Protein AF-0000000084847626 (afdb_homodimer)

Secondary structure (DSSP, 8-state):
----PPTTEEEEEEPGGG-PPPEEEEHHHHH----PPPPPPS-TTTTSSSHHHHHHHHHHHHHT--HHHHHHHHHHHHHHHTT-----GGG------HHHHHHHHHHHHTTSPPPEEEEEEE--TT-SS-EEEEEEE--HHHHHHHHHT-GGGTTT---S-EEEEEE-SS-EEEEE-SGGGSHHHHHHHHTS-TTS-TTEEEEEEEEEE--EE-STTSSSEE-EEEEEETTS-HHHHTSBSSSSSBEEEEEPPP----TTTTT-HHHHHHHHHHHHHHHHHHTHHHHHHHHH-EEEE-TTS-EEEEEEEEEEEE--HHHHHHHHTB-GGGSSS--SSB---GGGTT-TT---PBP-HHHHHHHHHHHHH-S-HHHHHHHHHHTTB-SS--GGGGSTT--HHHHB---HIIIIIIIIIIIIIHHHHHHHHHHH-HHHHHHHHHHHHHSPPBTTB---S--TT-----HHHHHHHHHHHHHHHTTTS-TTT-HHHHHHHHHHHHHHHHHHHHT-S-EEHHHHHHHHHIIIIIIHHHHH-TTS-TTS----HHHHGGGGHHHHHHHH-SGGGT-SHHHHTTHHHHHHHHHHH--SSSHHHHHHHHHHHHHHHHHHHHHHHHHHHHHHHHH--S--------SEEEEEEPPPEEHHHHHHHTTT-GGGTTHHHHHHHHHHHHHHHTT-----TT----TT-EEEEEEEEEEEEE-TTT--EEEEEEEEEEEETTEEEE-EEEE--SSS-EEEEEEEEEEEEETTEEEEEEEEEEEEE-TTSTT--HHHHHTT--EEEEPPGGG-EEEEGGGEEEEE-EEEPPP--SSSS---EEEE-TTSSHHHHHHHHHHHHHTT--/---PPPTTEEEEEEPGGG-PPPEEEEHHHHH----PPPPPPS-TTTTSSSHHHHHHHHHHHHHT--HHHHHHHHHHHHHHHTT-----GGG------HHHHHHHHHHHHTTSPPPEEEEEEE--TT-SS-EEEEEEE--HHHHHHHHHT-GGGTTT---S-EEEEEE-SS-EEEEE-SGGGSHHHHHHHHTS-TTS-TTEEEEEEEEEE--EE-STTSSSEE-EEEEEETTS-HHHHTSBSSSSSBEEEEEPPP----TTTTT-HHHHHHHHHHHHHHHHHHTHHHHHHHHH-EEEE-TTS-EEEEEEEEEEEE--HHHHHHHHTB-GGGSSS--SSB---GGGTT-TT---PBP-HHHHHHHHHHHHH-S-HHHHHHHHHHTTB-SS--GGGGSTT--HHHHB---HIIIIIIIIIIIIIHHHHHHHHHHH-HHHHHHHHHHHHHSPPBTTB---S--TT-----HHHHHHHHHHHHHHHTTTS-TTT-HHHHHHHHHHHHHHHHHHHHT-S-EEHHHHHHHHHIIIIIIHHHHHSTTS-TTS----HHHHGGGGHHHHHHHH-SGGGT-SHHHHTTHHHHHHHHHHH--SSSHHHHHHHHHHHHHHHHHHHHHHHHHHHHHHHHH--S--------SEEEEEEPPPEEHHHHHHHTTT-GGGTTHHHHHHHHHHHHHHHTT----STT----TT-EEEEEEEEEEEEE-TTT--EEEEEEEEEEEETTEEEE-EEEE--SSS-EEEEEEEEEEEEETTEEEEEEEEEEEEE-TTSTT--HHHHHTT--EEEEPPGGG-EEEEGGGEEEEE-EEEPPP--SSS----EEEE-TTSSHHHHHHHHHHHHHTT--

Structure (mmCIF, N/CA/C/O backbone):
data_AF-0000000084847626-model_v1
#
loop_
_entity.id
_entity.type
_entity.pdbx_description
1 polymer 'Uncharacterized protein'
#
loop_
_atom_site.group_PDB
_atom_site.id
_atom_site.type_symbol
_atom_site.label_atom_id
_atom_site.label_alt_id
_atom_site.label_comp_id
_atom_site.label_asym_id
_atom_site.label_entity_id
_atom_site.label_seq_id
_atom_site.pdbx_PDB_ins_code
_atom_site.Cartn_x
_atom_site.Cartn_y
_atom_site.Cartn_z
_atom_site.occupancy
_atom_site.B_iso_or_equiv
_atom_site.auth_seq_id
_atom_site.auth_comp_id
_atom_site.auth_asym_id
_atom_site.auth_atom_id
_atom_site.pdbx_PDB_model_num
ATOM 1 N N . MET A 1 1 ? 18.328 -61.219 -29.859 1 37.62 1 MET A N 1
ATOM 2 C CA . MET A 1 1 ? 17.062 -60.688 -29.359 1 37.62 1 MET A CA 1
ATOM 3 C C . MET A 1 1 ? 17.266 -59.344 -28.672 1 37.62 1 MET A C 1
ATOM 5 O O . MET A 1 1 ? 17.938 -59.281 -27.641 1 37.62 1 MET A O 1
ATOM 9 N N . GLU A 1 2 ? 17.484 -58.25 -29.297 1 49.47 2 GLU A N 1
ATOM 10 C CA . GLU A 1 2 ? 17.766 -56.938 -28.781 1 49.47 2 GLU A CA 1
ATOM 11 C C . GLU A 1 2 ? 16.781 -56.531 -27.688 1 49.47 2 GLU A C 1
ATOM 13 O O . GLU A 1 2 ? 15.57 -56.625 -27.875 1 49.47 2 GLU A O 1
ATOM 18 N N . ASP A 1 3 ? 17.094 -56.688 -26.375 1 61.62 3 ASP A N 1
ATOM 19 C CA . ASP A 1 3 ? 16.312 -56.625 -25.141 1 61.62 3 ASP A CA 1
ATOM 20 C C . ASP A 1 3 ? 15.43 -55.375 -25.141 1 61.62 3 ASP A C 1
ATOM 22 O O . ASP A 1 3 ? 15.93 -54.25 -25.25 1 61.62 3 ASP A O 1
ATOM 26 N N . ILE A 1 4 ? 14.203 -55.531 -25.562 1 79.75 4 ILE A N 1
ATOM 27 C CA . ILE A 1 4 ? 13.188 -54.5 -25.516 1 79.75 4 ILE A CA 1
ATOM 28 C C . ILE A 1 4 ? 13.125 -53.875 -24.125 1 79.75 4 ILE A C 1
ATOM 30 O O . ILE A 1 4 ? 12.945 -54.594 -23.125 1 79.75 4 ILE A O 1
ATOM 34 N N . PRO A 1 5 ? 13.461 -52.594 -24.094 1 88.94 5 PRO A N 1
ATOM 35 C CA . PRO A 1 5 ? 13.453 -51.938 -22.781 1 88.94 5 PRO A CA 1
ATOM 36 C C . PRO A 1 5 ? 12.078 -51.969 -22.109 1 88.94 5 PRO A C 1
ATOM 38 O O . PRO A 1 5 ? 11.062 -52.156 -22.797 1 88.94 5 PRO A O 1
ATOM 41 N N . GLU A 1 6 ? 12.07 -51.906 -20.891 1 91.69 6 GLU A N 1
ATOM 42 C CA . GLU A 1 6 ? 10.828 -51.812 -20.125 1 91.69 6 GLU A CA 1
ATOM 43 C C . GLU A 1 6 ? 10.133 -50.469 -20.375 1 91.69 6 GLU A C 1
ATOM 45 O O . GLU A 1 6 ? 10.789 -49.438 -20.562 1 91.69 6 GLU A O 1
ATOM 50 N N . VAL A 1 7 ? 8.812 -50.594 -20.422 1 92.44 7 VAL A N 1
ATOM 51 C CA . VAL A 1 7 ? 8.031 -49.375 -20.578 1 92.44 7 VAL A CA 1
ATOM 52 C C . VAL A 1 7 ? 8.406 -48.375 -19.484 1 92.44 7 VAL A C 1
ATOM 54 O O . VAL A 1 7 ? 8.648 -48.781 -18.344 1 92.44 7 VAL A O 1
ATOM 57 N N . ASP A 1 8 ? 8.602 -47.188 -19.859 1 92.5 8 ASP A N 1
ATOM 58 C CA . ASP A 1 8 ? 8.93 -46.062 -18.969 1 92.5 8 ASP A CA 1
ATOM 59 C C . ASP A 1 8 ? 10.422 -46.031 -18.656 1 92.5 8 ASP A C 1
ATOM 61 O O . ASP A 1 8 ? 10.836 -45.438 -17.641 1 92.5 8 ASP A O 1
ATOM 65 N N . THR A 1 9 ? 11.086 -46.656 -19.438 1 95.75 9 THR A N 1
ATOM 66 C CA . THR A 1 9 ? 12.539 -46.5 -19.375 1 95.75 9 THR A CA 1
ATOM 67 C C . THR A 1 9 ? 12.977 -45.188 -20 1 95.75 9 THR A C 1
ATOM 69 O O . THR A 1 9 ? 12.484 -44.812 -21.062 1 95.75 9 THR A O 1
ATOM 72 N N . ILE A 1 10 ? 13.883 -44.469 -19.328 1 95.88 10 ILE A N 1
ATOM 73 C CA . ILE A 1 10 ? 14.391 -43.188 -19.797 1 95.88 10 ILE A CA 1
ATOM 74 C C . ILE A 1 10 ? 15.789 -43.406 -20.391 1 95.88 10 ILE A C 1
ATOM 76 O O . ILE A 1 10 ? 16.656 -44 -19.766 1 95.88 10 ILE A O 1
ATOM 80 N N . TYR A 1 11 ? 15.945 -42.938 -21.609 1 96.81 11 TYR A N 1
ATOM 81 C CA . TYR A 1 11 ? 17.234 -42.906 -22.297 1 96.81 11 TYR A CA 1
ATOM 82 C C . TYR A 1 11 ? 17.766 -41.469 -22.422 1 96.81 11 TYR A C 1
ATOM 84 O O . TYR A 1 11 ? 17.094 -40.625 -23 1 96.81 11 TYR A O 1
ATOM 92 N N . THR A 1 12 ? 18.984 -41.219 -21.859 1 96.94 12 THR A N 1
ATOM 93 C CA . THR A 1 12 ? 19.594 -39.906 -21.891 1 96.94 12 THR A CA 1
ATOM 94 C C . THR A 1 12 ? 20.844 -39.906 -22.766 1 96.94 12 THR A C 1
ATOM 96 O O . THR A 1 12 ? 21.781 -40.656 -22.516 1 96.94 12 THR A O 1
ATOM 99 N N . GLN A 1 13 ? 20.766 -39.062 -23.797 1 97.62 13 GLN A N 1
ATOM 100 C CA . GLN A 1 13 ? 21.922 -38.812 -24.641 1 97.62 13 GLN A CA 1
ATOM 101 C C . GLN A 1 13 ? 22.609 -37.531 -24.25 1 97.62 13 GLN A C 1
ATOM 103 O O . GLN A 1 13 ? 21.969 -36.469 -24.125 1 97.62 13 GLN A O 1
ATOM 108 N N . PHE A 1 14 ? 23.922 -37.656 -24 1 96.62 14 PHE A N 1
ATOM 109 C CA . PHE A 1 14 ? 24.688 -36.469 -23.672 1 96.62 14 PHE A CA 1
ATOM 110 C C . PHE A 1 14 ? 25.359 -35.875 -24.922 1 96.62 14 PHE A C 1
ATOM 112 O O . PHE A 1 14 ? 25.594 -36.625 -25.891 1 96.62 14 PHE A O 1
ATOM 119 N N . HIS A 1 15 ? 25.531 -34.625 -24.922 1 96.06 15 HIS A N 1
ATOM 120 C CA . HIS A 1 15 ? 26.266 -34 -26.016 1 96.06 15 HIS A CA 1
ATOM 121 C C . HIS A 1 15 ? 27.609 -34.688 -26.25 1 96.06 15 HIS A C 1
ATOM 123 O O . HIS A 1 15 ? 28.297 -35.031 -25.281 1 96.06 15 HIS A O 1
ATOM 129 N N . PRO A 1 16 ? 28.031 -34.875 -27.391 1 91.94 16 PRO A N 1
ATOM 130 C CA . PRO A 1 16 ? 29.25 -35.625 -27.688 1 91.94 16 PRO A CA 1
ATOM 131 C C . PRO A 1 16 ? 30.484 -35 -27.047 1 91.94 16 PRO A C 1
ATOM 133 O O . PRO A 1 16 ? 31.422 -35.719 -26.688 1 91.94 16 PRO A O 1
ATOM 136 N N . SER A 1 17 ? 30.484 -33.75 -26.859 1 91.31 17 SER A N 1
ATOM 137 C CA . SER A 1 17 ? 31.641 -33.094 -26.266 1 91.31 17 SER A CA 1
ATOM 138 C C . SER A 1 17 ? 31.812 -33.469 -24.797 1 91.31 17 SER A C 1
ATOM 140 O O . SER A 1 17 ? 32.875 -33.25 -24.219 1 91.31 17 SER A O 1
ATOM 142 N N . SER A 1 18 ? 30.812 -34.031 -24.203 1 91.25 18 SER A N 1
ATOM 143 C CA . SER A 1 18 ? 30.875 -34.406 -22.797 1 91.25 18 SER A CA 1
ATOM 144 C C . SER A 1 18 ? 31.766 -35.625 -22.578 1 91.25 18 SER A C 1
ATOM 146 O O . SER A 1 18 ? 32.312 -35.812 -21.484 1 91.25 18 SER A O 1
ATOM 148 N N . GLY A 1 19 ? 31.828 -36.438 -23.562 1 88.94 19 GLY A N 1
ATOM 149 C CA . GLY A 1 19 ? 32.562 -37.688 -23.438 1 88.94 19 GLY A CA 1
ATOM 150 C C . GLY A 1 19 ? 31.828 -38.719 -22.594 1 88.94 19 GLY A C 1
ATOM 151 O O . GLY A 1 19 ? 32.375 -39.812 -22.312 1 88.94 19 GLY A O 1
ATOM 152 N N . LEU A 1 20 ? 30.641 -38.406 -22.219 1 93.06 20 LEU A N 1
ATOM 153 C CA . LEU A 1 20 ? 29.859 -39.312 -21.391 1 93.06 20 LEU A CA 1
ATOM 154 C C . LEU A 1 20 ? 29.062 -40.312 -22.25 1 93.06 20 LEU A C 1
ATOM 156 O O . LEU A 1 20 ? 28.562 -39.938 -23.312 1 93.06 20 LEU A O 1
ATOM 160 N N . ALA A 1 21 ? 28.969 -41.469 -21.766 1 94.88 21 ALA A N 1
ATOM 161 C CA . ALA A 1 21 ? 28.125 -42.438 -22.438 1 94.88 21 ALA A CA 1
ATOM 162 C C . ALA A 1 21 ? 26.656 -42.219 -22.109 1 94.88 21 ALA A C 1
ATOM 164 O O . ALA A 1 21 ? 26.312 -41.719 -21.047 1 94.88 21 ALA A O 1
ATOM 165 N N . PRO A 1 22 ? 25.828 -42.531 -23.109 1 95.62 22 PRO A N 1
ATOM 166 C CA . PRO A 1 22 ? 24.406 -42.469 -22.812 1 95.62 22 PRO A CA 1
ATOM 167 C C . PRO A 1 22 ? 24 -43.281 -21.594 1 95.62 22 PRO A C 1
ATOM 169 O O . PRO A 1 22 ? 24.672 -44.281 -21.266 1 95.62 22 PRO A O 1
ATOM 172 N N . LYS A 1 23 ? 22.953 -42.906 -21 1 94.56 23 LYS A N 1
ATOM 173 C CA . LYS A 1 23 ? 22.5 -43.562 -19.781 1 94.56 23 LYS A CA 1
ATOM 174 C C . LYS A 1 23 ? 21.031 -44 -19.906 1 94.56 23 LYS A C 1
ATOM 176 O O . LYS A 1 23 ? 20.219 -43.281 -20.5 1 94.56 23 LYS A O 1
ATOM 181 N N . THR A 1 24 ? 20.719 -45.125 -19.359 1 94.81 24 THR A N 1
ATOM 182 C CA . THR A 1 24 ? 19.344 -45.625 -19.297 1 94.81 24 THR A CA 1
ATOM 183 C C . THR A 1 24 ? 18.938 -45.875 -17.859 1 94.81 24 THR A C 1
ATOM 185 O O . THR A 1 24 ? 19.703 -46.469 -17.078 1 94.81 24 THR A O 1
ATOM 188 N N . MET A 1 25 ? 17.812 -45.469 -17.5 1 93.31 25 MET A N 1
ATOM 189 C CA . MET A 1 25 ? 17.297 -45.719 -16.172 1 93.31 25 MET A CA 1
ATOM 190 C C . MET A 1 25 ? 15.766 -45.75 -16.172 1 93.31 25 MET A C 1
ATOM 192 O O . MET A 1 25 ? 15.133 -45.281 -17.125 1 93.31 25 MET A O 1
ATOM 196 N N . LEU A 1 26 ? 15.227 -46.312 -15.125 1 92.94 26 LEU A N 1
ATOM 197 C CA . LEU A 1 26 ? 13.773 -46.344 -14.992 1 92.94 26 LEU A CA 1
ATOM 198 C C . LEU A 1 26 ? 13.242 -44.969 -14.578 1 92.94 26 LEU A C 1
ATOM 200 O O . LEU A 1 26 ? 13.93 -44.219 -13.906 1 92.94 26 LEU A O 1
ATOM 204 N N . LEU A 1 27 ? 12.031 -44.75 -14.977 1 91.56 27 LEU A N 1
ATOM 205 C CA . LEU A 1 27 ? 11.398 -43.469 -14.711 1 91.56 27 LEU A CA 1
ATOM 206 C C . LEU A 1 27 ? 11.383 -43.156 -13.219 1 91.56 27 LEU A C 1
ATOM 208 O O . LEU A 1 27 ? 11.578 -42 -12.812 1 91.56 27 LEU A O 1
ATOM 212 N N . GLU A 1 28 ? 11.133 -44.094 -12.344 1 86.19 28 GLU A N 1
ATOM 213 C CA . GLU A 1 28 ? 11.094 -43.906 -10.891 1 86.19 28 GLU A CA 1
ATOM 214 C C . GLU A 1 28 ? 12.438 -43.406 -10.367 1 86.19 28 GLU A C 1
ATOM 216 O O . GLU A 1 28 ? 12.484 -42.531 -9.5 1 86.19 28 GLU A O 1
ATOM 221 N N . ASP A 1 29 ? 13.398 -43.938 -10.945 1 86.06 29 ASP A N 1
ATOM 222 C CA . ASP A 1 29 ? 14.742 -43.531 -10.531 1 86.06 29 ASP A CA 1
ATOM 223 C C . ASP A 1 29 ? 15.117 -42.156 -11.086 1 86.06 29 ASP A C 1
ATOM 225 O O . ASP A 1 29 ? 15.844 -41.406 -10.438 1 86.06 29 ASP A O 1
ATOM 229 N N . TYR A 1 30 ? 14.594 -41.969 -12.242 1 87.62 30 TYR A N 1
ATOM 230 C CA . TYR A 1 30 ? 14.859 -40.688 -12.883 1 87.62 30 TYR A CA 1
ATOM 231 C C . TYR A 1 30 ? 14.258 -39.562 -12.07 1 87.62 30 TYR A C 1
ATOM 233 O O . TYR A 1 30 ? 14.875 -38.5 -11.922 1 87.62 30 TYR A O 1
ATOM 241 N N . ASN A 1 31 ? 13.164 -39.781 -11.477 1 83.31 31 ASN A N 1
ATOM 242 C CA . ASN A 1 31 ? 12.445 -38.719 -10.742 1 83.31 31 ASN A CA 1
ATOM 243 C C . ASN A 1 31 ? 12.984 -38.594 -9.32 1 83.31 31 ASN A C 1
ATOM 245 O O . ASN A 1 31 ? 12.789 -37.531 -8.688 1 83.31 31 ASN A O 1
ATOM 249 N N . HIS A 1 32 ? 13.594 -39.594 -8.773 1 77.69 32 HIS A N 1
ATOM 250 C CA . HIS A 1 32 ? 14.078 -39.562 -7.398 1 77.69 32 HIS A CA 1
ATOM 251 C C . HIS A 1 32 ? 15.594 -39.719 -7.34 1 77.69 32 HIS A C 1
ATOM 253 O O . HIS A 1 32 ? 16.094 -40.75 -6.93 1 77.69 32 HIS A O 1
ATOM 259 N N . LYS A 1 33 ? 16.234 -38.656 -7.625 1 72.31 33 LYS A N 1
ATOM 260 C CA . LYS A 1 33 ? 17.688 -38.719 -7.539 1 72.31 33 LYS A CA 1
ATOM 261 C C . LYS A 1 33 ? 18.172 -38.5 -6.102 1 72.31 33 LYS A C 1
ATOM 263 O O . LYS A 1 33 ? 17.719 -37.562 -5.426 1 72.31 33 LYS A O 1
ATOM 268 N N . SER A 1 34 ? 18.703 -39.438 -5.473 1 69.38 34 SER A N 1
ATOM 269 C CA . SER A 1 34 ? 19.266 -39.344 -4.133 1 69.38 34 SER A CA 1
ATOM 270 C C . SER A 1 34 ? 20.75 -39.031 -4.18 1 69.38 34 SER A C 1
ATOM 272 O O . SER A 1 34 ? 21.484 -39.531 -5.027 1 69.38 34 SER A O 1
ATOM 274 N N . PHE A 1 35 ? 21.203 -37.906 -3.504 1 74.88 35 PHE A N 1
ATOM 275 C CA . PHE A 1 35 ? 22.609 -37.531 -3.467 1 74.88 35 PHE A CA 1
ATOM 276 C C . PHE A 1 35 ? 23.219 -37.844 -2.105 1 74.88 35 PHE A C 1
ATOM 278 O O . PHE A 1 35 ? 22.531 -37.812 -1.086 1 74.88 35 PHE A O 1
ATOM 285 N N . PRO A 1 36 ? 24.469 -38.188 -2.117 1 69.19 36 PRO A N 1
ATOM 286 C CA . PRO A 1 36 ? 25.141 -38.438 -0.833 1 69.19 36 PRO A CA 1
ATOM 287 C C . PRO A 1 36 ? 25.203 -37.188 0.032 1 69.19 36 PRO A C 1
ATOM 289 O O . PRO A 1 36 ? 25.297 -36.062 -0.494 1 69.19 36 PRO A O 1
ATOM 292 N N . ASN A 1 37 ? 25.141 -37.406 1.403 1 68.81 37 ASN A N 1
ATOM 293 C CA . ASN A 1 37 ? 25.188 -36.312 2.361 1 68.81 37 ASN A CA 1
ATOM 294 C C . ASN A 1 37 ? 26.562 -35.656 2.426 1 68.81 37 ASN A C 1
ATOM 296 O O . ASN A 1 37 ? 27.578 -36.375 2.484 1 68.81 37 ASN A O 1
ATOM 300 N N . ILE A 1 38 ? 26.703 -34.438 2.221 1 77.94 38 ILE A N 1
ATOM 301 C CA . ILE A 1 38 ? 27.938 -33.656 2.408 1 77.94 38 ILE A CA 1
ATOM 302 C C . ILE A 1 38 ? 28.109 -33.312 3.885 1 77.94 38 ILE A C 1
ATOM 304 O O . ILE A 1 38 ? 27.141 -33 4.574 1 77.94 38 ILE A O 1
ATOM 308 N N . VAL A 1 39 ? 29.328 -33.438 4.441 1 79.88 39 VAL A N 1
ATOM 309 C CA . VAL A 1 39 ? 29.609 -33.062 5.824 1 79.88 39 VAL A CA 1
ATOM 310 C C . VAL A 1 39 ? 29.484 -31.547 5.984 1 79.88 39 VAL A C 1
ATOM 312 O O . VAL A 1 39 ? 30.156 -30.781 5.297 1 79.88 39 VAL A O 1
ATOM 315 N N . PRO A 1 40 ? 28.656 -31.188 6.895 1 87.19 40 PRO A N 1
ATOM 316 C CA . PRO A 1 40 ? 28.438 -29.75 7.039 1 87.19 40 PRO A CA 1
ATOM 317 C C . PRO A 1 40 ? 29.562 -29.047 7.801 1 87.19 40 PRO A C 1
ATOM 319 O O . PRO A 1 40 ? 30.344 -29.703 8.492 1 87.19 40 PRO A O 1
ATOM 322 N N . GLU A 1 41 ? 29.641 -27.75 7.629 1 86.94 41 GLU A N 1
ATOM 323 C CA . GLU A 1 41 ? 30.562 -26.906 8.414 1 86.94 41 GLU A CA 1
ATOM 324 C C . GLU A 1 41 ? 30.188 -26.922 9.891 1 86.94 41 GLU A C 1
ATOM 326 O O . GLU A 1 41 ? 29 -26.938 10.234 1 86.94 41 GLU A O 1
ATOM 331 N N . SER A 1 42 ? 31.203 -26.797 10.766 1 87.94 42 SER A N 1
ATOM 332 C CA . SER A 1 42 ? 30.969 -26.906 12.203 1 87.94 42 SER A CA 1
ATOM 333 C C . SER A 1 42 ? 30.375 -25.609 12.758 1 87.94 42 SER A C 1
ATOM 335 O O . SER A 1 42 ? 29.562 -25.641 13.688 1 87.94 42 SER A O 1
ATOM 337 N N . CYS A 1 43 ? 30.875 -24.469 12.234 1 92.5 43 CYS A N 1
ATOM 338 C CA . CYS A 1 43 ? 30.391 -23.172 12.719 1 92.5 43 CYS A CA 1
ATOM 339 C C . CYS A 1 43 ? 29.891 -22.312 11.562 1 92.5 43 CYS A C 1
ATOM 341 O O . CYS A 1 43 ? 30.422 -21.234 11.32 1 92.5 43 CYS A O 1
ATOM 343 N N . PRO A 1 44 ? 28.844 -22.75 11.023 1 93 44 PRO A N 1
ATOM 344 C CA . PRO A 1 44 ? 28.344 -22.047 9.836 1 93 44 PRO A CA 1
ATOM 345 C C . PRO A 1 44 ? 27.875 -20.625 10.125 1 93 44 PRO A C 1
ATOM 347 O O . PRO A 1 44 ? 27.672 -19.844 9.203 1 93 44 PRO A O 1
ATOM 350 N N . TRP A 1 45 ? 27.766 -20.188 11.438 1 94.75 45 TRP A N 1
ATOM 351 C CA . TRP A 1 45 ? 27.266 -18.859 11.781 1 94.75 45 TRP A CA 1
ATOM 352 C C . TRP A 1 45 ? 28.391 -17.828 11.734 1 94.75 45 TRP A C 1
ATOM 354 O O . TRP A 1 45 ? 28.141 -16.625 11.875 1 94.75 45 TRP A O 1
ATOM 364 N N . GLU A 1 46 ? 29.641 -18.219 11.617 1 92.5 46 GLU A N 1
ATOM 365 C CA . GLU A 1 46 ? 30.719 -17.25 11.492 1 92.5 46 GLU A CA 1
ATOM 366 C C . GLU A 1 46 ? 30.422 -16.234 10.398 1 92.5 46 GLU A C 1
ATOM 368 O O . GLU A 1 46 ? 29.891 -16.578 9.344 1 92.5 46 GLU A O 1
ATOM 373 N N . PRO A 1 47 ? 30.641 -14.969 10.742 1 94.44 47 PRO A N 1
ATOM 374 C CA . PRO A 1 47 ? 31.562 -14.344 11.688 1 94.44 47 PRO A CA 1
ATOM 375 C C . PRO A 1 47 ? 30.906 -14 13.023 1 94.44 47 PRO A C 1
ATOM 377 O O . PRO A 1 47 ? 31.531 -13.367 13.875 1 94.44 47 PRO A O 1
ATOM 380 N N . PHE A 1 48 ? 29.719 -14.336 13.188 1 95.62 48 PHE A N 1
ATOM 381 C CA . PHE A 1 48 ? 29.094 -14.141 14.492 1 95.62 48 PHE A CA 1
ATOM 382 C C . PHE A 1 48 ? 29.797 -14.992 15.547 1 95.62 48 PHE A C 1
ATOM 384 O O . PHE A 1 48 ? 30.172 -16.141 15.281 1 95.62 48 PHE A O 1
ATOM 391 N N . ARG A 1 49 ? 30 -14.516 16.719 1 92.56 49 ARG A N 1
ATOM 392 C CA . ARG A 1 49 ? 30.797 -15.172 17.75 1 92.56 49 ARG A CA 1
ATOM 393 C C . ARG A 1 49 ? 30.109 -16.438 18.25 1 92.56 49 ARG A C 1
ATOM 395 O O . ARG A 1 49 ? 30.766 -17.391 18.672 1 92.56 49 ARG A O 1
ATOM 402 N N . THR A 1 50 ? 28.766 -16.312 18.391 1 93.19 50 THR A N 1
ATOM 403 C CA . THR A 1 50 ? 28 -17.453 18.844 1 93.19 50 THR A CA 1
ATOM 404 C C . THR A 1 50 ? 26.781 -17.688 17.938 1 93.19 50 THR A C 1
ATOM 406 O O . THR A 1 50 ? 26.391 -16.781 17.188 1 93.19 50 THR A O 1
ATOM 409 N N . ARG A 1 51 ? 26.203 -18.922 18.047 1 93.06 51 ARG A N 1
ATOM 410 C CA . ARG A 1 51 ? 24.984 -19.234 17.312 1 93.06 51 ARG A CA 1
ATOM 411 C C . ARG A 1 51 ? 23.844 -18.312 17.734 1 93.06 51 ARG A C 1
ATOM 413 O O . ARG A 1 51 ? 23.062 -17.875 16.891 1 93.06 51 ARG A O 1
ATOM 420 N N . ILE A 1 52 ? 23.812 -17.938 19.031 1 93.31 52 ILE A N 1
ATOM 421 C CA . ILE A 1 52 ? 22.75 -17.094 19.562 1 93.31 52 ILE A CA 1
ATOM 422 C C . ILE A 1 52 ? 22.891 -15.68 19 1 93.31 52 ILE A C 1
ATOM 424 O O . ILE A 1 52 ? 21.891 -15.023 18.719 1 93.31 52 ILE A O 1
ATOM 428 N N . ASP A 1 53 ? 24.156 -15.273 18.875 1 95 53 ASP A N 1
ATOM 429 C CA . ASP A 1 53 ? 24.359 -13.961 18.266 1 95 53 ASP A CA 1
ATOM 430 C C . ASP A 1 53 ? 23.719 -13.867 16.891 1 95 53 ASP A C 1
ATOM 432 O O . ASP A 1 53 ? 23.062 -12.883 16.562 1 95 53 ASP A O 1
ATOM 436 N N . PHE A 1 54 ? 23.922 -14.906 16.094 1 95.88 54 PHE A N 1
ATOM 437 C CA . PHE A 1 54 ? 23.375 -14.938 14.742 1 95.88 54 PHE A CA 1
ATOM 438 C C . PHE A 1 54 ? 21.859 -14.992 14.773 1 95.88 54 PHE A C 1
ATOM 440 O O . PHE A 1 54 ? 21.188 -14.227 14.07 1 95.88 54 PHE A O 1
ATOM 447 N N . GLU A 1 55 ? 21.312 -15.875 15.625 1 96.31 55 GLU A N 1
ATOM 448 C CA . GLU A 1 55 ? 19.875 -16.109 15.617 1 96.31 55 GLU A CA 1
ATOM 449 C C . GLU A 1 55 ? 19.109 -14.883 16.125 1 96.31 55 GLU A C 1
ATOM 451 O O . GLU A 1 55 ? 18.016 -14.594 15.641 1 96.31 55 GLU A O 1
ATOM 456 N N . VAL A 1 56 ? 19.688 -14.148 17.109 1 95.88 56 VAL A N 1
ATOM 457 C CA . VAL A 1 56 ? 19.094 -12.906 17.609 1 95.88 56 VAL A CA 1
ATOM 458 C C . VAL A 1 56 ? 19.062 -11.867 16.484 1 95.88 56 VAL A C 1
ATOM 460 O O . VAL A 1 56 ? 18.031 -11.234 16.25 1 95.88 56 VAL A O 1
ATOM 463 N N . LEU A 1 57 ? 20.141 -11.758 15.82 1 96.75 57 LEU A N 1
ATOM 464 C CA . LEU A 1 57 ? 20.219 -10.75 14.766 1 96.75 57 LEU A CA 1
ATOM 465 C C . LEU A 1 57 ? 19.406 -11.188 13.539 1 96.75 57 LEU A C 1
ATOM 467 O O . LEU A 1 57 ? 18.891 -10.344 12.805 1 96.75 57 LEU A O 1
ATOM 471 N N . GLU A 1 58 ? 19.312 -12.508 13.281 1 95.94 58 GLU A N 1
ATOM 472 C CA . GLU A 1 58 ? 18.484 -13.039 12.203 1 95.94 58 GLU A CA 1
ATOM 473 C C . GLU A 1 58 ? 17.031 -12.648 12.383 1 95.94 58 GLU A C 1
ATOM 475 O O . GLU A 1 58 ? 16.359 -12.227 11.438 1 95.94 58 GLU A O 1
ATOM 480 N N . LEU A 1 59 ? 16.547 -12.789 13.609 1 95.56 59 LEU A N 1
ATOM 481 C CA . LEU A 1 59 ? 15.164 -12.414 13.898 1 95.56 59 LEU A CA 1
ATOM 482 C C . LEU A 1 59 ? 14.945 -10.93 13.656 1 95.56 59 LEU A C 1
ATOM 484 O O . LEU A 1 59 ? 13.938 -10.531 13.07 1 95.56 59 LEU A O 1
ATOM 488 N N . ALA A 1 60 ? 15.898 -10.078 14.188 1 95.31 60 ALA A N 1
ATOM 489 C CA . ALA A 1 60 ? 15.805 -8.633 14 1 95.31 60 ALA A CA 1
ATOM 490 C C . ALA A 1 60 ? 15.766 -8.273 12.516 1 95.31 60 ALA A C 1
ATOM 492 O O . ALA A 1 60 ? 15.016 -7.379 12.117 1 95.31 60 ALA A O 1
ATOM 493 N N . MET A 1 61 ? 16.562 -8.984 11.766 1 92.06 61 MET A N 1
ATOM 494 C CA . MET A 1 61 ? 16.625 -8.75 10.328 1 92.06 61 MET A CA 1
ATOM 495 C C . MET A 1 61 ? 15.328 -9.18 9.648 1 92.06 61 MET A C 1
ATOM 497 O O . MET A 1 61 ? 14.812 -8.477 8.781 1 92.06 61 MET A O 1
ATOM 501 N N . GLU A 1 62 ? 14.836 -10.312 9.992 1 90.44 62 GLU A N 1
ATOM 502 C CA . GLU A 1 62 ? 13.609 -10.844 9.414 1 90.44 62 GLU A CA 1
ATOM 503 C C . GLU A 1 62 ? 12.438 -9.891 9.625 1 90.44 62 GLU A C 1
ATOM 505 O O . GLU A 1 62 ? 11.641 -9.664 8.711 1 90.44 62 GLU A O 1
ATOM 510 N N . ILE A 1 63 ? 12.375 -9.352 10.805 1 90.31 63 ILE A N 1
ATOM 511 C CA . ILE A 1 63 ? 11.258 -8.492 11.164 1 90.31 63 ILE A CA 1
ATOM 512 C C . ILE A 1 63 ? 11.469 -7.102 10.57 1 90.31 63 ILE A C 1
ATOM 514 O O . ILE A 1 63 ? 10.5 -6.406 10.234 1 90.31 63 ILE A O 1
ATOM 518 N N . GLY A 1 64 ? 12.711 -6.617 10.469 1 88.94 64 GLY A N 1
ATOM 519 C CA . GLY A 1 64 ? 13.016 -5.297 9.93 1 88.94 64 GLY A CA 1
ATOM 520 C C . GLY A 1 64 ? 13.117 -4.227 11 1 88.94 64 GLY A C 1
ATOM 521 O O . GLY A 1 64 ? 12.5 -3.162 10.883 1 88.94 64 GLY A O 1
ATOM 522 N N . PHE A 1 65 ? 13.906 -4.461 12.078 1 92.75 65 PHE A N 1
ATOM 523 C CA . PHE A 1 65 ? 14.109 -3.486 13.141 1 92.75 65 PHE A CA 1
ATOM 524 C C . PHE A 1 65 ? 14.805 -2.242 12.609 1 92.75 65 PHE A C 1
ATOM 526 O O . PHE A 1 65 ? 15.734 -2.34 11.805 1 92.75 65 PHE A O 1
ATOM 533 N N . ASN A 1 66 ? 14.297 -1.098 13.016 1 88.38 66 ASN A N 1
ATOM 534 C CA . ASN A 1 66 ? 15.094 0.101 12.789 1 88.38 66 ASN A CA 1
ATOM 535 C C . ASN A 1 66 ? 16.203 0.242 13.828 1 88.38 66 ASN A C 1
ATOM 537 O O . ASN A 1 66 ? 16.328 -0.591 14.727 1 88.38 66 ASN A O 1
ATOM 541 N N . GLN A 1 67 ? 17.016 1.212 13.672 1 89.25 67 GLN A N 1
ATOM 542 C CA . GLN A 1 67 ? 18.188 1.365 14.523 1 89.25 67 GLN A CA 1
ATOM 543 C C . GLN A 1 67 ? 17.781 1.524 15.992 1 89.25 67 GLN A C 1
ATOM 545 O O . GLN A 1 67 ? 18.406 0.932 16.875 1 89.25 67 GLN A O 1
ATOM 550 N N . LYS A 1 68 ? 16.75 2.283 16.25 1 91.5 68 LYS A N 1
ATOM 551 C CA . LYS A 1 68 ? 16.297 2.514 17.609 1 91.5 68 LYS A CA 1
ATOM 552 C C . LYS A 1 68 ? 15.703 1.243 18.219 1 91.5 68 LYS A C 1
ATOM 554 O O . LYS A 1 68 ? 15.961 0.921 19.375 1 91.5 68 LYS A O 1
ATOM 559 N N . GLN A 1 69 ? 14.945 0.536 17.469 1 93.38 69 GLN A N 1
ATOM 560 C CA . GLN A 1 69 ? 14.328 -0.711 17.906 1 93.38 69 GLN A CA 1
ATOM 561 C C . GLN A 1 69 ? 15.383 -1.783 18.172 1 93.38 69 GLN A C 1
ATOM 563 O O . GLN A 1 69 ? 15.281 -2.535 19.141 1 93.38 69 GLN A O 1
ATOM 568 N N . LEU A 1 70 ? 16.375 -1.83 17.25 1 95.19 70 LEU A N 1
ATOM 569 C CA . LEU A 1 70 ? 17.453 -2.791 17.422 1 95.19 70 LEU A CA 1
ATOM 570 C C . LEU A 1 70 ? 18.234 -2.506 18.703 1 95.19 70 LEU A C 1
ATOM 572 O O . LEU A 1 70 ? 18.578 -3.43 19.438 1 95.19 70 LEU A O 1
ATOM 576 N N . ALA A 1 71 ? 18.516 -1.217 18.953 1 95.81 71 ALA A N 1
ATOM 577 C CA . ALA A 1 71 ? 19.219 -0.825 20.172 1 95.81 71 ALA A CA 1
ATOM 578 C C . ALA A 1 71 ? 18.422 -1.223 21.422 1 95.81 71 ALA A C 1
ATOM 580 O O . ALA A 1 71 ? 18.984 -1.732 22.391 1 95.81 71 ALA A O 1
ATOM 581 N N . ARG A 1 72 ? 17.125 -0.983 21.391 1 95.31 72 ARG A N 1
ATOM 582 C CA . ARG A 1 72 ? 16.266 -1.364 22.516 1 95.31 72 ARG A CA 1
ATOM 583 C C . ARG A 1 72 ? 16.234 -2.879 22.688 1 95.31 72 ARG A C 1
ATOM 585 O O . ARG A 1 72 ? 16.281 -3.383 23.812 1 95.31 72 ARG A O 1
ATOM 592 N N . TYR A 1 73 ? 16.125 -3.682 21.625 1 95.19 73 TYR A N 1
ATOM 593 C CA . TYR A 1 73 ? 16.141 -5.141 21.594 1 95.19 73 TYR A CA 1
ATOM 594 C C . TYR A 1 73 ? 17.406 -5.688 22.234 1 95.19 73 TYR A C 1
ATOM 596 O O . TYR A 1 73 ? 17.344 -6.578 23.078 1 95.19 73 TYR A O 1
ATOM 604 N N . ILE A 1 74 ? 18.547 -5.078 21.844 1 95.62 74 ILE A N 1
ATOM 605 C CA . ILE A 1 74 ? 19.844 -5.496 22.359 1 95.62 74 ILE A CA 1
ATOM 606 C C . ILE A 1 74 ? 19.922 -5.152 23.844 1 95.62 74 ILE A C 1
ATOM 608 O O . ILE A 1 74 ? 20.391 -5.965 24.656 1 95.62 74 ILE A O 1
ATOM 612 N N . ASP A 1 75 ? 19.484 -3.928 24.188 1 94.19 75 ASP A N 1
ATOM 613 C CA . ASP A 1 75 ? 19.484 -3.498 25.594 1 94.19 75 ASP A CA 1
ATOM 614 C C . ASP A 1 75 ? 18.656 -4.445 26.453 1 94.19 75 ASP A C 1
ATOM 616 O O . ASP A 1 75 ? 19.078 -4.82 27.547 1 94.19 75 ASP A O 1
ATOM 620 N N . LEU A 1 76 ? 17.5 -4.871 26.016 1 93.69 76 LEU A N 1
ATOM 621 C CA . LEU A 1 76 ? 16.625 -5.777 26.75 1 93.69 76 LEU A CA 1
ATOM 622 C C . LEU A 1 76 ? 17.281 -7.141 26.938 1 93.69 76 LEU A C 1
ATOM 624 O O . LEU A 1 76 ? 17.172 -7.742 28.016 1 93.69 76 LEU A O 1
ATOM 628 N N . LEU A 1 77 ? 17.969 -7.629 25.875 1 92.62 77 LEU A N 1
ATOM 629 C CA . LEU A 1 77 ? 18.672 -8.906 25.953 1 92.62 77 LEU A CA 1
ATOM 630 C C . LEU A 1 77 ? 19.781 -8.852 27.016 1 92.62 77 LEU A C 1
ATOM 632 O O . LEU A 1 77 ? 19.969 -9.805 27.766 1 92.62 77 LEU A O 1
ATOM 636 N N . HIS A 1 78 ? 20.484 -7.715 27.094 1 90.94 78 HIS A N 1
ATOM 637 C CA . HIS A 1 78 ? 21.547 -7.559 28.078 1 90.94 78 HIS A CA 1
ATOM 638 C C . HIS A 1 78 ? 20.969 -7.484 29.484 1 90.94 78 HIS A C 1
ATOM 640 O O . HIS A 1 78 ? 21.547 -8.039 30.422 1 90.94 78 HIS A O 1
ATOM 646 N N . ARG A 1 79 ? 19.906 -6.738 29.594 1 88.88 79 ARG A N 1
ATOM 647 C CA . ARG A 1 79 ? 19.281 -6.625 30.906 1 88.88 79 ARG A CA 1
ATOM 648 C C . ARG A 1 79 ? 18.797 -7.988 31.391 1 88.88 79 ARG A C 1
ATOM 650 O O . ARG A 1 79 ? 18.922 -8.305 32.594 1 88.88 79 ARG A O 1
ATOM 657 N N . VAL A 1 80 ? 18.344 -8.75 30.453 1 87.94 80 VAL A N 1
ATOM 658 C CA . VAL A 1 80 ? 17.875 -10.086 30.781 1 87.94 80 VAL A CA 1
ATOM 659 C C . VAL A 1 80 ? 19.062 -10.984 31.109 1 87.94 80 VAL A C 1
ATOM 661 O O . VAL A 1 80 ? 18.984 -11.844 32 1 87.94 80 VAL A O 1
ATOM 664 N N . GLN A 1 81 ? 20.25 -10.719 30.203 1 84.06 81 GLN A N 1
ATOM 665 C CA . GLN A 1 81 ? 21.453 -11.516 30.391 1 84.06 81 GLN A CA 1
ATOM 666 C C . GLN A 1 81 ? 22.125 -11.188 31.719 1 84.06 81 GLN A C 1
ATOM 668 O O . GLN A 1 81 ? 22.656 -12.078 32.406 1 84.06 81 GLN A O 1
ATOM 673 N N . ASN A 1 82 ? 22.875 -9.664 31.688 1 66.12 82 ASN A N 1
ATOM 674 C CA . ASN A 1 82 ? 23.672 -9.195 32.844 1 66.12 82 ASN A CA 1
ATOM 675 C C . ASN A 1 82 ? 23.109 -9.727 34.156 1 66.12 82 ASN A C 1
ATOM 677 O O . ASN A 1 82 ? 23.766 -9.617 35.188 1 66.12 82 ASN A O 1
ATOM 681 N N . GLN A 1 83 ? 22.094 -10.047 33.812 1 50.75 83 GLN A N 1
ATOM 682 C CA . GLN A 1 83 ? 21.672 -10.508 35.125 1 50.75 83 GLN A CA 1
ATOM 683 C C . GLN A 1 83 ? 22.359 -11.828 35.5 1 50.75 83 GLN A C 1
ATOM 685 O O . GLN A 1 83 ? 22.312 -12.25 36.656 1 50.75 83 GLN A O 1
ATOM 690 N N . TRP A 1 84 ? 23.062 -12.484 34.125 1 43.09 84 TRP A N 1
ATOM 691 C CA . TRP A 1 84 ? 23.5 -13.828 34.469 1 43.09 84 TRP A CA 1
ATOM 692 C C . TRP A 1 84 ? 24.891 -14.117 33.906 1 43.09 84 TRP A C 1
ATOM 694 O O . TRP A 1 84 ? 25.188 -13.719 32.781 1 43.09 84 TRP A O 1
ATOM 704 N N . THR A 1 85 ? 26.047 -14.078 34.625 1 41 85 THR A N 1
ATOM 705 C CA . THR A 1 85 ? 27.438 -14.352 34.25 1 41 85 THR A CA 1
ATOM 706 C C . THR A 1 85 ? 27.562 -15.758 33.688 1 41 85 THR A C 1
ATOM 708 O O . THR A 1 85 ? 28.656 -16.359 33.719 1 41 85 THR A O 1
ATOM 711 N N . ASN A 1 86 ? 26.703 -16.344 33.062 1 40.91 86 ASN A N 1
ATOM 712 C CA . ASN A 1 86 ? 27.016 -17.766 32.906 1 40.91 86 ASN A CA 1
ATOM 713 C C . ASN A 1 86 ? 28.125 -17.969 31.875 1 40.91 86 ASN A C 1
ATOM 715 O O . ASN A 1 86 ? 28.312 -17.141 30.984 1 40.91 86 ASN A O 1
ATOM 719 N N . ASP A 1 87 ? 28.906 -18.953 32.094 1 47.09 87 ASP A N 1
ATOM 720 C CA . ASP A 1 87 ? 30.172 -19.516 31.641 1 47.09 87 ASP A CA 1
ATOM 721 C C . ASP A 1 87 ? 30.062 -20 30.203 1 47.09 87 ASP A C 1
ATOM 723 O O . ASP A 1 87 ? 31.062 -20.391 29.594 1 47.09 87 ASP A O 1
ATOM 727 N N . ILE A 1 88 ? 28.953 -20.656 29.859 1 51.34 88 ILE A N 1
ATOM 728 C CA . ILE A 1 88 ? 29.219 -21.297 28.578 1 51.34 88 ILE A CA 1
ATOM 729 C C . ILE A 1 88 ? 29.297 -20.25 27.484 1 51.34 88 ILE A C 1
ATOM 731 O O . ILE A 1 88 ? 28.297 -19.609 27.156 1 51.34 88 ILE A O 1
ATOM 735 N N . GLU A 1 89 ? 30.406 -20.016 27.078 1 56 89 GLU A N 1
ATOM 736 C CA . GLU A 1 89 ? 30.859 -18.984 26.156 1 56 89 GLU A CA 1
ATOM 737 C C . GLU A 1 89 ? 30.109 -19.078 24.812 1 56 89 GLU A C 1
ATOM 739 O O . GLU A 1 89 ? 29.797 -18.047 24.203 1 56 89 GLU A O 1
ATOM 744 N N . GLU A 1 90 ? 29.719 -20.375 24.391 1 57.72 90 GLU A N 1
ATOM 745 C CA . GLU A 1 90 ? 29.219 -20.531 23.016 1 57.72 90 GLU A CA 1
ATOM 746 C C . GLU A 1 90 ? 27.781 -20.062 22.906 1 57.72 90 GLU A C 1
ATOM 748 O O . GLU A 1 90 ? 27.328 -19.688 21.812 1 57.72 90 GLU A O 1
ATOM 753 N N . ASP A 1 91 ? 27.078 -19.984 24.016 1 67.38 91 ASP A N 1
ATOM 754 C CA . ASP A 1 91 ? 25.656 -19.641 23.938 1 67.38 91 ASP A CA 1
ATOM 755 C C . ASP A 1 91 ? 25.391 -18.281 24.578 1 67.38 91 ASP A C 1
ATOM 757 O O . ASP A 1 91 ? 24.25 -17.969 24.938 1 67.38 91 ASP A O 1
ATOM 761 N N . LYS A 1 92 ? 26.422 -17.516 24.703 1 82.19 92 LYS A N 1
ATOM 762 C CA . LYS A 1 92 ? 26.281 -16.203 25.328 1 82.19 92 LYS A CA 1
ATOM 763 C C . LYS A 1 92 ? 25.984 -15.125 24.281 1 82.19 92 LYS A C 1
ATOM 765 O O . LYS A 1 92 ? 26.578 -15.125 23.203 1 82.19 92 LYS A O 1
ATOM 770 N N . PHE A 1 93 ? 25.031 -14.289 24.609 1 91.12 93 PHE A N 1
ATOM 771 C CA . PHE A 1 93 ? 24.781 -13.125 23.766 1 91.12 93 PHE A CA 1
ATOM 772 C C . PHE A 1 93 ? 25.844 -12.062 24 1 91.12 93 PHE A C 1
ATOM 774 O O . PHE A 1 93 ? 26.062 -11.609 25.125 1 91.12 93 PHE A O 1
ATOM 781 N N . THR A 1 94 ? 26.562 -11.672 22.938 1 92.31 94 THR A N 1
ATOM 782 C CA . THR A 1 94 ? 27.781 -10.891 23.156 1 92.31 94 THR A CA 1
ATOM 783 C C . THR A 1 94 ? 27.672 -9.531 22.469 1 92.31 94 THR A C 1
ATOM 785 O O . THR A 1 94 ? 28.562 -8.688 22.625 1 92.31 94 THR A O 1
ATOM 788 N N . ILE A 1 95 ? 26.609 -9.203 21.75 1 94.5 95 ILE A N 1
ATOM 789 C CA . ILE A 1 95 ? 26.531 -7.984 20.938 1 94.5 95 ILE A CA 1
ATOM 790 C C . ILE A 1 95 ? 26.141 -6.805 21.828 1 94.5 95 ILE A C 1
ATOM 792 O O . ILE A 1 95 ? 25.141 -6.867 22.562 1 94.5 95 ILE A O 1
ATOM 796 N N . HIS A 1 96 ? 26.797 -5.66 21.75 1 91.62 96 HIS A N 1
ATOM 797 C CA . HIS A 1 96 ? 26.609 -4.586 22.719 1 91.62 96 HIS A CA 1
ATOM 798 C C . HIS A 1 96 ? 25.797 -3.443 22.125 1 91.62 96 HIS A C 1
ATOM 800 O O . HIS A 1 96 ? 25.281 -2.594 22.859 1 91.62 96 HIS A O 1
ATOM 806 N N . GLY A 1 97 ? 25.734 -3.412 20.828 1 92.5 97 GLY A N 1
ATOM 807 C CA . GLY A 1 97 ? 24.984 -2.295 20.266 1 92.5 97 GLY A CA 1
ATOM 808 C C . GLY A 1 97 ? 24.641 -2.486 18.812 1 92.5 97 GLY A C 1
ATOM 809 O O . GLY A 1 97 ? 25.062 -3.457 18.188 1 92.5 97 GLY A O 1
ATOM 810 N N . SER A 1 98 ? 23.781 -1.509 18.359 1 92.94 98 SER A N 1
ATOM 811 C CA . SER A 1 98 ? 23.297 -1.572 16.984 1 92.94 98 SER A CA 1
ATOM 812 C C . SER A 1 98 ? 24.438 -1.4 16 1 92.94 98 SER A C 1
ATOM 814 O O . SER A 1 98 ? 24.438 -2.008 14.922 1 92.94 98 SER A O 1
ATOM 816 N N . LYS A 1 99 ? 25.453 -0.61 16.375 1 93.19 99 LYS A N 1
ATOM 817 C CA . LYS A 1 99 ? 26.594 -0.396 15.5 1 93.19 99 LYS A CA 1
ATOM 818 C C . LYS A 1 99 ? 27.406 -1.682 15.312 1 93.19 99 LYS A C 1
ATOM 820 O O . LYS A 1 99 ? 27.828 -2 14.203 1 93.19 99 LYS A O 1
ATOM 825 N N . GLU A 1 100 ? 27.594 -2.352 16.375 1 94.75 100 GLU A N 1
ATOM 826 C CA . GLU A 1 100 ? 28.312 -3.625 16.297 1 94.75 100 GLU A CA 1
ATOM 827 C C . GLU A 1 100 ? 27.531 -4.645 15.477 1 94.75 100 GLU A C 1
ATOM 829 O O . GLU A 1 100 ? 28.109 -5.406 14.703 1 94.75 100 GLU A O 1
ATOM 834 N N . ALA A 1 101 ? 26.266 -4.715 15.727 1 95.5 101 ALA A N 1
ATOM 835 C CA . ALA A 1 101 ? 25.406 -5.617 14.961 1 95.5 101 ALA A CA 1
ATOM 836 C C . ALA A 1 101 ? 25.578 -5.387 13.461 1 95.5 101 ALA A C 1
ATOM 838 O O . ALA A 1 101 ? 25.719 -6.34 12.688 1 95.5 101 ALA A O 1
ATOM 839 N N . MET A 1 102 ? 25.594 -4.168 13.039 1 93.5 102 MET A N 1
ATOM 840 C CA . MET A 1 102 ? 25.734 -3.83 11.625 1 93.5 102 MET A CA 1
ATOM 841 C C . MET A 1 102 ? 27.125 -4.207 11.102 1 93.5 102 MET A C 1
ATOM 843 O O . MET A 1 102 ? 27.25 -4.656 9.969 1 93.5 102 MET A O 1
ATOM 847 N N . SER A 1 103 ? 28.109 -4.055 11.953 1 94.5 103 SER A N 1
ATOM 848 C CA . SER A 1 103 ? 29.469 -4.43 11.57 1 94.5 103 SER A CA 1
ATOM 849 C C . SER A 1 103 ? 29.578 -5.934 11.344 1 94.5 103 SER A C 1
ATOM 851 O O . SER A 1 103 ? 30.344 -6.379 10.484 1 94.5 103 SER A O 1
ATOM 853 N N . LEU A 1 104 ? 28.922 -6.664 12.125 1 95.5 104 LEU A N 1
ATOM 854 C CA . LEU A 1 104 ? 28.922 -8.117 11.977 1 95.5 104 LEU A CA 1
ATOM 855 C C . LEU A 1 104 ? 28.266 -8.531 10.672 1 95.5 104 LEU A C 1
ATOM 857 O O . LEU A 1 104 ? 28.734 -9.445 9.992 1 95.5 104 LEU A O 1
ATOM 861 N N . TRP A 1 105 ? 27.188 -7.887 10.32 1 94.81 105 TRP A N 1
ATOM 862 C CA . TRP A 1 105 ? 26.547 -8.164 9.039 1 94.81 105 TRP A CA 1
ATOM 863 C C . TRP A 1 105 ? 27.453 -7.801 7.875 1 94.81 105 TRP A C 1
ATOM 865 O O . TRP A 1 105 ? 27.5 -8.508 6.867 1 94.81 105 TRP A O 1
ATOM 875 N N . GLU A 1 106 ? 28.172 -6.707 8.016 1 94 106 GLU A N 1
ATOM 876 C CA . GLU A 1 106 ? 29.125 -6.305 6.984 1 94 106 GLU A CA 1
ATOM 877 C C . GLU A 1 106 ? 30.234 -7.34 6.816 1 94 106 GLU A C 1
ATOM 879 O O . GLU A 1 106 ? 30.641 -7.645 5.695 1 94 106 GLU A O 1
ATOM 884 N N . LEU A 1 107 ? 30.656 -7.836 7.918 1 94.25 107 LEU A N 1
ATOM 885 C CA . LEU A 1 107 ? 31.688 -8.867 7.891 1 94.25 107 LEU A CA 1
ATOM 886 C C . LEU A 1 107 ? 31.172 -10.133 7.227 1 94.25 107 LEU A C 1
ATOM 888 O O . LEU A 1 107 ? 31.891 -10.773 6.449 1 94.25 107 LEU A O 1
ATOM 892 N N . ALA A 1 108 ? 30.016 -10.516 7.543 1 94.5 108 ALA A N 1
ATOM 893 C CA . ALA A 1 108 ? 29.406 -11.703 6.945 1 94.5 108 ALA A CA 1
ATOM 894 C C . ALA A 1 108 ? 29.219 -11.523 5.441 1 94.5 108 ALA A C 1
ATOM 896 O O . ALA A 1 108 ? 29.375 -12.469 4.668 1 94.5 108 ALA A O 1
ATOM 897 N N . ALA A 1 109 ? 28.875 -10.32 5.043 1 92 109 ALA A N 1
ATOM 898 C CA . ALA A 1 109 ? 28.609 -10 3.646 1 92 109 ALA A CA 1
ATOM 899 C C . ALA A 1 109 ? 29.891 -9.953 2.832 1 92 109 ALA A C 1
ATOM 901 O O . ALA A 1 109 ? 29.875 -10.125 1.61 1 92 109 ALA A O 1
ATOM 902 N N . HIS A 1 110 ? 30.969 -9.734 3.518 1 88.44 110 HIS A N 1
ATOM 903 C CA . HIS A 1 110 ? 32.25 -9.578 2.85 1 88.44 110 HIS A CA 1
ATOM 904 C C . HIS A 1 110 ? 32.656 -10.852 2.119 1 88.44 110 HIS A C 1
ATOM 906 O O . HIS A 1 110 ? 33.438 -10.805 1.153 1 88.44 110 HIS A O 1
ATOM 912 N N . HIS A 1 111 ? 32.094 -11.953 2.471 1 84.56 111 HIS A N 1
ATOM 913 C CA . HIS A 1 111 ? 32.406 -13.242 1.865 1 84.56 111 HIS A CA 1
ATOM 914 C C . HIS A 1 111 ? 31.594 -13.477 0.6 1 84.56 111 HIS A C 1
ATOM 916 O O . HIS A 1 111 ? 31.812 -14.477 -0.1 1 84.56 111 HIS A O 1
ATOM 922 N N . HIS A 1 112 ? 30.812 -12.562 0.287 1 89.31 112 HIS A N 1
ATOM 923 C CA . HIS A 1 112 ? 29.953 -12.664 -0.886 1 89.31 112 HIS A CA 1
ATOM 924 C C . HIS A 1 112 ? 30.156 -11.484 -1.829 1 89.31 112 HIS A C 1
ATOM 926 O O . HIS A 1 112 ? 30.656 -10.438 -1.416 1 89.31 112 HIS A O 1
ATOM 932 N N . VAL A 1 113 ? 29.844 -11.719 -3.08 1 92.12 113 VAL A N 1
ATOM 933 C CA . VAL A 1 113 ? 30.062 -10.688 -4.086 1 92.12 113 VAL A CA 1
ATOM 934 C C . VAL A 1 113 ? 29.297 -9.43 -3.719 1 92.12 113 VAL A C 1
ATOM 936 O O . VAL A 1 113 ? 28.078 -9.469 -3.549 1 92.12 113 VAL A O 1
ATOM 939 N N . LYS A 1 114 ? 29.969 -8.344 -3.588 1 91 114 LYS A N 1
ATOM 940 C CA . LYS A 1 114 ? 29.375 -7.086 -3.148 1 91 114 LYS A CA 1
ATOM 941 C C . LYS A 1 114 ? 29 -6.207 -4.34 1 91 114 LYS A C 1
ATOM 943 O O . LYS A 1 114 ? 29.469 -6.426 -5.453 1 91 114 LYS A O 1
ATOM 948 N N . PHE A 1 115 ? 28.203 -5.297 -4.055 1 94.62 115 PHE A N 1
ATOM 949 C CA . PHE A 1 115 ? 27.844 -4.297 -5.055 1 94.62 115 PHE A CA 1
ATOM 950 C C . PHE A 1 115 ? 28.938 -3.26 -5.207 1 94.62 115 PHE A C 1
ATOM 952 O O . PHE A 1 115 ? 29.578 -2.879 -4.223 1 94.62 115 PHE A O 1
ATOM 959 N N . LYS A 1 116 ? 29.188 -2.902 -6.355 1 94.25 116 LYS A N 1
ATOM 960 C CA . LYS A 1 116 ? 30.062 -1.782 -6.684 1 94.25 116 LYS A CA 1
ATOM 961 C C . LYS A 1 116 ? 29.312 -0.697 -7.445 1 94.25 116 LYS A C 1
ATOM 963 O O . LYS A 1 116 ? 28.25 -0.958 -8.023 1 94.25 116 LYS A O 1
ATOM 968 N N . THR A 1 117 ? 29.766 0.522 -7.309 1 95.62 117 THR A N 1
ATOM 969 C CA . THR A 1 117 ? 29.109 1.644 -7.977 1 95.62 117 THR A CA 1
ATOM 970 C C . THR A 1 117 ? 29.984 2.191 -9.094 1 95.62 117 THR A C 1
ATOM 972 O O . THR A 1 117 ? 31.188 2.395 -8.906 1 95.62 117 THR A O 1
ATOM 975 N N . LYS A 1 118 ? 29.453 2.248 -10.234 1 96.5 118 LYS A N 1
ATOM 976 C CA . LYS A 1 118 ? 30.125 2.869 -11.375 1 96.5 118 LYS A CA 1
ATOM 977 C C . LYS A 1 118 ? 29.297 4.031 -11.93 1 96.5 118 LYS A C 1
ATOM 979 O O . LYS A 1 118 ? 28.062 3.949 -11.992 1 96.5 118 LYS A O 1
ATOM 984 N N . VAL A 1 119 ? 29.953 5.137 -12.297 1 96.5 119 VAL A N 1
ATOM 985 C CA . VAL A 1 119 ? 29.266 6.281 -12.891 1 96.5 119 VAL A CA 1
ATOM 986 C C . VAL A 1 119 ? 29.266 6.152 -14.414 1 96.5 119 VAL A C 1
ATOM 988 O O . VAL A 1 119 ? 30.328 5.965 -15.023 1 96.5 119 VAL A O 1
ATOM 991 N N . ILE A 1 120 ? 28.078 6.133 -14.938 1 96.12 120 ILE A N 1
ATOM 992 C CA . ILE A 1 120 ? 27.891 6.066 -16.391 1 96.12 120 ILE A CA 1
ATOM 993 C C . ILE A 1 120 ? 27.562 7.457 -16.922 1 96.12 120 ILE A C 1
ATOM 995 O O . ILE A 1 120 ? 26.703 8.156 -16.391 1 96.12 120 ILE A O 1
ATOM 999 N N . SER A 1 121 ? 28.281 7.922 -17.922 1 94.81 121 SER A N 1
ATOM 1000 C CA . SER A 1 121 ? 28.062 9.242 -18.5 1 94.81 121 SER A CA 1
ATOM 1001 C C . SER A 1 121 ? 27.656 9.133 -19.969 1 94.81 121 SER A C 1
ATOM 1003 O O . SER A 1 121 ? 28.172 8.289 -20.703 1 94.81 121 SER A O 1
ATOM 1005 N N . HIS A 1 122 ? 26.688 9.875 -20.328 1 95.25 122 HIS A N 1
ATOM 1006 C CA . HIS A 1 122 ? 26.266 9.945 -21.719 1 95.25 122 HIS A CA 1
ATOM 1007 C C . HIS A 1 122 ? 25.797 11.352 -22.078 1 95.25 122 HIS A C 1
ATOM 1009 O O . HIS A 1 122 ? 25.125 12.008 -21.266 1 95.25 122 HIS A O 1
ATOM 1015 N N . GLN A 1 123 ? 26.141 11.789 -23.266 1 94.19 123 GLN A N 1
ATOM 1016 C CA . GLN A 1 123 ? 25.797 13.125 -23.734 1 94.19 123 GLN A CA 1
ATOM 1017 C C . GLN A 1 123 ? 24.359 13.18 -24.234 1 94.19 123 GLN A C 1
ATOM 1019 O O . GLN A 1 123 ? 23.938 12.32 -25 1 94.19 123 GLN A O 1
ATOM 1024 N N . TYR A 1 124 ? 23.594 14.117 -23.75 1 92.38 124 TYR A N 1
ATOM 1025 C CA . TYR A 1 124 ? 22.25 14.344 -24.281 1 92.38 124 TYR A CA 1
ATOM 1026 C C . TYR A 1 124 ? 22.203 15.617 -25.109 1 92.38 124 TYR A C 1
ATOM 1028 O O . TYR A 1 124 ? 22.328 16.719 -24.562 1 92.38 124 TYR A O 1
ATOM 1036 N N . GLY A 1 125 ? 21.922 15.484 -26.234 1 87.62 125 GLY A N 1
ATOM 1037 C CA . GLY A 1 125 ? 21.812 16.625 -27.125 1 87.62 125 GLY A CA 1
ATOM 1038 C C . GLY A 1 125 ? 23.031 17.547 -27.094 1 87.62 125 GLY A C 1
ATOM 1039 O O . GLY A 1 125 ? 24.156 17.078 -27.25 1 87.62 125 GLY A O 1
ATOM 1040 N N . LYS A 1 126 ? 22.656 18.875 -26.938 1 86.62 126 LYS A N 1
ATOM 1041 C CA . LYS A 1 126 ? 23.719 19.875 -26.969 1 86.62 126 LYS A CA 1
ATOM 1042 C C . LYS A 1 126 ? 23.984 20.422 -25.562 1 86.62 126 LYS A C 1
ATOM 1044 O O . LYS A 1 126 ? 24.516 21.516 -25.422 1 86.62 126 LYS A O 1
ATOM 1049 N N . GLU A 1 127 ? 23.609 19.625 -24.625 1 88.56 127 GLU A N 1
ATOM 1050 C CA . GLU A 1 127 ? 23.891 20.047 -23.266 1 88.56 127 GLU A CA 1
ATOM 1051 C C . GLU A 1 127 ? 25.391 20.203 -23.031 1 88.56 127 GLU A C 1
ATOM 1053 O O . GLU A 1 127 ? 26.203 19.516 -23.656 1 88.56 127 GLU A O 1
ATOM 1058 N N . PRO A 1 128 ? 25.75 21.203 -22.219 1 88.44 128 PRO A N 1
ATOM 1059 C CA . PRO A 1 128 ? 27.172 21.484 -22.047 1 88.44 128 PRO A CA 1
ATOM 1060 C C . PRO A 1 128 ? 27.938 20.328 -21.406 1 88.44 128 PRO A C 1
ATOM 1062 O O . PRO A 1 128 ? 29.109 20.125 -21.688 1 88.44 128 PRO A O 1
ATOM 1065 N N . ALA A 1 129 ? 27.344 19.578 -20.562 1 92.31 129 ALA A N 1
ATOM 1066 C CA . ALA A 1 129 ? 27.969 18.453 -19.875 1 92.31 129 ALA A CA 1
ATOM 1067 C C . ALA A 1 129 ? 27.125 17.188 -19.984 1 92.31 129 ALA A C 1
ATOM 1069 O O . ALA A 1 129 ? 25.891 17.266 -20.047 1 92.31 129 ALA A O 1
ATOM 1070 N N . PRO A 1 130 ? 27.922 15.984 -20.172 1 94.56 130 PRO A N 1
ATOM 1071 C CA . PRO A 1 130 ? 27.156 14.734 -20.188 1 94.56 130 PRO A CA 1
ATOM 1072 C C . PRO A 1 130 ? 26.406 14.477 -18.891 1 94.56 130 PRO A C 1
ATOM 1074 O O . PRO A 1 130 ? 26.844 14.898 -17.812 1 94.56 130 PRO A O 1
ATOM 1077 N N . ARG A 1 131 ? 25.312 13.938 -19.016 1 94.25 131 ARG A N 1
ATOM 1078 C CA . ARG A 1 131 ? 24.578 13.531 -17.828 1 94.25 131 ARG A CA 1
ATOM 1079 C C . ARG A 1 131 ? 25.188 12.297 -17.188 1 94.25 131 ARG A C 1
ATOM 1081 O O . ARG A 1 131 ? 25.672 11.406 -17.891 1 94.25 131 ARG A O 1
ATOM 1088 N N . GLU A 1 132 ? 25.234 12.305 -15.914 1 95.19 132 GLU A N 1
ATOM 1089 C CA . GLU A 1 132 ? 25.844 11.211 -15.172 1 95.19 132 GLU A CA 1
ATOM 1090 C C . GLU A 1 132 ? 24.812 10.438 -14.359 1 95.19 132 GLU A C 1
ATOM 1092 O O . GLU A 1 132 ? 23.875 11.031 -13.805 1 95.19 132 GLU A O 1
ATOM 1097 N N . PHE A 1 133 ? 24.969 9.117 -14.406 1 95.81 133 PHE A N 1
ATOM 1098 C CA . PHE A 1 133 ? 24.078 8.227 -13.664 1 95.81 133 PHE A CA 1
ATOM 1099 C C . PHE A 1 133 ? 24.875 7.195 -12.875 1 95.81 133 PHE A C 1
ATOM 1101 O O . PHE A 1 133 ? 25.891 6.684 -13.367 1 95.81 133 PHE A O 1
ATOM 1108 N N . GLU A 1 134 ? 24.438 6.988 -11.664 1 95.44 134 GLU A N 1
ATOM 1109 C CA . GLU A 1 134 ? 25.078 5.949 -10.859 1 95.44 134 GLU A CA 1
ATOM 1110 C C . GLU A 1 134 ? 24.484 4.574 -11.164 1 95.44 134 GLU A C 1
ATOM 1112 O O . GLU A 1 134 ? 23.25 4.418 -11.211 1 95.44 134 GLU A O 1
ATOM 1117 N N . PHE A 1 135 ? 25.391 3.627 -11.469 1 97.06 135 PHE A N 1
ATOM 1118 C CA . PHE A 1 135 ? 25 2.234 -11.664 1 97.06 135 PHE A CA 1
ATOM 1119 C C . PHE A 1 135 ? 25.625 1.344 -10.594 1 97.06 135 PHE A C 1
ATOM 1121 O O . PHE A 1 135 ? 26.844 1.302 -10.438 1 97.06 135 PHE A O 1
ATOM 1128 N N . LYS A 1 136 ? 24.734 0.726 -9.812 1 97.44 136 LYS A N 1
ATOM 1129 C CA . LYS A 1 136 ? 25.172 -0.207 -8.773 1 97.44 136 LYS A CA 1
ATOM 1130 C C . LYS A 1 136 ? 24.984 -1.653 -9.227 1 97.44 136 LYS A C 1
ATOM 1132 O O . LYS A 1 136 ? 23.891 -2.035 -9.672 1 97.44 136 LYS A O 1
ATOM 1137 N N . TYR A 1 137 ? 26.047 -2.449 -9.188 1 97.31 137 TYR A N 1
ATOM 1138 C CA . TYR A 1 137 ? 25.938 -3.82 -9.664 1 97.31 137 TYR A CA 1
ATOM 1139 C C . TYR A 1 137 ? 26.969 -4.723 -9 1 97.31 137 TYR A C 1
ATOM 1141 O O . TYR A 1 137 ? 27.906 -4.234 -8.375 1 97.31 137 TYR A O 1
ATOM 1149 N N . ARG A 1 138 ? 26.641 -6.008 -8.984 1 95.44 138 ARG A N 1
ATOM 1150 C CA . ARG A 1 138 ? 27.625 -7.066 -8.742 1 95.44 138 ARG A CA 1
ATOM 1151 C C . ARG A 1 138 ? 28.031 -7.746 -10.047 1 95.44 138 ARG A C 1
ATOM 1153 O O . ARG A 1 138 ? 27.188 -8.008 -10.906 1 95.44 138 ARG A O 1
ATOM 1160 N N . ASP A 1 139 ? 29.297 -7.918 -10.148 1 96.25 139 ASP A N 1
ATOM 1161 C CA . ASP A 1 139 ? 29.734 -8.609 -11.359 1 96.25 139 ASP A CA 1
ATOM 1162 C C . ASP A 1 139 ? 29.016 -9.938 -11.523 1 96.25 139 ASP A C 1
ATOM 1164 O O . ASP A 1 139 ? 29.141 -10.836 -10.688 1 96.25 139 ASP A O 1
ATOM 1168 N N . PRO A 1 140 ? 28.219 -10.023 -12.602 1 97.12 140 PRO A N 1
ATOM 1169 C CA . PRO A 1 140 ? 27.422 -11.242 -12.742 1 97.12 140 PRO A CA 1
ATOM 1170 C C . PRO A 1 140 ? 28.266 -12.5 -12.891 1 97.12 140 PRO A C 1
ATOM 1172 O O . PRO A 1 140 ? 27.844 -13.586 -12.484 1 97.12 140 PRO A O 1
ATOM 1175 N N . TRP A 1 141 ? 29.391 -12.383 -13.445 1 97.94 141 TRP A N 1
ATOM 1176 C CA . TRP A 1 141 ? 30.281 -13.539 -13.578 1 97.94 141 TRP A CA 1
ATOM 1177 C C . TRP A 1 141 ? 30.828 -13.977 -12.227 1 97.94 141 TRP A C 1
ATOM 1179 O O . TRP A 1 141 ? 30.844 -15.172 -11.914 1 97.94 141 TRP A O 1
ATOM 1189 N N . GLU A 1 142 ? 31.25 -13.016 -11.445 1 96.5 142 GLU A N 1
ATOM 1190 C CA . GLU A 1 142 ? 31.719 -13.344 -10.102 1 96.5 142 GLU A CA 1
ATOM 1191 C C . GLU A 1 142 ? 30.609 -13.992 -9.281 1 96.5 142 GLU A C 1
ATOM 1193 O O . GLU A 1 142 ? 30.859 -14.898 -8.484 1 96.5 142 GLU A O 1
ATOM 1198 N N . TRP A 1 143 ? 29.469 -13.438 -9.422 1 96.06 143 TRP A N 1
ATOM 1199 C CA . TRP A 1 143 ? 28.312 -14.023 -8.75 1 96.06 143 TRP A CA 1
ATOM 1200 C C . TRP A 1 143 ? 28.094 -15.469 -9.188 1 96.06 143 TRP A C 1
ATOM 1202 O O . TRP A 1 143 ? 27.859 -16.359 -8.359 1 96.06 143 TRP A O 1
ATOM 1212 N N . ALA A 1 144 ? 28.141 -15.773 -10.5 1 97.5 144 ALA A N 1
ATOM 1213 C CA . ALA A 1 144 ? 28 -17.125 -11.031 1 97.5 144 ALA A CA 1
ATOM 1214 C C . ALA A 1 144 ? 29.078 -18.062 -10.484 1 97.5 144 ALA A C 1
ATOM 1216 O O . ALA A 1 144 ? 28.797 -19.219 -10.164 1 97.5 144 ALA A O 1
ATOM 1217 N N . LEU A 1 145 ? 30.297 -17.547 -10.406 1 96.88 145 LEU A N 1
ATOM 1218 C CA . LEU A 1 145 ? 31.406 -18.344 -9.898 1 96.88 145 LEU A CA 1
ATOM 1219 C C . LEU A 1 145 ? 31.172 -18.75 -8.445 1 96.88 145 LEU A C 1
ATOM 1221 O O . LEU A 1 145 ? 31.547 -19.844 -8.031 1 96.88 145 LEU A O 1
ATOM 1225 N N . GLN A 1 146 ? 30.562 -17.828 -7.715 1 94.25 146 GLN A N 1
ATOM 1226 C CA . GLN A 1 146 ? 30.234 -18.156 -6.332 1 94.25 146 GLN A CA 1
ATOM 1227 C C . GLN A 1 146 ? 29.312 -19.375 -6.258 1 94.25 146 GLN A C 1
ATOM 1229 O O . GLN A 1 146 ? 29.469 -20.234 -5.387 1 94.25 146 GLN A O 1
ATOM 1234 N N . ILE A 1 147 ? 28.375 -19.484 -7.129 1 95.12 147 ILE A N 1
ATOM 1235 C CA . ILE A 1 147 ? 27.438 -20.594 -7.172 1 95.12 147 ILE A CA 1
ATOM 1236 C C . ILE A 1 147 ? 28.156 -21.875 -7.621 1 95.12 147 ILE A C 1
ATOM 1238 O O . ILE A 1 147 ? 28.016 -22.922 -6.996 1 95.12 147 ILE A O 1
ATOM 1242 N N . VAL A 1 148 ? 28.953 -21.75 -8.641 1 96.88 148 VAL A N 1
ATOM 1243 C CA . VAL A 1 148 ? 29.641 -22.875 -9.258 1 96.88 148 VAL A CA 1
ATOM 1244 C C . VAL A 1 148 ? 30.641 -23.484 -8.281 1 96.88 148 VAL A C 1
ATOM 1246 O O . VAL A 1 148 ? 30.859 -24.688 -8.273 1 96.88 148 VAL A O 1
ATOM 1249 N N . LYS A 1 149 ? 31.172 -22.672 -7.445 1 95.31 149 LYS A N 1
ATOM 1250 C CA . LYS A 1 149 ? 32.219 -23.094 -6.523 1 95.31 149 LYS A CA 1
ATOM 1251 C C . LYS A 1 149 ? 31.625 -23.578 -5.203 1 95.31 149 LYS A C 1
ATOM 1253 O O . LYS A 1 149 ? 32.344 -24.078 -4.34 1 95.31 149 LYS A O 1
ATOM 1258 N N . GLU A 1 150 ? 30.359 -23.469 -5.016 1 92.19 150 GLU A N 1
ATOM 1259 C CA . GLU A 1 150 ? 29.688 -23.875 -3.777 1 92.19 150 GLU A CA 1
ATOM 1260 C C . GLU A 1 150 ? 29.578 -25.391 -3.666 1 92.19 150 GLU A C 1
ATOM 1262 O O . GLU A 1 150 ? 28.812 -26.016 -4.402 1 92.19 150 GLU A O 1
ATOM 1267 N N . PRO A 1 151 ? 30.203 -25.938 -2.689 1 90.12 151 PRO A N 1
ATOM 1268 C CA . PRO A 1 151 ? 30.219 -27.391 -2.588 1 90.12 151 PRO A CA 1
ATOM 1269 C C . PRO A 1 151 ? 28.844 -28 -2.352 1 90.12 151 PRO A C 1
ATOM 1271 O O . PRO A 1 151 ? 28.547 -29.094 -2.818 1 90.12 151 PRO A O 1
ATOM 1274 N N . SER A 1 152 ? 27.984 -27.312 -1.663 1 87.06 152 SER A N 1
ATOM 1275 C CA . SER A 1 152 ? 26.672 -27.828 -1.334 1 87.06 152 SER A CA 1
ATOM 1276 C C . SER A 1 152 ? 25.812 -27.984 -2.584 1 87.06 152 SER A C 1
ATOM 1278 O O . SER A 1 152 ? 24.797 -28.703 -2.566 1 87.06 152 SER A O 1
ATOM 1280 N N . LEU A 1 153 ? 26.219 -27.438 -3.764 1 92.06 153 LEU A N 1
ATOM 1281 C CA . LEU A 1 153 ? 25.422 -27.469 -4.988 1 92.06 153 LEU A CA 1
ATOM 1282 C C . LEU A 1 153 ? 26.047 -28.406 -6.012 1 92.06 153 LEU A C 1
ATOM 1284 O O . LEU A 1 153 ? 25.547 -28.531 -7.129 1 92.06 153 LEU A O 1
ATOM 1288 N N . GLN A 1 154 ? 27.062 -29.094 -5.648 1 91.31 154 GLN A N 1
ATOM 1289 C CA . GLN A 1 154 ? 27.875 -29.875 -6.578 1 91.31 154 GLN A CA 1
ATOM 1290 C C . GLN A 1 154 ? 27.016 -30.938 -7.285 1 91.31 154 GLN A C 1
ATOM 1292 O O . GLN A 1 154 ? 27.219 -31.203 -8.469 1 91.31 154 GLN A O 1
ATOM 1297 N N . ASN A 1 155 ? 26.047 -31.438 -6.551 1 90.62 155 ASN A N 1
ATOM 1298 C CA . ASN A 1 155 ? 25.25 -32.5 -7.117 1 90.62 155 ASN A CA 1
ATOM 1299 C C . ASN A 1 155 ? 24.062 -31.969 -7.914 1 90.62 155 ASN A C 1
ATOM 1301 O O . ASN A 1 155 ? 23.359 -32.719 -8.586 1 90.62 155 ASN A O 1
ATOM 1305 N N . HIS A 1 156 ? 23.891 -30.719 -7.875 1 93.12 156 HIS A N 1
ATOM 1306 C CA . HIS A 1 156 ? 22.703 -30.141 -8.492 1 93.12 156 HIS A CA 1
ATOM 1307 C C . HIS A 1 156 ? 23.047 -29.406 -9.781 1 93.12 156 HIS A C 1
ATOM 1309 O O . HIS A 1 156 ? 22.172 -29.141 -10.609 1 93.12 156 HIS A O 1
ATOM 1315 N N . ILE A 1 157 ? 24.266 -29.062 -10.016 1 96.5 157 ILE A N 1
ATOM 1316 C CA . ILE A 1 157 ? 24.672 -28.312 -11.203 1 96.5 157 ILE A CA 1
ATOM 1317 C C . ILE A 1 157 ? 24.781 -29.25 -12.398 1 96.5 157 ILE A C 1
ATOM 1319 O O . ILE A 1 157 ? 25.484 -30.281 -12.32 1 96.5 157 ILE A O 1
ATOM 1323 N N . VAL A 1 158 ? 24.094 -28.969 -13.461 1 96.81 158 VAL A N 1
ATOM 1324 C CA . VAL A 1 158 ? 24.172 -29.734 -14.703 1 96.81 158 VAL A CA 1
ATOM 1325 C C . VAL A 1 158 ? 25.141 -29.062 -15.672 1 96.81 158 VAL A C 1
ATOM 1327 O O . VAL A 1 158 ? 25 -27.891 -16 1 96.81 158 VAL A O 1
ATOM 1330 N N . TRP A 1 159 ? 26.094 -29.812 -16.125 1 96.69 159 TRP A N 1
ATOM 1331 C CA . TRP A 1 159 ? 27.156 -29.234 -16.938 1 96.69 159 TRP A CA 1
ATOM 1332 C C . TRP A 1 159 ? 26.922 -29.531 -18.422 1 96.69 159 TRP A C 1
ATOM 1334 O O . TRP A 1 159 ? 27.328 -28.734 -19.281 1 96.69 159 TRP A O 1
ATOM 1344 N N . ASP A 1 160 ? 26.266 -30.672 -18.703 1 95.94 160 ASP A N 1
ATOM 1345 C CA . ASP A 1 160 ? 26.172 -31.109 -20.094 1 95.94 160 ASP A CA 1
ATOM 1346 C C . ASP A 1 160 ? 24.719 -31.109 -20.562 1 95.94 160 ASP A C 1
ATOM 1348 O O . ASP A 1 160 ? 23.828 -31.625 -19.875 1 95.94 160 ASP A O 1
ATOM 1352 N N . PRO A 1 161 ? 24.5 -30.469 -21.797 1 97.19 161 PRO A N 1
ATOM 1353 C CA . PRO A 1 161 ? 23.156 -30.609 -22.344 1 97.19 161 PRO A CA 1
ATOM 1354 C C . PRO A 1 161 ? 22.766 -32.062 -22.625 1 97.19 161 PRO A C 1
ATOM 1356 O O . PRO A 1 161 ? 23.641 -32.875 -22.938 1 97.19 161 PRO A O 1
ATOM 1359 N N . GLU A 1 162 ? 21.438 -32.281 -22.562 1 97.25 162 GLU A N 1
ATOM 1360 C CA . GLU A 1 162 ? 20.906 -33.625 -22.656 1 97.25 162 GLU A CA 1
ATOM 1361 C C . GLU A 1 162 ? 19.734 -33.688 -23.609 1 97.25 162 GLU A C 1
ATOM 1363 O O . GLU A 1 162 ? 18.953 -32.75 -23.734 1 97.25 162 GLU A O 1
ATOM 1368 N N . ARG A 1 163 ? 19.656 -34.812 -24.312 1 97.81 163 ARG A N 1
ATOM 1369 C CA . ARG A 1 163 ? 18.422 -35.219 -25 1 97.81 163 ARG A CA 1
ATOM 1370 C C . ARG A 1 163 ? 17.812 -36.438 -24.328 1 97.81 163 ARG A C 1
ATOM 1372 O O . ARG A 1 163 ? 18.422 -37.5 -24.281 1 97.81 163 ARG A O 1
ATOM 1379 N N . ASN A 1 164 ? 16.641 -36.281 -23.859 1 97.25 164 ASN A N 1
ATOM 1380 C CA . ASN A 1 164 ? 15.984 -37.312 -23.078 1 97.25 164 ASN A CA 1
ATOM 1381 C C . ASN A 1 164 ? 14.82 -37.938 -23.844 1 97.25 164 ASN A C 1
ATOM 1383 O O . ASN A 1 164 ? 14.062 -37.25 -24.516 1 97.25 164 ASN A O 1
ATOM 1387 N N . TYR A 1 165 ? 14.75 -39.25 -23.734 1 97.44 165 TYR A N 1
ATOM 1388 C CA . TYR A 1 165 ? 13.703 -40 -24.406 1 97.44 165 TYR A CA 1
ATOM 1389 C C . TYR A 1 165 ? 13.039 -40.969 -23.438 1 97.44 165 TYR A C 1
ATOM 1391 O O . TYR A 1 165 ? 13.695 -41.531 -22.547 1 97.44 165 TYR A O 1
ATOM 1399 N N . ARG A 1 166 ? 11.789 -41.188 -23.578 1 96.5 166 ARG A N 1
ATOM 1400 C CA . ARG A 1 166 ? 11.039 -42.188 -22.812 1 96.5 166 ARG A CA 1
ATOM 1401 C C . ARG A 1 166 ? 10.531 -43.281 -23.719 1 96.5 166 ARG A C 1
ATOM 1403 O O . ARG A 1 166 ? 9.953 -43.031 -24.781 1 96.5 166 ARG A O 1
ATOM 1410 N N . TRP A 1 167 ? 10.703 -44.5 -23.266 1 96.31 167 TRP A N 1
ATOM 1411 C CA . TRP A 1 167 ? 10.195 -45.625 -24.031 1 96.31 167 TRP A CA 1
ATOM 1412 C C . TRP A 1 167 ? 8.711 -45.875 -23.734 1 96.31 167 TRP A C 1
ATOM 1414 O O . TRP A 1 167 ? 8.344 -46.219 -22.625 1 96.31 167 TRP A O 1
ATOM 1424 N N . THR A 1 168 ? 7.855 -45.719 -24.734 1 92.56 168 THR A N 1
ATOM 1425 C CA . THR A 1 168 ? 6.41 -45.812 -24.547 1 92.56 168 THR A CA 1
ATOM 1426 C C . THR A 1 168 ? 5.93 -47.25 -24.719 1 92.56 168 THR A C 1
ATOM 1428 O O . THR A 1 168 ? 4.754 -47.531 -24.484 1 92.56 168 THR A O 1
ATOM 1431 N N . GLY A 1 169 ? 6.785 -48.125 -25.031 1 91.5 169 GLY A N 1
ATOM 1432 C CA . GLY A 1 169 ? 6.422 -49.5 -25.391 1 91.5 169 GLY A CA 1
ATOM 1433 C C . GLY A 1 169 ? 6.465 -49.75 -26.891 1 91.5 169 GLY A C 1
ATOM 1434 O O . GLY A 1 169 ? 6.57 -50.875 -27.328 1 91.5 169 GLY A O 1
ATOM 1435 N N . GLU A 1 170 ? 6.445 -48.656 -27.625 1 93 170 GLU A N 1
ATOM 1436 C CA . GLU A 1 170 ? 6.457 -48.75 -29.078 1 93 170 GLU A CA 1
ATOM 1437 C C . GLU A 1 170 ? 7.602 -47.969 -29.688 1 93 170 GLU A C 1
ATOM 1439 O O . GLU A 1 170 ? 8.266 -48.406 -30.625 1 93 170 GLU A O 1
ATOM 1444 N N . VAL A 1 171 ? 7.746 -46.781 -29.094 1 94.5 171 VAL A N 1
ATOM 1445 C CA . VAL A 1 171 ? 8.75 -45.875 -29.656 1 94.5 171 VAL A CA 1
ATOM 1446 C C . VAL A 1 171 ? 9.453 -45.094 -28.547 1 94.5 171 VAL A C 1
ATOM 1448 O O . VAL A 1 171 ? 8.906 -44.938 -27.453 1 94.5 171 VAL A O 1
ATOM 1451 N N . TRP A 1 172 ? 10.641 -44.656 -28.859 1 95.56 172 TRP A N 1
ATOM 1452 C CA . TRP A 1 172 ? 11.328 -43.688 -28.016 1 95.56 172 TRP A CA 1
ATOM 1453 C C . TRP A 1 172 ? 10.82 -42.281 -28.281 1 95.56 172 TRP A C 1
ATOM 1455 O O . TRP A 1 172 ? 10.992 -41.75 -29.391 1 95.56 172 TRP A O 1
ATOM 1465 N N . GLU A 1 173 ? 10.242 -41.75 -27.297 1 96.12 173 GLU A N 1
ATOM 1466 C CA . GLU A 1 173 ? 9.68 -40.406 -27.438 1 96.12 173 GLU A CA 1
ATOM 1467 C C . GLU A 1 173 ? 10.531 -39.375 -26.703 1 96.12 173 GLU A C 1
ATOM 1469 O O . GLU A 1 173 ? 10.734 -39.469 -25.484 1 96.12 173 GLU A O 1
ATOM 1474 N N . ARG A 1 174 ? 10.93 -38.312 -27.438 1 97.44 174 ARG A N 1
ATOM 1475 C CA . ARG A 1 174 ? 11.719 -37.219 -26.859 1 97.44 174 ARG A CA 1
ATOM 1476 C C . ARG A 1 174 ? 10.859 -36.344 -25.969 1 97.44 174 ARG A C 1
ATOM 1478 O O . ARG A 1 174 ? 9.68 -36.125 -26.25 1 97.44 174 ARG A O 1
ATOM 1485 N N . PHE A 1 175 ? 11.461 -35.875 -24.797 1 97.38 175 PHE A N 1
ATOM 1486 C CA . PHE A 1 175 ? 10.703 -34.938 -23.969 1 97.38 175 PHE A CA 1
ATOM 1487 C C . PHE A 1 175 ? 11.57 -33.781 -23.531 1 97.38 175 PHE A C 1
ATOM 1489 O O . PHE A 1 175 ? 12.805 -33.875 -23.547 1 97.38 175 PHE A O 1
ATOM 1496 N N . TYR A 1 176 ? 11.023 -32.562 -23.25 1 97.88 176 TYR A N 1
ATOM 1497 C CA . TYR A 1 176 ? 11.641 -31.281 -22.922 1 97.88 176 TYR A CA 1
ATOM 1498 C C . TYR A 1 176 ? 11.125 -30.766 -21.578 1 97.88 176 TYR A C 1
ATOM 1500 O O . TYR A 1 176 ? 9.914 -30.781 -21.328 1 97.88 176 TYR A O 1
ATOM 1508 N N . ASP A 1 177 ? 12.016 -30.312 -20.688 1 96.81 177 ASP A N 1
ATOM 1509 C CA . ASP A 1 177 ? 11.547 -29.766 -19.422 1 96.81 177 ASP A CA 1
ATOM 1510 C C . ASP A 1 177 ? 12.469 -28.641 -18.922 1 96.81 177 ASP A C 1
ATOM 1512 O O . ASP A 1 177 ? 12.008 -27.547 -18.625 1 96.81 177 ASP A O 1
ATOM 1516 N N . GLU A 1 178 ? 13.766 -28.828 -18.922 1 97.94 178 GLU A N 1
ATOM 1517 C CA . GLU A 1 178 ? 14.758 -27.891 -18.406 1 97.94 178 GLU A CA 1
ATOM 1518 C C . GLU A 1 178 ? 15.531 -27.234 -19.547 1 97.94 178 GLU A C 1
ATOM 1520 O O . GLU A 1 178 ? 15.477 -27.703 -20.688 1 97.94 178 GLU A O 1
ATOM 1525 N N . PRO A 1 179 ? 16.25 -26.141 -19.266 1 97.88 179 PRO A N 1
ATOM 1526 C CA . PRO A 1 179 ? 17 -25.484 -20.344 1 97.88 179 PRO A CA 1
ATOM 1527 C C . PRO A 1 179 ? 18.016 -26.406 -21 1 97.88 179 PRO A C 1
ATOM 1529 O O . PRO A 1 179 ? 18.219 -26.344 -22.219 1 97.88 179 PRO A O 1
ATOM 1532 N N . TRP A 1 180 ? 18.625 -27.312 -20.25 1 98.06 180 TRP A N 1
ATOM 1533 C CA . TRP A 1 180 ? 19.656 -28.188 -20.797 1 98.06 180 TRP A CA 1
ATOM 1534 C C . TRP A 1 180 ? 19.047 -29.297 -21.641 1 98.06 180 TRP A C 1
ATOM 1536 O O . TRP A 1 180 ? 19.75 -30.016 -22.359 1 98.06 180 TRP A O 1
ATOM 1546 N N . SER A 1 181 ? 17.75 -29.5 -21.5 1 97.31 181 SER A N 1
ATOM 1547 C CA . SER A 1 181 ? 17.078 -30.516 -22.312 1 97.31 181 SER A CA 1
ATOM 1548 C C . SER A 1 181 ? 16.609 -29.922 -23.641 1 97.31 181 SER A C 1
ATOM 1550 O O . SER A 1 181 ? 16.141 -30.641 -24.516 1 97.31 181 SER A O 1
ATOM 1552 N N . GLY A 1 182 ? 16.703 -28.578 -23.828 1 97.19 182 GLY A N 1
ATOM 1553 C CA . GLY A 1 182 ? 16.359 -27.906 -25.062 1 97.19 182 GLY A CA 1
ATOM 1554 C C . GLY A 1 182 ? 17.469 -27.938 -26.094 1 97.19 182 GLY A C 1
ATOM 1555 O O . GLY A 1 182 ? 18.609 -28.266 -25.766 1 97.19 182 GLY A O 1
ATOM 1556 N N . GLU A 1 183 ? 17.156 -27.484 -27.281 1 97.62 183 GLU A N 1
ATOM 1557 C CA . GLU A 1 183 ? 18.109 -27.562 -28.391 1 97.62 183 GLU A CA 1
ATOM 1558 C C . GLU A 1 183 ? 19.094 -26.406 -28.359 1 97.62 183 GLU A C 1
ATOM 1560 O O . GLU A 1 183 ? 20.203 -26.516 -28.891 1 97.62 183 GLU A O 1
ATOM 1565 N N . ALA A 1 184 ? 18.719 -25.312 -27.781 1 97.69 184 ALA A N 1
ATOM 1566 C CA . ALA A 1 184 ? 19.547 -24.125 -27.766 1 97.69 184 ALA A CA 1
ATOM 1567 C C . ALA A 1 184 ? 20.891 -24.406 -27.078 1 97.69 184 ALA A C 1
ATOM 1569 O O . ALA A 1 184 ? 21.953 -24.031 -27.594 1 97.69 184 ALA A O 1
ATOM 1570 N N . TRP A 1 185 ? 20.797 -25.047 -25.922 1 97.88 185 TRP A N 1
ATOM 1571 C CA . TRP A 1 185 ? 22.016 -25.375 -25.172 1 97.88 185 TRP A CA 1
ATOM 1572 C C . TRP A 1 185 ? 22.859 -26.375 -25.953 1 97.88 185 TRP A C 1
ATOM 1574 O O . TRP A 1 185 ? 24.094 -26.234 -26.016 1 97.88 185 TRP A O 1
ATOM 1584 N N . TRP A 1 186 ? 22.234 -27.422 -26.5 1 97.38 186 TRP A N 1
ATOM 1585 C CA . TRP A 1 186 ? 22.922 -28.422 -27.312 1 97.38 186 TRP A CA 1
ATOM 1586 C C . TRP A 1 186 ? 23.688 -27.75 -28.453 1 97.38 186 TRP A C 1
ATOM 1588 O O . TRP A 1 186 ? 24.859 -28.047 -28.672 1 97.38 186 TRP A O 1
ATOM 1598 N N . ARG A 1 187 ? 23.031 -26.828 -29.156 1 96.88 187 ARG A N 1
ATOM 1599 C CA . ARG A 1 187 ? 23.641 -26.141 -30.297 1 96.88 187 ARG A CA 1
ATOM 1600 C C . ARG A 1 187 ? 24.781 -25.25 -29.828 1 96.88 187 ARG A C 1
ATOM 1602 O O . ARG A 1 187 ? 25.844 -25.203 -30.469 1 96.88 187 ARG A O 1
ATOM 1609 N N . ALA A 1 188 ? 24.656 -24.531 -28.797 1 96.81 188 ALA A N 1
ATOM 1610 C CA . ALA A 1 188 ? 25.688 -23.641 -28.281 1 96.81 188 ALA A CA 1
ATOM 1611 C C . ALA A 1 188 ? 26.938 -24.422 -27.906 1 96.81 188 ALA A C 1
ATOM 1613 O O . ALA A 1 188 ? 28.062 -23.984 -28.172 1 96.81 188 ALA A O 1
ATOM 1614 N N . GLN A 1 189 ? 26.734 -25.547 -27.234 1 96 189 GLN A N 1
ATOM 1615 C CA . GLN A 1 189 ? 27.859 -26.391 -26.844 1 96 189 GLN A CA 1
ATOM 1616 C C . GLN A 1 189 ? 28.641 -26.859 -28.062 1 96 189 GLN A C 1
ATOM 1618 O O . GLN A 1 189 ? 29.875 -26.938 -28.016 1 96 189 GLN A O 1
ATOM 1623 N N . GLY A 1 190 ? 27.922 -27.141 -29.109 1 94.19 190 GLY A N 1
ATOM 1624 C CA . GLY A 1 190 ? 28.562 -27.562 -30.359 1 94.19 190 GLY A CA 1
ATOM 1625 C C . GLY A 1 190 ? 29.281 -26.453 -31.078 1 94.19 190 GLY A C 1
ATOM 1626 O O . GLY A 1 190 ? 30.156 -26.703 -31.922 1 94.19 190 GLY A O 1
ATOM 1627 N N . MET A 1 191 ? 28.969 -25.266 -30.766 1 94.12 191 MET A N 1
ATOM 1628 C CA . MET A 1 191 ? 29.516 -24.109 -31.469 1 94.12 191 MET A CA 1
ATOM 1629 C C . MET A 1 191 ? 30.766 -23.594 -30.766 1 94.12 191 MET A C 1
ATOM 1631 O O . MET A 1 191 ? 31.391 -22.625 -31.203 1 94.12 191 MET A O 1
ATOM 1635 N N . LEU A 1 192 ? 31.109 -24.234 -29.609 1 93.31 192 LEU A N 1
ATOM 1636 C CA . LEU A 1 192 ? 32.375 -23.844 -28.969 1 93.31 192 LEU A CA 1
ATOM 1637 C C . LEU A 1 192 ? 33.531 -24.016 -29.922 1 93.31 192 LEU A C 1
ATOM 1639 O O . LEU A 1 192 ? 33.562 -24.922 -30.75 1 93.31 192 LEU A O 1
ATOM 1643 N N . PRO A 1 193 ? 34.469 -23.078 -29.844 1 83 193 PRO A N 1
ATOM 1644 C CA . PRO A 1 193 ? 35.594 -23.156 -30.781 1 83 193 PRO A CA 1
ATOM 1645 C C . PRO A 1 193 ? 36.344 -24.469 -30.688 1 83 193 PRO A C 1
ATOM 1647 O O . PRO A 1 193 ? 36.375 -25.109 -29.625 1 83 193 PRO A O 1
ATOM 1650 N N . SER A 1 194 ? 36.938 -24.828 -31.734 1 75.69 194 SER A N 1
ATOM 1651 C CA . SER A 1 194 ? 37.688 -26.078 -31.828 1 75.69 194 SER A CA 1
ATOM 1652 C C . SER A 1 194 ? 38.844 -26.109 -30.844 1 75.69 194 SER A C 1
ATOM 1654 O O . SER A 1 194 ? 39.25 -27.188 -30.391 1 75.69 194 SER A O 1
ATOM 1656 N N . HIS A 1 195 ? 39.281 -24.859 -30.516 1 79.88 195 HIS A N 1
ATOM 1657 C CA . HIS A 1 195 ? 40.438 -24.781 -29.625 1 79.88 195 HIS A CA 1
ATOM 1658 C C . HIS A 1 195 ? 40 -24.875 -28.172 1 79.88 195 HIS A C 1
ATOM 1660 O O . HIS A 1 195 ? 40.844 -24.875 -27.266 1 79.88 195 HIS A O 1
ATOM 1666 N N . ALA A 1 196 ? 38.656 -24.938 -27.969 1 83.81 196 ALA A N 1
ATOM 1667 C CA . ALA A 1 196 ? 38.188 -25.078 -26.594 1 83.81 196 ALA A CA 1
ATOM 1668 C C . ALA A 1 196 ? 38.688 -26.391 -25.984 1 83.81 196 ALA A C 1
ATOM 1670 O O . ALA A 1 196 ? 38.594 -27.438 -26.625 1 83.81 196 ALA A O 1
ATOM 1671 N N . PRO A 1 197 ? 39.219 -26.312 -24.828 1 85.94 197 PRO A N 1
ATOM 1672 C CA . PRO A 1 197 ? 39.719 -27.531 -24.172 1 85.94 197 PRO A CA 1
ATOM 1673 C C . PRO A 1 197 ? 38.594 -28.562 -23.953 1 85.94 197 PRO A C 1
ATOM 1675 O O . PRO A 1 197 ? 37.406 -28.219 -23.953 1 85.94 197 PRO A O 1
ATOM 1678 N N . GLU A 1 198 ? 38.969 -29.828 -23.906 1 79.69 198 GLU A N 1
ATOM 1679 C CA . GLU A 1 198 ? 38.031 -30.938 -23.766 1 79.69 198 GLU A CA 1
ATOM 1680 C C . GLU A 1 198 ? 37.125 -30.75 -22.562 1 79.69 198 GLU A C 1
ATOM 1682 O O . GLU A 1 198 ? 35.969 -31.172 -22.578 1 79.69 198 GLU A O 1
ATOM 1687 N N . HIS A 1 199 ? 37.5 -30.016 -21.5 1 87.88 199 HIS A N 1
ATOM 1688 C CA . HIS A 1 199 ? 36.719 -29.859 -20.297 1 87.88 199 HIS A CA 1
ATOM 1689 C C . HIS A 1 199 ? 36 -28.516 -20.281 1 87.88 199 HIS A C 1
ATOM 1691 O O . HIS A 1 199 ? 35.781 -27.938 -19.203 1 87.88 199 HIS A O 1
ATOM 1697 N N . SER A 1 200 ? 35.5 -28.094 -21.531 1 95.06 200 SER A N 1
ATOM 1698 C CA . SER A 1 200 ? 34.781 -26.828 -21.656 1 95.06 200 SER A CA 1
ATOM 1699 C C . SER A 1 200 ? 33.312 -27.016 -21.422 1 95.06 200 SER A C 1
ATOM 1701 O O . SER A 1 200 ? 32.688 -27.922 -21.984 1 95.06 200 SER A O 1
ATOM 1703 N N . LYS A 1 201 ? 32.75 -26.281 -20.516 1 96.81 201 LYS A N 1
ATOM 1704 C CA . LYS A 1 201 ? 31.344 -26.328 -20.172 1 96.81 201 LYS A CA 1
ATOM 1705 C C . LYS A 1 201 ? 30.703 -24.938 -20.281 1 96.81 201 LYS A C 1
ATOM 1707 O O . LYS A 1 201 ? 31.391 -23.922 -20.109 1 96.81 201 LYS A O 1
ATOM 1712 N N . LEU A 1 202 ? 29.438 -24.906 -20.609 1 97.31 202 LEU A N 1
ATOM 1713 C CA . LEU A 1 202 ? 28.719 -23.641 -20.734 1 97.31 202 LEU A CA 1
ATOM 1714 C C . LEU A 1 202 ? 28.062 -23.266 -19.406 1 97.31 202 LEU A C 1
ATOM 1716 O O . LEU A 1 202 ? 27.656 -24.125 -18.641 1 97.31 202 LEU A O 1
ATOM 1720 N N . VAL A 1 203 ? 28.016 -22 -19.094 1 98.06 203 VAL A N 1
ATOM 1721 C CA . VAL A 1 203 ? 27.219 -21.422 -18.016 1 98.06 203 VAL A CA 1
ATOM 1722 C C . VAL A 1 203 ? 26.125 -20.516 -18.594 1 98.06 203 VAL A C 1
ATOM 1724 O O . VAL A 1 203 ? 26.406 -19.438 -19.125 1 98.06 203 VAL A O 1
ATOM 1727 N N . GLY A 1 204 ? 24.859 -21.047 -18.484 1 98 204 GLY A N 1
ATOM 1728 C CA . GLY A 1 204 ? 23.75 -20.344 -19.109 1 98 204 GLY A CA 1
ATOM 1729 C C . GLY A 1 204 ? 23.078 -19.344 -18.172 1 98 204 GLY A C 1
ATOM 1730 O O . GLY A 1 204 ? 22.453 -19.719 -17.188 1 98 204 GLY A O 1
ATOM 1731 N N . PHE A 1 205 ? 23.141 -18.031 -18.531 1 98.12 205 PHE A N 1
ATOM 1732 C CA . PHE A 1 205 ? 22.547 -16.969 -17.734 1 98.12 205 PHE A CA 1
ATOM 1733 C C . PHE A 1 205 ? 21.094 -16.75 -18.125 1 98.12 205 PHE A C 1
ATOM 1735 O O . PHE A 1 205 ? 20.75 -16.781 -19.312 1 98.12 205 PHE A O 1
ATOM 1742 N N . ILE A 1 206 ? 20.281 -16.609 -17.172 1 97.94 206 ILE A N 1
ATOM 1743 C CA . ILE A 1 206 ? 18.938 -16.062 -17.328 1 97.94 206 ILE A CA 1
ATOM 1744 C C . ILE A 1 206 ? 18.859 -14.68 -16.688 1 97.94 206 ILE A C 1
ATOM 1746 O O . ILE A 1 206 ? 19.078 -14.523 -15.484 1 97.94 206 ILE A O 1
ATOM 1750 N N . LEU A 1 207 ? 18.562 -13.672 -17.469 1 97.69 207 LEU A N 1
ATOM 1751 C CA . LEU A 1 207 ? 18.562 -12.297 -16.984 1 97.69 207 LEU A CA 1
ATOM 1752 C C . LEU A 1 207 ? 17.172 -11.68 -17.062 1 97.69 207 LEU A C 1
ATOM 1754 O O . LEU A 1 207 ? 16.422 -11.945 -18.016 1 97.69 207 LEU A O 1
ATOM 1758 N N . TYR A 1 208 ? 16.844 -10.969 -16.062 1 96.81 208 TYR A N 1
ATOM 1759 C CA . TYR A 1 208 ? 15.578 -10.242 -15.953 1 96.81 208 TYR A CA 1
ATOM 1760 C C . TYR A 1 208 ? 15.82 -8.805 -15.5 1 96.81 208 TYR A C 1
ATOM 1762 O O . TYR A 1 208 ? 16.672 -8.547 -14.656 1 96.81 208 TYR A O 1
ATOM 1770 N N . ALA A 1 209 ? 15.109 -7.84 -16.141 1 95.75 209 ALA A N 1
ATOM 1771 C CA . ALA A 1 209 ? 15.125 -6.449 -15.688 1 95.75 209 ALA A CA 1
ATOM 1772 C C . ALA A 1 209 ? 13.742 -5.812 -15.836 1 95.75 209 ALA A C 1
ATOM 1774 O O . ALA A 1 209 ? 13.117 -5.91 -16.891 1 95.75 209 ALA A O 1
ATOM 1775 N N . ASP A 1 210 ? 13.289 -5.25 -14.758 1 94.19 210 ASP A N 1
ATOM 1776 C CA . ASP A 1 210 ? 12.008 -4.551 -14.797 1 94.19 210 ASP A CA 1
ATOM 1777 C C . ASP A 1 210 ? 11.898 -3.533 -13.664 1 94.19 210 ASP A C 1
ATOM 1779 O O . ASP A 1 210 ? 12.461 -3.732 -12.586 1 94.19 210 ASP A O 1
ATOM 1783 N N . LYS A 1 211 ? 11.172 -2.453 -14.055 1 91.56 211 LYS A N 1
ATOM 1784 C CA . LYS A 1 211 ? 10.961 -1.417 -13.047 1 91.56 211 LYS A CA 1
ATOM 1785 C C . LYS A 1 211 ? 10.008 -1.899 -11.953 1 91.56 211 LYS A C 1
ATOM 1787 O O . LYS A 1 211 ? 9.031 -2.602 -12.234 1 91.56 211 LYS A O 1
ATOM 1792 N N . SER A 1 212 ? 10.344 -1.591 -10.758 1 90.31 212 SER A N 1
ATOM 1793 C CA . SER A 1 212 ? 9.531 -1.944 -9.602 1 90.31 212 SER A CA 1
ATOM 1794 C C . SER A 1 212 ? 9.031 -0.7 -8.867 1 90.31 212 SER A C 1
ATOM 1796 O O . SER A 1 212 ? 9.82 0.199 -8.562 1 90.31 212 SER A O 1
ATOM 1798 N N . LYS A 1 213 ? 7.738 -0.604 -8.625 1 89.38 213 LYS A N 1
ATOM 1799 C CA . LYS A 1 213 ? 7.203 0.472 -7.797 1 89.38 213 LYS A CA 1
ATOM 1800 C C . LYS A 1 213 ? 7.512 0.235 -6.32 1 89.38 213 LYS A C 1
ATOM 1802 O O . LYS A 1 213 ? 7.105 -0.781 -5.754 1 89.38 213 LYS A O 1
ATOM 1807 N N . LEU A 1 214 ? 8.195 1.095 -5.781 1 92.25 214 LEU A N 1
ATOM 1808 C CA . LEU A 1 214 ? 8.586 0.94 -4.387 1 92.25 214 LEU A CA 1
ATOM 1809 C C . LEU A 1 214 ? 7.562 1.578 -3.457 1 92.25 214 LEU A C 1
ATOM 1811 O O . LEU A 1 214 ? 7.289 1.057 -2.373 1 92.25 214 LEU A O 1
ATOM 1815 N N . SER A 1 215 ? 7.016 2.73 -3.832 1 84.75 215 SER A N 1
ATOM 1816 C CA . SER A 1 215 ? 5.965 3.398 -3.072 1 84.75 215 SER A CA 1
ATOM 1817 C C . SER A 1 215 ? 4.586 3.09 -3.645 1 84.75 215 SER A C 1
ATOM 1819 O O . SER A 1 215 ? 4.469 2.654 -4.793 1 84.75 215 SER A O 1
ATOM 1821 N N . SER A 1 216 ? 3.564 3.322 -2.818 1 69.19 216 SER A N 1
ATOM 1822 C CA . SER A 1 216 ? 2.203 2.963 -3.197 1 69.19 216 SER A CA 1
ATOM 1823 C C . SER A 1 216 ? 1.761 3.713 -4.449 1 69.19 216 SER A C 1
ATOM 1825 O O . SER A 1 216 ? 1.092 3.146 -5.316 1 69.19 216 SER A O 1
ATOM 1827 N N . PHE A 1 217 ? 2.191 4.984 -4.539 1 62.91 217 PHE A N 1
ATOM 1828 C CA . PHE A 1 217 ? 1.718 5.773 -5.668 1 62.91 217 PHE A CA 1
ATOM 1829 C C . PHE A 1 217 ? 2.771 5.828 -6.77 1 62.91 217 PHE A C 1
ATOM 1831 O O . PHE A 1 217 ? 2.574 6.488 -7.793 1 62.91 217 PHE A O 1
ATOM 1838 N N . GLY A 1 218 ? 3.859 5.109 -6.582 1 66.94 218 GLY A N 1
ATOM 1839 C CA . GLY A 1 218 ? 4.855 4.953 -7.633 1 66.94 218 GLY A CA 1
ATOM 1840 C C . GLY A 1 218 ? 5.805 6.133 -7.734 1 66.94 218 GLY A C 1
ATOM 1841 O O . GLY A 1 218 ? 6.477 6.309 -8.75 1 66.94 218 GLY A O 1
ATOM 1842 N N . SER A 1 219 ? 5.789 6.945 -6.73 1 74.44 219 SER A N 1
ATOM 1843 C CA . SER A 1 219 ? 6.723 8.07 -6.758 1 74.44 219 SER A CA 1
ATOM 1844 C C . SER A 1 219 ? 8.164 7.594 -6.609 1 74.44 219 SER A C 1
ATOM 1846 O O . SER A 1 219 ? 9.078 8.188 -7.18 1 74.44 219 SER A O 1
ATOM 1848 N N . ALA A 1 220 ? 8.359 6.555 -5.824 1 88.06 220 ALA A N 1
ATOM 1849 C CA . ALA A 1 220 ? 9.664 5.906 -5.707 1 88.06 220 ALA A CA 1
ATOM 1850 C C . ALA A 1 220 ? 9.703 4.609 -6.508 1 88.06 220 ALA A C 1
ATOM 1852 O O . ALA A 1 220 ? 8.789 3.789 -6.426 1 88.06 220 ALA A O 1
ATOM 1853 N N . MET A 1 221 ? 10.727 4.445 -7.391 1 92.25 221 MET A N 1
ATOM 1854 C CA . MET A 1 221 ? 10.859 3.27 -8.242 1 92.25 221 MET A CA 1
ATOM 1855 C C . MET A 1 221 ? 12.25 2.666 -8.125 1 92.25 221 MET A C 1
ATOM 1857 O O . MET A 1 221 ? 13.211 3.365 -7.801 1 92.25 221 MET A O 1
ATOM 1861 N N . GLY A 1 222 ? 12.367 1.426 -8.219 1 94.25 222 GLY A N 1
ATOM 1862 C CA . GLY A 1 222 ? 13.602 0.681 -8.406 1 94.25 222 GLY A CA 1
ATOM 1863 C C . GLY A 1 222 ? 13.625 -0.122 -9.695 1 94.25 222 GLY A C 1
ATOM 1864 O O . GLY A 1 222 ? 12.578 -0.427 -10.258 1 94.25 222 GLY A O 1
ATOM 1865 N N . HIS A 1 223 ? 14.75 -0.335 -10.234 1 95.56 223 HIS A N 1
ATOM 1866 C CA . HIS A 1 223 ? 14.906 -1.063 -11.484 1 95.56 223 HIS A CA 1
ATOM 1867 C C . HIS A 1 223 ? 15.953 -2.162 -11.359 1 95.56 223 HIS A C 1
ATOM 1869 O O . HIS A 1 223 ? 17.031 -2.066 -11.953 1 95.56 223 HIS A O 1
ATOM 1875 N N . PRO A 1 224 ? 15.594 -3.242 -10.727 1 96.81 224 PRO A N 1
ATOM 1876 C CA . PRO A 1 224 ? 16.562 -4.312 -10.461 1 96.81 224 PRO A CA 1
ATOM 1877 C C . PRO A 1 224 ? 16.859 -5.16 -11.695 1 96.81 224 PRO A C 1
ATOM 1879 O O . PRO A 1 224 ? 16 -5.309 -12.57 1 96.81 224 PRO A O 1
ATOM 1882 N N . ILE A 1 225 ? 18.062 -5.652 -11.773 1 97.44 225 ILE A N 1
ATOM 1883 C CA . ILE A 1 225 ? 18.453 -6.746 -12.656 1 97.44 225 ILE A CA 1
ATOM 1884 C C . ILE A 1 225 ? 18.609 -8.031 -11.852 1 97.44 225 ILE A C 1
ATOM 1886 O O . ILE A 1 225 ? 19.359 -8.078 -10.883 1 97.44 225 ILE A O 1
ATOM 1890 N N . ILE A 1 226 ? 17.906 -9.031 -12.227 1 97.19 226 ILE A N 1
ATOM 1891 C CA . ILE A 1 226 ? 17.969 -10.312 -11.539 1 97.19 226 ILE A CA 1
ATOM 1892 C C . ILE A 1 226 ? 18.609 -11.359 -12.453 1 97.19 226 ILE A C 1
ATOM 1894 O O . ILE A 1 226 ? 18.328 -11.406 -13.648 1 97.19 226 ILE A O 1
ATOM 1898 N N . ALA A 1 227 ? 19.5 -12.125 -11.891 1 97.25 227 ALA A N 1
ATOM 1899 C CA . ALA A 1 227 ? 20.156 -13.188 -12.641 1 97.25 227 ALA A CA 1
ATOM 1900 C C . ALA A 1 227 ? 19.891 -14.547 -12.008 1 97.25 227 ALA A C 1
ATOM 1902 O O . ALA A 1 227 ? 19.766 -14.664 -10.789 1 97.25 227 ALA A O 1
ATOM 1903 N N . ARG A 1 228 ? 19.781 -15.531 -12.812 1 97.44 228 ARG A N 1
ATOM 1904 C CA . ARG A 1 228 ? 19.688 -16.938 -12.453 1 97.44 228 ARG A CA 1
ATOM 1905 C C . ARG A 1 228 ? 20.547 -17.797 -13.359 1 97.44 228 ARG A C 1
ATOM 1907 O O . ARG A 1 228 ? 20.922 -17.375 -14.461 1 97.44 228 ARG A O 1
ATOM 1914 N N . LEU A 1 229 ? 20.891 -18.969 -12.898 1 97.56 229 LEU A N 1
ATOM 1915 C CA . LEU A 1 229 ? 21.703 -19.859 -13.719 1 97.56 229 LEU A CA 1
ATOM 1916 C C . LEU A 1 229 ? 20.859 -21.016 -14.273 1 97.56 229 LEU A C 1
ATOM 1918 O O . LEU A 1 229 ? 20.234 -21.75 -13.508 1 97.56 229 LEU A O 1
ATOM 1922 N N . GLY A 1 230 ? 20.891 -21.141 -15.57 1 97.62 230 GLY A N 1
ATOM 1923 C CA . GLY A 1 230 ? 20.156 -22.203 -16.234 1 97.62 230 GLY A CA 1
ATOM 1924 C C . GLY A 1 230 ? 20.688 -23.578 -15.93 1 97.62 230 GLY A C 1
ATOM 1925 O O . GLY A 1 230 ? 20.016 -24.578 -16.188 1 97.62 230 GLY A O 1
ATOM 1926 N N . ASN A 1 231 ? 21.891 -23.688 -15.25 1 97.81 231 ASN A N 1
ATOM 1927 C CA . ASN A 1 231 ? 22.562 -24.953 -14.945 1 97.81 231 ASN A CA 1
ATOM 1928 C C . ASN A 1 231 ? 21.938 -25.641 -13.742 1 97.81 231 ASN A C 1
ATOM 1930 O O . ASN A 1 231 ? 22.297 -26.781 -13.422 1 97.81 231 ASN A O 1
ATOM 1934 N N . LEU A 1 232 ? 21.031 -24.984 -13.062 1 97.12 232 LEU A N 1
ATOM 1935 C CA . LEU A 1 232 ? 20.422 -25.531 -11.859 1 97.12 232 LEU A CA 1
ATOM 1936 C C . LEU A 1 232 ? 18.953 -25.891 -12.117 1 97.12 232 LEU A C 1
ATOM 1938 O O . LEU A 1 232 ? 18.297 -25.25 -12.93 1 97.12 232 LEU A O 1
ATOM 1942 N N . PRO A 1 233 ? 18.469 -26.938 -11.398 1 95.06 233 PRO A N 1
ATOM 1943 C CA . PRO A 1 233 ? 17.047 -27.266 -11.531 1 95.06 233 PRO A CA 1
ATOM 1944 C C . PRO A 1 233 ? 16.141 -26.125 -11.109 1 95.06 233 PRO A C 1
ATOM 1946 O O . PRO A 1 233 ? 16.5 -25.328 -10.234 1 95.06 233 PRO A O 1
ATOM 1949 N N . VAL A 1 234 ? 14.977 -26.125 -11.719 1 95.38 234 VAL A N 1
ATOM 1950 C CA . VAL A 1 234 ? 14.039 -25.016 -11.562 1 95.38 234 VAL A CA 1
ATOM 1951 C C . VAL A 1 234 ? 13.656 -24.859 -10.094 1 95.38 234 VAL A C 1
ATOM 1953 O O . VAL A 1 234 ? 13.43 -23.734 -9.617 1 95.38 234 VAL A O 1
ATOM 1956 N N . GLU A 1 235 ? 13.641 -25.922 -9.234 1 91.44 235 GLU A N 1
ATOM 1957 C CA . GLU A 1 235 ? 13.258 -25.891 -7.828 1 91.44 235 GLU A CA 1
ATOM 1958 C C . GLU A 1 235 ? 14.273 -25.109 -6.996 1 91.44 235 GLU A C 1
ATOM 1960 O O . GLU A 1 235 ? 13.922 -24.516 -5.969 1 91.44 235 GLU A O 1
ATOM 1965 N N . ILE A 1 236 ? 15.523 -25.062 -7.484 1 93.19 236 ILE A N 1
ATOM 1966 C CA . ILE A 1 236 ? 16.594 -24.344 -6.789 1 93.19 236 ILE A CA 1
ATOM 1967 C C . ILE A 1 236 ? 16.75 -22.953 -7.387 1 93.19 236 ILE A C 1
ATOM 1969 O O . ILE A 1 236 ? 16.75 -21.953 -6.656 1 93.19 236 ILE A O 1
ATOM 1973 N N . ARG A 1 237 ? 16.719 -22.906 -8.688 1 94.62 237 ARG A N 1
ATOM 1974 C CA . ARG A 1 237 ? 17.016 -21.688 -9.43 1 94.62 237 ARG A CA 1
ATOM 1975 C C . ARG A 1 237 ? 15.961 -20.609 -9.141 1 94.62 237 ARG A C 1
ATOM 1977 O O . ARG A 1 237 ? 16.281 -19.422 -9.086 1 94.62 237 ARG A O 1
ATOM 1984 N N . ASN A 1 238 ? 14.734 -21.016 -8.898 1 92.62 238 ASN A N 1
ATOM 1985 C CA . ASN A 1 238 ? 13.641 -20.047 -8.781 1 92.62 238 ASN A CA 1
ATOM 1986 C C . ASN A 1 238 ? 13.422 -19.625 -7.332 1 92.62 238 ASN A C 1
ATOM 1988 O O . ASN A 1 238 ? 12.531 -18.828 -7.043 1 92.62 238 ASN A O 1
ATOM 1992 N N . THR A 1 239 ? 14.336 -20.031 -6.41 1 87.69 239 THR A N 1
ATOM 1993 C CA . THR A 1 239 ? 14.289 -19.516 -5.047 1 87.69 239 THR A CA 1
ATOM 1994 C C . THR A 1 239 ? 14.922 -18.125 -4.969 1 87.69 239 THR A C 1
ATOM 1996 O O . THR A 1 239 ? 15.539 -17.672 -5.934 1 87.69 239 THR A O 1
ATOM 1999 N N . ASP A 1 240 ? 14.578 -17.484 -3.775 1 81.38 240 ASP A N 1
ATOM 2000 C CA . ASP A 1 240 ? 15.016 -16.094 -3.67 1 81.38 240 ASP A CA 1
ATOM 2001 C C . ASP A 1 240 ? 16.359 -15.992 -2.936 1 81.38 240 ASP A C 1
ATOM 2003 O O . ASP A 1 240 ? 16.391 -15.766 -1.723 1 81.38 240 ASP A O 1
ATOM 2007 N N . GLY A 1 241 ? 17.422 -16.062 -3.723 1 68.5 241 GLY A N 1
ATOM 2008 C CA . GLY A 1 241 ? 18.75 -15.641 -3.312 1 68.5 241 GLY A CA 1
ATOM 2009 C C . GLY A 1 241 ? 19.422 -16.625 -2.379 1 68.5 241 GLY A C 1
ATOM 2010 O O . GLY A 1 241 ? 20.531 -16.375 -1.908 1 68.5 241 GLY A O 1
ATOM 2011 N N . ILE A 1 242 ? 18.812 -17.719 -2.092 1 79.19 242 ILE A N 1
ATOM 2012 C CA . ILE A 1 242 ? 19.422 -18.625 -1.13 1 79.19 242 ILE A CA 1
ATOM 2013 C C . ILE A 1 242 ? 20.078 -19.781 -1.868 1 79.19 242 ILE A C 1
ATOM 2015 O O . ILE A 1 242 ? 19.406 -20.547 -2.57 1 79.19 242 ILE A O 1
ATOM 2019 N N . LEU A 1 243 ? 21.25 -19.938 -1.72 1 84.56 243 LEU A N 1
ATOM 2020 C CA . LEU A 1 243 ? 22.125 -21 -2.199 1 84.56 243 LEU A CA 1
ATOM 2021 C C . LEU A 1 243 ? 21.734 -21.438 -3.611 1 84.56 243 LEU A C 1
ATOM 2023 O O . LEU A 1 243 ? 21.203 -22.531 -3.809 1 84.56 243 LEU A O 1
ATOM 2027 N N . GLY A 1 244 ? 22.109 -20.719 -4.66 1 90 244 GLY A N 1
ATOM 2028 C CA . GLY A 1 244 ? 21.844 -21.062 -6.047 1 90 244 GLY A CA 1
ATOM 2029 C C . GLY A 1 244 ? 20.609 -20.391 -6.602 1 90 244 GLY A C 1
ATOM 2030 O O . GLY A 1 244 ? 20.312 -20.484 -7.793 1 90 244 GLY A O 1
ATOM 2031 N N . GLY A 1 245 ? 19.844 -19.766 -5.758 1 93 245 GLY A N 1
ATOM 2032 C CA . GLY A 1 245 ? 18.641 -19.062 -6.188 1 93 245 GLY A CA 1
ATOM 2033 C C . GLY A 1 245 ? 18.938 -17.75 -6.879 1 93 245 GLY A C 1
ATOM 2034 O O . GLY A 1 245 ? 20.062 -17.281 -6.867 1 93 245 GLY A O 1
ATOM 2035 N N . GLY A 1 246 ? 17.938 -17.172 -7.562 1 93.94 246 GLY A N 1
ATOM 2036 C CA . GLY A 1 246 ? 18.078 -15.898 -8.242 1 93.94 246 GLY A CA 1
ATOM 2037 C C . GLY A 1 246 ? 18.469 -14.766 -7.309 1 93.94 246 GLY A C 1
ATOM 2038 O O . GLY A 1 246 ? 18.141 -14.797 -6.121 1 93.94 246 GLY A O 1
ATOM 2039 N N . CYS A 1 247 ? 19.172 -13.789 -7.832 1 94.88 247 CYS A N 1
ATOM 2040 C CA . CYS A 1 247 ? 19.703 -12.703 -7.023 1 94.88 247 CYS A CA 1
ATOM 2041 C C . CYS A 1 247 ? 19.688 -11.383 -7.797 1 94.88 247 CYS A C 1
ATOM 2043 O O . CYS A 1 247 ? 19.781 -11.383 -9.023 1 94.88 247 CYS A O 1
ATOM 2045 N N . ILE A 1 248 ? 19.516 -10.352 -7.023 1 96.19 248 ILE A N 1
ATOM 2046 C CA . ILE A 1 248 ? 19.672 -9.031 -7.629 1 96.19 248 ILE A CA 1
ATOM 2047 C C . ILE A 1 248 ? 21.156 -8.766 -7.895 1 96.19 248 ILE A C 1
ATOM 2049 O O . ILE A 1 248 ? 21.969 -8.742 -6.965 1 96.19 248 ILE A O 1
ATOM 2053 N N . VAL A 1 249 ? 21.469 -8.531 -9.156 1 97.19 249 VAL A N 1
ATOM 2054 C CA . VAL A 1 249 ? 22.875 -8.375 -9.508 1 97.19 249 VAL A CA 1
ATOM 2055 C C . VAL A 1 249 ? 23.109 -6.969 -10.07 1 97.19 249 VAL A C 1
ATOM 2057 O O . VAL A 1 249 ? 24.25 -6.574 -10.297 1 97.19 249 VAL A O 1
ATOM 2060 N N . GLY A 1 250 ? 22.062 -6.266 -10.266 1 97.44 250 GLY A N 1
ATOM 2061 C CA . GLY A 1 250 ? 22.203 -4.902 -10.758 1 97.44 250 GLY A CA 1
ATOM 2062 C C . GLY A 1 250 ? 21.016 -4.02 -10.391 1 97.44 250 GLY A C 1
ATOM 2063 O O . GLY A 1 250 ? 19.938 -4.516 -10.062 1 97.44 250 GLY A O 1
ATOM 2064 N N . TRP A 1 251 ? 21.25 -2.799 -10.438 1 97.5 251 TRP A N 1
ATOM 2065 C CA . TRP A 1 251 ? 20.266 -1.761 -10.133 1 97.5 251 TRP A CA 1
ATOM 2066 C C . TRP A 1 251 ? 20.344 -0.635 -11.164 1 97.5 251 TRP A C 1
ATOM 2068 O O . TRP A 1 251 ? 21.125 0.3 -11.016 1 97.5 251 TRP A O 1
ATOM 2078 N N . LEU A 1 252 ? 19.406 -0.735 -12.172 1 96.81 252 LEU A N 1
ATOM 2079 C CA . LEU A 1 252 ? 19.438 0.228 -13.273 1 96.81 252 LEU A CA 1
ATOM 2080 C C . LEU A 1 252 ? 19.047 1.617 -12.781 1 96.81 252 LEU A C 1
ATOM 2082 O O . LEU A 1 252 ? 18.141 1.752 -11.945 1 96.81 252 LEU A O 1
ATOM 2086 N N . PRO A 1 253 ? 19.75 2.613 -13.305 1 94.94 253 PRO A N 1
ATOM 2087 C CA . PRO A 1 253 ? 19.344 3.969 -12.922 1 94.94 253 PRO A CA 1
ATOM 2088 C C . PRO A 1 253 ? 17.969 4.352 -13.469 1 94.94 253 PRO A C 1
ATOM 2090 O O . PRO A 1 253 ? 17.609 3.953 -14.578 1 94.94 253 PRO A O 1
ATOM 2093 N N . ILE A 1 254 ? 17.234 5.078 -12.664 1 92.19 254 ILE A N 1
ATOM 2094 C CA . ILE A 1 254 ? 15.961 5.641 -13.117 1 92.19 254 ILE A CA 1
ATOM 2095 C C . ILE A 1 254 ? 16.203 6.988 -13.789 1 92.19 254 ILE A C 1
ATOM 2097 O O . ILE A 1 254 ? 16.688 7.93 -13.156 1 92.19 254 ILE A O 1
ATOM 2101 N N . ILE A 1 255 ? 15.891 7.016 -15.023 1 90.56 255 ILE A N 1
ATOM 2102 C CA . ILE A 1 255 ? 16.062 8.25 -15.781 1 90.56 255 ILE A CA 1
ATOM 2103 C C . ILE A 1 255 ? 14.773 9.07 -15.719 1 90.56 255 ILE A C 1
ATOM 2105 O O . ILE A 1 255 ? 13.781 8.734 -16.359 1 90.56 255 ILE A O 1
ATOM 2109 N N . LYS A 1 256 ? 14.766 10.148 -14.938 1 80 256 LYS A N 1
ATOM 2110 C CA . LYS A 1 256 ? 13.586 10.984 -14.742 1 80 256 LYS A CA 1
ATOM 2111 C C . LYS A 1 256 ? 13.227 11.734 -16.016 1 80 256 LYS A C 1
ATOM 2113 O O . LYS A 1 256 ? 14.109 12.25 -16.719 1 80 256 LYS A O 1
ATOM 2118 N N . GLU A 1 257 ? 11.992 11.609 -16.266 1 77.25 257 GLU A N 1
ATOM 2119 C CA . GLU A 1 257 ? 11.508 12.312 -17.453 1 77.25 257 GLU A CA 1
ATOM 2120 C C . GLU A 1 257 ? 10.992 13.703 -17.109 1 77.25 257 GLU A C 1
ATOM 2122 O O . GLU A 1 257 ? 10.055 13.836 -16.312 1 77.25 257 GLU A O 1
ATOM 2127 N N . GLU A 1 258 ? 11.758 14.688 -17.609 1 74.62 258 GLU A N 1
ATOM 2128 C CA . GLU A 1 258 ? 11.273 16.047 -17.469 1 74.62 258 GLU A CA 1
ATOM 2129 C C . GLU A 1 258 ? 10.039 16.297 -18.328 1 74.62 258 GLU A C 1
ATOM 2131 O O . GLU A 1 258 ? 9.922 15.719 -19.422 1 74.62 258 GLU A O 1
ATOM 2136 N N . THR A 1 259 ? 9.164 17.047 -17.859 1 74.25 259 THR A N 1
ATOM 2137 C CA . THR A 1 259 ? 7.922 17.328 -18.562 1 74.25 259 THR A CA 1
ATOM 2138 C C . THR A 1 259 ? 8.211 17.875 -19.953 1 74.25 259 THR A C 1
ATOM 2140 O O . THR A 1 259 ? 7.492 17.562 -20.906 1 74.25 259 THR A O 1
ATOM 2143 N N . SER A 1 260 ? 9.328 18.609 -20.125 1 75.94 260 SER A N 1
ATOM 2144 C CA . SER A 1 260 ? 9.664 19.219 -21.406 1 75.94 260 SER A CA 1
ATOM 2145 C C . SER A 1 260 ? 10.156 18.172 -22.406 1 75.94 260 SER A C 1
ATOM 2147 O O . SER A 1 260 ? 10.109 18.391 -23.609 1 75.94 260 SER A O 1
ATOM 2149 N N . GLU A 1 261 ? 10.555 16.984 -21.906 1 80.62 261 GLU A N 1
ATOM 2150 C CA . GLU A 1 261 ? 11.203 15.992 -22.766 1 80.62 261 GLU A CA 1
ATOM 2151 C C . GLU A 1 261 ? 10.297 14.789 -23.016 1 80.62 261 GLU A C 1
ATOM 2153 O O . GLU A 1 261 ? 10.609 13.93 -23.828 1 80.62 261 GLU A O 1
ATOM 2158 N N . THR A 1 262 ? 9.195 14.766 -22.453 1 77.12 262 THR A N 1
ATOM 2159 C CA . THR A 1 262 ? 8.336 13.594 -22.531 1 77.12 262 THR A CA 1
ATOM 2160 C C . THR A 1 262 ? 7.879 13.344 -23.953 1 77.12 262 THR A C 1
ATOM 2162 O O . THR A 1 262 ? 7.344 14.242 -24.609 1 77.12 262 THR A O 1
ATOM 2165 N N . GLY A 1 263 ? 8.164 12.141 -24.531 1 77.06 263 GLY A N 1
ATOM 2166 C CA . GLY A 1 263 ? 7.676 11.719 -25.828 1 77.06 263 GLY A CA 1
ATOM 2167 C C . GLY A 1 263 ? 8.633 12.055 -26.953 1 77.06 263 GLY A C 1
ATOM 2168 O O . GLY A 1 263 ? 8.43 11.625 -28.094 1 77.06 263 GLY A O 1
ATOM 2169 N N . LYS A 1 264 ? 9.664 12.797 -26.672 1 83.88 264 LYS A N 1
ATOM 2170 C CA . LYS A 1 264 ? 10.609 13.164 -27.734 1 83.88 264 LYS A CA 1
ATOM 2171 C C . LYS A 1 264 ? 11.539 12 -28.062 1 83.88 264 LYS A C 1
ATOM 2173 O O . LYS A 1 264 ? 12.07 11.344 -27.156 1 83.88 264 LYS A O 1
ATOM 2178 N N . THR A 1 265 ? 11.68 11.711 -29.344 1 87.38 265 THR A N 1
ATOM 2179 C CA . THR A 1 265 ? 12.492 10.609 -29.844 1 87.38 265 THR A CA 1
ATOM 2180 C C . THR A 1 265 ? 13.938 10.727 -29.359 1 87.38 265 THR A C 1
ATOM 2182 O O . THR A 1 265 ? 14.578 9.727 -29.031 1 87.38 265 THR A O 1
ATOM 2185 N N . GLY A 1 266 ? 14.383 11.93 -29.328 1 88.81 266 GLY A N 1
ATOM 2186 C CA . GLY A 1 266 ? 15.742 12.148 -28.859 1 88.81 266 GLY A CA 1
ATOM 2187 C C . GLY A 1 266 ? 15.961 11.688 -27.438 1 88.81 266 GLY A C 1
ATOM 2188 O O . GLY A 1 266 ? 17 11.094 -27.125 1 88.81 266 GLY A O 1
ATOM 2189 N N . PHE A 1 267 ? 15.062 11.898 -26.656 1 91.69 267 PHE A N 1
ATOM 2190 C CA . PHE A 1 267 ? 15.195 11.531 -25.25 1 91.69 267 PHE A CA 1
ATOM 2191 C C . PHE A 1 267 ? 15 10.031 -25.062 1 91.69 267 PHE A C 1
ATOM 2193 O O . PHE A 1 267 ? 15.648 9.414 -24.203 1 91.69 267 PHE A O 1
ATOM 2200 N N . VAL A 1 268 ? 14.125 9.438 -25.875 1 92.06 268 VAL A N 1
ATOM 2201 C CA . VAL A 1 268 ? 13.961 7.988 -25.844 1 92.06 268 VAL A CA 1
ATOM 2202 C C . VAL A 1 268 ? 15.273 7.312 -26.219 1 92.06 268 VAL A C 1
ATOM 2204 O O . VAL A 1 268 ? 15.695 6.352 -25.562 1 92.06 268 VAL A O 1
ATOM 2207 N N . ASN A 1 269 ? 15.898 7.766 -27.312 1 93.88 269 ASN A N 1
ATOM 2208 C CA . ASN A 1 269 ? 17.188 7.234 -27.719 1 93.88 269 ASN A CA 1
ATOM 2209 C C . ASN A 1 269 ? 18.25 7.445 -26.641 1 93.88 269 ASN A C 1
ATOM 2211 O O . ASN A 1 269 ? 19.094 6.574 -26.406 1 93.88 269 ASN A O 1
ATOM 2215 N N . PHE A 1 270 ? 18.156 8.617 -26 1 94.88 270 PHE A N 1
ATOM 2216 C CA . PHE A 1 270 ? 19.094 8.914 -24.922 1 94.88 270 PHE A CA 1
ATOM 2217 C C . PHE A 1 270 ? 18.953 7.918 -23.781 1 94.88 270 PHE A C 1
ATOM 2219 O O . PHE A 1 270 ? 19.938 7.359 -23.297 1 94.88 270 PHE A O 1
ATOM 2226 N N . LYS A 1 271 ? 17.781 7.664 -23.344 1 93.94 271 LYS A N 1
ATOM 2227 C CA . LYS A 1 271 ? 17.516 6.707 -22.266 1 93.94 271 LYS A CA 1
ATOM 2228 C C . LYS A 1 271 ? 18.047 5.324 -22.625 1 93.94 271 LYS A C 1
ATOM 2230 O O . LYS A 1 271 ? 18.688 4.672 -21.797 1 93.94 271 LYS A O 1
ATOM 2235 N N . ASN A 1 272 ? 17.781 4.875 -23.844 1 95.75 272 ASN A N 1
ATOM 2236 C CA . ASN A 1 272 ? 18.25 3.564 -24.297 1 95.75 272 ASN A CA 1
ATOM 2237 C C . ASN A 1 272 ? 19.766 3.508 -24.359 1 95.75 272 ASN A C 1
ATOM 2239 O O . ASN A 1 272 ? 20.375 2.471 -24.062 1 95.75 272 ASN A O 1
ATOM 2243 N N . ALA A 1 273 ? 20.312 4.609 -24.781 1 96.75 273 ALA A N 1
ATOM 2244 C CA . ALA A 1 273 ? 21.766 4.664 -24.844 1 96.75 273 ALA A CA 1
ATOM 2245 C C . ALA A 1 273 ? 22.375 4.508 -23.453 1 96.75 273 ALA A C 1
ATOM 2247 O O . ALA A 1 273 ? 23.359 3.787 -23.281 1 96.75 273 ALA A O 1
ATOM 2248 N N . VAL A 1 274 ? 21.812 5.18 -22.5 1 96.69 274 VAL A N 1
ATOM 2249 C CA . VAL A 1 274 ? 22.297 5.078 -21.125 1 96.69 274 VAL A CA 1
ATOM 2250 C C . VAL A 1 274 ? 22.172 3.639 -20.641 1 96.69 274 VAL A C 1
ATOM 2252 O O . VAL A 1 274 ? 23.094 3.096 -20.047 1 96.69 274 VAL A O 1
ATOM 2255 N N . TYR A 1 275 ? 21.094 3.008 -20.922 1 96.75 275 TYR A N 1
ATOM 2256 C CA . TYR A 1 275 ? 20.875 1.635 -20.484 1 96.75 275 TYR A CA 1
ATOM 2257 C C . TYR A 1 275 ? 21.891 0.691 -21.109 1 96.75 275 TYR A C 1
ATOM 2259 O O . TYR A 1 275 ? 22.406 -0.217 -20.438 1 96.75 275 TYR A O 1
ATOM 2267 N N . HIS A 1 276 ? 22.188 0.834 -22.328 1 97.56 276 HIS A N 1
ATOM 2268 C CA . HIS A 1 276 ? 23.125 -0.073 -22.984 1 97.56 276 HIS A CA 1
ATOM 2269 C C . HIS A 1 276 ? 24.562 0.23 -22.578 1 97.56 276 HIS A C 1
ATOM 2271 O O . HIS A 1 276 ? 25.422 -0.662 -22.594 1 97.56 276 HIS A O 1
ATOM 2277 N N . GLU A 1 277 ? 24.828 1.506 -22.219 1 97.5 277 GLU A N 1
ATOM 2278 C CA . GLU A 1 277 ? 26.109 1.77 -21.594 1 97.5 277 GLU A CA 1
ATOM 2279 C C . GLU A 1 277 ? 26.234 1.042 -20.25 1 97.5 277 GLU A C 1
ATOM 2281 O O . GLU A 1 277 ? 27.312 0.536 -19.922 1 97.5 277 GLU A O 1
ATOM 2286 N N . VAL A 1 278 ? 25.188 0.995 -19.562 1 97.69 278 VAL A N 1
ATOM 2287 C CA . VAL A 1 278 ? 25.125 0.266 -18.297 1 97.69 278 VAL A CA 1
ATOM 2288 C C . VAL A 1 278 ? 25.344 -1.225 -18.562 1 97.69 278 VAL A C 1
ATOM 2290 O O . VAL A 1 278 ? 26.125 -1.875 -17.859 1 97.69 278 VAL A O 1
ATOM 2293 N N . PHE A 1 279 ? 24.703 -1.769 -19.578 1 97.69 279 PHE A N 1
ATOM 2294 C CA . PHE A 1 279 ? 24.812 -3.188 -19.891 1 97.69 279 PHE A CA 1
ATOM 2295 C C . PHE A 1 279 ? 26.234 -3.533 -20.312 1 97.69 279 PHE A C 1
ATOM 2297 O O . PHE A 1 279 ? 26.734 -4.613 -19.984 1 97.69 279 PHE A O 1
ATOM 2304 N N . LYS A 1 280 ? 26.859 -2.627 -21.062 1 97.31 280 LYS A N 1
ATOM 2305 C CA . LYS A 1 280 ? 28.234 -2.857 -21.453 1 97.31 280 LYS A CA 1
ATOM 2306 C C . LYS A 1 280 ? 29.125 -3.047 -20.219 1 97.31 280 LYS A C 1
ATOM 2308 O O . LYS A 1 280 ? 29.953 -3.963 -20.172 1 97.31 280 LYS A O 1
ATOM 2313 N N . THR A 1 281 ? 28.859 -2.186 -19.25 1 96.62 281 THR A N 1
ATOM 2314 C CA . THR A 1 281 ? 29.609 -2.266 -17.984 1 96.62 281 THR A CA 1
ATOM 2315 C C . THR A 1 281 ? 29.25 -3.537 -17.234 1 96.62 281 THR A C 1
ATOM 2317 O O . THR A 1 281 ? 30.141 -4.25 -16.75 1 96.62 281 THR A O 1
ATOM 2320 N N . PHE A 1 282 ? 28.062 -3.828 -17.156 1 97.25 282 PHE A N 1
ATOM 2321 C CA . PHE A 1 282 ? 27.5 -4.953 -16.422 1 97.25 282 PHE A CA 1
ATOM 2322 C C . PHE A 1 282 ? 28 -6.277 -16.984 1 97.25 282 PHE A C 1
ATOM 2324 O O . PHE A 1 282 ? 28.312 -7.199 -16.219 1 97.25 282 PHE A O 1
ATOM 2331 N N . LEU A 1 283 ? 28.172 -6.402 -18.328 1 97.94 283 LEU A N 1
ATOM 2332 C CA . LEU A 1 283 ? 28.438 -7.66 -19 1 97.94 283 LEU A CA 1
ATOM 2333 C C . LEU A 1 283 ? 29.922 -7.781 -19.359 1 97.94 283 LEU A C 1
ATOM 2335 O O . LEU A 1 283 ? 30.328 -8.711 -20.047 1 97.94 283 LEU A O 1
ATOM 2339 N N . GLU A 1 284 ? 30.719 -6.949 -18.844 1 97.5 284 GLU A N 1
ATOM 2340 C CA . GLU A 1 284 ? 32.125 -6.852 -19.25 1 97.5 284 GLU A CA 1
ATOM 2341 C C . GLU A 1 284 ? 32.844 -8.188 -19.094 1 97.5 284 GLU A C 1
ATOM 2343 O O . GLU A 1 284 ? 33.406 -8.703 -20.062 1 97.5 284 GLU A O 1
ATOM 2348 N N . ASN A 1 285 ? 32.75 -8.797 -17.922 1 97.69 285 ASN A N 1
ATOM 2349 C CA . ASN A 1 285 ? 33.406 -10.062 -17.672 1 97.69 285 ASN A CA 1
ATOM 2350 C C . ASN A 1 285 ? 32.75 -11.219 -18.422 1 97.69 285 ASN A C 1
ATOM 2352 O O . ASN A 1 285 ? 33.406 -12.164 -18.844 1 97.69 285 ASN A O 1
ATOM 2356 N N . ILE A 1 286 ? 31.484 -11.133 -18.594 1 98.19 286 ILE A N 1
ATOM 2357 C CA . ILE A 1 286 ? 30.781 -12.148 -19.375 1 98.19 286 ILE A CA 1
ATOM 2358 C C . ILE A 1 286 ? 31.281 -12.125 -20.828 1 98.19 286 ILE A C 1
ATOM 2360 O O . ILE A 1 286 ? 31.531 -13.18 -21.422 1 98.19 286 ILE A O 1
ATOM 2364 N N . VAL A 1 287 ? 31.406 -10.898 -21.375 1 98.06 287 VAL A N 1
ATOM 2365 C CA . VAL A 1 287 ? 31.891 -10.742 -22.75 1 98.06 287 VAL A CA 1
ATOM 2366 C C . VAL A 1 287 ? 33.312 -11.32 -22.859 1 98.06 287 VAL A C 1
ATOM 2368 O O . VAL A 1 287 ? 33.594 -12.125 -23.75 1 98.06 287 VAL A O 1
ATOM 2371 N N . GLU A 1 288 ? 34.125 -11 -21.938 1 97.5 288 GLU A N 1
ATOM 2372 C CA . GLU A 1 288 ? 35.5 -11.453 -21.969 1 97.5 288 GLU A CA 1
ATOM 2373 C C . GLU A 1 288 ? 35.594 -12.977 -21.938 1 97.5 288 GLU A C 1
ATOM 2375 O O . GLU A 1 288 ? 36.188 -13.586 -22.812 1 97.5 288 GLU A O 1
ATOM 2380 N N . TYR A 1 289 ? 34.969 -13.578 -21.031 1 97.31 289 TYR A N 1
ATOM 2381 C CA . TYR A 1 289 ? 35.094 -15.008 -20.812 1 97.31 289 TYR A CA 1
ATOM 2382 C C . TYR A 1 289 ? 34.25 -15.797 -21.812 1 97.31 289 TYR A C 1
ATOM 2384 O O . TYR A 1 289 ? 34.5 -16.984 -22.031 1 97.31 289 TYR A O 1
ATOM 2392 N N . SER A 1 290 ? 33.344 -15.172 -22.469 1 96.88 290 SER A N 1
ATOM 2393 C CA . SER A 1 290 ? 32.594 -15.836 -23.531 1 96.88 290 SER A CA 1
ATOM 2394 C C . SER A 1 290 ? 33.5 -16.125 -24.734 1 96.88 290 SER A C 1
ATOM 2396 O O . SER A 1 290 ? 33.188 -17 -25.547 1 96.88 290 SER A O 1
ATOM 2398 N N . HIS A 1 291 ? 34.594 -15.367 -24.828 1 95.44 291 HIS A N 1
ATOM 2399 C CA . HIS A 1 291 ? 35.5 -15.516 -25.969 1 95.44 291 HIS A CA 1
ATOM 2400 C C . HIS A 1 291 ? 36.688 -16.406 -25.609 1 95.44 291 HIS A C 1
ATOM 2402 O O . HIS A 1 291 ? 37.219 -17.109 -26.453 1 95.44 291 HIS A O 1
ATOM 2408 N N . ILE A 1 292 ? 37.125 -16.438 -24.281 1 94.19 292 ILE A N 1
ATOM 2409 C CA . ILE A 1 292 ? 38.406 -17.078 -23.984 1 94.19 292 ILE A CA 1
ATOM 2410 C C . ILE A 1 292 ? 38.188 -18.219 -22.969 1 94.19 292 ILE A C 1
ATOM 2412 O O . ILE A 1 292 ? 39.062 -19.031 -22.75 1 94.19 292 ILE A O 1
ATOM 2416 N N . GLY A 1 293 ? 37.062 -18.312 -22.391 1 94.88 293 GLY A N 1
ATOM 2417 C CA . GLY A 1 293 ? 36.812 -19.297 -21.344 1 94.88 293 GLY A CA 1
ATOM 2418 C C . GLY A 1 293 ? 37.5 -18.969 -20.031 1 94.88 293 GLY A C 1
ATOM 2419 O O . GLY A 1 293 ? 38.406 -18.156 -20 1 94.88 293 GLY A O 1
ATOM 2420 N N . SER A 1 294 ? 36.906 -19.5 -18.969 1 96.12 294 SER A N 1
ATOM 2421 C CA . SER A 1 294 ? 37.469 -19.297 -17.625 1 96.12 294 SER A CA 1
ATOM 2422 C C . SER A 1 294 ? 37.781 -20.625 -16.953 1 96.12 294 SER A C 1
ATOM 2424 O O . SER A 1 294 ? 36.906 -21.422 -16.688 1 96.12 294 SER A O 1
ATOM 2426 N N . ASN A 1 295 ? 39.062 -20.859 -16.688 1 96.12 295 ASN A N 1
ATOM 2427 C CA . ASN A 1 295 ? 39.469 -22.047 -15.938 1 96.12 295 ASN A CA 1
ATOM 2428 C C . ASN A 1 295 ? 39.094 -21.938 -14.469 1 96.12 295 ASN A C 1
ATOM 2430 O O . ASN A 1 295 ? 39.562 -21.047 -13.758 1 96.12 295 ASN A O 1
ATOM 2434 N N . THR A 1 296 ? 38.219 -22.828 -14.023 1 97.06 296 THR A N 1
ATOM 2435 C CA . THR A 1 296 ? 37.656 -22.688 -12.688 1 97.06 296 THR A CA 1
ATOM 2436 C C . THR A 1 296 ? 37.625 -24.031 -11.969 1 97.06 296 THR A C 1
ATOM 2438 O O . THR A 1 296 ? 37.188 -25.047 -12.547 1 97.06 296 THR A O 1
ATOM 2441 N N . LYS A 1 297 ? 38.094 -24.047 -10.734 1 96.94 297 LYS A N 1
ATOM 2442 C CA . LYS A 1 297 ? 37.844 -25.188 -9.867 1 96.94 297 LYS A CA 1
ATOM 2443 C C . LYS A 1 297 ? 36.469 -25.156 -9.258 1 96.94 297 LYS A C 1
ATOM 2445 O O . LYS A 1 297 ? 36.156 -24.281 -8.438 1 96.94 297 LYS A O 1
ATOM 2450 N N . CYS A 1 298 ? 35.656 -26.125 -9.656 1 97 298 CYS A N 1
ATOM 2451 C CA . CYS A 1 298 ? 34.25 -26.094 -9.273 1 97 298 CYS A CA 1
ATOM 2452 C C . CYS A 1 298 ? 34.062 -26.719 -7.891 1 97 298 CYS A C 1
ATOM 2454 O O . CYS A 1 298 ? 35 -27.188 -7.273 1 97 298 CYS A O 1
ATOM 2456 N N . GLY A 1 299 ? 32.906 -26.656 -7.352 1 93.06 299 GLY A N 1
ATOM 2457 C CA . GLY A 1 299 ? 32.562 -27.109 -6.008 1 93.06 299 GLY A CA 1
ATOM 2458 C C . GLY A 1 299 ? 32.781 -28.594 -5.809 1 93.06 299 GLY A C 1
ATOM 2459 O O . GLY A 1 299 ? 32.969 -29.062 -4.68 1 93.06 299 GLY A O 1
ATOM 2460 N N . ASP A 1 300 ? 32.781 -29.359 -6.891 1 91.44 300 ASP A N 1
ATOM 2461 C CA . ASP A 1 300 ? 33 -30.797 -6.809 1 91.44 300 ASP A CA 1
ATOM 2462 C C . ASP A 1 300 ? 34.469 -31.141 -6.848 1 91.44 300 ASP A C 1
ATOM 2464 O O . ASP A 1 300 ? 34.844 -32.312 -6.914 1 91.44 300 ASP A O 1
ATOM 2468 N N . GLY A 1 301 ? 35.312 -30.172 -6.879 1 93.06 301 GLY A N 1
ATOM 2469 C CA . GLY A 1 301 ? 36.75 -30.359 -6.855 1 93.06 301 GLY A CA 1
ATOM 2470 C C . GLY A 1 301 ? 37.375 -30.516 -8.234 1 93.06 301 GLY A C 1
ATOM 2471 O O . GLY A 1 301 ? 38.594 -30.562 -8.383 1 93.06 301 GLY A O 1
ATOM 2472 N N . LYS A 1 302 ? 36.562 -30.484 -9.258 1 94.88 302 LYS A N 1
ATOM 2473 C CA . LYS A 1 302 ? 37.062 -30.672 -10.625 1 94.88 302 LYS A CA 1
ATOM 2474 C C . LYS A 1 302 ? 37.312 -29.344 -11.312 1 94.88 302 LYS A C 1
ATOM 2476 O O . LYS A 1 302 ? 36.562 -28.375 -11.102 1 94.88 302 LYS A O 1
ATOM 2481 N N . TYR A 1 303 ? 38.312 -29.359 -12.148 1 95.44 303 TYR A N 1
ATOM 2482 C CA . TYR A 1 303 ? 38.594 -28.172 -12.961 1 95.44 303 TYR A CA 1
ATOM 2483 C C . TYR A 1 303 ? 37.812 -28.234 -14.273 1 95.44 303 TYR A C 1
ATOM 2485 O O . TYR A 1 303 ? 37.75 -29.281 -14.914 1 95.44 303 TYR A O 1
ATOM 2493 N N . ARG A 1 304 ? 37.219 -27.141 -14.656 1 96.44 304 ARG A N 1
ATOM 2494 C CA . ARG A 1 304 ? 36.531 -26.984 -15.922 1 96.44 304 ARG A CA 1
ATOM 2495 C C . ARG A 1 304 ? 36.781 -25.594 -16.516 1 96.44 304 ARG A C 1
ATOM 2497 O O . ARG A 1 304 ? 37.094 -24.656 -15.797 1 96.44 304 ARG A O 1
ATOM 2504 N N . VAL A 1 305 ? 36.781 -25.562 -17.828 1 97.12 305 VAL A N 1
ATOM 2505 C CA . VAL A 1 305 ? 36.812 -24.281 -18.516 1 97.12 305 VAL A CA 1
ATOM 2506 C C . VAL A 1 305 ? 35.375 -23.828 -18.812 1 97.12 305 VAL A C 1
ATOM 2508 O O . VAL A 1 305 ? 34.688 -24.391 -19.656 1 97.12 305 VAL A O 1
ATOM 2511 N N . LEU A 1 306 ? 34.969 -22.797 -18.141 1 97.69 306 LEU A N 1
ATOM 2512 C CA . LEU A 1 306 ? 33.594 -22.359 -18.188 1 97.69 306 LEU A CA 1
ATOM 2513 C C . LEU A 1 306 ? 33.406 -21.219 -19.188 1 97.69 306 LEU A C 1
ATOM 2515 O O . LEU A 1 306 ? 34.219 -20.281 -19.219 1 97.69 306 LEU A O 1
ATOM 2519 N N . TRP A 1 307 ? 32.438 -21.297 -20.047 1 97.38 307 TRP A N 1
ATOM 2520 C CA . TRP A 1 307 ? 32.062 -20.312 -21.062 1 97.38 307 TRP A CA 1
ATOM 2521 C C . TRP A 1 307 ? 30.672 -19.734 -20.797 1 97.38 307 TRP A C 1
ATOM 2523 O O . TRP A 1 307 ? 29.672 -20.406 -21.047 1 97.38 307 TRP A O 1
ATOM 2533 N N . PRO A 1 308 ? 30.625 -18.5 -20.328 1 97.75 308 PRO A N 1
ATOM 2534 C CA . PRO A 1 308 ? 29.312 -17.922 -20.062 1 97.75 308 PRO A CA 1
ATOM 2535 C C . PRO A 1 308 ? 28.594 -17.484 -21.344 1 97.75 308 PRO A C 1
ATOM 2537 O O . PRO A 1 308 ? 29.234 -17.094 -22.312 1 97.75 308 PRO A O 1
ATOM 2540 N N . PHE A 1 309 ? 27.281 -17.562 -21.406 1 97.38 309 PHE A N 1
ATOM 2541 C CA . PHE A 1 309 ? 26.438 -17 -22.453 1 97.38 309 PHE A CA 1
ATOM 2542 C C . PHE A 1 309 ? 25.047 -16.672 -21.891 1 97.38 309 PHE A C 1
ATOM 2544 O O . PHE A 1 309 ? 24.688 -17.141 -20.812 1 97.38 309 PHE A O 1
ATOM 2551 N N . VAL A 1 310 ? 24.328 -15.812 -22.516 1 97.94 310 VAL A N 1
ATOM 2552 C CA . VAL A 1 310 ? 22.969 -15.484 -22.109 1 97.94 310 VAL A CA 1
ATOM 2553 C C . VAL A 1 310 ? 21.969 -16.375 -22.859 1 97.94 310 VAL A C 1
ATOM 2555 O O . VAL A 1 310 ? 21.734 -16.172 -24.047 1 97.94 310 VAL A O 1
ATOM 2558 N N . LEU A 1 311 ? 21.406 -17.281 -22.109 1 97.81 311 LEU A N 1
ATOM 2559 C CA . LEU A 1 311 ? 20.5 -18.25 -22.688 1 97.81 311 LEU A CA 1
ATOM 2560 C C . LEU A 1 311 ? 19.078 -17.703 -22.797 1 97.81 311 LEU A C 1
ATOM 2562 O O . LEU A 1 311 ? 18.375 -17.953 -23.781 1 97.81 311 LEU A O 1
ATOM 2566 N N . ILE A 1 312 ? 18.703 -17 -21.766 1 98 312 ILE A N 1
ATOM 2567 C CA . ILE A 1 312 ? 17.328 -16.547 -21.688 1 98 312 ILE A CA 1
ATOM 2568 C C . ILE A 1 312 ? 17.281 -15.086 -21.219 1 98 312 ILE A C 1
ATOM 2570 O O . ILE A 1 312 ? 18 -14.719 -20.266 1 98 312 ILE A O 1
ATOM 2574 N N . LEU A 1 313 ? 16.562 -14.242 -21.906 1 97.5 313 LEU A N 1
ATOM 2575 C CA . LEU A 1 313 ? 16.141 -12.93 -21.438 1 97.5 313 LEU A CA 1
ATOM 2576 C C . LEU A 1 313 ? 14.656 -12.93 -21.094 1 97.5 313 LEU A C 1
ATOM 2578 O O . LEU A 1 313 ? 13.812 -13.008 -21.984 1 97.5 313 LEU A O 1
ATOM 2582 N N . SER A 1 314 ? 14.352 -12.898 -19.812 1 95.56 314 SER A N 1
ATOM 2583 C CA . SER A 1 314 ? 12.984 -12.891 -19.312 1 95.56 314 SER A CA 1
ATOM 2584 C C . SER A 1 314 ? 12.484 -11.469 -19.078 1 95.56 314 SER A C 1
ATOM 2586 O O . SER A 1 314 ? 13.047 -10.734 -18.266 1 95.56 314 SER A O 1
ATOM 2588 N N . ALA A 1 315 ? 11.469 -11.039 -19.844 1 93.5 315 ALA A N 1
ATOM 2589 C CA . ALA A 1 315 ? 10.992 -9.664 -19.734 1 93.5 315 ALA A CA 1
ATOM 2590 C C . ALA A 1 315 ? 9.617 -9.508 -20.375 1 93.5 315 ALA A C 1
ATOM 2592 O O . ALA A 1 315 ? 9.102 -10.445 -20.984 1 93.5 315 ALA A O 1
ATOM 2593 N N . ASP A 1 316 ? 9.055 -8.383 -20.141 1 92.62 316 ASP A N 1
ATOM 2594 C CA . ASP A 1 316 ? 7.844 -8.031 -20.891 1 92.62 316 ASP A CA 1
ATOM 2595 C C . ASP A 1 316 ? 8.188 -7.32 -22.188 1 92.62 316 ASP A C 1
ATOM 2597 O O . ASP A 1 316 ? 9.359 -7.23 -22.562 1 92.62 316 ASP A O 1
ATOM 2601 N N . TYR A 1 317 ? 7.215 -6.902 -22.891 1 94.62 317 TYR A N 1
ATOM 2602 C CA . TYR A 1 317 ? 7.402 -6.387 -24.25 1 94.62 317 TYR A CA 1
ATOM 2603 C C . TYR A 1 317 ? 8.25 -5.121 -24.234 1 94.62 317 TYR A C 1
ATOM 2605 O O . TYR A 1 317 ? 9.195 -4.992 -25.016 1 94.62 317 TYR A O 1
ATOM 2613 N N . GLU A 1 318 ? 7.973 -4.199 -23.375 1 92.31 318 GLU A N 1
ATOM 2614 C CA . GLU A 1 318 ? 8.711 -2.939 -23.312 1 92.31 318 GLU A CA 1
ATOM 2615 C C . GLU A 1 318 ? 10.188 -3.182 -23.047 1 92.31 318 GLU A C 1
ATOM 2617 O O . GLU A 1 318 ? 11.055 -2.566 -23.672 1 92.31 318 GLU A O 1
ATOM 2622 N N . GLU A 1 319 ? 10.477 -4.055 -22.125 1 93.62 319 GLU A N 1
ATOM 2623 C CA . GLU A 1 319 ? 11.859 -4.363 -21.766 1 93.62 319 GLU A CA 1
ATOM 2624 C C . GLU A 1 319 ? 12.547 -5.152 -22.875 1 93.62 319 GLU A C 1
ATOM 2626 O O . GLU A 1 319 ? 13.75 -4.996 -23.109 1 93.62 319 GLU A O 1
ATOM 2631 N N . PHE A 1 320 ? 11.789 -6.008 -23.594 1 94.06 320 PHE A N 1
ATOM 2632 C CA . PHE A 1 320 ? 12.32 -6.691 -24.766 1 94.06 320 PHE A CA 1
ATOM 2633 C C . PHE A 1 320 ? 12.852 -5.688 -25.781 1 94.06 320 PHE A C 1
ATOM 2635 O O . PHE A 1 320 ? 13.953 -5.844 -26.312 1 94.06 320 PHE A O 1
ATOM 2642 N N . MET A 1 321 ? 12.031 -4.711 -25.969 1 95.19 321 MET A N 1
ATOM 2643 C CA . MET A 1 321 ? 12.367 -3.705 -26.969 1 95.19 321 MET A CA 1
ATOM 2644 C C . MET A 1 321 ? 13.609 -2.922 -26.562 1 95.19 321 MET A C 1
ATOM 2646 O O . MET A 1 321 ? 14.453 -2.6 -27.406 1 95.19 321 MET A O 1
ATOM 2650 N N . ALA A 1 322 ? 13.68 -2.688 -25.281 1 94.31 322 ALA A N 1
ATOM 2651 C CA . ALA A 1 322 ? 14.836 -1.963 -24.766 1 94.31 322 ALA A CA 1
ATOM 2652 C C . ALA A 1 322 ? 16.109 -2.801 -24.891 1 94.31 322 ALA A C 1
ATOM 2654 O O . ALA A 1 322 ? 17.156 -2.291 -25.266 1 94.31 322 ALA A O 1
ATOM 2655 N N . MET A 1 323 ? 16.047 -4.062 -24.625 1 95.81 323 MET A N 1
ATOM 2656 C CA . MET A 1 323 ? 17.203 -4.941 -24.656 1 95.81 323 MET A CA 1
ATOM 2657 C C . MET A 1 323 ? 17.641 -5.211 -26.094 1 95.81 323 MET A C 1
ATOM 2659 O O . MET A 1 323 ? 18.844 -5.293 -26.375 1 95.81 323 MET A O 1
ATOM 2663 N N . ALA A 1 324 ? 16.641 -5.285 -26.984 1 96.69 324 ALA A N 1
ATOM 2664 C CA . ALA A 1 324 ? 16.938 -5.578 -28.375 1 96.69 324 ALA A CA 1
ATOM 2665 C C . ALA A 1 324 ? 17.234 -4.297 -29.156 1 96.69 324 ALA A C 1
ATOM 2667 O O . ALA A 1 324 ? 17.734 -4.348 -30.281 1 96.69 324 ALA A O 1
ATOM 2668 N N . LEU A 1 325 ? 16.891 -3.113 -28.609 1 96.44 325 LEU A N 1
ATOM 2669 C CA . LEU A 1 325 ? 17.062 -1.794 -29.203 1 96.44 325 LEU A CA 1
ATOM 2670 C C . LEU A 1 325 ? 16.266 -1.673 -30.5 1 96.44 325 LEU A C 1
ATOM 2672 O O . LEU A 1 325 ? 16.812 -1.328 -31.547 1 96.44 325 LEU A O 1
ATOM 2676 N N . LEU A 1 326 ? 14.961 -1.909 -30.344 1 96.06 326 LEU A N 1
ATOM 2677 C CA . LEU A 1 326 ? 14.031 -1.803 -31.469 1 96.06 326 LEU A CA 1
ATOM 2678 C C . LEU A 1 326 ? 13.023 -0.684 -31.234 1 96.06 326 LEU A C 1
ATOM 2680 O O . LEU A 1 326 ? 12.836 -0.233 -30.094 1 96.06 326 LEU A O 1
ATOM 2684 N N . ARG A 1 327 ? 12.367 -0.065 -32.312 1 91.31 327 ARG A N 1
ATOM 2685 C CA . ARG A 1 327 ? 11.445 1.062 -32.25 1 91.31 327 ARG A CA 1
ATOM 2686 C C . ARG A 1 327 ? 10.062 0.609 -31.812 1 91.31 327 ARG A C 1
ATOM 2688 O O . ARG A 1 327 ? 9.148 1.428 -31.672 1 91.31 327 ARG A O 1
ATOM 2695 N N . GLY A 1 328 ? 9.812 -0.432 -31.203 1 86.62 328 GLY A N 1
ATOM 2696 C CA . GLY A 1 328 ? 8.633 -0.934 -30.531 1 86.62 328 GLY A CA 1
ATOM 2697 C C . GLY A 1 328 ? 7.398 -0.953 -31.406 1 86.62 328 GLY A C 1
ATOM 2698 O O . GLY A 1 328 ? 7.477 -1.337 -32.594 1 86.62 328 GLY A O 1
ATOM 2699 N N . LEU A 1 329 ? 6.223 -0.367 -30.938 1 87.12 329 LEU A N 1
ATOM 2700 C CA . LEU A 1 329 ? 4.883 -0.507 -31.5 1 87.12 329 LEU A CA 1
ATOM 2701 C C . LEU A 1 329 ? 4.754 0.28 -32.812 1 87.12 329 LEU A C 1
ATOM 2703 O O . LEU A 1 329 ? 4.023 -0.125 -33.719 1 87.12 329 LEU A O 1
ATOM 2707 N N . LYS A 1 330 ? 5.48 1.352 -32.938 1 86.06 330 LYS A N 1
ATOM 2708 C CA . LYS A 1 330 ? 5.324 2.223 -34.094 1 86.06 330 LYS A CA 1
ATOM 2709 C C . LYS A 1 330 ? 6.352 1.89 -35.188 1 86.06 330 LYS A C 1
ATOM 2711 O O . LYS A 1 330 ? 6.375 2.518 -36.25 1 86.06 330 LYS A O 1
ATOM 2716 N N . GLY A 1 331 ? 7.137 0.827 -34.906 1 93.12 331 GLY A N 1
ATOM 2717 C CA . GLY A 1 331 ? 8.109 0.397 -35.875 1 93.12 331 GLY A CA 1
ATOM 2718 C C . GLY A 1 331 ? 7.496 -0.408 -37 1 93.12 331 GLY A C 1
ATOM 2719 O O . GLY A 1 331 ? 6.359 -0.875 -36.906 1 93.12 331 GLY A O 1
ATOM 2720 N N . ASN A 1 332 ? 8.234 -0.534 -38.125 1 95.81 332 ASN A N 1
ATOM 2721 C CA . ASN A 1 332 ? 7.789 -1.321 -39.25 1 95.81 332 ASN A CA 1
ATOM 2722 C C . ASN A 1 332 ? 7.688 -2.805 -38.906 1 95.81 332 ASN A C 1
ATOM 2724 O O . ASN A 1 332 ? 6.871 -3.525 -39.5 1 95.81 332 ASN A O 1
ATOM 2728 N N . PHE A 1 333 ? 8.531 -3.242 -38.062 1 97.12 333 PHE A N 1
ATOM 2729 C CA . PHE A 1 333 ? 8.562 -4.617 -37.594 1 97.12 333 PHE A CA 1
ATOM 2730 C C . PHE A 1 333 ? 8.578 -4.66 -36.062 1 97.12 333 PHE A C 1
ATOM 2732 O O . PHE A 1 333 ? 9.641 -4.82 -35.469 1 97.12 333 PHE A O 1
ATOM 2739 N N . PRO A 1 334 ? 7.453 -4.707 -35.438 1 96.25 334 PRO A N 1
ATOM 2740 C CA . PRO A 1 334 ? 7.371 -4.523 -33.969 1 96.25 334 PRO A CA 1
ATOM 2741 C C . PRO A 1 334 ? 7.75 -5.777 -33.188 1 96.25 334 PRO A C 1
ATOM 2743 O O . PRO A 1 334 ? 7.977 -5.711 -31.984 1 96.25 334 PRO A O 1
ATOM 2746 N N . CYS A 1 335 ? 7.824 -6.973 -33.812 1 96.62 335 CYS A N 1
ATOM 2747 C CA . CYS A 1 335 ? 8.203 -8.195 -33.125 1 96.62 335 CYS A CA 1
ATOM 2748 C C . CYS A 1 335 ? 9.711 -8.258 -32.906 1 96.62 335 CYS A C 1
ATOM 2750 O O . CYS A 1 335 ? 10.484 -8.078 -33.844 1 96.62 335 CYS A O 1
ATOM 2752 N N . PRO A 1 336 ? 10.141 -8.477 -31.719 1 96.56 336 PRO A N 1
ATOM 2753 C CA . PRO A 1 336 ? 11.578 -8.547 -31.438 1 96.56 336 PRO A CA 1
ATOM 2754 C C . PRO A 1 336 ? 12.219 -9.836 -31.938 1 96.56 336 PRO A C 1
ATOM 2756 O O . PRO A 1 336 ? 13.445 -9.953 -31.969 1 96.56 336 PRO A O 1
ATOM 2759 N N . ILE A 1 337 ? 11.469 -10.852 -32.406 1 97 337 ILE A N 1
ATOM 2760 C CA . ILE A 1 337 ? 11.984 -12.18 -32.75 1 97 337 ILE A CA 1
ATOM 2761 C C . ILE A 1 337 ? 12.031 -12.352 -34.25 1 97 337 ILE A C 1
ATOM 2763 O O . ILE A 1 337 ? 12.938 -13.016 -34.781 1 97 337 ILE A O 1
ATOM 2767 N N . CYS A 1 338 ? 11.031 -11.75 -34.969 1 97.19 338 CYS A N 1
ATOM 2768 C CA . CYS A 1 338 ? 11.008 -11.93 -36.438 1 97.19 338 CYS A CA 1
ATOM 2769 C C . CYS A 1 338 ? 10.641 -10.633 -37.125 1 97.19 338 CYS A C 1
ATOM 2771 O O . CYS A 1 338 ? 10.328 -9.633 -36.5 1 97.19 338 CYS A O 1
ATOM 2773 N N . LEU A 1 339 ? 10.742 -10.648 -38.438 1 96.94 339 LEU A N 1
ATOM 2774 C CA . LEU A 1 339 ? 10.484 -9.469 -39.25 1 96.94 339 LEU A CA 1
ATOM 2775 C C . LEU A 1 339 ? 9.055 -9.477 -39.781 1 96.94 339 LEU A C 1
ATOM 2777 O O . LEU A 1 339 ? 8.828 -9.32 -41 1 96.94 339 LEU A O 1
ATOM 2781 N N . VAL A 1 340 ? 8.094 -9.656 -38.938 1 97.06 340 VAL A N 1
ATOM 2782 C CA . VAL A 1 340 ? 6.688 -9.555 -39.281 1 97.06 340 VAL A CA 1
ATOM 2783 C C . VAL A 1 340 ? 6.297 -8.086 -39.438 1 97.06 340 VAL A C 1
ATOM 2785 O O . VAL A 1 340 ? 6.555 -7.277 -38.531 1 97.06 340 VAL A O 1
ATOM 2788 N N . PRO A 1 341 ? 5.68 -7.746 -40.562 1 96.25 341 PRO A N 1
ATOM 2789 C CA . PRO A 1 341 ? 5.273 -6.352 -40.719 1 96.25 341 PRO A CA 1
ATOM 2790 C C . PRO A 1 341 ? 4.223 -5.91 -39.719 1 96.25 341 PRO A C 1
ATOM 2792 O O . PRO A 1 341 ? 3.408 -6.723 -39.281 1 96.25 341 PRO A O 1
ATOM 2795 N N . ARG A 1 342 ? 4.219 -4.625 -39.438 1 95 342 ARG A N 1
ATOM 2796 C CA . ARG A 1 342 ? 3.309 -4.035 -38.469 1 95 342 ARG A CA 1
ATOM 2797 C C . ARG A 1 342 ? 1.856 -4.348 -38.812 1 95 342 ARG A C 1
ATOM 2799 O O . ARG A 1 342 ? 1.033 -4.566 -37.906 1 95 342 ARG A O 1
ATOM 2806 N N . GLU A 1 343 ? 1.489 -4.465 -40.031 1 93 343 GLU A N 1
ATOM 2807 C CA . GLU A 1 343 ? 0.113 -4.633 -40.5 1 93 343 GLU A CA 1
ATOM 2808 C C . GLU A 1 343 ? -0.306 -6.102 -40.469 1 93 343 GLU A C 1
ATOM 2810 O O . GLU A 1 343 ? -1.492 -6.418 -40.562 1 93 343 GLU A O 1
ATOM 2815 N N . SER A 1 344 ? 0.685 -6.992 -40.156 1 93.25 344 SER A N 1
ATOM 2816 C CA . SER A 1 344 ? 0.389 -8.422 -40.25 1 93.25 344 SER A CA 1
ATOM 2817 C C . SER A 1 344 ? 0.55 -9.117 -38.906 1 93.25 344 SER A C 1
ATOM 2819 O O . SER A 1 344 ? 0.777 -10.328 -38.844 1 93.25 344 SER A O 1
ATOM 2821 N N . GLN A 1 345 ? 0.451 -8.398 -37.875 1 92.19 345 GLN A N 1
ATOM 2822 C CA . GLN A 1 345 ? 0.664 -8.961 -36.531 1 92.19 345 GLN A CA 1
ATOM 2823 C C . GLN A 1 345 ? -0.419 -9.977 -36.188 1 92.19 345 GLN A C 1
ATOM 2825 O O . GLN A 1 345 ? -0.182 -10.906 -35.406 1 92.19 345 GLN A O 1
ATOM 2830 N N . TRP A 1 346 ? -1.553 -9.898 -36.75 1 87.38 346 TRP A N 1
ATOM 2831 C CA . TRP A 1 346 ? -2.719 -10.711 -36.438 1 87.38 346 TRP A CA 1
ATOM 2832 C C . TRP A 1 346 ? -2.656 -12.062 -37.125 1 87.38 346 TRP A C 1
ATOM 2834 O O . TRP A 1 346 ? -3.318 -13.016 -36.719 1 87.38 346 TRP A O 1
ATOM 2844 N N . ASP A 1 347 ? -1.853 -12.188 -38.188 1 88.88 347 ASP A N 1
ATOM 2845 C CA . ASP A 1 347 ? -1.846 -13.383 -39.031 1 88.88 347 ASP A CA 1
ATOM 2846 C C . ASP A 1 347 ? -0.785 -14.375 -38.562 1 88.88 347 ASP A C 1
ATOM 2848 O O . ASP A 1 347 ? 0.372 -14.305 -38.969 1 88.88 347 ASP A O 1
ATOM 2852 N N . LEU A 1 348 ? -1.151 -15.398 -37.812 1 90.12 348 LEU A N 1
ATOM 2853 C CA . LEU A 1 348 ? -0.231 -16.375 -37.219 1 90.12 348 LEU A CA 1
ATOM 2854 C C . LEU A 1 348 ? 0.039 -17.5 -38.219 1 90.12 348 LEU A C 1
ATOM 2856 O O . LEU A 1 348 ? 0.882 -18.375 -37.938 1 90.12 348 LEU A O 1
ATOM 2860 N N . SER A 1 349 ? -0.627 -17.516 -39.312 1 86.44 349 SER A N 1
ATOM 2861 C CA . SER A 1 349 ? -0.471 -18.578 -40.281 1 86.44 349 SER A CA 1
ATOM 2862 C C . SER A 1 349 ? 0.778 -18.375 -41.125 1 86.44 349 SER A C 1
ATOM 2864 O O . SER A 1 349 ? 1.295 -19.328 -41.719 1 86.44 349 SER A O 1
ATOM 2866 N N . GLN A 1 350 ? 1.2 -17.172 -41.031 1 88.56 350 GLN A N 1
ATOM 2867 C CA . GLN A 1 350 ? 2.367 -16.844 -41.844 1 88.56 350 GLN A CA 1
ATOM 2868 C C . GLN A 1 350 ? 3.645 -16.875 -41 1 88.56 350 GLN A C 1
ATOM 2870 O O . GLN A 1 350 ? 3.615 -16.578 -39.812 1 88.56 350 GLN A O 1
ATOM 2875 N N . SER A 1 351 ? 4.645 -17.312 -41.656 1 92.5 351 SER A N 1
ATOM 2876 C CA . SER A 1 351 ? 5.961 -17.266 -41.031 1 92.5 351 SER A CA 1
ATOM 2877 C C . SER A 1 351 ? 6.848 -16.219 -41.688 1 92.5 351 SER A C 1
ATOM 2879 O O . SER A 1 351 ? 6.809 -16.031 -42.906 1 92.5 351 SER A O 1
ATOM 2881 N N . PHE A 1 352 ? 7.578 -15.586 -40.906 1 95.94 352 PHE A N 1
ATOM 2882 C CA . PHE A 1 352 ? 8.477 -14.539 -41.375 1 95.94 352 PHE A CA 1
ATOM 2883 C C . PHE A 1 352 ? 9.914 -14.828 -40.969 1 95.94 352 PHE A C 1
ATOM 2885 O O . PHE A 1 352 ? 10.148 -15.641 -40.062 1 95.94 352 PHE A O 1
ATOM 2892 N N . PRO A 1 353 ? 10.859 -14.219 -41.688 1 96.12 353 PRO A N 1
ATOM 2893 C CA . PRO A 1 353 ? 12.258 -14.453 -41.312 1 96.12 353 PRO A CA 1
ATOM 2894 C C . PRO A 1 353 ? 12.57 -14.016 -39.875 1 96.12 353 PRO A C 1
ATOM 2896 O O . PRO A 1 353 ? 12.086 -12.977 -39.438 1 96.12 353 PRO A O 1
ATOM 2899 N N . LEU A 1 354 ? 13.344 -14.859 -39.281 1 96.88 354 LEU A N 1
ATOM 2900 C CA . LEU A 1 354 ? 13.75 -14.547 -37.906 1 96.88 354 LEU A CA 1
ATOM 2901 C C . LEU A 1 354 ? 14.812 -13.453 -37.906 1 96.88 354 LEU A C 1
ATOM 2903 O O . LEU A 1 354 ? 15.625 -13.359 -38.812 1 96.88 354 LEU A O 1
ATOM 2907 N N . ARG A 1 355 ? 14.773 -12.602 -36.906 1 96.69 355 ARG A N 1
ATOM 2908 C CA . ARG A 1 355 ? 15.867 -11.664 -36.656 1 96.69 355 ARG A CA 1
ATOM 2909 C C . ARG A 1 355 ? 17.109 -12.391 -36.156 1 96.69 355 ARG A C 1
ATOM 2911 O O . ARG A 1 355 ? 17 -13.406 -35.469 1 96.69 355 ARG A O 1
ATOM 2918 N N . THR A 1 356 ? 18.25 -11.898 -36.562 1 96.69 356 THR A N 1
ATOM 2919 C CA . THR A 1 356 ? 19.5 -12.359 -35.969 1 96.69 356 THR A CA 1
ATOM 2920 C C . THR A 1 356 ? 20.375 -11.18 -35.531 1 96.69 356 THR A C 1
ATOM 2922 O O . THR A 1 356 ? 20.266 -10.094 -36.094 1 96.69 356 THR A O 1
ATOM 2925 N N . ALA A 1 357 ? 21.156 -11.445 -34.531 1 96.25 357 ALA A N 1
ATOM 2926 C CA . ALA A 1 357 ? 22.062 -10.398 -34.062 1 96.25 357 ALA A CA 1
ATOM 2927 C C . ALA A 1 357 ? 23 -9.945 -35.156 1 96.25 357 ALA A C 1
ATOM 2929 O O . ALA A 1 357 ? 23.281 -8.75 -35.312 1 96.25 357 ALA A O 1
ATOM 2930 N N . ASN A 1 358 ? 23.422 -10.836 -35.969 1 95.62 358 ASN A N 1
ATOM 2931 C CA . ASN A 1 358 ? 24.328 -10.531 -37.062 1 95.62 358 ASN A CA 1
ATOM 2932 C C . ASN A 1 358 ? 23.656 -9.609 -38.094 1 95.62 358 ASN A C 1
ATOM 2934 O O . ASN A 1 358 ? 24.266 -8.633 -38.531 1 95.62 358 ASN A O 1
ATOM 2938 N N . ASN A 1 359 ? 22.484 -9.945 -38.438 1 96.12 359 ASN A N 1
ATOM 2939 C CA . ASN A 1 359 ? 21.766 -9.117 -39.375 1 96.12 359 ASN A CA 1
ATOM 2940 C C . ASN A 1 359 ? 21.469 -7.73 -38.812 1 96.12 359 ASN A C 1
ATOM 2942 O O . ASN A 1 359 ? 21.609 -6.727 -39.531 1 96.12 359 ASN A O 1
ATOM 2946 N N . SER A 1 360 ? 21.016 -7.672 -37.625 1 96.5 360 SER A N 1
ATOM 2947 C CA . SER A 1 360 ? 20.734 -6.391 -37 1 96.5 360 SER A CA 1
ATOM 2948 C C . SER A 1 360 ? 22 -5.531 -36.906 1 96.5 360 SER A C 1
ATOM 2950 O O . SER A 1 360 ? 21.953 -4.328 -37.156 1 96.5 360 SER A O 1
ATOM 2952 N N . ARG A 1 361 ? 23.094 -6.125 -36.562 1 96.81 361 ARG A N 1
ATOM 2953 C CA . ARG A 1 361 ? 24.375 -5.422 -36.469 1 96.81 361 ARG A CA 1
ATOM 2954 C C . ARG A 1 361 ? 24.812 -4.914 -37.844 1 96.81 361 ARG A C 1
ATOM 2956 O O . ARG A 1 361 ? 25.297 -3.787 -37.969 1 96.81 361 ARG A O 1
ATOM 2963 N N . ALA A 1 362 ? 24.656 -5.699 -38.812 1 96.69 362 ALA A N 1
ATOM 2964 C CA . ALA A 1 362 ? 25.031 -5.316 -40.188 1 96.69 362 ALA A CA 1
ATOM 2965 C C . ALA A 1 362 ? 24.234 -4.094 -40.625 1 96.69 362 ALA A C 1
ATOM 2967 O O . ALA A 1 362 ? 24.797 -3.17 -41.25 1 96.69 362 ALA A O 1
ATOM 2968 N N . GLN A 1 363 ? 22.953 -4.121 -40.375 1 96.19 363 GLN A N 1
ATOM 2969 C CA . GLN A 1 363 ? 22.109 -2.992 -40.75 1 96.19 363 GLN A CA 1
ATOM 2970 C C . GLN A 1 363 ? 22.484 -1.741 -39.969 1 96.19 363 GLN A C 1
ATOM 2972 O O . GLN A 1 363 ? 22.453 -0.632 -40.5 1 96.19 363 GLN A O 1
ATOM 2977 N N . PHE A 1 364 ? 22.812 -1.929 -38.75 1 96.5 364 PHE A N 1
ATOM 2978 C CA . PHE A 1 364 ? 23.25 -0.825 -37.906 1 96.5 364 PHE A CA 1
ATOM 2979 C C . PHE A 1 364 ? 24.516 -0.196 -38.469 1 96.5 364 PHE A C 1
ATOM 2981 O O . PHE A 1 364 ? 24.609 1.025 -38.594 1 96.5 364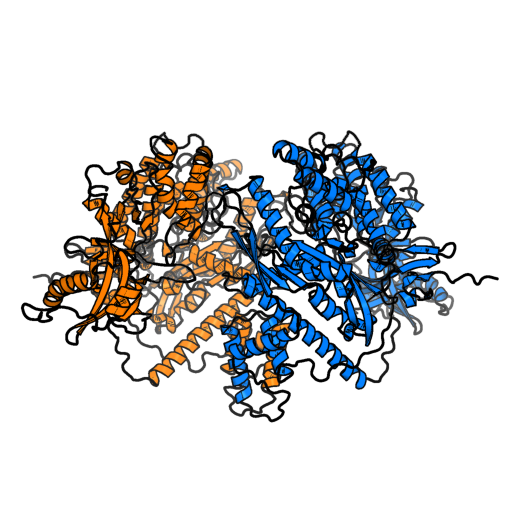 PHE A O 1
ATOM 2988 N N . LEU A 1 365 ? 25.469 -1.035 -38.781 1 96.62 365 LEU A N 1
ATOM 2989 C CA . LEU A 1 365 ? 26.734 -0.549 -39.312 1 96.62 365 LEU A CA 1
ATOM 2990 C C . LEU A 1 365 ? 26.547 0.148 -40.656 1 96.62 365 LEU A C 1
ATOM 2992 O O . LEU A 1 365 ? 27.172 1.175 -40.906 1 96.62 365 LEU A O 1
ATOM 2996 N N . LYS A 1 366 ? 25.688 -0.368 -41.438 1 96.31 366 LYS A N 1
ATOM 2997 C CA . LYS A 1 366 ? 25.344 0.265 -42.688 1 96.31 366 LYS A CA 1
ATOM 2998 C C . LYS A 1 366 ? 24.781 1.665 -42.469 1 96.31 366 LYS A C 1
ATOM 3000 O O . LYS A 1 366 ? 25.141 2.605 -43.188 1 96.31 366 LYS A O 1
ATOM 3005 N N . ALA A 1 367 ? 23.859 1.76 -41.562 1 96.5 367 ALA A N 1
ATOM 3006 C CA . ALA A 1 367 ? 23.25 3.051 -41.25 1 96.5 367 ALA A CA 1
ATOM 3007 C C . ALA A 1 367 ? 24.281 4.031 -40.719 1 96.5 367 ALA A C 1
ATOM 3009 O O . ALA A 1 367 ? 24.297 5.203 -41.094 1 96.5 367 ALA A O 1
ATOM 3010 N N . MET A 1 368 ? 25.156 3.564 -39.875 1 94.06 368 MET A N 1
ATOM 3011 C CA . MET A 1 368 ? 26.141 4.426 -39.219 1 94.06 368 MET A CA 1
ATOM 3012 C C . MET A 1 368 ? 27.188 4.914 -40.219 1 94.06 368 MET A C 1
ATOM 3014 O O . MET A 1 368 ? 27.812 5.949 -40.031 1 94.06 368 MET A O 1
ATOM 3018 N N . ASN A 1 369 ? 27.359 4.227 -41.281 1 93.94 369 ASN A N 1
ATOM 3019 C CA . ASN A 1 369 ? 28.312 4.602 -42.312 1 93.94 369 ASN A CA 1
ATOM 3020 C C . ASN A 1 369 ? 27.734 5.66 -43.25 1 93.94 369 ASN A C 1
ATOM 3022 O O . ASN A 1 369 ? 28.469 6.305 -44 1 93.94 369 ASN A O 1
ATOM 3026 N N . GLU A 1 370 ? 26.453 5.793 -43.125 1 94.12 370 GLU A N 1
ATOM 3027 C CA . GLU A 1 370 ? 25.812 6.84 -43.906 1 94.12 370 GLU A CA 1
ATOM 3028 C C . GLU A 1 370 ? 26.047 8.219 -43.312 1 94.12 370 GLU A C 1
ATOM 3030 O O . GLU A 1 370 ? 25.797 8.43 -42.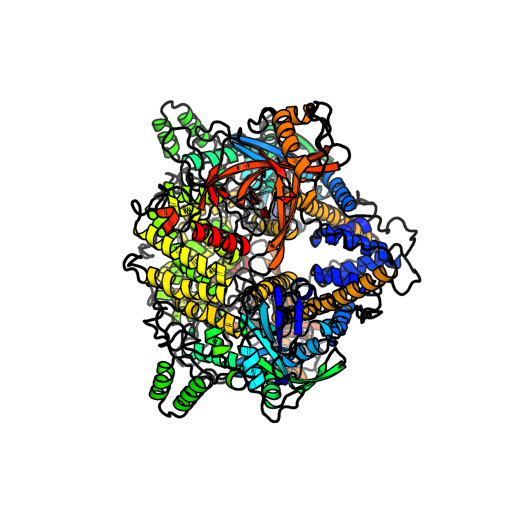125 1 94.12 370 GLU A O 1
ATOM 3035 N N . LYS A 1 371 ? 26.438 9.242 -44.094 1 87.94 371 LYS A N 1
ATOM 3036 C CA . LYS A 1 371 ? 26.766 10.586 -43.625 1 87.94 371 LYS A CA 1
ATOM 3037 C C . LYS A 1 371 ? 25.516 11.438 -43.469 1 87.94 371 LYS A C 1
ATOM 3039 O O . LYS A 1 371 ? 25.438 12.289 -42.594 1 87.94 371 LYS A O 1
ATOM 3044 N N . ASN A 1 372 ? 24.562 11.117 -44.344 1 92 372 ASN A N 1
ATOM 3045 C CA . ASN A 1 372 ? 23.297 11.852 -44.281 1 92 372 ASN A CA 1
ATOM 3046 C C . ASN A 1 372 ? 22.391 11.312 -43.188 1 92 372 ASN A C 1
ATOM 3048 O O . ASN A 1 372 ? 22.031 10.133 -43.188 1 92 372 ASN A O 1
ATOM 3052 N N . LEU A 1 373 ? 22 12.219 -42.25 1 89.75 373 LEU A N 1
ATOM 3053 C CA . LEU A 1 373 ? 21.188 11.836 -41.094 1 89.75 373 LEU A CA 1
ATOM 3054 C C . LEU A 1 373 ? 19.828 11.281 -41.562 1 89.75 373 LEU A C 1
ATOM 3056 O O . LEU A 1 373 ? 19.297 10.359 -40.938 1 89.75 373 LEU A O 1
ATOM 3060 N N . GLU A 1 374 ? 19.25 11.867 -42.531 1 92.12 374 GLU A N 1
ATOM 3061 C CA . GLU A 1 374 ? 17.953 11.422 -43.031 1 92.12 374 GLU A CA 1
ATOM 3062 C C . GLU A 1 374 ? 18.047 10.016 -43.625 1 92.12 374 GLU A C 1
ATOM 3064 O O . GLU A 1 374 ? 17.156 9.188 -43.406 1 92.12 374 GLU A O 1
ATOM 3069 N N . LYS A 1 375 ? 19.078 9.812 -44.438 1 93.38 375 LYS A N 1
ATOM 3070 C CA . LYS A 1 375 ? 19.297 8.484 -45 1 93.38 375 LYS A CA 1
ATOM 3071 C C . LYS A 1 375 ? 19.594 7.453 -43.938 1 93.38 375 LYS A C 1
ATOM 3073 O O . LYS A 1 375 ? 19.156 6.305 -44.031 1 93.38 375 LYS A O 1
ATOM 3078 N N . ARG A 1 376 ? 20.391 7.801 -43 1 94.06 376 ARG A N 1
ATOM 3079 C CA . ARG A 1 376 ? 20.672 6.945 -41.844 1 94.06 376 ARG A CA 1
ATOM 3080 C C . ARG A 1 376 ? 19.391 6.508 -41.156 1 94.06 376 ARG A C 1
ATOM 3082 O O . ARG A 1 376 ? 19.188 5.316 -40.906 1 94.06 376 ARG A O 1
ATOM 3089 N N . ASP A 1 377 ? 18.562 7.441 -40.906 1 93.62 377 ASP A N 1
ATOM 3090 C CA . ASP A 1 377 ? 17.312 7.156 -40.219 1 93.62 377 ASP A CA 1
ATOM 3091 C C . ASP A 1 377 ? 16.406 6.273 -41.062 1 93.62 377 ASP A C 1
ATOM 3093 O O . ASP A 1 377 ? 15.656 5.449 -40.531 1 93.62 377 ASP A O 1
ATOM 3097 N N . LYS A 1 378 ? 16.453 6.5 -42.312 1 94.31 378 LYS A N 1
ATOM 3098 C CA . LYS A 1 378 ? 15.648 5.684 -43.219 1 94.31 378 LYS A CA 1
ATOM 3099 C C . LYS A 1 378 ? 16.062 4.215 -43.156 1 94.31 378 LYS A C 1
ATOM 3101 O O . LYS A 1 378 ? 15.203 3.328 -43.062 1 94.31 378 LYS A O 1
ATOM 3106 N N . ILE A 1 379 ? 17.344 3.896 -43.125 1 94.94 379 ILE A N 1
ATOM 3107 C CA . ILE A 1 379 ? 17.859 2.533 -43.031 1 94.94 379 ILE A CA 1
ATOM 3108 C C . ILE A 1 379 ? 17.422 1.908 -41.719 1 94.94 379 ILE A C 1
ATOM 3110 O O . ILE A 1 379 ? 16.969 0.76 -41.688 1 94.94 379 ILE A O 1
ATOM 3114 N N . LEU A 1 380 ? 17.562 2.602 -40.719 1 95.75 380 LEU A N 1
ATOM 3115 C CA . LEU A 1 380 ? 17.203 2.125 -39.375 1 95.75 380 LEU A CA 1
ATOM 3116 C C . LEU A 1 380 ? 15.703 1.864 -39.281 1 95.75 380 LEU A C 1
ATOM 3118 O O . LEU A 1 380 ? 15.281 0.856 -38.719 1 95.75 380 LEU A O 1
ATOM 3122 N N . LYS A 1 381 ? 14.914 2.73 -39.844 1 94.12 381 LYS A N 1
ATOM 3123 C CA . LYS A 1 381 ? 13.461 2.6 -39.812 1 94.12 381 LYS A CA 1
ATOM 3124 C C . LYS A 1 381 ? 13.016 1.367 -40.594 1 94.12 381 LYS A C 1
ATOM 3126 O O . LYS A 1 381 ? 12.047 0.706 -40.219 1 94.12 381 LYS A O 1
ATOM 3131 N N . GLU A 1 382 ? 13.727 1.1 -41.594 1 94.12 382 GLU A N 1
ATOM 3132 C CA . GLU A 1 382 ? 13.375 -0.022 -42.469 1 94.12 382 GLU A CA 1
ATOM 3133 C C . GLU A 1 382 ? 13.484 -1.35 -41.719 1 94.12 382 GLU A C 1
ATOM 3135 O O . GLU A 1 382 ? 12.82 -2.324 -42.094 1 94.12 382 GLU A O 1
ATOM 3140 N N . HIS A 1 383 ? 14.266 -1.351 -40.719 1 93.62 383 HIS A N 1
ATOM 3141 C CA . HIS A 1 383 ? 14.438 -2.586 -39.969 1 93.62 383 HIS A CA 1
ATOM 3142 C C . HIS A 1 383 ? 14.031 -2.4 -38.5 1 93.62 383 HIS A C 1
ATOM 3144 O O . HIS A 1 383 ? 14.266 -3.279 -37.688 1 93.62 383 HIS A O 1
ATOM 3150 N N . SER A 1 384 ? 13.453 -1.239 -38.219 1 96.19 384 SER A N 1
ATOM 3151 C CA . SER A 1 384 ? 12.953 -0.881 -36.875 1 96.19 384 SER A CA 1
ATOM 3152 C C . SER A 1 384 ? 14.055 -0.968 -35.844 1 96.19 384 SER A C 1
ATOM 3154 O O . SER A 1 384 ? 13.828 -1.459 -34.719 1 96.19 384 SER A O 1
ATOM 3156 N N . ILE A 1 385 ? 15.219 -0.565 -36.219 1 96 385 ILE A N 1
ATOM 3157 C CA . ILE A 1 385 ? 16.375 -0.593 -35.312 1 96 385 ILE A CA 1
ATOM 3158 C C . ILE A 1 385 ? 16.672 0.816 -34.812 1 96 385 ILE A C 1
ATOM 3160 O O . ILE A 1 385 ? 16.422 1.8 -35.531 1 96 385 ILE A O 1
ATOM 3164 N N . ARG A 1 386 ? 17.141 0.96 -33.625 1 95.38 386 ARG A N 1
ATOM 3165 C CA . ARG A 1 386 ? 17.531 2.25 -33.062 1 95.38 386 ARG A CA 1
ATOM 3166 C C . ARG A 1 386 ? 18.984 2.58 -33.344 1 95.38 386 ARG A C 1
ATOM 3168 O O . ARG A 1 386 ? 19.781 1.681 -33.625 1 95.38 386 ARG A O 1
ATOM 3175 N N . PRO A 1 387 ? 19.344 3.848 -33.312 1 94.56 387 PRO A N 1
ATOM 3176 C CA . PRO A 1 387 ? 20.703 4.266 -33.656 1 94.56 387 PRO A CA 1
ATOM 317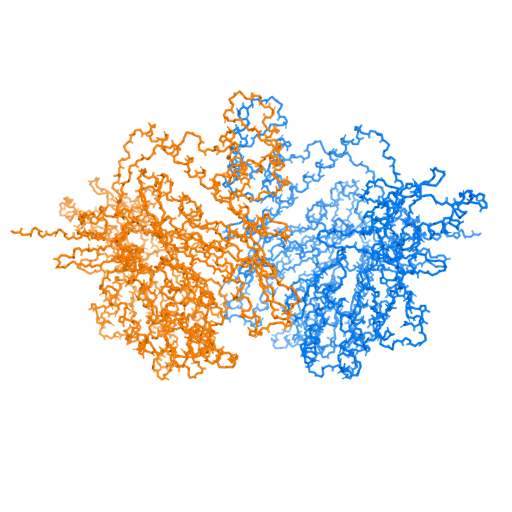7 C C . PRO A 1 387 ? 21.688 4.133 -32.5 1 94.56 387 PRO A C 1
ATOM 3179 O O . PRO A 1 387 ? 22.469 5.055 -32.25 1 94.56 387 PRO A O 1
ATOM 3182 N N . ILE A 1 388 ? 21.672 3.047 -31.781 1 96.06 388 ILE A N 1
ATOM 3183 C CA . ILE A 1 388 ? 22.547 2.75 -30.641 1 96.06 388 ILE A CA 1
ATOM 3184 C C . ILE A 1 388 ? 23.141 1.354 -30.797 1 96.06 388 ILE A C 1
ATOM 3186 O O . ILE A 1 388 ? 22.469 0.426 -31.234 1 96.06 388 ILE A O 1
ATOM 3190 N N . GLU A 1 389 ? 24.375 1.188 -30.531 1 96.12 389 GLU A N 1
ATOM 3191 C CA . GLU A 1 389 ? 25 -0.13 -30.562 1 96.12 389 GLU A CA 1
ATOM 3192 C C . GLU A 1 389 ? 24.484 -1.024 -29.438 1 96.12 389 GLU A C 1
ATOM 3194 O O . GLU A 1 389 ? 24.469 -0.614 -28.281 1 96.12 389 GLU A O 1
ATOM 3199 N N . ASN A 1 390 ? 24.109 -2.215 -29.781 1 97.69 390 ASN A N 1
ATOM 3200 C CA . ASN A 1 390 ? 23.547 -3.145 -28.812 1 97.69 390 ASN A CA 1
ATOM 3201 C C . ASN A 1 390 ? 24.641 -3.816 -27.984 1 97.69 390 ASN A C 1
ATOM 3203 O O . ASN A 1 390 ? 25.547 -4.457 -28.531 1 97.69 390 ASN A O 1
ATOM 3207 N N . ALA A 1 391 ? 24.531 -3.721 -26.703 1 97.44 391 ALA A N 1
ATOM 3208 C CA . ALA A 1 391 ? 25.562 -4.219 -25.781 1 97.44 391 ALA A CA 1
ATOM 3209 C C . ALA A 1 391 ? 25.656 -5.742 -25.844 1 97.44 391 ALA A C 1
ATOM 3211 O O . ALA A 1 391 ? 26.719 -6.312 -25.594 1 97.44 391 ALA A O 1
ATOM 3212 N N . PHE A 1 392 ? 24.625 -6.512 -26.25 1 97.69 392 PHE A N 1
ATOM 3213 C CA . PHE A 1 392 ? 24.594 -7.969 -26.203 1 97.69 392 PHE A CA 1
ATOM 3214 C C . PHE A 1 392 ? 25.297 -8.555 -27.422 1 97.69 392 PHE A C 1
ATOM 3216 O O . PHE A 1 392 ? 25.594 -9.75 -27.453 1 97.69 392 PHE A O 1
ATOM 3223 N N . TRP A 1 393 ? 25.547 -7.711 -28.469 1 97.25 393 TRP A N 1
ATOM 3224 C CA . TRP A 1 393 ? 26.188 -8.18 -29.703 1 97.25 393 TRP A CA 1
ATOM 3225 C C . TRP A 1 393 ? 27.609 -8.648 -29.422 1 97.25 393 TRP A C 1
ATOM 3227 O O . TRP A 1 393 ? 28.172 -9.43 -30.203 1 97.25 393 TRP A O 1
ATOM 3237 N N . SER A 1 394 ? 28.125 -8.234 -28.281 1 96.19 394 SER A N 1
ATOM 3238 C CA . SER A 1 394 ? 29.531 -8.516 -27.984 1 96.19 394 SER A CA 1
ATOM 3239 C C . SER A 1 394 ? 29.688 -9.859 -27.281 1 96.19 394 SER A C 1
ATOM 3241 O O . SER A 1 394 ? 30.812 -10.32 -27.062 1 96.19 394 SER A O 1
ATOM 3243 N N . ILE A 1 395 ? 28.688 -10.484 -26.922 1 97.25 395 ILE A N 1
ATOM 3244 C CA . ILE A 1 395 ? 28.766 -11.742 -26.188 1 97.25 395 ILE A CA 1
ATOM 3245 C C . ILE A 1 395 ? 28.797 -12.906 -27.172 1 97.25 395 ILE A C 1
ATOM 3247 O O . ILE A 1 395 ? 27.844 -13.086 -27.953 1 97.25 395 ILE A O 1
ATOM 3251 N N . ASN A 1 396 ? 29.766 -13.727 -27.016 1 94.38 396 ASN A N 1
ATOM 3252 C CA . ASN A 1 396 ? 29.844 -14.906 -27.875 1 94.38 396 ASN A CA 1
ATOM 3253 C C . ASN A 1 396 ? 28.719 -15.898 -27.562 1 94.38 396 ASN A C 1
ATOM 3255 O O . ASN A 1 396 ? 28.25 -15.984 -26.438 1 94.38 396 ASN A O 1
ATOM 3259 N N . LEU A 1 397 ? 28.219 -16.547 -28.594 1 93.94 397 LEU A N 1
ATOM 3260 C CA . LEU A 1 397 ? 27.219 -17.609 -28.5 1 93.94 397 LEU A CA 1
ATOM 3261 C C . LEU A 1 397 ? 25.875 -17.047 -28.031 1 93.94 397 LEU A C 1
ATOM 3263 O O . LEU A 1 397 ? 25.016 -17.797 -27.547 1 93.94 397 LEU A O 1
ATOM 3267 N N . THR A 1 398 ? 25.766 -15.695 -28.031 1 96 398 THR A N 1
ATOM 3268 C CA . THR A 1 398 ? 24.516 -15.062 -27.594 1 96 398 THR A CA 1
ATOM 3269 C C . THR A 1 398 ? 23.906 -14.25 -28.734 1 96 398 THR A C 1
ATOM 3271 O O . THR A 1 398 ? 24.578 -13.438 -29.359 1 96 398 THR A O 1
ATOM 3274 N N . ASP A 1 399 ? 22.656 -14.594 -29.062 1 97.44 399 ASP A N 1
ATOM 3275 C CA . ASP A 1 399 ? 21.797 -13.797 -29.938 1 97.44 399 ASP A CA 1
ATOM 3276 C C . ASP A 1 399 ? 20.609 -13.219 -29.172 1 97.44 399 ASP A C 1
ATOM 3278 O O . ASP A 1 399 ? 19.75 -13.961 -28.703 1 97.44 399 ASP A O 1
ATOM 3282 N N . VAL A 1 400 ? 20.625 -11.891 -29.094 1 97.44 400 VAL A N 1
ATOM 3283 C CA . VAL A 1 400 ? 19.656 -11.219 -28.234 1 97.44 400 VAL A CA 1
ATOM 3284 C C . VAL A 1 400 ? 18.234 -11.578 -28.688 1 97.44 400 VAL A C 1
ATOM 3286 O O . VAL A 1 400 ? 17.344 -11.758 -27.859 1 97.44 400 VAL A O 1
ATOM 3289 N N . HIS A 1 401 ? 17.969 -11.711 -29.984 1 97.56 401 HIS A N 1
ATOM 3290 C CA . HIS A 1 401 ? 16.641 -12.023 -30.516 1 97.56 401 HIS A CA 1
ATOM 3291 C C . HIS A 1 401 ? 16.234 -13.453 -30.172 1 97.56 401 HIS A C 1
ATOM 3293 O O . HIS A 1 401 ? 15.055 -13.734 -29.953 1 97.56 401 HIS A O 1
ATOM 3299 N N . PHE A 1 402 ? 17.219 -14.32 -30.109 1 97 402 PHE A N 1
ATOM 3300 C CA . PHE A 1 402 ? 16.984 -15.719 -29.766 1 97 402 PHE A CA 1
ATOM 3301 C C . PHE A 1 402 ? 16.797 -15.875 -28.266 1 97 402 PHE A C 1
ATOM 3303 O O . PHE A 1 402 ? 16.047 -16.75 -27.812 1 97 402 PHE A O 1
ATOM 3310 N N . ALA A 1 403 ? 17.516 -15.062 -27.453 1 97.81 403 ALA A N 1
ATOM 3311 C CA . ALA A 1 403 ? 17.484 -15.141 -26 1 97.81 403 ALA A CA 1
ATOM 3312 C C . ALA A 1 403 ? 16.125 -14.688 -25.469 1 97.81 403 ALA A C 1
ATOM 3314 O O . ALA A 1 403 ? 15.672 -15.148 -24.406 1 97.81 403 ALA A O 1
ATOM 3315 N N . ILE A 1 404 ? 15.484 -13.82 -26.172 1 96.62 404 ILE A N 1
ATOM 3316 C CA . ILE A 1 404 ? 14.164 -13.328 -25.797 1 96.62 404 ILE A CA 1
ATOM 3317 C C . ILE A 1 404 ? 13.156 -14.477 -25.828 1 96.62 404 ILE A C 1
ATOM 3319 O O . ILE A 1 404 ? 13.125 -15.25 -26.797 1 96.62 404 ILE A O 1
ATOM 3323 N N . SER A 1 405 ? 12.398 -14.609 -24.766 1 95.81 405 SER A N 1
ATOM 3324 C CA . SER A 1 405 ? 11.508 -15.758 -24.641 1 95.81 405 SER A CA 1
ATOM 3325 C C . SER A 1 405 ? 10.078 -15.312 -24.344 1 95.81 405 SER A C 1
ATOM 3327 O O . SER A 1 405 ? 9.852 -14.266 -23.734 1 95.81 405 SER A O 1
ATOM 3329 N N . TYR A 1 406 ? 9.148 -16.094 -24.75 1 95.75 406 TYR A N 1
ATOM 3330 C CA . TYR A 1 406 ? 7.723 -15.82 -24.594 1 95.75 406 TYR A CA 1
ATOM 3331 C C . TYR A 1 406 ? 7.328 -15.805 -23.125 1 95.75 406 TYR A C 1
ATOM 3333 O O . TYR A 1 406 ? 7.684 -16.719 -22.375 1 95.75 406 TYR A O 1
ATOM 3341 N N . ASP A 1 407 ? 6.613 -14.859 -22.719 1 94.94 407 ASP A N 1
ATOM 3342 C CA . ASP A 1 407 ? 6.168 -14.742 -21.328 1 94.94 407 ASP A CA 1
ATOM 3343 C C . ASP A 1 407 ? 4.648 -14.859 -21.234 1 94.94 407 ASP A C 1
ATOM 3345 O O . ASP A 1 407 ? 3.924 -13.938 -21.625 1 94.94 407 ASP A O 1
ATOM 3349 N N . CYS A 1 408 ? 4.203 -15.828 -20.516 1 95.62 408 CYS A N 1
ATOM 3350 C CA . CYS A 1 408 ? 2.773 -16.109 -20.438 1 95.62 408 CYS A CA 1
ATOM 3351 C C . CYS A 1 408 ? 2.068 -15.078 -19.562 1 95.62 408 CYS A C 1
ATOM 3353 O O . CYS A 1 408 ? 0.914 -14.727 -19.812 1 95.62 408 CYS A O 1
ATOM 3355 N N . LEU A 1 409 ? 2.746 -14.57 -18.594 1 94.75 409 LEU A N 1
ATOM 3356 C CA . LEU A 1 409 ? 2.115 -13.648 -17.656 1 94.75 409 LEU A CA 1
ATOM 3357 C C . LEU A 1 409 ? 1.714 -12.352 -18.359 1 94.75 409 LEU A C 1
ATOM 3359 O O . LEU A 1 409 ? 0.551 -11.945 -18.312 1 94.75 409 LEU A O 1
ATOM 3363 N N . HIS A 1 410 ? 2.594 -11.758 -19.109 1 94.44 410 HIS A N 1
ATOM 3364 C CA . HIS A 1 410 ? 2.377 -10.422 -19.656 1 94.44 410 HIS A CA 1
ATOM 3365 C C . HIS A 1 410 ? 1.757 -10.508 -21.047 1 94.44 410 HIS A C 1
ATOM 3367 O O . HIS A 1 410 ? 1.062 -9.586 -21.484 1 94.44 410 HIS A O 1
ATOM 3373 N N . SER A 1 411 ? 1.957 -11.578 -21.719 1 94.94 411 SER A N 1
ATOM 3374 C CA . SER A 1 411 ? 1.417 -11.711 -23.078 1 94.94 411 SER A CA 1
ATOM 3375 C C . SER A 1 411 ? 0.03 -12.344 -23.062 1 94.94 411 SER A C 1
ATOM 3377 O O . SER A 1 411 ? -0.852 -11.945 -23.812 1 94.94 411 SER A O 1
ATOM 3379 N N . ASP A 1 412 ? -0.154 -13.305 -22.141 1 95.94 412 ASP A N 1
ATOM 3380 C CA . ASP A 1 412 ? -1.433 -14.008 -22.078 1 95.94 412 ASP A CA 1
ATOM 3381 C C . ASP A 1 412 ? -2.328 -13.438 -20.984 1 95.94 412 ASP A C 1
ATOM 3383 O O . ASP A 1 412 ? -3.26 -12.68 -21.266 1 95.94 412 ASP A O 1
ATOM 3387 N N . ASP A 1 413 ? -1.996 -13.648 -19.75 1 95.88 413 ASP A N 1
ATOM 3388 C CA . ASP A 1 413 ? -2.865 -13.375 -18.609 1 95.88 413 ASP A CA 1
ATOM 3389 C C . ASP A 1 413 ? -3.145 -11.875 -18.484 1 95.88 413 ASP A C 1
ATOM 3391 O O . ASP A 1 413 ? -4.301 -11.461 -18.391 1 95.88 413 ASP A O 1
ATOM 3395 N N . ASN A 1 414 ? -2.109 -11.062 -18.5 1 93.88 414 ASN A N 1
ATOM 3396 C CA . ASN A 1 414 ? -2.27 -9.617 -18.406 1 93.88 414 ASN A CA 1
ATOM 3397 C C . ASN A 1 414 ? -2.248 -8.945 -19.766 1 93.88 414 ASN A C 1
ATOM 3399 O O . ASN A 1 414 ? -2.215 -7.719 -19.859 1 93.88 414 ASN A O 1
ATOM 3403 N N . GLY A 1 415 ? -2.191 -9.688 -20.828 1 94.44 415 GLY A N 1
ATOM 3404 C CA . GLY A 1 415 ? -2.17 -9.172 -22.188 1 94.44 415 GLY A CA 1
ATOM 3405 C C . GLY A 1 415 ? -3.43 -9.5 -22.969 1 94.44 415 GLY A C 1
ATOM 3406 O O . GLY A 1 415 ? -4.418 -8.766 -22.891 1 94.44 415 GLY A O 1
ATOM 3407 N N . LEU A 1 416 ? -3.41 -10.625 -23.594 1 95.06 416 LEU A N 1
ATOM 3408 C CA . LEU A 1 416 ? -4.52 -11.016 -24.453 1 95.06 416 LEU A CA 1
ATOM 3409 C C . LEU A 1 416 ? -5.824 -11.078 -23.672 1 95.06 416 LEU A C 1
ATOM 3411 O O . LEU A 1 416 ? -6.867 -10.625 -24.141 1 95.06 416 LEU A O 1
ATOM 3415 N N . TRP A 1 417 ? -5.762 -11.609 -22.484 1 96.06 417 TRP A N 1
ATOM 3416 C CA . TRP A 1 417 ? -6.98 -11.734 -21.688 1 96.06 417 TRP A CA 1
ATOM 3417 C C . TRP A 1 417 ? -7.387 -10.391 -21.094 1 96.06 417 TRP A C 1
ATOM 3419 O O . TRP A 1 417 ? -8.43 -9.836 -21.453 1 96.06 417 TRP A O 1
ATOM 3429 N N . GLU A 1 418 ? -6.582 -9.828 -20.25 1 95 418 GLU A N 1
ATOM 3430 C CA . GLU A 1 418 ? -6.953 -8.672 -19.438 1 95 418 GLU A CA 1
ATOM 3431 C C . GLU A 1 418 ? -7.203 -7.445 -20.328 1 95 418 GLU A C 1
ATOM 3433 O O . GLU A 1 418 ? -8.117 -6.668 -20.062 1 95 418 GLU A O 1
ATOM 3438 N N . ASP A 1 419 ? -6.422 -7.34 -21.391 1 92.81 419 ASP A N 1
ATOM 3439 C CA . ASP A 1 419 ? -6.457 -6.102 -22.156 1 92.81 419 ASP A CA 1
ATOM 3440 C C . ASP A 1 419 ? -7.41 -6.219 -23.344 1 92.81 419 ASP A C 1
ATOM 3442 O O . ASP A 1 419 ? -7.844 -5.211 -23.906 1 92.81 419 ASP A O 1
ATOM 3446 N N . HIS A 1 420 ? -7.715 -7.418 -23.719 1 92.19 420 HIS A N 1
ATOM 3447 C CA . HIS A 1 420 ? -8.422 -7.535 -24.984 1 92.19 420 HIS A CA 1
ATOM 3448 C C . HIS A 1 420 ? -9.68 -8.391 -24.844 1 92.19 420 HIS A C 1
ATOM 3450 O O . HIS A 1 420 ? -10.797 -7.887 -24.969 1 92.19 420 HIS A O 1
ATOM 3456 N N . PHE A 1 421 ? -9.578 -9.664 -24.422 1 94.19 421 PHE A N 1
ATOM 3457 C CA . PHE A 1 421 ? -10.734 -10.555 -24.328 1 94.19 421 PHE A CA 1
ATOM 3458 C C . PHE A 1 421 ? -11.719 -10.055 -23.281 1 94.19 421 PHE A C 1
ATOM 3460 O O . PHE A 1 421 ? -12.898 -9.859 -23.562 1 94.19 421 PHE A O 1
ATOM 3467 N N . PHE A 1 422 ? -11.227 -9.805 -22.141 1 95.06 422 PHE A N 1
ATOM 3468 C CA . PHE A 1 422 ? -12.102 -9.555 -21 1 95.06 422 PHE A CA 1
ATOM 3469 C C . PHE A 1 422 ? -12.852 -8.242 -21.172 1 95.06 422 PHE A C 1
ATOM 3471 O O . PHE A 1 422 ? -14.062 -8.18 -20.969 1 95.06 422 PHE A O 1
ATOM 3478 N N . PRO A 1 423 ? -12.164 -7.164 -21.562 1 92.38 423 PRO A N 1
ATOM 3479 C CA . PRO A 1 423 ? -12.914 -5.926 -21.797 1 92.38 423 PRO A CA 1
ATOM 3480 C C . PRO A 1 423 ? -14 -6.082 -22.859 1 92.38 423 PRO A C 1
ATOM 3482 O O . PRO A 1 423 ? -15.086 -5.508 -22.719 1 92.38 423 PRO A O 1
ATOM 3485 N N . LEU A 1 424 ? -13.711 -6.785 -23.906 1 91.94 424 LEU A N 1
ATOM 3486 C CA . LEU A 1 424 ? -14.695 -7.016 -24.953 1 91.94 424 LEU A CA 1
ATOM 3487 C C . LEU A 1 424 ? -15.875 -7.82 -24.422 1 91.94 424 LEU A C 1
ATOM 3489 O O . LEU A 1 424 ? -17.031 -7.504 -24.719 1 91.94 424 LEU A O 1
ATOM 3493 N N . PHE A 1 425 ? -15.609 -8.82 -23.641 1 94.94 425 PHE A N 1
ATOM 3494 C CA . PHE A 1 425 ? -16.656 -9.617 -23.031 1 94.94 425 PHE A CA 1
ATOM 3495 C C . PHE A 1 425 ? -17.5 -8.766 -22.078 1 94.94 425 PHE A C 1
ATOM 3497 O O . PHE A 1 425 ? -18.734 -8.898 -22.047 1 94.94 425 PHE A O 1
ATOM 3504 N N . LYS A 1 426 ? -16.859 -7.988 -21.297 1 93.06 426 LYS A N 1
ATOM 3505 C CA . LYS A 1 426 ? -17.578 -7.113 -20.375 1 93.06 426 LYS A CA 1
ATOM 3506 C C . LYS A 1 426 ? -18.562 -6.219 -21.125 1 93.06 426 LYS A C 1
ATOM 3508 O O . LYS A 1 426 ? -19.703 -6.031 -20.688 1 93.06 426 LYS A O 1
ATOM 3513 N N . LEU A 1 427 ? -18.109 -5.668 -22.25 1 91.56 427 LEU A N 1
ATOM 3514 C CA . LEU A 1 427 ? -18.953 -4.797 -23.062 1 91.56 427 LEU A CA 1
ATOM 3515 C C . LEU A 1 427 ? -20.156 -5.559 -23.594 1 91.56 427 LEU A C 1
ATOM 3517 O O . LEU A 1 427 ? -21.297 -5.074 -23.5 1 91.56 427 LEU A O 1
ATOM 3521 N N . LEU A 1 428 ? -19.938 -6.734 -24.094 1 92.19 428 LEU A N 1
ATOM 3522 C CA . LEU A 1 428 ? -20.984 -7.543 -24.688 1 92.19 428 LEU A CA 1
ATOM 3523 C C . LEU A 1 428 ? -22 -7.957 -23.625 1 92.19 428 LEU A C 1
ATOM 3525 O O . LEU A 1 428 ? -23.219 -7.898 -23.859 1 92.19 428 LEU A O 1
ATOM 3529 N N . ILE A 1 429 ? -21.5 -8.344 -22.453 1 94.56 429 ILE A N 1
ATOM 3530 C CA . ILE A 1 429 ? -22.375 -8.805 -21.391 1 94.56 429 ILE A CA 1
ATOM 3531 C C . ILE A 1 429 ? -23.188 -7.637 -20.828 1 94.56 429 ILE A C 1
ATOM 3533 O O . ILE A 1 429 ? -24.375 -7.781 -20.516 1 94.56 429 ILE A O 1
ATOM 3537 N N . LYS A 1 430 ? -22.547 -6.547 -20.672 1 90.12 430 LYS A N 1
ATOM 3538 C CA . LYS A 1 430 ? -23.25 -5.359 -20.203 1 90.12 430 LYS A CA 1
ATOM 3539 C C . LYS A 1 430 ? -24.359 -4.957 -21.172 1 90.12 430 LYS A C 1
ATOM 3541 O O . LYS A 1 430 ? -25.422 -4.504 -20.75 1 90.12 430 LYS A O 1
ATOM 3546 N N . ASP A 1 431 ? -24.109 -5.121 -22.469 1 91.31 431 ASP A N 1
ATOM 3547 C CA . ASP A 1 431 ? -25.094 -4.805 -23.484 1 91.31 431 ASP A CA 1
ATOM 3548 C C . ASP A 1 431 ? -26.312 -5.727 -23.391 1 91.31 431 ASP A C 1
ATOM 3550 O O . ASP A 1 431 ? -27.422 -5.336 -23.734 1 91.31 431 ASP A O 1
ATOM 3554 N N . LEU A 1 432 ? -26.047 -6.934 -22.891 1 92.69 432 LEU A N 1
ATOM 3555 C CA . LEU A 1 432 ? -27.141 -7.887 -22.719 1 92.69 432 LEU A CA 1
ATOM 3556 C C . LEU A 1 432 ? -28.016 -7.516 -21.516 1 92.69 432 LEU A C 1
ATOM 3558 O O . LEU A 1 432 ? -29.156 -7.961 -21.422 1 92.69 432 LEU A O 1
ATOM 3562 N N . GLY A 1 433 ? -27.391 -6.711 -20.578 1 88.69 433 GLY A N 1
ATOM 3563 C CA . GLY A 1 433 ? -28.203 -6.199 -19.484 1 88.69 433 GLY A CA 1
ATOM 3564 C C . GLY A 1 433 ? -27.719 -6.633 -18.125 1 88.69 433 GLY A C 1
ATOM 3565 O O . GLY A 1 433 ? -26.812 -7.465 -18.016 1 88.69 433 GLY A O 1
ATOM 3566 N N . ARG A 1 434 ? -28.375 -6.215 -17.094 1 86.44 434 ARG A N 1
ATOM 3567 C CA . ARG A 1 434 ? -28 -6.434 -15.711 1 86.44 434 ARG A CA 1
ATOM 3568 C C . ARG A 1 434 ? -28.219 -7.883 -15.297 1 86.44 434 ARG A C 1
ATOM 3570 O O . ARG A 1 434 ? -27.484 -8.422 -14.477 1 86.44 434 ARG A O 1
ATOM 3577 N N . LYS A 1 435 ? -29.188 -8.445 -15.742 1 87.94 435 LYS A N 1
ATOM 3578 C CA . LYS A 1 435 ? -29.484 -9.836 -15.406 1 87.94 435 LYS A CA 1
ATOM 3579 C C . LYS A 1 435 ? -28.344 -10.758 -15.836 1 87.94 435 LYS A C 1
ATOM 3581 O O . LYS A 1 435 ? -27.938 -11.648 -15.086 1 87.94 435 LYS A O 1
ATOM 3586 N N . SER A 1 436 ? -27.859 -10.547 -17.062 1 92.5 436 SER A N 1
ATOM 3587 C CA . SER A 1 436 ? -26.75 -11.352 -17.562 1 92.5 436 SER A CA 1
ATOM 3588 C C . SER A 1 436 ? -25.484 -11.109 -16.75 1 92.5 436 SER A C 1
ATOM 3590 O O . SER A 1 436 ? -24.719 -12.039 -16.484 1 92.5 436 SER A O 1
ATOM 3592 N N . THR A 1 437 ? -25.297 -9.844 -16.422 1 92.31 437 THR A N 1
ATOM 3593 C CA . THR A 1 437 ? -24.141 -9.5 -15.594 1 92.31 437 THR A CA 1
ATOM 3594 C C . THR A 1 437 ? -24.203 -10.219 -14.242 1 92.31 437 THR A C 1
ATOM 3596 O O . THR A 1 437 ? -23.203 -10.773 -13.781 1 92.31 437 THR A O 1
ATOM 3599 N N . SER A 1 438 ? -25.328 -10.273 -13.688 1 89.5 438 SER A N 1
ATOM 3600 C CA . SER A 1 438 ? -25.531 -10.93 -12.398 1 89.5 438 SER A CA 1
ATOM 3601 C C . SER A 1 438 ? -25.391 -12.445 -12.523 1 89.5 438 SER A C 1
ATOM 3603 O O . SER A 1 438 ? -24.938 -13.109 -11.586 1 89.5 438 SER A O 1
ATOM 3605 N N . ALA A 1 439 ? -25.844 -12.977 -13.617 1 92.81 439 ALA A N 1
ATOM 3606 C CA . ALA A 1 439 ? -25.734 -14.422 -13.844 1 92.81 439 ALA A CA 1
ATOM 3607 C C . ALA A 1 439 ? -24.281 -14.867 -13.883 1 92.81 439 ALA A C 1
ATOM 3609 O O . ALA A 1 439 ? -23.938 -15.922 -13.344 1 92.81 439 ALA A O 1
ATOM 3610 N N . ILE A 1 440 ? -23.469 -14.086 -14.508 1 94.56 440 ILE A N 1
ATOM 3611 C CA . ILE A 1 440 ? -22.047 -14.398 -14.602 1 94.56 440 ILE A CA 1
ATOM 3612 C C . ILE A 1 440 ? -21.438 -14.375 -13.203 1 94.56 440 ILE A C 1
ATOM 3614 O O . ILE A 1 440 ? -20.734 -15.312 -12.812 1 94.56 440 ILE A O 1
ATOM 3618 N N . ASP A 1 441 ? -21.672 -13.367 -12.508 1 92.31 441 ASP A N 1
ATOM 3619 C CA . ASP A 1 441 ? -21.109 -13.242 -11.164 1 92.31 441 ASP A CA 1
ATOM 3620 C C . ASP A 1 441 ? -21.625 -14.359 -10.258 1 92.31 441 ASP A C 1
ATOM 3622 O O . ASP A 1 441 ? -20.891 -14.875 -9.422 1 92.31 441 ASP A O 1
ATOM 3626 N N . SER A 1 442 ? -22.859 -14.695 -10.414 1 91.44 442 SER A N 1
ATOM 3627 C CA . SER A 1 442 ? -23.438 -15.789 -9.625 1 91.44 442 SER A CA 1
ATOM 3628 C C . SER A 1 442 ? -22.719 -17.109 -9.906 1 91.44 442 SER A C 1
ATOM 3630 O O . SER A 1 442 ? -22.531 -17.922 -9 1 91.44 442 SER A O 1
ATOM 3632 N N . CYS A 1 443 ? -22.391 -17.344 -11.133 1 94.19 443 CYS A N 1
ATOM 3633 C CA . CYS A 1 443 ? -21.656 -18.547 -11.484 1 94.19 443 CYS A CA 1
ATOM 3634 C C . CYS A 1 443 ? -20.281 -18.562 -10.836 1 94.19 443 CYS A C 1
ATOM 3636 O O . CYS A 1 443 ? -19.859 -19.562 -10.273 1 94.19 443 CYS A O 1
ATOM 3638 N N . PHE A 1 444 ? -19.578 -17.453 -10.938 1 94.69 444 PHE A N 1
ATOM 3639 C CA . PHE A 1 444 ? -18.266 -17.344 -10.312 1 94.69 444 PHE A CA 1
ATOM 3640 C C . PHE A 1 444 ? -18.344 -17.641 -8.82 1 94.69 444 PHE A C 1
ATOM 3642 O O . PHE A 1 444 ? -17.516 -18.375 -8.273 1 94.69 444 PHE A O 1
ATOM 3649 N N . SER A 1 445 ? -19.359 -17.125 -8.211 1 91.88 445 SER A N 1
ATOM 3650 C CA . SER A 1 445 ? -19.531 -17.297 -6.77 1 91.88 445 SER A CA 1
ATOM 3651 C C . SER A 1 445 ? -19.859 -18.75 -6.422 1 91.88 445 SER A C 1
ATOM 3653 O O . SER A 1 445 ? -19.578 -19.203 -5.309 1 91.88 445 SER A O 1
ATOM 3655 N N . SER A 1 446 ? -20.391 -19.469 -7.344 1 93.38 446 SER A N 1
ATOM 3656 C CA . SER A 1 446 ? -20.828 -20.844 -7.094 1 93.38 446 SER A CA 1
ATOM 3657 C C . SER A 1 446 ? -19.703 -21.844 -7.32 1 93.38 446 SER A C 1
ATOM 3659 O O . SER A 1 446 ? -19.844 -23.016 -6.984 1 93.38 446 SER A O 1
ATOM 3661 N N . VAL A 1 447 ? -18.562 -21.453 -7.887 1 95.69 447 VAL A N 1
ATOM 3662 C CA . VAL A 1 447 ? -17.438 -22.344 -8.109 1 95.69 447 VAL A CA 1
ATOM 3663 C C . VAL A 1 447 ? -16.906 -22.844 -6.773 1 95.69 447 VAL A C 1
ATOM 3665 O O . VAL A 1 447 ? -16.641 -22.047 -5.867 1 95.69 447 VAL A O 1
ATOM 3668 N N . PRO A 1 448 ? -16.766 -24.141 -6.664 1 94.94 448 PRO A N 1
ATOM 3669 C CA . PRO A 1 448 ? -16.25 -24.672 -5.398 1 94.94 448 PRO A CA 1
ATOM 3670 C C . PRO A 1 448 ? -14.844 -24.172 -5.074 1 94.94 448 PRO A C 1
ATOM 3672 O O . PRO A 1 448 ? -14.031 -23.953 -5.98 1 94.94 448 PRO A O 1
ATOM 3675 N N . ARG A 1 449 ? -14.531 -24.062 -3.834 1 93.12 449 ARG A N 1
ATOM 3676 C CA . ARG A 1 449 ? -13.188 -23.688 -3.396 1 93.12 449 ARG A CA 1
ATOM 3677 C C . ARG A 1 449 ? -12.195 -24.812 -3.646 1 93.12 449 ARG A C 1
ATOM 3679 O O . ARG A 1 449 ? -12.531 -26 -3.492 1 93.12 449 ARG A O 1
ATOM 3686 N N . TRP A 1 450 ? -11.094 -24.453 -4.078 1 94.75 450 TRP A N 1
ATOM 3687 C CA . TRP A 1 450 ? -10.039 -25.422 -4.395 1 94.75 450 TRP A CA 1
ATOM 3688 C C . TRP A 1 450 ? -8.664 -24.812 -4.141 1 94.75 450 TRP A C 1
ATOM 3690 O O . TRP A 1 450 ? -8.445 -23.625 -4.367 1 94.75 450 TRP A O 1
ATOM 3700 N N . SER A 1 451 ? -7.758 -25.734 -3.68 1 90.81 451 SER A N 1
ATOM 3701 C CA . SER A 1 451 ? -6.391 -25.281 -3.439 1 90.81 451 SER A CA 1
ATOM 3702 C C . SER A 1 451 ? -5.762 -24.734 -4.715 1 90.81 451 SER A C 1
ATOM 3704 O O . SER A 1 451 ? -5.863 -25.344 -5.777 1 90.81 451 SER A O 1
ATOM 3706 N N . ASP A 1 452 ? -5.215 -23.609 -4.711 1 89.06 452 ASP A N 1
ATOM 3707 C CA . ASP A 1 452 ? -4.48 -22.953 -5.793 1 89.06 452 ASP A CA 1
ATOM 3708 C C . ASP A 1 452 ? -5.43 -22.391 -6.84 1 89.06 452 ASP A C 1
ATOM 3710 O O . ASP A 1 452 ? -5.043 -22.172 -7.988 1 89.06 452 ASP A O 1
ATOM 3714 N N . LEU A 1 453 ? -6.73 -22.406 -6.555 1 94.75 453 LEU A N 1
ATOM 3715 C CA . LEU A 1 453 ? -7.727 -21.734 -7.383 1 94.75 453 LEU A CA 1
ATOM 3716 C C . LEU A 1 453 ? -8.375 -20.578 -6.633 1 94.75 453 LEU A C 1
ATOM 3718 O O . LEU A 1 453 ? -8.977 -20.781 -5.57 1 94.75 453 LEU A O 1
ATOM 3722 N N . ASN A 1 454 ? -8.234 -19.391 -7.203 1 93.44 454 ASN A N 1
ATOM 3723 C CA . ASN A 1 454 ? -8.852 -18.234 -6.559 1 93.44 454 ASN A CA 1
ATOM 3724 C C . ASN A 1 454 ? -10.375 -18.312 -6.625 1 93.44 454 ASN A C 1
ATOM 3726 O O . ASN A 1 454 ? -10.938 -18.703 -7.648 1 93.44 454 ASN A O 1
ATOM 3730 N N . HIS A 1 455 ? -10.992 -18.062 -5.523 1 93 455 HIS A N 1
ATOM 3731 C CA . HIS A 1 455 ? -12.453 -17.984 -5.473 1 93 455 HIS A CA 1
ATOM 3732 C C . HIS A 1 455 ? -12.938 -16.547 -5.602 1 93 455 HIS A C 1
ATOM 3734 O O . HIS A 1 455 ? -12.461 -15.664 -4.895 1 93 455 HIS A O 1
ATOM 3740 N N . PHE A 1 456 ? -13.867 -16.266 -6.535 1 91.25 456 PHE A N 1
ATOM 3741 C CA . PHE A 1 456 ? -14.359 -14.922 -6.809 1 91.25 456 PHE A CA 1
ATOM 3742 C C . PHE A 1 456 ? -15.836 -14.797 -6.457 1 91.25 456 PHE A C 1
ATOM 3744 O O . PHE A 1 456 ? -16.625 -15.688 -6.777 1 91.25 456 PHE A O 1
ATOM 3751 N N . GLU A 1 457 ? -16.156 -13.719 -5.805 1 86.31 457 GLU A N 1
ATOM 3752 C CA . GLU A 1 457 ? -17.562 -13.43 -5.555 1 86.31 457 GLU A CA 1
ATOM 3753 C C . GLU A 1 457 ? -18.188 -12.688 -6.727 1 86.31 457 GLU A C 1
ATOM 3755 O O . GLU A 1 457 ? -19.359 -12.898 -7.047 1 86.31 457 GLU A O 1
ATOM 3760 N N . SER A 1 458 ? -17.484 -11.781 -7.238 1 88.81 458 SER A N 1
ATOM 3761 C CA . SER A 1 458 ? -17.891 -11.008 -8.414 1 88.81 458 SER A CA 1
ATOM 3762 C C . SER A 1 458 ? -16.672 -10.609 -9.242 1 88.81 458 SER A C 1
ATOM 3764 O O . SER A 1 458 ? -15.594 -10.359 -8.695 1 88.81 458 SER A O 1
ATOM 3766 N N . VAL A 1 459 ? -16.844 -10.617 -10.578 1 91.75 459 VAL A N 1
ATOM 3767 C CA . VAL A 1 459 ? -15.695 -10.297 -11.422 1 91.75 459 VAL A CA 1
ATOM 3768 C C . VAL A 1 459 ? -16.078 -9.203 -12.414 1 91.75 459 VAL A C 1
ATOM 3770 O O . VAL A 1 459 ? -15.203 -8.523 -12.961 1 91.75 459 VAL A O 1
ATOM 3773 N N . MET A 1 460 ? -17.328 -8.945 -12.633 1 89.25 460 MET A N 1
ATOM 3774 C CA . MET A 1 460 ? -17.781 -8.086 -13.727 1 89.25 460 MET A CA 1
ATOM 3775 C C . MET A 1 460 ? -17.578 -6.613 -13.367 1 89.25 460 MET A C 1
ATOM 3777 O O . MET A 1 460 ? -17.391 -5.777 -14.25 1 89.25 460 MET A O 1
ATOM 3781 N N . ASN A 1 461 ? -17.578 -6.289 -12.125 1 80.25 461 ASN A N 1
ATOM 3782 C CA . ASN A 1 461 ? -17.484 -4.887 -11.742 1 80.25 461 ASN A CA 1
ATOM 3783 C C . ASN A 1 461 ? -16.156 -4.59 -11.031 1 80.25 461 ASN A C 1
ATOM 3785 O O . ASN A 1 461 ? -15.992 -3.514 -10.453 1 80.25 461 ASN A O 1
ATOM 3789 N N . ILE A 1 462 ? -15.352 -5.504 -10.977 1 74.62 462 ILE A N 1
ATOM 3790 C CA . ILE A 1 462 ? -14.102 -5.305 -10.25 1 74.62 462 ILE A CA 1
ATOM 3791 C C . ILE A 1 462 ? -12.922 -5.43 -11.203 1 74.62 462 ILE A C 1
ATOM 3793 O O . ILE A 1 462 ? -13.008 -6.113 -12.227 1 74.62 462 ILE A O 1
ATOM 3797 N N . THR A 1 463 ? -11.953 -4.547 -10.969 1 73.69 463 THR A N 1
ATOM 3798 C CA . THR A 1 463 ? -10.703 -4.66 -11.711 1 73.69 463 THR A CA 1
ATOM 3799 C C . THR A 1 463 ? -9.617 -5.297 -10.844 1 73.69 463 THR A C 1
ATOM 3801 O O . THR A 1 463 ? -9.5 -4.988 -9.656 1 73.69 463 THR A O 1
ATOM 3804 N N . PHE A 1 464 ? -8.93 -6.32 -11.477 1 71.31 464 PHE A N 1
ATOM 3805 C CA . PHE A 1 464 ? -7.855 -7.012 -10.773 1 71.31 464 PHE A CA 1
ATOM 3806 C C . PHE A 1 464 ? -6.504 -6.672 -11.391 1 71.31 464 PHE A C 1
ATOM 3808 O O . PHE A 1 464 ? -6.391 -6.504 -12.609 1 71.31 464 PHE A O 1
ATOM 3815 N N . ASN A 1 465 ? -5.465 -6.441 -10.57 1 68.38 465 ASN A N 1
ATOM 3816 C CA . ASN A 1 465 ? -4.121 -6.176 -11.078 1 68.38 465 ASN A CA 1
ATOM 3817 C C . ASN A 1 465 ? -3.195 -7.371 -10.867 1 68.38 465 ASN A C 1
ATOM 3819 O O . ASN A 1 465 ? -1.978 -7.25 -11 1 68.38 465 ASN A O 1
ATOM 3823 N N . ASP A 1 466 ? -3.707 -8.539 -10.664 1 83.81 466 ASP A N 1
ATOM 3824 C CA . ASP A 1 466 ? -2.922 -9.742 -10.383 1 83.81 466 ASP A CA 1
ATOM 3825 C C . ASP A 1 466 ? -3.037 -10.742 -11.531 1 83.81 466 ASP A C 1
ATOM 3827 O O . ASP A 1 466 ? -4.141 -11.164 -11.883 1 83.81 466 ASP A O 1
ATOM 3831 N N . GLY A 1 467 ? -1.89 -11.195 -12.062 1 89.31 467 GLY A N 1
ATOM 3832 C CA . GLY A 1 467 ? -1.854 -12.102 -13.195 1 89.31 467 GLY A CA 1
ATOM 3833 C C . GLY A 1 467 ? -2.459 -13.461 -12.891 1 89.31 467 GLY A C 1
ATOM 3834 O O . GLY A 1 467 ? -3.105 -14.062 -13.75 1 89.31 467 GLY A O 1
ATOM 3835 N N . SER A 1 468 ? -2.287 -13.922 -11.656 1 91.62 468 SER A N 1
ATOM 3836 C CA . SER A 1 468 ? -2.834 -15.219 -11.281 1 91.62 468 SER A CA 1
ATOM 3837 C C . SER A 1 468 ? -4.355 -15.18 -11.203 1 91.62 468 SER A C 1
ATOM 3839 O O . SER A 1 468 ? -5.027 -16.156 -11.562 1 91.62 468 SER A O 1
ATOM 3841 N N . LYS A 1 469 ? -4.914 -14.078 -10.766 1 93.31 469 LYS A N 1
ATOM 3842 C CA . LYS A 1 469 ? -6.367 -13.93 -10.734 1 93.31 469 LYS A CA 1
ATOM 3843 C C . LYS A 1 469 ? -6.938 -13.836 -12.148 1 93.31 469 LYS A C 1
ATOM 3845 O O . LYS A 1 469 ? -7.969 -14.445 -12.445 1 93.31 469 LYS A O 1
ATOM 3850 N N . ASN A 1 470 ? -6.184 -13.078 -12.977 1 95.12 470 ASN A N 1
ATOM 3851 C CA . ASN A 1 470 ? -6.625 -12.984 -14.359 1 95.12 470 ASN A CA 1
ATOM 3852 C C . ASN A 1 470 ? -6.641 -14.352 -15.039 1 95.12 470 ASN A C 1
ATOM 3854 O O . ASN A 1 470 ? -7.551 -14.656 -15.812 1 95.12 470 ASN A O 1
ATOM 3858 N N . ARG A 1 471 ? -5.652 -15.117 -14.734 1 96.12 471 ARG A N 1
ATOM 3859 C CA . ARG A 1 471 ? -5.594 -16.469 -15.281 1 96.12 471 ARG A CA 1
ATOM 3860 C C . ARG A 1 471 ? -6.797 -17.297 -14.836 1 96.12 471 ARG A C 1
ATOM 3862 O O . ARG A 1 471 ? -7.449 -17.938 -15.656 1 96.12 471 ARG A O 1
ATOM 3869 N N . ASP A 1 472 ? -7.113 -17.219 -13.594 1 96.94 472 ASP A N 1
ATOM 3870 C CA . ASP A 1 472 ? -8.219 -18.016 -13.062 1 96.94 472 ASP A CA 1
ATOM 3871 C C . ASP A 1 472 ? -9.562 -17.5 -13.578 1 96.94 472 ASP A C 1
ATOM 3873 O O . ASP A 1 472 ? -10.461 -18.281 -13.867 1 96.94 472 ASP A O 1
ATOM 3877 N N . ILE A 1 473 ? -9.68 -16.219 -13.711 1 96.94 473 ILE A N 1
ATOM 3878 C CA . ILE A 1 473 ? -10.914 -15.641 -14.25 1 96.94 473 ILE A CA 1
ATOM 3879 C C . ILE A 1 473 ? -11.117 -16.109 -15.688 1 96.94 473 ILE A C 1
ATOM 3881 O O . ILE A 1 473 ? -12.227 -16.484 -16.078 1 96.94 473 ILE A O 1
ATOM 3885 N N . SER A 1 474 ? -10.062 -16.062 -16.438 1 97.38 474 SER A N 1
ATOM 3886 C CA . SER A 1 474 ? -10.18 -16.469 -17.828 1 97.38 474 SER A CA 1
ATOM 3887 C C . SER A 1 474 ? -10.633 -17.922 -17.938 1 97.38 474 SER A C 1
ATOM 3889 O O . SER A 1 474 ? -11.453 -18.266 -18.797 1 97.38 474 SER A O 1
ATOM 3891 N N . LYS A 1 475 ? -10.133 -18.75 -17.094 1 97.62 475 LYS A N 1
ATOM 3892 C CA . LYS A 1 475 ? -10.484 -20.156 -17.125 1 97.62 475 LYS A CA 1
ATOM 3893 C C . LYS A 1 475 ? -11.953 -20.375 -16.766 1 97.62 475 LYS A C 1
ATOM 3895 O O . LYS A 1 475 ? -12.656 -21.125 -17.453 1 97.62 475 LYS A O 1
ATOM 3900 N N . ILE A 1 476 ? -12.398 -19.703 -15.758 1 97.62 476 ILE A N 1
ATOM 3901 C CA . ILE A 1 476 ? -13.742 -19.906 -15.234 1 97.62 476 ILE A CA 1
ATOM 3902 C C . ILE A 1 476 ? -14.766 -19.219 -16.141 1 97.62 476 ILE A C 1
ATOM 3904 O O . ILE A 1 476 ? -15.906 -19.688 -16.266 1 97.62 476 ILE A O 1
ATOM 3908 N N . PHE A 1 477 ? -14.328 -18.188 -16.781 1 97.75 477 PHE A N 1
ATOM 3909 C CA . PHE A 1 477 ? -15.234 -17.328 -17.531 1 97.75 477 PHE A CA 1
ATOM 3910 C C . PHE A 1 477 ? -15.961 -18.109 -18.609 1 97.75 477 PHE A C 1
ATOM 3912 O O . PHE A 1 477 ? -17.141 -17.875 -18.875 1 97.75 477 PHE A O 1
ATOM 3919 N N . LEU A 1 478 ? -15.258 -19.031 -19.219 1 97.12 478 LEU A N 1
ATOM 3920 C CA . LEU A 1 478 ? -15.844 -19.859 -20.266 1 97.12 478 LEU A CA 1
ATOM 3921 C C . LEU A 1 478 ? -17.094 -20.562 -19.75 1 97.12 478 LEU A C 1
ATOM 3923 O O . LEU A 1 478 ? -18.125 -20.578 -20.438 1 97.12 478 LEU A O 1
ATOM 3927 N N . TYR A 1 479 ? -17.062 -21.078 -18.594 1 96.69 479 TYR A N 1
ATOM 3928 C CA . TYR A 1 479 ? -18.172 -21.844 -18.016 1 96.69 479 TYR A CA 1
ATOM 3929 C C . TYR A 1 479 ? -19.281 -20.922 -17.531 1 96.69 479 TYR A C 1
ATOM 3931 O O . TYR A 1 479 ? -20.453 -21.297 -17.531 1 96.69 479 TYR A O 1
ATOM 3939 N N . ALA A 1 480 ? -18.891 -19.766 -17.141 1 96.25 480 ALA A N 1
ATOM 3940 C CA . ALA A 1 480 ? -19.875 -18.797 -16.625 1 96.25 480 ALA A CA 1
ATOM 3941 C C . ALA A 1 480 ? -20.641 -18.141 -17.766 1 96.25 480 ALA A C 1
ATOM 3943 O O . ALA A 1 480 ? -21.828 -17.828 -17.625 1 96.25 480 ALA A O 1
ATOM 3944 N N . ALA A 1 481 ? -20.016 -17.953 -18.906 1 96.31 481 ALA A N 1
ATOM 3945 C CA . ALA A 1 481 ? -20.562 -17.109 -19.969 1 96.31 481 ALA A CA 1
ATOM 3946 C C . ALA A 1 481 ? -21.297 -17.953 -21.016 1 96.31 481 ALA A C 1
ATOM 3948 O O . ALA A 1 481 ? -22.078 -17.422 -21.812 1 96.31 481 ALA A O 1
ATOM 3949 N N . GLN A 1 482 ? -21.062 -19.219 -21.062 1 94.12 482 GLN A N 1
ATOM 3950 C CA . GLN A 1 482 ? -21.578 -20.047 -22.156 1 94.12 482 GLN A CA 1
ATOM 3951 C C . GLN A 1 482 ? -23.094 -20.047 -22.188 1 94.12 482 GLN A C 1
ATOM 3953 O O . GLN A 1 482 ? -23.703 -20.219 -23.25 1 94.12 482 GLN A O 1
ATOM 3958 N N . SER A 1 483 ? -23.766 -19.812 -21.062 1 90.94 483 SER A N 1
ATOM 3959 C CA . SER A 1 483 ? -25.234 -19.797 -21 1 90.94 483 SER A CA 1
ATOM 3960 C C . SER A 1 483 ? -25.781 -18.438 -21.438 1 90.94 483 SER A C 1
ATOM 3962 O O . SER A 1 483 ? -26.938 -18.344 -21.875 1 90.94 483 SER A O 1
ATOM 3964 N N . GLU A 1 484 ? -25.031 -17.438 -21.297 1 93.56 484 GLU A N 1
ATOM 3965 C CA . GLU A 1 484 ? -25.469 -16.078 -21.609 1 93.56 484 GLU A CA 1
ATOM 3966 C C . GLU A 1 484 ? -25.125 -15.719 -23.062 1 93.56 484 GLU A C 1
ATOM 3968 O O . GLU A 1 484 ? -25.859 -14.984 -23.719 1 93.56 484 GLU A O 1
ATOM 3973 N N . LEU A 1 485 ? -23.969 -16.219 -23.516 1 94.38 485 LEU A N 1
ATOM 3974 C CA . LEU A 1 485 ? -23.5 -15.945 -24.875 1 94.38 485 LEU A CA 1
ATOM 3975 C C . LEU A 1 485 ? -23.734 -17.156 -25.781 1 94.38 485 LEU A C 1
ATOM 3977 O O . LEU A 1 485 ? -22.781 -17.875 -26.109 1 94.38 485 LEU A O 1
ATOM 3981 N N . THR A 1 486 ? -24.891 -17.297 -26.219 1 93.56 486 THR A N 1
ATOM 3982 C CA . THR A 1 486 ? -25.266 -18.391 -27.109 1 93.56 486 THR A CA 1
ATOM 3983 C C . THR A 1 486 ? -25.344 -17.922 -28.547 1 93.56 486 THR A C 1
ATOM 3985 O O . THR A 1 486 ? -25.375 -16.719 -28.812 1 93.56 486 THR A O 1
ATOM 3988 N N . ARG A 1 487 ? -25.453 -18.875 -29.422 1 90.25 487 ARG A N 1
ATOM 3989 C CA . ARG A 1 487 ? -25.516 -18.547 -30.844 1 90.25 487 ARG A CA 1
ATOM 3990 C C . ARG A 1 487 ? -26.734 -17.688 -31.156 1 90.25 487 ARG A C 1
ATOM 3992 O O . ARG A 1 487 ? -26.672 -16.781 -31.969 1 90.25 487 ARG A O 1
ATOM 3999 N N . ASP A 1 488 ? -27.812 -17.984 -30.484 1 90.5 488 ASP A N 1
ATOM 4000 C CA . ASP A 1 488 ? -29.094 -17.328 -30.766 1 90.5 488 ASP A CA 1
ATOM 4001 C C . ASP A 1 488 ? -29.172 -15.961 -30.078 1 90.5 488 ASP A C 1
ATOM 4003 O O . ASP A 1 488 ? -29.703 -15.008 -30.656 1 90.5 488 ASP A O 1
ATOM 4007 N N . ARG A 1 489 ? -28.609 -15.789 -28.969 1 87.56 489 ARG A N 1
ATOM 4008 C CA . ARG A 1 489 ? -28.766 -14.562 -28.188 1 87.56 489 ARG A CA 1
ATOM 4009 C C . ARG A 1 489 ? -27.734 -13.523 -28.594 1 87.56 489 ARG A C 1
ATOM 4011 O O . ARG A 1 489 ? -28.016 -12.328 -28.609 1 87.56 489 ARG A O 1
ATOM 4018 N N . ASP A 1 490 ? -26.531 -14.086 -28.766 1 91.06 490 ASP A N 1
ATOM 4019 C CA . ASP A 1 490 ? -25.406 -13.203 -29.125 1 91.06 490 ASP A CA 1
ATOM 4020 C C . ASP A 1 490 ? -24.375 -13.945 -29.953 1 91.06 490 ASP A C 1
ATOM 4022 O O . ASP A 1 490 ? -23.375 -14.453 -29.422 1 91.06 490 ASP A O 1
ATOM 4026 N N . SER A 1 491 ? -24.547 -13.875 -31.219 1 89.12 491 SER A N 1
ATOM 4027 C CA . SER A 1 491 ? -23.688 -14.617 -32.125 1 89.12 491 SER A CA 1
ATOM 4028 C C . SER A 1 491 ? -22.234 -14.148 -32.031 1 89.12 491 SER A C 1
ATOM 4030 O O . SER A 1 491 ? -21.312 -14.961 -32.125 1 89.12 491 SER A O 1
ATOM 4032 N N . GLU A 1 492 ? -22.047 -12.867 -31.922 1 87.31 492 GLU A N 1
ATOM 4033 C CA . GLU A 1 492 ? -20.703 -12.32 -31.781 1 87.31 492 GLU A CA 1
ATOM 4034 C C . GLU A 1 492 ? -20.047 -12.828 -30.5 1 87.31 492 GLU A C 1
ATOM 4036 O O . GLU A 1 492 ? -18.891 -13.258 -30.531 1 87.31 492 GLU A O 1
ATOM 4041 N N . GLY A 1 493 ? -20.812 -12.75 -29.469 1 91.81 493 GLY A N 1
ATOM 4042 C CA . GLY A 1 493 ? -20.297 -13.234 -28.203 1 91.81 493 GLY A CA 1
ATOM 4043 C C . GLY A 1 493 ? -19.984 -14.719 -28.203 1 91.81 493 GLY A C 1
ATOM 4044 O O . GLY A 1 493 ? -19 -15.156 -27.609 1 91.81 493 GLY A O 1
ATOM 4045 N N . TYR A 1 494 ? -20.781 -15.445 -28.875 1 93.38 494 TYR A N 1
ATOM 4046 C CA . TYR A 1 494 ? -20.562 -16.891 -28.969 1 93.38 494 TYR A CA 1
ATOM 4047 C C . TYR A 1 494 ? -19.297 -17.203 -29.75 1 93.38 494 TYR A C 1
ATOM 4049 O O . TYR A 1 494 ? -18.531 -18.094 -29.359 1 93.38 494 TYR A O 1
ATOM 4057 N N . TYR A 1 495 ? -19.078 -16.547 -30.797 1 90.81 495 TYR A N 1
ATOM 4058 C CA . TYR A 1 495 ? -17.859 -16.734 -31.578 1 90.81 495 TYR A CA 1
ATOM 4059 C C . TYR A 1 495 ? -16.625 -16.406 -30.75 1 90.81 495 TYR A C 1
ATOM 4061 O O . TYR A 1 495 ? -15.617 -17.109 -30.812 1 90.81 495 TYR A O 1
ATOM 4069 N N . LEU A 1 496 ? -16.719 -15.32 -30.031 1 92.44 496 LEU A N 1
ATOM 4070 C CA . LEU A 1 496 ? -15.617 -14.93 -29.172 1 92.44 496 LEU A CA 1
ATOM 4071 C C . LEU A 1 496 ? -15.359 -16 -28.109 1 92.44 496 LEU A C 1
ATOM 4073 O O . LEU A 1 496 ? -14.211 -16.219 -27.703 1 92.44 496 LEU A O 1
ATOM 4077 N N . LEU A 1 497 ? -16.359 -16.672 -27.672 1 95 497 LEU A N 1
ATOM 4078 C CA . LEU A 1 497 ? -16.219 -17.75 -26.703 1 95 497 LEU A CA 1
ATOM 4079 C C . LEU A 1 497 ? -15.461 -18.922 -27.312 1 95 497 LEU A C 1
ATOM 4081 O O . LEU A 1 497 ? -14.664 -19.578 -26.641 1 95 497 LEU A O 1
ATOM 4085 N N . ARG A 1 498 ? -15.773 -19.188 -28.5 1 94.12 498 ARG A N 1
ATOM 4086 C CA . ARG A 1 498 ? -15.039 -20.25 -29.203 1 94.12 498 ARG A CA 1
ATOM 4087 C C . ARG A 1 498 ? -13.555 -19.906 -29.297 1 94.12 498 ARG A C 1
ATOM 4089 O O . ARG A 1 498 ? -12.695 -20.766 -29.094 1 94.12 498 ARG A O 1
ATOM 4096 N N . CYS A 1 499 ? -13.273 -18.656 -29.609 1 93.19 499 CYS A N 1
ATOM 4097 C CA . CYS A 1 499 ? -11.891 -18.203 -29.641 1 93.19 499 CYS A CA 1
ATOM 4098 C C . CYS A 1 499 ? -11.242 -18.328 -28.266 1 93.19 499 CYS A C 1
ATOM 4100 O O . CYS A 1 499 ? -10.078 -18.734 -28.156 1 93.19 499 CYS A O 1
ATOM 4102 N N . LEU A 1 500 ? -12.039 -17.969 -27.281 1 95.69 500 LEU A N 1
ATOM 4103 C CA . LEU A 1 500 ? -11.523 -18.062 -25.922 1 95.69 500 LEU A CA 1
ATOM 4104 C C . LEU A 1 500 ? -11.148 -19.484 -25.562 1 95.69 500 LEU A C 1
ATOM 4106 O O . LEU A 1 500 ? -10.133 -19.734 -24.906 1 95.69 500 LEU A O 1
ATOM 4110 N N . ARG A 1 501 ? -11.938 -20.438 -25.922 1 96.94 501 ARG A N 1
ATOM 4111 C CA . ARG A 1 501 ? -11.641 -21.844 -25.625 1 96.94 501 ARG A CA 1
ATOM 4112 C C . ARG A 1 501 ? -10.297 -22.25 -26.219 1 96.94 501 ARG A C 1
ATOM 4114 O O . ARG A 1 501 ? -9.477 -22.875 -25.547 1 96.94 501 ARG A O 1
ATOM 4121 N N . HIS A 1 502 ? -10.094 -21.938 -27.453 1 96.06 502 HIS A N 1
ATOM 4122 C CA . HIS A 1 502 ? -8.82 -22.281 -28.078 1 96.06 502 HIS A CA 1
ATOM 4123 C C . HIS A 1 502 ? -7.664 -21.516 -27.453 1 96.06 502 HIS A C 1
ATOM 4125 O O . HIS A 1 502 ? -6.555 -22.031 -27.344 1 96.06 502 HIS A O 1
ATOM 4131 N N . TYR A 1 503 ? -7.918 -20.234 -27.141 1 96.12 503 TYR A N 1
ATOM 4132 C CA . TYR A 1 503 ? -6.934 -19.484 -26.375 1 96.12 503 TYR A CA 1
ATOM 4133 C C . TYR A 1 503 ? -6.559 -20.219 -25.094 1 96.12 503 TYR A C 1
ATOM 4135 O O . TYR A 1 503 ? -5.375 -20.359 -24.766 1 96.12 503 TYR A O 1
ATOM 4143 N N . LEU A 1 504 ? -7.547 -20.719 -24.375 1 97.88 504 LEU A N 1
ATOM 4144 C CA . LEU A 1 504 ? -7.332 -21.406 -23.109 1 97.88 504 LEU A CA 1
ATOM 4145 C C . LEU A 1 504 ? -6.621 -22.734 -23.328 1 97.88 504 LEU A C 1
ATOM 4147 O O . LEU A 1 504 ? -5.793 -23.141 -22.5 1 97.88 504 LEU A O 1
ATOM 4151 N N . ASN A 1 505 ? -6.965 -23.453 -24.391 1 97.88 505 ASN A N 1
ATOM 4152 C CA . ASN A 1 505 ? -6.258 -24.688 -24.688 1 97.88 505 ASN A CA 1
ATOM 4153 C C . ASN A 1 505 ? -4.758 -24.453 -24.859 1 97.88 505 ASN A C 1
ATOM 4155 O O . ASN A 1 505 ? -3.945 -25.156 -24.25 1 97.88 505 ASN A O 1
ATOM 4159 N N . VAL A 1 506 ? -4.449 -23.438 -25.625 1 97.12 506 VAL A N 1
ATOM 4160 C CA . VAL A 1 506 ? -3.049 -23.109 -25.859 1 97.12 506 VAL A CA 1
ATOM 4161 C C . VAL A 1 506 ? -2.385 -22.703 -24.547 1 97.12 506 VAL A C 1
ATOM 4163 O O . VAL A 1 506 ? -1.252 -23.094 -24.266 1 97.12 506 VAL A O 1
ATOM 4166 N N . ARG A 1 507 ? -3.084 -21.906 -23.766 1 97.38 507 ARG A N 1
ATOM 4167 C CA . ARG A 1 507 ? -2.551 -21.438 -22.5 1 97.38 507 ARG A CA 1
ATOM 4168 C C . ARG A 1 507 ? -2.303 -22.594 -21.547 1 97.38 507 ARG A C 1
ATOM 4170 O O . ARG A 1 507 ? -1.346 -22.578 -20.766 1 97.38 507 ARG A O 1
ATOM 4177 N N . MET A 1 508 ? -3.129 -23.625 -21.578 1 97.69 508 MET A N 1
ATOM 4178 C CA . MET A 1 508 ? -2.943 -24.812 -20.766 1 97.69 508 MET A CA 1
ATOM 4179 C C . MET A 1 508 ? -1.704 -25.594 -21.203 1 97.69 508 MET A C 1
ATOM 4181 O O . MET A 1 508 ? -0.909 -26.016 -20.375 1 97.69 508 MET A O 1
ATOM 4185 N N . TYR A 1 509 ? -1.555 -25.75 -22.484 1 97.75 509 TYR A N 1
ATOM 4186 C CA . TYR A 1 509 ? -0.358 -26.422 -22.969 1 97.75 509 TYR A CA 1
ATOM 4187 C C . TYR A 1 509 ? 0.9 -25.672 -22.562 1 97.75 509 TYR A C 1
ATOM 4189 O O . TYR A 1 509 ? 1.925 -26.281 -22.25 1 97.75 509 TYR A O 1
ATOM 4197 N N . ALA A 1 510 ? 0.823 -24.344 -22.625 1 97.5 510 ALA A N 1
ATOM 4198 C CA . ALA A 1 510 ? 1.967 -23.531 -22.203 1 97.5 510 ALA A CA 1
ATOM 4199 C C . ALA A 1 510 ? 2.334 -23.797 -20.75 1 97.5 510 ALA A C 1
ATOM 4201 O O . ALA A 1 510 ? 3.488 -23.625 -20.344 1 97.5 510 ALA A O 1
ATOM 4202 N N . ASP A 1 511 ? 1.398 -24.344 -19.969 1 96.12 511 ASP A N 1
ATOM 4203 C CA . ASP A 1 511 ? 1.588 -24.531 -18.531 1 96.12 511 ASP A CA 1
ATOM 4204 C C . ASP A 1 511 ? 2.197 -25.906 -18.25 1 96.12 511 ASP A C 1
ATOM 4206 O O . ASP A 1 511 ? 2.568 -26.188 -17.109 1 96.12 511 ASP A O 1
ATOM 4210 N N . PHE A 1 512 ? 2.34 -26.734 -19.234 1 97.69 512 PHE A N 1
ATOM 4211 C CA . PHE A 1 512 ? 2.92 -28.062 -19 1 97.69 512 PHE A CA 1
ATOM 4212 C C . PHE A 1 512 ? 4.355 -27.938 -18.5 1 97.69 512 PHE A C 1
ATOM 4214 O O . PHE A 1 512 ? 5.141 -27.141 -19.047 1 97.69 512 PHE A O 1
ATOM 4221 N N . ASN A 1 513 ? 4.676 -28.719 -17.516 1 96.56 513 ASN A N 1
ATOM 4222 C CA . ASN A 1 513 ? 6.031 -28.719 -16.969 1 96.56 513 ASN A CA 1
ATOM 4223 C C . ASN A 1 513 ? 6.93 -29.703 -17.703 1 96.56 513 ASN A C 1
ATOM 4225 O O . ASN A 1 513 ? 8.125 -29.797 -17.422 1 96.56 513 ASN A O 1
ATOM 4229 N N . LEU A 1 514 ? 6.387 -30.391 -18.547 1 97.56 514 LEU A N 1
ATOM 4230 C CA . LEU A 1 514 ? 7.07 -31.344 -19.406 1 97.56 514 LEU A CA 1
ATOM 4231 C C . LEU A 1 514 ? 6.316 -31.531 -20.719 1 97.56 514 LEU A C 1
ATOM 4233 O O . LEU A 1 514 ? 5.086 -31.641 -20.719 1 97.56 514 LEU A O 1
ATOM 4237 N N . HIS A 1 515 ? 7.031 -31.484 -21.797 1 97.88 515 HIS A N 1
ATOM 4238 C CA . HIS A 1 515 ? 6.426 -31.734 -23.094 1 97.88 515 HIS A CA 1
ATOM 4239 C C . HIS A 1 515 ? 7.105 -32.906 -23.797 1 97.88 515 HIS A C 1
ATOM 4241 O O . HIS A 1 515 ? 8.336 -33.031 -23.797 1 97.88 515 HIS A O 1
ATOM 4247 N N . THR A 1 516 ? 6.332 -33.781 -24.312 1 96.62 516 THR A N 1
ATOM 4248 C CA . THR A 1 516 ? 6.82 -34.781 -25.266 1 96.62 516 THR A CA 1
ATOM 4249 C C . THR A 1 516 ? 6.672 -34.25 -26.703 1 96.62 516 THR A C 1
ATOM 4251 O O . THR A 1 516 ? 6.023 -33.219 -26.938 1 96.62 516 THR A O 1
ATOM 4254 N N . GLU A 1 517 ? 7.219 -34.938 -27.594 1 95.75 517 GLU A N 1
ATOM 4255 C CA . GLU A 1 517 ? 7.062 -34.562 -29 1 95.75 517 GLU A CA 1
ATOM 4256 C C . GLU A 1 517 ? 5.594 -34.562 -29.406 1 95.75 517 GLU A C 1
ATOM 4258 O O . GLU A 1 517 ? 5.148 -33.719 -30.188 1 95.75 517 GLU A O 1
ATOM 4263 N N . VAL A 1 518 ? 4.906 -35.438 -28.859 1 94.44 518 VAL A N 1
ATOM 4264 C CA . VAL A 1 518 ? 3.498 -35.562 -29.203 1 94.44 518 VAL A CA 1
ATOM 4265 C C . VAL A 1 518 ? 2.701 -34.406 -28.641 1 94.44 518 VAL A C 1
ATOM 4267 O O . VAL A 1 518 ? 1.896 -33.781 -29.344 1 94.44 518 VAL A O 1
ATOM 4270 N N . THR A 1 519 ? 2.916 -34.125 -27.359 1 95.75 519 THR A N 1
ATOM 4271 C CA . THR A 1 519 ? 2.17 -33.031 -26.75 1 95.75 519 THR A CA 1
ATOM 4272 C C . THR A 1 519 ? 2.535 -31.719 -27.406 1 95.75 519 THR A C 1
ATOM 4274 O O . THR A 1 519 ? 1.685 -30.828 -27.547 1 95.75 519 THR A O 1
ATOM 4277 N N . LEU A 1 520 ? 3.754 -31.516 -27.797 1 96.5 520 LEU A N 1
ATOM 4278 C CA . LEU A 1 520 ? 4.203 -30.297 -28.453 1 96.5 520 LEU A CA 1
ATOM 4279 C C . LEU A 1 520 ? 3.568 -30.141 -29.828 1 96.5 520 LEU A C 1
ATOM 4281 O O . LEU A 1 520 ? 3.141 -29.047 -30.203 1 96.5 520 LEU A O 1
ATOM 4285 N N . SER A 1 521 ? 3.535 -31.25 -30.531 1 95.69 521 SER A N 1
ATOM 4286 C CA . SER A 1 521 ? 2.91 -31.219 -31.859 1 95.69 521 SER A CA 1
ATOM 4287 C C . SER A 1 521 ? 1.422 -30.891 -31.75 1 95.69 521 SER A C 1
ATOM 4289 O O . SER A 1 521 ? 0.896 -30.109 -32.531 1 95.69 521 SER A O 1
ATOM 4291 N N . THR A 1 522 ? 0.769 -31.516 -30.828 1 95.44 522 THR A N 1
ATOM 4292 C CA . THR A 1 522 ? -0.649 -31.25 -30.594 1 95.44 522 THR A CA 1
ATOM 4293 C C . THR A 1 522 ? -0.881 -29.797 -30.234 1 95.44 522 THR A C 1
ATOM 4295 O O . THR A 1 522 ? -1.837 -29.172 -30.703 1 95.44 522 THR A O 1
ATOM 4298 N N . ALA A 1 523 ? -0.016 -29.297 -29.391 1 96.19 523 ALA A N 1
ATOM 4299 C CA . ALA A 1 523 ? -0.125 -27.906 -28.938 1 96.19 523 ALA A CA 1
ATOM 4300 C C . ALA A 1 523 ? 0.086 -26.938 -30.094 1 96.19 523 ALA A C 1
ATOM 4302 O O . ALA A 1 523 ? -0.626 -25.938 -30.219 1 96.19 523 ALA A O 1
ATOM 4303 N N . GLU A 1 524 ? 1.005 -27.188 -30.938 1 95.19 524 GLU A N 1
ATOM 4304 C CA . GLU A 1 524 ? 1.273 -26.359 -32.125 1 95.19 524 GLU A CA 1
ATOM 4305 C C . GLU A 1 524 ? 0.083 -26.344 -33.062 1 95.19 524 GLU A C 1
ATOM 4307 O O . GLU A 1 524 ? -0.256 -25.312 -33.625 1 95.19 524 GLU A O 1
ATOM 4312 N N . ALA A 1 525 ? -0.467 -27.516 -33.188 1 93.94 525 ALA A N 1
ATOM 4313 C CA . ALA A 1 525 ? -1.645 -27.609 -34.062 1 93.94 525 ALA A CA 1
ATOM 4314 C C . ALA A 1 525 ? -2.807 -26.797 -33.5 1 93.94 525 ALA A C 1
ATOM 4316 O O . ALA A 1 525 ? -3.549 -26.156 -34.25 1 93.94 525 ALA A O 1
ATOM 4317 N N . GLU A 1 526 ? -2.971 -26.906 -32.219 1 94.19 526 GLU A N 1
ATOM 4318 C CA . GLU A 1 526 ? -4.008 -26.125 -31.562 1 94.19 526 GLU A CA 1
ATOM 4319 C C . GLU A 1 526 ? -3.832 -24.625 -31.828 1 94.19 526 GLU A C 1
ATOM 4321 O O . GLU A 1 526 ? -4.809 -23.922 -32.062 1 94.19 526 GLU A O 1
ATOM 4326 N N . LEU A 1 527 ? -2.609 -24.141 -31.859 1 93.69 527 LEU A N 1
ATOM 4327 C CA . LEU A 1 527 ? -2.314 -22.719 -32.062 1 93.69 527 LEU A CA 1
ATOM 4328 C C . LEU A 1 527 ? -2.463 -22.359 -33.531 1 93.69 527 LEU A C 1
ATOM 4330 O O . LEU A 1 527 ? -3.184 -21.406 -33.875 1 93.69 527 LEU A O 1
ATOM 4334 N N . ASN A 1 528 ? -1.883 -23.094 -34.375 1 87.56 528 ASN A N 1
ATOM 4335 C CA . ASN A 1 528 ? -1.719 -22.719 -35.781 1 87.56 528 ASN A CA 1
ATOM 4336 C C . ASN A 1 528 ? -2.982 -23 -36.594 1 87.56 528 ASN A C 1
ATOM 4338 O O . ASN A 1 528 ? -3.26 -22.312 -37.594 1 87.56 528 ASN A O 1
ATOM 4342 N N . GLU A 1 529 ? -3.719 -23.922 -36.156 1 82.56 529 GLU A N 1
ATOM 4343 C CA . GLU A 1 529 ? -4.875 -24.312 -36.938 1 82.56 529 GLU A CA 1
ATOM 4344 C C . GLU A 1 529 ? -6.176 -23.859 -36.281 1 82.56 529 GLU A C 1
ATOM 4346 O O . GLU A 1 529 ? -6.926 -23.078 -36.875 1 82.56 529 GLU A O 1
ATOM 4351 N N . LYS A 1 530 ? -6.355 -24.078 -35.156 1 82.75 530 LYS A N 1
ATOM 4352 C CA . LYS A 1 530 ? -7.66 -23.875 -34.531 1 82.75 530 LYS A CA 1
ATOM 4353 C C . LYS A 1 530 ? -7.812 -22.422 -34.062 1 82.75 530 LYS A C 1
ATOM 4355 O O . LYS A 1 530 ? -8.727 -21.719 -34.469 1 82.75 530 LYS A O 1
ATOM 4360 N N . PHE A 1 531 ? -6.883 -22 -33.312 1 82.56 531 PHE A N 1
ATOM 4361 C CA . PHE A 1 531 ? -6.969 -20.656 -32.781 1 82.56 531 PHE A CA 1
ATOM 4362 C C . PHE A 1 531 ? -6.895 -19.609 -33.906 1 82.56 531 PHE A C 1
ATOM 4364 O O . PHE A 1 531 ? -7.715 -18.688 -33.969 1 82.56 531 PHE A O 1
ATOM 4371 N N . CYS A 1 532 ? -5.957 -19.781 -34.781 1 75.69 532 CYS A N 1
ATOM 4372 C CA . CYS A 1 532 ? -5.75 -18.844 -35.875 1 75.69 532 CYS A CA 1
ATOM 4373 C C . CYS A 1 532 ? -6.973 -18.797 -36.781 1 75.69 532 CYS A C 1
ATOM 4375 O O . CYS A 1 532 ? -7.387 -17.719 -37.219 1 75.69 532 CYS A O 1
ATOM 4377 N N . GLN A 1 533 ? -7.535 -19.891 -37.062 1 74 533 GLN A N 1
ATOM 4378 C CA . GLN A 1 533 ? -8.711 -19.969 -37.906 1 74 533 GLN A CA 1
ATOM 4379 C C . GLN A 1 533 ? -9.883 -19.203 -37.281 1 74 533 GLN A C 1
ATOM 4381 O O . GLN A 1 533 ? -10.625 -18.516 -38 1 74 533 GLN A O 1
ATOM 4386 N N . GLN A 1 534 ? -9.977 -19.312 -36.094 1 75.12 534 GLN A N 1
ATOM 4387 C CA . GLN A 1 534 ? -11.086 -18.656 -35.406 1 75.12 534 GLN A CA 1
ATOM 4388 C C . GLN A 1 534 ? -10.922 -17.141 -35.438 1 75.12 534 GLN A C 1
ATOM 4390 O O . GLN A 1 534 ? -11.906 -16.406 -35.562 1 75.12 534 GLN A O 1
ATOM 4395 N N . LEU A 1 535 ? -9.766 -16.688 -35.312 1 71.31 535 LEU A N 1
ATOM 4396 C CA . LEU A 1 535 ? -9.492 -15.25 -35.281 1 71.31 535 LEU A CA 1
ATOM 4397 C C . LEU A 1 535 ? -9.789 -14.625 -36.656 1 71.31 535 LEU A C 1
ATOM 4399 O O . LEU A 1 535 ? -10.156 -13.453 -36.719 1 71.31 535 LEU A O 1
ATOM 4403 N N . HIS A 1 536 ? -9.555 -15.344 -37.688 1 67.12 536 HIS A N 1
ATOM 4404 C CA . HIS A 1 536 ? -9.734 -14.852 -39.031 1 67.12 536 HIS A CA 1
ATOM 4405 C C . HIS A 1 536 ? -11.211 -14.82 -39.438 1 67.12 536 HIS A C 1
ATOM 4407 O O . HIS A 1 536 ? -11.586 -14.195 -40.406 1 67.12 536 HIS A O 1
ATOM 4413 N N . SER A 1 537 ? -11.922 -15.336 -38.5 1 61.28 537 SER A N 1
ATOM 4414 C CA . SER A 1 537 ? -13.336 -15.383 -38.844 1 61.28 537 SER A CA 1
ATOM 4415 C C . SER A 1 537 ? -13.984 -14.008 -38.719 1 61.28 537 SER A C 1
ATOM 4417 O O . SER A 1 537 ? -13.664 -13.25 -37.812 1 61.28 537 SER A O 1
ATOM 4419 N N . GLU A 1 538 ? -14.602 -13.391 -39.844 1 55.28 538 GLU A N 1
ATOM 4420 C CA . GLU A 1 538 ? -15.188 -12.078 -40.125 1 55.28 538 GLU A CA 1
ATOM 4421 C C . GLU A 1 538 ? -16.094 -11.641 -38.969 1 55.28 538 GLU A C 1
ATOM 4423 O O . GLU A 1 538 ? -16.438 -10.461 -38.875 1 55.28 538 GLU A O 1
ATOM 4428 N N . SER A 1 539 ? -16.484 -12.438 -38.062 1 53.53 539 SER A N 1
ATOM 4429 C CA . SER A 1 539 ? -17.625 -12.172 -37.188 1 53.53 539 SER A CA 1
ATOM 4430 C C . SER A 1 539 ? -17.188 -11.508 -35.906 1 53.53 539 SER A C 1
ATOM 4432 O O . SER A 1 539 ? -18.016 -11.164 -35.062 1 53.53 539 SER A O 1
ATOM 4434 N N . ILE A 1 540 ? -15.938 -11.438 -35.719 1 57.38 540 ILE A N 1
ATOM 4435 C CA . ILE A 1 540 ? -15.68 -10.922 -34.375 1 57.38 540 ILE A CA 1
ATOM 4436 C C . ILE A 1 540 ? -15.969 -9.422 -34.344 1 57.38 540 ILE A C 1
ATOM 4438 O O . ILE A 1 540 ? -16.141 -8.789 -35.375 1 57.38 540 ILE A O 1
ATOM 4442 N N . ASN A 1 541 ? -15.781 -8.562 -33.406 1 56.25 541 ASN A N 1
ATOM 4443 C CA . ASN A 1 541 ? -16.141 -7.16 -33.219 1 56.25 541 ASN A CA 1
ATOM 4444 C C . ASN A 1 541 ? -15.406 -6.258 -34.219 1 56.25 541 ASN A C 1
ATOM 4446 O O . ASN A 1 541 ? -14.195 -6.055 -34.094 1 56.25 541 ASN A O 1
ATOM 4450 N N . PRO A 1 542 ? -16.188 -5.996 -35.25 1 59.25 542 PRO A N 1
ATOM 4451 C CA . PRO A 1 542 ? -15.672 -5.055 -36.25 1 59.25 542 PRO A CA 1
ATOM 4452 C C . PRO A 1 542 ? -15 -3.84 -35.625 1 59.25 542 PRO A C 1
ATOM 4454 O O . PRO A 1 542 ? -14.25 -3.125 -36.281 1 59.25 542 PRO A O 1
ATOM 4457 N N . GLN A 1 543 ? -15.242 -3.611 -34.281 1 63.84 543 GLN A N 1
ATOM 4458 C CA . GLN A 1 543 ? -14.773 -2.326 -33.781 1 63.84 543 GLN A CA 1
ATOM 4459 C C . GLN A 1 543 ? -13.375 -2.451 -33.188 1 63.84 543 GLN A C 1
ATOM 4461 O O . GLN A 1 543 ? -12.703 -1.445 -32.938 1 63.84 543 GLN A O 1
ATOM 4466 N N . LYS A 1 544 ? -12.922 -3.73 -32.938 1 77.69 544 LYS A N 1
ATOM 4467 C CA . LYS A 1 544 ? -11.602 -3.867 -32.344 1 77.69 544 LYS A CA 1
ATOM 4468 C C . LYS A 1 544 ? -10.609 -4.469 -33.344 1 77.69 544 LYS A C 1
ATOM 4470 O O . LYS A 1 544 ? -10.914 -5.449 -34 1 77.69 544 LYS A O 1
ATOM 4475 N N . SER A 1 545 ? -9.469 -3.771 -33.406 1 83.19 545 SER A N 1
ATOM 4476 C CA . SER A 1 545 ? -8.383 -4.305 -34.219 1 83.19 545 SER A CA 1
ATOM 4477 C C . SER A 1 545 ? -7.562 -5.332 -33.469 1 83.19 545 SER A C 1
ATOM 4479 O O . SER A 1 545 ? -7.199 -5.105 -32.312 1 83.19 545 SER A O 1
ATOM 4481 N N . TRP A 1 546 ? -7.383 -6.57 -33.969 1 87.81 546 TRP A N 1
ATOM 4482 C CA . TRP A 1 546 ? -6.574 -7.613 -33.344 1 87.81 546 TRP A CA 1
ATOM 4483 C C . TRP A 1 546 ? -5.141 -7.578 -33.875 1 87.81 546 TRP A C 1
ATOM 4485 O O . TRP A 1 546 ? -4.395 -8.547 -33.719 1 87.81 546 TRP A O 1
ATOM 4495 N N . ASN A 1 547 ? -4.781 -6.445 -34.5 1 89.38 547 ASN A N 1
ATOM 4496 C CA . ASN A 1 547 ? -3.445 -6.277 -35.031 1 89.38 547 ASN A CA 1
ATOM 4497 C C . ASN A 1 547 ? -2.492 -5.637 -34.031 1 89.38 547 ASN A C 1
ATOM 4499 O O . ASN A 1 547 ? -2.232 -4.434 -34.094 1 89.38 547 ASN A O 1
ATOM 4503 N N . PHE A 1 548 ? -1.92 -6.473 -33.125 1 91.31 548 PHE A N 1
ATOM 4504 C CA . PHE A 1 548 ? -0.986 -5.938 -32.156 1 91.31 548 PHE A CA 1
ATOM 4505 C C . PHE A 1 548 ? 0.091 -6.961 -31.812 1 91.31 548 PHE A C 1
ATOM 4507 O O . PHE A 1 548 ? -0.141 -8.172 -31.922 1 91.31 548 PHE A O 1
ATOM 4514 N N . PRO A 1 549 ? 1.239 -6.605 -31.344 1 92.44 549 PRO A N 1
ATOM 4515 C CA . PRO A 1 549 ? 2.434 -7.445 -31.188 1 92.44 549 PRO A CA 1
ATOM 4516 C C . PRO A 1 549 ? 2.24 -8.578 -30.188 1 92.44 549 PRO A C 1
ATOM 4518 O O . PRO A 1 549 ? 2.734 -9.688 -30.391 1 92.44 549 PRO A O 1
ATOM 4521 N N . LYS A 1 550 ? 1.586 -8.461 -29.125 1 92.06 550 LYS A N 1
ATOM 4522 C CA . LYS A 1 550 ? 1.404 -9.484 -28.109 1 92.06 550 LYS A CA 1
ATOM 4523 C C . LYS A 1 550 ? 0.679 -10.703 -28.672 1 92.06 550 LYS A C 1
ATOM 4525 O O . LYS A 1 550 ? 0.907 -11.828 -28.234 1 92.06 550 LYS A O 1
ATOM 4530 N N . LEU A 1 551 ? -0.171 -10.438 -29.625 1 93.56 551 LEU A N 1
ATOM 4531 C CA . LEU A 1 551 ? -0.839 -11.555 -30.281 1 93.56 551 LEU A CA 1
ATOM 4532 C C . LEU A 1 551 ? 0.143 -12.344 -31.141 1 93.56 551 LEU A C 1
ATOM 4534 O O . LEU A 1 551 ? 0.196 -13.578 -31.047 1 93.56 551 LEU A O 1
ATOM 4538 N N . HIS A 1 552 ? 0.931 -11.625 -31.906 1 93.94 552 HIS A N 1
ATOM 4539 C CA . HIS A 1 552 ? 1.872 -12.281 -32.812 1 93.94 552 HIS A CA 1
ATOM 4540 C C . HIS A 1 552 ? 2.914 -13.078 -32.031 1 93.94 552 HIS A C 1
ATOM 4542 O O . HIS A 1 552 ? 3.357 -14.141 -32.469 1 93.94 552 HIS A O 1
ATOM 4548 N N . LEU A 1 553 ? 3.328 -12.578 -30.938 1 95.25 553 LEU A N 1
ATOM 4549 C CA . LEU A 1 553 ? 4.383 -13.203 -30.156 1 95.25 553 LEU A CA 1
ATOM 4550 C C . LEU A 1 553 ? 4.027 -14.648 -29.828 1 95.25 553 LEU A C 1
ATOM 4552 O O . LEU A 1 553 ? 4.918 -15.477 -29.609 1 95.25 553 LEU A O 1
ATOM 4556 N N . ARG A 1 554 ? 2.803 -15 -29.797 1 93.88 554 ARG A N 1
ATOM 4557 C CA . ARG A 1 554 ? 2.348 -16.359 -29.5 1 93.88 554 ARG A CA 1
ATOM 4558 C C . ARG A 1 554 ? 2.885 -17.359 -30.516 1 93.88 554 ARG A C 1
ATOM 4560 O O . ARG A 1 554 ? 3.029 -18.547 -30.219 1 93.88 554 ARG A O 1
ATOM 4567 N N . LYS A 1 555 ? 3.158 -16.812 -31.656 1 94.62 555 LYS A N 1
ATOM 4568 C CA . LYS A 1 555 ? 3.693 -17.641 -32.719 1 94.62 555 LYS A CA 1
ATOM 4569 C C . LYS A 1 555 ? 5.004 -18.312 -32.312 1 94.62 555 LYS A C 1
ATOM 4571 O O . LYS A 1 555 ? 5.359 -19.375 -32.812 1 94.62 555 LYS A O 1
ATOM 4576 N N . HIS A 1 556 ? 5.648 -17.734 -31.422 1 96.12 556 HIS A N 1
ATOM 4577 C CA . HIS A 1 556 ? 6.988 -18.172 -31.047 1 96.12 556 HIS A CA 1
ATOM 4578 C C . HIS A 1 556 ? 6.973 -18.984 -29.766 1 96.12 556 HIS A C 1
ATOM 4580 O O . HIS A 1 556 ? 8.023 -19.422 -29.281 1 96.12 556 HIS A O 1
ATOM 4586 N N . LEU A 1 557 ? 5.824 -19.25 -29.172 1 96.88 557 LEU A N 1
ATOM 4587 C CA . LEU A 1 557 ? 5.672 -19.906 -27.875 1 96.88 557 LEU A CA 1
ATOM 4588 C C . LEU A 1 557 ? 6.262 -21.312 -27.906 1 96.88 557 LEU A C 1
ATOM 4590 O O . LEU A 1 557 ? 7.141 -21.625 -27.094 1 96.88 557 LEU A O 1
ATOM 4594 N N . PHE A 1 558 ? 5.883 -22.156 -28.766 1 96.5 558 PHE A N 1
ATOM 4595 C CA . PHE A 1 558 ? 6.266 -23.562 -28.734 1 96.5 558 PHE A CA 1
ATOM 4596 C C . PHE A 1 558 ? 7.664 -23.766 -29.312 1 96.5 558 PHE A C 1
ATOM 4598 O O . PHE A 1 558 ? 8.367 -24.703 -28.938 1 96.5 558 PHE A O 1
ATOM 4605 N N . HIS A 1 559 ? 8.078 -22.781 -30.172 1 95.81 559 HIS A N 1
ATOM 4606 C CA . HIS A 1 559 ? 9.477 -22.797 -30.578 1 95.81 559 HIS A CA 1
ATOM 4607 C C . HIS A 1 559 ? 10.398 -22.578 -29.375 1 95.81 559 HIS A C 1
ATOM 4609 O O . HIS A 1 559 ? 11.445 -23.219 -29.266 1 95.81 559 HIS A O 1
ATOM 4615 N N . ASP A 1 560 ? 10.039 -21.719 -28.547 1 97.44 560 ASP A N 1
ATOM 4616 C CA . ASP A 1 560 ? 10.812 -21.469 -27.344 1 97.44 560 ASP A CA 1
ATOM 4617 C C . ASP A 1 560 ? 10.898 -22.734 -26.484 1 97.44 560 ASP A C 1
ATOM 4619 O O . ASP A 1 560 ? 11.922 -22.984 -25.844 1 97.44 560 ASP A O 1
ATOM 4623 N N . ILE A 1 561 ? 9.836 -23.469 -26.375 1 98 561 ILE A N 1
ATOM 4624 C CA . ILE A 1 561 ? 9.828 -24.688 -25.578 1 98 561 ILE A CA 1
ATOM 4625 C C . ILE A 1 561 ? 10.805 -25.703 -26.156 1 98 561 ILE A C 1
ATOM 4627 O O . ILE A 1 561 ? 11.586 -26.328 -25.438 1 98 561 ILE A O 1
ATOM 4631 N N . TYR A 1 562 ? 10.852 -25.797 -27.484 1 97.44 562 TYR A N 1
ATOM 4632 C CA . TYR A 1 562 ? 11.797 -26.672 -28.172 1 97.44 562 TYR A CA 1
ATOM 4633 C C . TYR A 1 562 ? 13.234 -26.266 -27.875 1 97.44 562 TYR A C 1
ATOM 4635 O O . TYR A 1 562 ? 14.094 -27.125 -27.641 1 97.44 562 TYR A O 1
ATOM 4643 N N . GLU A 1 563 ? 13.461 -25.031 -27.828 1 97.81 563 GLU A N 1
ATOM 4644 C CA . GLU A 1 563 ? 14.812 -24.5 -27.781 1 97.81 563 GLU A CA 1
ATOM 4645 C C . GLU A 1 563 ? 15.297 -24.375 -26.328 1 97.81 563 GLU A C 1
ATOM 4647 O O . GLU A 1 563 ? 16.469 -24.594 -26.047 1 97.81 563 GLU A O 1
ATOM 4652 N N . LYS A 1 564 ? 14.469 -24.094 -25.375 1 98.12 564 LYS A N 1
ATOM 4653 C CA . LYS A 1 564 ? 14.922 -23.656 -24.047 1 98.12 564 LYS A CA 1
ATOM 4654 C C . LYS A 1 564 ? 14.203 -24.422 -22.938 1 98.12 564 LYS A C 1
ATOM 4656 O O . LYS A 1 564 ? 14.336 -24.078 -21.766 1 98.12 564 LYS A O 1
ATOM 4661 N N . GLY A 1 565 ? 13.438 -25.406 -23.266 1 97.62 565 GLY A N 1
ATOM 4662 C CA . GLY A 1 565 ? 12.625 -26.109 -22.281 1 97.62 565 GLY A CA 1
ATOM 4663 C C . GLY A 1 565 ? 11.281 -25.438 -22.047 1 97.62 565 GLY A C 1
ATOM 4664 O O . GLY A 1 565 ? 10.898 -24.516 -22.766 1 97.62 565 GLY A O 1
ATOM 4665 N N . VAL A 1 566 ? 10.562 -25.828 -21 1 97.69 566 VAL A N 1
ATOM 4666 C CA . VAL A 1 566 ? 9.18 -25.438 -20.781 1 97.69 566 VAL A CA 1
ATOM 4667 C C . VAL A 1 566 ? 9.125 -24 -20.25 1 97.69 566 VAL A C 1
ATOM 4669 O O . VAL A 1 566 ? 10.156 -23.422 -19.906 1 97.69 566 VAL A O 1
ATOM 4672 N N . THR A 1 567 ? 7.941 -23.391 -20.156 1 96.56 567 THR A N 1
ATOM 4673 C CA . THR A 1 567 ? 7.734 -21.969 -19.969 1 96.56 567 THR A CA 1
ATOM 4674 C C . THR A 1 567 ? 8.164 -21.547 -18.562 1 96.56 567 THR A C 1
ATOM 4676 O O . THR A 1 567 ? 8.562 -20.391 -18.344 1 96.56 567 THR A O 1
ATOM 4679 N N . ARG A 1 568 ? 8.125 -22.391 -17.594 1 95.56 568 ARG A N 1
ATOM 4680 C CA . ARG A 1 568 ? 8.492 -22.031 -16.219 1 95.56 568 ARG A CA 1
ATOM 4681 C C . ARG A 1 568 ? 9.953 -21.609 -16.141 1 95.56 568 ARG A C 1
ATOM 4683 O O . ARG A 1 568 ? 10.375 -20.984 -15.172 1 95.56 568 ARG A O 1
ATOM 4690 N N . ASN A 1 569 ? 10.75 -21.969 -17.188 1 96.75 569 ASN A N 1
ATOM 4691 C CA . ASN A 1 569 ? 12.164 -21.609 -17.219 1 96.75 569 ASN A CA 1
ATOM 4692 C C . ASN A 1 569 ? 12.367 -20.141 -17.547 1 96.75 569 ASN A C 1
ATOM 4694 O O . ASN A 1 569 ? 13.43 -19.578 -17.281 1 96.75 569 ASN A O 1
ATOM 4698 N N . TYR A 1 570 ? 11.422 -19.547 -18.219 1 94.69 570 TYR A N 1
ATOM 4699 C CA . TYR A 1 570 ? 11.68 -18.172 -18.656 1 94.69 570 TYR A CA 1
ATOM 4700 C C . TYR A 1 570 ? 10.5 -17.266 -18.312 1 94.69 570 TYR A C 1
ATOM 4702 O O . TYR A 1 570 ? 10.461 -16.109 -18.734 1 94.69 570 TYR A O 1
ATOM 4710 N N . SER A 1 571 ? 9.562 -17.812 -17.5 1 93.06 571 SER A N 1
ATOM 4711 C CA . SER A 1 571 ? 8.469 -16.984 -16.984 1 93.06 571 SER A CA 1
ATOM 4712 C C . SER A 1 571 ? 8.992 -15.836 -16.141 1 93.06 571 SER A C 1
ATOM 4714 O O . SER A 1 571 ? 9.945 -16.016 -15.375 1 93.06 571 SER A O 1
ATOM 4716 N N . THR A 1 572 ? 8.305 -14.68 -16.203 1 95.19 572 THR A N 1
ATOM 4717 C CA . THR A 1 572 ? 8.719 -13.523 -15.406 1 95.19 572 THR A CA 1
ATOM 4718 C C . THR A 1 572 ? 8.219 -13.648 -13.969 1 95.19 572 THR A C 1
ATOM 4720 O O . THR A 1 572 ? 8.664 -12.914 -13.086 1 95.19 572 THR A O 1
ATOM 4723 N N . LYS A 1 573 ? 7.391 -14.555 -13.609 1 92.75 573 LYS A N 1
ATOM 4724 C CA . LYS A 1 573 ? 6.691 -14.664 -12.336 1 92.75 573 LYS A CA 1
ATOM 4725 C C . LYS A 1 573 ? 7.676 -14.781 -11.172 1 92.75 573 LYS A C 1
ATOM 4727 O O . LYS A 1 573 ? 7.574 -14.039 -10.188 1 92.75 573 LYS A O 1
ATOM 4732 N N . PRO A 1 574 ? 8.656 -15.75 -11.312 1 92.62 574 PRO A N 1
ATOM 4733 C CA . PRO A 1 574 ? 9.594 -15.852 -10.188 1 92.62 574 PRO A CA 1
ATOM 4734 C C . PRO A 1 574 ? 10.367 -14.562 -9.938 1 92.62 574 PRO A C 1
ATOM 4736 O O . PRO A 1 574 ? 10.688 -14.242 -8.789 1 92.62 574 PRO A O 1
ATOM 4739 N N . ASN A 1 575 ? 10.672 -13.836 -10.992 1 94.06 575 ASN A N 1
ATOM 4740 C CA . ASN A 1 575 ? 11.422 -12.594 -10.875 1 94.06 575 ASN A CA 1
ATOM 4741 C C . ASN A 1 575 ? 10.547 -11.461 -10.336 1 94.06 575 ASN A C 1
ATOM 4743 O O . ASN A 1 575 ? 11 -10.664 -9.508 1 94.06 575 ASN A O 1
ATOM 4747 N N . GLU A 1 576 ? 9.312 -11.383 -10.758 1 92.94 576 GLU A N 1
ATOM 4748 C CA . GLU A 1 576 ? 8.383 -10.367 -10.273 1 92.94 576 GLU A CA 1
ATOM 4749 C C . GLU A 1 576 ? 8.078 -10.547 -8.789 1 92.94 576 GLU A C 1
ATOM 4751 O O . GLU A 1 576 ? 7.816 -9.578 -8.078 1 92.94 576 GLU A O 1
ATOM 4756 N N . LYS A 1 577 ? 8.086 -11.812 -8.383 1 91.06 577 LYS A N 1
ATOM 4757 C CA . LYS A 1 577 ? 7.875 -12.109 -6.973 1 91.06 577 LYS A CA 1
ATOM 4758 C C . LYS A 1 577 ? 8.93 -11.422 -6.105 1 91.06 577 LYS A C 1
ATOM 4760 O O . LYS A 1 577 ? 8.672 -11.109 -4.941 1 91.06 577 LYS A O 1
ATOM 4765 N N . MET A 1 578 ? 10.07 -11.164 -6.637 1 93.69 578 MET A N 1
ATOM 4766 C CA . MET A 1 578 ? 11.164 -10.555 -5.891 1 93.69 578 MET A CA 1
ATOM 4767 C C . MET A 1 578 ? 10.93 -9.062 -5.703 1 93.69 578 MET A C 1
ATOM 4769 O O . MET A 1 578 ? 11.578 -8.422 -4.875 1 93.69 578 MET A O 1
ATOM 4773 N N . HIS A 1 579 ? 10 -8.438 -6.457 1 92.94 579 HIS A N 1
ATOM 4774 C CA . HIS A 1 579 ? 9.672 -7.023 -6.301 1 92.94 579 HIS A CA 1
ATOM 4775 C C . HIS A 1 579 ? 9.023 -6.754 -4.945 1 92.94 579 HIS A C 1
ATOM 4777 O O . HIS A 1 579 ? 9.242 -5.699 -4.348 1 92.94 579 HIS A O 1
ATOM 4783 N N . GLY A 1 580 ? 8.227 -7.719 -4.484 1 91.12 580 GLY A N 1
ATOM 4784 C CA . GLY A 1 580 ? 7.574 -7.582 -3.189 1 91.12 580 GLY A CA 1
ATOM 4785 C C . GLY A 1 580 ? 8.555 -7.34 -2.055 1 91.12 580 GLY A C 1
ATOM 4786 O O . GLY A 1 580 ? 8.469 -6.324 -1.362 1 91.12 580 GLY A O 1
ATOM 4787 N N . PRO A 1 581 ? 9.5 -8.172 -1.901 1 91.62 581 PRO A N 1
ATOM 4788 C CA . PRO A 1 581 ? 10.508 -7.992 -0.856 1 91.62 581 PRO A CA 1
ATOM 4789 C C . PRO A 1 581 ? 11.266 -6.672 -0.987 1 91.62 581 PRO A C 1
ATOM 4791 O O . PRO A 1 581 ? 11.586 -6.039 0.022 1 91.62 581 PRO A O 1
ATOM 4794 N N . ILE A 1 582 ? 11.555 -6.301 -2.213 1 94.44 582 ILE A N 1
ATOM 4795 C CA . ILE A 1 582 ? 12.25 -5.035 -2.438 1 94.44 582 ILE A CA 1
ATOM 4796 C C . ILE A 1 582 ? 11.383 -3.879 -1.933 1 94.44 582 ILE A C 1
ATOM 4798 O O . ILE A 1 582 ? 11.883 -2.973 -1.261 1 94.44 582 ILE A O 1
ATOM 4802 N N . ARG A 1 583 ? 10.172 -3.955 -2.262 1 93.06 583 ARG A N 1
ATOM 4803 C CA . ARG A 1 583 ? 9.234 -2.943 -1.795 1 93.06 583 ARG A CA 1
ATOM 4804 C C . ARG A 1 583 ? 9.148 -2.934 -0.272 1 93.06 583 ARG A C 1
ATOM 4806 O O . ARG A 1 583 ? 9.109 -1.866 0.345 1 93.06 583 ARG A O 1
ATOM 4813 N N . LYS A 1 584 ? 9.055 -4.074 0.354 1 90.12 584 LYS A N 1
ATOM 4814 C CA . LYS A 1 584 ? 9 -4.18 1.81 1 90.12 584 LYS A CA 1
ATOM 4815 C C . LYS A 1 584 ? 10.242 -3.564 2.453 1 90.12 584 LYS A C 1
ATOM 4817 O O . LYS A 1 584 ? 10.148 -2.912 3.494 1 90.12 584 LYS A O 1
ATOM 4822 N N . ILE A 1 585 ? 11.391 -3.777 1.819 1 93.56 585 ILE A N 1
ATOM 4823 C CA . ILE A 1 585 ? 12.633 -3.189 2.324 1 93.56 585 ILE A CA 1
ATOM 4824 C C . ILE A 1 585 ? 12.539 -1.666 2.26 1 93.56 585 ILE A C 1
ATOM 4826 O O . ILE A 1 585 ? 12.883 -0.977 3.223 1 93.56 585 ILE A O 1
ATOM 4830 N N . TYR A 1 586 ? 12.016 -1.147 1.153 1 94.25 586 TYR A N 1
ATOM 4831 C CA . TYR A 1 586 ? 11.859 0.293 0.989 1 94.25 586 TYR A CA 1
ATOM 4832 C C . TYR A 1 586 ? 10.977 0.872 2.09 1 94.25 586 TYR A C 1
ATOM 4834 O O . TYR A 1 586 ? 11.328 1.874 2.715 1 94.25 586 TYR A O 1
ATOM 4842 N N . LEU A 1 587 ? 9.938 0.203 2.344 1 86.94 587 LEU A N 1
ATOM 4843 C CA . LEU A 1 587 ? 8.922 0.729 3.248 1 86.94 587 LEU A CA 1
ATOM 4844 C C . LEU A 1 587 ? 9.359 0.588 4.703 1 86.94 587 LEU A C 1
ATOM 4846 O O . LEU A 1 587 ? 8.977 1.396 5.551 1 86.94 587 LEU A O 1
ATOM 4850 N N . ARG A 1 588 ? 10.211 -0.387 4.945 1 86.81 588 ARG A N 1
ATOM 4851 C CA . ARG A 1 588 ? 10.414 -0.726 6.352 1 86.81 588 ARG A CA 1
ATOM 4852 C C . ARG A 1 588 ? 11.844 -0.422 6.785 1 86.81 588 ARG A C 1
ATOM 4854 O O . ARG A 1 588 ? 12.133 -0.323 7.98 1 86.81 588 ARG A O 1
ATOM 4861 N N . ARG A 1 589 ? 12.695 -0.23 5.801 1 90.25 589 ARG A N 1
ATOM 4862 C CA . ARG A 1 589 ? 14.094 -0.237 6.227 1 90.25 589 ARG A CA 1
ATOM 4863 C C . ARG A 1 589 ? 14.844 0.964 5.66 1 90.25 589 ARG A C 1
ATOM 4865 O O . ARG A 1 589 ? 16.078 1.011 5.703 1 90.25 589 ARG A O 1
ATOM 4872 N N . THR A 1 590 ? 14.141 1.821 5.031 1 91.44 590 THR A N 1
ATOM 4873 C CA . THR A 1 590 ? 14.836 2.969 4.449 1 91.44 590 THR A CA 1
ATOM 4874 C C . THR A 1 590 ? 14.289 4.273 5.027 1 91.44 590 THR A C 1
ATOM 4876 O O . THR A 1 590 ? 13.273 4.277 5.723 1 91.44 590 THR A O 1
ATOM 4879 N N . ASN A 1 591 ? 15.016 5.32 4.852 1 85.19 591 ASN A N 1
ATOM 4880 C CA . ASN A 1 591 ? 14.578 6.652 5.246 1 85.19 591 ASN A CA 1
ATOM 4881 C C . ASN A 1 591 ? 13.867 7.371 4.102 1 85.19 591 ASN A C 1
ATOM 4883 O O . ASN A 1 591 ? 13.609 8.57 4.184 1 85.19 591 ASN A O 1
ATOM 4887 N N . PHE A 1 592 ? 13.633 6.629 2.963 1 86.56 592 PHE A N 1
ATOM 4888 C CA . PHE A 1 592 ? 12.898 7.105 1.797 1 86.56 592 PHE A CA 1
ATOM 4889 C C . PHE A 1 592 ? 13.695 8.164 1.048 1 86.56 592 PHE A C 1
ATOM 4891 O O . PHE A 1 592 ? 13.156 8.859 0.186 1 86.56 592 PHE A O 1
ATOM 4898 N N . LYS A 1 593 ? 14.977 8.453 1.591 1 81.25 593 LYS A N 1
ATOM 4899 C CA . LYS A 1 593 ? 15.945 9.305 0.901 1 81.25 593 LYS A CA 1
ATOM 4900 C C . LYS A 1 593 ? 17.172 8.516 0.488 1 81.25 593 LYS A C 1
ATOM 4902 O O . LYS A 1 593 ? 17.719 7.734 1.277 1 81.25 593 LYS A O 1
ATOM 4907 N N . ASP A 1 594 ? 17.641 8.625 -0.669 1 84.62 594 ASP A N 1
ATOM 4908 C CA . ASP A 1 594 ? 18.797 7.867 -1.139 1 84.62 594 ASP A CA 1
ATOM 4909 C C . ASP A 1 594 ? 18.641 6.383 -0.818 1 84.62 594 ASP A C 1
ATOM 4911 O O . ASP A 1 594 ? 19.531 5.781 -0.208 1 84.62 594 ASP A O 1
ATOM 4915 N N . PHE A 1 595 ? 17.5 5.883 -1.15 1 93 595 PHE A N 1
ATOM 4916 C CA . PHE A 1 595 ? 17.094 4.578 -0.649 1 93 595 PHE A CA 1
ATOM 4917 C C . PHE A 1 595 ? 17.719 3.459 -1.464 1 93 595 PHE A C 1
ATOM 4919 O O . PHE A 1 595 ? 17.703 2.297 -1.048 1 93 595 PHE A O 1
ATOM 4926 N N . ASP A 1 596 ? 18.359 3.705 -2.613 1 94.5 596 ASP A N 1
ATOM 4927 C CA . ASP A 1 596 ? 18.906 2.641 -3.457 1 94.5 596 ASP A CA 1
ATOM 4928 C C . ASP A 1 596 ? 19.953 1.819 -2.707 1 94.5 596 ASP A C 1
ATOM 4930 O O . ASP A 1 596 ? 19.859 0.591 -2.652 1 94.5 596 ASP A O 1
ATOM 4934 N N . ASP A 1 597 ? 20.875 2.586 -2.078 1 94.25 597 ASP A N 1
ATOM 4935 C CA . ASP A 1 597 ? 21.938 1.911 -1.34 1 94.25 597 ASP A CA 1
ATOM 4936 C C . ASP A 1 597 ? 21.375 1.144 -0.146 1 94.25 597 ASP A C 1
ATOM 4938 O O . ASP A 1 597 ? 21.828 0.032 0.149 1 94.25 597 ASP A O 1
ATOM 4942 N N . GLN A 1 598 ? 20.469 1.758 0.472 1 93.38 598 GLN A N 1
ATOM 4943 C CA . GLN A 1 598 ? 19.875 1.132 1.645 1 93.38 598 GLN A CA 1
ATOM 4944 C C . GLN A 1 598 ? 19.156 -0.165 1.271 1 93.38 598 GLN A C 1
ATOM 4946 O O . GLN A 1 598 ? 19.266 -1.168 1.979 1 93.38 598 GLN A O 1
ATOM 4951 N N . ILE A 1 599 ? 18.453 -0.185 0.132 1 95.75 599 ILE A N 1
ATOM 4952 C CA . ILE A 1 599 ? 17.703 -1.348 -0.335 1 95.75 599 ILE A CA 1
ATOM 4953 C C . ILE A 1 599 ? 18.672 -2.473 -0.695 1 95.75 599 ILE A C 1
ATOM 4955 O O . ILE A 1 599 ? 18.484 -3.617 -0.273 1 95.75 599 ILE A O 1
ATOM 4959 N N . LEU A 1 600 ? 19.672 -2.15 -1.446 1 96 600 LEU A N 1
ATOM 4960 C CA . LEU A 1 600 ? 20.625 -3.154 -1.931 1 96 600 LEU A CA 1
ATOM 4961 C C . LEU A 1 600 ? 21.422 -3.752 -0.777 1 96 600 LEU A C 1
ATOM 4963 O O . LEU A 1 600 ? 21.688 -4.953 -0.76 1 96 600 LEU A O 1
ATOM 4967 N N . GLU A 1 601 ? 21.75 -2.902 0.17 1 93.38 601 GLU A N 1
ATOM 4968 C CA . GLU A 1 601 ? 22.469 -3.387 1.349 1 93.38 601 GLU A CA 1
ATOM 4969 C C . GLU A 1 601 ? 21.594 -4.336 2.166 1 93.38 601 GLU A C 1
ATOM 4971 O O . GLU A 1 601 ? 22.047 -5.41 2.568 1 93.38 601 GLU A O 1
ATOM 4976 N N . ALA A 1 602 ? 20.438 -3.904 2.418 1 93.56 602 ALA A N 1
ATOM 4977 C CA . ALA A 1 602 ? 19.516 -4.746 3.176 1 93.56 602 ALA A CA 1
ATOM 4978 C C . ALA A 1 602 ? 19.25 -6.062 2.451 1 93.56 602 ALA A C 1
ATOM 4980 O O . ALA A 1 602 ? 19.219 -7.125 3.076 1 93.56 602 ALA A O 1
ATOM 4981 N N . ASN A 1 603 ? 19 -6.008 1.165 1 93.5 603 ASN A N 1
ATOM 4982 C CA . ASN A 1 603 ? 18.766 -7.215 0.373 1 93.5 603 ASN A CA 1
ATOM 4983 C C . ASN A 1 603 ? 19.953 -8.172 0.45 1 93.5 603 ASN A C 1
ATOM 4985 O O . ASN A 1 603 ? 19.781 -9.383 0.536 1 93.5 603 ASN A O 1
ATOM 4989 N N . HIS A 1 604 ? 21.125 -7.594 0.361 1 93.38 604 HIS A N 1
ATOM 4990 C CA . HIS A 1 604 ? 22.344 -8.391 0.454 1 93.38 604 HIS A CA 1
ATOM 4991 C C . HIS A 1 604 ? 22.453 -9.078 1.811 1 93.38 604 HIS A C 1
ATOM 4993 O O . HIS A 1 604 ? 22.75 -10.273 1.884 1 93.38 604 HIS A O 1
ATOM 4999 N N . HIS A 1 605 ? 22.188 -8.383 2.842 1 93.5 605 HIS A N 1
ATOM 5000 C CA . HIS A 1 605 ? 22.25 -8.945 4.188 1 93.5 605 HIS A CA 1
ATOM 5001 C C . HIS A 1 605 ? 21.203 -10.047 4.375 1 93.5 605 HIS A C 1
ATOM 5003 O O . HIS A 1 605 ? 21.484 -11.062 5.012 1 93.5 605 HIS A O 1
ATOM 5009 N N . ILE A 1 606 ? 20.062 -9.883 3.857 1 93.19 606 ILE A N 1
ATOM 5010 C CA . ILE A 1 606 ? 18.984 -10.867 3.967 1 93.19 606 ILE A CA 1
ATOM 5011 C C . ILE A 1 606 ? 19.391 -12.148 3.238 1 93.19 606 ILE A C 1
ATOM 5013 O O . ILE A 1 606 ? 19.172 -13.25 3.738 1 93.19 606 ILE A O 1
ATOM 5017 N N . ALA A 1 607 ? 19.938 -11.969 2.07 1 91.94 607 ALA A N 1
ATOM 5018 C CA . ALA A 1 607 ? 20.406 -13.125 1.313 1 91.94 607 ALA A CA 1
ATOM 5019 C C . ALA A 1 607 ? 21.484 -13.883 2.082 1 91.94 607 ALA A C 1
ATOM 5021 O O . ALA A 1 607 ? 21.469 -15.109 2.141 1 91.94 607 ALA A O 1
ATOM 5022 N N . VAL A 1 608 ? 22.422 -13.133 2.658 1 93.38 608 VAL A N 1
ATOM 5023 C CA . VAL A 1 608 ? 23.516 -13.734 3.418 1 93.38 608 VAL A CA 1
ATOM 5024 C C . VAL A 1 608 ? 22.953 -14.461 4.641 1 93.38 608 VAL A C 1
ATOM 5026 O O . VAL A 1 608 ? 23.391 -15.57 4.965 1 93.38 608 VAL A O 1
ATOM 5029 N N . ALA A 1 609 ? 22 -13.828 5.297 1 94.44 609 ALA A N 1
ATOM 5030 C CA . ALA A 1 609 ? 21.344 -14.477 6.43 1 94.44 609 ALA A CA 1
ATOM 5031 C C . ALA A 1 609 ? 20.703 -15.797 6.012 1 94.44 609 ALA A C 1
ATOM 5033 O O . ALA A 1 609 ? 20.797 -16.797 6.738 1 94.44 609 ALA A O 1
ATOM 5034 N N . GLY A 1 610 ? 20.047 -15.82 4.875 1 92.69 610 GLY A N 1
ATOM 5035 C CA . GLY A 1 610 ? 19.438 -17.031 4.363 1 92.69 610 GLY A CA 1
ATOM 5036 C C . GLY A 1 610 ? 20.438 -18.141 4.074 1 92.69 610 GLY A C 1
ATOM 5037 O O . GLY A 1 610 ? 20.156 -19.312 4.312 1 92.69 610 GLY A O 1
ATOM 5038 N N . ILE A 1 611 ? 21.562 -17.766 3.578 1 92 611 ILE A N 1
ATOM 5039 C CA . ILE A 1 611 ? 22.625 -18.734 3.273 1 92 611 ILE A CA 1
ATOM 5040 C C . ILE A 1 611 ? 23.141 -19.344 4.566 1 92 611 ILE A C 1
ATOM 5042 O O . ILE A 1 611 ? 23.266 -20.562 4.672 1 92 611 ILE A O 1
ATOM 5046 N N . ILE A 1 612 ? 23.406 -18.484 5.531 1 93.5 612 ILE A N 1
ATOM 5047 C CA . ILE A 1 612 ? 23.906 -18.969 6.816 1 93.5 612 ILE A CA 1
ATOM 5048 C C . ILE A 1 612 ? 22.859 -19.875 7.465 1 93.5 612 ILE A C 1
ATOM 5050 O O . ILE A 1 612 ? 23.188 -20.953 7.969 1 93.5 612 ILE A O 1
ATOM 5054 N N . ARG A 1 613 ? 21.625 -19.484 7.434 1 94.25 613 ARG A N 1
ATOM 5055 C CA . ARG A 1 613 ? 20.547 -20.297 7.988 1 94.25 613 ARG A CA 1
ATOM 5056 C C . ARG A 1 613 ? 20.469 -21.656 7.305 1 94.25 613 ARG A C 1
ATOM 5058 O O . ARG A 1 613 ? 20.297 -22.688 7.973 1 94.25 613 ARG A O 1
ATOM 5065 N N . SER A 1 614 ? 20.547 -21.656 5.992 1 91.12 614 SER A N 1
ATOM 5066 C CA . SER A 1 614 ? 20.516 -22.922 5.246 1 91.12 614 SER A CA 1
ATOM 5067 C C . SER A 1 614 ? 21.625 -23.844 5.691 1 91.12 614 SER A C 1
ATOM 5069 O O . SER A 1 614 ? 21.422 -25.062 5.832 1 91.12 614 SER A O 1
ATOM 5071 N N . LYS A 1 615 ? 22.797 -23.344 5.961 1 91.06 615 LYS A N 1
ATOM 5072 C CA . LYS A 1 615 ? 23.938 -24.141 6.406 1 91.06 615 LYS A CA 1
ATOM 5073 C C . LYS A 1 615 ? 23.719 -24.656 7.824 1 91.06 615 LYS A C 1
ATOM 5075 O O . LYS A 1 615 ? 24.109 -25.781 8.148 1 91.06 615 LYS A O 1
ATOM 5080 N N . ILE A 1 616 ? 23.125 -23.812 8.609 1 93.25 616 ILE A N 1
ATOM 5081 C CA . ILE A 1 616 ? 22.812 -24.219 9.977 1 93.25 616 ILE A CA 1
ATOM 5082 C C . ILE A 1 616 ? 21.797 -25.359 9.945 1 93.25 616 ILE A C 1
ATOM 5084 O O . ILE A 1 616 ? 21.906 -26.328 10.703 1 93.25 616 ILE A O 1
ATOM 5088 N N . ASP A 1 617 ? 20.812 -25.25 9.094 1 90.62 617 ASP A N 1
ATOM 5089 C CA . ASP A 1 617 ? 19.797 -26.281 8.977 1 90.62 617 ASP A CA 1
ATOM 5090 C C . ASP A 1 617 ? 20.406 -27.609 8.539 1 90.62 617 ASP A C 1
ATOM 5092 O O . ASP A 1 617 ? 20 -28.672 9.008 1 90.62 617 ASP A O 1
ATOM 5096 N N . VAL A 1 618 ? 21.328 -27.516 7.637 1 87.88 618 VAL A N 1
ATOM 5097 C CA . VAL A 1 618 ? 22.031 -28.719 7.203 1 87.88 618 VAL A CA 1
ATOM 5098 C C . VAL A 1 618 ? 22.797 -29.328 8.383 1 87.88 618 VAL A C 1
ATOM 5100 O O . VAL A 1 618 ? 22.781 -30.547 8.578 1 87.88 618 VAL A O 1
ATOM 5103 N N . LEU A 1 619 ? 23.438 -28.484 9.148 1 90.44 619 LEU A N 1
ATOM 5104 C CA . LEU A 1 619 ? 24.156 -28.953 10.328 1 90.44 619 LEU A CA 1
ATOM 5105 C C . LEU A 1 619 ? 23.203 -29.609 11.32 1 90.44 619 LEU A C 1
ATOM 5107 O O . LEU A 1 619 ? 23.516 -30.672 11.859 1 90.44 619 LEU A O 1
ATOM 5111 N N . ASP A 1 620 ? 22.141 -28.984 11.547 1 91.06 620 ASP A N 1
ATOM 5112 C CA . ASP A 1 620 ? 21.156 -29.516 12.484 1 91.06 620 ASP A CA 1
ATOM 5113 C C . ASP A 1 620 ? 20.625 -30.859 12.023 1 91.06 620 ASP A C 1
ATOM 5115 O O . ASP A 1 620 ? 20.438 -31.766 12.836 1 91.06 620 ASP A O 1
ATOM 5119 N N . SER A 1 621 ? 20.328 -30.969 10.766 1 86.19 621 SER A N 1
ATOM 5120 C CA . SER A 1 621 ? 19.859 -32.219 10.211 1 86.19 621 SER A CA 1
ATOM 5121 C C . SER A 1 621 ? 20.922 -33.312 10.32 1 86.19 621 SER A C 1
ATOM 5123 O O . SER A 1 621 ? 20.609 -34.469 10.602 1 86.19 621 SER A O 1
ATOM 5125 N N . TYR A 1 622 ? 22.078 -32.906 10.016 1 84.19 622 TYR A N 1
ATOM 5126 C CA . TYR A 1 622 ? 23.203 -33.812 10.133 1 84.19 622 TYR A CA 1
ATOM 5127 C C . TYR A 1 622 ? 23.359 -34.312 11.562 1 84.19 622 TYR A C 1
ATOM 5129 O O . TYR A 1 622 ? 23.516 -35.531 11.797 1 84.19 622 TYR A O 1
ATOM 5137 N N . ASN A 1 623 ? 23.25 -33.5 12.562 1 86.94 623 ASN A N 1
ATOM 5138 C CA . ASN A 1 623 ? 23.359 -33.844 13.969 1 86.94 623 ASN A CA 1
ATOM 5139 C C . ASN A 1 623 ? 22.203 -34.75 14.422 1 86.94 623 ASN A C 1
ATOM 5141 O O . ASN A 1 623 ? 22.375 -35.656 15.219 1 86.94 623 ASN A O 1
ATOM 5145 N N . ALA A 1 624 ? 21.062 -34.469 13.945 1 85.56 624 ALA A N 1
ATOM 5146 C CA . ALA A 1 624 ? 19.891 -35.25 14.273 1 85.56 624 ALA A CA 1
ATOM 5147 C C . ALA A 1 624 ? 20 -36.656 13.695 1 85.56 624 ALA A C 1
ATOM 5149 O O . ALA A 1 624 ? 19.547 -37.625 14.32 1 85.56 624 ALA A O 1
ATOM 5150 N N . SER A 1 625 ? 20.406 -36.75 12.492 1 79 625 SER A N 1
ATOM 5151 C CA . SER A 1 625 ? 20.562 -38.062 11.836 1 79 625 SER A CA 1
ATOM 5152 C C . SER A 1 625 ? 21.609 -38.906 12.562 1 79 625 SER A C 1
ATOM 5154 O O . SER A 1 625 ? 21.5 -40.156 12.562 1 79 625 SER A O 1
ATOM 5156 N N . GLN A 1 626 ? 22.562 -38.281 13.039 1 74.06 626 GLN A N 1
ATOM 5157 C CA . GLN A 1 626 ? 23.562 -39.031 13.789 1 74.06 626 GLN A CA 1
ATOM 5158 C C . GLN A 1 626 ? 22.984 -39.625 15.07 1 74.06 626 GLN A C 1
ATOM 5160 O O . GLN A 1 626 ? 23.422 -40.656 15.547 1 74.06 626 GLN A O 1
ATOM 5165 N N . THR A 1 627 ? 22.094 -38.812 15.633 1 63.09 627 THR A N 1
ATOM 5166 C CA . THR A 1 627 ? 21.484 -39.312 16.844 1 63.09 627 THR A CA 1
ATOM 5167 C C . THR A 1 627 ? 20.406 -40.344 16.516 1 63.09 627 THR A C 1
ATOM 5169 O O . THR A 1 627 ? 20.188 -41.281 17.281 1 63.09 627 THR A O 1
ATOM 5172 N N . LYS A 1 628 ? 19.531 -40.25 15.57 1 57.47 628 LYS A N 1
ATOM 5173 C CA . LYS A 1 628 ? 18.438 -41.156 15.273 1 57.47 628 LYS A CA 1
ATOM 5174 C C . LYS A 1 628 ? 18.875 -42.25 14.281 1 57.47 628 LYS A C 1
ATOM 5176 O O . LYS A 1 628 ? 18.953 -42 13.078 1 57.47 628 LYS A O 1
ATOM 5181 N N . MET A 1 629 ? 19.859 -43 14.672 1 45.34 629 MET A N 1
ATOM 5182 C CA . MET A 1 629 ? 20.109 -44.125 13.766 1 45.34 629 MET A CA 1
ATOM 5183 C C . MET A 1 629 ? 18.812 -44.625 13.156 1 45.34 629 MET A C 1
ATOM 5185 O O . MET A 1 629 ? 18.844 -45.469 12.266 1 45.34 629 MET A O 1
ATOM 5189 N N . GLU A 1 630 ? 17.797 -44.781 14.102 1 40.84 630 GLU A N 1
ATOM 5190 C CA . GLU A 1 630 ? 16.828 -45.812 13.727 1 40.84 630 GLU A CA 1
ATOM 5191 C C . GLU A 1 630 ? 16.219 -45.531 12.359 1 40.84 630 GLU A C 1
ATOM 5193 O O . GLU A 1 630 ? 16.359 -44.438 11.82 1 40.84 630 GLU A O 1
ATOM 5198 N N . GLU A 1 631 ? 14.93 -46.219 12.18 1 38.94 631 GLU A N 1
ATOM 5199 C CA . GLU A 1 631 ? 14.062 -46.875 11.203 1 38.94 631 GLU A CA 1
ATOM 5200 C C . GLU A 1 631 ? 13.344 -45.844 10.344 1 38.94 631 GLU A C 1
ATOM 5202 O O . GLU A 1 631 ? 12.289 -45.344 10.727 1 38.94 631 GLU A O 1
ATOM 5207 N N . VAL A 1 632 ? 13.898 -44.875 9.945 1 41.75 632 VAL A N 1
ATOM 5208 C CA . VAL A 1 632 ? 13.031 -44.156 9.008 1 41.75 632 VAL A CA 1
ATOM 5209 C C . VAL A 1 632 ? 12.445 -45.156 7.996 1 41.75 632 VAL A C 1
ATOM 5211 O O . VAL A 1 632 ? 13.164 -45.656 7.133 1 41.75 632 VAL A O 1
ATOM 5214 N N . ILE A 1 633 ? 11.781 -46.125 8.484 1 37.34 633 ILE A N 1
ATOM 5215 C CA . ILE A 1 633 ? 10.992 -46.906 7.527 1 37.34 633 ILE A CA 1
ATOM 5216 C C . ILE A 1 633 ? 10.422 -45.969 6.465 1 37.34 633 ILE A C 1
ATOM 5218 O O . ILE A 1 633 ? 9.742 -45 6.789 1 37.34 633 ILE A O 1
ATOM 5222 N N . GLU A 1 634 ? 11.094 -45.812 5.438 1 40.56 634 GLU A N 1
ATOM 5223 C CA . GLU A 1 634 ? 10.477 -45.312 4.227 1 40.56 634 GLU A CA 1
ATOM 5224 C C . GLU A 1 634 ? 8.992 -45.656 4.172 1 40.56 634 GLU A C 1
ATOM 5226 O O . GLU A 1 634 ? 8.625 -46.781 3.871 1 40.56 634 GLU A O 1
ATOM 5231 N N . GLY A 1 635 ? 8.266 -45.531 5.188 1 37.88 635 GLY A N 1
ATOM 5232 C CA . GLY A 1 635 ? 6.848 -45.844 5.082 1 37.88 635 GLY A CA 1
ATOM 5233 C C . GLY A 1 635 ? 6.277 -45.594 3.699 1 37.88 635 GLY A C 1
ATOM 5234 O O . GLY A 1 635 ? 6.707 -44.688 3.004 1 37.88 635 GLY A O 1
ATOM 5235 N N . TYR A 1 636 ? 5.855 -46.688 3.033 1 41.53 636 TYR A N 1
ATOM 5236 C CA . TYR A 1 636 ? 5.016 -46.719 1.841 1 41.53 636 TYR A CA 1
ATOM 5237 C C . TYR A 1 636 ? 4.113 -45.469 1.801 1 41.53 636 TYR A C 1
ATOM 5239 O O . TYR A 1 636 ? 3.439 -45.156 2.785 1 41.53 636 TYR A O 1
ATOM 5247 N N . THR A 1 637 ? 4.551 -44.531 1.203 1 51.44 637 THR A N 1
ATOM 5248 C CA . THR A 1 637 ? 3.656 -43.406 0.957 1 51.44 637 THR A CA 1
ATOM 5249 C C . THR A 1 637 ? 2.225 -43.875 0.737 1 51.44 637 THR A C 1
ATOM 5251 O O . THR A 1 637 ? 1.948 -44.594 -0.226 1 51.44 637 THR A O 1
ATOM 5254 N N . ASP A 1 638 ? 1.489 -44.062 1.734 1 68.75 638 ASP A N 1
ATOM 5255 C CA . ASP A 1 638 ? 0.061 -44.344 1.567 1 68.75 638 ASP A CA 1
ATOM 5256 C C . ASP A 1 638 ? -0.562 -43.344 0.591 1 68.75 638 ASP A C 1
ATOM 5258 O O . ASP A 1 638 ? -0.592 -42.125 0.858 1 68.75 638 ASP A O 1
ATOM 5262 N N . TYR A 1 639 ? -0.739 -43.844 -0.689 1 86.94 639 TYR A N 1
ATOM 5263 C CA . TYR A 1 639 ? -1.294 -43.062 -1.788 1 86.94 639 TYR A CA 1
ATOM 5264 C C . TYR A 1 639 ? -2.674 -42.531 -1.432 1 86.94 639 TYR A C 1
ATOM 5266 O O . TYR A 1 639 ? -3.166 -41.594 -2.068 1 86.94 639 TYR A O 1
ATOM 5274 N N . ARG A 1 640 ? -3.242 -43.188 -0.436 1 93.06 640 ARG A N 1
ATOM 5275 C CA . ARG A 1 640 ? -4.523 -42.719 0.084 1 93.06 640 ARG A CA 1
ATOM 5276 C C . ARG A 1 640 ? -4.527 -42.719 1.609 1 93.06 640 ARG A C 1
ATOM 5278 O O . ARG A 1 640 ? -4.34 -43.75 2.236 1 93.06 640 ARG A O 1
ATOM 5285 N N . LYS A 1 641 ? -4.676 -41.562 2.17 1 93.56 641 LYS A N 1
ATOM 5286 C CA . LYS A 1 641 ? -4.625 -41.469 3.627 1 93.56 641 LYS A CA 1
ATOM 5287 C C . LYS A 1 641 ? -5.82 -40.719 4.176 1 93.56 641 LYS A C 1
ATOM 5289 O O . LYS A 1 641 ? -6.055 -39.562 3.789 1 93.56 641 LYS A O 1
ATOM 5294 N N . LEU A 1 642 ? -6.609 -41.406 4.973 1 95.56 642 LEU A N 1
ATOM 5295 C CA . LEU A 1 642 ? -7.695 -40.75 5.695 1 95.56 642 LEU A CA 1
ATOM 5296 C C . LEU A 1 642 ? -7.168 -40.031 6.93 1 95.56 642 LEU A C 1
ATOM 5298 O O . LEU A 1 642 ? -6.238 -40.5 7.586 1 95.56 642 LEU A O 1
ATOM 5302 N N . ALA A 1 643 ? -7.723 -38.812 7.176 1 93.56 643 ALA A N 1
ATOM 5303 C CA . ALA A 1 643 ? -7.297 -38.062 8.352 1 93.56 643 ALA A CA 1
ATOM 5304 C C . ALA A 1 643 ? -8.461 -37.281 8.945 1 93.56 643 ALA A C 1
ATOM 5306 O O . ALA A 1 643 ? -9.547 -37.219 8.367 1 93.56 643 ALA A O 1
ATOM 5307 N N . SER A 1 644 ? -8.297 -36.75 10.227 1 92.88 644 SER A N 1
ATOM 5308 C CA . SER A 1 644 ? -9.289 -36 11 1 92.88 644 SER A CA 1
ATOM 5309 C C . SER A 1 644 ? -10.461 -36.906 11.383 1 92.88 644 SER A C 1
ATOM 5311 O O . SER A 1 644 ? -11.609 -36.625 11.031 1 92.88 644 SER A O 1
ATOM 5313 N N . PRO A 1 645 ? -10.164 -37.938 12.172 1 93.38 645 PRO A N 1
ATOM 5314 C CA . PRO A 1 645 ? -11.195 -38.906 12.562 1 93.38 645 PRO A CA 1
ATOM 5315 C C . PRO A 1 645 ? -12.156 -38.344 13.617 1 93.38 645 PRO A C 1
ATOM 5317 O O . PRO A 1 645 ? -11.742 -37.562 14.484 1 93.38 645 PRO A O 1
ATOM 5320 N N . ASN A 1 646 ? -13.406 -38.75 13.398 1 92.75 646 ASN A N 1
ATOM 5321 C CA . ASN A 1 646 ? -14.375 -38.625 14.477 1 92.75 646 ASN A CA 1
ATOM 5322 C C . ASN A 1 646 ? -14.305 -39.781 15.453 1 92.75 646 ASN A C 1
ATOM 5324 O O . ASN A 1 646 ? -13.688 -40.812 15.156 1 92.75 646 ASN A O 1
ATOM 5328 N N . PRO A 1 647 ? -14.875 -39.594 16.703 1 90.12 647 PRO A N 1
ATOM 5329 C CA . PRO A 1 647 ? -14.969 -40.781 17.594 1 90.12 647 PRO A CA 1
ATOM 5330 C C . PRO A 1 647 ? -15.727 -41.938 16.953 1 90.12 647 PRO A C 1
ATOM 5332 O O . PRO A 1 647 ? -16.672 -41.719 16.188 1 90.12 647 PRO A O 1
ATOM 5335 N N . THR A 1 648 ? -15.195 -43.188 17.266 1 93.62 648 THR A N 1
ATOM 5336 C CA . THR A 1 648 ? -15.859 -44.375 16.75 1 93.62 648 THR A CA 1
ATOM 5337 C C . THR A 1 648 ? -17.25 -44.531 17.359 1 93.62 648 THR A C 1
ATOM 5339 O O . THR A 1 648 ? -17.438 -44.344 18.562 1 93.62 648 THR A O 1
ATOM 5342 N N . TYR A 1 649 ? -18.188 -44.781 16.453 1 92.06 649 TYR A N 1
ATOM 5343 C CA . TYR A 1 649 ? -19.531 -44.969 16.984 1 92.06 649 TYR A CA 1
ATOM 5344 C C . TYR A 1 649 ? -20.219 -46.156 16.281 1 92.06 649 TYR A C 1
ATOM 5346 O O . TYR A 1 649 ? -19.625 -46.781 15.383 1 92.06 649 TYR A O 1
ATOM 5354 N N . THR A 1 650 ? -21.391 -46.531 16.812 1 93.75 650 THR A N 1
ATOM 5355 C CA . THR A 1 650 ? -22.125 -47.656 16.25 1 93.75 650 THR A CA 1
ATOM 5356 C C . THR A 1 650 ? -22.812 -47.25 14.945 1 93.75 650 THR A C 1
ATOM 5358 O O . THR A 1 650 ? -23.047 -46.062 14.695 1 93.75 650 THR A O 1
ATOM 5361 N N . LEU A 1 651 ? -23.125 -48.188 14.117 1 94.88 651 LEU A N 1
ATOM 5362 C CA . LEU A 1 651 ? -23.828 -47.938 12.867 1 94.88 651 LEU A CA 1
ATOM 5363 C C . LEU A 1 651 ? -25.188 -47.281 13.133 1 94.88 651 LEU A C 1
ATOM 5365 O O . LEU A 1 651 ? -25.656 -46.469 12.336 1 94.88 651 LEU A O 1
ATOM 5369 N N . GLU A 1 652 ? -25.766 -47.656 14.219 1 93.56 652 GLU A N 1
ATOM 5370 C CA . GLU A 1 652 ? -27.047 -47.062 14.594 1 93.56 652 GLU A CA 1
ATOM 5371 C C . GLU A 1 652 ? -26.922 -45.562 14.844 1 93.56 652 GLU A C 1
ATOM 5373 O O . GLU A 1 652 ? -27.719 -44.781 14.344 1 93.56 652 GLU A O 1
ATOM 5378 N N . SER A 1 653 ? -25.906 -45.25 15.516 1 94.12 653 SER A N 1
ATOM 5379 C CA . SER A 1 653 ? -25.672 -43.844 15.805 1 94.12 653 SER A CA 1
ATOM 5380 C C . SER A 1 653 ? -25.312 -43.062 14.539 1 94.12 653 SER A C 1
ATOM 5382 O O . SER A 1 653 ? -25.703 -41.906 14.383 1 94.12 653 SER A O 1
ATOM 5384 N N . PHE A 1 654 ? -24.562 -43.656 13.703 1 94.31 654 PHE A N 1
ATOM 5385 C CA . PHE A 1 654 ? -24.203 -43.062 12.43 1 94.31 654 PHE A CA 1
ATOM 5386 C C . PHE A 1 654 ? -25.438 -42.781 11.586 1 94.31 654 PHE A C 1
ATOM 5388 O O . PHE A 1 654 ? -25.594 -41.688 11.062 1 94.31 654 PHE A O 1
ATOM 5395 N N . GLU A 1 655 ? -26.297 -43.75 11.445 1 94.25 655 GLU A N 1
ATOM 5396 C CA . GLU A 1 655 ? -27.531 -43.625 10.664 1 94.25 655 GLU A CA 1
ATOM 5397 C C . GLU A 1 655 ? -28.438 -42.531 11.258 1 94.25 655 GLU A C 1
ATOM 5399 O O . GLU A 1 655 ? -29.078 -41.781 10.516 1 94.25 655 GLU A O 1
ATOM 5404 N N . ALA A 1 656 ? -28.406 -42.375 12.523 1 93.25 656 ALA A N 1
ATOM 5405 C CA . ALA A 1 656 ? -29.203 -41.344 13.195 1 93.25 656 ALA A CA 1
ATOM 5406 C C . ALA A 1 656 ? -28.688 -39.938 12.883 1 93.25 656 ALA A C 1
ATOM 5408 O O . ALA A 1 656 ? -29.469 -39 12.719 1 93.25 656 ALA A O 1
ATOM 5409 N N . ALA A 1 657 ? -27.422 -39.875 12.828 1 91.56 657 ALA A N 1
ATOM 5410 C CA . ALA A 1 657 ? -26.797 -38.562 12.57 1 91.56 657 ALA A CA 1
ATOM 5411 C C . ALA A 1 657 ? -27.125 -38.062 11.164 1 91.56 657 ALA A C 1
ATOM 5413 O O . ALA A 1 657 ? -27.188 -36.875 10.93 1 91.56 657 ALA A O 1
ATOM 5414 N N . TYR A 1 658 ? -27.328 -39 10.188 1 93.44 658 TYR A N 1
ATOM 5415 C CA . TYR A 1 658 ? -27.562 -38.625 8.797 1 93.44 658 TYR A CA 1
ATOM 5416 C C . TYR A 1 658 ? -29.016 -38.875 8.398 1 93.44 658 TYR A C 1
ATOM 5418 O O . TYR A 1 658 ? -29.328 -38.938 7.211 1 93.44 658 TYR A O 1
ATOM 5426 N N . GLN A 1 659 ? -29.875 -38.969 9.305 1 90.69 659 GLN A N 1
ATOM 5427 C CA . GLN A 1 659 ? -31.266 -39.375 9.062 1 90.69 659 GLN A CA 1
ATOM 5428 C C . GLN A 1 659 ? -31.969 -38.344 8.164 1 90.69 659 GLN A C 1
ATOM 5430 O O . GLN A 1 659 ? -32.844 -38.719 7.371 1 90.69 659 GLN A O 1
ATOM 5435 N N . SER A 1 660 ? -31.547 -37.125 8.211 1 90 660 SER A N 1
ATOM 5436 C CA . SER A 1 660 ? -32.188 -36.062 7.453 1 90 660 SER A CA 1
ATOM 5437 C C . SER A 1 660 ? -31.703 -36.031 6.012 1 90 660 SER A C 1
ATOM 5439 O O . SER A 1 660 ? -32.312 -35.406 5.156 1 90 660 SER A O 1
ATOM 5441 N N . ASN A 1 661 ? -30.734 -36.781 5.68 1 92.75 661 ASN A N 1
ATOM 5442 C CA . ASN A 1 661 ? -30.156 -36.812 4.336 1 92.75 661 ASN A CA 1
ATOM 5443 C C . ASN A 1 661 ? -30.656 -38.031 3.541 1 92.75 661 ASN A C 1
ATOM 5445 O O . ASN A 1 661 ? -30.312 -39.156 3.852 1 92.75 661 ASN A O 1
ATOM 5449 N N . PRO A 1 662 ? -31.344 -37.75 2.504 1 93.69 662 PRO A N 1
ATOM 5450 C CA . PRO A 1 662 ? -31.922 -38.844 1.729 1 93.69 662 PRO A CA 1
ATOM 5451 C C . PRO A 1 662 ? -30.875 -39.781 1.148 1 93.69 662 PRO A C 1
ATOM 5453 O O . PRO A 1 662 ? -31.172 -40.938 0.871 1 93.69 662 PRO A O 1
ATOM 5456 N N . ALA A 1 663 ? -29.703 -39.375 0.966 1 95.38 663 ALA A N 1
ATOM 5457 C CA . ALA A 1 663 ? -28.656 -40.219 0.396 1 95.38 663 ALA A CA 1
ATOM 5458 C C . ALA A 1 663 ? -28.297 -41.375 1.342 1 95.38 663 ALA A C 1
ATOM 5460 O O . ALA A 1 663 ? -27.797 -42.406 0.907 1 95.38 663 ALA A O 1
ATOM 5461 N N . PHE A 1 664 ? -28.578 -41.281 2.592 1 95.69 664 PHE A N 1
ATOM 5462 C CA . PHE A 1 664 ? -28.141 -42.25 3.594 1 95.69 664 PHE A CA 1
ATOM 5463 C C . PHE A 1 664 ? -29.297 -43.156 4 1 95.69 664 PHE A C 1
ATOM 5465 O O . PHE A 1 664 ? -29.188 -43.906 4.977 1 95.69 664 PHE A O 1
ATOM 5472 N N . GLN A 1 665 ? -30.359 -43.094 3.15 1 93.12 665 GLN A N 1
ATOM 5473 C CA . GLN A 1 665 ? -31.453 -44 3.393 1 93.12 665 GLN A CA 1
ATOM 5474 C C . GLN A 1 665 ? -31.016 -45.438 3.143 1 93.12 665 GLN A C 1
ATOM 5476 O O . GLN A 1 665 ? -30.391 -45.75 2.121 1 93.12 665 GLN A O 1
ATOM 5481 N N . SER A 1 666 ? -31.344 -46.438 4.023 1 91.88 666 SER A N 1
ATOM 5482 C CA . SER A 1 666 ? -30.984 -47.844 3.941 1 91.88 666 SER A CA 1
ATOM 5483 C C . SER A 1 666 ? -29.484 -48.031 3.842 1 91.88 666 SER A C 1
ATOM 5485 O O . SER A 1 666 ? -29 -48.875 3.057 1 91.88 666 SER A O 1
ATOM 5487 N N . PHE A 1 667 ? -28.766 -47.219 4.578 1 95.38 667 PHE A N 1
ATOM 5488 C CA . PHE A 1 667 ? -27.297 -47.188 4.535 1 95.38 667 PHE A CA 1
ATOM 5489 C C . PHE A 1 667 ? -26.719 -48.562 4.855 1 95.38 667 PHE A C 1
ATOM 5491 O O . PHE A 1 667 ? -25.875 -49.094 4.113 1 95.38 667 PHE A O 1
ATOM 5498 N N . ARG A 1 668 ? -27.188 -49.25 5.938 1 93.75 668 ARG A N 1
ATOM 5499 C CA . ARG A 1 668 ? -26.656 -50.531 6.383 1 93.75 668 ARG A CA 1
ATOM 5500 C C . ARG A 1 668 ? -26.922 -51.625 5.348 1 93.75 668 ARG A C 1
ATOM 5502 O O . ARG A 1 668 ? -26.078 -52.469 5.105 1 93.75 668 ARG A O 1
ATOM 5509 N N . GLU A 1 669 ? -28.062 -51.5 4.781 1 92 669 GLU A N 1
ATOM 5510 C CA . GLU A 1 669 ? -28.406 -52.469 3.75 1 92 669 GLU A CA 1
ATOM 5511 C C . GLU A 1 669 ? -27.531 -52.312 2.518 1 92 669 GLU A C 1
ATOM 5513 O O . GLU A 1 669 ? -27.062 -53.312 1.957 1 92 669 GLU A O 1
ATOM 5518 N N . LYS A 1 670 ? -27.359 -51.125 2.158 1 94.31 670 LYS A N 1
ATOM 5519 C CA . LYS A 1 670 ? -26.5 -50.844 1.011 1 94.31 670 LYS A CA 1
ATOM 5520 C C . LYS A 1 670 ? -25.047 -51.281 1.285 1 94.31 670 LYS A C 1
ATOM 5522 O O . LYS A 1 670 ? -24.391 -51.812 0.404 1 94.31 670 LYS A O 1
ATOM 5527 N N . LEU A 1 671 ? -24.594 -51.031 2.475 1 94.62 671 LEU A N 1
ATOM 5528 C CA . LEU A 1 671 ? -23.234 -51.406 2.848 1 94.62 671 LEU A CA 1
ATOM 5529 C C . LEU A 1 671 ? -23.062 -52.906 2.867 1 94.62 671 LEU A C 1
ATOM 5531 O O . LEU A 1 671 ? -22.031 -53.438 2.42 1 94.62 671 LEU A O 1
ATOM 5535 N N . THR A 1 672 ? -24.125 -53.562 3.367 1 92.06 672 THR A N 1
ATOM 5536 C CA . THR A 1 672 ? -24.094 -55.031 3.408 1 92.06 672 THR A CA 1
ATOM 5537 C C . THR A 1 672 ? -23.984 -55.594 2 1 92.06 672 THR A C 1
ATOM 5539 O O . THR A 1 672 ? -23.172 -56.5 1.751 1 92.06 672 THR A O 1
ATOM 5542 N N . LYS A 1 673 ? -24.781 -55.031 1.18 1 91 673 LYS A N 1
ATOM 5543 C CA . LYS A 1 673 ? -24.766 -55.469 -0.207 1 91 673 LYS A CA 1
ATOM 5544 C C . LYS A 1 673 ? -23.406 -55.219 -0.854 1 91 673 LYS A C 1
ATOM 5546 O O . LYS A 1 673 ? -22.891 -56.062 -1.574 1 91 673 LYS A O 1
ATOM 5551 N N . PHE A 1 674 ? -22.766 -54.062 -0.641 1 93.31 674 PHE A N 1
ATOM 5552 C CA . PHE A 1 674 ? -21.484 -53.719 -1.199 1 93.31 674 PHE A CA 1
ATOM 5553 C C . PHE A 1 674 ? -20.375 -54.625 -0.677 1 93.31 674 PHE A C 1
ATOM 5555 O O . PHE A 1 674 ? -19.531 -55.094 -1.446 1 93.31 674 PHE A O 1
ATOM 5562 N N . LEU A 1 675 ? -20.406 -54.906 0.609 1 91.25 675 LEU A N 1
ATOM 5563 C CA . LEU A 1 675 ? -19.344 -55.719 1.224 1 91.25 675 LEU A CA 1
ATOM 5564 C C . LEU A 1 675 ? -19.406 -57.156 0.726 1 91.25 675 LEU A C 1
ATOM 5566 O O . LEU A 1 675 ? -18.375 -57.812 0.555 1 91.25 675 LEU A O 1
ATOM 5570 N N . LYS A 1 676 ? -20.688 -57.594 0.491 1 88.38 676 LYS A N 1
ATOM 5571 C CA . LYS A 1 676 ? -20.844 -58.938 -0.043 1 88.38 676 LYS A CA 1
ATOM 5572 C C . LYS A 1 676 ? -20.156 -59.094 -1.399 1 88.38 676 LYS A C 1
ATOM 5574 O O . LYS A 1 676 ? -19.578 -60.125 -1.709 1 88.38 676 LYS A O 1
ATOM 5579 N N . TRP A 1 677 ? -20.25 -58.031 -2.053 1 87.56 677 TRP A N 1
ATOM 5580 C CA . TRP A 1 677 ? -19.641 -58 -3.383 1 87.56 677 TRP A CA 1
ATOM 5581 C C . TRP A 1 677 ? -18.156 -57.688 -3.305 1 87.56 677 TRP A C 1
ATOM 5583 O O . TRP A 1 677 ? -17.344 -58.281 -4.012 1 87.56 677 TRP A O 1
ATOM 5593 N N . PHE A 1 678 ? -17.656 -56.844 -2.488 1 89.25 678 PHE A N 1
ATOM 5594 C CA . PHE A 1 678 ? -16.344 -56.25 -2.445 1 89.25 678 PHE A CA 1
ATOM 5595 C C . PHE A 1 678 ? -15.344 -57.156 -1.743 1 89.25 678 PHE A C 1
ATOM 5597 O O . PHE A 1 678 ? -14.18 -57.25 -2.143 1 89.25 678 PHE A O 1
ATOM 5604 N N . LEU A 1 679 ? -15.672 -57.844 -0.729 1 87.31 679 LEU A N 1
ATOM 5605 C CA . LEU A 1 679 ? -14.758 -58.594 0.13 1 87.31 679 LEU A CA 1
ATOM 5606 C C . LEU A 1 679 ? -14.094 -59.719 -0.642 1 87.31 679 LEU A C 1
ATOM 5608 O O . LEU A 1 679 ? -12.891 -59.969 -0.495 1 87.31 679 LEU A O 1
ATOM 5612 N N . PRO A 1 680 ? -14.914 -60.406 -1.48 1 83.12 680 PRO A N 1
ATOM 5613 C CA . PRO A 1 680 ? -14.242 -61.438 -2.262 1 83.12 680 PRO A CA 1
ATOM 5614 C C . PRO A 1 680 ? -13.148 -60.875 -3.172 1 83.12 680 PRO A C 1
ATOM 5616 O O . PRO A 1 680 ? -12.148 -61.562 -3.418 1 83.12 680 PRO A O 1
ATOM 5619 N N . HIS A 1 681 ? -13.328 -59.719 -3.607 1 80.31 681 HIS A N 1
ATOM 5620 C CA . HIS A 1 681 ? -12.352 -59.094 -4.488 1 80.31 681 HIS A CA 1
ATOM 5621 C C . HIS A 1 681 ? -11.102 -58.688 -3.721 1 80.31 681 HIS A C 1
ATOM 5623 O O . HIS A 1 681 ? -10.039 -58.5 -4.316 1 80.31 681 HIS A O 1
ATOM 5629 N N . CYS A 1 682 ? -11.172 -58.562 -2.447 1 76 682 CYS A N 1
ATOM 5630 C CA . CYS A 1 682 ? -10.023 -58.281 -1.596 1 76 682 CYS A CA 1
ATOM 5631 C C . CYS A 1 682 ? -9.445 -59.531 -0.988 1 76 682 CYS A C 1
ATOM 5633 O O . CYS A 1 682 ? -8.617 -59.469 -0.08 1 76 682 CYS A O 1
ATOM 5635 N N . ASN A 1 683 ? -9.797 -60.656 -1.422 1 76.19 683 ASN A N 1
ATOM 5636 C CA . ASN A 1 683 ? -9.359 -61.969 -0.938 1 76.19 683 ASN A CA 1
ATOM 5637 C C . ASN A 1 683 ? -9.734 -62.188 0.526 1 76.19 683 ASN A C 1
ATOM 5639 O O . ASN A 1 683 ? -8.945 -62.719 1.302 1 76.19 683 ASN A O 1
ATOM 5643 N N . ILE A 1 684 ? -10.672 -61.406 0.85 1 75 684 ILE A N 1
ATOM 5644 C CA . ILE A 1 684 ? -11.195 -61.625 2.195 1 75 684 ILE A CA 1
ATOM 5645 C C . ILE A 1 684 ? -12.367 -62.625 2.139 1 75 684 ILE A C 1
ATOM 5647 O O . ILE A 1 684 ? -13.312 -62.406 1.38 1 75 684 ILE A O 1
ATOM 5651 N N . LEU A 1 685 ? -12.164 -63.812 2.652 1 66.56 685 LEU A N 1
ATOM 5652 C CA . LEU A 1 685 ? -13.117 -64.938 2.588 1 66.56 685 LEU A CA 1
ATOM 5653 C C . LEU A 1 685 ? -14.523 -64.438 2.963 1 66.56 685 LEU A C 1
ATOM 5655 O O . LEU A 1 685 ? -14.695 -63.75 3.967 1 66.56 685 LEU A O 1
ATOM 5659 N N . THR A 1 686 ? -15.391 -64.312 2.049 1 60.19 686 THR A N 1
ATOM 5660 C CA . THR A 1 686 ? -16.781 -63.906 2.152 1 60.19 686 THR A CA 1
ATOM 5661 C C . THR A 1 686 ? -17.547 -64.75 3.148 1 60.19 686 THR A C 1
ATOM 5663 O O . THR A 1 686 ? -17.344 -66 3.207 1 60.19 686 THR A O 1
ATOM 5666 N N . PRO A 1 687 ? -18.062 -64.125 4.062 1 57.19 687 PRO A N 1
ATOM 5667 C CA . PRO A 1 687 ? -18.875 -64.812 5.035 1 57.19 687 PRO A CA 1
ATOM 5668 C C . PRO A 1 687 ? -19.828 -65.812 4.375 1 57.19 687 PRO A C 1
ATOM 5670 O O . PRO A 1 687 ? -20.219 -65.625 3.221 1 57.19 687 PRO A O 1
ATOM 5673 N N . PRO A 1 688 ? -20.125 -66.938 4.969 1 53.56 688 PRO A N 1
ATOM 5674 C CA . PRO A 1 688 ? -21.156 -67.875 4.555 1 53.56 688 PRO A CA 1
ATOM 5675 C C . PRO A 1 688 ? -22.438 -67.188 4.074 1 53.56 688 PRO A C 1
ATOM 5677 O O . PRO A 1 688 ? -22.625 -66 4.328 1 53.56 688 PRO A O 1
ATOM 5680 N N . ARG A 1 689 ? -23.422 -67.688 3.387 1 57.72 689 ARG A N 1
ATOM 5681 C CA . ARG A 1 689 ? -24.734 -67.375 2.854 1 57.72 689 ARG A CA 1
ATOM 5682 C C . ARG A 1 689 ? -25.422 -66.312 3.725 1 57.72 689 ARG A C 1
ATOM 5684 O O . ARG A 1 689 ? -26.188 -65.5 3.221 1 57.72 689 ARG A O 1
ATOM 5691 N N . ASN A 1 690 ? -25.141 -66 5.145 1 65.69 690 ASN A N 1
ATOM 5692 C CA . ASN A 1 690 ? -25.953 -65.188 6.047 1 65.69 690 ASN A CA 1
ATOM 5693 C C . ASN A 1 690 ? -25.172 -63.969 6.566 1 65.69 690 ASN A C 1
ATOM 5695 O O . ASN A 1 690 ? -25.328 -63.562 7.723 1 65.69 690 ASN A O 1
ATOM 5699 N N . PHE A 1 691 ? -24.297 -63.125 5.754 1 81.62 691 PHE A N 1
ATOM 5700 C CA . PHE A 1 691 ? -23.562 -61.938 6.223 1 81.62 691 PHE A CA 1
ATOM 5701 C C . PHE A 1 691 ? -24.5 -60.75 6.363 1 81.62 691 PHE A C 1
ATOM 5703 O O . PHE A 1 691 ? -25.141 -60.344 5.395 1 81.62 691 PHE A O 1
ATOM 5710 N N . ARG A 1 692 ? -24.812 -60.312 7.508 1 83.69 692 ARG A N 1
ATOM 5711 C CA . ARG A 1 692 ? -25.609 -59.094 7.781 1 83.69 692 ARG A CA 1
ATOM 5712 C C . ARG A 1 692 ? -24.938 -58.219 8.836 1 83.69 692 ARG A C 1
ATOM 5714 O O . ARG A 1 692 ? -24.469 -58.75 9.859 1 83.69 692 ARG A O 1
ATOM 5721 N N . LEU A 1 693 ? -24.797 -56.906 8.523 1 90.31 693 LEU A N 1
ATOM 5722 C CA . LEU A 1 693 ? -24.297 -55.938 9.492 1 90.31 693 LEU A CA 1
ATOM 5723 C C . LEU A 1 693 ? -25.328 -55.688 10.586 1 90.31 693 LEU A C 1
ATOM 5725 O O . LEU A 1 693 ? -26.531 -55.656 10.312 1 90.31 693 LEU A O 1
ATOM 5729 N N . THR A 1 694 ? -24.891 -55.562 11.797 1 90.25 694 THR A N 1
ATOM 5730 C CA . THR A 1 694 ? -25.766 -55.281 12.93 1 90.25 694 THR A CA 1
ATOM 5731 C C . THR A 1 694 ? -25.672 -53.812 13.328 1 90.25 694 THR A C 1
ATOM 5733 O O . THR A 1 694 ? -24.672 -53.125 13.023 1 90.25 694 THR A O 1
ATOM 5736 N N . PRO A 1 695 ? -26.641 -53.312 13.922 1 92.5 695 PRO A N 1
ATOM 5737 C CA . PRO A 1 695 ? -26.625 -51.938 14.391 1 92.5 695 PRO A CA 1
ATOM 5738 C C . PRO A 1 695 ? -25.469 -51.656 15.344 1 92.5 695 PRO A C 1
ATOM 5740 O O . PRO A 1 695 ? -25.078 -50.5 15.508 1 92.5 695 PRO A O 1
ATOM 5743 N N . LEU A 1 696 ? -24.828 -52.688 15.898 1 92.62 696 LEU A N 1
ATOM 5744 C CA . LEU A 1 696 ? -23.797 -52.5 16.922 1 92.62 696 LEU A CA 1
ATOM 5745 C C . LEU A 1 696 ? -22.406 -52.5 16.312 1 92.62 696 LEU A C 1
ATOM 5747 O O . LEU A 1 696 ? -21.422 -52.188 16.984 1 92.62 696 LEU A O 1
ATOM 5751 N N . ASP A 1 697 ? -22.375 -52.75 15.055 1 93.12 697 ASP A N 1
ATOM 5752 C CA . ASP A 1 697 ? -21.078 -52.719 14.398 1 93.12 697 ASP A CA 1
ATOM 5753 C C . ASP A 1 697 ? -20.484 -51.312 14.461 1 93.12 697 ASP A C 1
ATOM 5755 O O . ASP A 1 697 ? -21.219 -50.312 14.492 1 93.12 697 ASP A O 1
ATOM 5759 N N . GLU A 1 698 ? -19.141 -51.25 14.477 1 94 698 GLU A N 1
ATOM 5760 C CA . GLU A 1 698 ? -18.469 -49.969 14.695 1 94 698 GLU A CA 1
ATOM 5761 C C . GLU A 1 698 ? -17.984 -49.375 13.375 1 94 698 GLU A C 1
ATOM 5763 O O . GLU A 1 698 ? -17.547 -50.094 12.484 1 94 698 GLU A O 1
ATOM 5768 N N . ILE A 1 699 ? -18.156 -48.062 13.25 1 94.81 699 ILE A N 1
ATOM 5769 C CA . ILE A 1 699 ? -17.75 -47.312 12.078 1 94.81 699 ILE A CA 1
ATOM 5770 C C . ILE A 1 699 ? -17 -46.062 12.531 1 94.81 699 ILE A C 1
ATOM 5772 O O . ILE A 1 699 ? -17.375 -45.438 13.531 1 94.81 699 ILE A O 1
ATOM 5776 N N . THR A 1 700 ? -15.867 -45.719 11.953 1 96.38 700 THR A N 1
ATOM 5777 C CA . THR A 1 700 ? -15.141 -44.5 12.219 1 96.38 700 THR A CA 1
ATOM 5778 C C . THR A 1 700 ? -15.18 -43.562 11.008 1 96.38 700 THR A C 1
ATOM 5780 O O . THR A 1 700 ? -14.641 -43.906 9.953 1 96.38 700 THR A O 1
ATOM 5783 N N . GLU A 1 701 ? -15.758 -42.438 11.148 1 96.5 701 GLU A N 1
ATOM 5784 C CA . GLU A 1 701 ? -15.906 -41.438 10.086 1 96.5 701 GLU A CA 1
ATOM 5785 C C . GLU A 1 701 ? -14.719 -40.5 10.047 1 96.5 701 GLU A C 1
ATOM 5787 O O . GLU A 1 701 ? -14.148 -40.156 11.094 1 96.5 701 GLU A O 1
ATOM 5792 N N . TYR A 1 702 ? -14.305 -40.094 8.82 1 97.12 702 TYR A N 1
ATOM 5793 C CA . TYR A 1 702 ? -13.211 -39.156 8.602 1 97.12 702 TYR A CA 1
ATOM 5794 C C . TYR A 1 702 ? -13.688 -37.938 7.82 1 97.12 702 TYR A C 1
ATOM 5796 O O . TYR A 1 702 ? -14.664 -38 7.07 1 97.12 702 TYR A O 1
ATOM 5804 N N . ARG A 1 703 ? -13.023 -36.719 8 1 96.62 703 ARG A N 1
ATOM 5805 C CA . ARG A 1 703 ? -13.406 -35.5 7.324 1 96.62 703 ARG A CA 1
ATOM 5806 C C . ARG A 1 703 ? -12.398 -35.125 6.238 1 96.62 703 ARG A C 1
ATOM 5808 O O . ARG A 1 703 ? -12.586 -34.156 5.512 1 96.62 703 ARG A O 1
ATOM 5815 N N . TYR A 1 704 ? -11.367 -35.875 6.07 1 96.06 704 TYR A N 1
ATOM 5816 C CA . TYR A 1 704 ? -10.242 -35.531 5.207 1 96.06 704 TYR A CA 1
ATOM 5817 C C . TYR A 1 704 ? -9.672 -36.781 4.52 1 96.06 704 TYR A C 1
ATOM 5819 O O . TYR A 1 704 ? -9.562 -37.844 5.133 1 96.06 704 TYR A O 1
ATOM 5827 N N . LEU A 1 705 ? -9.406 -36.625 3.213 1 97.06 705 LEU A N 1
ATOM 5828 C CA . LEU A 1 705 ? -8.75 -37.688 2.43 1 97.06 705 LEU A CA 1
ATOM 5829 C C . LEU A 1 705 ? -7.605 -37.094 1.602 1 97.06 705 LEU A C 1
ATOM 5831 O O . LEU A 1 705 ? -7.816 -36.188 0.808 1 97.06 705 LEU A O 1
ATOM 5835 N N . ARG A 1 706 ? -6.406 -37.531 1.837 1 96.5 706 ARG A N 1
ATOM 5836 C CA . ARG A 1 706 ? -5.258 -37.188 1.011 1 96.5 706 ARG A CA 1
ATOM 5837 C C . ARG A 1 706 ? -5.066 -38.219 -0.117 1 96.5 706 ARG A C 1
ATOM 5839 O O . ARG A 1 706 ? -4.965 -39.406 0.131 1 96.5 706 ARG A O 1
ATOM 5846 N N . VAL A 1 707 ? -5.094 -37.75 -1.297 1 96.62 707 VAL A N 1
ATOM 5847 C CA . VAL A 1 707 ? -4.926 -38.625 -2.447 1 96.62 707 VAL A CA 1
ATOM 5848 C C . VAL A 1 707 ? -3.658 -38.25 -3.209 1 96.62 707 VAL A C 1
ATOM 5850 O O . VAL A 1 707 ? -3.543 -37.125 -3.717 1 96.62 707 VAL A O 1
ATOM 5853 N N . THR A 1 708 ? -2.688 -39.156 -3.264 1 95.69 708 THR A N 1
ATOM 5854 C CA . THR A 1 708 ? -1.474 -38.969 -4.051 1 95.69 708 THR A CA 1
ATOM 5855 C C . THR A 1 708 ? -1.524 -39.781 -5.332 1 95.69 708 THR A C 1
ATOM 5857 O O . THR A 1 708 ? -1.827 -40.969 -5.293 1 95.69 708 THR A O 1
ATOM 5860 N N . TYR A 1 709 ? -1.355 -39.156 -6.414 1 94.5 709 TYR A N 1
ATOM 5861 C CA . TYR A 1 709 ? -1.457 -39.812 -7.707 1 94.5 709 TYR A CA 1
ATOM 5862 C C . TYR A 1 709 ? -0.326 -39.375 -8.633 1 94.5 709 TYR A C 1
ATOM 5864 O O . TYR A 1 709 ? 0.337 -38.375 -8.383 1 94.5 709 TYR A O 1
ATOM 5872 N N . THR A 1 710 ? -0.079 -40.156 -9.656 1 92.56 710 THR A N 1
ATOM 5873 C CA . THR A 1 710 ? 0.899 -39.812 -10.68 1 92.56 710 THR A CA 1
ATOM 5874 C C . THR A 1 710 ? 0.276 -38.906 -11.734 1 92.56 710 THR A C 1
ATOM 5876 O O . THR A 1 710 ? -0.709 -39.25 -12.383 1 92.56 710 THR A O 1
ATOM 5879 N N . CYS A 1 711 ? 0.836 -37.75 -11.914 1 94.5 711 CYS A N 1
ATOM 5880 C CA . CYS A 1 711 ? 0.356 -36.781 -12.906 1 94.5 711 CYS A CA 1
ATOM 5881 C C . CYS A 1 711 ? 0.6 -37.281 -14.32 1 94.5 711 CYS A C 1
ATOM 5883 O O . CYS A 1 711 ? 1.723 -37.656 -14.664 1 94.5 711 CYS A O 1
ATOM 5885 N N . SER A 1 712 ? -0.428 -37.281 -15.07 1 91.94 712 SER A N 1
ATOM 5886 C CA . SER A 1 712 ? -0.332 -37.781 -16.438 1 91.94 712 SER A CA 1
ATOM 5887 C C . SER A 1 712 ? 0.44 -36.844 -17.328 1 91.94 712 SER A C 1
ATOM 5889 O O . SER A 1 712 ? 0.981 -37.25 -18.359 1 91.94 712 SER A O 1
ATOM 5891 N N . ALA A 1 713 ? 0.573 -35.594 -16.922 1 92.62 713 ALA A N 1
ATOM 5892 C CA . ALA A 1 713 ? 1.176 -34.562 -17.766 1 92.62 713 ALA A CA 1
ATOM 5893 C C . ALA A 1 713 ? 2.693 -34.531 -17.609 1 92.62 713 ALA A C 1
ATOM 5895 O O . ALA A 1 713 ? 3.416 -34.156 -18.531 1 92.62 713 ALA A O 1
ATOM 5896 N N . ASN A 1 714 ? 3.201 -34.875 -16.469 1 92.06 714 ASN A N 1
ATOM 5897 C CA . ASN A 1 714 ? 4.641 -34.75 -16.25 1 92.06 714 ASN A CA 1
ATOM 5898 C C . ASN A 1 714 ? 5.184 -35.938 -15.453 1 92.06 714 ASN A C 1
ATOM 5900 O O . ASN A 1 714 ? 6.344 -35.938 -15.039 1 92.06 714 ASN A O 1
ATOM 5904 N N . TRP A 1 715 ? 4.414 -36.875 -15.062 1 92.81 715 TRP A N 1
ATOM 5905 C CA . TRP A 1 715 ? 4.773 -38.156 -14.469 1 92.81 715 TRP A CA 1
ATOM 5906 C C . TRP A 1 715 ? 5.246 -37.969 -13.023 1 92.81 715 TRP A C 1
ATOM 5908 O O . TRP A 1 715 ? 5.805 -38.906 -12.43 1 92.81 715 TRP A O 1
ATOM 5918 N N . ASP A 1 716 ? 5.012 -36.781 -12.453 1 91.38 716 ASP A N 1
ATOM 5919 C CA . ASP A 1 716 ? 5.359 -36.531 -11.062 1 91.38 716 ASP A CA 1
ATOM 5920 C C . ASP A 1 716 ? 4.207 -36.906 -10.133 1 91.38 716 ASP A C 1
ATOM 5922 O O . ASP A 1 716 ? 3.062 -37.031 -10.57 1 91.38 716 ASP A O 1
ATOM 5926 N N . LEU A 1 717 ? 4.57 -37.094 -8.867 1 91.38 717 LEU A N 1
ATOM 5927 C CA . LEU A 1 717 ? 3.545 -37.344 -7.863 1 91.38 717 LEU A CA 1
ATOM 5928 C C . LEU A 1 717 ? 2.916 -36.031 -7.406 1 91.38 717 LEU A C 1
ATOM 5930 O O . LEU A 1 717 ? 3.623 -35.031 -7.152 1 91.38 717 LEU A O 1
ATOM 5934 N N . LYS A 1 718 ? 1.659 -36 -7.477 1 94.31 718 LYS A N 1
ATOM 5935 C CA . LYS A 1 718 ? 0.897 -34.875 -6.984 1 94.31 718 LYS A CA 1
ATOM 5936 C C . LYS A 1 718 ? -0.098 -35.281 -5.906 1 94.31 718 LYS A C 1
ATOM 5938 O O . LYS A 1 718 ? -0.474 -36.469 -5.832 1 94.31 718 LYS A O 1
ATOM 5943 N N . THR A 1 719 ? -0.452 -34.375 -5.023 1 95.56 719 THR A N 1
ATOM 5944 C CA . THR A 1 719 ? -1.341 -34.719 -3.912 1 95.56 719 THR A CA 1
ATOM 5945 C C . THR A 1 719 ? -2.535 -33.75 -3.883 1 95.56 719 THR A C 1
ATOM 5947 O O . THR A 1 719 ? -2.369 -32.531 -3.994 1 95.56 719 THR A O 1
ATOM 5950 N N . ASP A 1 720 ? -3.703 -34.312 -3.83 1 96.38 720 ASP A N 1
ATOM 5951 C CA . ASP A 1 720 ? -4.922 -33.531 -3.59 1 96.38 720 ASP A CA 1
ATOM 5952 C C . ASP A 1 720 ? -5.391 -33.688 -2.145 1 96.38 720 ASP A C 1
ATOM 5954 O O . ASP A 1 720 ? -5.281 -34.781 -1.563 1 96.38 720 ASP A O 1
ATOM 5958 N N . HIS A 1 721 ? -5.844 -32.625 -1.573 1 96.44 721 HIS A N 1
ATOM 5959 C CA . HIS A 1 721 ? -6.453 -32.625 -0.247 1 96.44 721 HIS A CA 1
ATOM 5960 C C . HIS A 1 721 ? -7.969 -32.5 -0.335 1 96.44 721 HIS A C 1
ATOM 5962 O O . HIS A 1 721 ? -8.492 -31.406 -0.568 1 96.44 721 HIS A O 1
ATOM 5968 N N . LEU A 1 722 ? -8.594 -33.562 -0.101 1 97.19 722 LEU A N 1
ATOM 5969 C CA . LEU A 1 722 ? -10.039 -33.625 -0.3 1 97.19 722 LEU A CA 1
ATOM 5970 C C . LEU A 1 722 ? -10.773 -33.562 1.035 1 97.19 722 LEU A C 1
ATOM 5972 O O . LEU A 1 722 ? -10.312 -34.125 2.031 1 97.19 722 LEU A O 1
ATOM 5976 N N . ARG A 1 723 ? -11.906 -32.875 0.989 1 96.31 723 ARG A N 1
ATOM 5977 C CA . ARG A 1 723 ? -12.648 -32.656 2.227 1 96.31 723 ARG A CA 1
ATOM 5978 C C . ARG A 1 723 ? -14.055 -33.25 2.133 1 96.31 723 ARG A C 1
ATOM 5980 O O . ARG A 1 723 ? -14.664 -33.25 1.06 1 96.31 723 ARG A O 1
ATOM 5987 N N . CYS A 1 724 ? -14.5 -33.781 3.166 1 94.88 724 CYS A N 1
ATOM 5988 C CA . CYS A 1 724 ? -15.875 -34.156 3.479 1 94.88 724 CYS A CA 1
ATOM 5989 C C . CYS A 1 724 ? -16.281 -33.656 4.859 1 94.88 724 CYS A C 1
ATOM 5991 O O . CYS A 1 724 ? -16.375 -34.438 5.809 1 94.88 724 CYS A O 1
ATOM 5993 N N . ASN A 1 725 ? -16.516 -32.375 4.922 1 93.75 725 ASN A N 1
ATOM 5994 C CA . ASN A 1 725 ? -16.641 -31.672 6.195 1 93.75 725 ASN A CA 1
ATOM 5995 C C . ASN A 1 725 ? -17.906 -30.812 6.227 1 93.75 725 ASN A C 1
ATOM 5997 O O . ASN A 1 725 ? -18.047 -29.875 5.426 1 93.75 725 ASN A O 1
ATOM 6001 N N . PRO A 1 726 ? -18.812 -31.016 7.148 1 91.62 726 PRO A N 1
ATOM 6002 C CA . PRO A 1 726 ? -20.031 -30.219 7.242 1 91.62 726 PRO A CA 1
ATOM 6003 C C . PRO A 1 726 ? -19.766 -28.781 7.664 1 91.62 726 PRO A C 1
ATOM 6005 O O . PRO A 1 726 ? -20.609 -27.906 7.465 1 91.62 726 PRO A O 1
ATOM 6008 N N . CYS A 1 727 ? -18.562 -28.531 8.25 1 90.75 727 CYS A N 1
ATOM 6009 C CA . CYS A 1 727 ? -18.25 -27.188 8.703 1 90.75 727 CYS A CA 1
ATOM 6010 C C . CYS A 1 727 ? -16.766 -26.891 8.578 1 90.75 727 CYS A C 1
ATOM 6012 O O . CYS A 1 727 ? -16.047 -26.875 9.578 1 90.75 727 CYS A O 1
ATOM 6014 N N . PHE A 1 728 ? -16.344 -26.625 7.41 1 90.19 728 PHE A N 1
ATOM 6015 C CA . PHE A 1 728 ? -14.961 -26.266 7.133 1 90.19 728 PHE A CA 1
ATOM 6016 C C . PHE A 1 728 ? -14.805 -24.766 6.988 1 90.19 728 PHE A C 1
ATOM 6018 O O . PHE A 1 728 ? -15.133 -24.203 5.941 1 90.19 728 PHE A O 1
ATOM 6025 N N . PHE A 1 729 ? -14.227 -24.062 7.965 1 80.31 729 PHE A N 1
ATOM 6026 C CA . PHE A 1 729 ? -14.086 -22.625 8.047 1 80.31 729 PHE A CA 1
ATOM 6027 C C . PHE A 1 729 ? -15.445 -21.938 7.926 1 80.31 729 PHE A C 1
ATOM 6029 O O . PHE A 1 729 ? -15.609 -21 7.137 1 80.31 729 PHE A O 1
ATOM 6036 N N . GLY A 1 730 ? -16.453 -22.562 8.539 1 78.94 730 GLY A N 1
ATOM 6037 C CA . GLY A 1 730 ? -17.766 -21.953 8.695 1 78.94 730 GLY A CA 1
ATOM 6038 C C . GLY A 1 730 ? -18.75 -22.375 7.625 1 78.94 730 GLY A C 1
ATOM 6039 O O . GLY A 1 730 ? -19.922 -22 7.664 1 78.94 730 GLY A O 1
ATOM 6040 N N . HIS A 1 731 ? -18.312 -23.203 6.625 1 85.31 731 HIS A N 1
ATOM 6041 C CA . HIS A 1 731 ? -19.188 -23.641 5.543 1 85.31 731 HIS A CA 1
ATOM 6042 C C . HIS A 1 731 ? -19.016 -25.125 5.262 1 85.31 731 HIS A C 1
ATOM 6044 O O . HIS A 1 731 ? -17.938 -25.688 5.465 1 85.31 731 HIS A O 1
ATOM 6050 N N . PRO A 1 732 ? -20.078 -25.75 4.812 1 91.25 732 PRO A N 1
ATOM 6051 C CA . PRO A 1 732 ? -19.938 -27.156 4.398 1 91.25 732 PRO A CA 1
ATOM 6052 C C . PRO A 1 732 ? -19.062 -27.297 3.15 1 91.25 732 PRO A C 1
ATOM 6054 O O . PRO A 1 732 ? -19.141 -26.484 2.234 1 91.25 732 PRO A O 1
ATOM 6057 N N . ARG A 1 733 ? -18.203 -28.297 3.139 1 95.06 733 ARG A N 1
ATOM 6058 C CA . ARG A 1 733 ? -17.359 -28.578 1.979 1 95.06 733 ARG A CA 1
ATOM 6059 C C . ARG A 1 733 ? -17.344 -30.078 1.679 1 95.06 733 ARG A C 1
ATOM 6061 O O . ARG A 1 733 ? -16.859 -30.859 2.488 1 95.06 733 ARG A O 1
ATOM 6068 N N . TYR A 1 734 ? -17.906 -30.453 0.599 1 96.69 734 TYR A N 1
ATOM 6069 C CA . TYR A 1 734 ? -17.891 -31.797 0.063 1 96.69 734 TYR A CA 1
ATOM 6070 C C . TYR A 1 734 ? -17.297 -31.828 -1.34 1 96.69 734 TYR A C 1
ATOM 6072 O O . TYR A 1 734 ? -17.969 -31.469 -2.312 1 96.69 734 TYR A O 1
ATOM 6080 N N . ASP A 1 735 ? -16.094 -32.344 -1.449 1 97.81 735 ASP A N 1
ATOM 6081 C CA . ASP A 1 735 ? -15.359 -32.25 -2.707 1 97.81 735 ASP A CA 1
ATOM 6082 C C . ASP A 1 735 ? -15.773 -33.375 -3.66 1 97.81 735 ASP A C 1
ATOM 6084 O O . ASP A 1 735 ? -16.281 -34.406 -3.227 1 97.81 735 ASP A O 1
ATOM 6088 N N . SER A 1 736 ? -15.594 -33.094 -4.926 1 98.25 736 SER A N 1
ATOM 6089 C CA . SER A 1 736 ? -15.836 -34.094 -5.945 1 98.25 736 SER A CA 1
ATOM 6090 C C . SER A 1 736 ? -14.539 -34.812 -6.328 1 98.25 736 SER A C 1
ATOM 6092 O O . SER A 1 736 ? -13.445 -34.312 -6.09 1 98.25 736 SER A O 1
ATOM 6094 N N . VAL A 1 737 ? -14.727 -36.062 -6.902 1 98.25 737 VAL A N 1
ATOM 6095 C CA . VAL A 1 737 ? -13.555 -36.875 -7.195 1 98.25 737 VAL A CA 1
ATOM 6096 C C . VAL A 1 737 ? -13.742 -37.562 -8.539 1 98.25 737 VAL A C 1
ATOM 6098 O O . VAL A 1 737 ? -14.852 -37.656 -9.062 1 98.25 737 VAL A O 1
ATOM 6101 N N . VAL A 1 738 ? -12.625 -37.969 -9.141 1 97.94 738 VAL A N 1
ATOM 6102 C CA . VAL A 1 738 ? -12.578 -38.875 -10.266 1 97.94 738 VAL A CA 1
ATOM 6103 C C . VAL A 1 738 ? -12.367 -40.312 -9.75 1 97.94 738 VAL A C 1
ATOM 6105 O O . VAL A 1 738 ? -11.406 -40.562 -9.023 1 97.94 738 VAL A O 1
ATOM 6108 N N . VAL A 1 739 ? -13.203 -41.188 -10.094 1 97.25 739 VAL A N 1
ATOM 6109 C CA . VAL A 1 739 ? -13.164 -42.562 -9.594 1 97.25 739 VAL A CA 1
ATOM 6110 C C . VAL A 1 739 ? -12.875 -43.531 -10.742 1 97.25 739 VAL A C 1
ATOM 6112 O O . VAL A 1 739 ? -13.422 -43.375 -11.844 1 97.25 739 VAL A O 1
ATOM 6115 N N . ASN A 1 740 ? -11.961 -44.406 -10.508 1 94.25 740 ASN A N 1
ATOM 6116 C CA . ASN A 1 740 ? -11.695 -45.438 -11.484 1 94.25 740 ASN A CA 1
ATOM 6117 C C . ASN A 1 740 ? -12.805 -46.5 -11.492 1 94.25 740 ASN A C 1
ATOM 6119 O O . ASN A 1 740 ? -12.883 -47.344 -10.594 1 94.25 740 ASN A O 1
ATOM 6123 N N . GLY A 1 741 ? -13.617 -46.281 -12.43 1 84.75 741 GLY A N 1
ATOM 6124 C CA . GLY A 1 741 ? -14.695 -47.219 -12.57 1 84.75 741 GLY A CA 1
ATOM 6125 C C . GLY A 1 741 ? -14.352 -48.375 -13.484 1 84.75 741 GLY A C 1
ATOM 6126 O O . GLY A 1 741 ? -13.281 -48.406 -14.102 1 84.75 741 GLY A O 1
ATOM 6127 N N . ASN A 1 742 ? -15.047 -49.531 -13.312 1 77.31 742 ASN A N 1
ATOM 6128 C CA . ASN A 1 742 ? -14.992 -50.656 -14.234 1 77.31 742 ASN A CA 1
ATOM 6129 C C . ASN A 1 742 ? -16.172 -50.656 -15.188 1 77.31 742 ASN A C 1
ATOM 6131 O O . ASN A 1 742 ? -17.297 -51 -14.797 1 77.31 742 ASN A O 1
ATOM 6135 N N . PRO A 1 743 ? -15.922 -50.031 -16.438 1 75.25 743 PRO A N 1
ATOM 6136 C CA . PRO A 1 743 ? -14.664 -49.906 -17.188 1 75.25 743 PRO A CA 1
ATOM 6137 C C . PRO A 1 743 ? -14.172 -48.469 -17.266 1 75.25 743 PRO A C 1
ATOM 6139 O O . PRO A 1 743 ? -13 -48.219 -17.562 1 75.25 743 PRO A O 1
ATOM 6142 N N . GLU A 1 744 ? -15.047 -47.531 -17.078 1 87.06 744 GLU A N 1
ATOM 6143 C CA . GLU A 1 744 ? -14.648 -46.156 -17.328 1 87.06 744 GLU A CA 1
ATOM 6144 C C . GLU A 1 744 ? -14.633 -45.344 -16.047 1 87.06 744 GLU A C 1
ATOM 6146 O O . GLU A 1 744 ? -15.289 -45.688 -15.062 1 87.06 744 GLU A O 1
ATOM 6151 N N . VAL A 1 745 ? -13.828 -44.281 -16.141 1 93.31 745 VAL A N 1
ATOM 6152 C CA . VAL A 1 745 ? -13.773 -43.375 -15.016 1 93.31 745 VAL A CA 1
ATOM 6153 C C . VAL A 1 745 ? -15.086 -42.625 -14.898 1 93.31 745 VAL A C 1
ATOM 6155 O O . VAL A 1 745 ? -15.758 -42.375 -15.906 1 93.31 745 VAL A O 1
ATOM 6158 N N . PHE A 1 746 ? -15.5 -42.312 -13.742 1 95.62 746 PHE A N 1
ATOM 6159 C CA . PHE A 1 746 ? -16.672 -41.5 -13.539 1 95.62 746 PHE A CA 1
ATOM 6160 C C . PHE A 1 746 ? -16.438 -40.5 -12.414 1 95.62 746 PHE A C 1
ATOM 6162 O O . PHE A 1 746 ? -15.469 -40.594 -11.664 1 95.62 746 PHE A O 1
ATOM 6169 N N . PHE A 1 747 ? -17.297 -39.469 -12.367 1 97.88 747 PHE A N 1
ATOM 6170 C CA . PHE A 1 747 ? -17.188 -38.406 -11.375 1 97.88 747 PHE A CA 1
ATOM 6171 C C . PHE A 1 747 ? -18.219 -38.625 -10.258 1 97.88 747 PHE A C 1
ATOM 6173 O O . PHE A 1 747 ? -19.297 -39.125 -10.5 1 97.88 747 PHE A O 1
ATOM 6180 N N . ALA A 1 748 ? -17.844 -38.25 -9.047 1 98.19 748 ALA A N 1
ATOM 6181 C CA . ALA A 1 748 ? -18.75 -38.406 -7.902 1 98.19 748 ALA A CA 1
ATOM 6182 C C . ALA A 1 748 ? -18.453 -37.344 -6.84 1 98.19 748 ALA A C 1
ATOM 6184 O O . ALA A 1 748 ? -17.375 -36.75 -6.812 1 98.19 748 ALA A O 1
ATOM 6185 N N . GLN A 1 749 ? -19.406 -37.031 -6.059 1 97.88 749 GLN A N 1
ATOM 6186 C CA . GLN A 1 749 ? -19.219 -36.156 -4.902 1 97.88 749 GLN A CA 1
ATOM 6187 C C . GLN A 1 749 ? -19.047 -36.969 -3.623 1 97.88 749 GLN A C 1
ATOM 6189 O O . GLN A 1 749 ? -19.812 -37.906 -3.377 1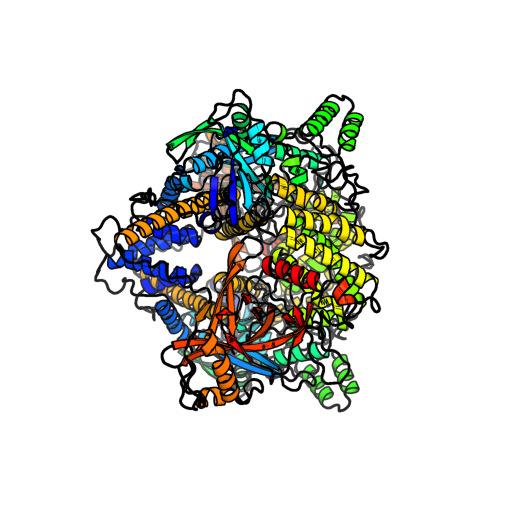 97.88 749 GLN A O 1
ATOM 6194 N N . LEU A 1 750 ? -18.078 -36.656 -2.832 1 98.12 750 LEU A N 1
ATOM 6195 C CA . LEU A 1 750 ? -17.891 -37.312 -1.539 1 98.12 750 LEU A CA 1
ATOM 6196 C C . LEU A 1 750 ? -18.984 -36.906 -0.562 1 98.12 750 LEU A C 1
ATOM 6198 O O . LEU A 1 750 ? -19.297 -35.75 -0.409 1 98.12 750 LEU A O 1
ATOM 6202 N N . LEU A 1 751 ? -19.547 -37.906 0.083 1 97.31 751 LEU A N 1
ATOM 6203 C CA . LEU A 1 751 ? -20.562 -37.656 1.096 1 97.31 751 LEU A CA 1
ATOM 6204 C C . LEU A 1 751 ? -20.047 -38 2.486 1 97.31 751 LEU A C 1
ATOM 6206 O O . LEU A 1 751 ? -20.344 -37.312 3.463 1 97.31 751 LEU A O 1
ATOM 6210 N N . ALA A 1 752 ? -19.328 -39.156 2.529 1 97 752 ALA A N 1
ATOM 6211 C CA . ALA A 1 752 ? -18.734 -39.594 3.791 1 97 752 ALA A CA 1
ATOM 6212 C C . ALA A 1 752 ? -17.5 -40.469 3.547 1 97 752 ALA A C 1
ATOM 6214 O O . ALA A 1 752 ? -17.406 -41.156 2.535 1 97 752 ALA A O 1
ATOM 6215 N N . LEU A 1 753 ? -16.578 -40.375 4.414 1 97.69 753 LEU A N 1
ATOM 6216 C CA . LEU A 1 753 ? -15.367 -41.188 4.473 1 97.69 753 LEU A CA 1
ATOM 6217 C C . LEU A 1 753 ? -15.297 -41.969 5.789 1 97.69 753 LEU A C 1
ATOM 6219 O O . LEU A 1 753 ? -15.555 -41.406 6.855 1 97.69 753 LEU A O 1
ATOM 6223 N N . PHE A 1 754 ? -15.008 -43.25 5.746 1 96.12 754 PHE A N 1
ATOM 6224 C CA . PHE A 1 754 ? -14.984 -44 7.008 1 96.12 754 PHE A CA 1
ATOM 6225 C C . PHE A 1 754 ? -14.172 -45.281 6.879 1 96.12 754 PHE A C 1
ATOM 6227 O O . PHE A 1 754 ? -13.867 -45.719 5.766 1 96.12 754 PHE A O 1
ATOM 6234 N N . THR A 1 755 ? -13.758 -45.781 7.934 1 95.31 755 THR A N 1
ATOM 6235 C CA . THR A 1 755 ? -13.172 -47.094 8.023 1 95.31 755 THR A CA 1
ATOM 6236 C C . THR A 1 755 ? -14.133 -48.062 8.711 1 95.31 755 THR A C 1
ATOM 6238 O O . THR A 1 755 ? -14.922 -47.656 9.57 1 95.31 755 THR A O 1
ATOM 6241 N N . PHE A 1 756 ? -14.125 -49.25 8.211 1 92.06 756 PHE A N 1
ATOM 6242 C CA . PHE A 1 756 ? -14.984 -50.312 8.727 1 92.06 756 PHE A CA 1
ATOM 6243 C C . PHE A 1 756 ? -14.203 -51.594 8.898 1 92.06 756 PHE A C 1
ATOM 6245 O O . PHE A 1 756 ? -13.477 -52 7.988 1 92.06 756 PHE A O 1
ATOM 6252 N N . LYS A 1 757 ? -14.344 -52.156 10.102 1 88.62 757 LYS A N 1
ATOM 6253 C CA . LYS A 1 757 ? -13.602 -53.375 10.391 1 88.62 757 LYS A CA 1
ATOM 6254 C C . LYS A 1 757 ? -14.461 -54.625 10.141 1 88.62 757 LYS A C 1
ATOM 6256 O O . LYS A 1 757 ? -15.57 -54.719 10.672 1 88.62 757 LYS A O 1
ATOM 6261 N N . VAL A 1 758 ? -14.023 -55.406 9.25 1 84.19 758 VAL A N 1
ATOM 6262 C CA . VAL A 1 758 ? -14.68 -56.688 8.961 1 84.19 758 VAL A CA 1
ATOM 6263 C C . VAL A 1 758 ? -13.68 -57.844 9.141 1 84.19 758 VAL A C 1
ATOM 6265 O O . VAL A 1 758 ? -12.656 -57.875 8.453 1 84.19 758 VAL A O 1
ATOM 6268 N N . ARG A 1 759 ? -13.984 -58.719 10.086 1 79.19 759 ARG A N 1
ATOM 6269 C CA . ARG A 1 759 ? -13.172 -59.906 10.359 1 79.19 759 ARG A CA 1
ATOM 6270 C C . ARG A 1 759 ? -11.711 -59.531 10.602 1 79.19 759 ARG A C 1
ATOM 6272 O O . ARG A 1 759 ? -10.805 -60.094 9.992 1 79.19 759 ARG A O 1
ATOM 6279 N N . GLY A 1 760 ? -11.469 -58.469 11.266 1 78.75 760 GLY A N 1
ATOM 6280 C CA . GLY A 1 760 ? -10.133 -58.062 11.672 1 78.75 760 GLY A CA 1
ATOM 6281 C C . GLY A 1 760 ? -9.453 -57.156 10.664 1 78.75 760 GLY A C 1
ATOM 6282 O O . GLY A 1 760 ? -8.414 -56.562 10.961 1 78.75 760 GLY A O 1
ATOM 6283 N N . THR A 1 761 ? -10.023 -57.094 9.453 1 84.75 761 THR A N 1
ATOM 6284 C CA . THR A 1 761 ? -9.438 -56.219 8.43 1 84.75 761 THR A CA 1
ATOM 6285 C C . THR A 1 761 ? -10.141 -54.875 8.398 1 84.75 761 THR A C 1
ATOM 6287 O O . THR A 1 761 ? -11.367 -54.812 8.344 1 84.75 761 THR A O 1
ATOM 6290 N N . THR A 1 762 ? -9.328 -53.844 8.43 1 90.06 762 THR A N 1
ATOM 6291 C CA . THR A 1 762 ? -9.883 -52.5 8.367 1 90.06 762 THR A CA 1
ATOM 6292 C C . THR A 1 762 ? -10.008 -52.062 6.914 1 90.06 762 THR A C 1
ATOM 6294 O O . THR A 1 762 ? -9.016 -52 6.184 1 90.06 762 THR A O 1
ATOM 6297 N N . LEU A 1 763 ? -11.188 -51.75 6.465 1 92.06 763 LEU A N 1
ATOM 6298 C CA . LEU A 1 763 ? -11.461 -51.281 5.117 1 92.06 763 LEU A CA 1
ATOM 6299 C C . LEU A 1 763 ? -11.656 -49.75 5.113 1 92.06 763 LEU A C 1
ATOM 6301 O O . LEU A 1 763 ? -12.344 -49.219 5.984 1 92.06 763 LEU A O 1
ATOM 6305 N N . SER A 1 764 ? -10.945 -49.094 4.215 1 94.94 764 SER A N 1
ATOM 6306 C CA . SER A 1 764 ? -11.164 -47.656 3.982 1 94.94 764 SER A CA 1
ATOM 6307 C C . SER A 1 764 ? -12.156 -47.438 2.844 1 94.94 764 SER A C 1
ATOM 6309 O O . SER A 1 764 ? -11.852 -47.75 1.686 1 94.94 764 SER A O 1
ATOM 6311 N N . LEU A 1 765 ? -13.297 -46.844 3.16 1 96.19 765 LEU A N 1
ATOM 6312 C CA . LEU A 1 765 ? -14.383 -46.719 2.189 1 96.19 765 LEU A CA 1
ATOM 6313 C C . LEU A 1 765 ? -14.859 -45.281 2.082 1 96.19 765 LEU A C 1
ATOM 6315 O O . LEU A 1 765 ? -14.594 -44.469 2.969 1 96.19 765 LEU A O 1
ATOM 6319 N N . ALA A 1 766 ? -15.453 -44.969 0.967 1 97.88 766 ALA A N 1
ATOM 6320 C CA . ALA A 1 766 ? -16.141 -43.719 0.722 1 97.88 766 ALA A CA 1
ATOM 6321 C C . ALA A 1 766 ? -17.578 -43.938 0.267 1 97.88 766 ALA A C 1
ATOM 6323 O O . ALA A 1 766 ? -17.859 -44.906 -0.447 1 97.88 766 ALA A O 1
ATOM 6324 N N . TYR A 1 767 ? -18.406 -43.188 0.841 1 97.75 767 TYR A N 1
ATOM 6325 C CA . TYR A 1 767 ? -19.781 -43.094 0.348 1 97.75 767 TYR A CA 1
ATOM 6326 C C . TYR A 1 767 ? -19.938 -41.875 -0.579 1 97.75 767 TYR A C 1
ATOM 6328 O O . TYR A 1 767 ? -19.641 -40.75 -0.193 1 97.75 767 TYR A O 1
ATOM 6336 N N . VAL A 1 768 ? -20.344 -42.156 -1.85 1 98.12 768 VAL A N 1
ATOM 6337 C CA . VAL A 1 768 ? -20.297 -41.094 -2.834 1 98.12 768 VAL A CA 1
ATOM 6338 C C . VAL A 1 768 ? -21.625 -41 -3.582 1 98.12 768 VAL A C 1
ATOM 6340 O O . VAL A 1 768 ? -22.391 -41.969 -3.607 1 98.12 768 VAL A O 1
ATOM 6343 N N . GLN A 1 769 ? -21.938 -39.812 -4.098 1 97.31 769 GLN A N 1
ATOM 6344 C CA . GLN A 1 769 ? -23.031 -39.594 -5.039 1 97.31 769 GLN A CA 1
ATOM 6345 C C . GLN A 1 769 ? -22.5 -39.406 -6.457 1 97.31 769 GLN A C 1
ATOM 6347 O O . GLN A 1 769 ? -21.875 -38.375 -6.754 1 97.31 769 GLN A O 1
ATOM 6352 N N . PRO A 1 770 ? -22.75 -40.344 -7.352 1 96.81 770 PRO A N 1
ATOM 6353 C CA . PRO A 1 770 ? -22.172 -40.281 -8.703 1 96.81 770 PRO A CA 1
ATOM 6354 C C . PRO A 1 770 ? -22.875 -39.25 -9.586 1 96.81 770 PRO A C 1
ATOM 6356 O O . PRO A 1 770 ? -24.016 -38.875 -9.305 1 96.81 770 PRO A O 1
ATOM 6359 N N . TYR A 1 771 ? -22.188 -38.781 -10.578 1 96.69 771 TYR A N 1
ATOM 6360 C CA . TYR A 1 771 ? -22.734 -37.969 -11.641 1 96.69 771 TYR A CA 1
ATOM 6361 C C . TYR A 1 771 ? -22.922 -38.781 -12.922 1 96.69 771 TYR A C 1
ATOM 6363 O O . TYR A 1 771 ? -22.125 -39.656 -13.227 1 96.69 771 TYR A O 1
ATOM 6371 N N . GLU A 1 772 ? -23.984 -38.5 -13.586 1 93.75 772 GLU A N 1
ATOM 6372 C CA . GLU A 1 772 ? -24.234 -39.094 -14.891 1 93.75 772 GLU A CA 1
ATOM 6373 C C . GLU A 1 772 ? -23.703 -38.219 -16.016 1 93.75 772 GLU A C 1
ATOM 6375 O O . GLU A 1 772 ? -24.062 -37.062 -16.141 1 93.75 772 GLU A O 1
ATOM 6380 N N . PRO A 1 773 ? -22.812 -38.844 -16.828 1 93.38 773 PRO A N 1
ATOM 6381 C CA . PRO A 1 773 ? -22.297 -38.062 -17.953 1 93.38 773 PRO A CA 1
ATOM 6382 C C . PRO A 1 773 ? -23.344 -37.844 -19.047 1 93.38 773 PRO A C 1
ATOM 6384 O O . PRO A 1 773 ? -24.062 -38.781 -19.422 1 93.38 773 PRO A O 1
ATOM 6387 N N . LEU A 1 774 ? -23.359 -36.625 -19.578 1 90.19 774 LEU A N 1
ATOM 6388 C CA . LEU A 1 774 ? -24.297 -36.312 -20.641 1 90.19 774 LEU A CA 1
ATOM 6389 C C . LEU A 1 774 ? -23.594 -36.25 -21.984 1 90.19 774 LEU A C 1
ATOM 6391 O O . LEU A 1 774 ? -24.25 -36.281 -23.031 1 90.19 774 LEU A O 1
ATOM 6395 N N . TYR A 1 775 ? -22.344 -36.281 -21.984 1 86.19 775 TYR A N 1
ATOM 6396 C CA . TYR A 1 775 ? -21.594 -36.031 -23.219 1 86.19 775 TYR A CA 1
ATOM 6397 C C . TYR A 1 775 ? -21.547 -37.281 -24.078 1 86.19 775 TYR A C 1
ATOM 6399 O O . TYR A 1 775 ? -21.219 -37.219 -25.266 1 86.19 775 TYR A O 1
ATOM 6407 N N . PRO A 1 776 ? -21.938 -38.5 -23.578 1 84.5 776 PRO A N 1
ATOM 6408 C CA . PRO A 1 776 ? -22.016 -39.625 -24.469 1 84.5 776 PRO A CA 1
ATOM 6409 C C . PRO A 1 776 ? -23.344 -39.688 -25.219 1 84.5 776 PRO A C 1
ATOM 6411 O O . PRO A 1 776 ? -23.5 -40.5 -26.156 1 84.5 776 PRO A O 1
ATOM 6414 N N . LEU A 1 777 ? -24.203 -38.781 -24.859 1 85 777 LEU A N 1
ATOM 6415 C CA . LEU A 1 777 ? -25.547 -38.875 -25.406 1 85 777 LEU A CA 1
ATOM 6416 C C . LEU A 1 777 ? -25.594 -38.344 -26.844 1 85 777 LEU A C 1
ATOM 6418 O O . LEU A 1 777 ? -24.859 -37.438 -27.188 1 85 777 LEU A O 1
ATOM 6422 N N . ALA A 1 778 ? -26.516 -38.906 -27.547 1 78.12 778 ALA A N 1
ATOM 6423 C CA . ALA A 1 778 ? -26.672 -38.531 -28.953 1 78.12 778 ALA A CA 1
ATOM 6424 C C . ALA A 1 778 ? -27.234 -37.125 -29.078 1 78.12 778 ALA A C 1
ATOM 6426 O O . ALA A 1 778 ? -26.859 -36.375 -30 1 78.12 778 ALA A O 1
ATOM 6427 N N . ASN A 1 779 ? -28.078 -36.719 -28.172 1 80.38 779 ASN A N 1
ATOM 6428 C CA . ASN A 1 779 ? -28.734 -35.438 -28.25 1 80.38 779 ASN A CA 1
ATOM 6429 C C . ASN A 1 779 ? -28.016 -34.375 -27.406 1 80.38 779 ASN A C 1
ATOM 6431 O O . ASN A 1 779 ? -28.641 -33.438 -26.906 1 80.38 779 ASN A O 1
ATOM 6435 N N . ARG A 1 780 ? -26.75 -34.562 -27.328 1 83.69 780 ARG A N 1
ATOM 6436 C CA . ARG A 1 780 ? -25.984 -33.594 -26.562 1 83.69 780 ARG A CA 1
ATOM 6437 C C . ARG A 1 780 ? -26.031 -32.219 -27.219 1 83.69 780 ARG A C 1
ATOM 6439 O O . ARG A 1 780 ? -26.25 -32.094 -28.422 1 83.69 780 ARG A O 1
ATOM 6446 N N . ALA A 1 781 ? -25.922 -31.188 -26.406 1 85.75 781 ALA A N 1
ATOM 6447 C CA . ALA A 1 781 ? -25.969 -29.812 -26.906 1 85.75 781 ALA A CA 1
ATOM 6448 C C . ALA A 1 781 ? -24.797 -29.547 -27.859 1 85.75 781 ALA A C 1
ATOM 6450 O O . ALA A 1 781 ? -23.656 -29.906 -27.578 1 85.75 781 ALA A O 1
ATOM 6451 N N . VAL A 1 782 ? -25.062 -28.922 -28.953 1 89 782 VAL A N 1
ATOM 6452 C CA . VAL A 1 782 ? -24.062 -28.594 -29.953 1 89 782 VAL A CA 1
ATOM 6453 C C . VAL A 1 782 ? -23 -27.672 -29.359 1 89 782 VAL A C 1
ATOM 6455 O O . VAL A 1 782 ? -21.812 -27.766 -29.672 1 89 782 VAL A O 1
ATOM 6458 N N . SER A 1 783 ? -23.453 -26.828 -28.516 1 91.06 783 SER A N 1
ATOM 6459 C CA . SER A 1 783 ? -22.547 -25.875 -27.859 1 91.06 783 SER A CA 1
ATOM 6460 C C . SER A 1 783 ? -21.484 -26.594 -27.031 1 91.06 783 SER A C 1
ATOM 6462 O O . SER A 1 783 ? -20.359 -26.141 -26.922 1 91.06 783 SER A O 1
ATOM 6464 N N . ASP A 1 784 ? -21.828 -27.75 -26.453 1 93.44 784 ASP A N 1
ATOM 6465 C CA . ASP A 1 784 ? -20.891 -28.516 -25.656 1 93.44 784 ASP A CA 1
ATOM 6466 C C . ASP A 1 784 ? -19.75 -29.062 -26.516 1 93.44 784 ASP A C 1
ATOM 6468 O O . ASP A 1 784 ? -18.594 -29.094 -26.094 1 93.44 784 ASP A O 1
ATOM 6472 N N . ALA A 1 785 ? -20.125 -29.469 -27.625 1 93.31 785 ALA A N 1
ATOM 6473 C CA . ALA A 1 785 ? -19.109 -29.984 -28.547 1 93.31 785 ALA A CA 1
ATOM 6474 C C . ALA A 1 785 ? -18.203 -28.859 -29.062 1 93.31 785 ALA A C 1
ATOM 6476 O O . ALA A 1 785 ? -16.984 -29 -29.094 1 93.31 785 ALA A O 1
ATOM 6477 N N . GLU A 1 786 ? -18.781 -27.766 -29.438 1 92.5 786 GLU A N 1
ATOM 6478 C CA . GLU A 1 786 ? -18.031 -26.656 -30.031 1 92.5 786 GLU A CA 1
ATOM 6479 C C . GLU A 1 786 ? -17.141 -25.984 -28.984 1 92.5 786 GLU A C 1
ATOM 6481 O O . GLU A 1 786 ? -16.062 -25.484 -29.312 1 92.5 786 GLU A O 1
ATOM 6486 N N . LEU A 1 787 ? -17.609 -25.984 -27.766 1 95.5 787 LEU A N 1
ATOM 6487 C CA . LEU A 1 787 ? -16.844 -25.344 -26.703 1 95.5 787 LEU A CA 1
ATOM 6488 C C . LEU A 1 787 ? -16.078 -26.375 -25.875 1 95.5 787 LEU A C 1
ATOM 6490 O O . LEU A 1 787 ? -15.414 -26.016 -24.891 1 95.5 787 LEU A O 1
ATOM 6494 N N . GLU A 1 788 ? -16.172 -27.641 -26.281 1 96.25 788 GLU A N 1
ATOM 6495 C CA . GLU A 1 788 ? -15.461 -28.734 -25.656 1 96.25 788 GLU A CA 1
ATOM 6496 C C . GLU A 1 788 ? -15.797 -28.828 -24.172 1 96.25 788 GLU A C 1
ATOM 6498 O O . GLU A 1 788 ? -14.891 -28.906 -23.328 1 96.25 788 GLU A O 1
ATOM 6503 N N . LEU A 1 789 ? -17.109 -28.812 -23.859 1 95.94 789 LEU A N 1
ATOM 6504 C CA . LEU A 1 789 ? -17.562 -28.891 -22.484 1 95.94 789 LEU A CA 1
ATOM 6505 C C . LEU A 1 789 ? -18.047 -30.281 -22.125 1 95.94 789 LEU A C 1
ATOM 6507 O O . LEU A 1 789 ? -18.734 -30.922 -22.922 1 95.94 789 LEU A O 1
ATOM 6511 N N . LEU A 1 790 ? -17.609 -30.797 -20.969 1 96.69 790 LEU A N 1
ATOM 6512 C CA . LEU A 1 790 ? -18.109 -32.031 -20.422 1 96.69 790 LEU A CA 1
ATOM 6513 C C . LEU A 1 790 ? -19.219 -31.781 -19.406 1 96.69 790 LEU A C 1
ATOM 6515 O O . LEU A 1 790 ? -18.938 -31.375 -18.266 1 96.69 790 LEU A O 1
ATOM 6519 N N . ARG A 1 791 ? -20.391 -32.062 -19.797 1 94.75 791 ARG A N 1
ATOM 6520 C CA . ARG A 1 791 ? -21.562 -31.781 -18.969 1 94.75 791 ARG A CA 1
ATOM 6521 C C . ARG A 1 791 ? -22.016 -33.031 -18.25 1 94.75 791 ARG A C 1
ATOM 6523 O O . ARG A 1 791 ? -22.016 -34.125 -18.812 1 94.75 791 ARG A O 1
ATOM 6530 N N . LEU A 1 792 ? -22.328 -32.844 -16.969 1 95.62 792 LEU A N 1
ATOM 6531 C CA . LEU A 1 792 ? -22.781 -33.906 -16.109 1 95.62 792 LEU A CA 1
ATOM 6532 C C . LEU A 1 792 ? -24.109 -33.562 -15.445 1 95.62 792 LEU A C 1
ATOM 6534 O O . LEU A 1 792 ? -24.5 -32.375 -15.414 1 95.62 792 LEU A O 1
ATOM 6538 N N . ARG A 1 793 ? -24.766 -34.531 -15.031 1 94.12 793 ARG A N 1
ATOM 6539 C CA . ARG A 1 793 ? -25.953 -34.375 -14.195 1 94.12 793 ARG A CA 1
ATOM 6540 C C . ARG A 1 793 ? -25.844 -35.188 -12.914 1 94.12 793 ARG A C 1
ATOM 6542 O O . ARG A 1 793 ? -25.531 -36.375 -12.953 1 94.12 793 ARG A O 1
ATOM 6549 N N . LYS A 1 794 ? -26.031 -34.562 -11.789 1 90.31 794 LYS A N 1
ATOM 6550 C CA . LYS A 1 794 ? -25.938 -35.25 -10.5 1 90.31 794 LYS A CA 1
ATOM 6551 C C . LYS A 1 794 ? -27.062 -36.281 -10.352 1 90.31 794 LYS A C 1
ATOM 6553 O O . LYS A 1 794 ? -28.234 -35.969 -10.539 1 90.31 794 LYS A O 1
ATOM 6558 N N . LYS A 1 795 ? -26.703 -37.469 -10.055 1 94.31 795 LYS A N 1
ATOM 6559 C CA . LYS A 1 795 ? -27.719 -38.5 -9.836 1 94.31 795 LYS A CA 1
ATOM 6560 C C . LYS A 1 795 ? -28.5 -38.25 -8.555 1 94.31 795 LYS A C 1
ATOM 6562 O O . LYS A 1 795 ? -28.109 -37.406 -7.746 1 94.31 795 LYS A O 1
ATOM 6567 N N . LEU A 1 796 ? -29.578 -38.969 -8.414 1 93.19 796 LEU A N 1
ATOM 6568 C CA . LEU A 1 796 ? -30.422 -38.781 -7.242 1 93.19 796 LEU A CA 1
ATOM 6569 C C . LEU A 1 796 ? -29.703 -39.25 -5.984 1 93.19 796 LEU A C 1
ATOM 6571 O O . LEU A 1 796 ? -28.844 -40.125 -6.051 1 93.19 796 LEU A O 1
ATOM 6575 N N . PRO A 1 797 ? -30.031 -38.719 -4.883 1 93.75 797 PRO A N 1
ATOM 6576 C CA . PRO A 1 797 ? -29.406 -39.125 -3.623 1 93.75 797 PRO A CA 1
ATOM 6577 C C . PRO A 1 797 ? -29.578 -40.625 -3.355 1 93.75 797 PRO A C 1
ATOM 6579 O O . PRO A 1 797 ? -28.688 -41.25 -2.773 1 93.75 797 PRO A O 1
ATOM 6582 N N . LYS A 1 798 ? -30.641 -41.188 -3.816 1 91.94 798 LYS A N 1
ATOM 6583 C CA . LYS A 1 798 ? -30.906 -42.594 -3.59 1 91.94 798 LYS A CA 1
ATOM 6584 C C . LYS A 1 798 ? -29.891 -43.469 -4.324 1 91.94 798 LYS A C 1
ATOM 6586 O O . LYS A 1 798 ? -29.688 -44.625 -3.977 1 91.94 798 LYS A O 1
ATOM 6591 N N . ASP A 1 799 ? -29.266 -42.875 -5.293 1 93.56 799 ASP A N 1
ATOM 6592 C CA . ASP A 1 799 ? -28.328 -43.625 -6.121 1 93.56 799 ASP A CA 1
ATOM 6593 C C . ASP A 1 799 ? -26.906 -43.531 -5.547 1 93.56 799 ASP A C 1
ATOM 6595 O O . ASP A 1 799 ? -25.953 -43.969 -6.191 1 93.56 799 ASP A O 1
ATOM 6599 N N . ALA A 1 800 ? -26.781 -43 -4.375 1 97 800 ALA A N 1
ATOM 6600 C CA . ALA A 1 800 ? -25.484 -42.969 -3.709 1 97 800 ALA A CA 1
ATOM 6601 C C . ALA A 1 800 ? -24.922 -44.375 -3.539 1 97 800 ALA A C 1
ATOM 6603 O O . ALA A 1 800 ? -25.688 -45.344 -3.41 1 97 800 ALA A O 1
ATOM 6604 N N . MET A 1 801 ? -23.578 -44.5 -3.57 1 95.94 801 MET A N 1
ATOM 6605 C CA . MET A 1 801 ? -22.984 -45.844 -3.549 1 95.94 801 MET A CA 1
ATOM 6606 C C . MET A 1 801 ? -21.672 -45.844 -2.783 1 95.94 801 MET A C 1
ATOM 6608 O O . MET A 1 801 ? -21.094 -44.781 -2.549 1 95.94 801 MET A O 1
ATOM 6612 N N . PHE A 1 802 ? -21.25 -47.031 -2.402 1 96.69 802 PHE A N 1
ATOM 6613 C CA . PHE A 1 802 ? -19.984 -47.188 -1.704 1 96.69 802 PHE A CA 1
ATOM 6614 C C . PHE A 1 802 ? -18.859 -47.5 -2.689 1 96.69 802 PHE A C 1
ATOM 6616 O O . PHE A 1 802 ? -19.078 -48.188 -3.695 1 96.69 802 PHE A O 1
ATOM 6623 N N . ILE A 1 803 ? -17.688 -46.938 -2.436 1 95.81 803 ILE A N 1
ATOM 6624 C CA . ILE A 1 803 ? -16.484 -47.281 -3.184 1 95.81 803 ILE A CA 1
ATOM 6625 C C . ILE A 1 803 ? -15.297 -47.406 -2.225 1 95.81 803 ILE A C 1
ATOM 6627 O O . ILE A 1 803 ? -15.359 -46.938 -1.087 1 95.81 803 ILE A O 1
ATOM 6631 N N . SER A 1 804 ? -14.305 -48.094 -2.721 1 94.69 804 SER A N 1
ATOM 6632 C CA . SER A 1 804 ? -13.039 -48.062 -1.998 1 94.69 804 SER A CA 1
ATOM 6633 C C . SER A 1 804 ? -12.328 -46.75 -2.188 1 94.69 804 SER A C 1
ATOM 6635 O O . SER A 1 804 ? -12.328 -46.188 -3.285 1 94.69 804 SER A O 1
ATOM 6637 N N . VAL A 1 805 ? -11.664 -46.312 -1.13 1 95.69 805 VAL A N 1
ATOM 6638 C CA . VAL A 1 805 ? -10.906 -45.062 -1.26 1 95.69 805 VAL A CA 1
ATOM 6639 C C . VAL A 1 805 ? -9.789 -45.25 -2.285 1 95.69 805 VAL A C 1
ATOM 6641 O O . VAL A 1 805 ? -9.359 -44.281 -2.914 1 95.69 805 VAL A O 1
ATOM 6644 N N . TYR A 1 806 ? -9.391 -46.406 -2.514 1 93.25 806 TYR A N 1
ATOM 6645 C CA . TYR A 1 806 ? -8.281 -46.688 -3.412 1 93.25 806 TYR A CA 1
ATOM 6646 C C . TYR A 1 806 ? -8.711 -46.594 -4.867 1 93.25 806 TYR A C 1
ATOM 6648 O O . TYR A 1 806 ? -7.879 -46.562 -5.773 1 93.25 806 TYR A O 1
ATOM 6656 N N . SER A 1 807 ? -10 -46.562 -5.102 1 95 807 SER A N 1
ATOM 6657 C CA . SER A 1 807 ? -10.5 -46.375 -6.461 1 95 807 SER A CA 1
ATOM 6658 C C . SER A 1 807 ? -10.523 -44.906 -6.863 1 95 807 SER A C 1
ATOM 6660 O O . SER A 1 807 ? -10.719 -44.594 -8.039 1 95 807 SER A O 1
ATOM 6662 N N . ILE A 1 808 ? -10.305 -44.062 -5.895 1 96.94 808 ILE A N 1
ATOM 6663 C CA . ILE A 1 808 ? -10.297 -42.625 -6.188 1 96.94 808 ILE A CA 1
ATOM 6664 C C . ILE A 1 808 ? -8.969 -42.25 -6.852 1 96.94 808 ILE A C 1
ATOM 6666 O O . ILE A 1 808 ? -7.898 -42.469 -6.273 1 96.94 808 ILE A O 1
ATOM 6670 N N . VAL A 1 809 ? -9.055 -41.688 -7.961 1 96.5 809 VAL A N 1
ATOM 6671 C CA . VAL A 1 809 ? -7.875 -41.312 -8.742 1 96.5 809 VAL A CA 1
ATOM 6672 C C . VAL A 1 809 ? -7.344 -39.969 -8.266 1 96.5 809 VAL A C 1
ATOM 6674 O O . VAL A 1 809 ? -6.156 -39.844 -7.973 1 96.5 809 VAL A O 1
ATOM 6677 N N . ARG A 1 810 ? -8.156 -38.938 -8.211 1 97.31 810 ARG A N 1
ATOM 6678 C CA . ARG A 1 810 ? -7.848 -37.562 -7.766 1 97.31 810 ARG A CA 1
ATOM 6679 C C . ARG A 1 810 ? -9.117 -36.781 -7.5 1 97.31 810 ARG A C 1
ATOM 6681 O O . ARG A 1 810 ? -10.227 -37.281 -7.656 1 97.31 810 ARG A O 1
ATOM 6688 N N . GLY A 1 811 ? -8.914 -35.594 -7.012 1 97.62 811 GLY A N 1
ATOM 6689 C CA . GLY A 1 811 ? -10.039 -34.688 -6.848 1 97.62 811 GLY A CA 1
ATOM 6690 C C . GLY A 1 811 ? -10.461 -34 -8.141 1 97.62 811 GLY A C 1
ATOM 6691 O O . GLY A 1 811 ? -9.703 -34 -9.117 1 97.62 811 GLY A O 1
ATOM 6692 N N . ALA A 1 812 ? -11.672 -33.469 -8.188 1 98.19 812 ALA A N 1
ATOM 6693 C CA . ALA A 1 812 ? -12.211 -32.75 -9.344 1 98.19 812 ALA A CA 1
ATOM 6694 C C . ALA A 1 812 ? -13.047 -31.547 -8.914 1 98.19 812 ALA A C 1
ATOM 6696 O O . ALA A 1 812 ? -13.586 -31.531 -7.801 1 98.19 812 ALA A O 1
ATOM 6697 N N . VAL A 1 813 ? -13.039 -30.547 -9.727 1 98.06 813 VAL A N 1
ATOM 6698 C CA . VAL A 1 813 ? -13.914 -29.391 -9.523 1 98.06 813 VAL A CA 1
ATOM 6699 C C . VAL A 1 813 ? -15.039 -29.422 -10.555 1 98.06 813 VAL A C 1
ATOM 6701 O O . VAL A 1 813 ? -14.789 -29.438 -11.758 1 98.06 813 VAL A O 1
ATOM 6704 N N . LEU A 1 814 ? -16.25 -29.469 -10.086 1 97.94 814 LEU A N 1
ATOM 6705 C CA . LEU A 1 814 ? -17.438 -29.438 -10.938 1 97.94 814 LEU A CA 1
ATOM 6706 C C . LEU A 1 814 ? -18.188 -28.125 -10.781 1 97.94 814 LEU A C 1
ATOM 6708 O O . LEU A 1 814 ? -18.641 -27.797 -9.68 1 97.94 814 LEU A O 1
ATOM 6712 N N . ILE A 1 815 ? -18.328 -27.359 -11.852 1 96.75 815 ILE A N 1
ATOM 6713 C CA . ILE A 1 815 ? -18.953 -26.031 -11.82 1 96.75 815 ILE A CA 1
ATOM 6714 C C . ILE A 1 815 ? -20.438 -26.172 -12.125 1 96.75 815 ILE A C 1
ATOM 6716 O O . ILE A 1 815 ? -20.828 -26.688 -13.172 1 96.75 815 ILE A O 1
ATOM 6720 N N . PRO A 1 816 ? -21.297 -25.688 -11.242 1 93.75 816 PRO A N 1
ATOM 6721 C CA . PRO A 1 816 ? -22.734 -25.766 -11.5 1 93.75 816 PRO A CA 1
ATOM 6722 C C . PRO A 1 816 ? -23.172 -24.875 -12.656 1 93.75 816 PRO A C 1
ATOM 6724 O O . PRO A 1 816 ? -22.688 -23.75 -12.797 1 93.75 816 PRO A O 1
ATOM 6727 N N . GLY A 1 817 ? -24.031 -25.391 -13.484 1 86.38 817 GLY A N 1
ATOM 6728 C CA . GLY A 1 817 ? -24.625 -24.609 -14.555 1 86.38 817 GLY A CA 1
ATOM 6729 C C . GLY A 1 817 ? -25.797 -23.766 -14.102 1 86.38 817 GLY A C 1
ATOM 6730 O O . GLY A 1 817 ? -26.172 -23.812 -12.93 1 86.38 817 GLY A O 1
ATOM 6731 N N . PRO A 1 818 ? -26.328 -22.859 -15.016 1 75.25 818 PRO A N 1
ATOM 6732 C CA . PRO A 1 818 ? -27.484 -22.047 -14.648 1 75.25 818 PRO A CA 1
ATOM 6733 C C . PRO A 1 818 ? -28.734 -22.891 -14.375 1 75.25 818 PRO A C 1
ATOM 6735 O O . PRO A 1 818 ? -28.922 -23.938 -15 1 75.25 818 PRO A O 1
ATOM 6738 N N . PRO A 1 819 ? -29.438 -22.438 -13.305 1 62.84 819 PRO A N 1
ATOM 6739 C CA . PRO A 1 819 ? -30.688 -23.188 -13.094 1 62.84 819 PRO A CA 1
ATOM 6740 C C . PRO A 1 819 ? -31.641 -23.094 -14.281 1 62.84 819 PRO A C 1
ATOM 6742 O O . PRO A 1 819 ? -31.703 -22.047 -14.945 1 62.84 819 PRO A O 1
ATOM 6745 N N . ARG A 1 820 ? -32.031 -24.156 -14.945 1 52.66 820 ARG A N 1
ATOM 6746 C CA . ARG A 1 820 ? -32.969 -24.094 -16.031 1 52.66 820 ARG A CA 1
ATOM 6747 C C . ARG A 1 820 ? -34.312 -23.516 -15.555 1 52.66 820 ARG A C 1
ATOM 6749 O O . ARG A 1 820 ? -34.781 -23.891 -14.477 1 52.66 820 ARG A O 1
ATOM 6756 N N . GLU A 1 821 ? -34.75 -22.344 -15.992 1 46.97 821 GLU A N 1
ATOM 6757 C CA . GLU A 1 821 ? -36.031 -21.688 -15.688 1 46.97 821 GLU A CA 1
ATOM 6758 C C . GLU A 1 821 ? -37.188 -22.625 -15.898 1 46.97 821 GLU A C 1
ATOM 6760 O O . GLU A 1 821 ? -38.344 -22.234 -15.719 1 46.97 821 GLU A O 1
ATOM 6765 N N . ASP A 1 822 ? -37.219 -23.719 -16.734 1 38.94 822 ASP A N 1
ATOM 6766 C CA . ASP A 1 822 ? -38.5 -24.234 -17.156 1 38.94 822 ASP A CA 1
ATOM 6767 C C . ASP A 1 822 ? -39.219 -24.891 -15.977 1 38.94 822 ASP A C 1
ATOM 6769 O O . ASP A 1 822 ? -40.25 -25.531 -16.156 1 38.94 822 ASP A O 1
ATOM 6773 N N . GLY A 1 823 ? -39.625 -24.422 -14.922 1 40.34 823 GLY A N 1
ATOM 6774 C CA . GLY A 1 823 ? -40.594 -24.828 -13.898 1 40.34 823 GLY A CA 1
ATOM 6775 C C . GLY A 1 823 ? -40.281 -26.188 -13.312 1 40.34 823 GLY A C 1
ATOM 6776 O O . GLY A 1 823 ? -40.969 -26.641 -12.383 1 40.34 823 GLY A O 1
ATOM 6777 N N . THR A 1 824 ? -40.25 -27.312 -14.156 1 40.94 824 THR A N 1
ATOM 6778 C CA . THR A 1 824 ? -40.281 -28.672 -13.617 1 40.94 824 THR A CA 1
ATOM 6779 C C . THR A 1 824 ? -39.062 -28.906 -12.727 1 40.94 824 THR A C 1
ATOM 6781 O O . THR A 1 824 ? -38.125 -28.109 -12.727 1 40.94 824 THR A O 1
ATOM 6784 N N . ASN A 1 825 ? -38.938 -30.312 -12.023 1 43.28 825 ASN A N 1
ATOM 6785 C CA . ASN A 1 825 ? -37.906 -30.75 -11.094 1 43.28 825 ASN A CA 1
ATOM 6786 C C . ASN A 1 825 ? -36.5 -30.406 -11.625 1 43.28 825 ASN A C 1
ATOM 6788 O O . ASN A 1 825 ? -35.938 -31.172 -12.422 1 43.28 825 ASN A O 1
ATOM 6792 N N . ARG A 1 826 ? -36.094 -29.25 -11.883 1 50.41 826 ARG A N 1
ATOM 6793 C CA . ARG A 1 826 ? -34.969 -28.641 -12.609 1 50.41 826 ARG A CA 1
ATOM 6794 C C . ARG A 1 826 ? -33.625 -29.156 -12.086 1 50.41 826 ARG A C 1
ATOM 6796 O O . ARG A 1 826 ? -33.188 -28.75 -11.016 1 50.41 826 ARG A O 1
ATOM 6803 N N . ALA A 1 827 ? -33.188 -30.344 -12.391 1 61.19 827 ALA A N 1
ATOM 6804 C CA . ALA A 1 827 ? -31.906 -30.922 -12.039 1 61.19 827 ALA A CA 1
ATOM 6805 C C . ALA A 1 827 ? -30.766 -30.016 -12.484 1 61.19 827 ALA A C 1
ATOM 6807 O O . ALA A 1 827 ? -30.75 -29.516 -13.617 1 61.19 827 ALA A O 1
ATOM 6808 N N . ILE A 1 828 ? -29.891 -29.547 -11.664 1 77.56 828 ILE A N 1
ATOM 6809 C CA . ILE A 1 828 ? -28.719 -28.703 -11.867 1 77.56 828 ILE A CA 1
ATOM 6810 C C . ILE A 1 828 ? -27.641 -29.484 -12.633 1 77.56 828 ILE A C 1
ATOM 6812 O O . ILE A 1 828 ? -27.328 -30.625 -12.281 1 77.56 828 ILE A O 1
ATOM 6816 N N . ASN A 1 829 ? -27.344 -28.969 -13.898 1 90.56 829 ASN A N 1
ATOM 6817 C CA . ASN A 1 829 ? -26.203 -29.516 -14.641 1 90.56 829 ASN A CA 1
ATOM 6818 C C . ASN A 1 829 ? -24.891 -28.969 -14.117 1 90.56 829 ASN A C 1
ATOM 6820 O O . ASN A 1 829 ? -24.844 -27.938 -13.461 1 90.56 829 ASN A O 1
ATOM 6824 N N . TYR A 1 830 ? -23.906 -29.859 -14.273 1 95.94 830 TYR A N 1
ATOM 6825 C CA . TYR A 1 830 ? -22.562 -29.484 -13.859 1 95.94 830 TYR A CA 1
ATOM 6826 C C . TYR A 1 830 ? -21.578 -29.609 -15.016 1 95.94 830 TYR A C 1
ATOM 6828 O O . TYR A 1 830 ? -21.781 -30.406 -15.93 1 95.94 830 TYR A O 1
ATOM 6836 N N . PHE A 1 831 ? -20.547 -28.797 -15 1 97 831 PHE A N 1
ATOM 6837 C CA . PHE A 1 831 ? -19.453 -28.891 -15.961 1 97 831 PHE A CA 1
ATOM 6838 C C . PHE A 1 831 ? -18.172 -29.359 -15.281 1 97 831 PHE A C 1
ATOM 6840 O O . PHE A 1 831 ? -17.844 -28.906 -14.18 1 97 831 PHE A O 1
ATOM 6847 N N . VAL A 1 832 ? -17.516 -30.328 -15.945 1 98 832 VAL A N 1
ATOM 6848 C CA . VAL A 1 832 ? -16.188 -30.688 -15.477 1 98 832 VAL A CA 1
ATOM 6849 C C . VAL A 1 832 ? -15.219 -29.531 -15.758 1 98 832 VAL A C 1
ATOM 6851 O O . VAL A 1 832 ? -15.078 -29.109 -16.906 1 98 832 VAL A O 1
ATOM 6854 N N . PHE A 1 833 ? -14.586 -28.969 -14.758 1 98.31 833 PHE A N 1
ATOM 6855 C CA . PHE A 1 833 ? -13.602 -27.906 -14.93 1 98.31 833 PHE A CA 1
ATOM 6856 C C . PHE A 1 833 ? -12.281 -28.484 -15.43 1 98.31 833 PHE A C 1
ATOM 6858 O O . PHE A 1 833 ? -11.328 -28.625 -14.656 1 98.31 833 PHE A O 1
ATOM 6865 N N . ASP A 1 834 ? -12.203 -28.719 -16.672 1 98.19 834 ASP A N 1
ATOM 6866 C CA . ASP A 1 834 ? -11.062 -29.406 -17.266 1 98.19 834 ASP A CA 1
ATOM 6867 C C . ASP A 1 834 ? -9.82 -28.5 -17.266 1 98.19 834 ASP A C 1
ATOM 6869 O O . ASP A 1 834 ? -8.703 -28.984 -17.469 1 98.19 834 ASP A O 1
ATOM 6873 N N . LEU A 1 835 ? -9.953 -27.219 -16.969 1 98.06 835 LEU A N 1
ATOM 6874 C CA . LEU A 1 835 ? -8.859 -26.25 -17 1 98.06 835 LEU A CA 1
ATOM 6875 C C . LEU A 1 835 ? -8.266 -26.047 -15.617 1 98.06 835 LEU A C 1
ATOM 6877 O O . LEU A 1 835 ? -7.586 -25.047 -15.359 1 98.06 835 LEU A O 1
ATOM 6881 N N . LEU A 1 836 ? -8.531 -26.953 -14.688 1 97.56 836 LEU A N 1
ATOM 6882 C CA . LEU A 1 836 ? -8.07 -26.875 -13.305 1 97.56 836 LEU A CA 1
ATOM 6883 C C . LEU A 1 836 ? -6.543 -26.922 -13.242 1 97.56 836 LEU A C 1
ATOM 6885 O O . LEU A 1 836 ? -5.918 -26.078 -12.586 1 97.56 836 LEU A O 1
ATOM 6889 N N . ASP A 1 837 ? -5.949 -27.922 -13.852 1 96.94 837 ASP A N 1
ATOM 6890 C CA . ASP A 1 837 ? -4.504 -28.125 -13.93 1 96.94 837 ASP A CA 1
ATOM 6891 C C . ASP A 1 837 ? -4.133 -29 -15.117 1 96.94 837 ASP A C 1
ATOM 6893 O O . ASP A 1 837 ? -5.004 -29.438 -15.875 1 96.94 837 ASP A O 1
ATOM 6897 N N . CYS A 1 838 ? -2.875 -29.203 -15.297 1 96.81 838 CYS A N 1
ATOM 6898 C CA . CYS A 1 838 ? -2.385 -29.891 -16.484 1 96.81 838 CYS A CA 1
ATOM 6899 C C . CYS A 1 838 ? -2.844 -31.344 -16.516 1 96.81 838 CYS A C 1
ATOM 6901 O O . CYS A 1 838 ? -3.09 -31.891 -17.594 1 96.81 838 CYS A O 1
ATOM 6903 N N . ASP A 1 839 ? -2.959 -31.953 -15.367 1 97.5 839 ASP A N 1
ATOM 6904 C CA . ASP A 1 839 ? -3.402 -33.344 -15.328 1 97.5 839 ASP A CA 1
ATOM 6905 C C . ASP A 1 839 ? -4.871 -33.469 -15.727 1 97.5 839 ASP A C 1
ATOM 6907 O O . ASP A 1 839 ? -5.223 -34.281 -16.578 1 97.5 839 ASP A O 1
ATOM 6911 N N . MET A 1 840 ? -5.742 -32.656 -15.039 1 97.81 840 MET A N 1
ATOM 6912 C CA . MET A 1 840 ? -7.164 -32.688 -15.367 1 97.81 840 MET A CA 1
ATOM 6913 C C . MET A 1 840 ? -7.387 -32.375 -16.844 1 97.81 840 MET A C 1
ATOM 6915 O O . MET A 1 840 ? -8.234 -33 -17.5 1 97.81 840 MET A O 1
ATOM 6919 N N . PHE A 1 841 ? -6.664 -31.469 -17.359 1 98 841 PHE A N 1
ATOM 6920 C CA . PHE A 1 841 ? -6.766 -31.078 -18.766 1 98 841 PHE A CA 1
ATOM 6921 C C . PHE A 1 841 ? -6.477 -32.25 -19.688 1 98 841 PHE A C 1
ATOM 6923 O O . PHE A 1 841 ? -7.254 -32.562 -20.594 1 98 841 PHE A O 1
ATOM 6930 N N . GLN A 1 842 ? -5.391 -32.906 -19.406 1 96.56 842 GLN A N 1
ATOM 6931 C CA . GLN A 1 842 ? -4.996 -34.031 -20.234 1 96.56 842 GLN A CA 1
ATOM 6932 C C . GLN A 1 842 ? -6.008 -35.188 -20.125 1 96.56 842 GLN A C 1
ATOM 6934 O O . GLN A 1 842 ? -6.375 -35.781 -21.141 1 96.56 842 GLN A O 1
ATOM 6939 N N . ARG A 1 843 ? -6.469 -35.5 -18.969 1 95.5 843 ARG A N 1
ATOM 6940 C CA . ARG A 1 843 ? -7.461 -36.531 -18.781 1 95.5 843 ARG A CA 1
ATOM 6941 C C . ARG A 1 843 ? -8.75 -36.219 -19.531 1 95.5 843 ARG A C 1
ATOM 6943 O O . ARG A 1 843 ? -9.359 -37.094 -20.141 1 95.5 843 ARG A O 1
ATOM 6950 N N . CYS A 1 844 ? -9.156 -35.031 -19.469 1 97.19 844 CYS A N 1
ATOM 6951 C CA . CYS A 1 844 ? -10.406 -34.625 -20.109 1 97.19 844 CYS A CA 1
ATOM 6952 C C . CYS A 1 844 ? -10.25 -34.625 -21.625 1 97.19 844 CYS A C 1
ATOM 6954 O O . CYS A 1 844 ? -11.211 -34.875 -22.359 1 97.19 844 CYS A O 1
ATOM 6956 N N . ARG A 1 845 ? -9.039 -34.25 -22.109 1 96 845 ARG A N 1
ATOM 6957 C CA . ARG A 1 845 ? -8.797 -34.344 -23.547 1 96 845 ARG A CA 1
ATOM 6958 C C . ARG A 1 845 ? -9.008 -35.75 -24.062 1 96 845 ARG A C 1
ATOM 6960 O O . ARG A 1 845 ? -9.555 -35.938 -25.141 1 96 845 ARG A O 1
ATOM 6967 N N . GLU A 1 846 ? -8.625 -36.719 -23.266 1 93.81 846 GLU A N 1
ATOM 6968 C CA . GLU A 1 846 ? -8.805 -38.125 -23.641 1 93.81 846 GLU A CA 1
ATOM 6969 C C . GLU A 1 846 ? -10.281 -38.5 -23.688 1 93.81 846 GLU A C 1
ATOM 6971 O O . GLU A 1 846 ? -10.727 -39.219 -24.578 1 93.81 846 GLU A O 1
ATOM 6976 N N . ILE A 1 847 ? -11.016 -37.969 -22.734 1 94.69 847 ILE A N 1
ATOM 6977 C CA . ILE A 1 847 ? -12.453 -38.219 -22.703 1 94.69 847 ILE A CA 1
ATOM 6978 C C . ILE A 1 847 ? -13.109 -37.562 -23.922 1 94.69 847 ILE A C 1
ATOM 6980 O O . ILE A 1 847 ? -13.938 -38.188 -24.594 1 94.69 847 ILE A O 1
ATOM 6984 N N . LEU A 1 848 ? -12.727 -36.375 -24.188 1 95.12 848 LEU A N 1
ATOM 6985 C CA . LEU A 1 848 ? -13.289 -35.625 -25.312 1 95.12 848 LEU A CA 1
ATOM 6986 C C . LEU A 1 848 ? -12.992 -36.344 -26.641 1 95.12 848 LEU A C 1
ATOM 6988 O O . LEU A 1 848 ? -13.844 -36.406 -27.516 1 95.12 848 LEU A O 1
ATOM 6992 N N . LYS A 1 849 ? -11.805 -36.844 -26.75 1 93.19 849 LYS A N 1
ATOM 6993 C CA . LYS A 1 849 ? -11.422 -37.594 -27.953 1 93.19 849 LYS A CA 1
ATOM 6994 C C . LYS A 1 849 ? -12.242 -38.875 -28.094 1 93.19 849 LYS A C 1
ATOM 6996 O O . LYS A 1 849 ? -12.703 -39.188 -29.188 1 93.19 849 LYS A O 1
ATOM 7001 N N . ARG A 1 850 ? -12.43 -39.5 -27.062 1 92.19 850 ARG A N 1
ATOM 7002 C CA . ARG A 1 850 ? -13.172 -40.75 -27.047 1 92.19 850 ARG A CA 1
ATOM 7003 C C . ARG A 1 850 ? -14.609 -40.531 -27.531 1 92.19 850 ARG A C 1
ATOM 7005 O O . ARG A 1 850 ? -15.172 -41.406 -28.219 1 92.19 850 ARG A O 1
ATOM 7012 N N . TYR A 1 851 ? -15.125 -39.438 -27.234 1 91.31 851 TYR A N 1
ATOM 7013 C CA . TYR A 1 851 ? -16.516 -39.219 -27.562 1 91.31 851 TYR A CA 1
ATOM 7014 C C . TYR A 1 851 ? -16.641 -38.25 -28.75 1 91.31 851 TYR A C 1
ATOM 7016 O O . TYR A 1 851 ? -17.672 -37.594 -28.938 1 91.31 851 TYR A O 1
ATOM 7024 N N . GLU A 1 852 ? -15.602 -38 -29.469 1 87.94 852 GLU A N 1
ATOM 7025 C CA . GLU A 1 852 ? -15.523 -37.344 -30.781 1 87.94 852 GLU A CA 1
ATOM 7026 C C . GLU A 1 852 ? -15.859 -35.844 -30.672 1 87.94 852 GLU A C 1
ATOM 7028 O O . GLU A 1 852 ? -16.578 -35.312 -31.516 1 87.94 852 GLU A O 1
ATOM 7033 N N . TYR A 1 853 ? -15.414 -35.281 -29.5 1 88.88 853 TYR A N 1
ATOM 7034 C CA . TYR A 1 853 ? -15.508 -33.812 -29.375 1 88.88 853 TYR A CA 1
ATOM 7035 C C . TYR A 1 853 ? -14.289 -33.156 -30 1 88.88 853 TYR A C 1
ATOM 7037 O O . TYR A 1 853 ? -14.312 -31.938 -30.266 1 88.88 853 TYR A O 1
ATOM 7045 N N . LEU A 1 854 ? -13.203 -33.938 -30.125 1 86.5 854 LEU A N 1
ATOM 7046 C CA . LEU A 1 854 ? -11.953 -33.406 -30.656 1 86.5 854 LEU A CA 1
ATOM 7047 C C . LEU A 1 854 ? -11.594 -34.094 -31.969 1 86.5 854 LEU A C 1
ATOM 7049 O O . LEU A 1 854 ? -11.953 -35.281 -32.188 1 86.5 854 LEU A O 1
ATOM 7053 N N . MET B 1 1 ? -11.07 55.844 40.875 1 38.03 1 MET B N 1
ATOM 7054 C CA . MET B 1 1 ? -10.242 55.656 39.688 1 38.03 1 MET B CA 1
ATOM 7055 C C . MET B 1 1 ? -10.219 54.219 39.25 1 38.03 1 MET B C 1
ATOM 7057 O O . MET B 1 1 ? -9.727 53.344 40 1 38.03 1 MET B O 1
ATOM 7061 N N . GLU B 1 2 ? -11.211 53.625 38.688 1 49.22 2 GLU B N 1
ATOM 7062 C CA . GLU B 1 2 ? -11.367 52.219 38.281 1 49.22 2 GLU B CA 1
ATOM 7063 C C . GLU B 1 2 ? -10.141 51.719 37.531 1 49.22 2 GLU B C 1
ATOM 7065 O O . GLU B 1 2 ? -9.695 52.344 36.562 1 49.22 2 GLU B O 1
ATOM 7070 N N . ASP B 1 3 ? -9.148 51.031 38.156 1 61.53 3 ASP B N 1
ATOM 7071 C CA . ASP B 1 3 ? -7.805 50.625 37.75 1 61.53 3 ASP B CA 1
ATOM 7072 C C . ASP B 1 3 ? -7.801 50 36.375 1 61.53 3 ASP B C 1
ATOM 7074 O O . ASP B 1 3 ? -8.516 49.031 36.125 1 61.53 3 ASP B O 1
ATOM 7078 N N . ILE B 1 4 ? -7.469 50.812 35.375 1 79.44 4 ILE B N 1
ATOM 7079 C CA . ILE B 1 4 ? -7.305 50.344 34 1 79.44 4 ILE B CA 1
ATOM 7080 C C . ILE B 1 4 ? -6.375 49.156 33.969 1 79.44 4 ILE B C 1
ATOM 7082 O O . ILE B 1 4 ? -5.238 49.219 34.438 1 79.44 4 ILE B O 1
ATOM 7086 N N . PRO B 1 5 ? -6.965 48.031 33.5 1 88.75 5 PRO B N 1
ATOM 7087 C CA . PRO B 1 5 ? -6.133 46.812 33.469 1 88.75 5 PRO B CA 1
ATOM 7088 C C . PRO B 1 5 ? -4.926 46.969 32.531 1 88.75 5 PRO B C 1
ATOM 7090 O O . PRO B 1 5 ? -4.914 47.844 31.672 1 88.75 5 PRO B O 1
ATOM 7093 N N . GLU B 1 6 ? -3.961 46.281 32.812 1 91.69 6 GLU B N 1
ATOM 7094 C CA . GLU B 1 6 ? -2.781 46.219 31.938 1 91.69 6 GLU B CA 1
ATOM 7095 C C . GLU B 1 6 ? -3.105 45.594 30.594 1 91.69 6 GLU B C 1
ATOM 7097 O O . GLU B 1 6 ? -3.932 44.688 30.5 1 91.69 6 GLU B O 1
ATOM 7102 N N . VAL B 1 7 ? -2.469 46.188 29.594 1 92.38 7 VAL B N 1
ATOM 7103 C CA . VAL B 1 7 ? -2.643 45.625 28.25 1 92.38 7 VAL B CA 1
ATOM 7104 C C . VAL B 1 7 ? -2.305 44.125 28.266 1 92.38 7 VAL B C 1
ATOM 7106 O O . VAL B 1 7 ? -1.374 43.719 28.969 1 92.38 7 VAL B O 1
ATOM 7109 N N . ASP B 1 8 ? -3.131 43.344 27.672 1 92.25 8 ASP B N 1
ATOM 7110 C CA . ASP B 1 8 ? -2.965 41.906 27.531 1 92.25 8 ASP B CA 1
ATOM 7111 C C . ASP B 1 8 ? -3.463 41.188 28.781 1 92.25 8 ASP B C 1
ATOM 7113 O O . ASP B 1 8 ? -3.092 40.031 29.016 1 92.25 8 ASP B O 1
ATOM 7117 N N . THR B 1 9 ? -4.191 41.844 29.469 1 95.69 9 THR B N 1
ATOM 7118 C CA . THR B 1 9 ? -4.902 41.188 30.562 1 95.69 9 THR B CA 1
ATOM 7119 C C . THR B 1 9 ? -6.078 40.375 30.031 1 95.69 9 THR B C 1
ATOM 7121 O O . THR B 1 9 ? -6.82 40.844 29.156 1 95.69 9 THR B O 1
ATOM 7124 N N . ILE B 1 10 ? -6.234 39.156 30.531 1 95.81 10 ILE B N 1
ATOM 7125 C CA . ILE B 1 10 ? -7.316 38.25 30.109 1 95.81 10 ILE B CA 1
ATOM 7126 C C . ILE B 1 10 ? -8.398 38.219 31.188 1 95.81 10 ILE B C 1
ATOM 7128 O O . ILE B 1 10 ? -8.109 38.031 32.375 1 95.81 10 ILE B O 1
ATOM 7132 N N . TYR B 1 11 ? -9.609 38.531 30.75 1 96.81 11 TYR B N 1
ATOM 7133 C CA . TYR B 1 11 ? -10.797 38.406 31.609 1 96.81 11 TYR B CA 1
ATOM 7134 C C . TYR B 1 11 ? -11.648 37.219 31.203 1 96.81 11 TYR B C 1
ATOM 7136 O O . TYR B 1 11 ? -12.086 37.125 30.062 1 96.81 11 TYR B O 1
ATOM 7144 N N . THR B 1 12 ? -11.875 36.281 32.156 1 96.88 12 THR B N 1
ATOM 7145 C CA . THR B 1 12 ? -12.664 35.062 31.922 1 96.88 12 THR B CA 1
ATOM 7146 C C . THR B 1 12 ? -13.977 35.125 32.719 1 96.88 12 THR B C 1
ATOM 7148 O O . THR B 1 12 ? -13.969 35.219 33.938 1 96.88 12 THR B O 1
ATOM 7151 N N . GLN B 1 13 ? -15.039 35.094 31.938 1 97.56 13 GLN B N 1
ATOM 7152 C CA . GLN B 1 13 ? -16.359 34.938 32.5 1 97.56 13 GLN B CA 1
ATOM 7153 C C . GLN B 1 13 ? -16.844 33.5 32.438 1 97.56 13 GLN B C 1
ATOM 7155 O O . GLN B 1 13 ? -16.781 32.875 31.391 1 97.56 13 GLN B O 1
ATOM 7160 N N . PHE B 1 14 ? -17.234 33 33.625 1 96.62 14 PHE B N 1
ATOM 7161 C CA . PHE B 1 14 ? -17.781 31.641 33.656 1 96.62 14 PHE B CA 1
ATOM 7162 C C . PHE B 1 14 ? -19.297 31.656 33.562 1 96.62 14 PHE B C 1
ATOM 7164 O O . PHE B 1 14 ? -19.938 32.656 33.906 1 96.62 14 PHE B O 1
ATOM 7171 N N . HIS B 1 15 ? -19.828 30.625 33.031 1 95.94 15 HIS B N 1
ATOM 7172 C CA . HIS B 1 15 ? -21.281 30.5 33 1 95.94 15 HIS B CA 1
ATOM 7173 C C . HIS B 1 15 ? -21.875 30.672 34.375 1 95.94 15 HIS B C 1
ATOM 7175 O O . HIS B 1 15 ? -21.328 30.172 35.375 1 95.94 15 HIS B O 1
ATOM 7181 N N . PRO B 1 16 ? -22.938 31.297 34.531 1 91.81 16 PRO B N 1
ATOM 7182 C CA . PRO B 1 16 ? -23.516 31.609 35.844 1 91.81 16 PRO B CA 1
ATOM 7183 C C . PRO B 1 16 ? -23.812 30.344 36.656 1 91.81 16 PRO B C 1
ATOM 7185 O O . PRO B 1 16 ? -23.719 30.375 37.906 1 91.81 16 PRO B O 1
ATOM 7188 N N . SER B 1 17 ? -24.094 29.297 36.031 1 91.19 17 SER B N 1
ATOM 7189 C CA . SER B 1 17 ? -24.422 28.062 36.719 1 91.19 17 SER B CA 1
ATOM 7190 C C . SER B 1 17 ? -23.203 27.484 37.438 1 91.19 17 SER B C 1
ATOM 7192 O O . SER B 1 17 ? -23.328 26.609 38.281 1 91.19 17 SER B O 1
ATOM 7194 N N . SER B 1 18 ? -22.047 27.922 37.062 1 91.06 18 SER B N 1
ATOM 7195 C CA . SER B 1 18 ? -20.812 27.406 37.656 1 91.06 18 SER B CA 1
ATOM 7196 C C . SER B 1 18 ? -20.656 27.906 39.094 1 91.06 18 SER B C 1
ATOM 7198 O O . SER B 1 18 ? -19.969 27.266 39.906 1 91.06 18 SER B O 1
ATOM 7200 N N . GLY B 1 19 ? -21.156 29.047 39.375 1 88.75 19 GLY B N 1
ATOM 7201 C CA . GLY B 1 19 ? -20.969 29.672 40.688 1 88.75 19 GLY B CA 1
ATOM 7202 C C . GLY B 1 19 ? -19.578 30.25 40.844 1 88.75 19 GLY B C 1
ATOM 7203 O O . GLY B 1 19 ? -19.234 30.719 41.938 1 88.75 19 GLY B O 1
ATOM 7204 N N . LEU B 1 20 ? -18.812 30.203 39.844 1 92.94 20 LEU B N 1
ATOM 7205 C CA . LEU B 1 20 ? -17.453 30.719 39.906 1 92.94 20 LEU B CA 1
ATOM 7206 C C . LEU B 1 20 ? -17.422 32.219 39.594 1 92.94 20 LEU B C 1
ATOM 7208 O O . LEU B 1 20 ? -18.156 32.688 38.75 1 92.94 20 LEU B O 1
ATOM 7212 N N . ALA B 1 21 ? -16.578 32.844 40.312 1 94.75 21 ALA B N 1
ATOM 7213 C CA . ALA B 1 21 ? -16.359 34.281 40 1 94.75 21 ALA B CA 1
ATOM 7214 C C . ALA B 1 21 ? -15.469 34.438 38.781 1 94.75 21 ALA B C 1
ATOM 7216 O O . ALA B 1 21 ? -14.633 33.594 38.5 1 94.75 21 ALA B O 1
ATOM 7217 N N . PRO B 1 22 ? -15.734 35.531 38.062 1 95.56 22 PRO B N 1
ATOM 7218 C CA . PRO B 1 22 ? -14.828 35.812 36.938 1 95.56 22 PRO B CA 1
ATOM 7219 C C . PRO B 1 22 ? -13.367 35.906 37.375 1 95.56 22 PRO B C 1
ATOM 7221 O O . PRO B 1 22 ? -13.078 36.25 38.531 1 95.56 22 PRO B O 1
ATOM 7224 N N . LYS B 1 23 ? -12.531 35.656 36.469 1 94.5 23 LYS B N 1
ATOM 7225 C CA . LYS B 1 23 ? -11.102 35.625 36.75 1 94.5 23 LYS B CA 1
ATOM 7226 C C . LYS B 1 23 ? -10.344 36.562 35.812 1 94.5 23 LYS B C 1
ATOM 7228 O O . LYS B 1 23 ? -10.68 36.625 34.625 1 94.5 23 LYS B O 1
ATOM 7233 N N . THR B 1 24 ? -9.336 37.219 36.312 1 94.75 24 THR B N 1
ATOM 7234 C CA . THR B 1 24 ? -8.445 38.062 35.5 1 94.75 24 THR B CA 1
ATOM 7235 C C . THR B 1 24 ? -6.996 37.625 35.688 1 94.75 24 THR B C 1
ATOM 7237 O O . THR B 1 24 ? -6.547 37.344 36.781 1 94.75 24 THR B O 1
ATOM 7240 N N . MET B 1 25 ? -6.336 37.5 34.625 1 93.25 25 MET B N 1
ATOM 7241 C CA . MET B 1 25 ? -4.922 37.125 34.688 1 93.25 25 MET B CA 1
ATOM 7242 C C . MET B 1 25 ? -4.172 37.719 33.5 1 93.25 25 MET B C 1
ATOM 7244 O O . MET B 1 25 ? -4.785 38.125 32.5 1 93.25 25 MET B O 1
ATOM 7248 N N . LEU B 1 26 ? -2.863 37.75 33.625 1 93 26 LEU B N 1
ATOM 7249 C CA . LEU B 1 26 ? -2.039 38.219 32.5 1 93 26 LEU B CA 1
ATOM 7250 C C . LEU B 1 26 ? -1.934 37.156 31.438 1 93 26 LEU B C 1
ATOM 7252 O O . LEU B 1 26 ? -2.002 35.969 31.719 1 93 26 LEU B O 1
ATOM 7256 N N . LEU B 1 27 ? -1.744 37.625 30.25 1 91.56 27 LEU B N 1
ATOM 7257 C CA . LEU B 1 27 ? -1.668 36.75 29.094 1 91.56 27 LEU B CA 1
ATOM 7258 C C . LEU B 1 27 ? -0.572 35.688 29.281 1 91.56 27 LEU B C 1
ATOM 7260 O O . LEU B 1 27 ? -0.744 34.531 28.906 1 91.56 27 LEU B O 1
ATOM 7264 N N . GLU B 1 28 ? 0.573 36 29.812 1 86.19 28 GLU B N 1
ATOM 7265 C CA . GLU B 1 28 ? 1.686 35.094 30.031 1 86.19 28 GLU B CA 1
ATOM 7266 C C . GLU B 1 28 ? 1.282 33.938 30.953 1 86.19 28 GLU B C 1
ATOM 7268 O O . GLU B 1 28 ? 1.649 32.781 30.719 1 86.19 28 GLU B O 1
ATOM 7273 N N . ASP B 1 29 ? 0.526 34.312 31.859 1 85.94 29 ASP B N 1
ATOM 7274 C CA . ASP B 1 29 ? 0.072 33.312 32.812 1 85.94 29 ASP B CA 1
ATOM 7275 C C . ASP B 1 29 ? -1.029 32.438 32.219 1 85.94 29 ASP B C 1
ATOM 7277 O O . ASP B 1 29 ? -1.129 31.25 32.562 1 85.94 29 ASP B O 1
ATOM 7281 N N . TYR B 1 30 ? -1.763 33.125 31.422 1 87.62 30 TYR B N 1
ATOM 7282 C CA . TYR B 1 30 ? -2.848 32.406 30.781 1 87.62 30 TYR B CA 1
ATOM 7283 C C . TYR B 1 30 ? -2.303 31.312 29.859 1 87.62 30 TYR B C 1
ATOM 7285 O O . TYR B 1 30 ? -2.846 30.203 29.812 1 87.62 30 TYR B O 1
ATOM 7293 N N . ASN B 1 31 ? -1.227 31.547 29.25 1 83.19 31 ASN B N 1
ATOM 7294 C CA . ASN B 1 31 ? -0.644 30.609 28.281 1 83.19 31 ASN B CA 1
ATOM 7295 C C . ASN B 1 31 ? 0.176 29.531 28.969 1 83.19 31 ASN B C 1
ATOM 7297 O O . ASN B 1 31 ? 0.402 28.453 28.406 1 83.19 31 ASN B O 1
ATOM 7301 N N . HIS B 1 32 ? 0.675 29.781 30.141 1 77.94 32 HIS B N 1
ATOM 7302 C CA . HIS B 1 32 ? 1.529 28.828 30.844 1 77.94 32 HIS B CA 1
ATOM 7303 C C . HIS B 1 32 ? 0.891 28.391 32.156 1 77.94 32 HIS B C 1
ATOM 7305 O O . HIS B 1 32 ? 1.369 28.734 33.25 1 77.94 32 HIS B O 1
ATOM 7311 N N . LYS B 1 33 ? -0.033 27.516 32.031 1 72.88 33 LYS B N 1
ATOM 7312 C CA . LYS B 1 33 ? -0.659 27 33.25 1 72.88 33 LYS B CA 1
ATOM 7313 C C . LYS B 1 33 ? 0.175 25.891 33.875 1 72.88 33 LYS B C 1
ATOM 7315 O O . LYS B 1 33 ? 0.621 24.984 33.156 1 72.88 33 LYS B O 1
ATOM 7320 N N . SER B 1 34 ? 0.729 26.062 34.969 1 69.62 34 SER B N 1
ATOM 7321 C CA . SER B 1 34 ? 1.487 25.062 35.719 1 69.62 34 SER B CA 1
ATOM 7322 C C . SER B 1 34 ? 0.595 24.312 36.688 1 69.62 34 SER B C 1
ATOM 7324 O O . SER B 1 34 ? -0.272 24.906 37.344 1 69.62 34 SER B O 1
ATOM 7326 N N . PHE B 1 35 ? 0.557 22.938 36.625 1 75 35 PHE B N 1
ATOM 7327 C CA . PHE B 1 35 ? -0.242 22.109 37.531 1 75 35 PHE B CA 1
ATOM 7328 C C . PHE B 1 35 ? 0.649 21.391 38.531 1 75 35 PHE B C 1
ATOM 7330 O O . PHE B 1 35 ? 1.794 21.047 38.219 1 75 35 PHE B O 1
ATOM 7337 N N . PRO B 1 36 ? 0.147 21.203 39.719 1 69.25 36 PRO B N 1
ATOM 7338 C CA . PRO B 1 36 ? 0.923 20.438 40.688 1 69.25 36 PRO B CA 1
ATOM 7339 C C . PRO B 1 36 ? 1.157 19 40.281 1 69.25 36 PRO B C 1
ATOM 7341 O O . PRO B 1 36 ? 0.314 18.406 39.594 1 69.25 36 PRO B O 1
ATOM 7344 N N . ASN B 1 37 ? 2.361 18.438 40.688 1 69 37 ASN B N 1
ATOM 7345 C CA . ASN B 1 37 ? 2.73 17.078 40.375 1 69 37 ASN B CA 1
ATOM 7346 C C . ASN B 1 37 ? 1.878 16.062 41.125 1 69 37 ASN B C 1
ATOM 7348 O O . ASN B 1 37 ? 1.66 16.203 42.344 1 69 37 ASN B O 1
ATOM 7352 N N . ILE B 1 38 ? 1.237 15.18 40.469 1 78.31 38 ILE B N 1
ATOM 7353 C CA . ILE B 1 38 ? 0.513 14.07 41.062 1 78.31 38 ILE B CA 1
ATOM 7354 C C . ILE B 1 38 ? 1.483 12.93 41.406 1 78.31 38 ILE B C 1
ATOM 7356 O O . ILE B 1 38 ? 2.404 12.656 40.625 1 78.31 38 ILE B O 1
ATOM 7360 N N . VAL B 1 39 ? 1.355 12.266 42.562 1 80.25 39 VAL B N 1
ATOM 7361 C CA . VAL B 1 39 ? 2.191 11.125 42.938 1 80.25 39 VAL B CA 1
ATOM 7362 C C . VAL B 1 39 ? 1.872 9.938 42.031 1 80.25 39 VAL B C 1
ATOM 7364 O O . VAL B 1 39 ? 0.723 9.5 41.969 1 80.25 39 VAL B O 1
ATOM 7367 N N . PRO B 1 40 ? 2.885 9.461 41.406 1 87.44 40 PRO B N 1
ATOM 7368 C CA . PRO B 1 40 ? 2.629 8.367 40.469 1 87.44 40 PRO B CA 1
ATOM 7369 C C . PRO B 1 40 ? 2.432 7.023 41.188 1 87.44 40 PRO B C 1
ATOM 7371 O O . PRO B 1 40 ? 2.82 6.863 42.344 1 87.44 40 PRO B O 1
ATOM 7374 N N . GLU B 1 41 ? 1.816 6.094 40.469 1 87.06 41 GLU B N 1
ATOM 7375 C CA . GLU B 1 41 ? 1.697 4.711 40.938 1 87.06 41 GLU B CA 1
ATOM 7376 C C . GLU B 1 41 ? 3.064 4.039 41.031 1 87.06 41 GLU B C 1
ATOM 7378 O O . GLU B 1 41 ? 3.93 4.277 40.188 1 87.06 41 GLU B O 1
ATOM 7383 N N . SER B 1 42 ? 3.225 3.098 42 1 88 42 SER B N 1
ATOM 7384 C CA . SER B 1 42 ? 4.52 2.469 42.219 1 88 42 SER B CA 1
ATOM 7385 C C . SER B 1 42 ? 4.805 1.392 41.188 1 88 42 SER B C 1
ATOM 7387 O O . SER B 1 42 ? 5.953 1.192 40.781 1 88 42 SER B O 1
ATOM 7389 N N . CYS B 1 43 ? 3.73 0.637 40.812 1 92.56 43 CYS B N 1
ATOM 7390 C CA . CYS B 1 43 ? 3.904 -0.426 39.812 1 92.56 43 CYS B CA 1
ATOM 7391 C C . CYS B 1 43 ? 2.932 -0.261 38.656 1 92.56 43 CYS B C 1
ATOM 7393 O O . CYS B 1 43 ? 2.094 -1.132 38.406 1 92.56 43 CYS B O 1
ATOM 7395 N N . PRO B 1 44 ? 3.17 0.722 37.938 1 93.19 44 PRO B N 1
ATOM 7396 C CA . PRO B 1 44 ? 2.221 1.036 36.875 1 93.19 44 PRO B CA 1
ATOM 7397 C C . PRO B 1 44 ? 2.178 -0.037 35.781 1 93.19 44 PRO B C 1
ATOM 7399 O O . PRO B 1 44 ? 1.266 -0.046 34.969 1 93.19 44 PRO B O 1
ATOM 7402 N N . TRP B 1 45 ? 3.115 -1.057 35.781 1 94.88 45 TRP B N 1
ATOM 7403 C CA . TRP B 1 45 ? 3.164 -2.072 34.719 1 94.88 45 TRP B CA 1
ATOM 7404 C C . TRP B 1 45 ? 2.215 -3.225 35.031 1 94.88 45 TRP B C 1
ATOM 7406 O O . TRP B 1 45 ? 2.027 -4.125 34.219 1 94.88 45 TRP B O 1
ATOM 7416 N N . GLU B 1 46 ? 1.646 -3.283 36.25 1 92.56 46 GLU B N 1
ATOM 7417 C CA . GLU B 1 46 ? 0.675 -4.336 36.531 1 92.56 46 GLU B CA 1
ATOM 7418 C C . GLU B 1 46 ? -0.409 -4.398 35.469 1 92.56 46 GLU B C 1
ATOM 7420 O O . GLU B 1 46 ? -0.87 -3.361 34.969 1 92.56 46 GLU B O 1
ATOM 7425 N N . PRO B 1 47 ? -0.679 -5.629 35.031 1 94.56 47 PRO B N 1
ATOM 7426 C CA . PRO B 1 47 ? -0.605 -6.949 35.656 1 94.56 47 PRO B CA 1
ATOM 7427 C C . PRO B 1 47 ? 0.659 -7.715 35.281 1 94.56 47 PRO B C 1
ATOM 7429 O O . PRO B 1 47 ? 0.809 -8.883 35.625 1 94.56 47 PRO B O 1
ATOM 7432 N N . PHE B 1 48 ? 1.492 -7.129 34.531 1 95.81 48 PHE B N 1
ATOM 7433 C CA . PHE B 1 48 ? 2.768 -7.781 34.281 1 95.81 48 PHE B CA 1
ATOM 7434 C C . PHE B 1 48 ? 3.568 -7.961 35.562 1 95.81 48 PHE B C 1
ATOM 7436 O O . PHE B 1 48 ? 3.568 -7.086 36.406 1 95.81 48 PHE B O 1
ATOM 7443 N N . ARG B 1 49 ? 4.234 -9.023 35.75 1 92.81 49 ARG B N 1
ATOM 7444 C CA . ARG B 1 49 ? 4.898 -9.367 37 1 92.81 49 ARG B CA 1
ATOM 7445 C C . ARG B 1 49 ? 6.082 -8.445 37.25 1 92.81 49 ARG B C 1
ATOM 7447 O O . ARG B 1 49 ? 6.434 -8.195 38.406 1 92.81 49 ARG B O 1
ATOM 7454 N N . THR B 1 50 ? 6.801 -8.164 36.156 1 93.38 50 THR B N 1
ATOM 7455 C CA . THR B 1 50 ? 7.945 -7.273 36.281 1 93.38 50 THR B CA 1
ATOM 7456 C C . THR B 1 50 ? 7.902 -6.18 35.219 1 93.38 50 THR B C 1
ATOM 7458 O O . THR B 1 50 ? 7.18 -6.301 34.219 1 93.38 50 THR B O 1
ATOM 7461 N N . ARG B 1 51 ? 8.688 -5.102 35.438 1 93.38 51 ARG B N 1
ATOM 7462 C CA . ARG B 1 51 ? 8.812 -4.027 34.469 1 93.38 51 ARG B CA 1
ATOM 7463 C C . ARG B 1 51 ? 9.375 -4.547 33.156 1 93.38 51 ARG B C 1
ATOM 7465 O O . ARG B 1 51 ? 8.93 -4.141 32.062 1 93.38 51 ARG B O 1
ATOM 7472 N N . ILE B 1 52 ? 10.305 -5.531 33.25 1 93.5 52 ILE B N 1
ATOM 7473 C CA . ILE B 1 52 ? 10.945 -6.082 32.062 1 93.5 52 ILE B CA 1
ATOM 7474 C C . ILE B 1 52 ? 9.93 -6.898 31.25 1 93.5 52 ILE B C 1
ATOM 7476 O O . ILE B 1 52 ? 9.961 -6.895 30.016 1 93.5 52 ILE B O 1
ATOM 7480 N N . ASP B 1 53 ? 9.055 -7.574 32 1 95.25 53 ASP B N 1
ATOM 7481 C CA . ASP B 1 53 ? 8.008 -8.312 31.312 1 95.25 53 ASP B CA 1
ATOM 7482 C C . ASP B 1 53 ? 7.188 -7.395 30.422 1 95.25 53 ASP B C 1
ATOM 7484 O O . ASP B 1 53 ? 6.902 -7.734 29.266 1 95.25 53 ASP B O 1
ATOM 7488 N N . PHE B 1 54 ? 6.832 -6.238 30.938 1 96 54 PHE B N 1
ATOM 7489 C CA . PHE B 1 54 ? 6.027 -5.281 30.188 1 96 54 PHE B CA 1
ATOM 7490 C C . PHE B 1 54 ? 6.809 -4.723 29 1 96 54 PHE B C 1
ATOM 7492 O O . PHE B 1 54 ? 6.301 -4.68 27.875 1 96 54 PHE B O 1
ATOM 7499 N N . GLU B 1 55 ? 8.062 -4.355 29.281 1 96.56 55 GLU B N 1
ATOM 7500 C CA . GLU B 1 55 ? 8.844 -3.658 28.266 1 96.56 55 GLU B CA 1
ATOM 7501 C C . GLU B 1 55 ? 9.188 -4.586 27.109 1 96.56 55 GLU B C 1
ATOM 7503 O O . GLU B 1 55 ? 9.234 -4.156 25.953 1 96.56 55 GLU B O 1
ATOM 7508 N N . VAL B 1 56 ? 9.438 -5.879 27.391 1 96 56 VAL B N 1
ATOM 7509 C CA . VAL B 1 56 ? 9.688 -6.879 26.359 1 96 56 VAL B CA 1
ATOM 7510 C C . VAL B 1 56 ? 8.445 -7.043 25.484 1 96 56 VAL B C 1
ATOM 7512 O O . VAL B 1 56 ? 8.539 -7.023 24.25 1 96 56 VAL B O 1
ATOM 7515 N N . LEU B 1 57 ? 7.348 -7.133 26.109 1 96.88 57 LEU B N 1
ATOM 7516 C CA . LEU B 1 57 ? 6.109 -7.34 25.359 1 96.88 57 LEU B CA 1
ATOM 7517 C C . LEU B 1 57 ? 5.676 -6.055 24.672 1 96.88 57 LEU B C 1
ATOM 7519 O O . LEU B 1 57 ? 5.043 -6.102 23.609 1 96.88 57 LEU B O 1
ATOM 7523 N N . GLU B 1 58 ? 5.984 -4.891 25.266 1 96.06 58 GLU B N 1
ATOM 7524 C CA . GLU B 1 58 ? 5.707 -3.602 24.625 1 96.06 58 GLU B CA 1
ATOM 7525 C C . GLU B 1 58 ? 6.422 -3.479 23.281 1 96.06 58 GLU B C 1
ATOM 7527 O O . GLU B 1 58 ? 5.828 -3.041 22.297 1 96.06 58 GLU B O 1
ATOM 7532 N N . LEU B 1 59 ? 7.684 -3.871 23.266 1 95.69 59 LEU B N 1
ATOM 7533 C CA . LEU B 1 59 ? 8.453 -3.824 22.031 1 95.69 59 LEU B CA 1
ATOM 7534 C C . LEU B 1 59 ? 7.832 -4.734 20.969 1 95.69 59 LEU B C 1
ATOM 7536 O O . LEU B 1 59 ? 7.707 -4.348 19.812 1 95.69 59 LEU B O 1
ATOM 7540 N N . ALA B 1 60 ? 7.484 -6.008 21.406 1 95.44 60 ALA B N 1
ATOM 7541 C CA . ALA B 1 60 ? 6.871 -6.965 20.484 1 95.44 60 ALA B CA 1
ATOM 7542 C C . ALA B 1 60 ? 5.574 -6.41 19.906 1 95.44 60 ALA B C 1
ATOM 7544 O O . ALA B 1 60 ? 5.293 -6.594 18.719 1 95.44 60 ALA B O 1
ATOM 7545 N N . MET B 1 61 ? 4.844 -5.738 20.766 1 92.31 61 MET B N 1
ATOM 7546 C CA . MET B 1 61 ? 3.572 -5.156 20.344 1 92.31 61 MET B CA 1
ATOM 7547 C C . MET B 1 61 ? 3.799 -3.994 19.375 1 92.31 61 MET B C 1
ATOM 7549 O O . MET B 1 61 ? 3.096 -3.867 18.375 1 92.31 61 MET B O 1
ATOM 7553 N N . GLU B 1 62 ? 4.703 -3.146 19.688 1 90.5 62 GLU B N 1
ATOM 7554 C CA . GLU B 1 62 ? 5.023 -1.986 18.859 1 90.5 62 GLU B CA 1
ATOM 7555 C C . GLU B 1 62 ? 5.414 -2.404 17.453 1 90.5 62 GLU B C 1
ATOM 7557 O O . GLU B 1 62 ? 4.977 -1.792 16.469 1 90.5 62 GLU B O 1
ATOM 7562 N N . ILE B 1 63 ? 6.207 -3.428 17.375 1 90.44 63 ILE B N 1
ATOM 7563 C CA . ILE B 1 63 ? 6.73 -3.871 16.094 1 90.44 63 ILE B CA 1
ATOM 7564 C C . ILE B 1 63 ? 5.664 -4.676 15.359 1 90.44 63 ILE B C 1
ATOM 7566 O O . ILE B 1 63 ? 5.613 -4.668 14.125 1 90.44 63 ILE B O 1
ATOM 7570 N N . GLY B 1 64 ? 4.809 -5.445 16.062 1 89.25 64 GLY B N 1
ATOM 7571 C CA . GLY B 1 64 ? 3.77 -6.262 15.453 1 89.25 64 GLY B CA 1
ATOM 7572 C C . GLY B 1 64 ? 4.207 -7.695 15.203 1 89.25 64 GLY B C 1
ATOM 7573 O O . GLY B 1 64 ? 4.031 -8.219 14.102 1 89.25 64 GLY B O 1
ATOM 7574 N N . PHE B 1 65 ? 4.785 -8.383 16.234 1 92.88 65 PHE B N 1
ATOM 7575 C CA . PHE B 1 65 ? 5.199 -9.781 16.125 1 92.88 65 PHE B CA 1
ATOM 7576 C C . PHE B 1 65 ? 3.996 -10.68 15.867 1 92.88 65 PHE B C 1
ATOM 7578 O O . PHE B 1 65 ? 2.939 -10.5 16.469 1 92.88 65 PHE B O 1
ATOM 7585 N N . ASN B 1 66 ? 4.172 -11.578 14.914 1 88.25 66 ASN B N 1
ATOM 7586 C CA . ASN B 1 66 ? 3.18 -12.641 14.836 1 88.25 66 ASN B CA 1
ATOM 7587 C C . ASN B 1 66 ? 3.42 -13.711 15.891 1 88.25 66 ASN B C 1
ATOM 7589 O O . ASN B 1 66 ? 4.371 -13.617 16.672 1 88.25 66 ASN B O 1
ATOM 7593 N N . GLN B 1 67 ? 2.562 -14.641 15.969 1 89.25 67 GLN B N 1
ATOM 7594 C CA . GLN B 1 67 ? 2.625 -15.641 17.031 1 89.25 67 GLN B CA 1
ATOM 7595 C C . GLN B 1 67 ? 3.934 -16.422 16.969 1 89.25 67 GLN B C 1
ATOM 7597 O O . GLN B 1 67 ? 4.551 -16.688 18 1 89.25 67 GLN B O 1
ATOM 7602 N N . LYS B 1 68 ? 4.367 -16.766 15.781 1 91.44 68 LYS B N 1
ATOM 7603 C CA . LYS B 1 68 ? 5.602 -17.531 15.625 1 91.44 68 LYS B CA 1
ATOM 7604 C C . LYS B 1 68 ? 6.82 -16.688 16 1 91.44 68 LYS B C 1
ATOM 7606 O O . LYS B 1 68 ? 7.738 -17.188 16.656 1 91.44 68 LYS B O 1
ATOM 7611 N N . GLN B 1 69 ? 6.844 -15.477 15.602 1 93.44 69 GLN B N 1
ATOM 7612 C CA . GLN B 1 69 ? 7.934 -14.562 15.906 1 93.44 69 GLN B CA 1
ATOM 7613 C C . GLN B 1 69 ? 8.008 -14.273 17.406 1 93.44 69 GLN B C 1
ATOM 7615 O O . GLN B 1 69 ? 9.102 -14.211 17.984 1 93.44 69 GLN B O 1
ATOM 7620 N N . LEU B 1 70 ? 6.809 -14.086 18 1 95.19 70 LEU B N 1
ATOM 7621 C CA . LEU B 1 70 ? 6.758 -13.844 19.438 1 95.19 70 LEU B CA 1
ATOM 7622 C C . LEU B 1 70 ? 7.297 -15.047 20.219 1 95.19 70 LEU B C 1
ATOM 7624 O O . LEU B 1 70 ? 8.047 -14.883 21.188 1 95.19 70 LEU B O 1
ATOM 7628 N N . ALA B 1 71 ? 6.918 -16.25 19.781 1 95.88 71 ALA B N 1
ATOM 7629 C CA . ALA B 1 71 ? 7.414 -17.469 20.422 1 95.88 71 ALA B CA 1
ATOM 7630 C C . ALA B 1 71 ? 8.93 -17.562 20.297 1 95.88 71 ALA B C 1
ATOM 7632 O O . ALA B 1 71 ? 9.609 -17.922 21.266 1 95.88 71 ALA B O 1
ATOM 7633 N N . ARG B 1 72 ? 9.461 -17.281 19.141 1 95.31 72 ARG B N 1
ATOM 7634 C CA . ARG B 1 72 ? 10.906 -17.312 18.938 1 95.31 72 ARG B CA 1
ATOM 7635 C C . ARG B 1 72 ? 11.594 -16.25 19.781 1 95.31 72 ARG B C 1
ATOM 7637 O O . ARG B 1 72 ? 12.648 -16.5 20.359 1 95.31 72 ARG B O 1
ATOM 7644 N N . TYR B 1 73 ? 11.062 -15.008 19.891 1 95 73 TYR B N 1
ATOM 7645 C CA . TYR B 1 73 ? 11.555 -13.898 20.688 1 95 73 TYR B CA 1
ATOM 7646 C C . TYR B 1 73 ? 11.641 -14.289 22.172 1 95 73 TYR B C 1
ATOM 7648 O O . TYR B 1 73 ? 12.664 -14.07 22.812 1 95 73 TYR B O 1
ATOM 7656 N N . ILE B 1 74 ? 10.578 -14.93 22.641 1 95.62 74 ILE B N 1
ATOM 7657 C CA . ILE B 1 74 ? 10.516 -15.367 24.031 1 95.62 74 ILE B CA 1
ATOM 7658 C C . ILE B 1 74 ? 11.531 -16.484 24.266 1 95.62 74 ILE B C 1
ATOM 7660 O O . ILE B 1 74 ? 12.242 -16.469 25.281 1 95.62 74 ILE B O 1
ATOM 7664 N N . ASP B 1 75 ? 11.578 -17.438 23.312 1 94.25 75 ASP B N 1
ATOM 7665 C CA . ASP B 1 75 ? 12.547 -18.531 23.422 1 94.25 75 ASP B CA 1
ATOM 7666 C C . ASP B 1 75 ? 13.977 -17.984 23.484 1 94.25 75 ASP B C 1
ATOM 7668 O O . ASP B 1 75 ? 14.781 -18.453 24.297 1 94.25 75 ASP B O 1
ATOM 7672 N N . LEU B 1 76 ? 14.344 -17.016 22.703 1 93.5 76 LEU B N 1
ATOM 7673 C CA . LEU B 1 76 ? 15.68 -16.422 22.688 1 93.5 76 LEU B CA 1
ATOM 7674 C C . LEU B 1 76 ? 15.984 -15.734 24.016 1 93.5 76 LEU B C 1
ATOM 7676 O O . LEU B 1 76 ? 17.109 -15.828 24.516 1 93.5 76 LEU B O 1
ATOM 7680 N N . LEU B 1 77 ? 14.969 -15.016 24.562 1 92.69 77 LEU B N 1
ATOM 7681 C CA . LEU B 1 77 ? 15.141 -14.344 25.844 1 92.69 77 LEU B CA 1
ATOM 7682 C C . LEU B 1 77 ? 15.43 -15.352 26.953 1 92.69 77 LEU B C 1
ATOM 7684 O O . LEU B 1 77 ? 16.281 -15.109 27.812 1 92.69 77 LEU B O 1
ATOM 7688 N N . HIS B 1 78 ? 14.742 -16.5 26.906 1 91 78 HIS B N 1
ATOM 7689 C CA . HIS B 1 78 ? 14.969 -17.547 27.906 1 91 78 HIS B CA 1
ATOM 7690 C C . HIS B 1 78 ? 16.344 -18.172 27.766 1 91 78 HIS B C 1
ATOM 7692 O O . HIS B 1 78 ? 17.016 -18.453 28.75 1 91 78 HIS B O 1
ATOM 7698 N N . ARG B 1 79 ? 16.672 -18.438 26.516 1 88.94 79 ARG B N 1
ATOM 7699 C CA . ARG B 1 79 ? 18 -19.016 26.266 1 88.94 79 ARG B CA 1
ATOM 7700 C C . ARG B 1 79 ? 19.109 -18.078 26.75 1 88.94 79 ARG B C 1
ATOM 7702 O O . ARG B 1 79 ? 20.109 -18.531 27.312 1 88.94 79 ARG B O 1
ATOM 7709 N N . VAL B 1 80 ? 18.859 -16.828 26.594 1 87.88 80 VAL B N 1
ATOM 7710 C CA . VAL B 1 80 ? 19.828 -15.82 27.031 1 87.88 80 VAL B CA 1
ATOM 7711 C C . VAL B 1 80 ? 19.828 -15.734 28.547 1 87.88 80 VAL B C 1
ATOM 7713 O O . VAL B 1 80 ? 20.875 -15.539 29.172 1 87.88 80 VAL B O 1
ATOM 7716 N N . GLN B 1 81 ? 18.422 -15.867 29.141 1 84.44 81 GLN B N 1
ATOM 7717 C CA . GLN B 1 81 ? 18.281 -15.773 30.594 1 84.44 81 GLN B CA 1
ATOM 7718 C C . GLN B 1 81 ? 18.891 -16.984 31.297 1 84.44 81 GLN B C 1
ATOM 7720 O O . GLN B 1 81 ? 19.469 -16.859 32.375 1 84.44 81 GLN B O 1
ATOM 7725 N N . ASN B 1 82 ? 18 -18.375 31.062 1 68.38 82 ASN B N 1
ATOM 7726 C CA . ASN B 1 82 ? 18.359 -19.625 31.719 1 68.38 82 ASN B CA 1
ATOM 7727 C C . ASN B 1 82 ? 19.875 -19.766 31.875 1 68.38 82 ASN B C 1
ATOM 7729 O O . ASN B 1 82 ? 20.344 -20.578 32.656 1 68.38 82 ASN B O 1
ATOM 7733 N N . GLN B 1 83 ? 20.141 -19.109 31.125 1 50.69 83 GLN B N 1
ATOM 7734 C CA . GLN B 1 83 ? 21.562 -19.344 31.328 1 50.69 83 GLN B CA 1
ATOM 7735 C C . GLN B 1 83 ? 22.031 -18.812 32.688 1 50.69 83 GLN B C 1
ATOM 7737 O O . GLN B 1 83 ? 23.125 -19.141 33.156 1 50.69 83 GLN B O 1
ATOM 7742 N N . TRP B 1 84 ? 20.938 -17.75 33.344 1 44.28 84 TRP B N 1
ATOM 7743 C CA . TRP B 1 84 ? 21.484 -17.203 34.594 1 44.28 84 TRP B CA 1
ATOM 7744 C C . TRP B 1 84 ? 20.406 -17.094 35.656 1 44.28 84 TRP B C 1
ATOM 7746 O O . TRP B 1 84 ? 19.234 -16.859 35.344 1 44.28 84 TRP B O 1
ATOM 7756 N N . THR B 1 85 ? 20.375 -17.922 36.812 1 42.5 85 THR B N 1
ATOM 7757 C CA . THR B 1 85 ? 19.438 -17.969 37.938 1 42.5 85 THR B CA 1
ATOM 7758 C C . THR B 1 85 ? 19.359 -16.609 38.625 1 42.5 85 THR B C 1
ATOM 7760 O O . THR B 1 85 ? 20.328 -16.156 39.219 1 42.5 85 THR B O 1
ATOM 7763 N N . ASN B 1 86 ? 18.922 -15.617 38.125 1 43.09 86 ASN B N 1
ATOM 7764 C CA . ASN B 1 86 ? 19.047 -14.312 38.75 1 43.09 86 ASN B CA 1
ATOM 7765 C C . ASN B 1 86 ? 18.062 -14.148 39.906 1 43.09 86 ASN B C 1
ATOM 7767 O O . ASN B 1 86 ? 16.938 -14.656 39.844 1 43.09 86 ASN B O 1
ATOM 7771 N N . ASP B 1 87 ? 18.578 -13.82 40.906 1 48.84 87 ASP B N 1
ATOM 7772 C CA . ASP B 1 87 ? 17.938 -13.562 42.188 1 48.84 87 ASP B CA 1
ATOM 7773 C C . ASP B 1 87 ? 16.953 -12.398 42.094 1 48.84 87 ASP B C 1
ATOM 7775 O O . ASP B 1 87 ? 16.141 -12.195 43 1 48.84 87 ASP B O 1
ATOM 7779 N N . ILE B 1 88 ? 17.391 -11.289 41.5 1 52.81 88 ILE B N 1
ATOM 7780 C CA . ILE B 1 88 ? 16.453 -10.195 41.719 1 52.81 88 ILE B CA 1
ATOM 7781 C C . ILE B 1 88 ? 15.164 -10.43 40.938 1 52.81 88 ILE B C 1
ATOM 7783 O O . ILE B 1 88 ? 15.172 -10.398 39.688 1 52.81 88 ILE B O 1
ATOM 7787 N N . GLU B 1 89 ? 14.195 -10.734 41.594 1 57 89 GLU B N 1
ATOM 7788 C CA . GLU B 1 89 ? 12.883 -11.172 41.125 1 57 89 GLU B CA 1
ATOM 7789 C C . GLU B 1 89 ? 12.234 -10.125 40.219 1 57 89 GLU B C 1
ATOM 7791 O O . GLU B 1 89 ? 11.586 -10.469 39.25 1 57 89 GLU B O 1
ATOM 7796 N N . GLU B 1 90 ? 12.5 -8.75 40.531 1 58.59 90 GLU B N 1
ATOM 7797 C CA . GLU B 1 90 ? 11.734 -7.719 39.844 1 58.59 90 GLU B CA 1
ATOM 7798 C C . GLU B 1 90 ? 12.234 -7.516 38.438 1 58.59 90 GLU B C 1
ATOM 7800 O O . GLU B 1 90 ? 11.5 -7.031 37.562 1 58.59 90 GLU B O 1
ATOM 7805 N N . ASP B 1 91 ? 13.414 -7.891 38.125 1 67.81 91 ASP B N 1
ATOM 7806 C CA . ASP B 1 91 ? 14 -7.648 36.812 1 67.81 91 ASP B CA 1
ATOM 7807 C C . ASP B 1 91 ? 14.141 -8.953 36.031 1 67.81 91 ASP B C 1
ATOM 7809 O O . ASP B 1 91 ? 14.891 -9.016 35.031 1 67.81 91 ASP B O 1
ATOM 7813 N N . LYS B 1 92 ? 13.414 -9.906 36.469 1 82.62 92 LYS B N 1
ATOM 7814 C CA . LYS B 1 92 ? 13.5 -11.203 35.812 1 82.62 92 LYS B CA 1
ATOM 7815 C C . LYS B 1 92 ? 12.43 -11.367 34.75 1 82.62 92 LYS B C 1
ATOM 7817 O O . LYS B 1 92 ? 11.273 -10.992 34.938 1 82.62 92 LYS B O 1
ATOM 7822 N N . PHE B 1 93 ? 12.875 -11.812 33.594 1 91.69 93 PHE B N 1
ATOM 7823 C CA . PHE B 1 93 ? 11.906 -12.141 32.562 1 91.69 93 PHE B CA 1
ATOM 7824 C C . PHE B 1 93 ? 11.195 -13.445 32.875 1 91.69 93 PHE B C 1
ATOM 7826 O O . PHE B 1 93 ? 11.836 -14.484 33.062 1 91.69 93 PHE B O 1
ATOM 7833 N N . THR B 1 94 ? 9.859 -13.398 32.969 1 92.75 94 THR B N 1
ATOM 7834 C CA . THR B 1 94 ? 9.172 -14.531 33.562 1 92.75 94 THR B CA 1
ATOM 7835 C C . THR B 1 94 ? 8.188 -15.141 32.562 1 92.75 94 THR B C 1
ATOM 7837 O O . THR B 1 94 ? 7.582 -16.188 32.844 1 92.75 94 THR B O 1
ATOM 7840 N N . ILE B 1 95 ? 8.016 -14.609 31.344 1 94.69 95 ILE B N 1
ATOM 7841 C CA . ILE B 1 95 ? 6.988 -15.062 30.406 1 94.69 95 ILE B CA 1
ATOM 7842 C C . ILE B 1 95 ? 7.473 -16.312 29.672 1 94.69 95 ILE B C 1
ATOM 7844 O O . ILE B 1 95 ? 8.555 -16.297 29.078 1 94.69 95 ILE B O 1
ATOM 7848 N N . HIS B 1 96 ? 6.68 -17.328 29.562 1 92 96 HIS B N 1
ATOM 7849 C CA . HIS B 1 96 ? 7.156 -18.609 29.062 1 92 96 HIS B CA 1
ATOM 7850 C C . HIS B 1 96 ? 6.711 -18.859 27.625 1 92 96 HIS B C 1
ATOM 7852 O O . HIS B 1 96 ? 7.273 -19.703 26.938 1 92 96 HIS B O 1
ATOM 7858 N N . GLY B 1 97 ? 5.676 -18.188 27.266 1 92.88 97 GLY B N 1
ATOM 7859 C CA . GLY B 1 97 ? 5.215 -18.453 25.906 1 92.88 97 GLY B CA 1
ATOM 7860 C C . GLY B 1 97 ? 4.285 -17.391 25.375 1 92.88 97 GLY B C 1
ATOM 7861 O O . GLY B 1 97 ? 3.926 -16.453 26.094 1 92.88 97 GLY B O 1
ATOM 7862 N N . SER B 1 98 ? 3.99 -17.578 24.047 1 93 98 SER B N 1
ATOM 7863 C CA . SER B 1 98 ? 3.146 -16.594 23.359 1 93 98 SER B CA 1
ATOM 7864 C C . SER B 1 98 ? 1.734 -16.578 23.922 1 93 98 SER B C 1
ATOM 7866 O O . SER B 1 98 ? 1.095 -15.531 24 1 93 98 SER B O 1
ATOM 7868 N N . LYS B 1 99 ? 1.256 -17.75 24.391 1 93.38 99 LYS B N 1
ATOM 7869 C CA . LYS B 1 99 ? -0.081 -17.828 24.969 1 93.38 99 LYS B CA 1
ATOM 7870 C C . LYS B 1 99 ? -0.165 -17.031 26.281 1 93.38 99 LYS B C 1
ATOM 7872 O O . LYS B 1 99 ? -1.149 -16.344 26.531 1 93.38 99 LYS B O 1
ATOM 7877 N N . GLU B 1 100 ? 0.832 -17.188 27.062 1 94.81 100 GLU B N 1
ATOM 7878 C CA . GLU B 1 100 ? 0.879 -16.438 28.312 1 94.81 100 GLU B CA 1
ATOM 7879 C C . GLU B 1 100 ? 0.962 -14.938 28.047 1 94.81 100 GLU B C 1
ATOM 7881 O O . GLU B 1 100 ? 0.322 -14.141 28.75 1 94.81 100 GLU B O 1
ATOM 7886 N N . ALA B 1 101 ? 1.797 -14.57 27.141 1 95.56 101 ALA B N 1
ATOM 7887 C CA . ALA B 1 101 ? 1.919 -13.164 26.766 1 95.56 101 ALA B CA 1
ATOM 7888 C C . ALA B 1 101 ? 0.56 -12.57 26.391 1 95.56 101 ALA B C 1
ATOM 7890 O O . ALA B 1 101 ? 0.212 -11.477 26.844 1 95.56 101 ALA B O 1
ATOM 7891 N N . MET B 1 102 ? -0.222 -13.281 25.641 1 93.56 102 MET B N 1
ATOM 7892 C CA . MET B 1 102 ? -1.535 -12.805 25.219 1 93.56 102 MET B CA 1
ATOM 7893 C C . MET B 1 102 ? -2.494 -12.719 26.391 1 93.56 102 MET B C 1
ATOM 7895 O O . MET B 1 102 ? -3.316 -11.805 26.469 1 93.56 102 MET B O 1
ATOM 7899 N N . SER B 1 103 ? -2.352 -13.648 27.312 1 94.56 103 SER B N 1
ATOM 7900 C CA . SER B 1 103 ? -3.184 -13.641 28.5 1 94.56 103 SER B CA 1
ATOM 7901 C C . SER B 1 103 ? -2.893 -12.414 29.375 1 94.56 103 SER B C 1
ATOM 7903 O O . SER B 1 103 ? -3.795 -11.875 30 1 94.56 103 SER B O 1
ATOM 7905 N N . LEU B 1 104 ? -1.689 -12.062 29.438 1 95.56 104 LEU B N 1
ATOM 7906 C CA . LEU B 1 104 ? -1.3 -10.891 30.203 1 95.56 104 LEU B CA 1
ATOM 7907 C C . LEU B 1 104 ? -1.871 -9.617 29.578 1 95.56 104 LEU B C 1
ATOM 7909 O O . LEU B 1 104 ? -2.328 -8.727 30.281 1 95.56 104 LEU B O 1
ATOM 7913 N N . TRP B 1 105 ? -1.852 -9.539 28.281 1 94.88 105 TRP B N 1
ATOM 7914 C CA . TRP B 1 105 ? -2.457 -8.391 27.594 1 94.88 105 TRP B CA 1
ATOM 7915 C C . TRP B 1 105 ? -3.961 -8.352 27.844 1 94.88 105 TRP B C 1
ATOM 7917 O O . TRP B 1 105 ? -4.539 -7.277 28.016 1 94.88 105 TRP B O 1
ATOM 7927 N N . GLU B 1 106 ? -4.59 -9.516 27.844 1 94.06 106 GLU B N 1
ATOM 7928 C CA . GLU B 1 106 ? -6.02 -9.586 28.125 1 94.06 106 GLU B CA 1
ATOM 7929 C C . GLU B 1 106 ? -6.328 -9.102 29.547 1 94.06 106 GLU B C 1
ATOM 7931 O O . GLU B 1 106 ? -7.316 -8.398 29.766 1 94.06 106 GLU B O 1
ATOM 7936 N N . LEU B 1 107 ? -5.48 -9.477 30.422 1 94.31 107 LEU B N 1
ATOM 7937 C CA . LEU B 1 107 ? -5.645 -9.047 31.812 1 94.31 107 LEU B CA 1
ATOM 7938 C C . LEU B 1 107 ? -5.473 -7.535 31.938 1 94.31 107 LEU B C 1
ATOM 7940 O O . LEU B 1 107 ? -6.223 -6.879 32.656 1 94.31 107 LEU B O 1
ATOM 7944 N N . ALA B 1 108 ? -4.512 -7.012 31.297 1 94.62 108 ALA B N 1
ATOM 7945 C CA . ALA B 1 108 ? -4.273 -5.57 31.312 1 94.62 108 ALA B CA 1
ATOM 7946 C C . ALA B 1 108 ? -5.445 -4.816 30.688 1 94.62 108 ALA B C 1
ATOM 7948 O O . ALA B 1 108 ? -5.809 -3.73 31.141 1 94.62 108 ALA B O 1
ATOM 7949 N N . ALA B 1 109 ? -6.027 -5.387 29.656 1 92.31 109 ALA B N 1
ATOM 7950 C CA . ALA B 1 109 ? -7.121 -4.762 28.922 1 92.31 109 ALA B CA 1
ATOM 7951 C C . ALA B 1 109 ? -8.422 -4.809 29.719 1 92.31 109 ALA B C 1
ATOM 7953 O O . ALA B 1 109 ? -9.32 -3.994 29.5 1 92.31 109 ALA B O 1
ATOM 7954 N N . HIS B 1 110 ? -8.469 -5.734 30.625 1 89.12 110 HIS B N 1
ATOM 7955 C CA . HIS B 1 110 ? -9.688 -5.945 31.391 1 89.12 110 HIS B CA 1
ATOM 7956 C C . HIS B 1 110 ? -10.016 -4.723 32.25 1 89.12 110 HIS B C 1
ATOM 7958 O O . HIS B 1 110 ? -11.18 -4.504 32.594 1 89.12 110 HIS B O 1
ATOM 7964 N N . HIS B 1 111 ? -9.047 -3.887 32.5 1 85.19 111 HIS B N 1
ATOM 7965 C CA . HIS B 1 111 ? -9.234 -2.699 33.312 1 85.19 111 HIS B CA 1
ATOM 7966 C C . HIS B 1 111 ? -9.773 -1.535 32.5 1 85.19 111 HIS B C 1
ATOM 7968 O O . HIS B 1 111 ? -10.086 -0.473 33.031 1 85.19 111 HIS B O 1
ATOM 7974 N N . HIS B 1 112 ? -9.977 -1.755 31.281 1 89.75 112 HIS B N 1
ATOM 7975 C CA . HIS B 1 112 ? -10.461 -0.727 30.375 1 89.75 112 HIS B CA 1
ATOM 7976 C C . HIS B 1 112 ? -11.734 -1.177 29.672 1 89.75 112 HIS B C 1
ATOM 7978 O O . HIS B 1 112 ? -12.023 -2.375 29.594 1 89.75 112 HIS B O 1
ATOM 7984 N N . VAL B 1 113 ? -12.508 -0.201 29.234 1 92.81 113 VAL B N 1
ATOM 7985 C CA . VAL B 1 113 ? -13.789 -0.512 28.594 1 92.81 113 VAL B CA 1
ATOM 7986 C C . VAL B 1 113 ? -13.562 -1.394 27.375 1 92.81 113 VAL B C 1
ATOM 7988 O O . VAL B 1 113 ? -12.82 -1.02 26.469 1 92.81 113 VAL B O 1
ATOM 7991 N N . LYS B 1 114 ? -14.156 -2.529 27.344 1 91.56 114 LYS B N 1
ATOM 7992 C CA . LYS B 1 114 ? -13.953 -3.512 26.281 1 91.56 114 LYS B CA 1
ATOM 7993 C C . LYS B 1 114 ? -15.023 -3.383 25.203 1 91.56 114 LYS B C 1
ATOM 7995 O O . LYS B 1 114 ? -16.062 -2.771 25.438 1 91.56 114 LYS B O 1
ATOM 8000 N N . PHE B 1 115 ? -14.719 -3.951 24.125 1 94.81 115 PHE B N 1
ATOM 8001 C CA . PHE B 1 115 ? -15.688 -4.035 23.047 1 94.81 115 PHE B CA 1
ATOM 8002 C C . PHE B 1 115 ? -16.719 -5.129 23.328 1 94.81 115 PHE B C 1
ATOM 8004 O O . PHE B 1 115 ? -16.375 -6.18 23.875 1 94.81 115 PHE B O 1
ATOM 8011 N N . LYS B 1 116 ? -17.875 -4.852 23.031 1 94.44 116 LYS B N 1
ATOM 8012 C CA . LYS B 1 116 ? -18.953 -5.836 23.031 1 94.44 116 LYS B CA 1
ATOM 8013 C C . LYS B 1 116 ? -19.578 -5.969 21.656 1 94.44 116 LYS B C 1
ATOM 8015 O O . LYS B 1 116 ? -19.438 -5.078 20.812 1 94.44 116 LYS B O 1
ATOM 8020 N N . THR B 1 117 ? -20.109 -7.129 21.375 1 95.69 117 THR B N 1
ATOM 8021 C CA . THR B 1 117 ? -20.734 -7.383 20.078 1 95.69 117 THR B CA 1
ATOM 8022 C C . THR B 1 117 ? -22.25 -7.492 20.203 1 95.69 117 THR B C 1
ATOM 8024 O O . THR B 1 117 ? -22.75 -8.172 21.109 1 95.69 117 THR B O 1
ATOM 8027 N N . LYS B 1 118 ? -22.906 -6.711 19.484 1 96.5 118 LYS B N 1
ATOM 8028 C CA . LYS B 1 118 ? -24.359 -6.793 19.406 1 96.5 118 LYS B CA 1
ATOM 8029 C C . LYS B 1 118 ? -24.812 -7.074 17.969 1 96.5 118 LYS B C 1
ATOM 8031 O O . LYS B 1 118 ? -24.234 -6.543 17.016 1 96.5 118 LYS B O 1
ATOM 8036 N N . VAL B 1 119 ? -25.828 -7.941 17.812 1 96.5 119 VAL B N 1
ATOM 8037 C CA . VAL B 1 119 ? -26.375 -8.242 16.484 1 96.5 119 VAL B CA 1
ATOM 8038 C C . VAL B 1 119 ? -27.531 -7.301 16.188 1 96.5 119 VAL B C 1
ATOM 8040 O O . VAL B 1 119 ? -28.469 -7.184 16.984 1 96.5 119 VAL B O 1
ATOM 8043 N N . ILE B 1 120 ? -27.375 -6.578 15.109 1 96.06 120 ILE B N 1
ATOM 8044 C CA . ILE B 1 120 ? -28.406 -5.66 14.633 1 96.06 120 ILE B CA 1
ATOM 8045 C C . ILE B 1 120 ? -29.172 -6.301 13.477 1 96.06 120 ILE B C 1
ATOM 8047 O O . ILE B 1 120 ? -28.562 -6.844 12.547 1 96.06 120 ILE B O 1
ATOM 8051 N N . SER B 1 121 ? -30.469 -6.355 13.547 1 94.69 121 SER B N 1
ATOM 8052 C CA . SER B 1 121 ? -31.281 -6.953 12.5 1 94.69 121 SER B CA 1
ATOM 8053 C C . SER B 1 121 ? -32.219 -5.922 11.875 1 94.69 121 SER B C 1
ATOM 8055 O O . SER B 1 121 ? -32.75 -5.062 12.578 1 94.69 121 SER B O 1
ATOM 8057 N N . HIS B 1 122 ? -32.312 -5.934 10.625 1 95.12 122 HIS B N 1
ATOM 8058 C CA . HIS B 1 122 ? -33.25 -5.086 9.906 1 95.12 122 HIS B CA 1
ATOM 8059 C C . HIS B 1 122 ? -33.812 -5.789 8.672 1 95.12 122 HIS B C 1
ATOM 8061 O O . HIS B 1 122 ? -33.062 -6.492 7.973 1 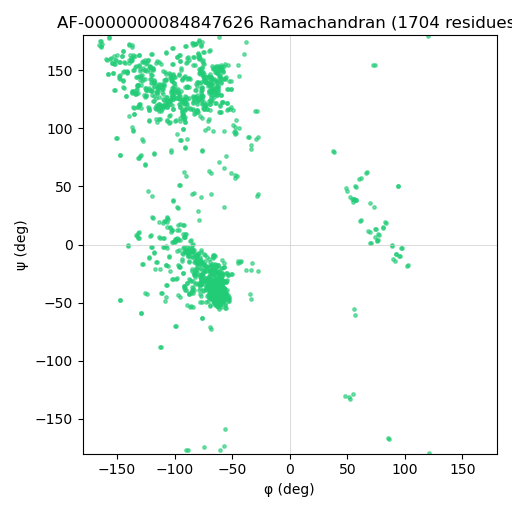95.12 122 HIS B O 1
ATOM 8067 N N . GLN B 1 123 ? -35.062 -5.59 8.398 1 94 123 GLN B N 1
ATOM 8068 C CA . GLN B 1 123 ? -35.75 -6.227 7.281 1 94 123 GLN B CA 1
ATOM 8069 C C . GLN B 1 123 ? -35.469 -5.492 5.973 1 94 123 GLN B C 1
ATOM 8071 O O . GLN B 1 123 ? -35.562 -4.266 5.914 1 94 123 GLN B O 1
ATOM 8076 N N . TYR B 1 124 ? -35.031 -6.191 4.984 1 92 124 TYR B N 1
ATOM 8077 C CA . TYR B 1 124 ? -34.875 -5.609 3.658 1 92 124 TYR B CA 1
ATOM 8078 C C . TYR B 1 124 ? -35.969 -6.105 2.711 1 92 124 TYR B C 1
ATOM 8080 O O . TYR B 1 124 ? -36 -7.285 2.361 1 92 124 TYR B O 1
ATOM 8088 N N . GLY B 1 125 ? -36.688 -5.262 2.262 1 87 125 GLY B N 1
ATOM 8089 C CA . GLY B 1 125 ? -37.719 -5.602 1.321 1 87 125 GLY B CA 1
ATOM 8090 C C . GLY B 1 125 ? -38.625 -6.727 1.807 1 87 125 GLY B C 1
ATOM 8091 O O . GLY B 1 125 ? -39.156 -6.672 2.92 1 87 125 GLY B O 1
ATOM 8092 N N . LYS B 1 126 ? -38.812 -7.684 0.825 1 85.69 126 LYS B N 1
ATOM 8093 C CA . LYS B 1 126 ? -39.719 -8.797 1.121 1 85.69 126 LYS B CA 1
ATOM 8094 C C . LYS B 1 126 ? -38.938 -10.078 1.389 1 85.69 126 LYS B C 1
ATOM 8096 O O . LYS B 1 126 ? -39.469 -11.18 1.253 1 85.69 126 LYS B O 1
ATOM 8101 N N . GLU B 1 127 ? -37.688 -9.891 1.751 1 87.94 127 GLU B N 1
ATOM 8102 C CA . GLU B 1 127 ? -36.875 -11.055 2.094 1 87.94 127 GLU B CA 1
ATOM 8103 C C . GLU B 1 127 ? -37.5 -11.82 3.268 1 87.94 127 GLU B C 1
ATOM 8105 O O . GLU B 1 127 ? -38.125 -11.227 4.145 1 87.94 127 GLU B O 1
ATOM 8110 N N . PRO B 1 128 ? -37.406 -13.141 3.207 1 87.81 128 PRO B N 1
ATOM 8111 C CA . PRO B 1 128 ? -38.062 -13.945 4.242 1 87.81 128 PRO B CA 1
ATOM 8112 C C . PRO B 1 128 ? -37.5 -13.688 5.637 1 87.81 128 PRO B C 1
ATOM 8114 O O . PRO B 1 128 ? -38.219 -13.758 6.625 1 87.81 128 PRO B O 1
ATOM 8117 N N . ALA B 1 129 ? -36.25 -13.406 5.773 1 92.12 129 ALA B N 1
ATOM 8118 C CA . ALA B 1 129 ? -35.625 -13.164 7.059 1 92.12 129 ALA B CA 1
ATOM 8119 C C . ALA B 1 129 ? -34.844 -11.844 7.047 1 92.12 129 ALA B C 1
ATOM 8121 O O . ALA B 1 129 ? -34.312 -11.43 6.004 1 92.12 129 ALA B O 1
ATOM 8122 N N . PRO B 1 130 ? -34.969 -11.102 8.297 1 94.31 130 PRO B N 1
ATOM 8123 C CA . PRO B 1 130 ? -34.156 -9.875 8.367 1 94.31 130 PRO B CA 1
ATOM 8124 C C . PRO B 1 130 ? -32.656 -10.133 8.219 1 94.31 130 PRO B C 1
ATOM 8126 O O . PRO B 1 130 ? -32.188 -11.195 8.609 1 94.31 130 PRO B O 1
ATOM 8129 N N . ARG B 1 131 ? -32.031 -9.289 7.609 1 94.06 131 ARG B N 1
ATOM 8130 C CA . ARG B 1 131 ? -30.578 -9.375 7.527 1 94.06 131 ARG B CA 1
ATOM 8131 C C . ARG B 1 131 ? -29.938 -9.008 8.859 1 94.06 131 ARG B C 1
ATOM 8133 O O . ARG B 1 131 ? -30.406 -8.109 9.555 1 94.06 131 ARG B O 1
ATOM 8140 N N . GLU B 1 132 ? -28.938 -9.711 9.211 1 95.06 132 GLU B N 1
ATOM 8141 C CA . GLU B 1 132 ? -28.266 -9.508 10.484 1 95.06 132 GLU B CA 1
ATOM 8142 C C . GLU B 1 132 ? -26.844 -9 10.266 1 95.06 132 GLU B C 1
ATOM 8144 O O . GLU B 1 132 ? -26.156 -9.422 9.336 1 95.06 132 GLU B O 1
ATOM 8149 N N . PHE B 1 133 ? -26.484 -8.031 11.102 1 95.75 133 PHE B N 1
ATOM 8150 C CA . PHE B 1 133 ? -25.156 -7.453 11.062 1 95.75 133 PHE B CA 1
ATOM 8151 C C . PHE B 1 133 ? -24.547 -7.387 12.461 1 95.75 133 PHE B C 1
ATOM 8153 O O . PHE B 1 133 ? -25.234 -7.082 13.43 1 95.75 133 PHE B O 1
ATOM 8160 N N . GLU B 1 134 ? -23.297 -7.738 12.516 1 95.5 134 GLU B N 1
ATOM 8161 C CA . GLU B 1 134 ? -22.594 -7.621 13.789 1 95.5 134 GLU B CA 1
ATOM 8162 C C . GLU B 1 134 ? -22.062 -6.211 14 1 95.5 134 GLU B C 1
ATOM 8164 O O . GLU B 1 134 ? -21.453 -5.629 13.094 1 95.5 134 GLU B O 1
ATOM 8169 N N . PHE B 1 135 ? -22.406 -5.645 15.148 1 97.25 135 PHE B N 1
ATOM 8170 C CA . PHE B 1 135 ? -21.891 -4.344 15.555 1 97.25 135 PHE B CA 1
ATOM 8171 C C . PHE B 1 135 ? -21.016 -4.477 16.797 1 97.25 135 PHE B C 1
ATOM 8173 O O . PHE B 1 135 ? -21.469 -4.961 17.828 1 97.25 135 PHE B O 1
ATOM 8180 N N . LYS B 1 136 ? -19.75 -4.137 16.641 1 97.44 136 LYS B N 1
ATOM 8181 C CA . LYS B 1 136 ? -18.797 -4.152 17.75 1 97.44 136 LYS B CA 1
ATOM 8182 C C . LYS B 1 136 ? -18.547 -2.746 18.281 1 97.44 136 LYS B C 1
ATOM 8184 O O . LYS B 1 136 ? -18.234 -1.83 17.516 1 97.44 136 LYS B O 1
ATOM 8189 N N . TYR B 1 137 ? -18.75 -2.539 19.578 1 97.38 137 TYR B N 1
ATOM 8190 C CA . TYR B 1 137 ? -18.609 -1.194 20.125 1 97.38 137 TYR B CA 1
ATOM 8191 C C . TYR B 1 137 ? -18.25 -1.242 21.609 1 97.38 137 TYR B C 1
ATOM 8193 O O . TYR B 1 137 ? -18.391 -2.285 22.25 1 97.38 137 TYR B O 1
ATOM 8201 N N . ARG B 1 138 ? -17.625 -0.163 22.078 1 95.56 138 ARG B N 1
ATOM 8202 C CA . ARG B 1 138 ? -17.547 0.17 23.5 1 95.56 138 ARG B CA 1
ATOM 8203 C C . ARG B 1 138 ? -18.562 1.243 23.875 1 95.56 138 ARG B C 1
ATOM 8205 O O . ARG B 1 138 ? -18.75 2.215 23.141 1 95.56 138 ARG B O 1
ATOM 8212 N N . ASP B 1 139 ? -19.203 0.965 24.953 1 96.38 139 ASP B N 1
ATOM 8213 C CA . ASP B 1 139 ? -20.141 1.994 25.375 1 96.38 139 ASP B CA 1
ATOM 8214 C C . ASP B 1 139 ? -19.469 3.355 25.484 1 96.38 139 ASP B C 1
ATOM 8216 O O . ASP B 1 139 ? -18.547 3.529 26.297 1 96.38 139 ASP B O 1
ATOM 8220 N N . PRO B 1 140 ? -19.922 4.285 24.641 1 97.25 140 PRO B N 1
ATOM 8221 C CA . PRO B 1 140 ? -19.219 5.57 24.641 1 97.25 140 PRO B CA 1
ATOM 8222 C C . PRO B 1 140 ? -19.312 6.305 25.984 1 97.25 140 PRO B C 1
ATOM 8224 O O . PRO B 1 140 ? -18.406 7.059 26.344 1 97.25 140 PRO B O 1
ATOM 8227 N N . TRP B 1 141 ? -20.344 6.121 26.672 1 98 141 TRP B N 1
ATOM 8228 C CA . TRP B 1 141 ? -20.469 6.762 27.984 1 98 141 TRP B CA 1
ATOM 8229 C C . TRP B 1 141 ? -19.5 6.156 28.984 1 98 141 TRP B C 1
ATOM 8231 O O . TRP B 1 141 ? -18.844 6.879 29.75 1 98 141 TRP B O 1
ATOM 8241 N N . GLU B 1 142 ? -19.438 4.852 29 1 96.62 142 GLU B N 1
ATOM 8242 C CA . GLU B 1 142 ? -18.469 4.195 29.875 1 96.62 142 GLU B CA 1
ATOM 8243 C C . GLU B 1 142 ? -17.047 4.629 29.547 1 96.62 142 GLU B C 1
ATOM 8245 O O . GLU B 1 142 ? -16.219 4.797 30.453 1 96.62 142 GLU B O 1
ATOM 8250 N N . TRP B 1 143 ? -16.781 4.691 28.312 1 96.19 143 TRP B N 1
ATOM 8251 C CA . TRP B 1 143 ? -15.477 5.168 27.875 1 96.19 143 TRP B CA 1
ATOM 8252 C C . TRP B 1 143 ? -15.219 6.582 28.391 1 96.19 143 TRP B C 1
ATOM 8254 O O . TRP B 1 143 ? -14.133 6.879 28.891 1 96.19 143 TRP B O 1
ATOM 8264 N N . ALA B 1 144 ? -16.203 7.52 28.281 1 97.56 144 ALA B N 1
ATOM 8265 C CA . ALA B 1 144 ? -16.078 8.891 28.766 1 97.56 144 ALA B CA 1
ATOM 8266 C C . ALA B 1 144 ? -15.844 8.914 30.281 1 97.56 144 ALA B C 1
ATOM 8268 O O . ALA B 1 144 ? -15.039 9.711 30.766 1 97.56 144 ALA B O 1
ATOM 8269 N N . LEU B 1 145 ? -16.547 8.047 30.984 1 97 145 LEU B N 1
ATOM 8270 C CA . LEU B 1 145 ? -16.391 7.984 32.438 1 97 145 LEU B CA 1
ATOM 8271 C C . LEU B 1 145 ? -14.984 7.57 32.812 1 97 145 LEU B C 1
ATOM 8273 O O . LEU B 1 145 ? -14.445 8.047 33.844 1 97 145 LEU B O 1
ATOM 8277 N N . GLN B 1 146 ? -14.43 6.68 32 1 94.5 146 GLN B N 1
ATOM 8278 C CA . GLN B 1 146 ? -13.047 6.285 32.281 1 94.5 146 GLN B CA 1
ATOM 8279 C C . GLN B 1 146 ? -12.117 7.488 32.219 1 94.5 146 GLN B C 1
ATOM 8281 O O . GLN B 1 146 ? -11.195 7.602 33.031 1 94.5 146 GLN B O 1
ATOM 8286 N N . ILE B 1 147 ? -12.32 8.383 31.328 1 95.19 147 ILE B N 1
ATOM 8287 C CA . ILE B 1 147 ? -11.5 9.586 31.172 1 95.19 147 ILE B CA 1
ATOM 8288 C C . ILE B 1 147 ? -11.766 10.539 32.312 1 95.19 147 ILE B C 1
ATOM 8290 O O . ILE B 1 147 ? -10.828 11.047 32.938 1 95.19 147 ILE B O 1
ATOM 8294 N N . VAL B 1 148 ? -13.016 10.719 32.656 1 96.94 148 VAL B N 1
ATOM 8295 C CA . VAL B 1 148 ? -13.445 11.68 33.656 1 96.94 148 VAL B CA 1
ATOM 8296 C C . VAL B 1 148 ? -12.938 11.242 35.031 1 96.94 148 VAL B C 1
ATOM 8298 O O . VAL B 1 148 ? -12.617 12.078 35.875 1 96.94 148 VAL B O 1
ATOM 8301 N N . LYS B 1 149 ? -12.812 9.984 35.219 1 95.44 149 LYS B N 1
ATOM 8302 C CA . LYS B 1 149 ? -12.438 9.43 36.531 1 95.44 149 LYS B CA 1
ATOM 8303 C C . LYS B 1 149 ? -10.922 9.289 36.625 1 95.44 149 LYS B C 1
ATOM 8305 O O . LYS B 1 149 ? -10.398 8.945 37.688 1 95.44 149 LYS B O 1
ATOM 8310 N N . GLU B 1 150 ? -10.188 9.547 35.625 1 92.25 150 GLU B N 1
ATOM 8311 C CA . GLU B 1 150 ? -8.734 9.398 35.594 1 92.25 150 GLU B CA 1
ATOM 8312 C C . GLU B 1 150 ? -8.055 10.523 36.375 1 92.25 150 GLU B C 1
ATOM 8314 O O . GLU B 1 150 ? -8.055 11.672 35.938 1 92.25 150 GLU B O 1
ATOM 8319 N N . PRO B 1 151 ? -7.383 10.18 37.406 1 90.12 151 PRO B N 1
ATOM 8320 C CA . PRO B 1 151 ? -6.789 11.219 38.25 1 90.12 151 PRO B CA 1
ATOM 8321 C C . PRO B 1 151 ? -5.719 12.023 37.531 1 90.12 151 PRO B C 1
ATOM 8323 O O . PRO B 1 151 ? -5.559 13.219 37.812 1 90.12 151 PRO B O 1
ATOM 8326 N N . SER B 1 152 ? -5.004 11.43 36.656 1 87.06 152 SER B N 1
ATOM 8327 C CA . SER B 1 152 ? -3.912 12.109 35.969 1 87.06 152 SER B CA 1
ATOM 8328 C C . SER B 1 152 ? -4.434 13.219 35.062 1 87.06 152 SER B C 1
ATOM 8330 O O . SER B 1 152 ? -3.678 14.094 34.656 1 87.06 152 SER B O 1
ATOM 8332 N N . LEU B 1 153 ? -5.781 13.305 34.812 1 92.12 153 LEU B N 1
ATOM 8333 C CA . LEU B 1 153 ? -6.359 14.281 33.906 1 92.12 153 LEU B CA 1
ATOM 8334 C C . LEU B 1 153 ? -7.145 15.344 34.656 1 92.12 153 LEU B C 1
ATOM 8336 O O . LEU B 1 153 ? -7.746 16.234 34.062 1 92.12 153 LEU B O 1
ATOM 8340 N N . GLN B 1 154 ? -7.098 15.312 35.938 1 91.25 154 GLN B N 1
ATOM 8341 C CA . GLN B 1 154 ? -7.953 16.141 36.781 1 91.25 154 GLN B CA 1
ATOM 8342 C C . GLN B 1 154 ? -7.727 17.625 36.5 1 91.25 154 GLN B C 1
ATOM 8344 O O . GLN B 1 154 ? -8.672 18.406 36.531 1 91.25 154 GLN B O 1
ATOM 8349 N N . ASN B 1 155 ? -6.504 17.938 36.188 1 90.56 155 ASN B N 1
ATOM 8350 C CA . ASN B 1 155 ? -6.172 19.344 36 1 90.56 155 ASN B CA 1
ATOM 8351 C C . ASN B 1 155 ? -6.426 19.781 34.562 1 90.56 155 ASN B C 1
ATOM 8353 O O . ASN B 1 155 ? -6.359 20.984 34.25 1 90.56 155 ASN B O 1
ATOM 8357 N N . HIS B 1 156 ? -6.758 18.875 33.719 1 93.12 156 HIS B N 1
ATOM 8358 C CA . HIS B 1 156 ? -6.875 19.203 32.312 1 93.12 156 HIS B CA 1
ATOM 8359 C C . HIS B 1 156 ? -8.336 19.234 31.875 1 93.12 156 HIS B C 1
ATOM 8361 O O . HIS B 1 156 ? -8.664 19.812 30.828 1 93.12 156 HIS B O 1
ATOM 8367 N N . ILE B 1 157 ? -9.242 18.672 32.594 1 96.5 157 ILE B N 1
ATOM 8368 C CA . ILE B 1 157 ? -10.648 18.609 32.219 1 96.5 157 ILE B CA 1
ATOM 8369 C C . ILE B 1 157 ? -11.328 19.953 32.531 1 96.5 157 ILE B C 1
ATOM 8371 O O . ILE B 1 157 ? -11.258 20.422 33.688 1 96.5 157 ILE B O 1
ATOM 8375 N N . VAL B 1 158 ? -11.938 20.562 31.562 1 96.81 158 VAL B N 1
ATOM 8376 C CA . VAL B 1 158 ? -12.695 21.797 31.75 1 96.81 158 VAL B CA 1
ATOM 8377 C C . VAL B 1 158 ? -14.172 21.484 31.922 1 96.81 158 VAL B C 1
ATOM 8379 O O . VAL B 1 158 ? -14.781 20.812 31.078 1 96.81 158 VAL B O 1
ATOM 8382 N N . TRP B 1 159 ? -14.742 21.969 32.969 1 96.69 159 TRP B N 1
ATOM 8383 C CA . TRP B 1 159 ? -16.109 21.609 33.312 1 96.69 159 TRP B CA 1
ATOM 8384 C C . TRP B 1 159 ? -17.094 22.719 32.938 1 96.69 159 TRP B C 1
ATOM 8386 O O . TRP B 1 159 ? -18.25 22.438 32.625 1 96.69 159 TRP B O 1
ATOM 8396 N N . ASP B 1 160 ? -16.578 23.984 32.969 1 95.88 160 ASP B N 1
ATOM 8397 C CA . ASP B 1 160 ? -17.484 25.109 32.781 1 95.88 160 ASP B CA 1
ATOM 8398 C C . ASP B 1 160 ? -17.172 25.875 31.516 1 95.88 160 ASP B C 1
ATOM 8400 O O . ASP B 1 160 ? -16 26.188 31.25 1 95.88 160 ASP B O 1
ATOM 8404 N N . PRO B 1 161 ? -18.266 26.141 30.672 1 97.19 161 PRO B N 1
ATOM 8405 C CA . PRO B 1 161 ? -18 27.016 29.531 1 97.19 161 PRO B CA 1
ATOM 8406 C C . PRO B 1 161 ? -17.531 28.406 29.953 1 97.19 161 PRO B C 1
ATOM 8408 O O . PRO B 1 161 ? -17.922 28.891 31.031 1 97.19 161 PRO B O 1
ATOM 8411 N N . GLU B 1 162 ? -16.734 29 29.047 1 97.19 162 GLU B N 1
ATOM 8412 C CA . GLU B 1 162 ? -16.078 30.266 29.344 1 97.19 162 GLU B CA 1
ATOM 8413 C C . GLU B 1 162 ? -16.25 31.266 28.203 1 97.19 162 GLU B C 1
ATOM 8415 O O . GLU B 1 162 ? -16.297 30.875 27.031 1 97.19 162 GLU B O 1
ATOM 8420 N N . ARG B 1 163 ? -16.391 32.5 28.578 1 97.75 163 ARG B N 1
ATOM 8421 C CA . ARG B 1 163 ? -16.203 33.625 27.641 1 97.75 163 ARG B CA 1
ATOM 8422 C C . ARG B 1 163 ? -14.945 34.406 27.984 1 97.75 163 ARG B C 1
ATOM 8424 O O . ARG B 1 163 ? -14.828 34.969 29.078 1 97.75 163 ARG B O 1
ATOM 8431 N N . ASN B 1 164 ? -14.055 34.438 27.078 1 97.19 164 ASN B N 1
ATOM 8432 C CA . ASN B 1 164 ? -12.742 35.031 27.312 1 97.19 164 ASN B CA 1
ATOM 8433 C C . ASN B 1 164 ? -12.57 36.344 26.547 1 97.19 164 ASN B C 1
ATOM 8435 O O . ASN B 1 164 ? -12.992 36.469 25.391 1 97.19 164 ASN B O 1
ATOM 8439 N N . TYR B 1 165 ? -12.008 37.312 27.234 1 97.31 165 TYR B N 1
ATOM 8440 C CA . TYR B 1 165 ? -11.766 38.625 26.672 1 97.31 165 TYR B CA 1
ATOM 8441 C C . TYR B 1 165 ? -10.328 39.062 26.906 1 97.31 165 TYR B C 1
ATOM 8443 O O . TYR B 1 165 ? -9.75 38.781 27.953 1 97.31 165 TYR B O 1
ATOM 8451 N N . ARG B 1 166 ? -9.766 39.75 25.984 1 96.44 166 ARG B N 1
ATOM 8452 C CA . ARG B 1 166 ? -8.445 40.344 26.125 1 96.44 166 ARG B CA 1
ATOM 8453 C C . ARG B 1 166 ? -8.531 41.875 26.109 1 96.44 166 ARG B C 1
ATOM 8455 O O . ARG B 1 166 ? -9.18 42.438 25.234 1 96.44 166 ARG B O 1
ATOM 8462 N N . TRP B 1 167 ? -7.82 42.469 27.016 1 96.25 167 TRP B N 1
ATOM 8463 C CA . TRP B 1 167 ? -7.777 43.938 27.047 1 96.25 167 TRP B CA 1
ATOM 8464 C C . TRP B 1 167 ? -6.738 44.469 26.078 1 96.25 167 TRP B C 1
ATOM 8466 O O . TRP B 1 167 ? -5.539 44.25 26.25 1 96.25 167 TRP B O 1
ATOM 8476 N N . THR B 1 168 ? -7.164 45.188 25.062 1 92.38 168 THR B N 1
ATOM 8477 C CA . THR B 1 168 ? -6.27 45.688 24 1 92.38 168 THR B CA 1
ATOM 8478 C C . THR B 1 168 ? -5.664 47.031 24.375 1 92.38 168 THR B C 1
ATOM 8480 O O . THR B 1 168 ? -4.797 47.531 23.672 1 92.38 168 THR B O 1
ATOM 8483 N N . GLY B 1 169 ? -6.027 47.562 25.453 1 91.38 169 GLY B N 1
ATOM 8484 C CA . GLY B 1 169 ? -5.672 48.938 25.828 1 91.38 169 GLY B CA 1
ATOM 8485 C C . GLY B 1 169 ? -6.801 49.906 25.625 1 91.38 169 GLY B C 1
ATOM 8486 O O . GLY B 1 169 ? -6.809 51 26.234 1 91.38 169 GLY B O 1
ATOM 8487 N N . GLU B 1 170 ? -7.766 49.5 24.828 1 92.88 170 GLU B N 1
ATOM 8488 C CA . GLU B 1 170 ? -8.898 50.375 24.531 1 92.88 170 GLU B CA 1
ATOM 8489 C C . GLU B 1 170 ? -10.227 49.688 24.844 1 92.88 170 GLU B C 1
ATOM 8491 O O . GLU B 1 170 ? -11.133 50.312 25.391 1 92.88 170 GLU B O 1
ATOM 8496 N N . VAL B 1 171 ? -10.219 48.406 24.453 1 94.5 171 VAL B N 1
ATOM 8497 C CA . VAL B 1 171 ? -11.484 47.719 24.625 1 94.5 171 VAL B CA 1
ATOM 8498 C C . VAL B 1 171 ? -11.211 46.25 25.031 1 94.5 171 VAL B C 1
ATOM 8500 O O . VAL B 1 171 ? -10.125 45.719 24.781 1 94.5 171 VAL B O 1
ATOM 8503 N N . TRP B 1 172 ? -12.188 45.688 25.656 1 95.56 172 TRP B N 1
ATOM 8504 C CA . TRP B 1 172 ? -12.188 44.25 25.891 1 95.56 172 TRP B CA 1
ATOM 8505 C C . TRP B 1 172 ? -12.656 43.5 24.641 1 95.56 172 TRP B C 1
ATOM 8507 O O . TRP B 1 172 ? -13.812 43.625 24.219 1 95.56 172 TRP B O 1
ATOM 8517 N N . GLU B 1 173 ? -11.773 42.75 24.125 1 96.12 173 GLU B N 1
ATOM 8518 C CA . GLU B 1 173 ? -12.094 42 22.922 1 96.12 173 GLU B CA 1
ATOM 8519 C C . GLU B 1 173 ? -12.273 40.5 23.203 1 96.12 173 GLU B C 1
ATOM 8521 O O . GLU B 1 173 ? -11.367 39.875 23.734 1 96.12 173 GLU B O 1
ATOM 8526 N N . ARG B 1 174 ? -13.43 39.969 22.766 1 97.38 174 ARG B N 1
ATOM 8527 C CA . ARG B 1 174 ? -13.711 38.531 22.953 1 97.38 174 ARG B CA 1
ATOM 8528 C C . ARG B 1 174 ? -12.906 37.688 21.984 1 97.38 174 ARG B C 1
ATOM 8530 O O . ARG B 1 174 ? -12.641 38.094 20.859 1 97.38 174 ARG B O 1
ATOM 8537 N N . PHE B 1 175 ? -12.43 36.5 22.5 1 97.31 175 PHE B N 1
ATOM 8538 C CA . PHE B 1 175 ? -11.734 35.594 21.578 1 97.31 175 PHE B CA 1
ATOM 8539 C C . PHE B 1 175 ? -12.219 34.156 21.734 1 97.31 175 PHE B C 1
ATOM 8541 O O . PHE B 1 175 ? -12.797 33.812 22.766 1 97.31 175 PHE B O 1
ATOM 8548 N N . TYR B 1 176 ? -12.141 33.281 20.703 1 97.88 176 TYR B N 1
ATOM 8549 C CA . TYR B 1 176 ? -12.617 31.906 20.578 1 97.88 176 TYR B CA 1
ATOM 8550 C C . TYR B 1 176 ? -11.477 30.969 20.188 1 97.88 176 TYR B C 1
ATOM 8552 O O . TYR B 1 176 ? -10.688 31.266 19.297 1 97.88 176 TYR B O 1
ATOM 8560 N N . ASP B 1 177 ? -11.352 29.828 20.875 1 96.81 177 ASP B N 1
ATOM 8561 C CA . ASP B 1 177 ? -10.297 28.875 20.516 1 96.81 177 ASP B CA 1
ATOM 8562 C C . ASP B 1 177 ? -10.742 27.438 20.766 1 96.81 177 ASP B C 1
ATOM 8564 O O . ASP B 1 177 ? -10.641 26.594 19.859 1 96.81 177 ASP B O 1
ATOM 8568 N N . GLU B 1 178 ? -11.305 27.125 21.906 1 97.88 178 GLU B N 1
ATOM 8569 C CA . GLU B 1 178 ? -11.719 25.781 22.297 1 97.88 178 GLU B CA 1
ATOM 8570 C C . GLU B 1 178 ? -13.234 25.641 22.281 1 97.88 178 GLU B C 1
ATOM 8572 O O . GLU B 1 178 ? -13.953 26.641 22.219 1 97.88 178 GLU B O 1
ATOM 8577 N N . PRO B 1 179 ? -13.742 24.406 22.328 1 97.88 179 PRO B N 1
ATOM 8578 C CA . PRO B 1 179 ? -15.195 24.219 22.312 1 97.88 179 PRO B CA 1
ATOM 8579 C C . PRO B 1 179 ? -15.891 24.922 23.469 1 97.88 179 PRO B C 1
ATOM 8581 O O . PRO B 1 179 ? -16.984 25.469 23.297 1 97.88 179 PRO B O 1
ATOM 8584 N N . TRP B 1 180 ? -15.258 24.984 24.641 1 98.06 180 TRP B N 1
ATOM 8585 C CA . TRP B 1 180 ? -15.898 25.578 25.812 1 98.06 180 TRP B CA 1
ATOM 8586 C C . TRP B 1 180 ? -15.875 27.094 25.719 1 98.06 180 TRP B C 1
ATOM 8588 O O . TRP B 1 180 ? -16.547 27.781 26.5 1 98.06 180 TRP B O 1
ATOM 8598 N N . SER B 1 181 ? -15.07 27.641 24.828 1 97.25 181 SER B N 1
ATOM 8599 C CA . SER B 1 181 ? -15.047 29.094 24.641 1 97.25 181 SER B CA 1
ATOM 8600 C C . SER B 1 181 ? -16.094 29.531 23.609 1 97.25 181 SER B C 1
ATOM 8602 O O . SER B 1 181 ? -16.297 30.734 23.406 1 97.25 181 SER B O 1
ATOM 8604 N N . GLY B 1 182 ? -16.766 28.578 22.922 1 97.12 182 GLY B N 1
ATOM 8605 C CA . GLY B 1 182 ? -17.828 28.875 21.969 1 97.12 182 GLY B CA 1
ATOM 8606 C C . GLY B 1 182 ? -19.172 29.062 22.609 1 97.12 182 GLY B C 1
ATOM 8607 O O . GLY B 1 182 ? -19.359 28.734 23.797 1 97.12 182 GLY B O 1
ATOM 8608 N N . GLU B 1 183 ? -20.141 29.5 21.828 1 97.62 183 GLU B N 1
ATOM 8609 C CA . GLU B 1 183 ? -21.453 29.828 22.359 1 97.62 183 GLU B CA 1
ATOM 8610 C C . GLU B 1 183 ? -22.312 28.578 22.516 1 97.62 183 GLU B C 1
ATOM 8612 O O . GLU B 1 183 ? -23.234 28.562 23.344 1 97.62 183 GLU B O 1
ATOM 8617 N N . ALA B 1 184 ? -22.047 27.562 21.75 1 97.62 184 ALA B N 1
ATOM 8618 C CA . ALA B 1 184 ? -22.859 26.359 21.766 1 97.62 184 ALA B CA 1
ATOM 8619 C C . ALA B 1 184 ? -22.859 25.719 23.156 1 97.62 184 ALA B C 1
ATOM 8621 O O . ALA B 1 184 ? -23.922 25.328 23.672 1 97.62 184 ALA B O 1
ATOM 8622 N N . TRP B 1 185 ? -21.656 25.609 23.719 1 97.81 185 TRP B N 1
ATOM 8623 C CA . TRP B 1 185 ? -21.547 25.016 25.047 1 97.81 185 TRP B CA 1
ATOM 8624 C C . TRP B 1 185 ? -22.234 25.891 26.094 1 97.81 185 TRP B C 1
ATOM 8626 O O . TRP B 1 185 ? -22.922 25.391 26.969 1 97.81 185 TRP B O 1
ATOM 8636 N N . TRP B 1 186 ? -22 27.219 26.016 1 97.31 186 TRP B N 1
ATOM 8637 C CA . TRP B 1 186 ? -22.625 28.172 26.922 1 97.31 186 TRP B CA 1
ATOM 8638 C C . TRP B 1 186 ? -24.156 28.031 26.891 1 97.31 186 TRP B C 1
ATOM 8640 O O . TRP B 1 186 ? -24.797 27.953 27.938 1 97.31 186 TRP B O 1
ATOM 8650 N N . ARG B 1 187 ? -24.719 27.938 25.688 1 96.75 187 ARG B N 1
ATOM 8651 C CA . ARG B 1 187 ? -26.156 27.812 25.516 1 96.75 187 ARG B CA 1
ATOM 8652 C C . ARG B 1 187 ? -26.656 26.484 26.062 1 96.75 187 ARG B C 1
ATOM 8654 O O . ARG B 1 187 ? -27.703 26.422 26.719 1 96.75 187 ARG B O 1
ATOM 8661 N N . ALA B 1 188 ? -26.016 25.422 25.812 1 96.75 188 ALA B N 1
ATOM 8662 C CA . ALA B 1 188 ? -26.422 24.094 26.281 1 96.75 188 ALA B CA 1
ATOM 8663 C C . ALA B 1 188 ? -26.453 24.031 27.797 1 96.75 188 ALA B C 1
ATOM 8665 O O . ALA B 1 188 ? -27.375 23.453 28.391 1 96.75 188 ALA B O 1
ATOM 8666 N N . GLN B 1 189 ? -25.422 24.594 28.422 1 95.88 189 GLN B N 1
ATOM 8667 C CA . GLN B 1 189 ? -25.359 24.625 29.875 1 95.88 189 GLN B CA 1
ATOM 8668 C C . GLN B 1 189 ? -26.562 25.375 30.453 1 95.88 189 GLN B C 1
ATOM 8670 O O . GLN B 1 189 ? -27.109 24.984 31.484 1 95.88 189 GLN B O 1
ATOM 8675 N N . GLY B 1 190 ? -26.953 26.422 29.781 1 93.94 190 GLY B N 1
ATOM 8676 C CA . GLY B 1 190 ? -28.094 27.219 30.219 1 93.94 190 GLY B CA 1
ATOM 8677 C C . GLY B 1 190 ? -29.422 26.5 30 1 93.94 190 GLY B C 1
ATOM 8678 O O . GLY B 1 190 ? -30.422 26.859 30.625 1 93.94 190 GLY B O 1
ATOM 8679 N N . MET B 1 191 ? -29.438 25.547 29.172 1 94 191 MET B N 1
ATOM 8680 C CA . MET B 1 191 ? -30.672 24.859 28.812 1 94 191 MET B CA 1
ATOM 8681 C C . MET B 1 191 ? -30.906 23.656 29.703 1 94 191 MET B C 1
ATOM 8683 O O . MET B 1 191 ? -31.906 22.953 29.562 1 94 191 MET B O 1
ATOM 8687 N N . LEU B 1 192 ? -29.938 23.391 30.625 1 93.25 192 LEU B N 1
ATOM 8688 C CA . LEU B 1 192 ? -30.156 22.312 31.562 1 93.25 192 LEU B CA 1
ATOM 8689 C C . LEU B 1 192 ? -31.453 22.531 32.344 1 93.25 192 LEU B C 1
ATOM 8691 O O . LEU B 1 192 ? -31.797 23.688 32.656 1 93.25 192 LEU B O 1
ATOM 8695 N N . PRO B 1 193 ? -32.156 21.469 32.625 1 82.88 193 PRO B N 1
ATOM 8696 C CA . PRO B 1 193 ? -33.438 21.641 33.312 1 82.88 193 PRO B CA 1
ATOM 8697 C C . PRO B 1 193 ? -33.25 22.312 34.688 1 82.88 193 PRO B C 1
ATOM 8699 O O . PRO B 1 193 ? -32.188 22.219 35.281 1 82.88 193 PRO B O 1
ATOM 8702 N N . SER B 1 194 ? -34.25 22.969 35.094 1 75.94 194 SER B N 1
ATOM 8703 C CA . SER B 1 194 ? -34.25 23.703 36.344 1 75.94 194 SER B CA 1
ATOM 8704 C C . SER B 1 194 ? -34.031 22.781 37.531 1 75.94 194 SER B C 1
ATOM 8706 O O . SER B 1 194 ? -33.469 23.203 38.531 1 75.94 194 SER B O 1
ATOM 8708 N N . HIS B 1 195 ? -34.406 21.5 37.25 1 80.19 195 HIS B N 1
ATOM 8709 C CA . HIS B 1 195 ? -34.281 20.547 38.344 1 80.19 195 HIS B CA 1
ATOM 8710 C C . HIS B 1 195 ? -32.875 19.969 38.406 1 80.19 195 HIS B C 1
ATOM 8712 O O . HIS B 1 195 ? -32.562 19.172 39.312 1 80.19 195 HIS B O 1
ATOM 8718 N N . ALA B 1 196 ? -32.062 20.391 37.406 1 84.44 196 ALA B N 1
ATOM 8719 C CA . ALA B 1 196 ? -30.688 19.891 37.438 1 84.44 196 ALA B CA 1
ATOM 8720 C C . ALA B 1 196 ? -29.953 20.359 38.719 1 84.44 196 ALA B C 1
ATOM 8722 O O . ALA B 1 196 ? -30.047 21.547 39.062 1 84.44 196 ALA B O 1
ATOM 8723 N N . PRO B 1 197 ? -29.328 19.484 39.406 1 86 197 PRO B N 1
ATOM 8724 C CA . PRO B 1 197 ? -28.609 19.875 40.625 1 86 197 PRO B CA 1
ATOM 8725 C C . PRO B 1 197 ? -27.531 20.922 40.344 1 86 197 PRO B C 1
ATOM 8727 O O . PRO B 1 197 ? -27.078 21.062 39.219 1 86 197 PRO B O 1
ATOM 8730 N N . GLU B 1 198 ? -27.219 21.719 41.312 1 79.62 198 GLU B N 1
ATOM 8731 C CA . GLU B 1 198 ? -26.266 22.812 41.219 1 79.62 198 GLU B CA 1
ATOM 8732 C C . GLU B 1 198 ? -24.922 22.328 40.719 1 79.62 198 GLU B C 1
ATOM 8734 O O . GLU B 1 198 ? -24.219 23.062 40 1 79.62 198 GLU B O 1
ATOM 8739 N N . HIS B 1 199 ? -24.547 21.047 40.875 1 87.62 199 HIS B N 1
ATOM 8740 C CA . HIS B 1 199 ? -23.25 20.547 40.438 1 87.62 199 HIS B CA 1
ATOM 8741 C C . HIS B 1 199 ? -23.359 19.781 39.125 1 87.62 199 HIS B C 1
ATOM 8743 O O . HIS B 1 199 ? -22.594 18.828 38.906 1 87.62 199 HIS B O 1
ATOM 8749 N N . SER B 1 200 ? -24.266 20.312 38.219 1 95 200 SER B N 1
ATOM 8750 C CA . SER B 1 200 ? -24.453 19.672 36.906 1 95 200 SER B CA 1
ATOM 8751 C C . SER B 1 200 ? -23.469 20.219 35.906 1 95 200 SER B C 1
ATOM 8753 O O . SER B 1 200 ? -23.297 21.438 35.781 1 95 200 SER B O 1
ATOM 8755 N N . LYS B 1 201 ? -22.734 19.344 35.281 1 96.75 201 LYS B N 1
ATOM 8756 C CA . LYS B 1 201 ? -21.766 19.688 34.25 1 96.75 201 LYS B CA 1
ATOM 8757 C C . LYS B 1 201 ? -22.016 18.922 32.969 1 96.75 201 LYS B C 1
ATOM 8759 O O . LYS B 1 201 ? -22.578 17.828 33 1 96.75 201 LYS B O 1
ATOM 8764 N N . LEU B 1 202 ? -21.656 19.531 31.859 1 97.31 202 LEU B N 1
ATOM 8765 C CA . LEU B 1 202 ? -21.859 18.891 30.562 1 97.31 202 LEU B CA 1
ATOM 8766 C C . LEU B 1 202 ? -20.609 18.109 30.141 1 97.31 202 LEU B C 1
ATOM 8768 O O . LEU B 1 202 ? -19.5 18.484 30.5 1 97.31 202 LEU B O 1
ATOM 8772 N N . VAL B 1 203 ? -20.781 16.984 29.5 1 98.06 203 VAL B N 1
ATOM 8773 C CA . VAL B 1 203 ? -19.734 16.234 28.812 1 98.06 203 VAL B CA 1
ATOM 8774 C C . VAL B 1 203 ? -19.984 16.266 27.297 1 98.06 203 VAL B C 1
ATOM 8776 O O . VAL B 1 203 ? -20.922 15.625 26.812 1 98.06 203 VAL B O 1
ATOM 8779 N N . GLY B 1 204 ? -19.094 17.062 26.594 1 98.06 204 GLY B N 1
ATOM 8780 C CA . GLY B 1 204 ? -19.297 17.25 25.172 1 98.06 204 GLY B CA 1
ATOM 8781 C C . GLY B 1 204 ? -18.578 16.219 24.312 1 98.06 204 GLY B C 1
ATOM 8782 O O . GLY B 1 204 ? -17.359 16.188 24.281 1 98.06 204 GLY B O 1
ATOM 8783 N N . PHE B 1 205 ? -19.359 15.398 23.547 1 98.12 205 PHE B N 1
ATOM 8784 C CA . PHE B 1 205 ? -18.797 14.367 22.688 1 98.12 205 PHE B CA 1
ATOM 8785 C C . PHE B 1 205 ? -18.5 14.93 21.297 1 98.12 205 PHE B C 1
ATOM 8787 O O . PHE B 1 205 ? -19.266 15.727 20.766 1 98.12 205 PHE B O 1
ATOM 8794 N N . ILE B 1 206 ? -17.391 14.586 20.797 1 97.94 206 ILE B N 1
ATOM 8795 C CA . ILE B 1 206 ? -17.047 14.742 19.391 1 97.94 206 ILE B CA 1
ATOM 8796 C C . ILE B 1 206 ? -16.984 13.367 18.734 1 97.94 206 ILE B C 1
ATOM 8798 O O . ILE B 1 206 ? -16.188 12.516 19.109 1 97.94 206 ILE B O 1
ATOM 8802 N N . LEU B 1 207 ? -17.812 13.148 17.734 1 97.75 207 LEU B N 1
ATOM 8803 C CA . LEU B 1 207 ? -17.922 11.836 17.094 1 97.75 207 LEU B CA 1
ATOM 8804 C C . LEU B 1 207 ? -17.516 11.914 15.633 1 97.75 207 LEU B C 1
ATOM 8806 O O . LEU B 1 207 ? -17.812 12.906 14.953 1 97.75 207 LEU B O 1
ATOM 8810 N N . TYR B 1 208 ? -16.812 10.938 15.219 1 96.81 208 TYR B N 1
ATOM 8811 C CA . TYR B 1 208 ? -16.359 10.773 13.844 1 96.81 208 TYR B CA 1
ATOM 8812 C C . TYR B 1 208 ? -16.609 9.352 13.352 1 96.81 208 TYR B C 1
ATOM 8814 O O . TYR B 1 208 ? -16.438 8.391 14.109 1 96.81 208 TYR B O 1
ATOM 8822 N N . ALA B 1 209 ? -17.125 9.227 12.102 1 95.81 209 ALA B N 1
ATOM 8823 C CA . ALA B 1 209 ? -17.25 7.918 11.461 1 95.81 209 ALA B CA 1
ATOM 8824 C C . ALA B 1 209 ? -16.938 8.008 9.977 1 95.81 209 ALA B C 1
ATOM 8826 O O . ALA B 1 209 ? -17.453 8.875 9.273 1 95.81 209 ALA B O 1
ATOM 8827 N N . ASP B 1 210 ? -16.047 7.152 9.562 1 94.19 210 ASP B N 1
ATOM 8828 C CA . ASP B 1 210 ? -15.711 7.105 8.141 1 94.19 210 ASP B CA 1
ATOM 8829 C C . ASP B 1 210 ? -15.109 5.75 7.766 1 94.19 210 ASP B C 1
ATOM 8831 O O . ASP B 1 210 ? -14.438 5.113 8.586 1 94.19 210 ASP B O 1
ATOM 8835 N N . LYS B 1 211 ? -15.453 5.406 6.508 1 91.81 211 LYS B N 1
ATOM 8836 C CA . LYS B 1 211 ? -14.914 4.148 6.004 1 91.81 211 LYS B CA 1
ATOM 8837 C C . LYS B 1 211 ? -13.406 4.254 5.766 1 91.81 211 LYS B C 1
ATOM 8839 O O . LYS B 1 211 ? -12.922 5.289 5.312 1 91.81 211 LYS B O 1
ATOM 8844 N N . SER B 1 212 ? -12.727 3.242 6.141 1 90.62 212 SER B N 1
ATOM 8845 C CA . SER B 1 212 ? -11.281 3.178 5.965 1 90.62 212 SER B CA 1
ATOM 8846 C C . SER B 1 212 ? -10.883 1.997 5.086 1 90.62 212 SER B C 1
ATOM 8848 O O . SER B 1 212 ? -11.336 0.871 5.309 1 90.62 212 SER B O 1
ATOM 8850 N N . LYS B 1 213 ? -10.086 2.229 4.047 1 89.5 213 LYS B N 1
ATOM 8851 C CA . LYS B 1 213 ? -9.531 1.139 3.248 1 89.5 213 LYS B CA 1
ATOM 8852 C C . LYS B 1 213 ? -8.43 0.407 4.004 1 89.5 213 LYS B C 1
ATOM 8854 O O . LYS B 1 213 ? -7.426 1.013 4.391 1 89.5 213 LYS B O 1
ATOM 8859 N N . LEU B 1 214 ? -8.633 -0.781 4.223 1 92.5 214 LEU B N 1
ATOM 8860 C CA . LEU B 1 214 ? -7.66 -1.566 4.973 1 92.5 214 LEU B CA 1
ATOM 8861 C C . LEU B 1 214 ? -6.637 -2.197 4.035 1 92.5 214 LEU B C 1
ATOM 8863 O O . LEU B 1 214 ? -5.453 -2.293 4.379 1 92.5 214 LEU B O 1
ATOM 8867 N N . SER B 1 215 ? -7.062 -2.674 2.871 1 85.31 215 SER B N 1
ATOM 8868 C CA . SER B 1 215 ? -6.176 -3.232 1.856 1 85.31 215 SER B CA 1
ATOM 8869 C C . SER B 1 215 ? -5.844 -2.201 0.782 1 85.31 215 SER B C 1
ATOM 8871 O O . SER B 1 215 ? -6.547 -1.2 0.638 1 85.31 215 SER B O 1
ATOM 8873 N N . SER B 1 216 ? -4.766 -2.488 0.052 1 69.25 216 SER B N 1
ATOM 8874 C CA . SER B 1 216 ? -4.273 -1.533 -0.934 1 69.25 216 SER B CA 1
ATOM 8875 C C . SER B 1 216 ? -5.316 -1.264 -2.012 1 69.25 216 SER B C 1
ATOM 8877 O O . SER B 1 216 ? -5.488 -0.122 -2.443 1 69.25 216 SER B O 1
ATOM 8879 N N . PHE B 1 217 ? -6.035 -2.336 -2.404 1 62.97 217 PHE B N 1
ATOM 8880 C CA . 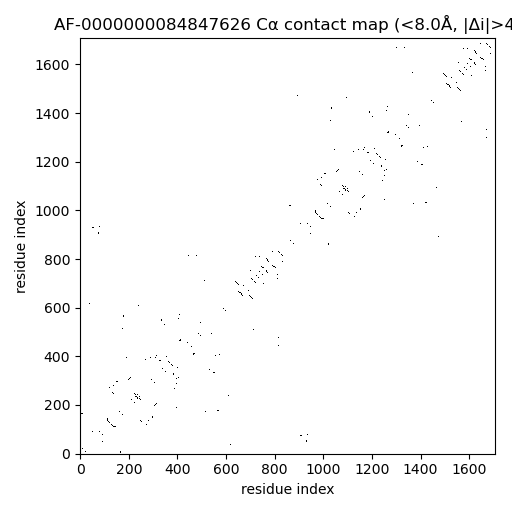PHE B 1 217 ? -6.984 -2.148 -3.498 1 62.97 217 PHE B CA 1
ATOM 8881 C C . PHE B 1 217 ? -8.398 -1.95 -2.961 1 62.97 217 PHE B C 1
ATOM 8883 O O . PHE B 1 217 ? -9.344 -1.811 -3.734 1 62.97 217 PHE B O 1
ATOM 8890 N N . GLY B 1 218 ? -8.531 -1.888 -1.662 1 67.06 218 GLY B N 1
ATOM 8891 C CA . GLY B 1 218 ? -9.797 -1.541 -1.041 1 67.06 218 GLY B CA 1
ATOM 8892 C C . GLY B 1 218 ? -10.766 -2.711 -0.957 1 67.06 218 GLY B C 1
ATOM 8893 O O . GLY B 1 218 ? -11.969 -2.518 -0.78 1 67.06 218 GLY B O 1
ATOM 8894 N N . SER B 1 219 ? -10.242 -3.883 -1.146 1 74.75 219 SER B N 1
ATOM 8895 C CA . SER B 1 219 ? -11.109 -5.047 -1.02 1 74.75 219 SER B CA 1
ATOM 8896 C C . SER B 1 219 ? -11.539 -5.266 0.428 1 74.75 219 SER B C 1
ATOM 8898 O O . SER B 1 219 ? -12.648 -5.734 0.691 1 74.75 219 SER B O 1
ATOM 8900 N N . ALA B 1 220 ? -10.648 -4.973 1.348 1 88.25 220 ALA B N 1
ATOM 8901 C CA . ALA B 1 220 ? -10.969 -4.996 2.773 1 88.25 220 ALA B CA 1
ATOM 8902 C C . ALA B 1 220 ? -11.18 -3.584 3.311 1 88.25 220 ALA B C 1
ATOM 8904 O O . ALA B 1 220 ? -10.375 -2.684 3.045 1 88.25 220 ALA B O 1
ATOM 8905 N N . MET B 1 221 ? -12.32 -3.344 3.992 1 92.38 221 MET B N 1
ATOM 8906 C CA . MET B 1 221 ? -12.664 -2.027 4.523 1 92.38 221 MET B CA 1
ATOM 8907 C C . MET B 1 221 ? -13.039 -2.115 6 1 92.38 221 MET B C 1
ATOM 8909 O O . MET B 1 221 ? -13.477 -3.164 6.469 1 92.38 221 MET B O 1
ATOM 8913 N N . GLY B 1 222 ? -12.719 -1.157 6.746 1 94.25 222 GLY B N 1
ATOM 8914 C CA . GLY B 1 222 ? -13.203 -0.922 8.094 1 94.25 222 GLY B CA 1
ATOM 8915 C C . GLY B 1 222 ? -13.953 0.387 8.242 1 94.25 222 GLY B C 1
ATOM 8916 O O . GLY B 1 222 ? -13.789 1.3 7.43 1 94.25 222 GLY B O 1
ATOM 8917 N N . HIS B 1 223 ? -14.859 0.443 9.117 1 95.62 223 HIS B N 1
ATOM 8918 C CA . HIS B 1 223 ? -15.672 1.631 9.336 1 95.62 223 HIS B CA 1
ATOM 8919 C C . HIS B 1 223 ? -15.695 2.02 10.812 1 95.62 223 HIS B C 1
ATOM 8921 O O . HIS B 1 223 ? -16.734 1.887 11.477 1 95.62 223 HIS B O 1
ATOM 8927 N N . PRO B 1 224 ? -14.641 2.617 11.273 1 96.81 224 PRO B N 1
ATOM 8928 C CA . PRO B 1 224 ? -14.516 2.939 12.695 1 96.81 224 PRO B CA 1
ATOM 8929 C C . PRO B 1 224 ? -15.352 4.148 13.102 1 96.81 224 PRO B C 1
ATOM 8931 O O . PRO B 1 224 ? -15.578 5.047 12.289 1 96.81 224 PRO B O 1
ATOM 8934 N N . ILE B 1 225 ? -15.836 4.125 14.32 1 97.5 225 ILE B N 1
ATOM 8935 C CA . ILE B 1 225 ? -16.359 5.297 15.016 1 97.5 225 ILE B CA 1
ATOM 8936 C C . ILE B 1 225 ? -15.336 5.777 16.047 1 97.5 225 ILE B C 1
ATOM 8938 O O . ILE B 1 225 ? -14.914 5.008 16.922 1 97.5 225 ILE B O 1
ATOM 8942 N N . ILE B 1 226 ? -14.938 6.992 15.945 1 97.31 226 ILE B N 1
ATOM 8943 C CA . ILE B 1 226 ? -13.969 7.566 16.875 1 97.31 226 ILE B CA 1
ATOM 8944 C C . ILE B 1 226 ? -14.648 8.625 17.734 1 97.31 226 ILE B C 1
ATOM 8946 O O . ILE B 1 226 ? -15.453 9.422 17.25 1 97.31 226 ILE B O 1
ATOM 8950 N N . ALA B 1 227 ? -14.359 8.586 19.016 1 97.38 227 ALA B N 1
ATOM 8951 C CA . ALA B 1 227 ? -14.914 9.562 19.938 1 97.38 227 ALA B CA 1
ATOM 8952 C C . ALA B 1 227 ? -13.805 10.344 20.641 1 97.38 227 ALA B C 1
ATOM 8954 O O . ALA B 1 227 ? -12.727 9.805 20.891 1 97.38 227 ALA B O 1
ATOM 8955 N N . ARG B 1 228 ? -14.047 11.57 20.906 1 97.5 228 ARG B N 1
ATOM 8956 C CA . ARG B 1 228 ? -13.211 12.469 21.688 1 97.5 228 ARG B CA 1
ATOM 8957 C C . ARG B 1 228 ? -14.062 13.312 22.625 1 97.5 228 ARG B C 1
ATOM 8959 O O . ARG B 1 228 ? -15.266 13.469 22.422 1 97.5 228 ARG B O 1
ATOM 8966 N N . LEU B 1 229 ? -13.453 13.828 23.656 1 97.62 229 LEU B N 1
ATOM 8967 C CA . LEU B 1 229 ? -14.188 14.672 24.594 1 97.62 229 LEU B CA 1
ATOM 8968 C C . LEU B 1 229 ? -13.812 16.141 24.422 1 97.62 229 LEU B C 1
ATOM 8970 O O . LEU B 1 229 ? -12.641 16.5 24.5 1 97.62 229 LEU B O 1
ATOM 8974 N N . GLY B 1 230 ? -14.82 16.938 24.172 1 97.69 230 GLY B N 1
ATOM 8975 C CA . GLY B 1 230 ? -14.617 18.375 24.016 1 97.69 230 GLY B CA 1
ATOM 8976 C C . GLY B 1 230 ? -14.141 19.062 25.281 1 97.69 230 GLY B C 1
ATOM 8977 O O . GLY B 1 230 ? -13.656 20.188 25.234 1 97.69 230 GLY B O 1
ATOM 8978 N N . ASN B 1 231 ? -14.148 18.328 26.469 1 97.88 231 ASN B N 1
ATOM 8979 C CA . ASN B 1 231 ? -13.789 18.875 27.766 1 97.88 231 ASN B CA 1
ATOM 8980 C C . ASN B 1 231 ? -12.273 18.953 27.953 1 97.88 231 ASN B C 1
ATOM 8982 O O . ASN B 1 231 ? -11.797 19.516 28.938 1 97.88 231 ASN B O 1
ATOM 8986 N N . LEU B 1 232 ? -11.523 18.391 27.031 1 97.12 232 LEU B N 1
ATOM 8987 C CA . LEU B 1 232 ? -10.07 18.359 27.125 1 97.12 232 LEU B CA 1
ATOM 8988 C C . LEU B 1 232 ? -9.438 19.297 26.109 1 97.12 232 LEU B C 1
ATOM 8990 O O . LEU B 1 232 ? -9.984 19.5 25.016 1 97.12 232 LEU B O 1
ATOM 8994 N N . PRO B 1 233 ? -8.266 19.859 26.469 1 95 233 PRO B N 1
ATOM 8995 C CA . PRO B 1 233 ? -7.555 20.688 25.484 1 95 233 PRO B CA 1
ATOM 8996 C C . PRO B 1 233 ? -7.164 19.922 24.234 1 95 233 PRO B C 1
ATOM 8998 O O . PRO B 1 233 ? -6.93 18.719 24.281 1 95 233 PRO B O 1
ATOM 9001 N N . VAL B 1 234 ? -7.074 20.672 23.156 1 95.25 234 VAL B N 1
ATOM 9002 C CA . VAL B 1 234 ? -6.879 20.078 21.828 1 95.25 234 VAL B CA 1
ATOM 9003 C C . VAL B 1 234 ? -5.578 19.281 21.812 1 95.25 234 VAL B C 1
ATOM 9005 O O . VAL B 1 234 ? -5.488 18.266 21.125 1 95.25 234 VAL B O 1
ATOM 9008 N N . GLU B 1 235 ? -4.523 19.609 22.609 1 91.31 235 GLU B N 1
ATOM 9009 C CA . GLU B 1 235 ? -3.227 18.938 22.625 1 91.31 235 GLU B CA 1
ATOM 9010 C C . GLU B 1 235 ? -3.344 17.531 23.203 1 91.31 235 GLU B C 1
ATOM 9012 O O . GLU B 1 235 ? -2.57 16.641 22.844 1 91.31 235 GLU B O 1
ATOM 9017 N N . ILE B 1 236 ? -4.355 17.344 24.047 1 93.19 236 ILE B N 1
ATOM 9018 C CA . ILE B 1 236 ? -4.586 16.031 24.672 1 93.19 236 ILE B CA 1
ATOM 9019 C C . ILE B 1 236 ? -5.629 15.258 23.859 1 93.19 236 ILE B C 1
ATOM 9021 O O . ILE B 1 236 ? -5.406 14.102 23.5 1 93.19 236 ILE B O 1
ATOM 9025 N N . ARG B 1 237 ? -6.664 15.969 23.516 1 94.62 237 ARG B N 1
ATOM 9026 C CA . ARG B 1 237 ? -7.828 15.352 22.875 1 94.62 237 ARG B CA 1
ATOM 9027 C C . ARG B 1 237 ? -7.461 14.758 21.531 1 94.62 237 ARG B C 1
ATOM 9029 O O . ARG B 1 237 ? -7.992 13.711 21.141 1 94.62 237 ARG B O 1
ATOM 9036 N N . ASN B 1 238 ? -6.52 15.352 20.828 1 92.81 238 ASN B N 1
ATOM 9037 C CA . ASN B 1 238 ? -6.223 14.945 19.453 1 92.81 238 ASN B CA 1
ATOM 9038 C C . ASN B 1 238 ? -5.125 13.891 19.406 1 92.81 238 ASN B C 1
ATOM 9040 O O . ASN B 1 238 ? -4.746 13.43 18.328 1 92.81 238 ASN B O 1
ATOM 9044 N N . THR B 1 239 ? -4.676 13.375 20.578 1 88.12 239 THR B N 1
ATOM 9045 C CA . THR B 1 239 ? -3.752 12.25 20.594 1 88.12 239 THR B CA 1
ATOM 9046 C C . THR B 1 239 ? -4.492 10.938 20.359 1 88.12 239 THR B C 1
ATOM 9048 O O . THR B 1 239 ? -5.727 10.906 20.375 1 88.12 239 THR B O 1
ATOM 9051 N N . ASP B 1 240 ? -3.609 9.906 20.016 1 81.94 240 ASP B N 1
ATOM 9052 C CA . ASP B 1 240 ? -4.23 8.648 19.625 1 81.94 240 ASP B CA 1
ATOM 9053 C C . ASP B 1 240 ? -4.332 7.688 20.812 1 81.94 240 ASP B C 1
ATOM 9055 O O . ASP B 1 240 ? -3.461 6.84 21 1 81.94 240 ASP B O 1
ATOM 9059 N N . GLY B 1 241 ? -5.434 7.797 21.5 1 68.88 241 GLY B N 1
ATOM 9060 C CA . GLY B 1 241 ? -5.898 6.77 22.422 1 68.88 241 GLY B CA 1
ATOM 9061 C C . GLY B 1 241 ? -5.141 6.762 23.734 1 68.88 241 GLY B C 1
ATOM 9062 O O . GLY B 1 241 ? -5.367 5.898 24.578 1 68.88 241 GLY B O 1
ATOM 9063 N N . ILE B 1 242 ? -4.254 7.68 23.938 1 79.75 242 ILE B N 1
ATOM 9064 C CA . ILE B 1 242 ? -3.465 7.621 25.156 1 79.75 242 ILE B CA 1
ATOM 9065 C C . ILE B 1 242 ? -3.965 8.672 26.141 1 79.75 242 ILE B C 1
ATOM 9067 O O . ILE B 1 242 ? -3.924 9.867 25.859 1 79.75 242 ILE B O 1
ATOM 9071 N N . LEU B 1 243 ? -4.352 8.281 27.203 1 85 243 LEU B N 1
ATOM 9072 C CA . LEU B 1 243 ? -4.785 9.039 28.375 1 85 243 LEU B CA 1
ATOM 9073 C C . LEU B 1 243 ? -5.562 10.289 27.953 1 85 243 LEU B C 1
ATOM 9075 O O . LEU B 1 243 ? -5.066 11.406 28.094 1 85 243 LEU B O 1
ATOM 9079 N N . GLY B 1 244 ? -6.832 10.195 27.609 1 90.25 244 GLY B N 1
ATOM 9080 C CA . GLY B 1 244 ? -7.691 11.312 27.25 1 90.25 244 GLY B CA 1
ATOM 9081 C C . GLY B 1 244 ? -7.77 11.547 25.75 1 90.25 244 GLY B C 1
ATOM 9082 O O . GLY B 1 244 ? -8.547 12.383 25.281 1 90.25 244 GLY B O 1
ATOM 9083 N N . GLY B 1 245 ? -6.938 10.891 25 1 93.06 245 GLY B N 1
ATOM 9084 C CA . GLY B 1 245 ? -6.949 11.023 23.547 1 93.06 245 GLY B CA 1
ATOM 9085 C C . GLY B 1 245 ? -8.109 10.297 22.891 1 93.06 245 GLY B C 1
ATOM 9086 O O . GLY B 1 245 ? -8.82 9.539 23.547 1 93.06 245 GLY B O 1
ATOM 9087 N N . GLY B 1 246 ? -8.375 10.594 21.609 1 94 246 GLY B N 1
ATOM 9088 C CA . GLY B 1 246 ? -9.438 9.945 20.859 1 94 246 GLY B CA 1
ATOM 9089 C C . GLY B 1 246 ? -9.281 8.438 20.766 1 94 246 GLY B C 1
ATOM 9090 O O . GLY B 1 246 ? -8.156 7.926 20.812 1 94 246 GLY B O 1
ATOM 9091 N N . CYS B 1 247 ? -10.383 7.738 20.672 1 95 247 CYS B N 1
ATOM 9092 C CA . CYS B 1 247 ? -10.375 6.281 20.688 1 95 247 CYS B CA 1
ATOM 9093 C C . CYS B 1 247 ? -11.445 5.715 19.766 1 95 247 CYS B C 1
ATOM 9095 O O . CYS B 1 247 ? -12.477 6.352 19.531 1 95 247 CYS B O 1
ATOM 9097 N N . ILE B 1 248 ? -11.094 4.559 19.25 1 96.31 248 ILE B N 1
ATOM 9098 C CA . ILE B 1 248 ? -12.117 3.834 18.5 1 96.31 248 ILE B CA 1
ATOM 9099 C C . ILE B 1 248 ? -13.148 3.252 19.453 1 96.31 248 ILE B C 1
ATOM 9101 O O . ILE B 1 248 ? -12.812 2.439 20.328 1 96.31 248 ILE B O 1
ATOM 9105 N N . VAL B 1 249 ? -14.391 3.666 19.266 1 97.31 249 VAL B N 1
ATOM 9106 C CA . VAL B 1 249 ? -15.414 3.24 20.219 1 97.31 249 VAL B CA 1
ATOM 9107 C C . VAL B 1 249 ? -16.469 2.402 19.5 1 97.31 249 VAL B C 1
ATOM 9109 O O . VAL B 1 249 ? -17.359 1.827 20.125 1 97.31 249 VAL B O 1
ATOM 9112 N N . GLY B 1 250 ? -16.359 2.338 18.234 1 97.5 250 GLY B N 1
ATOM 9113 C CA . GLY B 1 250 ? -17.297 1.528 17.469 1 97.5 250 GLY B CA 1
ATOM 9114 C C . GLY B 1 250 ? -16.75 1.089 16.125 1 97.5 250 GLY B C 1
ATOM 9115 O O . GLY B 1 250 ? -15.789 1.675 15.617 1 97.5 250 GLY B O 1
ATOM 9116 N N . TRP B 1 251 ? -17.328 0.109 15.625 1 97.56 251 TRP B N 1
ATOM 9117 C CA . TRP B 1 251 ? -16.969 -0.487 14.336 1 97.56 251 TRP B CA 1
ATOM 9118 C C . TRP B 1 251 ? -18.234 -0.792 13.523 1 97.56 251 TRP B C 1
ATOM 9120 O O . TRP B 1 251 ? -18.828 -1.854 13.68 1 97.56 251 TRP B O 1
ATOM 9130 N N . LEU B 1 252 ? -18.531 0.172 12.578 1 96.81 252 LEU B N 1
ATOM 9131 C CA . LEU B 1 252 ? -19.75 0.035 11.805 1 96.81 252 LEU B CA 1
ATOM 9132 C C . LEU B 1 252 ? -19.656 -1.145 10.844 1 96.81 252 LEU B C 1
ATOM 9134 O O . LEU B 1 252 ? -18.609 -1.391 10.258 1 96.81 252 LEU B O 1
ATOM 9138 N N . PRO B 1 253 ? -20.766 -1.875 10.758 1 95.06 253 PRO B N 1
ATOM 9139 C CA . PRO B 1 253 ? -20.75 -2.975 9.789 1 95.06 253 PRO B CA 1
ATOM 9140 C C . PRO B 1 253 ? -20.656 -2.49 8.344 1 95.06 253 PRO B C 1
ATOM 9142 O O . PRO B 1 253 ? -21.234 -1.453 8 1 95.06 253 PRO B O 1
ATOM 9145 N N . ILE B 1 254 ? -19.922 -3.217 7.551 1 92.12 254 ILE B N 1
ATOM 9146 C CA . ILE B 1 254 ? -19.875 -2.953 6.117 1 92.12 254 ILE B CA 1
ATOM 9147 C C . ILE B 1 254 ? -21.016 -3.691 5.414 1 92.12 254 ILE B C 1
ATOM 9149 O O . ILE B 1 254 ? -21.078 -4.922 5.445 1 92.12 254 ILE B O 1
ATOM 9153 N N . ILE B 1 255 ? -21.859 -2.916 4.836 1 90.5 255 ILE B N 1
ATOM 9154 C CA . ILE B 1 255 ? -22.984 -3.494 4.113 1 90.5 255 ILE B CA 1
ATOM 9155 C C . ILE B 1 255 ? -22.609 -3.717 2.652 1 90.5 255 ILE B C 1
ATOM 9157 O O . ILE B 1 255 ? -22.5 -2.762 1.88 1 90.5 255 ILE B O 1
ATOM 9161 N N . LYS B 1 256 ? -22.359 -4.965 2.24 1 80.62 256 LYS B N 1
ATOM 9162 C CA . LYS B 1 256 ? -21.922 -5.305 0.887 1 80.62 256 LYS B CA 1
ATOM 9163 C C . LYS B 1 256 ? -23.047 -5.059 -0.122 1 80.62 256 LYS B C 1
ATOM 9165 O O . LYS B 1 256 ? -24.203 -5.367 0.146 1 80.62 256 LYS B O 1
ATOM 9170 N N . GLU B 1 257 ? -22.625 -4.391 -1.104 1 77 257 GLU B N 1
ATOM 9171 C CA . GLU B 1 257 ? -23.578 -4.105 -2.164 1 77 257 GLU B CA 1
ATOM 9172 C C . GLU B 1 257 ? -23.516 -5.156 -3.268 1 77 257 GLU B C 1
ATOM 9174 O O . GLU B 1 257 ? -22.469 -5.344 -3.895 1 77 257 GLU B O 1
ATOM 9179 N N . GLU B 1 258 ? -24.625 -5.91 -3.318 1 74.44 258 GLU B N 1
ATOM 9180 C CA . GLU B 1 258 ? -24.734 -6.84 -4.438 1 74.44 258 GLU B CA 1
ATOM 9181 C C . GLU B 1 258 ? -24.906 -6.098 -5.758 1 74.44 258 GLU B C 1
ATOM 9183 O O . GLU B 1 258 ? -25.516 -5.023 -5.797 1 74.44 258 GLU B O 1
ATOM 9188 N N . THR B 1 259 ? -24.359 -6.602 -6.766 1 73.62 259 THR B N 1
ATOM 9189 C CA . THR B 1 259 ? -24.422 -5.98 -8.086 1 73.62 259 THR B CA 1
ATOM 9190 C C . THR B 1 259 ? -25.859 -5.723 -8.5 1 73.62 259 THR B C 1
ATOM 9192 O O . THR B 1 259 ? -26.172 -4.711 -9.133 1 73.62 259 THR B O 1
ATOM 9195 N N . SER B 1 260 ? -26.812 -6.586 -8.039 1 75.69 260 SER B N 1
ATOM 9196 C CA . SER B 1 260 ? -28.203 -6.453 -8.422 1 75.69 260 SER B CA 1
ATOM 9197 C C . SER B 1 260 ? -28.875 -5.285 -7.699 1 75.69 260 SER B C 1
ATOM 9199 O O . SER B 1 260 ? -29.891 -4.77 -8.156 1 75.69 260 SER B O 1
ATOM 9201 N N . GLU B 1 261 ? -28.25 -4.812 -6.605 1 80.12 261 GLU B N 1
ATOM 9202 C CA . GLU B 1 261 ? -28.906 -3.822 -5.75 1 80.12 261 GLU B CA 1
ATOM 9203 C C . GLU B 1 261 ? -28.234 -2.455 -5.887 1 80.12 261 GLU B C 1
ATOM 9205 O O . GLU B 1 261 ? -28.734 -1.459 -5.359 1 80.12 261 GLU B O 1
ATOM 9210 N N . THR B 1 262 ? -27.25 -2.35 -6.617 1 76.81 262 THR B N 1
ATOM 9211 C CA . THR B 1 262 ? -26.484 -1.118 -6.688 1 76.81 262 THR B CA 1
ATOM 9212 C C . THR B 1 262 ? -27.312 0.021 -7.254 1 76.81 262 THR B C 1
ATOM 9214 O O . THR B 1 262 ? -27.906 -0.11 -8.328 1 76.81 262 THR B O 1
ATOM 9217 N N . GLY B 1 263 ? -27.484 1.144 -6.492 1 76.75 263 GLY B N 1
ATOM 9218 C CA . GLY B 1 263 ? -28.141 2.354 -6.965 1 76.75 263 GLY B CA 1
ATOM 9219 C C . GLY B 1 263 ? -29.625 2.385 -6.656 1 76.75 263 GLY B C 1
ATOM 9220 O O . GLY B 1 263 ? -30.281 3.41 -6.848 1 76.75 263 GLY B O 1
ATOM 9221 N N . LYS B 1 264 ? -30.156 1.299 -6.172 1 83.62 264 LYS B N 1
ATOM 9222 C CA . LYS B 1 264 ? -31.594 1.266 -5.875 1 83.62 264 LYS B CA 1
ATOM 9223 C C . LYS B 1 264 ? -31.906 1.999 -4.574 1 83.62 264 LYS B C 1
ATOM 9225 O O . LYS B 1 264 ? -31.219 1.81 -3.57 1 83.62 264 LYS B O 1
ATOM 9230 N N . THR B 1 265 ? -32.875 2.871 -4.625 1 87.12 265 THR B N 1
ATOM 9231 C CA . THR B 1 265 ? -33.312 3.693 -3.49 1 87.12 265 THR B CA 1
ATOM 9232 C C . THR B 1 265 ? -33.656 2.822 -2.287 1 87.12 265 THR B C 1
ATOM 9234 O O . THR B 1 265 ? -33.344 3.178 -1.146 1 87.12 265 THR B O 1
ATOM 9237 N N . GLY B 1 266 ? -34.25 1.738 -2.584 1 88.69 266 GLY B N 1
ATOM 9238 C CA . GLY B 1 266 ? -34.625 0.837 -1.503 1 88.69 266 GLY B CA 1
ATOM 9239 C C . GLY B 1 266 ? -33.438 0.333 -0.72 1 88.69 266 GLY B C 1
ATOM 9240 O O . GLY B 1 266 ? -33.469 0.243 0.509 1 88.69 266 GLY B O 1
ATOM 9241 N N . PHE B 1 267 ? -32.438 0.063 -1.372 1 91.56 267 PHE B N 1
ATOM 9242 C CA . PHE B 1 267 ? -31.25 -0.469 -0.712 1 91.56 267 PHE B CA 1
ATOM 9243 C C . PHE B 1 267 ? -30.484 0.639 0.003 1 91.56 267 PHE B C 1
ATOM 9245 O O . PHE B 1 267 ? -29.891 0.411 1.063 1 91.56 267 PHE B O 1
ATOM 9252 N N . VAL B 1 268 ? -30.5 1.848 -0.579 1 92 268 VAL B N 1
ATOM 9253 C CA . VAL B 1 268 ? -29.875 2.984 0.097 1 92 268 VAL B CA 1
ATOM 9254 C C . VAL B 1 268 ? -30.578 3.242 1.426 1 92 268 VAL B C 1
ATOM 9256 O O . VAL B 1 268 ? -29.938 3.467 2.449 1 92 268 VAL B O 1
ATOM 9259 N N . ASN B 1 269 ? -31.906 3.27 1.408 1 93.81 269 ASN B N 1
ATOM 9260 C CA . ASN B 1 269 ? -32.688 3.439 2.633 1 93.81 269 ASN B CA 1
ATOM 9261 C C . ASN B 1 269 ? -32.406 2.318 3.631 1 93.81 269 ASN B C 1
ATOM 9263 O O . ASN B 1 269 ? -32.344 2.559 4.836 1 93.81 269 ASN B O 1
ATOM 9267 N N . PHE B 1 270 ? -32.25 1.104 3.072 1 94.81 270 PHE B N 1
ATOM 9268 C CA . PHE B 1 270 ? -31.938 -0.04 3.922 1 94.81 270 PHE B CA 1
ATOM 9269 C C . PHE B 1 270 ? -30.609 0.151 4.629 1 94.81 270 PHE B C 1
ATOM 9271 O O . PHE B 1 270 ? -30.516 -0.038 5.844 1 94.81 270 PHE B O 1
ATOM 9278 N N . LYS B 1 271 ? -29.609 0.513 3.947 1 93.88 271 LYS B N 1
ATOM 9279 C CA . LYS B 1 271 ? -28.281 0.754 4.516 1 93.88 271 LYS B CA 1
ATOM 9280 C C . LYS B 1 271 ? -28.344 1.804 5.621 1 93.88 271 LYS B C 1
ATOM 9282 O O . LYS B 1 271 ? -27.766 1.618 6.691 1 93.88 271 LYS B O 1
ATOM 9287 N N . ASN B 1 272 ? -29.047 2.904 5.363 1 95.62 272 ASN B N 1
ATOM 9288 C CA . ASN B 1 272 ? -29.172 3.975 6.348 1 95.62 272 ASN B CA 1
ATOM 9289 C C . ASN B 1 272 ? -29.953 3.518 7.578 1 95.62 272 ASN B C 1
ATOM 9291 O O . ASN B 1 272 ? -29.641 3.928 8.703 1 95.62 272 ASN B O 1
ATOM 9295 N N . ALA B 1 273 ? -30.938 2.729 7.297 1 96.69 273 ALA B N 1
ATOM 9296 C CA . ALA B 1 273 ? -31.703 2.201 8.414 1 96.69 273 ALA B CA 1
ATOM 9297 C C . ALA B 1 273 ? -30.844 1.343 9.328 1 96.69 273 ALA B C 1
ATOM 9299 O O . ALA B 1 273 ? -30.938 1.439 10.555 1 96.69 273 ALA B O 1
ATOM 9300 N N . VAL B 1 274 ? -30.047 0.515 8.742 1 96.62 274 VAL B N 1
ATOM 9301 C CA . VAL B 1 274 ? -29.141 -0.332 9.516 1 96.62 274 VAL B CA 1
ATOM 9302 C C . VAL B 1 274 ? -28.188 0.538 10.328 1 96.62 274 VAL B C 1
ATOM 9304 O O . VAL B 1 274 ? -27.969 0.289 11.516 1 96.62 274 VAL B O 1
ATOM 9307 N N . TYR B 1 275 ? -27.656 1.543 9.75 1 96.69 275 TYR B N 1
ATOM 9308 C CA . TYR B 1 275 ? -26.719 2.424 10.438 1 96.69 275 TYR B CA 1
ATOM 9309 C C . TYR B 1 275 ? -27.375 3.115 11.617 1 96.69 275 TYR B C 1
ATOM 9311 O O . TYR B 1 275 ? -26.781 3.26 12.688 1 96.69 275 TYR B O 1
ATOM 9319 N N . HIS B 1 276 ? -28.562 3.566 11.477 1 97.62 276 HIS B N 1
ATOM 9320 C CA . HIS B 1 276 ? -29.234 4.281 12.562 1 97.62 276 HIS B CA 1
ATOM 9321 C C . HIS B 1 276 ? -29.719 3.322 13.641 1 97.62 276 HIS B C 1
ATOM 9323 O O . HIS B 1 276 ? -29.828 3.699 14.812 1 97.62 276 HIS B O 1
ATOM 9329 N N . GLU B 1 277 ? -29.984 2.059 13.234 1 97.5 277 GLU B N 1
ATOM 9330 C CA . GLU B 1 277 ? -30.203 1.054 14.273 1 97.5 277 GLU B CA 1
ATOM 9331 C C . GLU B 1 277 ? -28.938 0.833 15.094 1 97.5 277 GLU B C 1
ATOM 9333 O O . GLU B 1 277 ? -29.016 0.649 16.312 1 97.5 277 GLU B O 1
ATOM 9338 N N . VAL B 1 278 ? -27.859 0.853 14.445 1 97.75 278 VAL B N 1
ATOM 9339 C CA . VAL B 1 278 ? -26.562 0.736 15.117 1 97.75 278 VAL B CA 1
ATOM 9340 C C . VAL B 1 278 ? -26.359 1.928 16.047 1 97.75 278 VAL B C 1
ATOM 9342 O O . VAL B 1 278 ? -25.953 1.758 17.203 1 97.75 278 VAL B O 1
ATOM 9345 N N . PHE B 1 279 ? -26.672 3.129 15.586 1 97.75 279 PHE B N 1
ATOM 9346 C CA . PHE B 1 279 ? -26.484 4.332 16.391 1 97.75 279 PHE B CA 1
ATOM 9347 C C . PHE B 1 279 ? -27.391 4.312 17.609 1 97.75 279 PHE B C 1
ATOM 9349 O O . PHE B 1 279 ? -27 4.777 18.688 1 97.75 279 PHE B O 1
ATOM 9356 N N . LYS B 1 280 ? -28.609 3.824 17.406 1 97.38 280 LYS B N 1
ATOM 9357 C CA . LYS B 1 280 ? -29.516 3.713 18.547 1 97.38 280 LYS B CA 1
ATOM 9358 C C . LYS B 1 280 ? -28.891 2.871 19.656 1 97.38 280 LYS B C 1
ATOM 9360 O O . LYS B 1 280 ? -28.938 3.248 20.844 1 97.38 280 LYS B O 1
ATOM 9365 N N . THR B 1 281 ? -28.281 1.781 19.219 1 96.62 281 THR B N 1
ATOM 9366 C CA . THR B 1 281 ? -27.625 0.893 20.172 1 96.62 281 THR B CA 1
ATOM 9367 C C . THR B 1 281 ? -26.391 1.566 20.766 1 96.62 281 THR B C 1
ATOM 9369 O O . THR B 1 281 ? -26.188 1.532 21.984 1 96.62 281 THR B O 1
ATOM 9372 N N . PHE B 1 282 ? -25.641 2.172 20 1 97.25 282 PHE B N 1
ATOM 9373 C CA . PHE B 1 282 ? -24.391 2.82 20.344 1 97.25 282 PHE B CA 1
ATOM 9374 C C . PHE B 1 282 ? -24.609 3.949 21.344 1 97.25 282 PHE B C 1
ATOM 9376 O O . PHE B 1 282 ? -23.828 4.125 22.281 1 97.25 282 PHE B O 1
ATOM 9383 N N . LEU B 1 283 ? -25.734 4.711 21.219 1 98 283 LEU B N 1
ATOM 9384 C CA . LEU B 1 283 ? -25.969 5.941 21.969 1 98 283 LEU B CA 1
ATOM 9385 C C . LEU B 1 283 ? -26.938 5.691 23.125 1 98 283 LEU B C 1
ATOM 9387 O O . LEU B 1 283 ? -27.375 6.637 23.797 1 98 283 LEU B O 1
ATOM 9391 N N . GLU B 1 284 ? -27.203 4.5 23.422 1 97.56 284 GLU B N 1
ATOM 9392 C CA . GLU B 1 284 ? -28.25 4.152 24.375 1 97.56 284 GLU B CA 1
ATOM 9393 C C . GLU B 1 284 ? -28.016 4.832 25.734 1 97.56 284 GLU B C 1
ATOM 9395 O O . GLU B 1 284 ? -28.891 5.539 26.234 1 97.56 284 GLU B O 1
ATOM 9400 N N . ASN B 1 285 ? -26.812 4.68 26.281 1 97.69 285 ASN B N 1
ATOM 9401 C CA . ASN B 1 285 ? -26.5 5.266 27.578 1 97.69 285 ASN B CA 1
ATOM 9402 C C . ASN B 1 285 ? -26.359 6.781 27.484 1 97.69 285 ASN B C 1
ATOM 9404 O O . ASN B 1 285 ? -26.703 7.492 28.438 1 97.69 285 ASN B O 1
ATOM 9408 N N . ILE B 1 286 ? -25.922 7.27 26.406 1 98.19 286 ILE B N 1
ATOM 9409 C CA . ILE B 1 286 ? -25.828 8.711 26.219 1 98.19 286 ILE B CA 1
ATOM 9410 C C . ILE B 1 286 ? -27.234 9.32 26.234 1 98.19 286 ILE B C 1
ATOM 9412 O O . ILE B 1 286 ? -27.469 10.359 26.859 1 98.19 286 ILE B O 1
ATOM 9416 N N . VAL B 1 287 ? -28.172 8.648 25.531 1 98.12 287 VAL B N 1
ATOM 9417 C CA . VAL B 1 287 ? -29.562 9.109 25.5 1 98.12 287 VAL B CA 1
ATOM 9418 C C . VAL B 1 287 ? -30.141 9.109 26.906 1 98.12 287 VAL B C 1
ATOM 9420 O O . VAL B 1 287 ? -30.703 10.109 27.359 1 98.12 287 VAL B O 1
ATOM 9423 N N . GLU B 1 288 ? -29.922 8.086 27.594 1 97.56 288 GLU B N 1
ATOM 9424 C CA . GLU B 1 288 ? -30.453 7.957 28.953 1 97.56 288 GLU B CA 1
ATOM 9425 C C . GLU B 1 288 ? -29.938 9.062 29.859 1 97.56 288 GLU B C 1
ATOM 9427 O O . GLU B 1 288 ? -30.719 9.805 30.453 1 97.56 288 GLU B O 1
ATOM 9432 N N . TYR B 1 289 ? -28.688 9.227 29.922 1 97.31 289 TYR B N 1
ATOM 9433 C CA . TYR B 1 289 ? -28.078 10.148 30.875 1 97.31 289 TYR B CA 1
ATOM 9434 C C . TYR B 1 289 ? -28.203 11.586 30.391 1 97.31 289 TYR B C 1
ATOM 9436 O O . TYR B 1 289 ? -28.062 12.523 31.188 1 97.31 289 TYR B O 1
ATOM 9444 N N . SER B 1 290 ? -28.484 11.797 29.141 1 96.88 290 SER B N 1
ATOM 9445 C CA . SER B 1 290 ? -28.75 13.148 28.656 1 96.88 290 SER B CA 1
ATOM 9446 C C . SER B 1 290 ? -30.047 13.703 29.234 1 96.88 290 SER B C 1
ATOM 9448 O O . SER B 1 290 ? -30.25 14.922 29.281 1 96.88 290 SER B O 1
ATOM 9450 N N . HIS B 1 291 ? -30.922 12.82 29.688 1 95.5 291 HIS B N 1
ATOM 9451 C CA . HIS B 1 291 ? -32.219 13.234 30.219 1 95.5 291 HIS B CA 1
ATOM 9452 C C . HIS B 1 291 ? -32.188 13.281 31.734 1 95.5 291 HIS B C 1
ATOM 9454 O O . HIS B 1 291 ? -32.906 14.102 32.344 1 95.5 291 HIS B O 1
ATOM 9460 N N . ILE B 1 292 ? -31.344 12.438 32.438 1 94.31 292 ILE B N 1
ATOM 9461 C CA . ILE B 1 292 ? -31.5 12.305 33.875 1 94.31 292 ILE B CA 1
ATOM 9462 C C . ILE B 1 292 ? -30.203 12.688 34.562 1 94.31 292 ILE B C 1
ATOM 9464 O O . ILE B 1 292 ? -30.172 12.875 35.781 1 94.31 292 ILE B O 1
ATOM 9468 N N . GLY B 1 293 ? -29.141 12.836 33.875 1 94.88 293 GLY B N 1
ATOM 9469 C CA . GLY B 1 293 ? -27.859 13.102 34.469 1 94.88 293 GLY B CA 1
ATOM 9470 C C . GLY B 1 293 ? -27.25 11.883 35.156 1 94.88 293 GLY B C 1
ATOM 9471 O O . GLY B 1 293 ? -27.953 10.922 35.469 1 94.88 293 GLY B O 1
ATOM 9472 N N . SER B 1 294 ? -25.922 11.898 35.25 1 96.06 294 SER B N 1
ATOM 9473 C CA . SER B 1 294 ? -25.203 10.812 35.906 1 96.06 294 SER B CA 1
ATOM 9474 C C . SER B 1 294 ? -24.359 11.328 37.062 1 96.06 294 SER B C 1
ATOM 9476 O O . SER B 1 294 ? -23.422 12.109 36.875 1 96.06 294 SER B O 1
ATOM 9478 N N . ASN B 1 295 ? -24.688 10.898 38.281 1 96.06 295 ASN B N 1
ATOM 9479 C CA . ASN B 1 295 ? -23.859 11.242 39.438 1 96.06 295 ASN B CA 1
ATOM 9480 C C . ASN B 1 295 ? -22.531 10.484 39.438 1 96.06 295 ASN B C 1
ATOM 9482 O O . ASN B 1 295 ? -22.516 9.258 39.5 1 96.06 295 ASN B O 1
ATOM 9486 N N . THR B 1 296 ? -21.453 11.227 39.344 1 97 296 THR B N 1
ATOM 9487 C CA . THR B 1 296 ? -20.156 10.586 39.156 1 97 296 THR B CA 1
ATOM 9488 C C . THR B 1 296 ? -19.078 11.227 40.031 1 97 296 THR B C 1
ATOM 9490 O O . THR B 1 296 ? -19 12.453 40.094 1 97 296 THR B O 1
ATOM 9493 N N . LYS B 1 297 ? -18.312 10.391 40.719 1 97 297 LYS B N 1
ATOM 9494 C CA . LYS B 1 297 ? -17.109 10.867 41.375 1 97 297 LYS B CA 1
ATOM 9495 C C . LYS B 1 297 ? -15.953 10.992 40.375 1 97 297 LYS B C 1
ATOM 9497 O O . LYS B 1 297 ? -15.453 9.992 39.875 1 97 297 LYS B O 1
ATOM 9502 N N . CYS B 1 298 ? -15.539 12.227 40.156 1 97.06 298 CYS B N 1
ATOM 9503 C CA . CYS B 1 298 ? -14.555 12.492 39.125 1 97.06 298 CYS B CA 1
ATOM 9504 C C . CYS B 1 298 ? -13.141 12.273 39.656 1 97.06 298 CYS B C 1
ATOM 9506 O O . CYS B 1 298 ? -12.945 11.961 40.812 1 97.06 298 CYS B O 1
ATOM 9508 N N . GLY B 1 299 ? -12.164 12.336 38.844 1 93.12 299 GLY B N 1
ATOM 9509 C CA . GLY B 1 299 ? -10.773 12.055 39.156 1 93.12 299 GLY B CA 1
ATOM 9510 C C . GLY B 1 299 ? -10.195 13.008 40.188 1 93.12 299 GLY B C 1
ATOM 9511 O O . GLY B 1 299 ? -9.219 12.68 40.844 1 93.12 299 GLY B O 1
ATOM 9512 N N . ASP B 1 300 ? -10.789 14.195 40.312 1 91.5 300 ASP B N 1
ATOM 9513 C CA . ASP B 1 300 ? -10.32 15.172 41.312 1 91.5 300 ASP B CA 1
ATOM 9514 C C . ASP B 1 300 ? -10.961 14.922 42.656 1 91.5 300 ASP B C 1
ATOM 9516 O O . ASP B 1 300 ? -10.781 15.719 43.594 1 91.5 300 ASP B O 1
ATOM 9520 N N . GLY B 1 301 ? -11.734 13.906 42.781 1 93 301 GLY B N 1
ATOM 9521 C CA . GLY B 1 301 ? -12.352 13.531 44.062 1 93 301 GLY B CA 1
ATOM 9522 C C . GLY B 1 301 ? -13.695 14.203 44.281 1 93 301 GLY B C 1
ATOM 9523 O O . GLY B 1 301 ? -14.383 13.898 45.281 1 93 301 GLY B O 1
ATOM 9524 N N . LYS B 1 302 ? -14.141 15.008 43.375 1 94.94 302 LYS B N 1
ATOM 9525 C CA . LYS B 1 302 ? -15.398 15.734 43.531 1 94.94 302 LYS B CA 1
ATOM 9526 C C . LYS B 1 302 ? -16.531 15.008 42.844 1 94.94 302 LYS B C 1
ATOM 9528 O O . LYS B 1 302 ? -16.344 14.422 41.781 1 94.94 302 LYS B O 1
ATOM 9533 N N . TYR B 1 303 ? -17.688 15.125 43.469 1 95.44 303 TYR B N 1
ATOM 9534 C CA . TYR B 1 303 ? -18.891 14.57 42.844 1 95.44 303 TYR B CA 1
ATOM 9535 C C . TYR B 1 303 ? -19.547 15.594 41.938 1 95.44 303 TYR B C 1
ATOM 9537 O O . TYR B 1 303 ? -19.656 16.766 42.281 1 95.44 303 TYR B O 1
ATOM 9545 N N . ARG B 1 304 ? -19.953 15.195 40.781 1 96.44 304 ARG B N 1
ATOM 9546 C CA . ARG B 1 304 ? -20.672 16.016 39.812 1 96.44 304 ARG B CA 1
ATOM 9547 C C . ARG B 1 304 ? -21.766 15.211 39.094 1 96.44 304 ARG B C 1
ATOM 9549 O O . ARG B 1 304 ? -21.688 13.984 39.031 1 96.44 304 ARG B O 1
ATOM 9556 N N . VAL B 1 305 ? -22.812 15.906 38.75 1 97.12 305 VAL B N 1
ATOM 9557 C CA . VAL B 1 305 ? -23.828 15.305 37.906 1 97.12 305 VAL B CA 1
ATOM 9558 C C . VAL B 1 305 ? -23.516 15.625 36.438 1 97.12 305 VAL B C 1
ATOM 9560 O O . VAL B 1 305 ? -23.656 16.766 36 1 97.12 305 VAL B O 1
ATOM 9563 N N . LEU B 1 306 ? -23.156 14.609 35.719 1 97.69 306 LEU B N 1
ATOM 9564 C CA . LEU B 1 306 ? -22.656 14.797 34.375 1 97.69 306 LEU B CA 1
ATOM 9565 C C . LEU B 1 306 ? -23.781 14.547 33.344 1 97.69 306 LEU B C 1
ATOM 9567 O O . LEU B 1 306 ? -24.516 13.57 33.469 1 97.69 306 LEU B O 1
ATOM 9571 N N . TRP B 1 307 ? -23.953 15.438 32.406 1 97.38 307 TRP B N 1
ATOM 9572 C CA . TRP B 1 307 ? -24.938 15.367 31.312 1 97.38 307 TRP B CA 1
ATOM 9573 C C . TRP B 1 307 ? -24.234 15.289 29.969 1 97.38 307 TRP B C 1
ATOM 9575 O O . TRP B 1 307 ? -23.703 16.281 29.469 1 97.38 307 TRP B O 1
ATOM 9585 N N . PRO B 1 308 ? -24.297 14.102 29.359 1 97.75 308 PRO B N 1
ATOM 9586 C CA . PRO B 1 308 ? -23.641 13.984 28.047 1 97.75 308 PRO B CA 1
ATOM 9587 C C . PRO B 1 308 ? -24.469 14.609 26.922 1 97.75 308 PRO B C 1
ATOM 9589 O O . PRO B 1 308 ? -25.688 14.625 26.984 1 97.75 308 PRO B O 1
ATOM 9592 N N . PHE B 1 309 ? -23.844 15.18 25.906 1 97.31 309 PHE B N 1
ATOM 9593 C CA . PHE B 1 309 ? -24.453 15.609 24.656 1 97.31 309 PHE B CA 1
ATOM 9594 C C . PHE B 1 309 ? -23.453 15.555 23.5 1 97.31 309 PHE B C 1
ATOM 9596 O O . PHE B 1 309 ? -22.25 15.445 23.734 1 97.31 309 PHE B O 1
ATOM 9603 N N . VAL B 1 310 ? -23.906 15.492 22.297 1 97.94 310 VAL B N 1
ATOM 9604 C CA . VAL B 1 310 ? -23.031 15.492 21.141 1 97.94 310 VAL B CA 1
ATOM 9605 C C . VAL B 1 310 ? -22.828 16.922 20.641 1 97.94 310 VAL B C 1
ATOM 9607 O O . VAL B 1 310 ? -23.719 17.531 20.047 1 97.94 310 VAL B O 1
ATOM 9610 N N . LEU B 1 311 ? -21.641 17.422 20.875 1 97.81 311 LEU B N 1
ATOM 9611 C CA . LEU B 1 311 ? -21.312 18.797 20.547 1 97.81 311 LEU B CA 1
ATOM 9612 C C . LEU B 1 311 ? -20.906 18.938 19.094 1 97.81 311 LEU B C 1
ATOM 9614 O O . LEU B 1 311 ? -21.25 19.922 18.438 1 97.81 311 LEU B O 1
ATOM 9618 N N . ILE B 1 312 ? -20.141 17.984 18.656 1 98 312 ILE B N 1
ATOM 9619 C CA . ILE B 1 312 ? -19.578 18.078 17.312 1 98 312 ILE B CA 1
ATOM 9620 C C . ILE B 1 312 ? -19.688 16.734 16.609 1 98 312 ILE B C 1
ATOM 9622 O O . ILE B 1 312 ? -19.406 15.68 17.188 1 98 312 ILE B O 1
ATOM 9626 N N . LEU B 1 313 ? -20.188 16.734 15.391 1 97.56 313 LEU B N 1
ATOM 9627 C CA . LEU B 1 313 ? -20.062 15.625 14.438 1 97.56 313 LEU B CA 1
ATOM 9628 C C . LEU B 1 313 ? -19.078 15.969 13.336 1 97.56 313 LEU B C 1
ATOM 9630 O O . LEU B 1 313 ? -19.359 16.797 12.477 1 97.56 313 LEU B O 1
ATOM 9634 N N . SER B 1 314 ? -17.906 15.367 13.383 1 95.69 314 SER B N 1
ATOM 9635 C CA . SER B 1 314 ? -16.844 15.562 12.414 1 95.69 314 SER B CA 1
ATOM 9636 C C . SER B 1 314 ? -16.922 14.539 11.289 1 95.69 314 SER B C 1
ATOM 9638 O O . SER B 1 314 ? -16.797 13.336 11.531 1 95.69 314 SER B O 1
ATOM 9640 N N . ALA B 1 315 ? -17.188 14.977 10.055 1 93.75 315 ALA B N 1
ATOM 9641 C CA . ALA B 1 315 ? -17.359 14.047 8.945 1 93.75 315 ALA B CA 1
ATOM 9642 C C . ALA B 1 315 ? -17.25 14.766 7.602 1 93.75 315 ALA B C 1
ATOM 9644 O O . ALA B 1 315 ? -17.141 15.992 7.555 1 93.75 315 ALA B O 1
ATOM 9645 N N . ASP B 1 316 ? -17.203 13.984 6.59 1 92.69 316 ASP B N 1
ATOM 9646 C CA . ASP B 1 316 ? -17.328 14.547 5.25 1 92.69 316 ASP B CA 1
ATOM 9647 C C . ASP B 1 316 ? -18.781 14.594 4.812 1 92.69 316 ASP B C 1
ATOM 9649 O O . ASP B 1 316 ? -19.688 14.32 5.605 1 92.69 316 ASP B O 1
ATOM 9653 N N . TYR B 1 317 ? -19.031 15.016 3.629 1 94.69 317 TYR B N 1
ATOM 9654 C CA . TYR B 1 317 ? -20.375 15.297 3.162 1 94.69 317 TYR B CA 1
ATOM 9655 C C . TYR B 1 317 ? -21.234 14.031 3.154 1 94.69 317 TYR B C 1
ATOM 9657 O O . TYR B 1 317 ? -22.359 14.039 3.639 1 94.69 317 TYR B O 1
ATOM 9665 N N . GLU B 1 318 ? -20.734 12.953 2.639 1 92.44 318 GLU B N 1
ATOM 9666 C CA . GLU B 1 318 ? -21.484 11.711 2.553 1 92.44 318 GLU B CA 1
ATOM 9667 C C . GLU B 1 318 ? -21.906 11.227 3.938 1 92.44 318 GLU B C 1
ATOM 9669 O O . GLU B 1 318 ? -23.047 10.797 4.137 1 92.44 318 GLU B O 1
ATOM 9674 N N . GLU B 1 319 ? -21 11.273 4.867 1 93.75 319 GLU B N 1
ATOM 9675 C CA . GLU B 1 319 ? -21.281 10.836 6.23 1 93.75 319 GLU B CA 1
ATOM 9676 C C . GLU B 1 319 ? -22.234 11.797 6.941 1 93.75 319 GLU B C 1
ATOM 9678 O O . GLU B 1 319 ? -23.047 11.383 7.758 1 93.75 319 GLU B O 1
ATOM 9683 N N . PHE B 1 320 ? -22.141 13.109 6.621 1 94.19 320 PHE B N 1
ATOM 9684 C CA . PHE B 1 320 ? -23.094 14.086 7.133 1 94.19 320 PHE B CA 1
ATOM 9685 C C . PHE B 1 320 ? -24.516 13.703 6.754 1 94.19 320 PHE B C 1
ATOM 9687 O O . PHE B 1 320 ? -25.406 13.703 7.602 1 94.19 320 PHE B O 1
ATOM 9694 N N . MET B 1 321 ? -24.609 13.344 5.52 1 95.19 321 MET B N 1
ATOM 9695 C CA . MET B 1 321 ? -25.938 13.008 4.992 1 95.19 321 MET B CA 1
ATOM 9696 C C . MET B 1 321 ? -26.484 11.758 5.656 1 95.19 321 MET B C 1
ATOM 9698 O O . MET B 1 321 ? -27.672 11.68 5.949 1 95.19 321 MET B O 1
ATOM 9702 N N . ALA B 1 322 ? -25.578 10.852 5.887 1 94.38 322 ALA B N 1
ATOM 9703 C CA . ALA B 1 322 ? -25.984 9.609 6.539 1 94.38 322 ALA B CA 1
ATOM 9704 C C . ALA B 1 322 ? -26.406 9.867 7.984 1 94.38 322 ALA B C 1
ATOM 9706 O O . ALA B 1 322 ? -27.406 9.312 8.453 1 94.38 322 ALA B O 1
ATOM 9707 N N . MET B 1 323 ? -25.719 10.695 8.695 1 95.94 323 MET B N 1
ATOM 9708 C CA . MET B 1 323 ? -26 10.969 10.102 1 95.94 323 MET B CA 1
ATOM 9709 C C . MET B 1 323 ? -27.266 11.805 10.25 1 95.94 323 MET B C 1
ATOM 9711 O O . MET B 1 323 ? -28.031 11.609 11.188 1 95.94 323 MET B O 1
ATOM 9715 N N . ALA B 1 324 ? -27.453 12.711 9.273 1 96.75 324 ALA B N 1
ATOM 9716 C CA . ALA B 1 324 ? -28.609 13.594 9.328 1 96.75 324 ALA B CA 1
ATOM 9717 C C . ALA B 1 324 ? -29.828 12.953 8.672 1 96.75 324 ALA B C 1
ATOM 9719 O O . ALA B 1 324 ? -30.953 13.422 8.836 1 96.75 324 ALA B O 1
ATOM 9720 N N . LEU B 1 325 ? -29.656 11.867 7.898 1 96.56 325 LEU B N 1
ATOM 9721 C CA . LEU B 1 325 ? -30.688 11.133 7.164 1 96.56 325 LEU B CA 1
ATOM 9722 C C . LEU B 1 325 ? -31.375 12.039 6.145 1 96.56 325 LEU B C 1
ATOM 9724 O O . LEU B 1 325 ? -32.594 12.156 6.145 1 96.56 325 LEU B O 1
ATOM 9728 N N . LEU B 1 326 ? -30.531 12.609 5.27 1 96.12 326 LEU B N 1
ATOM 9729 C CA . LEU B 1 326 ? -31.031 13.469 4.195 1 96.12 326 LEU B CA 1
ATOM 9730 C C . LEU B 1 326 ? -30.75 12.844 2.832 1 96.12 326 LEU B C 1
ATOM 9732 O O . LEU B 1 326 ? -29.922 11.938 2.715 1 96.12 326 LEU B O 1
ATOM 9736 N N . ARG B 1 327 ? -31.531 13.234 1.71 1 91.31 327 ARG B N 1
ATOM 9737 C CA . ARG B 1 327 ? -31.438 12.68 0.362 1 91.31 327 ARG B CA 1
ATOM 9738 C C . ARG B 1 327 ? -30.25 13.281 -0.385 1 91.31 327 ARG B C 1
ATOM 9740 O O . ARG B 1 327 ? -30.031 12.984 -1.562 1 91.31 327 ARG B O 1
ATOM 9747 N N . GLY B 1 328 ? -29.203 13.703 0.103 1 86.88 328 GLY B N 1
ATOM 9748 C CA . GLY B 1 328 ? -27.906 14.117 -0.41 1 86.88 328 GLY B CA 1
ATOM 9749 C C . GLY B 1 328 ? -28.016 15.07 -1.59 1 86.88 328 GLY B C 1
ATOM 9750 O O . GLY B 1 328 ? -28.844 15.977 -1.591 1 86.88 328 GLY B O 1
ATOM 9751 N N . LEU B 1 329 ? -27.281 14.812 -2.73 1 87.25 329 LEU B N 1
ATOM 9752 C CA . LEU B 1 329 ? -27.031 15.711 -3.85 1 87.25 329 LEU B CA 1
ATOM 9753 C C . LEU B 1 329 ? -28.281 15.883 -4.703 1 87.25 329 LEU B C 1
ATOM 9755 O O . LEU B 1 329 ? -28.516 16.953 -5.281 1 87.25 329 LEU B O 1
ATOM 9759 N N . LYS B 1 330 ? -29.141 14.891 -4.746 1 86.25 330 LYS B N 1
ATOM 9760 C CA . LYS B 1 330 ? -30.297 14.922 -5.629 1 86.25 330 LYS B CA 1
ATOM 9761 C C . LYS B 1 330 ? -31.547 15.398 -4.891 1 86.25 330 LYS B C 1
ATOM 9763 O O . LYS B 1 330 ? -32.625 15.5 -5.477 1 86.25 330 LYS B O 1
ATOM 9768 N N . GLY B 1 331 ? -31.328 15.773 -3.605 1 93.25 331 GLY B N 1
ATOM 9769 C CA . GLY B 1 331 ? -32.438 16.297 -2.834 1 93.25 331 GLY B CA 1
ATOM 9770 C C . GLY B 1 331 ? -32.75 17.75 -3.152 1 93.25 331 GLY B C 1
ATOM 9771 O O . GLY B 1 331 ? -31.953 18.438 -3.775 1 93.25 331 GLY B O 1
ATOM 9772 N N . ASN B 1 332 ? -33.938 18.188 -2.752 1 95.94 332 ASN B N 1
ATOM 9773 C CA . ASN B 1 332 ? -34.375 19.578 -2.949 1 95.94 332 ASN B CA 1
ATOM 9774 C C . ASN B 1 332 ? -33.5 20.547 -2.139 1 95.94 332 ASN B C 1
ATOM 9776 O O . ASN B 1 332 ? -33.312 21.688 -2.543 1 95.94 332 ASN B O 1
ATOM 9780 N N . PHE B 1 333 ? -33.094 20.109 -1.016 1 97.12 333 PHE B N 1
ATOM 9781 C CA . PHE B 1 333 ? -32.25 20.875 -0.119 1 97.12 333 PHE B CA 1
ATOM 9782 C C . PHE B 1 333 ? -31.016 20.062 0.285 1 97.12 333 PHE B C 1
ATOM 9784 O O . PHE B 1 333 ? -30.984 19.469 1.367 1 97.12 333 PHE B O 1
ATOM 9791 N N . PRO B 1 334 ? -29.938 20.125 -0.439 1 96.25 334 PRO B N 1
ATOM 9792 C CA . PRO B 1 334 ? -28.797 19.219 -0.254 1 96.25 334 PRO B CA 1
ATOM 9793 C C . PRO B 1 334 ? -27.922 19.625 0.928 1 96.25 334 PRO B C 1
ATOM 9795 O O . PRO B 1 334 ? -27.078 18.828 1.37 1 96.25 334 PRO B O 1
ATOM 9798 N N . CYS B 1 335 ? -28.016 20.828 1.497 1 96.62 335 CYS B N 1
ATOM 9799 C CA . CYS B 1 335 ? -27.219 21.25 2.643 1 96.62 335 CYS B CA 1
ATOM 9800 C C . CYS B 1 335 ? -27.75 20.641 3.932 1 96.62 335 CYS B C 1
ATOM 9802 O O . CYS B 1 335 ? -28.938 20.75 4.227 1 96.62 335 CYS B O 1
ATOM 9804 N N . PRO B 1 336 ? -26.953 20.016 4.695 1 96.62 336 PRO B N 1
ATOM 9805 C CA . PRO B 1 336 ? -27.406 19.406 5.949 1 96.62 336 PRO B CA 1
ATOM 9806 C C . PRO B 1 336 ? -27.656 20.438 7.047 1 96.62 336 PRO B C 1
ATOM 9808 O O . PRO B 1 336 ? -28.25 20.109 8.086 1 96.62 336 PRO B O 1
ATOM 9811 N N . ILE B 1 337 ? -27.328 21.719 6.895 1 97.06 337 ILE B N 1
ATOM 9812 C CA . ILE B 1 337 ? -27.359 22.734 7.957 1 97.06 337 ILE B CA 1
ATOM 9813 C C . ILE B 1 337 ? -28.531 23.688 7.723 1 97.06 337 ILE B C 1
ATOM 9815 O O . ILE B 1 337 ? -29.156 24.156 8.672 1 97.06 337 ILE B O 1
ATOM 9819 N N . CYS B 1 338 ? -28.828 23.969 6.418 1 97.25 338 CYS B N 1
ATOM 9820 C CA . CYS B 1 338 ? -29.906 24.922 6.148 1 97.25 338 CYS B CA 1
ATOM 9821 C C . CYS B 1 338 ? -30.75 24.453 4.969 1 97.25 338 CYS B C 1
ATOM 9823 O O . CYS B 1 338 ? -30.438 23.453 4.324 1 97.25 338 CYS B O 1
ATOM 9825 N N . LEU B 1 339 ? -31.844 25.141 4.734 1 97 339 LEU B N 1
ATOM 9826 C CA . LEU B 1 339 ? -32.781 24.797 3.684 1 97 339 LEU B CA 1
ATOM 9827 C C . LEU B 1 339 ? -32.5 25.594 2.412 1 97 339 LEU B C 1
ATOM 9829 O O . LEU B 1 339 ? -33.438 26.203 1.854 1 97 339 LEU B O 1
ATOM 9833 N N . VAL B 1 340 ? -31.281 25.594 1.945 1 97.06 340 VAL B N 1
ATOM 9834 C CA . VAL B 1 340 ? -30.938 26.203 0.674 1 97.06 340 VAL B CA 1
ATOM 9835 C C . VAL B 1 340 ? -31.375 25.312 -0.481 1 97.06 340 VAL B C 1
ATOM 9837 O O . VAL B 1 340 ? -31.062 24.109 -0.498 1 97.06 340 VAL B O 1
ATOM 9840 N N . PRO B 1 341 ? -32.094 25.891 -1.433 1 96.31 341 PRO B N 1
ATOM 9841 C CA . PRO B 1 341 ? -32.531 25.078 -2.568 1 96.31 341 PRO B CA 1
ATOM 9842 C C . PRO B 1 341 ? -31.359 24.547 -3.402 1 96.31 341 PRO B C 1
ATOM 9844 O O . PRO B 1 341 ? -30.312 25.203 -3.486 1 96.31 341 PRO B O 1
ATOM 9847 N N . ARG B 1 342 ? -31.594 23.438 -4.051 1 95 342 ARG B N 1
ATOM 9848 C CA . ARG B 1 342 ? -30.578 22.766 -4.859 1 95 342 ARG B CA 1
ATOM 9849 C C . ARG B 1 342 ? -30.031 23.703 -5.93 1 95 342 ARG B C 1
ATOM 9851 O O . ARG B 1 342 ? -28.844 23.672 -6.254 1 95 342 ARG B O 1
ATOM 9858 N N . GLU B 1 343 ? -30.797 24.625 -6.457 1 93.06 343 GLU B N 1
ATOM 9859 C CA . GLU B 1 343 ? -30.422 25.484 -7.574 1 93.06 343 GLU B CA 1
ATOM 9860 C C . GLU B 1 343 ? -29.672 26.719 -7.09 1 93.06 343 GLU B C 1
ATOM 9862 O O . GLU B 1 343 ? -29.094 27.453 -7.895 1 93.06 343 GLU B O 1
ATOM 9867 N N . SER B 1 344 ? -29.594 26.875 -5.727 1 93.25 344 SER B N 1
ATOM 9868 C CA . SER B 1 344 ? -29.031 28.109 -5.203 1 93.25 344 SER B CA 1
ATOM 9869 C C . SER B 1 344 ? -27.781 27.844 -4.359 1 93.25 344 SER B C 1
ATOM 9871 O O . SER B 1 344 ? -27.422 28.656 -3.502 1 93.25 344 SER B O 1
ATOM 9873 N N . GLN B 1 345 ? -27.172 26.766 -4.582 1 92.31 345 GLN B N 1
ATOM 9874 C CA . GLN B 1 345 ? -26.016 26.375 -3.779 1 92.31 345 GLN B CA 1
ATOM 9875 C C . GLN B 1 345 ? -24.844 27.344 -3.998 1 92.31 345 GLN B C 1
ATOM 9877 O O . GLN B 1 345 ? -24.016 27.531 -3.107 1 92.31 345 GLN B O 1
ATOM 9882 N N . TRP B 1 346 ? -24.766 27.969 -5.09 1 87.31 346 TRP B N 1
ATOM 9883 C CA . TRP B 1 346 ? -23.656 28.812 -5.496 1 87.31 346 TRP B CA 1
ATOM 9884 C C . TRP B 1 346 ? -23.75 30.203 -4.871 1 87.31 346 TRP B C 1
ATOM 9886 O O . TRP B 1 346 ? -22.766 30.922 -4.766 1 87.31 346 TRP B O 1
ATOM 9896 N N . ASP B 1 347 ? -24.953 30.609 -4.426 1 88.81 347 ASP B N 1
ATOM 9897 C CA . ASP B 1 347 ? -25.188 31.984 -3.971 1 88.81 347 ASP B CA 1
ATOM 9898 C C . ASP B 1 347 ? -24.984 32.094 -2.463 1 88.81 347 ASP B C 1
ATOM 9900 O O . ASP B 1 347 ? -25.922 31.875 -1.685 1 88.81 347 ASP B O 1
ATOM 9904 N N . LEU B 1 348 ? -23.844 32.562 -2.008 1 90 348 LEU B N 1
ATOM 9905 C CA . LEU B 1 348 ? -23.484 32.656 -0.597 1 90 348 LEU B CA 1
ATOM 9906 C C . LEU B 1 348 ? -24 33.969 0.002 1 90 348 LEU B C 1
ATOM 9908 O O . LEU B 1 348 ? -23.906 34.188 1.214 1 90 348 LEU B O 1
ATOM 9912 N N . SER B 1 349 ? -24.547 34.812 -0.797 1 86.25 349 SER B N 1
ATOM 9913 C CA . SER B 1 349 ? -25.016 36.125 -0.324 1 86.25 349 SER B CA 1
ATOM 9914 C C . SER B 1 349 ? -26.375 35.969 0.351 1 86.25 349 SER B C 1
ATOM 9916 O O . SER B 1 349 ? -26.766 36.844 1.139 1 86.25 349 SER B O 1
ATOM 9918 N N . GLN B 1 350 ? -26.938 34.844 0.048 1 88.44 350 GLN B N 1
ATOM 9919 C CA . GLN B 1 350 ? -28.266 34.656 0.602 1 88.44 350 GLN B CA 1
ATOM 9920 C C . GLN B 1 350 ? -28.219 33.75 1.84 1 88.44 350 GLN B C 1
ATOM 9922 O O . GLN B 1 350 ? -27.359 32.875 1.945 1 88.44 350 GLN B O 1
ATOM 9927 N N . SER B 1 351 ? -29.062 34.094 2.73 1 92.38 351 SER B N 1
ATOM 9928 C CA . SER B 1 351 ? -29.219 33.25 3.914 1 92.38 351 SER B CA 1
ATOM 9929 C C . SER B 1 351 ? -30.547 32.5 3.891 1 92.38 351 SER B C 1
ATOM 9931 O O . SER B 1 351 ? -31.562 33.062 3.465 1 92.38 351 SER B O 1
ATOM 9933 N N . PHE B 1 352 ? -30.516 31.359 4.301 1 95.88 352 PHE B N 1
ATOM 9934 C CA . PHE B 1 352 ? -31.703 30.516 4.332 1 95.88 352 PHE B CA 1
ATOM 9935 C C . PHE B 1 352 ? -31.969 30 5.746 1 95.88 352 PHE B C 1
ATOM 9937 O O . PHE B 1 352 ? -31.078 30.031 6.598 1 95.88 352 PHE B O 1
ATOM 9944 N N . PRO B 1 353 ? -33.219 29.594 6 1 96.12 353 PRO B N 1
ATOM 9945 C CA . PRO B 1 353 ? -33.531 29.078 7.336 1 96.12 353 PRO B CA 1
ATOM 9946 C C . PRO B 1 353 ? -32.688 27.844 7.691 1 96.12 353 PRO B C 1
ATOM 9948 O O . PRO B 1 353 ? -32.469 26.984 6.844 1 96.12 353 PRO B O 1
ATOM 9951 N N . LEU B 1 354 ? -32.281 27.875 8.922 1 96.81 354 LEU B N 1
ATOM 9952 C CA . LEU B 1 354 ? -31.5 26.734 9.406 1 96.81 354 LEU B CA 1
ATOM 9953 C C . LEU B 1 354 ? -32.406 25.531 9.656 1 96.81 354 LEU B C 1
ATOM 9955 O O . LEU B 1 354 ? -33.562 25.688 10.031 1 96.81 354 LEU B O 1
ATOM 9959 N N . ARG B 1 355 ? -31.875 24.344 9.391 1 96.69 355 ARG B N 1
ATOM 9960 C CA . ARG B 1 355 ? -32.531 23.125 9.812 1 96.69 355 ARG B CA 1
ATOM 9961 C C . ARG B 1 355 ? -32.469 22.953 11.32 1 96.69 355 ARG B C 1
ATOM 9963 O O . ARG B 1 355 ? -31.516 23.359 11.961 1 96.69 355 ARG B O 1
ATOM 9970 N N . THR B 1 356 ? -33.531 22.406 11.867 1 96.69 356 THR B N 1
ATOM 9971 C CA . THR B 1 356 ? -33.531 22 13.266 1 96.69 356 THR B CA 1
ATOM 9972 C C . THR B 1 356 ? -34.031 20.562 13.414 1 96.69 356 THR B C 1
ATOM 9974 O O . THR B 1 356 ? -34.812 20.078 12.594 1 96.69 356 THR B O 1
ATOM 9977 N N . ALA B 1 357 ? -33.5 19.906 14.43 1 96.31 357 ALA B N 1
ATOM 9978 C CA . ALA B 1 357 ? -33.938 18.547 14.695 1 96.31 357 ALA B CA 1
ATOM 9979 C C . ALA B 1 357 ? -35.438 18.484 14.93 1 96.31 357 ALA B C 1
ATOM 9981 O O . ALA B 1 357 ? -36.094 17.562 14.469 1 96.31 357 ALA B O 1
ATOM 9982 N N . ASN B 1 358 ? -35.969 19.453 15.555 1 95.62 358 ASN B N 1
ATOM 9983 C CA . ASN B 1 358 ? -37.375 19.516 15.852 1 95.62 358 ASN B CA 1
ATOM 9984 C C . ASN B 1 358 ? -38.219 19.609 14.57 1 95.62 358 ASN B C 1
ATOM 9986 O O . ASN B 1 358 ? -39.219 18.906 14.414 1 95.62 358 ASN B O 1
ATOM 9990 N N . ASN B 1 359 ? -37.781 20.453 13.727 1 96.12 359 ASN B N 1
ATOM 9991 C CA . ASN B 1 359 ? -38.5 20.609 12.469 1 96.12 359 ASN B CA 1
ATOM 9992 C C . ASN B 1 359 ? -38.406 19.359 11.609 1 96.12 359 ASN B C 1
ATOM 9994 O O . ASN B 1 359 ? -39.375 18.938 10.992 1 96.12 359 ASN B O 1
ATOM 9998 N N . SER B 1 360 ? -37.25 18.812 11.492 1 96.5 360 SER B N 1
ATOM 9999 C CA . SER B 1 360 ? -37.062 17.594 10.719 1 96.5 360 SER B CA 1
ATOM 10000 C C . SER B 1 360 ? -37.906 16.453 11.281 1 96.5 360 SER B C 1
ATOM 10002 O O . SER B 1 360 ? -38.5 15.695 10.523 1 96.5 360 SER B O 1
ATOM 10004 N N . ARG B 1 361 ? -37.938 16.312 12.57 1 96.81 361 ARG B N 1
ATOM 10005 C CA . ARG B 1 361 ? -38.719 15.289 13.227 1 96.81 361 ARG B CA 1
ATOM 10006 C C . ARG B 1 361 ? -40.219 15.5 12.969 1 96.81 361 ARG B C 1
ATOM 10008 O O . ARG B 1 361 ? -40.938 14.547 12.703 1 96.81 361 ARG B O 1
ATOM 10015 N N . ALA B 1 362 ? -40.656 16.703 13.047 1 96.75 362 ALA B N 1
ATOM 10016 C CA . ALA B 1 362 ? -42.062 17.016 12.797 1 96.75 362 ALA B CA 1
ATOM 10017 C C . ALA B 1 362 ? -42.469 16.625 11.383 1 96.75 362 ALA B C 1
ATOM 10019 O O . ALA B 1 362 ? -43.562 16.062 11.172 1 96.75 362 ALA B O 1
ATOM 10020 N N . GLN B 1 363 ? -41.625 16.969 10.438 1 96.25 363 GLN B N 1
ATOM 10021 C CA . GLN B 1 363 ? -41.938 16.625 9.047 1 96.25 363 GLN B CA 1
ATOM 10022 C C . GLN B 1 363 ? -41.906 15.117 8.844 1 96.25 363 GLN B C 1
ATOM 10024 O O . GLN B 1 363 ? -42.719 14.586 8.078 1 96.25 363 GLN B O 1
ATOM 10029 N N . PHE B 1 364 ? -41.062 14.477 9.484 1 96.44 364 PHE B N 1
ATOM 10030 C CA . PHE B 1 364 ? -40.969 13.023 9.43 1 96.44 364 PHE B CA 1
ATOM 10031 C C . PHE B 1 364 ? -42.25 12.391 9.969 1 96.44 364 PHE B C 1
ATOM 10033 O O . PHE B 1 364 ? -42.844 11.516 9.328 1 96.44 364 PHE B O 1
ATOM 10040 N N . LEU B 1 365 ? -42.656 12.852 11.125 1 96.56 365 LEU B N 1
ATOM 10041 C CA . LEU B 1 365 ? -43.875 12.32 11.75 1 96.56 365 LEU B CA 1
ATOM 10042 C C . LEU B 1 365 ? -45.094 12.594 10.883 1 96.56 365 LEU B C 1
ATOM 10044 O O . LEU B 1 365 ? -45.969 11.742 10.75 1 96.56 365 LEU B O 1
ATOM 10048 N N . LYS B 1 366 ? -45.125 13.727 10.289 1 96.31 366 LYS B N 1
ATOM 10049 C CA . LYS B 1 366 ? -46.188 14.062 9.367 1 96.31 366 LYS B CA 1
ATOM 10050 C C . LYS B 1 366 ? -46.25 13.094 8.195 1 96.31 366 LYS B C 1
ATOM 10052 O O . LYS B 1 366 ? -47.312 12.633 7.801 1 96.31 366 LYS B O 1
ATOM 10057 N N . ALA B 1 367 ? -45.094 12.844 7.621 1 96.56 367 ALA B N 1
ATOM 10058 C CA . ALA B 1 367 ? -45 11.922 6.496 1 96.56 367 ALA B CA 1
ATOM 10059 C C . ALA B 1 367 ? -45.406 10.516 6.91 1 96.56 367 ALA B C 1
ATOM 10061 O O . ALA B 1 367 ? -46.156 9.836 6.184 1 96.56 367 ALA B O 1
ATOM 10062 N N . MET B 1 368 ? -44.969 10.086 8.062 1 94.19 368 MET B N 1
ATOM 10063 C CA . MET B 1 368 ? -45.25 8.719 8.516 1 94.19 368 MET B CA 1
ATOM 10064 C C . MET B 1 368 ? -46.719 8.523 8.852 1 94.19 368 MET B C 1
ATOM 10066 O O . MET B 1 368 ? -47.219 7.398 8.844 1 94.19 368 MET B O 1
ATOM 10070 N N . ASN B 1 369 ? -47.406 9.562 9.117 1 94 369 ASN B N 1
ATOM 10071 C CA . ASN B 1 369 ? -48.844 9.5 9.43 1 94 369 ASN B CA 1
ATOM 10072 C C . ASN B 1 369 ? -49.688 9.414 8.164 1 94 369 ASN B C 1
ATOM 10074 O O . ASN B 1 369 ? -50.844 9.07 8.227 1 94 369 ASN B O 1
ATOM 10078 N N . GLU B 1 370 ? -49 9.695 7.098 1 93.94 370 GLU B N 1
ATOM 10079 C CA . GLU B 1 370 ? -49.688 9.555 5.82 1 93.94 370 GLU B CA 1
ATOM 10080 C C . GLU B 1 370 ? -49.812 8.094 5.406 1 93.94 370 GLU B C 1
ATOM 10082 O O . GLU B 1 370 ? -48.812 7.371 5.379 1 93.94 370 GLU B O 1
ATOM 10087 N N . LYS B 1 371 ? -51 7.621 4.922 1 86.31 371 LYS B N 1
ATOM 10088 C CA . LYS B 1 371 ? -51.25 6.227 4.566 1 86.31 371 LYS B CA 1
ATOM 10089 C C . LYS B 1 371 ? -50.812 5.941 3.133 1 86.31 371 LYS B C 1
ATOM 10091 O O . LYS B 1 371 ? -50.375 4.828 2.82 1 86.31 371 LYS B O 1
ATOM 10096 N N . ASN B 1 372 ? -50.938 6.98 2.354 1 91.88 372 ASN B N 1
ATOM 10097 C CA . ASN B 1 372 ? -50.531 6.852 0.954 1 91.88 372 ASN B CA 1
ATOM 10098 C C . ASN B 1 372 ? -49.031 6.988 0.781 1 91.88 372 ASN B C 1
ATOM 10100 O O . ASN B 1 372 ? -48.438 8.016 1.146 1 91.88 372 ASN B O 1
ATOM 10104 N N . LEU B 1 373 ? -48.406 5.926 0.216 1 89.56 373 LEU B N 1
ATOM 10105 C CA . LEU B 1 373 ? -46.969 5.875 0.054 1 89.56 373 LEU B CA 1
ATOM 10106 C C . LEU B 1 373 ? -46.469 7.016 -0.829 1 89.56 373 LEU B C 1
ATOM 10108 O O . LEU B 1 373 ? -45.406 7.566 -0.597 1 89.56 373 LEU B O 1
ATOM 10112 N N . GLU B 1 374 ? -47.188 7.324 -1.853 1 91.94 374 GLU B N 1
ATOM 10113 C CA . GLU B 1 374 ? -46.812 8.398 -2.766 1 91.94 374 GLU B CA 1
ATOM 10114 C C . GLU B 1 374 ? -46.844 9.758 -2.066 1 91.94 374 GLU B C 1
ATOM 10116 O O . GLU B 1 374 ? -45.938 10.578 -2.268 1 91.94 374 GLU B O 1
ATOM 10121 N N . LYS B 1 375 ? -47.906 9.977 -1.312 1 93.25 375 LYS B N 1
ATOM 10122 C CA . LYS B 1 375 ? -48 11.227 -0.561 1 93.25 375 LYS B CA 1
ATOM 10123 C C . LYS B 1 375 ? -46.906 11.312 0.508 1 93.25 375 LYS B C 1
ATOM 10125 O O . LYS B 1 375 ? -46.375 12.391 0.761 1 93.25 375 LYS B O 1
ATOM 10130 N N . ARG B 1 376 ? -46.688 10.258 1.173 1 94.06 376 ARG B N 1
ATOM 10131 C CA . ARG B 1 376 ? -45.594 10.18 2.15 1 94.06 376 ARG B CA 1
ATOM 10132 C C . ARG B 1 376 ? -44.281 10.586 1.528 1 94.06 376 ARG B C 1
ATOM 10134 O O . ARG B 1 376 ? -43.531 11.414 2.086 1 94.06 376 ARG B O 1
ATOM 10141 N N . ASP B 1 377 ? -44 10.039 0.416 1 93.56 377 ASP B N 1
ATOM 10142 C CA . ASP B 1 377 ? -42.75 10.32 -0.262 1 93.56 377 ASP B CA 1
ATOM 10143 C C . ASP B 1 377 ? -42.688 11.773 -0.713 1 93.56 377 ASP B C 1
ATOM 10145 O O . ASP B 1 377 ? -41.594 12.375 -0.736 1 93.56 377 ASP B O 1
ATOM 10149 N N . LYS B 1 378 ? -43.781 12.273 -1.102 1 94.25 378 LYS B N 1
ATOM 10150 C CA . LYS B 1 378 ? -43.812 13.672 -1.516 1 94.25 378 LYS B CA 1
ATOM 10151 C C . LYS B 1 378 ? -43.438 14.602 -0.365 1 94.25 378 LYS B C 1
ATOM 10153 O O . LYS B 1 378 ? -42.656 15.539 -0.548 1 94.25 378 LYS B O 1
ATOM 10158 N N . ILE B 1 379 ? -43.969 14.391 0.854 1 94.94 379 ILE B N 1
ATOM 10159 C CA . ILE B 1 379 ? -43.656 15.188 2.033 1 94.94 379 ILE B CA 1
ATOM 10160 C C . ILE B 1 379 ? -42.156 15.094 2.35 1 94.94 379 ILE B C 1
ATOM 10162 O O . ILE B 1 379 ? -41.5 16.094 2.629 1 94.94 379 ILE B O 1
ATOM 10166 N N . LEU B 1 380 ? -41.656 13.945 2.338 1 95.81 380 LEU B N 1
ATOM 10167 C CA . LEU B 1 380 ? -40.25 13.703 2.633 1 95.81 380 LEU B CA 1
ATOM 10168 C C . LEU B 1 380 ? -39.375 14.383 1.6 1 95.81 380 LEU B C 1
ATOM 10170 O O . LEU B 1 380 ? -38.344 14.984 1.952 1 95.81 380 LEU B O 1
ATOM 10174 N N . LYS B 1 381 ? -39.719 14.289 0.368 1 94.31 381 LYS B N 1
ATOM 10175 C CA . LYS B 1 381 ? -38.938 14.898 -0.72 1 94.31 381 LYS B CA 1
ATOM 10176 C C . LYS B 1 381 ? -38.938 16.422 -0.591 1 94.31 381 LYS B C 1
ATOM 10178 O O . LYS B 1 381 ? -37.906 17.062 -0.91 1 94.31 381 LYS B O 1
ATOM 10183 N N . GLU B 1 382 ? -40 16.938 -0.124 1 94.25 382 GLU B N 1
ATOM 10184 C CA . GLU B 1 382 ? -40.125 18.391 0.005 1 94.25 382 GLU B CA 1
ATOM 10185 C C . GLU B 1 382 ? -39.125 18.938 1.006 1 94.25 382 GLU B C 1
ATOM 10187 O O . GLU B 1 382 ? -38.719 20.109 0.923 1 94.25 382 GLU B O 1
ATOM 10192 N N . HIS B 1 383 ? -38.688 18.109 1.865 1 93.69 383 HIS B N 1
ATOM 10193 C CA . HIS B 1 383 ? -37.75 18.562 2.873 1 93.69 383 HIS B CA 1
ATOM 10194 C C . HIS B 1 383 ? -36.438 17.781 2.803 1 93.69 383 HIS B C 1
ATOM 10196 O O . HIS B 1 383 ? -35.594 17.906 3.686 1 93.69 383 HIS B O 1
ATOM 10202 N N . SER B 1 384 ? -36.312 16.938 1.762 1 96.31 384 SER B N 1
ATOM 10203 C CA . SER B 1 384 ? -35.125 16.125 1.487 1 96.31 384 SER B CA 1
ATOM 10204 C C . SER B 1 384 ? -34.812 15.227 2.67 1 96.31 384 SER B C 1
ATOM 10206 O O . SER B 1 384 ? -33.625 15.062 3.023 1 96.31 384 SER B O 1
ATOM 10208 N N . ILE B 1 385 ? -35.812 14.703 3.301 1 96.06 385 ILE B N 1
ATOM 10209 C CA . ILE B 1 385 ? -35.656 13.828 4.457 1 96.06 385 ILE B CA 1
ATOM 10210 C C . ILE B 1 385 ? -35.875 12.375 4.043 1 96.06 385 ILE B C 1
ATOM 10212 O O . ILE B 1 385 ? -36.688 12.102 3.133 1 96.06 385 ILE B O 1
ATOM 10216 N N . ARG B 1 386 ? -35.188 11.445 4.617 1 95.38 386 ARG B N 1
ATOM 10217 C CA . ARG B 1 386 ? -35.375 10.023 4.348 1 95.38 386 ARG B CA 1
ATOM 10218 C C . ARG B 1 386 ? -36.469 9.43 5.262 1 95.38 386 ARG B C 1
ATOM 10220 O O . ARG B 1 386 ? -36.719 9.961 6.336 1 95.38 386 ARG B O 1
ATOM 10227 N N . PRO B 1 387 ? -37.031 8.312 4.859 1 94.56 387 PRO B N 1
ATOM 10228 C CA . PRO B 1 387 ? -38.125 7.719 5.625 1 94.56 387 PRO B CA 1
ATOM 10229 C C . PRO B 1 387 ? -37.656 6.832 6.77 1 94.56 387 PRO B C 1
ATOM 10231 O O . PRO B 1 387 ? -38.125 5.719 6.949 1 94.56 387 PRO B O 1
ATOM 10234 N N . ILE B 1 388 ? -36.656 7.25 7.535 1 96.06 388 ILE B N 1
ATOM 10235 C CA . ILE B 1 388 ? -36.062 6.547 8.664 1 96.06 388 ILE B CA 1
ATOM 10236 C C . ILE B 1 388 ? -36 7.477 9.875 1 96.06 388 ILE B C 1
ATOM 10238 O O . ILE B 1 388 ? -35.688 8.664 9.734 1 96.06 388 ILE B O 1
ATOM 10242 N N . GLU B 1 389 ? -36.312 7.023 11.016 1 96.12 389 GLU B N 1
ATOM 10243 C CA . GLU B 1 389 ? -36.219 7.824 12.234 1 96.12 389 GLU B CA 1
ATOM 10244 C C . GLU B 1 389 ? -34.75 8.062 12.594 1 96.12 389 GLU B C 1
ATOM 10246 O O . GLU B 1 389 ? -33.938 7.121 12.648 1 96.12 389 GLU B O 1
ATOM 10251 N N . ASN B 1 390 ? -34.406 9.289 12.852 1 97.75 390 ASN B N 1
ATOM 10252 C CA . ASN B 1 390 ? -33.031 9.648 13.156 1 97.75 390 ASN B CA 1
ATOM 10253 C C . ASN B 1 390 ? -32.656 9.312 14.602 1 97.75 390 ASN B C 1
ATOM 10255 O O . ASN B 1 390 ? -33.312 9.789 15.539 1 97.75 390 ASN B O 1
ATOM 10259 N N . ALA B 1 391 ? -31.625 8.586 14.781 1 97.44 391 ALA B N 1
ATOM 10260 C CA . ALA B 1 391 ? -31.219 8.094 16.094 1 97.44 391 ALA B CA 1
ATOM 10261 C C . ALA B 1 391 ? -30.781 9.242 17 1 97.44 391 ALA B C 1
ATOM 10263 O O . ALA B 1 391 ? -30.875 9.156 18.219 1 97.44 391 ALA B O 1
ATOM 10264 N N . PHE B 1 392 ? -30.312 10.398 16.516 1 97.75 392 PHE B N 1
ATOM 10265 C CA . PHE B 1 392 ? -29.75 11.492 17.281 1 97.75 392 PHE B CA 1
ATOM 10266 C C . PHE B 1 392 ? -30.859 12.367 17.875 1 97.75 392 PHE B C 1
ATOM 10268 O O . PHE B 1 392 ? -30.609 13.172 18.781 1 97.75 392 PHE B O 1
ATOM 10275 N N . TRP B 1 393 ? -32.125 12.219 17.359 1 97.31 393 TRP B N 1
ATOM 10276 C CA . TRP B 1 393 ? -33.25 13.023 17.828 1 97.31 393 TRP B CA 1
ATOM 10277 C C . TRP B 1 393 ? -33.562 12.719 19.297 1 97.31 393 TRP B C 1
ATOM 10279 O O . TRP B 1 393 ? -34.188 13.539 19.984 1 97.31 393 TRP B O 1
ATOM 10289 N N . SER B 1 394 ? -33.031 11.586 19.75 1 96.25 394 SER B N 1
ATOM 10290 C CA . SER B 1 394 ? -33.375 11.133 21.094 1 96.25 394 SER B CA 1
ATOM 10291 C C . SER B 1 394 ? -32.406 11.695 22.125 1 96.25 394 SER B C 1
ATOM 10293 O O . SER B 1 394 ? -32.625 11.523 23.328 1 96.25 394 SER B O 1
ATOM 10295 N N . ILE B 1 395 ? -31.438 12.328 21.766 1 97.25 395 ILE B N 1
ATOM 10296 C CA . ILE B 1 395 ? -30.438 12.852 22.703 1 97.25 395 ILE B CA 1
ATOM 10297 C C . ILE B 1 395 ? -30.844 14.266 23.125 1 97.25 395 ILE B C 1
ATOM 10299 O O . ILE B 1 395 ? -30.938 15.164 22.297 1 97.25 395 ILE B O 1
ATOM 10303 N N . ASN B 1 396 ? -30.891 14.453 24.406 1 94.38 396 ASN B N 1
ATOM 10304 C CA . ASN B 1 396 ? -31.188 15.781 24.922 1 94.38 396 ASN B CA 1
ATOM 10305 C C . ASN B 1 396 ? -30.062 16.766 24.641 1 94.38 396 ASN B C 1
ATOM 10307 O O . ASN B 1 396 ? -28.891 16.375 24.594 1 94.38 396 ASN B O 1
ATOM 10311 N N . LEU B 1 397 ? -30.391 18 24.344 1 93.81 397 LEU B N 1
ATOM 10312 C CA . LEU B 1 397 ? -29.453 19.109 24.156 1 93.81 397 LEU B CA 1
ATOM 10313 C C . LEU B 1 397 ? -28.641 18.922 22.891 1 93.81 397 LEU B C 1
ATOM 10315 O O . LEU B 1 397 ? -27.578 19.516 22.734 1 93.81 397 LEU B O 1
ATOM 10319 N N . THR B 1 398 ? -29.062 17.922 22.062 1 95.94 398 THR B N 1
ATOM 10320 C CA . THR B 1 398 ? -28.328 17.656 20.828 1 95.94 398 THR B CA 1
ATOM 10321 C C . THR B 1 398 ? -29.219 17.875 19.609 1 95.94 398 THR B C 1
ATOM 10323 O O . THR B 1 398 ? -30.328 17.359 19.547 1 95.94 398 THR B O 1
ATOM 10326 N N . ASP B 1 399 ? -28.75 18.781 18.703 1 97.38 399 ASP B N 1
ATOM 10327 C CA . ASP B 1 399 ? -29.312 18.953 17.375 1 97.38 399 ASP B CA 1
ATOM 10328 C C . ASP B 1 399 ? -28.328 18.5 16.297 1 97.38 399 ASP B C 1
ATOM 10330 O O . ASP B 1 399 ? -27.266 19.109 16.125 1 97.38 399 ASP B O 1
ATOM 10334 N N . VAL B 1 400 ? -28.734 17.453 15.594 1 97.5 400 VAL B N 1
ATOM 10335 C CA . VAL B 1 400 ? -27.828 16.812 14.648 1 97.5 400 VAL B CA 1
ATOM 10336 C C . VAL B 1 400 ? -27.375 17.828 13.602 1 97.5 400 VAL B C 1
ATOM 10338 O O . VAL B 1 400 ? -26.219 17.828 13.195 1 97.5 400 VAL B O 1
ATOM 10341 N N . HIS B 1 401 ? -28.234 18.75 13.148 1 97.56 401 HIS B N 1
ATOM 10342 C CA . HIS B 1 401 ? -27.906 19.734 12.133 1 97.56 401 HIS B CA 1
ATOM 10343 C C . HIS B 1 401 ? -26.922 20.766 12.672 1 97.56 401 HIS B C 1
ATOM 10345 O O . HIS B 1 401 ? -26.078 21.266 11.938 1 97.56 401 HIS B O 1
ATOM 10351 N N . PHE B 1 402 ? -27.047 21.047 13.945 1 96.94 402 PHE B N 1
ATOM 10352 C CA . PHE B 1 402 ? -26.156 22 14.602 1 96.94 402 PHE B CA 1
ATOM 10353 C C . PHE B 1 402 ? -24.812 21.359 14.914 1 96.94 402 PHE B C 1
ATOM 10355 O O . PHE B 1 402 ? -23.781 22.031 14.898 1 96.94 402 PHE B O 1
ATOM 10362 N N . ALA B 1 403 ? -24.797 20.047 15.234 1 97.81 403 ALA B N 1
ATOM 10363 C CA . ALA B 1 403 ? -23.578 19.312 15.594 1 97.81 403 ALA B CA 1
ATOM 10364 C C . ALA B 1 403 ? -22.656 19.156 14.391 1 97.81 403 ALA B C 1
ATOM 10366 O O . ALA B 1 403 ? -21.438 19.078 14.539 1 97.81 403 ALA B O 1
ATOM 10367 N N . ILE B 1 404 ? -23.234 19.109 13.219 1 96.62 404 ILE B N 1
ATOM 10368 C CA . ILE B 1 404 ? -22.453 18.984 11.984 1 96.62 404 ILE B CA 1
ATOM 10369 C C . ILE B 1 404 ? -21.594 20.234 11.797 1 96.62 404 ILE B C 1
ATOM 10371 O O . ILE B 1 404 ? -22.078 21.359 11.953 1 96.62 404 ILE B O 1
ATOM 10375 N N . SER B 1 405 ? -20.328 20.016 11.531 1 95.94 405 SER B N 1
ATOM 10376 C CA . SER B 1 405 ? -19.375 21.125 11.492 1 95.94 405 SER B CA 1
ATOM 10377 C C . SER B 1 405 ? -18.609 21.141 10.18 1 95.94 405 SER B C 1
ATOM 10379 O O . SER B 1 405 ? -18.359 20.094 9.586 1 95.94 405 SER B O 1
ATOM 10381 N N . TYR B 1 406 ? -18.219 22.281 9.766 1 95.75 406 TYR B N 1
ATOM 10382 C CA . TYR B 1 406 ? -17.484 22.5 8.516 1 95.75 406 TYR B CA 1
ATOM 10383 C C . TYR B 1 406 ? -16.125 21.812 8.555 1 95.75 406 TYR B C 1
ATOM 10385 O O . TYR B 1 406 ? -15.383 21.969 9.531 1 95.75 406 TYR B O 1
ATOM 10393 N N . ASP B 1 407 ? -15.773 21.141 7.566 1 95 407 ASP B N 1
ATOM 10394 C CA . ASP B 1 407 ? -14.492 20.453 7.488 1 95 407 ASP B CA 1
ATOM 10395 C C . ASP B 1 407 ? -13.625 21.016 6.367 1 95 407 ASP B C 1
ATOM 10397 O O . ASP B 1 407 ? -13.914 20.797 5.188 1 95 407 ASP B O 1
ATOM 10401 N N . CYS B 1 408 ? -12.5 21.531 6.719 1 95.56 408 CYS B N 1
ATOM 10402 C CA . CYS B 1 408 ? -11.633 22.188 5.754 1 95.56 408 CYS B CA 1
ATOM 10403 C C . CYS B 1 408 ? -10.961 21.172 4.836 1 95.56 408 CYS B C 1
ATOM 10405 O O . CYS B 1 408 ? -10.719 21.469 3.66 1 95.56 408 CYS B O 1
ATOM 10407 N N . LEU B 1 409 ? -10.703 20.031 5.324 1 94.75 409 LEU B N 1
ATOM 10408 C CA . LEU B 1 409 ? -9.977 19.031 4.535 1 94.75 409 LEU B CA 1
ATOM 10409 C C . LEU B 1 409 ? -10.797 18.578 3.334 1 94.75 409 LEU B C 1
ATOM 10411 O O . LEU B 1 409 ? -10.328 18.656 2.195 1 94.75 409 LEU B O 1
ATOM 10415 N N . HIS B 1 410 ? -12.023 18.234 3.531 1 94.5 410 HIS B N 1
ATOM 10416 C CA . HIS B 1 410 ? -12.836 17.609 2.49 1 94.5 410 HIS B CA 1
ATOM 10417 C C . HIS B 1 410 ? -13.617 18.656 1.702 1 94.5 410 HIS B C 1
ATOM 10419 O O . HIS B 1 410 ? -13.961 18.422 0.539 1 94.5 410 HIS B O 1
ATOM 10425 N N . SER B 1 411 ? -13.867 19.766 2.289 1 94.88 411 SER B N 1
ATOM 10426 C CA . SER B 1 411 ? -14.633 20.797 1.602 1 94.88 411 SER B CA 1
ATOM 10427 C C . SER B 1 411 ? -13.719 21.766 0.849 1 94.88 411 SER B C 1
ATOM 10429 O O . SER B 1 411 ? -14.039 22.203 -0.26 1 94.88 411 SER B O 1
ATOM 10431 N N . ASP B 1 412 ? -12.547 22.047 1.451 1 95.88 412 ASP B N 1
ATOM 10432 C CA . ASP B 1 412 ? -11.641 23 0.832 1 95.88 412 ASP B CA 1
ATOM 10433 C C . ASP B 1 412 ? -10.531 22.281 0.068 1 95.88 412 ASP B C 1
ATOM 10435 O O . ASP B 1 412 ? -10.57 22.203 -1.161 1 95.88 412 ASP B O 1
ATOM 10439 N N . ASP B 1 413 ? -9.633 21.641 0.74 1 95.88 413 ASP B N 1
ATOM 10440 C CA . ASP B 1 413 ? -8.398 21.125 0.168 1 95.88 413 ASP B CA 1
ATOM 10441 C C . ASP B 1 413 ? -8.688 20.016 -0.841 1 95.88 413 ASP B C 1
ATOM 10443 O O . ASP B 1 413 ? -8.195 20.047 -1.973 1 95.88 413 ASP B O 1
ATOM 10447 N N . ASN B 1 414 ? -9.492 19.047 -0.456 1 93.88 414 ASN B N 1
ATOM 10448 C CA . ASN B 1 414 ? -9.836 17.938 -1.348 1 93.88 414 ASN B CA 1
ATOM 10449 C C . ASN B 1 414 ? -11.188 18.172 -2.025 1 93.88 414 ASN B C 1
ATOM 10451 O O . ASN B 1 414 ? -11.719 17.281 -2.676 1 93.88 414 ASN B O 1
ATOM 10455 N N . GLY B 1 415 ? -11.797 19.297 -1.842 1 94.44 415 GLY B N 1
ATOM 10456 C CA . GLY B 1 415 ? -13.078 19.656 -2.436 1 94.44 415 GLY B CA 1
ATOM 10457 C C . GLY B 1 415 ? -12.977 20.766 -3.455 1 94.44 415 GLY B C 1
ATOM 10458 O O . GLY B 1 415 ? -12.703 20.516 -4.629 1 94.44 415 GLY B O 1
ATOM 10459 N N . LEU B 1 416 ? -13.078 21.953 -2.971 1 95.12 416 LEU B N 1
ATOM 10460 C CA . LEU B 1 416 ? -13.086 23.125 -3.855 1 95.12 416 LEU B CA 1
ATOM 10461 C C . LEU B 1 416 ? -11.797 23.188 -4.668 1 95.12 416 LEU B C 1
ATOM 10463 O O . LEU B 1 416 ? -11.828 23.484 -5.863 1 95.12 416 LEU B O 1
ATOM 10467 N N . TRP B 1 417 ? -10.703 22.922 -4.043 1 96.06 417 TRP B N 1
ATOM 10468 C CA . TRP B 1 417 ? -9.43 23.016 -4.75 1 96.06 417 TRP B CA 1
ATOM 10469 C C . TRP B 1 417 ? -9.227 21.812 -5.664 1 96.06 417 TRP B C 1
ATOM 10471 O O . TRP B 1 417 ? -9.188 21.953 -6.887 1 96.06 417 TRP B O 1
ATOM 10481 N N . GLU B 1 418 ? -9.133 20.625 -5.129 1 94.88 418 GLU B N 1
ATOM 10482 C CA . GLU B 1 418 ? -8.719 19.438 -5.863 1 94.88 418 GLU B CA 1
ATOM 10483 C C . GLU B 1 418 ? -9.727 19.078 -6.953 1 94.88 418 GLU B C 1
ATOM 10485 O O . GLU B 1 418 ? -9.352 18.672 -8.047 1 94.88 418 GLU B O 1
ATOM 10490 N N . ASP B 1 419 ? -10.992 19.312 -6.645 1 92.81 419 ASP B N 1
ATOM 10491 C CA . ASP B 1 419 ? -12.023 18.797 -7.543 1 92.81 419 ASP B CA 1
ATOM 10492 C C . ASP B 1 419 ? -12.469 19.875 -8.531 1 92.81 419 ASP B C 1
ATOM 10494 O O . ASP B 1 419 ? -13.055 19.578 -9.57 1 92.81 419 ASP B O 1
ATOM 10498 N N . HIS B 1 420 ? -12.203 21.109 -8.203 1 92.25 420 HIS B N 1
ATOM 10499 C CA . HIS B 1 420 ? -12.836 22.141 -9.023 1 92.25 420 HIS B CA 1
ATOM 10500 C C . HIS B 1 420 ? -11.805 23.156 -9.516 1 92.25 420 HIS B C 1
ATOM 10502 O O . HIS B 1 420 ? -11.539 23.234 -10.719 1 92.25 420 HIS B O 1
ATOM 10508 N N . PHE B 1 421 ? -11.07 23.859 -8.641 1 94.25 421 PHE B N 1
ATOM 10509 C CA . PHE B 1 421 ? -10.125 24.875 -9.055 1 94.25 421 PHE B CA 1
ATOM 10510 C C . PHE B 1 421 ? -8.977 24.266 -9.852 1 94.25 421 PHE B C 1
ATOM 10512 O O . PHE B 1 421 ? -8.695 24.703 -10.977 1 94.25 421 PHE B O 1
ATOM 10519 N N . PHE B 1 422 ? -8.398 23.297 -9.32 1 94.94 422 PHE B N 1
ATOM 10520 C CA . PHE B 1 422 ? -7.148 22.781 -9.875 1 94.94 422 PHE B CA 1
ATOM 10521 C C . PHE B 1 422 ? -7.379 22.141 -11.242 1 94.94 422 PHE B C 1
ATOM 10523 O O . PHE B 1 422 ? -6.645 22.406 -12.195 1 94.94 422 PHE B O 1
ATOM 10530 N N . PRO B 1 423 ? -8.398 21.297 -11.375 1 92.38 423 PRO B N 1
ATOM 10531 C CA . PRO B 1 423 ? -8.648 20.734 -12.703 1 92.38 423 PRO B CA 1
ATOM 10532 C C . PRO B 1 423 ? -8.922 21.828 -13.75 1 92.38 423 PRO B C 1
ATOM 10534 O O . PRO B 1 423 ? -8.492 21.688 -14.898 1 92.38 423 PRO B O 1
ATOM 10537 N N . LEU B 1 424 ? -9.656 22.828 -13.391 1 92.06 424 LEU B N 1
ATOM 10538 C CA . LEU B 1 424 ? -9.93 23.938 -14.312 1 92.06 424 LEU B CA 1
ATOM 10539 C C . LEU B 1 424 ? -8.648 24.672 -14.68 1 92.06 424 LEU B C 1
ATOM 10541 O O . LEU B 1 424 ? -8.438 25 -15.852 1 92.06 424 LEU B O 1
ATOM 10545 N N . PHE B 1 425 ? -7.812 24.906 -13.727 1 94.94 425 PHE B N 1
ATOM 10546 C CA . PHE B 1 425 ? -6.531 25.547 -13.977 1 94.94 425 PHE B CA 1
ATOM 10547 C C . PHE B 1 425 ? -5.664 24.688 -14.891 1 94.94 425 PHE B C 1
ATOM 10549 O O . PHE B 1 425 ? -4.992 25.203 -15.789 1 94.94 425 PHE B O 1
ATOM 10556 N N . LYS B 1 426 ? -5.605 23.438 -14.609 1 93.12 426 LYS B N 1
ATOM 10557 C CA . LYS B 1 426 ? -4.824 22.531 -15.445 1 93.12 426 LYS B CA 1
ATOM 10558 C C . LYS B 1 426 ? -5.266 22.609 -16.906 1 93.12 426 LYS B C 1
ATOM 10560 O O . LYS B 1 426 ? -4.43 22.625 -17.812 1 93.12 426 LYS B O 1
ATOM 10565 N N . LEU B 1 427 ? -6.59 22.641 -17.109 1 91.69 427 LEU B N 1
ATOM 10566 C CA . LEU B 1 427 ? -7.133 22.719 -18.469 1 91.69 427 LEU B CA 1
ATOM 10567 C C . LEU B 1 427 ? -6.699 24.016 -19.141 1 91.69 427 LEU B C 1
ATOM 10569 O O . LEU B 1 427 ? -6.25 24 -20.297 1 91.69 427 LEU B O 1
ATOM 10573 N N . LEU B 1 428 ? -6.812 25.094 -18.438 1 92.31 428 LEU B N 1
ATOM 10574 C CA . LEU B 1 428 ? -6.48 26.406 -19 1 92.31 428 LEU B CA 1
ATOM 10575 C C . LEU B 1 428 ? -4.992 26.5 -19.312 1 92.31 428 LEU B C 1
ATOM 10577 O O . LEU B 1 428 ? -4.613 27.016 -20.375 1 92.31 428 LEU B O 1
ATOM 10581 N N . ILE B 1 429 ? -4.176 26 -18.422 1 94.75 429 ILE B N 1
ATOM 10582 C CA . ILE B 1 429 ? -2.729 26.078 -18.594 1 94.75 429 ILE B CA 1
ATOM 10583 C C . ILE B 1 429 ? -2.299 25.172 -19.734 1 94.75 429 ILE B C 1
ATOM 10585 O O . ILE B 1 429 ? -1.424 25.531 -20.531 1 94.75 429 ILE B O 1
ATOM 10589 N N . LYS B 1 430 ? -2.852 24.016 -19.797 1 90.44 430 LYS B N 1
ATOM 10590 C CA . LYS B 1 430 ? -2.541 23.094 -20.891 1 90.44 430 LYS B CA 1
ATOM 10591 C C . LYS B 1 430 ? -2.932 23.703 -22.234 1 90.44 430 LYS B C 1
ATOM 10593 O O . LYS B 1 430 ? -2.24 23.5 -23.234 1 90.44 430 LYS B O 1
ATOM 10598 N N . ASP B 1 431 ? -4.031 24.438 -22.266 1 91.44 431 ASP B N 1
ATOM 10599 C CA . ASP B 1 431 ? -4.488 25.109 -23.469 1 91.44 431 ASP B CA 1
ATOM 10600 C C . ASP B 1 431 ? -3.498 26.188 -23.922 1 91.44 431 ASP B C 1
ATOM 10602 O O . ASP B 1 431 ? -3.373 26.453 -25.109 1 91.44 431 ASP B O 1
ATOM 10606 N N . LEU B 1 432 ? -2.803 26.75 -22.938 1 92.69 432 LEU B N 1
ATOM 10607 C CA . LEU B 1 432 ? -1.804 27.766 -23.25 1 92.69 432 LEU B CA 1
ATOM 10608 C C . LEU B 1 432 ? -0.556 27.141 -23.859 1 92.69 432 LEU B C 1
ATOM 10610 O O . LEU B 1 432 ? 0.236 27.812 -24.516 1 92.69 432 LEU B O 1
ATOM 10614 N N . GLY B 1 433 ? -0.384 25.812 -23.562 1 88.62 433 GLY B N 1
ATOM 10615 C CA . GLY B 1 433 ? 0.704 25.109 -24.234 1 88.62 433 GLY B CA 1
ATOM 10616 C C . GLY B 1 433 ? 1.707 24.516 -23.266 1 88.62 433 GLY B C 1
ATOM 10617 O O . GLY B 1 433 ? 1.643 24.766 -22.062 1 88.62 433 GLY B O 1
ATOM 10618 N N . ARG B 1 434 ? 2.693 23.891 -23.766 1 86.5 434 ARG B N 1
ATOM 10619 C CA . ARG B 1 434 ? 3.703 23.156 -23.016 1 86.5 434 ARG B CA 1
ATOM 10620 C C . ARG B 1 434 ? 4.648 24.109 -22.297 1 86.5 434 ARG B C 1
ATOM 10622 O O . ARG B 1 434 ? 5.137 23.812 -21.203 1 86.5 434 ARG B O 1
ATOM 10629 N N . LYS B 1 435 ? 4.965 25.125 -22.859 1 88 435 LYS B N 1
ATOM 10630 C CA . LYS B 1 435 ? 5.859 26.109 -22.25 1 88 435 LYS B CA 1
ATOM 10631 C C . LYS B 1 435 ? 5.285 26.625 -20.938 1 88 435 LYS B C 1
ATOM 10633 O O . LYS B 1 435 ? 6.008 26.75 -19.953 1 88 435 LYS B O 1
ATOM 10638 N N . SER B 1 436 ? 4.004 26.953 -20.984 1 92.62 436 SER B N 1
ATOM 10639 C CA . SER B 1 436 ? 3.344 27.453 -19.766 1 92.62 436 SER B CA 1
ATOM 10640 C C . SER B 1 436 ? 3.285 26.375 -18.703 1 92.62 436 SER B C 1
ATOM 10642 O O . SER B 1 436 ? 3.457 26.656 -17.516 1 92.62 436 SER B O 1
ATOM 10644 N N . THR B 1 437 ? 3.023 25.156 -19.156 1 92.44 437 THR B N 1
ATOM 10645 C CA . THR B 1 437 ? 3.004 24.047 -18.219 1 92.44 437 THR B CA 1
ATOM 10646 C C . THR B 1 437 ? 4.367 23.875 -17.547 1 92.44 437 THR B C 1
ATOM 10648 O O . THR B 1 437 ? 4.449 23.688 -16.328 1 92.44 437 THR B O 1
ATOM 10651 N N . SER B 1 438 ? 5.375 24 -18.281 1 89.62 438 SER B N 1
ATOM 10652 C CA . SER B 1 438 ? 6.734 23.875 -17.766 1 89.62 438 SER B CA 1
ATOM 10653 C C . SER B 1 438 ? 7.102 25.031 -16.859 1 89.62 438 SER B C 1
ATOM 10655 O O . SER B 1 438 ? 7.875 24.859 -15.906 1 89.62 438 SER B O 1
ATOM 10657 N N . ALA B 1 439 ? 6.625 26.203 -17.172 1 92.81 439 ALA B N 1
ATOM 10658 C CA . ALA B 1 439 ? 6.902 27.375 -16.359 1 92.81 439 ALA B CA 1
ATOM 10659 C C . ALA B 1 439 ? 6.316 27.219 -14.961 1 92.81 439 ALA B C 1
ATOM 10661 O O . ALA B 1 439 ? 6.953 27.609 -13.977 1 92.81 439 ALA B O 1
ATOM 10662 N N . ILE B 1 440 ? 5.141 26.688 -14.898 1 94.62 440 ILE B N 1
ATOM 10663 C CA . ILE B 1 440 ? 4.488 26.469 -13.609 1 94.62 440 ILE B CA 1
ATOM 10664 C C . ILE B 1 440 ? 5.297 25.469 -12.789 1 94.62 440 ILE B C 1
ATOM 10666 O O . ILE B 1 440 ? 5.602 25.719 -11.617 1 94.62 440 ILE B O 1
ATOM 10670 N N . ASP B 1 441 ? 5.617 24.422 -13.367 1 92.44 441 ASP B N 1
ATOM 10671 C CA . ASP B 1 441 ? 6.383 23.391 -12.664 1 92.44 441 ASP B CA 1
ATOM 10672 C C . ASP B 1 441 ? 7.754 23.922 -12.242 1 92.44 441 ASP B C 1
ATOM 10674 O O . ASP B 1 441 ? 8.25 23.578 -11.164 1 92.44 441 ASP B O 1
ATOM 10678 N N . SER B 1 442 ? 8.344 24.703 -13.078 1 91.5 442 SER B N 1
ATOM 10679 C CA . SER B 1 442 ? 9.633 25.297 -12.742 1 91.5 442 SER B CA 1
ATOM 10680 C C . SER B 1 442 ? 9.523 26.203 -11.516 1 91.5 442 SER B C 1
ATOM 10682 O O . SER B 1 442 ? 10.445 26.25 -10.695 1 91.5 442 SER B O 1
ATOM 10684 N N . CYS B 1 443 ? 8.461 26.938 -11.43 1 94.19 443 CYS B N 1
ATOM 10685 C CA . CYS B 1 443 ? 8.25 27.781 -10.266 1 94.19 443 CYS B CA 1
ATOM 10686 C C . CYS B 1 443 ? 8.094 26.938 -9 1 94.19 443 CYS B C 1
ATOM 10688 O O . CYS B 1 443 ? 8.703 27.25 -7.969 1 94.19 443 CYS B O 1
ATOM 10690 N N . PHE B 1 444 ? 7.289 25.906 -9.078 1 94.69 444 PHE B N 1
ATOM 10691 C CA . PHE B 1 444 ? 7.113 25.016 -7.93 1 94.69 444 PHE B CA 1
ATOM 10692 C C . PHE B 1 444 ? 8.453 24.453 -7.469 1 94.69 444 PHE B C 1
ATOM 10694 O O . PHE B 1 444 ? 8.734 24.406 -6.266 1 94.69 444 PHE B O 1
ATOM 10701 N N . SER B 1 445 ? 9.25 24.094 -8.414 1 91.94 445 SER B N 1
ATOM 10702 C CA . SER B 1 445 ? 10.539 23.5 -8.094 1 91.94 445 SER B CA 1
ATOM 10703 C C . SER B 1 445 ? 11.484 24.516 -7.48 1 91.94 445 SER B C 1
ATOM 10705 O O . SER B 1 445 ? 12.406 24.156 -6.742 1 91.94 445 SER B O 1
ATOM 10707 N N . SER B 1 446 ? 11.266 25.766 -7.727 1 93.44 446 SER B N 1
ATOM 10708 C CA . SER B 1 446 ? 12.156 26.828 -7.277 1 93.44 446 SER B CA 1
ATOM 10709 C C . SER B 1 446 ? 11.789 27.312 -5.879 1 93.44 446 SER B C 1
ATOM 10711 O O . SER B 1 446 ? 12.539 28.062 -5.254 1 93.44 446 SER B O 1
ATOM 10713 N N . VAL B 1 447 ? 10.641 26.906 -5.324 1 95.62 447 VAL B N 1
ATOM 10714 C CA . VAL B 1 447 ? 10.219 27.312 -3.986 1 95.62 447 VAL B CA 1
ATOM 10715 C C . VAL B 1 447 ? 11.211 26.781 -2.953 1 95.62 447 VAL B C 1
ATOM 10717 O O . VAL B 1 447 ? 11.531 25.578 -2.947 1 95.62 447 VAL B O 1
ATOM 10720 N N . PRO B 1 448 ? 11.695 27.656 -2.098 1 94.94 448 PRO B N 1
ATOM 10721 C CA . PRO B 1 448 ? 12.656 27.203 -1.087 1 94.94 448 PRO B CA 1
ATOM 10722 C C . PRO B 1 448 ? 12.055 26.156 -0.15 1 94.94 448 PRO B C 1
ATOM 10724 O O . PRO B 1 448 ? 10.867 26.203 0.167 1 94.94 448 PRO B O 1
ATOM 10727 N N . ARG B 1 449 ? 12.859 25.266 0.334 1 93.06 449 ARG B N 1
ATOM 10728 C CA . ARG B 1 449 ? 12.43 24.266 1.311 1 93.06 449 ARG B CA 1
ATOM 10729 C C . ARG B 1 449 ? 12.133 24.922 2.66 1 93.06 449 ARG B C 1
ATOM 10731 O O . ARG B 1 449 ? 12.828 25.844 3.07 1 93.06 449 ARG B O 1
ATOM 10738 N N . TRP B 1 450 ? 11.133 24.516 3.246 1 94.75 450 TRP B N 1
ATOM 10739 C CA . TRP B 1 450 ? 10.703 25.031 4.535 1 94.75 450 TRP B CA 1
ATOM 10740 C C . TRP B 1 450 ? 10.023 23.953 5.371 1 94.75 450 TRP B C 1
ATOM 10742 O O . TRP B 1 450 ? 9.32 23.094 4.832 1 94.75 450 TRP B O 1
ATOM 10752 N N . SER B 1 451 ? 10.266 24.078 6.715 1 90.69 451 SER B N 1
ATOM 10753 C CA . SER B 1 451 ? 9.641 23.125 7.617 1 90.69 451 SER B CA 1
ATOM 10754 C C . SER B 1 451 ? 8.117 23.172 7.508 1 90.69 451 SER B C 1
ATOM 10756 O O . SER B 1 451 ? 7.527 24.25 7.496 1 90.69 451 SER B O 1
ATOM 10758 N N . ASP B 1 452 ? 7.465 22.125 7.328 1 88.94 452 ASP B N 1
ATOM 10759 C CA . ASP B 1 452 ? 6.016 21.953 7.293 1 88.94 452 ASP B CA 1
ATOM 10760 C C . ASP B 1 452 ? 5.441 22.422 5.961 1 88.94 452 ASP B C 1
ATOM 10762 O O . ASP B 1 452 ? 4.262 22.781 5.875 1 88.94 452 ASP B O 1
ATOM 10766 N N . LEU B 1 453 ? 6.297 22.75 4.988 1 94.81 453 LEU B N 1
ATOM 10767 C CA . LEU B 1 453 ? 5.887 23.047 3.619 1 94.81 453 LEU B CA 1
ATOM 10768 C C . LEU B 1 453 ? 6.402 21.984 2.654 1 94.81 453 LEU B C 1
ATOM 10770 O O . LEU B 1 453 ? 7.613 21.766 2.547 1 94.81 453 LEU B O 1
ATOM 10774 N N . ASN B 1 454 ? 5.465 21.344 1.972 1 93.31 454 ASN B N 1
ATOM 10775 C CA . ASN B 1 454 ? 5.887 20.328 1.008 1 93.31 454 ASN B CA 1
ATOM 10776 C C . ASN B 1 454 ? 6.602 20.953 -0.186 1 93.31 454 ASN B C 1
ATOM 10778 O O . ASN B 1 454 ? 6.199 22.016 -0.669 1 93.31 454 ASN B O 1
ATOM 10782 N N . HIS B 1 455 ? 7.695 20.375 -0.547 1 92.88 455 HIS B N 1
ATOM 10783 C CA . HIS B 1 455 ? 8.414 20.812 -1.737 1 92.88 455 HIS B CA 1
ATOM 10784 C C . HIS B 1 455 ? 8.047 19.953 -2.947 1 92.88 455 HIS B C 1
ATOM 10786 O O . HIS B 1 455 ? 8.078 18.719 -2.879 1 92.88 455 HIS B O 1
ATOM 10792 N N . PHE B 1 456 ? 7.637 20.578 -4.074 1 91.12 456 PHE B N 1
ATOM 10793 C CA . PHE B 1 456 ? 7.18 19.875 -5.273 1 91.12 456 PHE B CA 1
ATOM 10794 C C . PHE B 1 456 ? 8.141 20.109 -6.434 1 91.12 456 PHE B C 1
ATOM 10796 O O . PHE B 1 456 ? 8.594 21.234 -6.656 1 91.12 456 PHE B O 1
ATOM 10803 N N . GLU B 1 457 ? 8.422 19.047 -7.137 1 86.31 457 GLU B N 1
ATOM 10804 C CA . GLU B 1 457 ? 9.203 19.188 -8.359 1 86.31 457 GLU B CA 1
ATOM 10805 C C . GLU B 1 457 ? 8.312 19.484 -9.555 1 86.31 457 GLU B C 1
ATOM 10807 O O . GLU B 1 457 ? 8.695 20.234 -10.453 1 86.31 457 GLU B O 1
ATOM 10812 N N . SER B 1 458 ? 7.246 18.844 -9.617 1 88.81 458 SER B N 1
ATOM 10813 C CA . SER B 1 458 ? 6.227 19.031 -10.641 1 88.81 458 SER B CA 1
ATOM 10814 C C . SER B 1 458 ? 4.832 18.766 -10.094 1 88.81 458 SER B C 1
ATOM 10816 O O . SER B 1 458 ? 4.652 17.875 -9.25 1 88.81 458 SER B O 1
ATOM 10818 N N . VAL B 1 459 ? 3.848 19.562 -10.547 1 91.75 459 VAL B N 1
ATOM 10819 C CA . VAL B 1 459 ? 2.5 19.375 -10.016 1 91.75 459 VAL B CA 1
ATOM 10820 C C . VAL B 1 459 ? 1.508 19.219 -11.164 1 91.75 459 VAL B C 1
ATOM 10822 O O . VAL B 1 459 ? 0.406 18.703 -10.977 1 91.75 459 VAL B O 1
ATOM 10825 N N . MET B 1 460 ? 1.862 19.594 -12.359 1 89.31 460 MET B N 1
ATOM 10826 C CA . MET B 1 460 ? 0.906 19.688 -13.461 1 89.31 460 MET B CA 1
ATOM 10827 C C . MET B 1 460 ? 0.589 18.297 -14.023 1 89.31 460 MET B C 1
ATOM 10829 O O . MET B 1 460 ? -0.496 18.078 -14.562 1 89.31 460 MET B O 1
ATOM 10833 N N . ASN B 1 461 ? 1.479 17.391 -13.875 1 80.06 461 ASN B N 1
ATOM 10834 C CA . ASN B 1 461 ? 1.251 16.062 -14.469 1 80.06 461 ASN B CA 1
ATOM 10835 C C . ASN B 1 461 ? 1.085 14.992 -13.398 1 80.06 461 ASN B C 1
ATOM 10837 O O . ASN B 1 461 ? 1.099 13.797 -13.711 1 80.06 461 ASN B O 1
ATOM 10841 N N . ILE B 1 462 ? 1.036 15.367 -12.234 1 74.75 462 ILE B N 1
ATOM 10842 C CA . ILE B 1 462 ? 0.942 14.375 -11.172 1 74.75 462 ILE B CA 1
ATOM 10843 C C . ILE B 1 462 ? -0.366 14.562 -10.406 1 74.75 462 ILE B C 1
ATOM 10845 O O . ILE B 1 462 ? -0.922 15.664 -10.375 1 74.75 462 ILE B O 1
ATOM 10849 N N . THR B 1 463 ? -0.944 13.422 -10.055 1 73.75 463 THR B N 1
ATOM 10850 C CA . THR B 1 463 ? -2.113 13.469 -9.188 1 73.75 463 THR B CA 1
ATOM 10851 C C . THR B 1 463 ? -1.736 13.086 -7.758 1 73.75 463 THR B C 1
ATOM 10853 O O . THR B 1 463 ? -0.955 12.156 -7.543 1 73.75 463 THR B O 1
ATOM 10856 N N . PHE B 1 464 ? -2.189 13.977 -6.793 1 70.81 464 PHE B N 1
ATOM 10857 C CA . PHE B 1 464 ? -1.917 13.727 -5.383 1 70.81 464 PHE B CA 1
ATOM 10858 C C . PHE B 1 464 ? -3.193 13.336 -4.648 1 70.81 464 PHE B C 1
ATOM 10860 O O . PHE B 1 464 ? -4.273 13.844 -4.961 1 70.81 464 PHE B O 1
ATOM 10867 N N . ASN B 1 465 ? -3.127 12.336 -3.76 1 68.56 465 ASN B N 1
ATOM 10868 C CA . ASN B 1 465 ? -4.285 11.961 -2.957 1 68.56 465 ASN B CA 1
ATOM 10869 C C . ASN B 1 465 ? -4.137 12.406 -1.507 1 68.56 465 ASN B C 1
ATOM 10871 O O . ASN B 1 465 ? -4.836 11.906 -0.623 1 68.56 465 ASN B O 1
ATOM 10875 N N . ASP B 1 466 ? -3.336 13.398 -1.219 1 83.88 466 ASP B N 1
ATOM 10876 C CA . ASP B 1 466 ? -3.07 13.867 0.135 1 83.88 466 ASP B CA 1
ATOM 10877 C C . ASP B 1 466 ? -3.566 15.305 0.323 1 83.88 466 ASP B C 1
ATOM 10879 O O . ASP B 1 466 ? -3.166 16.203 -0.413 1 83.88 466 ASP B O 1
ATOM 10883 N N . GLY B 1 467 ? -4.406 15.523 1.361 1 89.31 467 GLY B N 1
ATOM 10884 C CA . GLY B 1 467 ? -5.008 16.828 1.617 1 89.31 467 GLY B CA 1
ATOM 10885 C C . GLY B 1 467 ? -3.99 17.891 1.961 1 89.31 467 GLY B C 1
ATOM 10886 O O . GLY B 1 467 ? -4.148 19.047 1.575 1 89.31 467 GLY B O 1
ATOM 10887 N N . SER B 1 468 ? -2.926 17.5 2.664 1 91.5 468 SER B N 1
ATOM 10888 C CA . SER B 1 468 ? -1.9 18.469 3.041 1 91.5 468 SER B CA 1
ATOM 10889 C C . SER B 1 468 ? -1.109 18.938 1.823 1 91.5 468 SER B C 1
ATOM 10891 O O . SER B 1 468 ? -0.724 20.109 1.738 1 91.5 468 SER B O 1
ATOM 10893 N N . LYS B 1 469 ? -0.876 18.078 0.869 1 93.19 469 LYS B N 1
ATOM 10894 C CA . LYS B 1 469 ? -0.197 18.453 -0.365 1 93.19 469 LYS B CA 1
ATOM 10895 C C . LYS B 1 469 ? -1.076 19.359 -1.22 1 93.19 469 LYS B C 1
ATOM 10897 O O . LYS B 1 469 ? -0.599 20.359 -1.778 1 93.19 469 LYS B O 1
ATOM 10902 N N . ASN B 1 470 ? -2.365 18.969 -1.242 1 95.06 470 ASN B N 1
ATOM 10903 C CA . ASN B 1 470 ? -3.291 19.812 -1.987 1 95.06 470 ASN B CA 1
ATOM 10904 C C . ASN B 1 470 ? -3.346 21.234 -1.414 1 95.06 470 ASN B C 1
ATOM 10906 O O . ASN B 1 470 ? -3.422 22.203 -2.162 1 95.06 470 ASN B O 1
ATOM 10910 N N . ARG B 1 471 ? -3.309 21.297 -0.122 1 96.12 471 ARG B N 1
ATOM 10911 C CA . ARG B 1 471 ? -3.297 22.594 0.534 1 96.12 471 ARG B CA 1
ATOM 10912 C C . ARG B 1 471 ? -2.066 23.406 0.131 1 96.12 471 ARG B C 1
ATOM 10914 O O . ARG B 1 471 ? -2.178 24.578 -0.235 1 96.12 471 ARG B O 1
ATOM 10921 N N . ASP B 1 472 ? -0.946 22.781 0.14 1 96.88 472 ASP B N 1
ATOM 10922 C CA . ASP B 1 472 ? 0.293 23.484 -0.186 1 96.88 472 ASP B CA 1
ATOM 10923 C C . ASP B 1 472 ? 0.346 23.844 -1.669 1 96.88 472 ASP B C 1
ATOM 10925 O O . ASP B 1 472 ? 0.833 24.906 -2.035 1 96.88 472 ASP B O 1
ATOM 10929 N N . ILE B 1 473 ? -0.155 22.984 -2.502 1 96.88 473 ILE B N 1
ATOM 10930 C CA . ILE B 1 473 ? -0.189 23.281 -3.932 1 96.88 473 ILE B CA 1
ATOM 10931 C C . ILE B 1 473 ? -1.078 24.484 -4.191 1 96.88 473 ILE B C 1
ATOM 10933 O O . ILE B 1 473 ? -0.719 25.375 -4.973 1 96.88 473 ILE B O 1
ATOM 10937 N N . SER B 1 474 ? -2.201 24.5 -3.557 1 97.31 474 SER B N 1
ATOM 10938 C CA . SER B 1 474 ? -3.119 25.609 -3.764 1 97.31 474 SER B CA 1
ATOM 10939 C C . SER B 1 474 ? -2.477 26.938 -3.361 1 97.31 474 SER B C 1
ATOM 10941 O O . SER B 1 474 ? -2.646 27.953 -4.047 1 97.31 474 SER B O 1
ATOM 10943 N N . LYS B 1 475 ? -1.751 26.922 -2.303 1 97.56 475 LYS B N 1
ATOM 10944 C CA . LYS B 1 475 ? -1.103 28.125 -1.812 1 97.56 475 LYS B CA 1
ATOM 10945 C C . LYS B 1 475 ? -0.036 28.625 -2.789 1 97.56 475 LYS B C 1
ATOM 10947 O O . LYS B 1 475 ? 0.026 29.812 -3.105 1 97.56 475 LYS B O 1
ATOM 10952 N N . ILE B 1 476 ? 0.747 27.719 -3.27 1 97.56 476 ILE B N 1
ATOM 10953 C CA . ILE B 1 476 ? 1.896 28.062 -4.102 1 97.56 476 ILE B CA 1
ATOM 10954 C C . ILE B 1 476 ? 1.429 28.391 -5.516 1 97.56 476 ILE B C 1
ATOM 10956 O O . ILE B 1 476 ? 2.039 29.219 -6.199 1 97.56 476 ILE B O 1
ATOM 10960 N N . PHE B 1 477 ? 0.343 27.812 -5.895 1 97.75 477 PHE B N 1
ATOM 10961 C CA . PHE B 1 477 ? -0.12 27.891 -7.277 1 97.75 477 PHE B CA 1
ATOM 10962 C C . PHE B 1 477 ? -0.361 29.328 -7.688 1 97.75 477 PHE B C 1
ATOM 10964 O O . PHE B 1 477 ? -0.087 29.719 -8.828 1 97.75 477 PHE B O 1
ATOM 10971 N N . LEU B 1 478 ? -0.879 30.109 -6.766 1 97.19 478 LEU B N 1
ATOM 10972 C CA . LEU B 1 478 ? -1.146 31.516 -7.043 1 97.19 478 LEU B CA 1
ATOM 10973 C C . LEU B 1 478 ? 0.114 32.219 -7.531 1 97.19 478 LEU B C 1
ATOM 10975 O O . LEU B 1 478 ? 0.073 32.969 -8.516 1 97.19 478 LEU B O 1
ATOM 10979 N N . TYR B 1 479 ? 1.213 31.969 -6.945 1 96.62 479 TYR B N 1
ATOM 10980 C CA . TYR B 1 479 ? 2.479 32.625 -7.258 1 96.62 479 TYR B CA 1
ATOM 10981 C C . TYR B 1 479 ? 3.084 32.062 -8.539 1 96.62 479 TYR B C 1
ATOM 10983 O O . TYR B 1 479 ? 3.777 32.75 -9.273 1 96.62 479 TYR B O 1
ATOM 10991 N N . ALA B 1 480 ? 2.816 30.812 -8.766 1 96.25 480 ALA B N 1
ATOM 10992 C CA . ALA B 1 480 ? 3.357 30.156 -9.945 1 96.25 480 ALA B CA 1
ATOM 10993 C C . ALA B 1 480 ? 2.582 30.547 -11.203 1 96.25 480 ALA B C 1
ATOM 10995 O O . ALA B 1 480 ? 3.158 30.656 -12.289 1 96.25 480 ALA B O 1
ATOM 10996 N N . ALA B 1 481 ? 1.305 30.797 -11.094 1 96.31 481 ALA B N 1
ATOM 10997 C CA . ALA B 1 481 ? 0.429 30.938 -12.258 1 96.31 481 ALA B CA 1
ATOM 10998 C C . ALA B 1 481 ? 0.247 32.406 -12.633 1 96.31 481 ALA B C 1
ATOM 11000 O O . ALA B 1 481 ? -0.191 32.719 -13.75 1 96.31 481 ALA B O 1
ATOM 11001 N N . GLN B 1 482 ? 0.527 33.312 -11.773 1 94.06 482 GLN B N 1
ATOM 11002 C CA . GLN B 1 482 ? 0.201 34.719 -11.984 1 94.06 482 GLN B CA 1
ATOM 11003 C C . GLN B 1 482 ? 0.917 35.281 -13.219 1 94.06 482 GLN B C 1
ATOM 11005 O O . GLN B 1 482 ? 0.422 36.219 -13.867 1 94.06 482 GLN B O 1
ATOM 11010 N N . SER B 1 483 ? 2.074 34.719 -13.602 1 90.75 483 SER B N 1
ATOM 11011 C CA . SER B 1 483 ? 2.818 35.188 -14.758 1 90.75 483 SER B CA 1
ATOM 11012 C C . SER B 1 483 ? 2.262 34.594 -16.047 1 90.75 483 SER B C 1
ATOM 11014 O O . SER B 1 483 ? 2.436 35.188 -17.125 1 90.75 483 SER B O 1
ATOM 11016 N N . GLU B 1 484 ? 1.655 33.5 -15.953 1 93.44 484 GLU B N 1
ATOM 11017 C CA . GLU B 1 484 ? 1.131 32.781 -17.125 1 93.44 484 GLU B CA 1
ATOM 11018 C C . GLU B 1 484 ? -0.318 33.188 -17.406 1 93.44 484 GLU B C 1
ATOM 11020 O O . GLU B 1 484 ? -0.743 33.25 -18.547 1 93.44 484 GLU B O 1
ATOM 11025 N N . LEU B 1 485 ? -1.07 33.406 -16.328 1 94.44 485 LEU B N 1
ATOM 11026 C CA . LEU B 1 485 ? -2.477 33.781 -16.438 1 94.44 485 LEU B CA 1
ATOM 11027 C C . LEU B 1 485 ? -2.672 35.25 -16.172 1 94.44 485 LEU B C 1
ATOM 11029 O O . LEU B 1 485 ? -3.135 35.656 -15.102 1 94.44 485 LEU B O 1
ATOM 11033 N N . THR B 1 486 ? -2.426 36.031 -17.141 1 93.44 486 THR B N 1
ATOM 11034 C CA . THR B 1 486 ? -2.574 37.5 -17.047 1 93.44 486 THR B CA 1
ATOM 11035 C C . THR B 1 486 ? -3.859 37.938 -17.734 1 93.44 486 THR B C 1
ATOM 11037 O O . THR B 1 486 ? -4.465 37.188 -18.5 1 93.44 486 THR B O 1
ATOM 11040 N N . ARG B 1 487 ? -4.16 39.188 -17.5 1 90 487 ARG B N 1
ATOM 11041 C CA . ARG B 1 487 ? -5.379 39.719 -18.094 1 90 487 ARG B CA 1
ATOM 11042 C C . ARG B 1 487 ? -5.316 39.688 -19.609 1 90 487 ARG B C 1
ATOM 11044 O O . ARG B 1 487 ? -6.32 39.406 -20.266 1 90 487 ARG B O 1
ATOM 11051 N N . ASP B 1 488 ? -4.16 39.906 -20.141 1 90.31 488 ASP B N 1
ATOM 11052 C CA . ASP B 1 488 ? -3.969 40.031 -21.578 1 90.31 488 ASP B CA 1
ATOM 11053 C C . ASP B 1 488 ? -3.863 38.656 -22.234 1 90.31 488 ASP B C 1
ATOM 11055 O O . ASP B 1 488 ? -4.383 38.438 -23.328 1 90.31 488 ASP B O 1
ATOM 11059 N N . ARG B 1 489 ? -3.307 37.719 -21.594 1 88.12 489 ARG B N 1
ATOM 11060 C CA . ARG B 1 489 ? -3.033 36.438 -22.188 1 88.12 489 ARG B CA 1
ATOM 11061 C C . ARG B 1 489 ? -4.234 35.5 -22.031 1 88.12 489 ARG B C 1
ATOM 11063 O O . ARG B 1 489 ? -4.527 34.719 -22.938 1 88.12 489 ARG B O 1
ATOM 11070 N N . ASP B 1 490 ? -4.773 35.562 -20.844 1 91.06 490 ASP B N 1
ATOM 11071 C CA . ASP B 1 490 ? -5.902 34.688 -20.531 1 91.06 490 ASP B CA 1
ATOM 11072 C C . ASP B 1 490 ? -6.824 35.344 -19.5 1 91.06 490 ASP B C 1
ATOM 11074 O O . ASP B 1 490 ? -6.691 35.094 -18.297 1 91.06 490 ASP B O 1
ATOM 11078 N N . SER B 1 491 ? -7.781 36.031 -19.953 1 89.06 491 SER B N 1
ATOM 11079 C CA . SER B 1 491 ? -8.672 36.812 -19.078 1 89.06 491 SER B CA 1
ATOM 11080 C C . SER B 1 491 ? -9.453 35.875 -18.156 1 89.06 491 SER B C 1
ATOM 11082 O O . SER B 1 491 ? -9.688 36.219 -16.984 1 89.06 491 SER B O 1
ATOM 11084 N N . GLU B 1 492 ? -9.898 34.781 -18.688 1 87.31 492 GLU B N 1
ATOM 11085 C CA . GLU B 1 492 ? -10.633 33.812 -17.875 1 87.31 492 GLU B CA 1
ATOM 11086 C C . GLU B 1 492 ? -9.758 33.25 -16.75 1 87.31 492 GLU B C 1
ATOM 11088 O O . GLU B 1 492 ? -10.188 33.188 -15.594 1 87.31 492 GLU B O 1
ATOM 11093 N N . GLY B 1 493 ? -8.594 32.906 -17.172 1 91.81 493 GLY B N 1
ATOM 11094 C CA . GLY B 1 493 ? -7.656 32.406 -16.172 1 91.81 493 GLY B CA 1
ATOM 11095 C C . GLY B 1 493 ? -7.289 33.406 -15.117 1 91.81 493 GLY B C 1
ATOM 11096 O O . GLY B 1 493 ? -7.125 33.062 -13.945 1 91.81 493 GLY B O 1
ATOM 11097 N N . TYR B 1 494 ? -7.188 34.625 -15.516 1 93.38 494 TYR B N 1
ATOM 11098 C CA . TYR B 1 494 ? -6.855 35.688 -14.578 1 93.38 494 TYR B CA 1
ATOM 11099 C C . TYR B 1 494 ? -7.98 35.906 -13.57 1 93.38 494 TYR B C 1
ATOM 11101 O O . TYR B 1 494 ? -7.727 36.094 -12.383 1 93.38 494 TYR B O 1
ATOM 11109 N N . TYR B 1 495 ? -9.156 35.906 -14.016 1 90.69 495 TYR B N 1
ATOM 11110 C CA . TYR B 1 495 ? -10.305 36.062 -13.125 1 90.69 495 TYR B CA 1
ATOM 11111 C C . TYR B 1 495 ? -10.352 34.906 -12.117 1 90.69 495 TYR B C 1
ATOM 11113 O O . TYR B 1 495 ? -10.664 35.125 -10.945 1 90.69 495 TYR B O 1
ATOM 11121 N N . LEU B 1 496 ? -10.133 33.719 -12.617 1 92.5 496 LEU B N 1
ATOM 11122 C CA . LEU B 1 496 ? -10.109 32.562 -11.734 1 92.5 496 LEU B CA 1
ATOM 11123 C C . LEU B 1 496 ? -9.008 32.719 -10.688 1 92.5 496 LEU B C 1
ATOM 11125 O O . LEU B 1 496 ? -9.164 32.25 -9.555 1 92.5 496 LEU B O 1
ATOM 11129 N N . LEU B 1 497 ? -7.938 33.344 -11.023 1 95 497 LEU B N 1
ATOM 11130 C CA . LEU B 1 497 ? -6.852 33.562 -10.078 1 95 497 LEU B CA 1
ATOM 11131 C C . LEU B 1 497 ? -7.293 34.531 -8.977 1 95 497 LEU B C 1
ATOM 11133 O O . LEU B 1 497 ? -6.906 34.375 -7.816 1 95 497 LEU B O 1
ATOM 11137 N N . ARG B 1 498 ? -7.992 35.5 -9.359 1 94.06 498 ARG B N 1
ATOM 11138 C CA . ARG B 1 498 ? -8.531 36.406 -8.359 1 94.06 498 ARG B CA 1
ATOM 11139 C C . ARG B 1 498 ? -9.453 35.688 -7.391 1 94.06 498 ARG B C 1
ATOM 11141 O O . ARG B 1 498 ? -9.406 35.938 -6.18 1 94.06 498 ARG B O 1
ATOM 11148 N N . CYS B 1 499 ? -10.266 34.812 -7.93 1 93.12 499 CYS B N 1
ATOM 11149 C CA . CYS B 1 499 ? -11.117 34 -7.082 1 93.12 499 CYS B CA 1
ATOM 11150 C C . CYS B 1 499 ? -10.289 33.125 -6.152 1 93.12 499 CYS B C 1
ATOM 11152 O O . CYS B 1 499 ? -10.633 32.938 -4.98 1 93.12 499 CYS B O 1
ATOM 11154 N N . LEU B 1 500 ? -9.25 32.594 -6.754 1 95.69 500 LEU B N 1
ATOM 11155 C CA . LEU B 1 500 ? -8.383 31.719 -5.961 1 95.69 500 LEU B CA 1
ATOM 11156 C C . LEU B 1 500 ? -7.777 32.469 -4.789 1 95.69 500 LEU B C 1
ATOM 11158 O O . LEU B 1 500 ? -7.664 31.953 -3.686 1 95.69 500 LEU B O 1
ATOM 11162 N N . ARG B 1 501 ? -7.348 33.688 -4.977 1 96.81 501 ARG B N 1
ATOM 11163 C CA . ARG B 1 501 ? -6.77 34.5 -3.902 1 96.81 501 ARG B CA 1
ATOM 11164 C C . ARG B 1 501 ? -7.754 34.656 -2.748 1 96.81 501 ARG B C 1
ATOM 11166 O O . ARG B 1 501 ? -7.391 34.469 -1.586 1 96.81 501 ARG B O 1
ATOM 11173 N N . HIS B 1 502 ? -8.938 35 -3.061 1 96 502 HIS B N 1
ATOM 11174 C CA . HIS B 1 502 ? -9.938 35.156 -2.014 1 96 502 HIS B CA 1
ATOM 11175 C C . HIS B 1 502 ? -10.273 33.812 -1.354 1 96 502 HIS B C 1
ATOM 11177 O O . HIS B 1 502 ? -10.539 33.781 -0.151 1 96 502 HIS B O 1
ATOM 11183 N N . TYR B 1 503 ? -10.344 32.781 -2.184 1 96.06 503 TYR B N 1
ATOM 11184 C CA . TYR B 1 503 ? -10.469 31.438 -1.619 1 96.06 503 TYR B CA 1
ATOM 11185 C C . TYR B 1 503 ? -9.375 31.172 -0.599 1 96.06 503 TYR B C 1
ATOM 11187 O O . TYR B 1 503 ? -9.641 30.672 0.498 1 96.06 503 TYR B O 1
ATOM 11195 N N . LEU B 1 504 ? -8.148 31.5 -0.941 1 97.88 504 LEU B N 1
ATOM 11196 C CA . LEU B 1 504 ? -6.992 31.25 -0.088 1 97.88 504 LEU B CA 1
ATOM 11197 C C . LEU B 1 504 ? -7.039 32.125 1.162 1 97.88 504 LEU B C 1
ATOM 11199 O O . LEU B 1 504 ? -6.641 31.688 2.244 1 97.88 504 LEU B O 1
ATOM 11203 N N . ASN B 1 505 ? -7.48 33.375 1.017 1 97.81 505 ASN B N 1
ATOM 11204 C CA . ASN B 1 505 ? -7.633 34.219 2.188 1 97.81 505 ASN B CA 1
ATOM 11205 C C . ASN B 1 505 ? -8.578 33.594 3.215 1 97.81 505 ASN B C 1
ATOM 11207 O O . ASN B 1 505 ? -8.25 33.531 4.398 1 97.81 505 ASN B O 1
ATOM 11211 N N . VAL B 1 506 ? -9.695 33.156 2.719 1 97.06 506 VAL B N 1
ATOM 11212 C CA . VAL B 1 506 ? -10.68 32.531 3.605 1 97.06 506 VAL B CA 1
ATOM 11213 C C . VAL B 1 506 ? -10.102 31.266 4.23 1 97.06 506 VAL B C 1
ATOM 11215 O O . VAL B 1 506 ? -10.289 31.016 5.426 1 97.06 506 VAL B O 1
ATOM 11218 N N . ARG B 1 507 ? -9.422 30.484 3.424 1 97.38 507 ARG B N 1
ATOM 11219 C CA . ARG B 1 507 ? -8.828 29.25 3.908 1 97.38 507 ARG B CA 1
ATOM 11220 C C . ARG B 1 507 ? -7.773 29.516 4.977 1 97.38 507 ARG B C 1
ATOM 11222 O O . ARG B 1 507 ? -7.613 28.75 5.918 1 97.38 507 ARG B O 1
ATOM 11229 N N . MET B 1 508 ? -7.043 30.609 4.867 1 97.62 508 MET B N 1
ATOM 11230 C CA . MET B 1 508 ? -6.059 31 5.871 1 97.62 508 MET B CA 1
ATOM 11231 C C . MET B 1 508 ? -6.742 31.391 7.176 1 97.62 508 MET B C 1
ATOM 11233 O O . MET B 1 508 ? -6.301 30.984 8.258 1 97.62 508 MET B O 1
ATOM 11237 N N . TYR B 1 509 ? -7.777 32.156 7.082 1 97.69 509 TYR B N 1
ATOM 11238 C CA . TYR B 1 509 ? -8.516 32.5 8.289 1 97.69 509 TYR B CA 1
ATOM 11239 C C . TYR B 1 509 ? -9.062 31.266 8.977 1 97.69 509 TYR B C 1
ATOM 11241 O O . TYR B 1 509 ? -9.102 31.203 10.211 1 97.69 509 TYR B O 1
ATOM 11249 N N . ALA B 1 510 ? -9.531 30.312 8.172 1 97.44 510 ALA B N 1
ATOM 11250 C CA . ALA B 1 510 ? -10.039 29.078 8.742 1 97.44 510 ALA B CA 1
ATOM 11251 C C . ALA B 1 510 ? -8.953 28.359 9.539 1 97.44 510 ALA B C 1
ATOM 11253 O O . ALA B 1 510 ? -9.258 27.594 10.461 1 97.44 510 ALA B O 1
ATOM 11254 N N . ASP B 1 511 ? -7.699 28.672 9.281 1 96.06 511 ASP B N 1
ATOM 11255 C CA . ASP B 1 511 ? -6.574 27.969 9.891 1 96.06 511 ASP B CA 1
ATOM 11256 C C . ASP B 1 511 ? -6.16 28.641 11.203 1 96.06 511 ASP B C 1
ATOM 11258 O O . ASP B 1 511 ? -5.328 28.109 11.945 1 96.06 511 ASP B O 1
ATOM 11262 N N . PHE B 1 512 ? -6.73 29.75 11.547 1 97.62 512 PHE B N 1
ATOM 11263 C CA . PHE B 1 512 ? -6.367 30.422 12.789 1 97.62 512 PHE B CA 1
ATOM 11264 C C . PHE B 1 512 ? -6.715 29.547 13.992 1 97.62 512 PHE B C 1
ATOM 11266 O O . PHE B 1 512 ? -7.801 28.969 14.055 1 97.62 512 PHE B O 1
ATOM 11273 N N . ASN B 1 513 ? -5.805 29.484 14.922 1 96.5 513 ASN B N 1
ATOM 11274 C CA . ASN B 1 513 ? -6.035 28.703 16.141 1 96.5 513 ASN B CA 1
ATOM 11275 C C . ASN B 1 513 ? -6.715 29.531 17.219 1 96.5 513 ASN B C 1
ATOM 11277 O O . ASN B 1 513 ? -7.027 29.031 18.297 1 96.5 513 ASN B O 1
ATOM 11281 N N . LEU B 1 514 ? -6.871 30.719 16.953 1 97.44 514 LEU B N 1
ATOM 11282 C CA . LEU B 1 514 ? -7.562 31.672 17.812 1 97.44 514 LEU B CA 1
ATOM 11283 C C . LEU B 1 514 ? -8.18 32.781 16.984 1 97.44 514 LEU B C 1
ATOM 11285 O O . LEU B 1 514 ? -7.539 33.312 16.078 1 97.44 514 LEU B O 1
ATOM 11289 N N . HIS B 1 515 ? -9.422 33.094 17.25 1 97.81 515 HIS B N 1
ATOM 11290 C CA . HIS B 1 515 ? -10.078 34.219 16.594 1 97.81 515 HIS B CA 1
ATOM 11291 C C . HIS B 1 515 ? -10.555 35.25 17.609 1 97.81 515 HIS B C 1
ATOM 11293 O O . HIS B 1 515 ? -11.117 34.875 18.656 1 97.81 515 HIS B O 1
ATOM 11299 N N . THR B 1 516 ? -10.273 36.469 17.359 1 96.5 516 THR B N 1
ATOM 11300 C CA . THR B 1 516 ? -10.938 37.562 18.062 1 96.5 516 THR B CA 1
ATOM 11301 C C . THR B 1 516 ? -12.188 38 17.312 1 96.5 516 THR B C 1
ATOM 11303 O O . THR B 1 516 ? -12.414 37.594 16.172 1 96.5 516 THR B O 1
ATOM 11306 N N . GLU B 1 517 ? -12.945 38.812 17.906 1 95.75 517 GLU B N 1
ATOM 11307 C CA . GLU B 1 517 ? -14.117 39.344 17.219 1 95.75 517 GLU B CA 1
ATOM 11308 C C . GLU B 1 517 ? -13.727 40.094 15.953 1 95.75 517 GLU B C 1
ATOM 11310 O O . GLU B 1 517 ? -14.422 40.031 14.938 1 95.75 517 GLU B O 1
ATOM 11315 N N . VAL B 1 518 ? -12.648 40.688 16.016 1 94.31 518 VAL B N 1
ATOM 11316 C CA . VAL B 1 518 ? -12.188 41.5 14.891 1 94.31 518 VAL B CA 1
ATOM 11317 C C . VAL B 1 518 ? -11.758 40.594 13.75 1 94.31 518 VAL B C 1
ATOM 11319 O O . VAL B 1 518 ? -12.141 40.781 12.594 1 94.31 518 VAL B O 1
ATOM 11322 N N . THR B 1 519 ? -10.922 39.594 14.094 1 95.62 519 THR B N 1
ATOM 11323 C CA . THR B 1 519 ? -10.453 38.719 13.047 1 95.62 519 THR B CA 1
ATOM 11324 C C . THR B 1 519 ? -11.617 37.906 12.445 1 95.62 519 THR B C 1
ATOM 11326 O O . THR B 1 519 ? -11.625 37.625 11.25 1 95.62 519 THR B O 1
ATOM 11329 N N . LEU B 1 520 ? -12.602 37.562 13.219 1 96.5 520 LEU B N 1
ATOM 11330 C CA . LEU B 1 520 ? -13.766 36.812 12.742 1 96.5 520 LEU B CA 1
ATOM 11331 C C . LEU B 1 520 ? -14.609 37.688 11.812 1 96.5 520 LEU B C 1
ATOM 11333 O O . LEU B 1 520 ? -15.078 37.188 10.773 1 96.5 520 LEU B O 1
ATOM 11337 N N . SER B 1 521 ? -14.781 38.938 12.211 1 95.62 521 SER B N 1
ATOM 11338 C CA . SER B 1 521 ? -15.539 39.844 11.375 1 95.62 521 SER B CA 1
ATOM 11339 C C . SER B 1 521 ? -14.844 40.062 10.031 1 95.62 521 SER B C 1
ATOM 11341 O O . SER B 1 521 ? -15.5 40.125 8.984 1 95.62 521 SER B O 1
ATOM 11343 N N . THR B 1 522 ? -13.562 40.25 10.078 1 95.31 522 THR B N 1
ATOM 11344 C CA . THR B 1 522 ? -12.781 40.438 8.859 1 95.31 522 THR B CA 1
ATOM 11345 C C . THR B 1 522 ? -12.875 39.219 7.961 1 95.31 522 THR B C 1
ATOM 11347 O O . THR B 1 522 ? -13.008 39.344 6.742 1 95.31 522 THR B O 1
ATOM 11350 N N . ALA B 1 523 ? -12.805 38.094 8.578 1 96.12 523 ALA B N 1
ATOM 11351 C CA . ALA B 1 523 ? -12.875 36.812 7.84 1 96.12 523 ALA B CA 1
ATOM 11352 C C . ALA B 1 523 ? -14.242 36.656 7.188 1 96.12 523 ALA B C 1
ATOM 11354 O O . ALA B 1 523 ? -14.344 36.188 6.043 1 96.12 523 ALA B O 1
ATOM 11355 N N . GLU B 1 524 ? -15.281 36.969 7.859 1 95.12 524 GLU B N 1
ATOM 11356 C CA . GLU B 1 524 ? -16.641 36.875 7.328 1 95.12 524 GLU B CA 1
ATOM 11357 C C . GLU B 1 524 ? -16.828 37.812 6.141 1 95.12 524 GLU B C 1
ATOM 11359 O O . GLU B 1 524 ? -17.484 37.469 5.156 1 95.12 524 GLU B O 1
ATOM 11364 N N . ALA B 1 525 ? -16.266 38.969 6.293 1 93.81 525 ALA B N 1
ATOM 11365 C CA . ALA B 1 525 ? -16.344 39.938 5.199 1 93.81 525 ALA B CA 1
ATOM 11366 C C . ALA B 1 525 ? -15.602 39.406 3.963 1 93.81 525 ALA B C 1
ATOM 11368 O O . ALA B 1 525 ? -16.062 39.625 2.834 1 93.81 525 ALA B O 1
ATOM 11369 N N . GLU B 1 526 ? -14.453 38.844 4.211 1 94.12 526 GLU B N 1
ATOM 11370 C CA . GLU B 1 526 ? -13.695 38.281 3.113 1 94.12 526 GLU B CA 1
ATOM 11371 C C . GLU B 1 526 ? -14.523 37.219 2.365 1 94.12 526 GLU B C 1
ATOM 11373 O O . GLU B 1 526 ? -14.492 37.156 1.135 1 94.12 526 GLU B O 1
ATOM 11378 N N . LEU B 1 527 ? -15.312 36.438 3.066 1 93.62 527 LEU B N 1
ATOM 11379 C CA . LEU B 1 527 ? -16.125 35.375 2.471 1 93.62 527 LEU B CA 1
ATOM 11380 C C . LEU B 1 527 ? -17.344 35.969 1.779 1 93.62 527 LEU B C 1
ATOM 11382 O O . LEU B 1 527 ? -17.594 35.688 0.604 1 93.62 527 LEU B O 1
ATOM 11386 N N . ASN B 1 528 ? -18.047 36.812 2.434 1 87.38 528 ASN B N 1
ATOM 11387 C CA . ASN B 1 528 ? -19.375 37.219 2.004 1 87.38 528 ASN B CA 1
ATOM 11388 C C . ASN B 1 528 ? -19.297 38.312 0.948 1 87.38 528 ASN B C 1
ATOM 11390 O O . ASN B 1 528 ? -20.172 38.438 0.089 1 87.38 528 ASN B O 1
ATOM 11394 N N . GLU B 1 529 ? -18.281 39.062 0.99 1 82.19 529 GLU B N 1
ATOM 11395 C CA . GLU B 1 529 ? -18.219 40.188 0.089 1 82.19 529 GLU B CA 1
ATOM 11396 C C . GLU B 1 529 ? -17.219 39.969 -1.035 1 82.19 529 GLU B C 1
ATOM 11398 O O . GLU B 1 529 ? -17.578 39.969 -2.213 1 82.19 529 GLU B O 1
ATOM 11403 N N . LYS B 1 530 ? -16.141 39.531 -0.786 1 82.75 530 LYS B N 1
ATOM 11404 C CA . LYS B 1 530 ? -15.086 39.469 -1.787 1 82.75 530 LYS B CA 1
ATOM 11405 C C . LYS B 1 530 ? -15.133 38.156 -2.576 1 82.75 530 LYS B C 1
ATOM 11407 O O . LYS B 1 530 ? -15.266 38.188 -3.803 1 82.75 530 LYS B O 1
ATOM 11412 N N . PHE B 1 531 ? -15.148 37.125 -1.9 1 82.75 531 PHE B N 1
ATOM 11413 C CA . PHE B 1 531 ? -15.148 35.812 -2.574 1 82.75 531 PHE B CA 1
ATOM 11414 C C . PHE B 1 531 ? -16.438 35.625 -3.361 1 82.75 531 PHE B C 1
ATOM 11416 O O . PHE B 1 531 ? -16.406 35.25 -4.531 1 82.75 531 PHE B O 1
ATOM 11423 N N . CYS B 1 532 ? -17.547 35.906 -2.74 1 76.06 532 CYS B N 1
ATOM 11424 C CA . CYS B 1 532 ? -18.859 35.719 -3.363 1 76.06 532 CYS B CA 1
ATOM 11425 C C . CYS B 1 532 ? -19 36.625 -4.59 1 76.06 532 CYS B C 1
ATOM 11427 O O . CYS B 1 532 ? -19.516 36.188 -5.621 1 76.06 532 CYS B O 1
ATOM 11429 N N . GLN B 1 533 ? -18.547 37.781 -4.488 1 74.62 533 GLN B N 1
ATOM 11430 C CA . GLN B 1 533 ? -18.625 38.719 -5.602 1 74.62 533 GLN B CA 1
ATOM 11431 C C . GLN B 1 533 ? -17.828 38.25 -6.805 1 74.62 533 GLN B C 1
ATOM 11433 O O . GLN B 1 533 ? -18.266 38.375 -7.945 1 74.62 533 GLN B O 1
ATOM 11438 N N . GLN B 1 534 ? -16.781 37.719 -6.512 1 76 534 GLN B N 1
ATOM 11439 C CA . GLN B 1 534 ? -15.922 37.219 -7.59 1 76 534 GLN B CA 1
ATOM 11440 C C . GLN B 1 534 ? -16.547 36.031 -8.297 1 76 534 GLN B C 1
ATOM 11442 O O . GLN B 1 534 ? -16.406 35.875 -9.516 1 76 534 GLN B O 1
ATOM 11447 N N . LEU B 1 535 ? -17.172 35.219 -7.602 1 72.12 535 LEU B N 1
ATOM 11448 C CA . LEU B 1 535 ? -17.781 34.031 -8.18 1 72.12 535 LEU B CA 1
ATOM 11449 C C . LEU B 1 535 ? -18.953 34.406 -9.094 1 72.12 535 LEU B C 1
ATOM 11451 O O . LEU B 1 535 ? -19.234 33.688 -10.055 1 72.12 535 LEU B O 1
ATOM 11455 N N . HIS B 1 536 ? -19.625 35.438 -8.75 1 67.88 536 HIS B N 1
ATOM 11456 C CA . HIS B 1 536 ? -20.797 35.875 -9.508 1 67.88 536 HIS B CA 1
ATOM 11457 C C . HIS B 1 536 ? -20.375 36.594 -10.797 1 67.88 536 HIS B C 1
ATOM 11459 O O . HIS B 1 536 ? -21.203 36.75 -11.703 1 67.88 536 HIS B O 1
ATOM 11465 N N . SER B 1 537 ? -19.125 36.75 -10.836 1 61.78 537 SER B N 1
ATOM 11466 C CA . SER B 1 537 ? -18.688 37.469 -12.023 1 61.78 537 SER B CA 1
ATOM 11467 C C . SER B 1 537 ? -18.734 36.594 -13.266 1 61.78 537 SER B C 1
ATOM 11469 O O . SER B 1 537 ? -18.406 35.406 -13.203 1 61.78 537 SER B O 1
ATOM 11471 N N . GLU B 1 538 ? -19.594 36.938 -14.367 1 55.41 538 GLU B N 1
ATOM 11472 C CA . GLU B 1 538 ? -19.969 36.281 -15.625 1 55.41 538 GLU B CA 1
ATOM 11473 C C . GLU B 1 538 ? -18.766 35.656 -16.297 1 55.41 538 GLU B C 1
ATOM 11475 O O . GLU B 1 538 ? -18.922 34.812 -17.203 1 55.41 538 GLU B O 1
ATOM 11480 N N . SER B 1 539 ? -17.562 35.906 -15.969 1 53.69 539 SER B N 1
ATOM 11481 C CA . SER B 1 539 ? -16.406 35.625 -16.812 1 53.69 539 SER B CA 1
ATOM 11482 C C . SER B 1 539 ? -15.812 34.25 -16.484 1 53.69 539 SER B C 1
ATOM 11484 O O . SER B 1 539 ? -14.852 33.812 -17.125 1 53.69 539 SER B O 1
ATOM 11486 N N . ILE B 1 540 ? -16.297 33.656 -15.484 1 57.5 540 ILE B N 1
ATOM 11487 C CA . ILE B 1 540 ? -15.578 32.406 -15.234 1 57.5 540 ILE B CA 1
ATOM 11488 C C . ILE B 1 540 ? -16 31.344 -16.25 1 57.5 540 ILE B C 1
ATOM 11490 O O . ILE B 1 540 ? -17 31.516 -16.953 1 57.5 540 ILE B O 1
ATOM 11494 N N . ASN B 1 541 ? -15.5 30.125 -16.406 1 56.75 541 ASN B N 1
ATOM 11495 C CA . ASN B 1 541 ? -15.68 29.062 -17.406 1 56.75 541 ASN B CA 1
ATOM 11496 C C . ASN B 1 541 ? -17.141 28.656 -17.531 1 56.75 541 ASN B C 1
ATOM 11498 O O . ASN B 1 541 ? -17.688 28.031 -16.609 1 56.75 541 ASN B O 1
ATOM 11502 N N . PRO B 1 542 ? -17.75 29.266 -18.578 1 59.25 542 PRO B N 1
ATOM 11503 C CA . PRO B 1 542 ? -19.141 28.938 -18.906 1 59.25 542 PRO B CA 1
ATOM 11504 C C . PRO B 1 542 ? -19.406 27.438 -18.875 1 59.25 542 PRO B C 1
ATOM 11506 O O . PRO B 1 542 ? -20.562 27 -18.797 1 59.25 542 PRO B O 1
ATOM 11509 N N . GLN B 1 543 ? -18.297 26.594 -18.891 1 64.31 543 GLN B N 1
ATOM 11510 C CA . GLN B 1 543 ? -18.609 25.188 -19.078 1 64.31 543 GLN B CA 1
ATOM 11511 C C . GLN B 1 543 ? -18.75 24.469 -17.734 1 64.31 543 GLN B C 1
ATOM 11513 O O . GLN B 1 543 ? -19.234 23.344 -17.688 1 64.31 543 GLN B O 1
ATOM 11518 N N . LYS B 1 544 ? -18.312 25.156 -16.641 1 77.81 544 LYS B N 1
ATOM 11519 C CA . LYS B 1 544 ? -18.422 24.484 -15.352 1 77.81 544 LYS B CA 1
ATOM 11520 C C . LYS B 1 544 ? -19.484 25.141 -14.477 1 77.81 544 LYS B C 1
ATOM 11522 O O . LYS B 1 544 ? -19.531 26.359 -14.367 1 77.81 544 LYS B O 1
ATOM 11527 N N . SER B 1 545 ? -20.359 24.266 -13.969 1 83.19 545 SER B N 1
ATOM 11528 C CA . SER B 1 545 ? -21.344 24.75 -13.016 1 83.19 545 SER B CA 1
ATOM 11529 C C . SER B 1 545 ? -20.781 24.828 -11.609 1 83.19 545 SER B C 1
ATOM 11531 O O . SER B 1 545 ? -20.109 23.891 -11.156 1 83.19 545 SER B O 1
ATOM 11533 N N . TRP B 1 546 ? -20.844 25.984 -10.914 1 88 546 TRP B N 1
ATOM 11534 C CA . TRP B 1 546 ? -20.375 26.141 -9.539 1 88 546 TRP B CA 1
ATOM 11535 C C . TRP B 1 546 ? -21.516 25.906 -8.547 1 88 546 TRP B C 1
ATOM 11537 O O . TRP B 1 546 ? -21.422 26.297 -7.383 1 88 546 TRP B O 1
ATOM 11547 N N . ASN B 1 547 ? -22.578 25.281 -9.031 1 89.44 547 ASN B N 1
ATOM 11548 C CA . ASN B 1 547 ? -23.734 24.984 -8.188 1 89.44 547 ASN B CA 1
ATOM 11549 C C . ASN B 1 547 ? -23.625 23.609 -7.535 1 89.44 547 ASN B C 1
ATOM 11551 O O . ASN B 1 547 ? -24.234 22.641 -8.008 1 89.44 547 ASN B O 1
ATOM 11555 N N . PHE B 1 548 ? -22.906 23.531 -6.395 1 91.31 548 PHE B N 1
ATOM 11556 C CA . PHE B 1 548 ? -22.766 22.266 -5.707 1 91.31 548 PHE B CA 1
ATOM 11557 C C . PHE B 1 548 ? -22.656 22.469 -4.203 1 91.31 548 PHE B C 1
ATOM 11559 O O . PHE B 1 548 ? -22.188 23.516 -3.744 1 91.31 548 PHE B O 1
ATOM 11566 N N . PRO B 1 549 ? -22.953 21.531 -3.359 1 92.44 549 PRO B N 1
ATOM 11567 C CA . PRO B 1 549 ? -23.125 21.656 -1.91 1 92.44 549 PRO B CA 1
ATOM 11568 C C . PRO B 1 549 ? -21.812 22.016 -1.195 1 92.44 549 PRO B C 1
ATOM 11570 O O . PRO B 1 549 ? -21.828 22.797 -0.24 1 92.44 549 PRO B O 1
ATOM 11573 N N . LYS B 1 550 ? -20.703 21.562 -1.521 1 92.12 550 LYS B N 1
ATOM 11574 C CA . LYS B 1 550 ? -19.438 21.844 -0.849 1 92.12 550 LYS B CA 1
ATOM 11575 C C . LYS B 1 550 ? -19.094 23.328 -0.899 1 92.12 550 LYS B C 1
ATOM 11577 O O . LYS B 1 550 ? -18.453 23.859 0.012 1 92.12 550 LYS B O 1
ATOM 11582 N N . LEU B 1 551 ? -19.531 23.953 -1.956 1 93.69 551 LEU B N 1
ATOM 11583 C CA . LEU B 1 551 ? -19.344 25.391 -2.039 1 93.69 551 LEU B CA 1
ATOM 11584 C C . LEU B 1 551 ? -20.219 26.125 -1.03 1 93.69 551 LEU B C 1
ATOM 11586 O O . LEU B 1 551 ? -19.75 26.984 -0.292 1 93.69 551 LEU B O 1
ATOM 11590 N N . HIS B 1 552 ? -21.484 25.719 -0.982 1 94 552 HIS B N 1
ATOM 11591 C CA . HIS B 1 552 ? -22.422 26.391 -0.092 1 94 552 HIS B CA 1
ATOM 11592 C C . HIS B 1 552 ? -22.031 26.203 1.369 1 94 552 HIS B C 1
ATOM 11594 O O . HIS B 1 552 ? -22.234 27.094 2.191 1 94 552 HIS B O 1
ATOM 11600 N N . LEU B 1 553 ? -21.547 25.078 1.691 1 95.38 553 LEU B N 1
ATOM 11601 C CA . LEU B 1 553 ? -21.203 24.75 3.072 1 95.38 553 LEU B CA 1
ATOM 11602 C C . LEU B 1 553 ? -20.266 25.797 3.664 1 95.38 553 LEU B C 1
ATOM 11604 O O . LEU B 1 553 ? -20.219 25.984 4.883 1 95.38 553 LEU B O 1
ATOM 11608 N N . ARG B 1 554 ? -19.516 26.469 2.877 1 93.94 554 ARG B N 1
ATOM 11609 C CA . ARG B 1 554 ? -18.578 27.5 3.328 1 93.94 554 ARG B CA 1
ATOM 11610 C C . ARG B 1 554 ? -19.312 28.625 4.059 1 93.94 554 ARG B C 1
ATOM 11612 O O . ARG B 1 554 ? -18.719 29.297 4.902 1 93.94 554 ARG B O 1
ATOM 11619 N N . LYS B 1 555 ? -20.531 28.75 3.707 1 94.56 555 LYS B N 1
ATOM 11620 C CA . LYS B 1 555 ? -21.359 29.766 4.332 1 94.56 555 LYS B CA 1
ATOM 11621 C C . LYS B 1 555 ? -21.438 29.578 5.844 1 94.56 555 LYS B C 1
ATOM 11623 O O . LYS B 1 555 ? -21.641 30.531 6.59 1 94.56 555 LYS B O 1
ATOM 11628 N N . HIS B 1 556 ? -21.234 28.422 6.262 1 96.19 556 HIS B N 1
ATOM 11629 C CA . HIS B 1 556 ? -21.453 28.078 7.664 1 96.19 556 HIS B CA 1
ATOM 11630 C C . HIS B 1 556 ? -20.125 28 8.414 1 96.19 556 HIS B C 1
ATOM 11632 O O . HIS B 1 556 ? -20.094 27.719 9.617 1 96.19 556 HIS B O 1
ATOM 11638 N N . LEU B 1 557 ? -19 28.281 7.789 1 96.94 557 LEU B N 1
ATOM 11639 C CA . LEU B 1 557 ? -17.656 28.109 8.344 1 96.94 557 LEU B CA 1
ATOM 11640 C C . LEU B 1 557 ? -17.469 29 9.578 1 96.94 557 LEU B C 1
ATOM 11642 O O . LEU B 1 557 ? -17.141 28.5 10.656 1 96.94 557 LEU B O 1
ATOM 11646 N N . PHE B 1 558 ? -17.688 30.25 9.523 1 96.56 558 PHE B N 1
ATOM 11647 C CA . PHE B 1 558 ? -17.344 31.172 10.609 1 96.56 558 PHE B CA 1
ATOM 11648 C C . PHE B 1 558 ? -18.422 31.141 11.695 1 96.56 558 PHE B C 1
ATOM 11650 O O . PHE B 1 558 ? -18.125 31.406 12.859 1 96.56 558 PHE B O 1
ATOM 11657 N N . HIS B 1 559 ? -19.656 30.703 11.273 1 95.81 559 HIS B N 1
ATOM 11658 C CA . HIS B 1 559 ? -20.656 30.453 12.305 1 95.81 559 HIS B CA 1
ATOM 11659 C C . HIS B 1 559 ? -20.219 29.297 13.211 1 95.81 559 HIS B C 1
ATOM 11661 O O . HIS B 1 559 ? -20.422 29.344 14.422 1 95.81 559 HIS B O 1
ATOM 11667 N N . ASP B 1 560 ? -19.688 28.328 12.656 1 97.56 560 ASP B N 1
ATOM 11668 C CA . ASP B 1 560 ? -19.188 27.203 13.43 1 97.56 560 ASP B CA 1
ATOM 11669 C C . ASP B 1 560 ? -18.094 27.641 14.398 1 97.56 560 ASP B C 1
ATOM 11671 O O . ASP B 1 560 ? -18 27.125 15.516 1 97.56 560 ASP B O 1
ATOM 11675 N N . ILE B 1 561 ? -17.219 28.531 13.984 1 97.94 561 ILE B N 1
ATOM 11676 C CA . ILE B 1 561 ? -16.156 29.016 14.852 1 97.94 561 ILE B CA 1
ATOM 11677 C C . ILE B 1 561 ? -16.75 29.766 16.047 1 97.94 561 ILE B C 1
ATOM 11679 O O . ILE B 1 561 ? -16.328 29.562 17.188 1 97.94 561 ILE B O 1
ATOM 11683 N N . TYR B 1 562 ? -17.781 30.547 15.797 1 97.44 562 TYR B N 1
ATOM 11684 C CA . TYR B 1 562 ? -18.484 31.25 16.859 1 97.44 562 TYR B CA 1
ATOM 11685 C C . TYR B 1 562 ? -19.109 30.281 17.859 1 97.44 562 TYR B C 1
ATOM 11687 O O . TYR B 1 562 ? -19.047 30.5 19.062 1 97.44 562 TYR B O 1
ATOM 11695 N N . GLU B 1 563 ? -19.609 29.25 17.391 1 97.81 563 GLU B N 1
ATOM 11696 C CA . GLU B 1 563 ? -20.422 28.344 18.188 1 97.81 563 GLU B CA 1
ATOM 11697 C C . GLU B 1 563 ? -19.547 27.281 18.859 1 97.81 563 GLU B C 1
ATOM 11699 O O . GLU B 1 563 ? -19.828 26.859 19.984 1 97.81 563 GLU B O 1
ATOM 11704 N N . LYS B 1 564 ? -18.469 26.828 18.281 1 98.12 564 LYS B N 1
ATOM 11705 C CA . LYS B 1 564 ? -17.797 25.609 18.734 1 98.12 564 LYS B CA 1
ATOM 11706 C C . LYS B 1 564 ? -16.297 25.828 18.844 1 98.12 564 LYS B C 1
ATOM 11708 O O . LYS B 1 564 ? -15.531 24.875 19.047 1 98.12 564 LYS B O 1
ATOM 11713 N N . GLY B 1 565 ? -15.82 27.031 18.703 1 97.56 565 GLY B N 1
ATOM 11714 C CA . GLY B 1 565 ? -14.398 27.312 18.672 1 97.56 565 GLY B CA 1
ATOM 11715 C C . GLY B 1 565 ? -13.781 27.156 17.297 1 97.56 565 GLY B C 1
ATOM 11716 O O . GLY B 1 565 ? -14.5 26.984 16.312 1 97.56 565 GLY B O 1
ATOM 11717 N N . VAL B 1 566 ? -12.461 27.125 17.188 1 97.62 566 VAL B N 1
ATOM 11718 C CA . VAL B 1 566 ? -11.758 27.188 15.922 1 97.62 566 VAL B CA 1
ATOM 11719 C C . VAL B 1 566 ? -11.812 25.844 15.219 1 97.62 566 VAL B C 1
ATOM 11721 O O . VAL B 1 566 ? -12.25 24.844 15.805 1 97.62 566 VAL B O 1
ATOM 11724 N N . THR B 1 567 ? -11.359 25.75 13.969 1 96.56 567 THR B N 1
ATOM 11725 C CA . THR B 1 567 ? -11.609 24.641 13.055 1 96.56 567 THR B CA 1
ATOM 11726 C C . THR B 1 567 ? -10.852 23.391 13.508 1 96.56 567 THR B C 1
ATOM 11728 O O . THR B 1 567 ? -11.281 22.266 13.242 1 96.56 567 THR B O 1
ATOM 11731 N N . ARG B 1 568 ? -9.758 23.516 14.188 1 95.56 568 ARG B N 1
ATOM 11732 C CA . ARG B 1 568 ? -8.984 22.344 14.617 1 95.56 568 ARG B CA 1
ATOM 11733 C C . ARG B 1 568 ? -9.789 21.469 15.562 1 95.56 568 ARG B C 1
ATOM 11735 O O . ARG B 1 568 ? -9.438 20.312 15.781 1 95.56 568 ARG B O 1
ATOM 11742 N N . ASN B 1 569 ? -10.867 22.031 16.141 1 96.81 569 ASN B N 1
ATOM 11743 C CA . ASN B 1 569 ? -11.703 21.266 17.062 1 96.81 569 ASN B CA 1
ATOM 11744 C C . ASN B 1 569 ? -12.602 20.281 16.328 1 96.81 569 ASN B C 1
ATOM 11746 O O . ASN B 1 569 ? -13.102 19.328 16.938 1 96.81 569 ASN B O 1
ATOM 11750 N N . TYR B 1 570 ? -12.891 20.547 15.094 1 94.94 570 TYR B N 1
ATOM 11751 C CA . TYR B 1 570 ? -13.852 19.656 14.438 1 94.94 570 TYR B CA 1
ATOM 11752 C C . TYR B 1 570 ? -13.32 19.203 13.086 1 94.94 570 TYR B C 1
ATOM 11754 O O . TYR B 1 570 ? -14.047 18.562 12.312 1 94.94 570 TYR B O 1
ATOM 11762 N N . SER B 1 571 ? -12.031 19.484 12.812 1 93.31 571 SER B N 1
ATOM 11763 C CA . SER B 1 571 ? -11.383 18.969 11.617 1 93.31 571 SER B CA 1
ATOM 11764 C C . SER B 1 571 ? -11.352 17.438 11.609 1 93.31 571 SER B C 1
ATOM 11766 O O . SER B 1 571 ? -11.148 16.812 12.656 1 93.31 571 SER B O 1
ATOM 11768 N N . THR B 1 572 ? -11.469 16.844 10.414 1 95.25 572 THR B N 1
ATOM 11769 C CA . THR B 1 572 ? -11.43 15.383 10.297 1 95.25 572 THR B CA 1
ATOM 11770 C C . THR B 1 572 ? -9.992 14.875 10.32 1 95.25 572 THR B C 1
ATOM 11772 O O . THR B 1 572 ? -9.758 13.68 10.492 1 95.25 572 THR B O 1
ATOM 11775 N N . LYS B 1 573 ? -8.984 15.664 10.258 1 92.94 573 LYS B N 1
ATOM 11776 C CA . LYS B 1 573 ? -7.582 15.297 10.078 1 92.94 573 LYS B CA 1
ATOM 11777 C C . LYS B 1 573 ? -7.098 14.398 11.211 1 92.94 573 LYS B C 1
ATOM 11779 O O . LYS B 1 573 ? -6.52 13.336 10.969 1 92.94 573 LYS B O 1
ATOM 11784 N N . PRO B 1 574 ? -7.352 14.859 12.5 1 92.88 574 PRO B N 1
ATOM 11785 C CA . PRO B 1 574 ? -6.871 13.992 13.586 1 92.88 574 PRO B CA 1
ATOM 11786 C C . PRO B 1 574 ? -7.504 12.609 13.555 1 92.88 574 PRO B C 1
ATOM 11788 O O . PRO B 1 574 ? -6.852 11.617 13.906 1 92.88 574 PRO B O 1
ATOM 11791 N N . ASN B 1 575 ? -8.75 12.531 13.141 1 94.12 575 ASN B N 1
ATOM 11792 C CA . ASN B 1 575 ? -9.453 11.258 13.078 1 94.12 575 ASN B CA 1
ATOM 11793 C C . ASN B 1 575 ? -8.992 10.414 11.898 1 94.12 575 ASN B C 1
ATOM 11795 O O . ASN B 1 575 ? -8.828 9.195 12.016 1 94.12 575 ASN B O 1
ATOM 11799 N N . GLU B 1 576 ? -8.758 11.016 10.758 1 92.94 576 GLU B N 1
ATOM 11800 C CA . GLU B 1 576 ? -8.281 10.312 9.578 1 92.94 576 GLU B CA 1
ATOM 11801 C C . GLU B 1 576 ? -6.883 9.742 9.805 1 92.94 576 GLU B C 1
ATOM 11803 O O . GLU B 1 576 ? -6.527 8.711 9.234 1 92.94 576 GLU B O 1
ATOM 11808 N N . LYS B 1 577 ? -6.113 10.484 10.602 1 91.12 577 LYS B N 1
ATOM 11809 C CA . LYS B 1 577 ? -4.777 10 10.945 1 91.12 577 LYS B CA 1
ATOM 11810 C C . LYS B 1 577 ? -4.84 8.633 11.617 1 91.12 577 LYS B C 1
ATOM 11812 O O . LYS B 1 577 ? -3.896 7.848 11.523 1 91.12 577 LYS B O 1
ATOM 11817 N N . MET B 1 578 ? -5.918 8.32 12.258 1 93.81 578 MET B N 1
ATOM 11818 C CA . MET B 1 578 ? -6.066 7.059 12.977 1 93.81 578 MET B CA 1
ATOM 11819 C C . MET B 1 578 ? -6.332 5.91 12.016 1 93.81 578 MET B C 1
ATOM 11821 O O . MET B 1 578 ? -6.211 4.742 12.383 1 93.81 578 MET B O 1
ATOM 11825 N N . HIS B 1 579 ? -6.688 6.184 10.742 1 93.12 579 HIS B N 1
ATOM 11826 C CA . HIS B 1 579 ? -6.898 5.141 9.742 1 93.12 579 HIS B CA 1
ATOM 11827 C C . HIS B 1 579 ? -5.598 4.422 9.414 1 93.12 579 HIS B C 1
ATOM 11829 O O . HIS B 1 579 ? -5.598 3.217 9.148 1 93.12 579 HIS B O 1
ATOM 11835 N N . GLY B 1 580 ? -4.5 5.172 9.406 1 91.25 580 GLY B N 1
ATOM 11836 C CA . GLY B 1 580 ? -3.197 4.59 9.125 1 91.25 580 GLY B CA 1
ATOM 11837 C C . GLY B 1 580 ? -2.848 3.438 10.047 1 91.25 580 GLY B C 1
ATOM 11838 O O . GLY B 1 580 ? -2.607 2.32 9.594 1 91.25 580 GLY B O 1
ATOM 11839 N N . PRO B 1 581 ? -2.891 3.656 11.305 1 91.81 581 PRO B N 1
ATOM 11840 C CA . PRO B 1 581 ? -2.607 2.588 12.266 1 91.81 581 PRO B CA 1
ATOM 11841 C C . PRO B 1 581 ? -3.545 1.392 12.109 1 91.81 581 PRO B C 1
ATOM 11843 O O . PRO B 1 581 ? -3.119 0.244 12.266 1 91.81 581 PRO B O 1
ATOM 11846 N N . ILE B 1 582 ? -4.809 1.672 11.852 1 94.56 582 ILE B N 1
ATOM 11847 C CA . ILE B 1 582 ? -5.766 0.591 11.648 1 94.56 582 ILE B CA 1
ATOM 11848 C C . ILE B 1 582 ? -5.352 -0.255 10.453 1 94.56 582 ILE B C 1
ATOM 11850 O O . ILE B 1 582 ? -5.375 -1.486 10.516 1 94.56 582 ILE B O 1
ATOM 11854 N N . ARG B 1 583 ? -5.004 0.425 9.438 1 93.25 583 ARG B N 1
ATOM 11855 C CA . ARG B 1 583 ? -4.531 -0.268 8.242 1 93.25 583 ARG B CA 1
ATOM 11856 C C . ARG B 1 583 ? -3.277 -1.082 8.539 1 93.25 583 ARG B C 1
ATOM 11858 O O . ARG B 1 583 ? -3.143 -2.217 8.078 1 93.25 583 ARG B O 1
ATOM 11865 N N . LYS B 1 584 ? -2.32 -0.535 9.242 1 90.12 584 LYS B N 1
ATOM 11866 C CA . LYS B 1 584 ? -1.092 -1.235 9.609 1 90.12 584 LYS B CA 1
ATOM 11867 C C . LYS B 1 584 ? -1.396 -2.494 10.414 1 90.12 584 LYS B C 1
ATOM 11869 O O . LYS B 1 584 ? -0.747 -3.525 10.234 1 90.12 584 LYS B O 1
ATOM 11874 N N . ILE B 1 585 ? -2.396 -2.391 11.312 1 93.62 585 ILE B N 1
ATOM 11875 C CA . ILE B 1 585 ? -2.795 -3.553 12.102 1 93.62 585 ILE B CA 1
ATOM 11876 C C . ILE B 1 585 ? -3.34 -4.641 11.172 1 93.62 585 ILE B C 1
ATOM 11878 O O . ILE B 1 585 ? -2.979 -5.812 11.305 1 93.62 585 ILE B O 1
ATOM 11882 N N . TYR B 1 586 ? -4.145 -4.23 10.203 1 94.31 586 TYR B N 1
ATOM 11883 C CA . TYR B 1 586 ? -4.703 -5.18 9.242 1 94.31 586 TYR B CA 1
ATOM 11884 C C . TYR B 1 586 ? -3.598 -5.906 8.484 1 94.31 586 TYR B C 1
ATOM 11886 O O . TYR B 1 586 ? -3.619 -7.133 8.367 1 94.31 586 TYR B O 1
ATOM 11894 N N . LEU B 1 587 ? -2.668 -5.16 8.07 1 87 587 LEU B N 1
ATOM 11895 C CA . LEU B 1 587 ? -1.638 -5.691 7.188 1 87 587 LEU B CA 1
ATOM 11896 C C . LEU B 1 587 ? -0.635 -6.539 7.965 1 87 587 LEU B C 1
ATOM 11898 O O . LEU B 1 587 ? -0.051 -7.477 7.414 1 87 587 LEU B O 1
ATOM 11902 N N . ARG B 1 588 ? -0.511 -6.246 9.266 1 86.88 588 ARG B N 1
ATOM 11903 C CA . ARG B 1 588 ? 0.635 -6.832 9.945 1 86.88 588 ARG B CA 1
ATOM 11904 C C . ARG B 1 588 ? 0.185 -7.805 11.031 1 86.88 588 ARG B C 1
ATOM 11906 O O . ARG B 1 588 ? 0.97 -8.641 11.492 1 86.88 588 ARG B O 1
ATOM 11913 N N . ARG B 1 589 ? -1.085 -7.711 11.375 1 90.31 589 ARG B N 1
ATOM 11914 C CA . ARG B 1 589 ? -1.418 -8.438 12.594 1 90.31 589 ARG B CA 1
ATOM 11915 C C . ARG B 1 589 ? -2.656 -9.305 12.398 1 90.31 589 ARG B C 1
ATOM 11917 O O . ARG B 1 589 ? -3.238 -9.789 13.375 1 90.31 589 ARG B O 1
ATOM 11924 N N . THR B 1 590 ? -3.125 -9.359 11.227 1 91.56 590 THR B N 1
ATOM 11925 C CA . THR B 1 590 ? -4.328 -10.156 11.008 1 91.56 590 THR B CA 1
ATOM 11926 C C . THR B 1 590 ? -4.066 -11.273 10 1 91.56 590 THR B C 1
ATOM 11928 O O . THR B 1 590 ? -3.018 -11.297 9.359 1 91.56 590 THR B O 1
ATOM 11931 N N . ASN B 1 591 ? -4.934 -12.219 9.977 1 85.38 591 ASN B N 1
ATOM 11932 C CA . ASN B 1 591 ? -4.879 -13.297 8.992 1 85.38 591 ASN B CA 1
ATOM 11933 C C . ASN B 1 591 ? -5.691 -12.969 7.746 1 85.38 591 ASN B C 1
ATOM 11935 O O . ASN B 1 591 ? -5.906 -13.828 6.891 1 85.38 591 ASN B O 1
ATOM 11939 N N . PHE B 1 592 ? -6.223 -11.688 7.68 1 86.75 592 PHE B N 1
ATOM 11940 C CA . PHE B 1 592 ? -6.953 -11.148 6.539 1 86.75 592 PHE B CA 1
ATOM 11941 C C . PHE B 1 592 ? -8.312 -11.82 6.398 1 86.75 592 PHE B C 1
ATOM 11943 O O . PHE B 1 592 ? -8.977 -11.68 5.367 1 86.75 592 PHE B O 1
ATOM 11950 N N . LYS B 1 593 ? -8.586 -12.797 7.414 1 81.44 593 LYS B N 1
ATOM 11951 C CA . LYS B 1 593 ? -9.914 -13.391 7.555 1 81.44 593 LYS B CA 1
ATOM 11952 C C . LYS B 1 593 ? -10.562 -12.984 8.875 1 81.44 593 LYS B C 1
ATOM 11954 O O . LYS B 1 593 ? -9.914 -12.977 9.914 1 81.44 593 LYS B O 1
ATOM 11959 N N . ASP B 1 594 ? -11.758 -12.609 8.914 1 85 594 ASP B N 1
ATOM 11960 C CA . ASP B 1 594 ? -12.422 -12.164 10.133 1 85 594 ASP B CA 1
ATOM 11961 C C . ASP B 1 594 ? -11.578 -11.125 10.875 1 85 594 ASP B C 1
ATOM 11963 O O . ASP B 1 594 ? -11.305 -11.273 12.062 1 85 594 ASP B O 1
ATOM 11967 N N . PHE B 1 595 ? -11.086 -10.211 10.164 1 93 595 PHE B N 1
ATOM 11968 C CA . PHE B 1 595 ? -10.031 -9.328 10.656 1 93 595 PHE B CA 1
ATOM 11969 C C . PHE B 1 595 ? -10.602 -8.258 11.57 1 93 595 PHE B C 1
ATOM 11971 O O . PHE B 1 595 ? -9.859 -7.582 12.289 1 93 595 PHE B O 1
ATOM 11978 N N . ASP B 1 596 ? -11.938 -8.055 11.68 1 94.5 596 ASP B N 1
ATOM 11979 C CA . ASP B 1 596 ? -12.508 -6.984 12.484 1 94.5 596 ASP B CA 1
ATOM 11980 C C . ASP B 1 596 ? -12.133 -7.145 13.961 1 94.5 596 ASP B C 1
ATOM 11982 O O . ASP B 1 596 ? -11.617 -6.215 14.578 1 94.5 596 ASP B O 1
ATOM 11986 N N . ASP B 1 597 ? -12.352 -8.406 14.43 1 94.31 597 ASP B N 1
ATOM 11987 C CA . ASP B 1 597 ? -12.039 -8.68 15.828 1 94.31 597 ASP B CA 1
ATOM 11988 C C . ASP B 1 597 ? -10.547 -8.547 16.094 1 94.31 597 ASP B C 1
ATOM 11990 O O . ASP B 1 597 ? -10.141 -8.023 17.141 1 94.31 597 ASP B O 1
ATOM 11994 N N . GLN B 1 598 ? -9.82 -9.023 15.188 1 93.5 598 GLN B N 1
ATOM 11995 C CA . GLN B 1 598 ? -8.375 -8.984 15.344 1 93.5 598 GLN B CA 1
ATOM 11996 C C . GLN B 1 598 ? -7.863 -7.547 15.391 1 93.5 598 GLN B C 1
ATOM 11998 O O . GLN B 1 598 ? -7 -7.215 16.203 1 93.5 598 GLN B O 1
ATOM 12003 N N . ILE B 1 599 ? -8.43 -6.668 14.555 1 95.81 599 ILE B N 1
ATOM 12004 C CA . ILE B 1 599 ? -8.031 -5.266 14.484 1 95.81 599 ILE B CA 1
ATOM 12005 C C . ILE B 1 599 ? -8.391 -4.559 15.789 1 95.81 599 ILE B C 1
ATOM 12007 O O . ILE B 1 599 ? -7.562 -3.859 16.375 1 95.81 599 ILE B O 1
ATOM 12011 N N . LEU B 1 600 ? -9.594 -4.754 16.234 1 96.06 600 LEU B N 1
ATOM 12012 C CA . LEU B 1 600 ? -10.086 -4.059 17.422 1 96.06 600 LEU B CA 1
ATOM 12013 C C . LEU B 1 600 ? -9.344 -4.523 18.672 1 96.06 600 LEU B C 1
ATOM 12015 O O . LEU B 1 600 ? -9.039 -3.717 19.547 1 96.06 600 LEU B O 1
ATOM 12019 N N . GLU B 1 601 ? -9.047 -5.797 18.703 1 93.5 601 GLU B N 1
ATOM 12020 C CA . GLU B 1 601 ? -8.273 -6.328 19.828 1 93.5 601 GLU B CA 1
ATOM 12021 C C . GLU B 1 601 ? -6.863 -5.75 19.844 1 93.5 601 GLU B C 1
ATOM 12023 O O . GLU B 1 601 ? -6.387 -5.312 20.906 1 93.5 601 GLU B O 1
ATOM 12028 N N . ALA B 1 602 ? -6.254 -5.801 18.75 1 93.69 602 ALA B N 1
ATOM 12029 C CA . ALA B 1 602 ? -4.902 -5.254 18.656 1 93.69 602 ALA B CA 1
ATOM 12030 C C . ALA B 1 602 ? -4.891 -3.766 19 1 93.69 602 ALA B C 1
ATOM 12032 O O . ALA B 1 602 ? -3.996 -3.291 19.703 1 93.69 602 ALA B O 1
ATOM 12033 N N . ASN B 1 603 ? -5.824 -3.018 18.453 1 93.69 603 ASN B N 1
ATOM 12034 C CA . ASN B 1 603 ? -5.922 -1.59 18.734 1 93.69 603 ASN B CA 1
ATOM 12035 C C . ASN B 1 603 ? -6.102 -1.329 20.234 1 93.69 603 ASN B C 1
ATOM 12037 O O . ASN B 1 603 ? -5.516 -0.395 20.781 1 93.69 603 ASN B O 1
ATOM 12041 N N . HIS B 1 604 ? -6.938 -2.137 20.828 1 93.5 604 HIS B N 1
ATOM 12042 C CA . HIS B 1 604 ? -7.176 -2.016 22.266 1 93.5 604 HIS B CA 1
ATOM 12043 C C . HIS B 1 604 ? -5.902 -2.277 23.062 1 93.5 604 HIS B C 1
ATOM 12045 O O . HIS B 1 604 ? -5.566 -1.52 23.969 1 93.5 604 HIS B O 1
ATOM 12051 N N . HIS B 1 605 ? -5.191 -3.27 22.719 1 93.62 605 HIS B N 1
ATOM 12052 C CA . HIS B 1 605 ? -3.951 -3.607 23.406 1 93.62 605 HIS B CA 1
ATOM 12053 C C . HIS B 1 605 ? -2.908 -2.508 23.219 1 93.62 605 HIS B C 1
ATOM 12055 O O . HIS B 1 605 ? -2.174 -2.189 24.156 1 93.62 605 HIS B O 1
ATOM 12061 N N . ILE B 1 606 ? -2.82 -1.945 22.094 1 93.31 606 ILE B N 1
ATOM 12062 C CA . ILE B 1 606 ? -1.864 -0.881 21.797 1 93.31 606 ILE B CA 1
ATOM 12063 C C . ILE B 1 606 ? -2.191 0.346 22.656 1 93.31 606 ILE B C 1
ATOM 12065 O O . ILE B 1 606 ? -1.292 0.986 23.203 1 93.31 606 ILE B O 1
ATOM 12069 N N . ALA B 1 607 ? -3.459 0.652 22.703 1 92 607 ALA B N 1
ATOM 12070 C CA . ALA B 1 607 ? -3.887 1.777 23.531 1 92 607 ALA B CA 1
ATOM 12071 C C . ALA B 1 607 ? -3.531 1.545 25 1 92 607 ALA B C 1
ATOM 12073 O O . ALA B 1 607 ? -3.045 2.453 25.688 1 92 607 ALA B O 1
ATOM 12074 N N . VAL B 1 608 ? -3.781 0.335 25.484 1 93.44 608 VAL B N 1
ATOM 12075 C CA . VAL B 1 608 ? -3.494 -0.014 26.859 1 93.44 608 VAL B CA 1
ATOM 12076 C C . VAL B 1 608 ? -1.989 0.061 27.125 1 93.44 608 VAL B C 1
ATOM 12078 O O . VAL B 1 608 ? -1.552 0.564 28.156 1 93.44 608 VAL B O 1
ATOM 12081 N N . ALA B 1 609 ? -1.231 -0.443 26.172 1 94.56 609 ALA B N 1
ATOM 12082 C CA . ALA B 1 609 ? 0.222 -0.347 26.281 1 94.56 609 ALA B CA 1
ATOM 12083 C C . ALA B 1 609 ? 0.668 1.108 26.391 1 94.56 609 ALA B C 1
ATOM 12085 O O . ALA B 1 609 ? 1.559 1.431 27.172 1 94.56 609 ALA B O 1
ATOM 12086 N N . GLY B 1 610 ? 0.075 1.979 25.594 1 92.81 610 GLY B N 1
ATOM 12087 C CA . GLY B 1 610 ? 0.394 3.396 25.641 1 92.81 610 GLY B CA 1
ATOM 12088 C C . GLY B 1 610 ? 0.063 4.039 26.969 1 92.81 610 GLY B C 1
ATOM 12089 O O . GLY B 1 610 ? 0.802 4.902 27.453 1 92.81 610 GLY B O 1
ATOM 12090 N N . ILE B 1 611 ? -1.002 3.619 27.562 1 92.12 611 ILE B N 1
ATOM 12091 C CA . ILE B 1 611 ? -1.42 4.148 28.859 1 92.12 611 ILE B CA 1
ATOM 12092 C C . ILE B 1 611 ? -0.426 3.719 29.938 1 92.12 611 ILE B C 1
ATOM 12094 O O . ILE B 1 611 ? 0.022 4.539 30.734 1 92.12 611 ILE B O 1
ATOM 12098 N N . ILE B 1 612 ? -0.084 2.457 29.906 1 93.75 612 ILE B N 1
ATOM 12099 C CA . ILE B 1 612 ? 0.869 1.937 30.891 1 93.75 612 ILE B CA 1
ATOM 12100 C C . ILE B 1 612 ? 2.215 2.639 30.719 1 93.75 612 ILE B C 1
ATOM 12102 O O . ILE B 1 612 ? 2.832 3.055 31.703 1 93.75 612 ILE B O 1
ATOM 12106 N N . ARG B 1 613 ? 2.652 2.799 29.5 1 94.31 613 ARG B N 1
ATOM 12107 C CA . ARG B 1 613 ? 3.906 3.49 29.219 1 94.31 613 ARG B CA 1
ATOM 12108 C C . ARG B 1 613 ? 3.873 4.922 29.75 1 94.31 613 ARG B C 1
ATOM 12110 O O . ARG B 1 613 ? 4.844 5.391 30.344 1 94.31 613 ARG B O 1
ATOM 12117 N N . SER B 1 614 ? 2.783 5.613 29.5 1 91.12 614 SER B N 1
ATOM 12118 C CA . SER B 1 614 ? 2.645 6.984 29.984 1 91.12 614 SER B CA 1
ATOM 12119 C C . SER B 1 614 ? 2.785 7.051 31.5 1 91.12 614 SER B C 1
ATOM 12121 O O . SER B 1 614 ? 3.424 7.965 32.031 1 91.12 614 SER B O 1
ATOM 12123 N N . LYS B 1 615 ? 2.264 6.105 32.219 1 91.25 615 LYS B N 1
ATOM 12124 C CA . LYS B 1 615 ? 2.348 6.066 33.656 1 91.25 615 LYS B CA 1
ATOM 12125 C C . LYS B 1 615 ? 3.768 5.754 34.125 1 91.25 615 LYS B C 1
ATOM 12127 O O . LYS B 1 615 ? 4.234 6.293 35.125 1 91.25 615 LYS B O 1
ATOM 12132 N N . ILE B 1 616 ? 4.379 4.887 33.375 1 93.5 616 ILE B N 1
ATOM 12133 C CA . ILE B 1 616 ? 5.766 4.562 33.688 1 93.5 616 ILE B CA 1
ATOM 12134 C C . ILE B 1 616 ? 6.641 5.801 33.5 1 93.5 616 ILE B C 1
ATOM 12136 O O . ILE B 1 616 ? 7.523 6.074 34.312 1 93.5 616 ILE B O 1
ATOM 12140 N N . ASP B 1 617 ? 6.395 6.523 32.438 1 90.81 617 ASP B N 1
ATOM 12141 C CA . ASP B 1 617 ? 7.16 7.734 32.188 1 90.81 617 ASP B CA 1
ATOM 12142 C C . ASP B 1 617 ? 6.98 8.766 33.281 1 90.81 617 ASP B C 1
ATOM 12144 O O . ASP B 1 617 ? 7.926 9.461 33.656 1 90.81 617 ASP B O 1
ATOM 12148 N N . VAL B 1 618 ? 5.781 8.875 33.75 1 88 618 VAL B N 1
ATOM 12149 C CA . VAL B 1 618 ? 5.508 9.766 34.844 1 88 618 VAL B CA 1
ATOM 12150 C C . VAL B 1 618 ? 6.293 9.312 36.094 1 88 618 VAL B C 1
ATOM 12152 O O . VAL B 1 618 ? 6.879 10.133 36.781 1 88 618 VAL B O 1
ATOM 12155 N N . LEU B 1 619 ? 6.301 8.031 36.344 1 90.62 619 LEU B N 1
ATOM 12156 C CA . LEU B 1 619 ? 7.059 7.473 37.438 1 90.62 619 LEU B CA 1
ATOM 12157 C C . LEU B 1 619 ? 8.547 7.762 37.312 1 90.62 619 LEU B C 1
ATOM 12159 O O . LEU B 1 619 ? 9.203 8.172 38.25 1 90.62 619 LEU B O 1
ATOM 12163 N N . ASP B 1 620 ? 9.016 7.547 36.156 1 90.94 620 ASP B N 1
ATOM 12164 C CA . ASP B 1 620 ? 10.438 7.777 35.906 1 90.94 620 ASP B CA 1
ATOM 12165 C C . ASP B 1 620 ? 10.805 9.25 36.094 1 90.94 620 ASP B C 1
ATOM 12167 O O . ASP B 1 620 ? 11.859 9.562 36.656 1 90.94 620 ASP B O 1
ATOM 12171 N N . SER B 1 621 ? 9.977 10.125 35.625 1 86.25 621 SER B N 1
ATOM 12172 C CA . SER B 1 621 ? 10.195 11.555 35.812 1 86.25 621 SER B CA 1
ATOM 12173 C C . SER B 1 621 ? 10.141 11.938 37.281 1 86.25 621 SER B C 1
ATOM 12175 O O . SER B 1 621 ? 10.922 12.773 37.75 1 86.25 621 SER B O 1
ATOM 12177 N N . TYR B 1 622 ? 9.195 11.391 37.906 1 84.38 622 TYR B N 1
ATOM 12178 C CA . TYR B 1 622 ? 9.062 11.625 39.312 1 84.38 622 TYR B CA 1
ATOM 12179 C C . TYR B 1 622 ? 10.312 11.164 40.062 1 84.38 622 TYR B C 1
ATOM 12181 O O . TYR B 1 622 ? 10.836 11.891 40.906 1 84.38 622 TYR B O 1
ATOM 12189 N N . ASN B 1 623 ? 10.867 10.023 39.781 1 86.69 623 ASN B N 1
ATOM 12190 C CA . ASN B 1 623 ? 12.07 9.484 40.406 1 86.69 623 ASN B CA 1
ATOM 12191 C C . ASN B 1 623 ? 13.305 10.312 40.062 1 86.69 623 ASN B C 1
ATOM 12193 O O . ASN B 1 623 ? 14.172 10.508 40.906 1 86.69 623 ASN B O 1
ATOM 12197 N N . ALA B 1 624 ? 13.367 10.766 38.906 1 85.31 624 ALA B N 1
ATOM 12198 C CA . ALA B 1 624 ? 14.484 11.602 38.469 1 85.31 624 ALA B CA 1
ATOM 12199 C C . ALA B 1 624 ? 14.461 12.953 39.188 1 85.31 624 ALA B C 1
ATOM 12201 O O . ALA B 1 624 ? 15.508 13.5 39.531 1 85.31 624 ALA B O 1
ATOM 12202 N N . SER B 1 625 ? 13.328 13.539 39.281 1 79.06 625 SER B N 1
ATOM 12203 C CA . SER B 1 625 ? 13.18 14.82 39.969 1 79.06 625 SER B CA 1
ATOM 12204 C C . SER B 1 625 ? 13.555 14.703 41.438 1 79.06 625 SER B C 1
ATOM 12206 O O . SER B 1 625 ? 14.023 15.672 42.031 1 79.06 625 SER B O 1
ATOM 12208 N N . GLN B 1 626 ? 13.242 13.609 42 1 73.75 626 GLN B N 1
ATOM 12209 C CA . GLN B 1 626 ? 13.609 13.406 43.375 1 73.75 626 GLN B CA 1
ATOM 12210 C C . GLN B 1 626 ? 15.125 13.359 43.562 1 73.75 626 GLN B C 1
ATOM 12212 O O . GLN B 1 626 ? 15.656 13.727 44.594 1 73.75 626 GLN B O 1
ATOM 12217 N N . THR B 1 627 ? 15.711 12.758 42.562 1 62.94 627 THR B N 1
ATOM 12218 C CA . THR B 1 627 ? 17.172 12.703 42.625 1 62.94 627 THR B CA 1
ATOM 12219 C C . THR B 1 627 ? 17.781 14.047 42.25 1 62.94 627 THR B C 1
ATOM 12221 O O . THR B 1 627 ? 18.828 14.43 42.781 1 62.94 627 THR B O 1
ATOM 12224 N N . LYS B 1 628 ? 17.406 14.789 41.25 1 57.59 628 LYS B N 1
ATOM 12225 C CA . LYS B 1 628 ? 18.031 16.031 40.781 1 57.59 628 LYS B CA 1
ATOM 12226 C C . LYS B 1 628 ? 17.391 17.234 41.438 1 57.59 628 LYS B C 1
ATOM 12228 O O . LYS B 1 628 ? 16.281 17.641 41.094 1 57.59 628 LYS B O 1
ATOM 12233 N N . MET B 1 629 ? 17.516 17.297 42.75 1 44.72 629 MET B N 1
ATOM 12234 C CA . MET B 1 629 ? 17.062 18.562 43.344 1 44.72 629 MET B CA 1
ATOM 12235 C C . MET B 1 629 ? 17.359 19.719 42.375 1 44.72 629 MET B C 1
ATOM 12237 O O . MET B 1 629 ? 17.016 20.859 42.688 1 44.72 629 MET B O 1
ATOM 12241 N N . GLU B 1 630 ? 18.594 19.641 41.781 1 40.38 630 GLU B N 1
ATOM 12242 C CA . GLU B 1 630 ? 19.141 20.938 41.406 1 40.38 630 GLU B CA 1
ATOM 12243 C C . GLU B 1 630 ? 18.203 21.703 40.469 1 40.38 630 GLU B C 1
ATOM 12245 O O . GLU B 1 630 ? 17.297 21.109 39.875 1 40.38 630 GLU B O 1
ATOM 12250 N N . GLU B 1 631 ? 18.828 22.922 39.969 1 39.16 631 GLU B N 1
ATOM 12251 C CA . GLU B 1 631 ? 18.609 24.25 39.438 1 39.16 631 GLU B CA 1
ATOM 12252 C C . GLU B 1 631 ? 17.984 24.203 38.031 1 39.16 631 GLU B C 1
ATOM 12254 O O . GLU B 1 631 ? 18.703 24.016 37.062 1 39.16 631 GLU B O 1
ATOM 12259 N N . VAL B 1 632 ? 17.125 23.469 37.812 1 41.62 632 VAL B N 1
ATOM 12260 C CA . VAL B 1 632 ? 16.594 23.766 36.469 1 41.62 632 VAL B CA 1
ATOM 12261 C C . VAL B 1 632 ? 16.406 25.281 36.312 1 41.62 632 VAL B C 1
ATOM 12263 O O . VAL B 1 632 ? 15.516 25.859 36.938 1 41.62 632 VAL B O 1
ATOM 12266 N N . ILE B 1 633 ? 17.469 26 36.469 1 37.03 633 ILE B N 1
ATOM 12267 C CA . ILE B 1 633 ? 17.375 27.391 36.031 1 37.03 633 ILE B CA 1
ATOM 12268 C C . ILE B 1 633 ? 16.5 27.469 34.781 1 37.03 633 ILE B C 1
ATOM 12270 O O . ILE B 1 633 ? 16.766 26.812 33.781 1 37.03 633 ILE B O 1
ATOM 12274 N N . GLU B 1 634 ? 15.305 27.688 34.969 1 40.28 634 GLU B N 1
ATOM 12275 C CA . GLU B 1 634 ? 14.484 28.188 33.906 1 40.28 634 GLU B CA 1
ATOM 12276 C C . GLU B 1 634 ? 15.312 29.016 32.906 1 40.28 634 GLU B C 1
ATOM 12278 O O . GLU B 1 634 ? 15.641 30.172 33.188 1 40.28 634 GLU B O 1
ATOM 12283 N N . GLY B 1 635 ? 16.422 28.625 32.562 1 37.38 635 GLY B N 1
ATOM 12284 C CA . GLY B 1 635 ? 17.156 29.438 31.594 1 37.38 635 GLY B CA 1
ATOM 12285 C C . GLY B 1 635 ? 16.25 30.219 30.656 1 37.38 635 GLY B C 1
ATOM 12286 O O . GLY B 1 635 ? 15.172 29.75 30.297 1 37.38 635 GLY B O 1
ATOM 12287 N N . TYR B 1 636 ? 16.328 31.547 30.781 1 40.5 636 TYR B N 1
ATOM 12288 C CA . TYR B 1 636 ? 15.805 32.5 29.828 1 40.5 636 TYR B CA 1
ATOM 12289 C C . TYR B 1 636 ? 15.805 31.922 28.422 1 40.5 636 TYR B C 1
ATOM 12291 O O . TYR B 1 636 ? 16.828 31.422 27.953 1 40.5 636 TYR B O 1
ATOM 12299 N N . THR B 1 637 ? 14.805 31.344 28.078 1 50.97 637 THR B N 1
ATOM 12300 C CA . THR B 1 637 ? 14.641 30.922 26.688 1 50.97 637 THR B CA 1
ATOM 12301 C C . THR B 1 637 ? 15.305 31.906 25.734 1 50.97 637 THR B C 1
ATOM 12303 O O . THR B 1 637 ? 14.891 33.062 25.672 1 50.97 637 THR B O 1
ATOM 12306 N N . ASP B 1 638 ? 16.531 31.812 25.531 1 68.75 638 ASP B N 1
ATOM 12307 C CA . ASP B 1 638 ? 17.172 32.594 24.469 1 68.75 638 ASP B CA 1
ATOM 12308 C C . ASP B 1 638 ? 16.344 32.562 23.188 1 68.75 638 ASP B C 1
ATOM 12310 O O . ASP B 1 638 ? 16.141 31.5 22.594 1 68.75 638 ASP B O 1
ATOM 12314 N N . TYR B 1 639 ? 15.57 33.719 23 1 86.44 639 TYR B N 1
ATOM 12315 C CA . TYR B 1 639 ? 14.688 33.906 21.859 1 86.44 639 TYR B CA 1
ATOM 12316 C C . TYR B 1 639 ? 15.453 33.781 20.547 1 86.44 639 TYR B C 1
ATOM 12318 O O . TYR B 1 639 ? 14.859 33.594 19.484 1 86.44 639 TYR B O 1
ATOM 12326 N N . ARG B 1 640 ? 16.781 33.938 20.719 1 92.75 640 ARG B N 1
ATOM 12327 C CA . ARG B 1 640 ? 17.656 33.75 19.562 1 92.75 640 ARG B CA 1
ATOM 12328 C C . ARG B 1 640 ? 18.875 32.938 19.922 1 92.75 640 ARG B C 1
ATOM 12330 O O . ARG B 1 640 ? 19.641 33.312 20.812 1 92.75 640 ARG B O 1
ATOM 12337 N N . LYS B 1 641 ? 19 31.812 19.297 1 93.25 641 LYS B N 1
ATOM 12338 C CA . LYS B 1 641 ? 20.125 30.938 19.641 1 93.25 641 LYS B CA 1
ATOM 12339 C C . LYS B 1 641 ? 20.875 30.469 18.391 1 93.25 641 LYS B C 1
ATOM 12341 O O . LYS B 1 641 ? 20.266 29.891 17.484 1 93.25 641 LYS B O 1
ATOM 12346 N N . LEU B 1 642 ? 22.141 30.828 18.359 1 95.31 642 LEU B N 1
ATOM 12347 C CA . LEU B 1 642 ? 23.016 30.328 17.297 1 95.31 642 LEU B CA 1
ATOM 12348 C C . LEU B 1 642 ? 23.5 28.906 17.625 1 95.31 642 LEU B C 1
ATOM 12350 O O . LEU B 1 642 ? 23.75 28.594 18.797 1 95.31 642 LEU B O 1
ATOM 12354 N N . ALA B 1 643 ? 23.531 28.062 16.578 1 93.25 643 ALA B N 1
ATOM 12355 C CA . ALA B 1 643 ? 24 26.703 16.797 1 93.25 643 ALA B CA 1
ATOM 12356 C C . ALA B 1 643 ? 24.781 26.188 15.586 1 93.25 643 ALA B C 1
ATOM 12358 O O . ALA B 1 643 ? 24.828 26.844 14.547 1 93.25 643 ALA B O 1
ATOM 12359 N N . SER B 1 644 ? 25.531 25.016 15.742 1 92.62 644 SER B N 1
ATOM 12360 C CA . SER B 1 644 ? 26.359 24.391 14.734 1 92.62 644 SER B CA 1
ATOM 12361 C C . SER B 1 644 ? 27.562 25.266 14.375 1 92.62 644 SER B C 1
ATOM 12363 O O . SER B 1 644 ? 27.734 25.656 13.219 1 92.62 644 SER B O 1
ATOM 12365 N N . PRO B 1 645 ? 28.406 25.516 15.375 1 93.31 645 PRO B N 1
ATOM 12366 C CA . PRO B 1 645 ? 29.562 26.406 15.172 1 93.31 645 PRO B CA 1
ATOM 12367 C C . PRO B 1 645 ? 30.672 25.75 14.359 1 93.31 645 PRO B C 1
ATOM 12369 O O . PRO B 1 645 ? 30.891 24.547 14.469 1 93.31 645 PRO B O 1
ATOM 12372 N N . ASN B 1 646 ? 31.234 26.641 13.523 1 92.5 646 ASN B N 1
ATOM 12373 C CA . ASN B 1 646 ? 32.531 26.281 12.938 1 92.5 646 ASN B CA 1
ATOM 12374 C C . ASN B 1 646 ? 33.688 26.625 13.875 1 92.5 646 ASN B C 1
ATOM 12376 O O . ASN B 1 646 ? 33.5 27.344 14.859 1 92.5 646 ASN B O 1
ATOM 12380 N N . PRO B 1 647 ? 34.906 26 13.633 1 90 647 PRO B N 1
ATOM 12381 C CA . PRO B 1 647 ? 36.062 26.438 14.406 1 90 647 PRO B CA 1
ATOM 12382 C C . PRO B 1 647 ? 36.312 27.938 14.289 1 90 647 PRO B C 1
ATOM 12384 O O . PRO B 1 647 ? 36.094 28.516 13.219 1 90 647 PRO B O 1
ATOM 12387 N N . THR B 1 648 ? 36.781 28.531 15.461 1 93.25 648 THR B N 1
ATOM 12388 C CA . THR B 1 648 ? 37.094 29.953 15.461 1 93.25 648 THR B CA 1
ATOM 12389 C C . THR B 1 648 ? 38.312 30.219 14.578 1 93.25 648 THR B C 1
ATOM 12391 O O . THR B 1 648 ? 39.281 29.484 14.617 1 93.25 648 THR B O 1
ATOM 12394 N N . TYR B 1 649 ? 38.125 31.25 13.758 1 92.06 649 TYR B N 1
ATOM 12395 C CA . TYR B 1 649 ? 39.25 31.609 12.906 1 92.06 649 TYR B CA 1
ATOM 12396 C C . TYR B 1 649 ? 39.438 33.125 12.859 1 92.06 649 TYR B C 1
ATOM 12398 O O . TYR B 1 649 ? 38.656 33.875 13.453 1 92.06 649 TYR B O 1
ATOM 12406 N N . THR B 1 650 ? 40.594 33.531 12.258 1 93.56 650 THR B N 1
ATOM 12407 C CA . THR B 1 650 ? 40.875 34.938 12.148 1 93.56 650 THR B CA 1
ATOM 12408 C C . THR B 1 650 ? 40.031 35.594 11.062 1 93.56 650 THR B C 1
ATOM 12410 O O . THR B 1 650 ? 39.531 34.906 10.164 1 93.56 650 THR B O 1
ATOM 12413 N N . LEU B 1 651 ? 39.844 36.844 11.109 1 94.75 651 LEU B N 1
ATOM 12414 C CA . LEU B 1 651 ? 39.094 37.594 10.102 1 94.75 651 LEU B CA 1
ATOM 12415 C C . LEU B 1 651 ? 39.75 37.438 8.727 1 94.75 651 LEU B C 1
ATOM 12417 O O . LEU B 1 651 ? 39.062 37.406 7.707 1 94.75 651 LEU B O 1
ATOM 12421 N N . GLU B 1 652 ? 41.031 37.312 8.742 1 93.38 652 GLU B N 1
ATOM 12422 C CA . GLU B 1 652 ? 41.75 37.125 7.488 1 93.38 652 GLU B CA 1
ATOM 12423 C C . GLU B 1 652 ? 41.375 35.812 6.832 1 93.38 652 GLU B C 1
ATOM 12425 O O . GLU B 1 652 ? 41.094 35.75 5.629 1 93.38 652 GLU B O 1
ATOM 12430 N N . SER B 1 653 ? 41.312 34.844 7.621 1 93.88 653 SER B N 1
ATOM 12431 C CA . SER B 1 653 ? 40.938 33.531 7.113 1 93.88 653 SER B CA 1
ATOM 12432 C C . SER B 1 653 ? 39.469 33.5 6.652 1 93.88 653 SER B C 1
ATOM 12434 O O . SER B 1 653 ? 39.156 32.844 5.668 1 93.88 653 SER B O 1
ATOM 12436 N N . PHE B 1 654 ? 38.656 34.156 7.375 1 94.06 654 PHE B N 1
ATOM 12437 C CA . PHE B 1 654 ? 37.25 34.25 7.016 1 94.06 654 PHE B CA 1
ATOM 12438 C C . PHE B 1 654 ? 37.062 34.938 5.668 1 94.06 654 PHE B C 1
ATOM 12440 O O . PHE B 1 654 ? 36.344 34.438 4.801 1 94.06 654 PHE B O 1
ATOM 12447 N N . GLU B 1 655 ? 37.719 36.062 5.48 1 93.94 655 GLU B N 1
ATOM 12448 C CA . GLU B 1 655 ? 37.656 36.812 4.234 1 93.94 655 GLU B CA 1
ATOM 12449 C C . GLU B 1 655 ? 38.188 35.969 3.061 1 93.94 655 GLU B C 1
ATOM 12451 O O . GLU B 1 655 ? 37.656 36.062 1.951 1 93.94 655 GLU B O 1
ATOM 12456 N N . ALA B 1 656 ? 39.125 35.156 3.307 1 93.12 656 ALA B N 1
ATOM 12457 C CA . ALA B 1 656 ? 39.688 34.312 2.27 1 93.12 656 ALA B CA 1
ATOM 12458 C C . ALA B 1 656 ? 38.688 33.219 1.836 1 93.12 656 ALA B C 1
ATOM 12460 O O . ALA B 1 656 ? 38.625 32.875 0.655 1 93.12 656 ALA B O 1
ATOM 12461 N N . ALA B 1 657 ? 38 32.719 2.777 1 91.38 657 ALA B N 1
ATOM 12462 C CA . ALA B 1 657 ? 37.031 31.672 2.5 1 91.38 657 ALA B CA 1
ATOM 12463 C C . ALA B 1 657 ? 35.906 32.188 1.617 1 91.38 657 ALA B C 1
ATOM 12465 O O . ALA B 1 657 ? 35.312 31.406 0.832 1 91.38 657 ALA B O 1
ATOM 12466 N N . TYR B 1 658 ? 35.531 33.5 1.726 1 93.31 658 TYR B N 1
ATOM 12467 C CA . TYR B 1 658 ? 34.406 34.031 0.999 1 93.31 658 TYR B CA 1
ATOM 12468 C C . TYR B 1 658 ? 34.875 34.969 -0.121 1 93.31 658 TYR B C 1
ATOM 12470 O O . TYR B 1 658 ? 34.094 35.781 -0.626 1 93.31 658 TYR B O 1
ATOM 12478 N N . GLN B 1 659 ? 36.062 34.875 -0.538 1 90.31 659 GLN B N 1
ATOM 12479 C CA . GLN B 1 659 ? 36.688 35.781 -1.49 1 90.31 659 GLN B CA 1
ATOM 12480 C C . GLN B 1 659 ? 35.969 35.75 -2.832 1 90.31 659 GLN B C 1
ATOM 12482 O O . GLN B 1 659 ? 35.875 36.781 -3.52 1 90.31 659 GLN B O 1
ATOM 12487 N N . SER B 1 660 ? 35.375 34.656 -3.146 1 89.81 660 SER B N 1
ATOM 12488 C CA . SER B 1 660 ? 34.719 34.5 -4.441 1 89.81 660 SER B CA 1
ATOM 12489 C C . SER B 1 660 ? 33.312 35.062 -4.426 1 89.81 660 SER B C 1
ATOM 12491 O O . SER B 1 660 ? 32.688 35.25 -5.477 1 89.81 660 SER B O 1
ATOM 12493 N N . ASN B 1 661 ? 32.812 35.469 -3.305 1 92.56 661 ASN B N 1
ATOM 12494 C CA . ASN B 1 661 ? 31.469 36 -3.164 1 92.56 661 ASN B CA 1
ATOM 12495 C C . ASN B 1 661 ? 31.484 37.531 -3.092 1 92.56 661 ASN B C 1
ATOM 12497 O O . ASN B 1 661 ? 31.969 38.125 -2.115 1 92.56 661 ASN B O 1
ATOM 12501 N N . PRO B 1 662 ? 30.891 38.125 -4.047 1 93.5 662 PRO B N 1
ATOM 12502 C CA . PRO B 1 662 ? 30.938 39.594 -4.105 1 93.5 662 PRO B CA 1
ATOM 12503 C C . PRO B 1 662 ? 30.281 40.25 -2.891 1 93.5 662 PRO B C 1
ATOM 12505 O O . PRO B 1 662 ? 30.609 41.406 -2.553 1 93.5 662 PRO B O 1
ATOM 12508 N N . ALA B 1 663 ? 29.422 39.625 -2.227 1 95.25 663 ALA B N 1
ATOM 12509 C CA . ALA B 1 663 ? 28.75 40.188 -1.065 1 95.25 663 ALA B CA 1
ATOM 12510 C C . ALA B 1 663 ? 29.734 40.438 0.081 1 95.25 663 ALA B C 1
ATOM 12512 O O . ALA B 1 663 ? 29.5 41.281 0.943 1 95.25 663 ALA B O 1
ATOM 12513 N N . PHE B 1 664 ? 30.844 39.781 0.112 1 95.5 664 PHE B N 1
ATOM 12514 C CA . PHE B 1 664 ? 31.766 39.812 1.237 1 95.5 664 PHE B CA 1
ATOM 12515 C C . PHE B 1 664 ? 32.969 40.688 0.92 1 95.5 664 PHE B C 1
ATOM 12517 O O . PHE B 1 664 ? 33.938 40.719 1.663 1 95.5 664 PHE B O 1
ATOM 12524 N N . GLN B 1 665 ? 32.781 41.469 -0.179 1 93 665 GLN B N 1
ATOM 12525 C CA . GLN B 1 665 ? 33.812 42.438 -0.48 1 93 665 GLN B CA 1
ATOM 12526 C C . GLN B 1 665 ? 33.906 43.531 0.597 1 93 665 GLN B C 1
ATOM 12528 O O . GLN B 1 665 ? 32.875 44.094 1.001 1 93 665 GLN B O 1
ATOM 12533 N N . SER B 1 666 ? 35.125 43.938 1.09 1 91.75 666 SER B N 1
ATOM 12534 C CA . SER B 1 666 ? 35.375 44.938 2.127 1 91.75 666 SER B CA 1
ATOM 12535 C C . SER B 1 666 ? 34.625 44.594 3.412 1 91.75 666 SER B C 1
ATOM 12537 O O . SER B 1 666 ? 34.062 45.469 4.051 1 91.75 666 SER B O 1
ATOM 12539 N N . PHE B 1 667 ? 34.594 43.312 3.713 1 95.12 667 PHE B N 1
ATOM 12540 C CA . PHE B 1 667 ? 33.844 42.781 4.848 1 95.12 667 PHE B CA 1
ATOM 12541 C C . PHE B 1 667 ? 34.281 43.438 6.145 1 95.12 667 PHE B C 1
ATOM 12543 O O . PHE B 1 667 ? 33.469 43.938 6.918 1 95.12 667 PHE B O 1
ATOM 12550 N N . ARG B 1 668 ? 35.625 43.531 6.41 1 93.56 668 ARG B N 1
ATOM 12551 C CA . ARG B 1 668 ? 36.156 44.094 7.648 1 93.56 668 ARG B CA 1
ATOM 12552 C C . ARG B 1 668 ? 35.844 45.562 7.781 1 93.56 668 ARG B C 1
ATOM 12554 O O . ARG B 1 668 ? 35.531 46.062 8.875 1 93.56 668 ARG B O 1
ATOM 12561 N N . GLU B 1 669 ? 35.875 46.188 6.676 1 91.75 669 GLU B N 1
ATOM 12562 C CA . GLU B 1 669 ? 35.562 47.625 6.672 1 91.75 669 GLU B CA 1
ATOM 12563 C C . GLU B 1 669 ? 34.094 47.844 6.996 1 91.75 669 GLU B C 1
ATOM 12565 O O . GLU B 1 669 ? 33.75 48.75 7.781 1 91.75 669 GLU B O 1
ATOM 12570 N N . LYS B 1 670 ? 33.312 47.062 6.398 1 94.25 670 LYS B N 1
ATOM 12571 C CA . LYS B 1 670 ? 31.875 47.156 6.656 1 94.25 670 LYS B CA 1
ATOM 12572 C C . LYS B 1 670 ? 31.562 46.844 8.109 1 94.25 670 LYS B C 1
ATOM 12574 O O . LYS B 1 670 ? 30.719 47.5 8.727 1 94.25 670 LYS B O 1
ATOM 12579 N N . LEU B 1 671 ? 32.188 45.844 8.641 1 94.44 671 LEU B N 1
ATOM 12580 C CA . LEU B 1 671 ? 31.969 45.438 10.023 1 94.44 671 LEU B CA 1
ATOM 12581 C C . LEU B 1 671 ? 32.438 46.531 10.992 1 94.44 671 LEU B C 1
ATOM 12583 O O . LEU B 1 671 ? 31.75 46.812 11.992 1 94.44 671 LEU B O 1
ATOM 12587 N N . THR B 1 672 ? 33.562 47.156 10.617 1 91.94 672 THR B N 1
ATOM 12588 C CA . THR B 1 672 ? 34.094 48.219 11.453 1 91.94 672 THR B CA 1
ATOM 12589 C C . THR B 1 672 ? 33.125 49.406 11.508 1 91.94 672 THR B C 1
ATOM 12591 O O . THR B 1 672 ? 32.844 49.938 12.586 1 91.94 672 THR B O 1
ATOM 12594 N N . LYS B 1 673 ? 32.656 49.656 10.336 1 90.88 673 LYS B N 1
ATOM 12595 C CA . LYS B 1 673 ? 31.688 50.75 10.258 1 90.88 673 LYS B CA 1
ATOM 12596 C C . LYS B 1 673 ? 30.422 50.438 11.047 1 90.88 673 LYS B C 1
ATOM 12598 O O . LYS B 1 673 ? 29.875 51.312 11.75 1 90.88 673 LYS B O 1
ATOM 12603 N N . PHE B 1 674 ? 29.891 49.25 11 1 92.94 674 PHE B N 1
ATOM 12604 C CA . PHE B 1 674 ? 28.688 48.812 11.695 1 92.94 674 PHE B CA 1
ATOM 12605 C C . PHE B 1 674 ? 28.891 48.844 13.203 1 92.94 674 PHE B C 1
ATOM 12607 O O . PHE B 1 674 ? 28.031 49.312 13.945 1 92.94 674 PHE B O 1
ATOM 12614 N N . LEU B 1 675 ? 30.031 48.344 13.656 1 91.06 675 LEU B N 1
ATOM 12615 C CA . LEU B 1 675 ? 30.297 48.25 15.086 1 91.06 675 LEU B CA 1
ATOM 12616 C C . LEU B 1 675 ? 30.438 49.656 15.711 1 91.06 675 LEU B C 1
ATOM 12618 O O . LEU B 1 675 ? 30.016 49.875 16.859 1 91.06 675 LEU B O 1
ATOM 12622 N N . LYS B 1 676 ? 31.016 50.562 14.875 1 88.19 676 LYS B N 1
ATOM 12623 C CA . LYS B 1 676 ? 31.125 51.938 15.359 1 88.19 676 LYS B CA 1
ATOM 12624 C C . LYS B 1 676 ? 29.75 52.531 15.648 1 88.19 676 LYS B C 1
ATOM 12626 O O . LYS B 1 676 ? 29.594 53.281 16.609 1 88.19 676 LYS B O 1
ATOM 12631 N N . TRP B 1 677 ? 28.922 52.094 14.836 1 87.5 677 TRP B N 1
ATOM 12632 C CA . TRP B 1 677 ? 27.562 52.594 14.977 1 87.5 677 TRP B CA 1
ATOM 12633 C C . TRP B 1 677 ? 26.781 51.781 16.016 1 87.5 677 TRP B C 1
ATOM 12635 O O . TRP B 1 677 ? 26.031 52.344 16.812 1 87.5 677 TRP B O 1
ATOM 12645 N N . PHE B 1 678 ? 26.906 50.531 16.172 1 88.88 678 PHE B N 1
ATOM 12646 C CA . PHE B 1 678 ? 26.094 49.594 16.906 1 88.88 678 PHE B CA 1
ATOM 12647 C C . PHE B 1 678 ? 26.5 49.562 18.375 1 88.88 678 PHE B C 1
ATOM 12649 O O . PHE B 1 678 ? 25.641 49.438 19.266 1 88.88 678 PHE B O 1
ATOM 12656 N N . LEU B 1 679 ? 27.703 49.625 18.734 1 87.19 679 LEU B N 1
ATOM 12657 C CA . LEU B 1 679 ? 28.203 49.406 20.078 1 87.19 679 LEU B CA 1
ATOM 12658 C C . LEU B 1 679 ? 27.672 50.469 21.047 1 87.19 679 LEU B C 1
ATOM 12660 O O . LEU B 1 679 ? 27.281 50.125 22.172 1 87.19 679 LEU B O 1
ATOM 12664 N N . PRO B 1 680 ? 27.625 51.719 20.562 1 83.12 680 PRO B N 1
ATOM 12665 C CA . PRO B 1 680 ? 27.047 52.688 21.469 1 83.12 680 PRO B CA 1
ATOM 12666 C C . PRO B 1 680 ? 25.594 52.406 21.828 1 83.12 680 PRO B C 1
ATOM 12668 O O . PRO B 1 680 ? 25.156 52.688 22.938 1 83.12 680 PRO B O 1
ATOM 12671 N N . HIS B 1 681 ? 24.922 51.781 20.938 1 80.44 681 HIS B N 1
ATOM 12672 C CA . HIS B 1 681 ? 23.531 51.469 21.172 1 80.44 681 HIS B CA 1
ATOM 12673 C C . HIS B 1 681 ? 23.391 50.281 22.125 1 80.44 681 HIS B C 1
ATOM 12675 O O . HIS B 1 681 ? 22.328 50.062 22.719 1 80.44 681 HIS B O 1
ATOM 12681 N N . CYS B 1 682 ? 24.406 49.531 22.328 1 75.94 682 CYS B N 1
ATOM 12682 C CA . CYS B 1 682 ? 24.422 48.438 23.281 1 75.94 682 CYS B CA 1
ATOM 12683 C C . CYS B 1 682 ? 25.078 48.875 24.594 1 75.94 682 CYS B C 1
ATOM 12685 O O . CYS B 1 682 ? 25.391 48.031 25.438 1 75.94 682 CYS B O 1
ATOM 12687 N N . ASN B 1 683 ? 25.297 50.062 24.812 1 76.12 683 ASN B N 1
ATOM 12688 C CA . ASN B 1 683 ? 25.938 50.656 26 1 76.12 683 ASN B CA 1
ATOM 12689 C C . ASN B 1 683 ? 27.359 50.156 26.156 1 76.12 683 ASN B C 1
ATOM 12691 O O . ASN B 1 683 ? 27.797 49.844 27.266 1 76.12 683 ASN B O 1
ATOM 12695 N N . ILE B 1 684 ? 27.812 49.719 25.047 1 74.88 684 ILE B N 1
ATOM 12696 C CA . ILE B 1 684 ? 29.219 49.375 25.078 1 74.88 684 ILE B CA 1
ATOM 12697 C C . ILE B 1 684 ? 30.078 50.562 24.641 1 74.88 684 ILE B C 1
ATOM 12699 O O . ILE B 1 684 ? 29.859 51.125 23.562 1 74.88 684 ILE B O 1
ATOM 12703 N N . LEU B 1 685 ? 30.781 51.125 25.594 1 66.5 685 LEU B N 1
ATOM 12704 C CA . LEU B 1 685 ? 31.562 52.344 25.406 1 66.5 685 LEU B CA 1
ATOM 12705 C C . LEU B 1 685 ? 32.438 52.219 24.156 1 66.5 685 LEU B C 1
ATOM 12707 O O . LEU B 1 685 ? 33.125 51.219 23.969 1 66.5 685 LEU B O 1
ATOM 12711 N N . THR B 1 686 ? 32.094 52.812 23.094 1 60.09 686 THR B N 1
ATOM 12712 C CA . THR B 1 686 ? 32.812 52.844 21.828 1 60.09 686 THR B CA 1
ATOM 12713 C C . THR B 1 686 ? 34.219 53.438 22 1 60.09 686 THR B C 1
ATOM 12715 O O . THR B 1 686 ? 34.406 54.375 22.766 1 60.09 686 THR B O 1
ATOM 12718 N N . PRO B 1 687 ? 35.094 52.688 21.641 1 56.59 687 PRO B N 1
ATOM 12719 C CA . PRO B 1 687 ? 36.469 53.219 21.734 1 56.59 687 PRO B CA 1
ATOM 12720 C C . PRO B 1 687 ? 36.594 54.625 21.219 1 56.59 687 PRO B C 1
ATOM 12722 O O . PRO B 1 687 ? 35.781 55.094 20.406 1 56.59 687 PRO B O 1
ATOM 12725 N N . PRO B 1 688 ? 37.531 55.375 21.656 1 53 688 PRO B N 1
ATOM 12726 C CA . PRO B 1 688 ? 38 56.688 21.188 1 53 688 PRO B CA 1
ATOM 12727 C C . PRO B 1 688 ? 37.969 56.781 19.656 1 53 688 PRO B C 1
ATOM 12729 O O . PRO B 1 688 ? 37.844 55.781 18.969 1 53 688 PRO B O 1
ATOM 12732 N N . ARG B 1 689 ? 38.219 57.844 18.906 1 58.12 689 ARG B N 1
ATOM 12733 C CA . ARG B 1 689 ? 38.312 58.312 17.531 1 58.12 689 ARG B CA 1
ATOM 12734 C C . ARG B 1 689 ? 38.938 57.25 16.625 1 58.12 689 ARG B C 1
ATOM 12736 O O . ARG B 1 689 ? 38.594 57.188 15.445 1 58.12 689 ARG B O 1
ATOM 12743 N N . ASN B 1 690 ? 39.812 56.094 17.016 1 65.5 690 ASN B N 1
ATOM 12744 C CA . ASN B 1 690 ? 40.625 55.281 16.141 1 65.5 690 ASN B CA 1
ATOM 12745 C C . ASN B 1 690 ? 40.25 53.812 16.266 1 65.5 690 ASN B C 1
ATOM 12747 O O . ASN B 1 690 ? 41.125 52.906 16.219 1 65.5 690 ASN B O 1
ATOM 12751 N N . PHE B 1 691 ? 38.906 53.25 16.281 1 81.69 691 PHE B N 1
ATOM 12752 C CA . PHE B 1 691 ? 38.531 51.844 16.344 1 81.69 691 PHE B CA 1
ATOM 12753 C C . PHE B 1 691 ? 38.688 51.156 14.992 1 81.69 691 PHE B C 1
ATOM 12755 O O . PHE B 1 691 ? 38.062 51.594 14.008 1 81.69 691 PHE B O 1
ATOM 12762 N N . ARG B 1 692 ? 39.594 50.281 14.805 1 83.69 692 ARG B N 1
ATOM 12763 C CA . ARG B 1 692 ? 39.781 49.5 13.586 1 83.69 692 ARG B CA 1
ATOM 12764 C C . ARG B 1 692 ? 40 48.031 13.906 1 83.69 692 ARG B C 1
ATOM 12766 O O . ARG B 1 692 ? 40.75 47.688 14.836 1 83.69 692 ARG B O 1
ATOM 12773 N N . LEU B 1 693 ? 39.219 47.125 13.195 1 90.19 693 LEU B N 1
ATOM 12774 C CA . LEU B 1 693 ? 39.406 45.688 13.312 1 90.19 693 LEU B CA 1
ATOM 12775 C C . LEU B 1 693 ? 40.688 45.25 12.609 1 90.19 693 LEU B C 1
ATOM 12777 O O . LEU B 1 693 ? 41.062 45.812 11.57 1 90.19 693 LEU B O 1
ATOM 12781 N N . THR B 1 694 ? 41.406 44.344 13.203 1 90.06 694 THR B N 1
ATOM 12782 C CA . THR B 1 694 ? 42.656 43.812 12.633 1 90.06 694 THR B CA 1
ATOM 12783 C C . THR B 1 694 ? 42.406 42.438 12 1 90.06 694 THR B C 1
ATOM 12785 O O . THR B 1 694 ? 41.438 41.75 12.344 1 90.06 694 THR B O 1
ATOM 12788 N N . PRO B 1 695 ? 43.188 42.094 11.102 1 92.38 695 PRO B N 1
ATOM 12789 C CA . PRO B 1 695 ? 43.062 40.781 10.461 1 92.38 695 PRO B CA 1
ATOM 12790 C C . PRO B 1 695 ? 43.188 39.625 11.461 1 92.38 695 PRO B C 1
ATOM 12792 O O . PRO B 1 695 ? 42.719 38.531 11.172 1 92.38 695 PRO B O 1
ATOM 12795 N N . LEU B 1 696 ? 43.656 39.875 12.703 1 92.5 696 LEU B N 1
ATOM 12796 C CA . LEU B 1 696 ? 43.906 38.812 13.664 1 92.5 696 LEU B CA 1
ATOM 12797 C C . LEU B 1 696 ? 42.75 38.656 14.625 1 92.5 696 LEU B C 1
ATOM 12799 O O . LEU B 1 696 ? 42.688 37.719 15.414 1 92.5 696 LEU B O 1
ATOM 12803 N N . ASP B 1 697 ? 41.812 39.562 14.484 1 92.81 697 ASP B N 1
ATOM 12804 C CA . ASP B 1 697 ? 40.625 39.406 15.336 1 92.81 697 ASP B CA 1
ATOM 12805 C C . ASP B 1 697 ? 39.906 38.094 15.047 1 92.81 697 ASP B C 1
ATOM 12807 O O . ASP B 1 697 ? 39.938 37.594 13.922 1 92.81 697 ASP B O 1
ATOM 12811 N N . GLU B 1 698 ? 39.25 37.562 16.078 1 93.62 698 GLU B N 1
ATOM 12812 C CA . GLU B 1 698 ? 38.656 36.25 15.969 1 93.62 698 GLU B CA 1
ATOM 12813 C C . GLU B 1 698 ? 37.156 36.344 15.703 1 93.62 698 GLU B C 1
ATOM 12815 O O . GLU B 1 698 ? 36.469 37.219 16.234 1 93.62 698 GLU B O 1
ATOM 12820 N N . ILE B 1 699 ? 36.688 35.469 14.82 1 94.5 699 ILE B N 1
ATOM 12821 C CA . ILE B 1 699 ? 35.281 35.375 14.438 1 94.5 699 ILE B CA 1
ATOM 12822 C C . ILE B 1 699 ? 34.844 33.906 14.453 1 94.5 699 ILE B C 1
ATOM 12824 O O . ILE B 1 699 ? 35.625 33.031 14.07 1 94.5 699 ILE B O 1
ATOM 12828 N N . THR B 1 700 ? 33.719 33.594 15.039 1 96.25 700 THR B N 1
ATOM 12829 C CA . THR B 1 700 ? 33.156 32.25 15.008 1 96.25 700 THR B CA 1
ATOM 12830 C C . THR B 1 700 ? 31.875 32.219 14.172 1 96.25 700 THR B C 1
ATOM 12832 O O . THR B 1 700 ? 30.875 32.844 14.516 1 96.25 700 THR B O 1
ATOM 12835 N N . GLU B 1 701 ? 31.875 31.469 13.117 1 96.31 701 GLU B N 1
ATOM 12836 C CA . GLU B 1 701 ? 30.75 31.344 12.195 1 96.31 701 GLU B CA 1
ATOM 12837 C C . GLU B 1 701 ? 29.797 30.219 12.609 1 96.31 701 GLU B C 1
ATOM 12839 O O . GLU B 1 701 ? 30.25 29.203 13.141 1 96.31 701 GLU B O 1
ATOM 12844 N N . TYR B 1 702 ? 28.469 30.453 12.414 1 97.06 702 TYR B N 1
ATOM 12845 C CA . TYR B 1 702 ? 27.453 29.469 12.727 1 97.06 702 TYR B CA 1
ATOM 12846 C C . TYR B 1 702 ? 26.625 29.125 11.484 1 97.06 702 TYR B C 1
ATOM 12848 O O . TYR B 1 702 ? 26.531 29.938 10.562 1 97.06 702 TYR B O 1
ATOM 12856 N N . ARG B 1 703 ? 26.031 27.875 11.406 1 96.56 703 ARG B N 1
ATOM 12857 C CA . ARG B 1 703 ? 25.234 27.438 10.258 1 96.56 703 ARG B CA 1
ATOM 12858 C C . ARG B 1 703 ? 23.75 27.406 10.602 1 96.56 703 ARG B C 1
ATOM 12860 O O . ARG B 1 703 ? 22.906 27.141 9.734 1 96.56 703 ARG B O 1
ATOM 12867 N N . TYR B 1 704 ? 23.375 27.688 11.797 1 95.75 704 TYR B N 1
ATOM 12868 C CA . TYR B 1 704 ? 22.016 27.5 12.289 1 95.75 704 TYR B CA 1
ATOM 12869 C C . TYR B 1 704 ? 21.625 28.609 13.25 1 95.75 704 TYR B C 1
ATOM 12871 O O . TYR B 1 704 ? 22.438 29.047 14.078 1 95.75 704 TYR B O 1
ATOM 12879 N N . LEU B 1 705 ? 20.406 29.141 13.07 1 96.88 705 LEU B N 1
ATOM 12880 C CA . LEU B 1 705 ? 19.828 30.141 13.977 1 96.88 705 LEU B CA 1
ATOM 12881 C C . LEU B 1 705 ? 18.406 29.75 14.367 1 96.88 705 LEU B C 1
ATOM 12883 O O . LEU B 1 705 ? 17.562 29.547 13.5 1 96.88 705 LEU B O 1
ATOM 12887 N N . ARG B 1 706 ? 18.172 29.531 15.633 1 96.38 706 ARG B N 1
ATOM 12888 C CA . ARG B 1 706 ? 16.828 29.328 16.156 1 96.38 706 ARG B CA 1
ATOM 12889 C C . ARG B 1 706 ? 16.188 30.641 16.578 1 96.38 706 ARG B C 1
ATOM 12891 O O . ARG B 1 706 ? 16.766 31.391 17.375 1 96.38 706 ARG B O 1
ATOM 12898 N N . VAL B 1 707 ? 15.094 30.953 16.016 1 96.56 707 VAL B N 1
ATOM 12899 C CA . VAL B 1 707 ? 14.406 32.188 16.359 1 96.56 707 VAL B CA 1
ATOM 12900 C C . VAL B 1 707 ? 13.039 31.875 16.969 1 96.56 707 VAL B C 1
ATOM 12902 O O . VAL B 1 707 ? 12.188 31.266 16.328 1 96.56 707 VAL B O 1
ATOM 12905 N N . THR B 1 708 ? 12.828 32.25 18.219 1 95.56 708 THR B N 1
ATOM 12906 C CA . THR B 1 708 ? 11.547 32.094 18.891 1 95.56 708 THR B CA 1
ATOM 12907 C C . THR B 1 708 ? 10.836 33.438 19 1 95.56 708 THR B C 1
ATOM 12909 O O . THR B 1 708 ? 11.43 34.438 19.422 1 95.56 708 THR B O 1
ATOM 12912 N N . TYR B 1 709 ? 9.672 33.5 18.5 1 94.44 709 TYR B N 1
ATOM 12913 C CA . TYR B 1 709 ? 8.914 34.719 18.484 1 94.44 709 TYR B CA 1
ATOM 12914 C C . TYR B 1 709 ? 7.473 34.5 18.922 1 94.44 709 TYR B C 1
ATOM 12916 O O . TYR B 1 709 ? 7 33.375 18.953 1 94.44 709 TYR B O 1
ATOM 12924 N N . THR B 1 710 ? 6.797 35.562 19.297 1 92.31 710 THR B N 1
ATOM 12925 C CA . THR B 1 710 ? 5.379 35.5 19.625 1 92.31 710 THR B CA 1
ATOM 12926 C C . THR B 1 710 ? 4.52 35.594 18.375 1 92.31 710 THR B C 1
ATOM 12928 O O . THR B 1 710 ? 4.613 36.562 17.625 1 92.31 710 THR B O 1
ATOM 12931 N N . CYS B 1 711 ? 3.697 34.625 18.156 1 94.31 711 CYS B N 1
ATOM 12932 C CA . CYS B 1 711 ? 2.801 34.594 17 1 94.31 711 CYS B CA 1
ATOM 12933 C C . CYS B 1 711 ? 1.724 35.688 17.125 1 94.31 711 CYS B C 1
ATOM 12935 O O . CYS B 1 711 ? 1.037 35.75 18.156 1 94.31 711 CYS B O 1
ATOM 12937 N N . SER B 1 712 ? 1.614 36.438 16.109 1 91.56 712 SER B N 1
ATOM 12938 C CA . SER B 1 712 ? 0.66 37.531 16.156 1 91.56 712 SER B CA 1
ATOM 12939 C C . SER B 1 712 ? -0.773 37.031 16.016 1 91.56 712 SER B C 1
ATOM 12941 O O . SER B 1 712 ? -1.716 37.719 16.438 1 91.56 712 SER B O 1
ATOM 12943 N N . ALA B 1 713 ? -0.942 35.812 15.547 1 91.94 713 ALA B N 1
ATOM 12944 C CA . ALA B 1 713 ? -2.277 35.281 15.258 1 91.94 713 ALA B CA 1
ATOM 12945 C C . ALA B 1 713 ? -2.889 34.625 16.5 1 91.94 713 ALA B C 1
ATOM 12947 O O . ALA B 1 713 ? -4.113 34.594 16.641 1 91.94 713 ALA B O 1
ATOM 12948 N N . ASN B 1 714 ? -2.098 34.094 17.375 1 91.62 714 ASN B N 1
ATOM 12949 C CA . ASN B 1 714 ? -2.664 33.375 18.516 1 91.62 714 ASN B CA 1
ATOM 12950 C C . ASN B 1 714 ? -1.875 33.656 19.797 1 91.62 714 ASN B C 1
ATOM 12952 O O . ASN B 1 714 ? -2.104 33 20.812 1 91.62 714 ASN B O 1
ATOM 12956 N N . TRP B 1 715 ? -0.866 34.406 19.781 1 92.56 715 TRP B N 1
ATOM 12957 C CA . TRP B 1 715 ? -0.115 34.938 20.922 1 92.56 715 TRP B CA 1
ATOM 12958 C C . TRP B 1 715 ? 0.748 33.844 21.547 1 92.56 715 TRP B C 1
ATOM 12960 O O . TRP B 1 715 ? 1.274 34.031 22.656 1 92.56 715 TRP B O 1
ATOM 12970 N N . ASP B 1 716 ? 0.904 32.719 20.844 1 91.12 716 ASP B N 1
ATOM 12971 C CA . ASP B 1 716 ? 1.772 31.641 21.328 1 91.12 716 ASP B CA 1
ATOM 12972 C C . ASP B 1 716 ? 3.207 31.844 20.844 1 91.12 716 ASP B C 1
ATOM 12974 O O . ASP B 1 716 ? 3.449 32.562 19.891 1 91.12 716 ASP B O 1
ATOM 12978 N N . LEU B 1 717 ? 4.109 31.156 21.531 1 91.31 717 LEU B N 1
ATOM 12979 C CA . LEU B 1 717 ? 5.5 31.156 21.094 1 91.31 717 LEU B CA 1
ATOM 12980 C C . LEU B 1 717 ? 5.715 30.125 19.984 1 91.31 717 LEU B C 1
ATOM 12982 O O . LEU B 1 717 ? 5.227 29 20.062 1 91.31 717 LEU B O 1
ATOM 12986 N N . LYS B 1 718 ? 6.258 30.594 18.938 1 94.25 718 LYS B N 1
ATOM 12987 C CA . LYS B 1 718 ? 6.625 29.734 17.828 1 94.25 718 LYS B CA 1
ATOM 12988 C C . LYS B 1 718 ? 8.117 29.828 17.531 1 94.25 718 LYS B C 1
ATOM 12990 O O . LYS B 1 718 ? 8.766 30.812 17.859 1 94.25 718 LYS B O 1
ATOM 12995 N N . THR B 1 719 ? 8.688 28.781 16.984 1 95.44 719 THR B N 1
ATOM 12996 C CA . THR B 1 719 ? 10.125 28.734 16.719 1 95.44 719 THR B CA 1
ATOM 12997 C C . THR B 1 719 ? 10.391 28.422 15.25 1 95.44 719 THR B C 1
ATOM 12999 O O . THR B 1 719 ? 9.797 27.5 14.688 1 95.44 719 THR B O 1
ATOM 13002 N N . ASP B 1 720 ? 11.18 29.203 14.625 1 96.25 720 ASP B N 1
ATOM 13003 C CA . ASP B 1 720 ? 11.695 28.922 13.289 1 96.25 720 ASP B CA 1
ATOM 13004 C C . ASP B 1 720 ? 13.133 28.422 13.352 1 96.25 720 ASP B C 1
ATOM 13006 O O . ASP B 1 720 ? 13.922 28.875 14.172 1 96.25 720 ASP B O 1
ATOM 13010 N N . HIS B 1 721 ? 13.445 27.484 12.539 1 96.31 721 HIS B N 1
ATOM 13011 C CA . HIS B 1 721 ? 14.797 26.953 12.375 1 96.31 721 HIS B CA 1
ATOM 13012 C C . HIS B 1 721 ? 15.422 27.453 11.07 1 96.31 721 HIS B C 1
ATOM 13014 O O . HIS B 1 721 ? 15.102 26.938 9.992 1 96.31 721 HIS B O 1
ATOM 13020 N N . LEU B 1 722 ? 16.281 28.344 11.211 1 97.12 722 LEU B N 1
ATOM 13021 C CA . LEU B 1 722 ? 16.844 29.016 10.039 1 97.12 722 LEU B CA 1
ATOM 13022 C C . LEU B 1 722 ? 18.25 28.5 9.75 1 97.12 722 LEU B C 1
ATOM 13024 O O . LEU B 1 722 ? 19.016 28.219 10.664 1 97.12 722 LEU B O 1
ATOM 13028 N N . ARG B 1 723 ? 18.516 28.422 8.469 1 96.25 723 ARG B N 1
ATOM 13029 C CA . ARG B 1 723 ? 19.797 27.828 8.047 1 96.25 723 ARG B CA 1
ATOM 13030 C C . ARG B 1 723 ? 20.609 28.812 7.227 1 96.25 723 ARG B C 1
ATOM 13032 O O . ARG B 1 723 ? 20.047 29.625 6.477 1 96.25 723 ARG B O 1
ATOM 13039 N N . CYS B 1 724 ? 21.828 28.797 7.414 1 94.81 724 CYS B N 1
ATOM 13040 C CA . CYS B 1 724 ? 22.891 29.391 6.602 1 94.81 724 CYS B CA 1
ATOM 13041 C C . CYS B 1 724 ? 24 28.391 6.336 1 94.81 724 CYS B C 1
ATOM 13043 O O . CYS B 1 724 ? 25.094 28.5 6.91 1 94.81 724 CYS B O 1
ATOM 13045 N N . ASN B 1 725 ? 23.719 27.469 5.461 1 93.62 725 ASN B N 1
ATOM 13046 C CA . ASN B 1 725 ? 24.562 26.281 5.277 1 93.62 725 ASN B CA 1
ATOM 13047 C C . ASN B 1 725 ? 24.891 26.047 3.807 1 93.62 725 ASN B C 1
ATOM 13049 O O . ASN B 1 725 ? 23.984 25.844 2.988 1 93.62 725 ASN B O 1
ATOM 13053 N N . PRO B 1 726 ? 26.141 26.031 3.42 1 91.5 726 PRO B N 1
ATOM 13054 C CA . PRO B 1 726 ? 26.516 25.812 2.025 1 91.5 726 PRO B CA 1
ATOM 13055 C C . PRO B 1 726 ? 26.219 24.391 1.556 1 91.5 726 PRO B C 1
ATOM 13057 O O . PRO B 1 726 ? 26.156 24.125 0.35 1 91.5 726 PRO B O 1
ATOM 13060 N N . CYS B 1 727 ? 26.016 23.469 2.52 1 90.56 727 CYS B N 1
ATOM 13061 C CA . CYS B 1 727 ? 25.75 22.078 2.137 1 90.56 727 CYS B CA 1
ATOM 13062 C C . CYS B 1 727 ? 24.812 21.406 3.141 1 90.56 727 CYS B C 1
ATOM 13064 O O . CYS B 1 727 ? 25.266 20.562 3.928 1 90.56 727 CYS B O 1
ATOM 13066 N N . PHE B 1 728 ? 23.594 21.703 3.051 1 90.06 728 PHE B N 1
ATOM 13067 C CA . PHE B 1 728 ? 22.578 21.094 3.895 1 90.06 728 PHE B CA 1
ATOM 13068 C C . PHE B 1 728 ? 21.859 19.969 3.156 1 90.06 728 PHE B C 1
ATOM 13070 O O . PHE B 1 728 ? 21 20.219 2.312 1 90.06 728 PHE B O 1
ATOM 13077 N N . PHE B 1 729 ? 22.094 18.719 3.48 1 80.12 729 PHE B N 1
ATOM 13078 C CA . PHE B 1 729 ? 21.594 17.531 2.818 1 80.12 729 PHE B CA 1
ATOM 13079 C C . PHE B 1 729 ? 21.938 17.547 1.332 1 80.12 729 PHE B C 1
ATOM 13081 O O . PHE B 1 729 ? 21.062 17.328 0.491 1 80.12 729 PHE B O 1
ATOM 13088 N N . GLY B 1 730 ? 23.125 18.062 1.015 1 78.69 730 GLY B N 1
ATOM 13089 C CA . GLY B 1 730 ? 23.688 17.969 -0.326 1 78.69 730 GLY B CA 1
ATOM 13090 C C . GLY B 1 730 ? 23.453 19.234 -1.147 1 78.69 730 GLY B C 1
ATOM 13091 O O . GLY B 1 730 ? 23.922 19.328 -2.287 1 78.69 730 GLY B O 1
ATOM 13092 N N . HIS B 1 731 ? 22.719 20.234 -0.585 1 85 731 HIS B N 1
ATOM 13093 C CA . HIS B 1 731 ? 22.438 21.469 -1.317 1 85 731 HIS B CA 1
ATOM 13094 C C . HIS B 1 731 ? 22.656 22.688 -0.44 1 85 731 HIS B C 1
ATOM 13096 O O . HIS B 1 731 ? 22.484 22.625 0.779 1 85 731 HIS B O 1
ATOM 13102 N N . PRO B 1 732 ? 23.031 23.781 -1.063 1 91.12 732 PRO B N 1
ATOM 13103 C CA . PRO B 1 732 ? 23.125 25.016 -0.282 1 91.12 732 PRO B CA 1
ATOM 13104 C C . PRO B 1 732 ? 21.766 25.516 0.192 1 91.12 732 PRO B C 1
ATOM 13106 O O . PRO B 1 732 ? 20.781 25.406 -0.544 1 91.12 732 PRO B O 1
ATOM 13109 N N . ARG B 1 733 ? 21.688 25.969 1.42 1 95 733 ARG B N 1
ATOM 13110 C CA . ARG B 1 733 ? 20.453 26.516 1.963 1 95 733 ARG B CA 1
ATOM 13111 C C . ARG B 1 733 ? 20.719 27.812 2.734 1 95 733 ARG B C 1
ATOM 13113 O O . ARG B 1 733 ? 21.422 27.797 3.748 1 95 733 ARG B O 1
ATOM 13120 N N . TYR B 1 734 ? 20.266 28.891 2.236 1 96.69 734 TYR B N 1
ATOM 13121 C CA . TYR B 1 734 ? 20.312 30.203 2.861 1 96.69 734 TYR B CA 1
ATOM 13122 C C . TYR B 1 734 ? 18.906 30.781 3.004 1 96.69 734 TYR B C 1
ATOM 13124 O O . TYR B 1 734 ? 18.328 31.297 2.035 1 96.69 734 TYR B O 1
ATOM 13132 N N . ASP B 1 735 ? 18.406 30.797 4.223 1 97.75 735 ASP B N 1
ATOM 13133 C CA . ASP B 1 735 ? 17.016 31.172 4.449 1 97.75 735 ASP B CA 1
ATOM 13134 C C . ASP B 1 735 ? 16.844 32.688 4.492 1 97.75 735 ASP B C 1
ATOM 13136 O O . ASP B 1 735 ? 17.797 33.406 4.777 1 97.75 735 ASP B O 1
ATOM 13140 N N . SER B 1 736 ? 15.648 33.094 4.164 1 98.19 736 SER B N 1
ATOM 13141 C CA . SER B 1 736 ? 15.297 34.531 4.281 1 98.19 736 SER B CA 1
ATOM 13142 C C . SER B 1 736 ? 14.609 34.812 5.609 1 98.19 736 SER B C 1
ATOM 13144 O O . SER B 1 736 ? 14.086 33.906 6.258 1 98.19 736 SER B O 1
ATOM 13146 N N . VAL B 1 737 ? 14.68 36.125 6 1 98.19 737 VAL B N 1
ATOM 13147 C CA . VAL B 1 737 ? 14.164 36.5 7.316 1 98.19 737 VAL B CA 1
ATOM 13148 C C . VAL B 1 737 ? 13.422 37.844 7.227 1 98.19 737 VAL B C 1
ATOM 13150 O O . VAL B 1 737 ? 13.57 38.562 6.246 1 98.19 737 VAL B O 1
ATOM 13153 N N . VAL B 1 738 ? 12.523 38.031 8.18 1 97.75 738 VAL B N 1
ATOM 13154 C CA . VAL B 1 738 ? 11.93 39.344 8.453 1 97.75 738 VAL B CA 1
ATOM 13155 C C . VAL B 1 738 ? 12.734 40.062 9.531 1 97.75 738 VAL B C 1
ATOM 13157 O O . VAL B 1 738 ? 12.945 39.531 10.617 1 97.75 738 VAL B O 1
ATOM 13160 N N . VAL B 1 739 ? 13.18 41.25 9.258 1 97.06 739 VAL B N 1
ATOM 13161 C CA . VAL B 1 739 ? 14.039 42 10.164 1 97.06 739 VAL B CA 1
ATOM 13162 C C . VAL B 1 739 ? 13.32 43.25 10.633 1 97.06 739 VAL B C 1
ATOM 13164 O O . VAL B 1 739 ? 12.656 43.906 9.844 1 97.06 739 VAL B O 1
ATOM 13167 N N . ASN B 1 740 ? 13.336 43.438 11.898 1 93.94 740 ASN B N 1
ATOM 13168 C CA . ASN B 1 740 ? 12.805 44.688 12.438 1 93.94 740 ASN B CA 1
ATOM 13169 C C . ASN B 1 740 ? 13.711 45.875 12.125 1 93.94 740 ASN B C 1
ATOM 13171 O O . ASN B 1 740 ? 14.758 46.062 12.758 1 93.94 740 ASN B O 1
ATOM 13175 N N . GLY B 1 741 ? 13.234 46.531 11.125 1 83 741 GLY B N 1
ATOM 13176 C CA . GLY B 1 741 ? 13.992 47.719 10.75 1 83 741 GLY B CA 1
ATOM 13177 C C . GLY B 1 741 ? 13.516 48.969 11.461 1 83 741 GLY B C 1
ATOM 13178 O O . GLY B 1 741 ? 12.445 48.969 12.07 1 83 741 GLY B O 1
ATOM 13179 N N . ASN B 1 742 ? 14.453 49.906 11.797 1 76.94 742 ASN B N 1
ATOM 13180 C CA . ASN B 1 742 ? 14.094 51.25 12.289 1 76.94 742 ASN B CA 1
ATOM 13181 C C . ASN B 1 742 ? 13.922 52.25 11.141 1 76.94 742 ASN B C 1
ATOM 13183 O O . ASN B 1 742 ? 14.906 52.719 10.57 1 76.94 742 ASN B O 1
ATOM 13187 N N . PRO B 1 743 ? 12.523 52.312 10.633 1 75.19 743 PRO B N 1
ATOM 13188 C CA . PRO B 1 743 ? 11.258 52.125 11.352 1 75.19 743 PRO B CA 1
ATOM 13189 C C . PRO B 1 743 ? 10.461 50.938 10.859 1 75.19 743 PRO B C 1
ATOM 13191 O O . PRO B 1 743 ? 9.555 50.469 11.547 1 75.19 743 PRO B O 1
ATOM 13194 N N . GLU B 1 744 ? 10.719 50.5 9.68 1 86.62 744 GLU B N 1
ATOM 13195 C CA . GLU B 1 744 ? 9.852 49.469 9.117 1 86.62 744 GLU B CA 1
ATOM 13196 C C . GLU B 1 744 ? 10.586 48.125 8.984 1 86.62 744 GLU B C 1
ATOM 13198 O O . GLU B 1 744 ? 11.812 48.094 8.922 1 86.62 744 GLU B O 1
ATOM 13203 N N . VAL B 1 745 ? 9.734 47.125 8.984 1 93 745 VAL B N 1
ATOM 13204 C CA . VAL B 1 745 ? 10.297 45.781 8.805 1 93 745 VAL B CA 1
ATOM 13205 C C . VAL B 1 745 ? 10.758 45.594 7.359 1 93 745 VAL B C 1
ATOM 13207 O O . VAL B 1 745 ? 10.203 46.219 6.441 1 93 745 VAL B O 1
ATOM 13210 N N . PHE B 1 746 ? 11.797 44.906 7.152 1 95.25 746 PHE B N 1
ATOM 13211 C CA . PHE B 1 746 ? 12.242 44.562 5.805 1 95.25 746 PHE B CA 1
ATOM 13212 C C . PHE B 1 746 ? 12.672 43.125 5.719 1 95.25 746 PHE B C 1
ATOM 13214 O O . PHE B 1 746 ? 12.828 42.438 6.742 1 95.25 746 PHE B O 1
ATOM 13221 N N . PHE B 1 747 ? 12.75 42.625 4.484 1 97.62 747 PHE B N 1
ATOM 13222 C CA . PHE B 1 747 ? 13.133 41.219 4.23 1 97.62 747 PHE B CA 1
ATOM 13223 C C . PHE B 1 747 ? 14.594 41.156 3.803 1 97.62 747 PHE B C 1
ATOM 13225 O O . PHE B 1 747 ? 15.117 42.062 3.166 1 97.62 747 PHE B O 1
ATOM 13232 N N . ALA B 1 748 ? 15.258 40.062 4.195 1 98.06 748 ALA B N 1
ATOM 13233 C CA . ALA B 1 748 ? 16.656 39.875 3.83 1 98.06 748 ALA B CA 1
ATOM 13234 C C . ALA B 1 748 ? 17 38.406 3.756 1 98.06 748 ALA B C 1
ATOM 13236 O O . ALA B 1 748 ? 16.297 37.562 4.328 1 98.06 748 ALA B O 1
ATOM 13237 N N . GLN B 1 749 ? 17.969 38.062 3.014 1 97.88 749 GLN B N 1
ATOM 13238 C CA . GLN B 1 749 ? 18.5 36.688 2.967 1 97.88 749 GLN B CA 1
ATOM 13239 C C . GLN B 1 749 ? 19.719 36.562 3.861 1 97.88 749 GLN B C 1
ATOM 13241 O O . GLN B 1 749 ? 20.625 37.406 3.838 1 97.88 749 GLN B O 1
ATOM 13246 N N . LEU B 1 750 ? 19.781 35.531 4.656 1 98.06 750 LEU B N 1
ATOM 13247 C CA . LEU B 1 750 ? 20.938 35.25 5.484 1 98.06 750 LEU B CA 1
ATOM 13248 C C . LEU B 1 750 ? 22.125 34.812 4.625 1 98.06 750 LEU B C 1
ATOM 13250 O O . LEU B 1 750 ? 21.984 33.938 3.764 1 98.06 750 LEU B O 1
ATOM 13254 N N . LEU B 1 751 ? 23.25 35.406 4.891 1 97.31 751 LEU B N 1
ATOM 13255 C CA . LEU B 1 751 ? 24.469 35.031 4.18 1 97.31 751 LEU B CA 1
ATOM 13256 C C . LEU B 1 751 ? 25.453 34.344 5.125 1 97.31 751 LEU B C 1
ATOM 13258 O O . LEU B 1 751 ? 26.141 33.406 4.738 1 97.31 751 LEU B O 1
ATOM 13262 N N . ALA B 1 752 ? 25.531 34.938 6.328 1 96.94 752 ALA B N 1
ATOM 13263 C CA . ALA B 1 752 ? 26.422 34.375 7.348 1 96.94 752 ALA B CA 1
ATOM 13264 C C . ALA B 1 752 ? 25.938 34.719 8.75 1 96.94 752 ALA B C 1
ATOM 13266 O O . ALA B 1 752 ? 25.328 35.781 8.961 1 96.94 752 ALA B O 1
ATOM 13267 N N . LEU B 1 753 ? 26.156 33.875 9.672 1 97.56 753 LEU B N 1
ATOM 13268 C CA . LEU B 1 753 ? 25.906 34.031 11.094 1 97.56 753 LEU B CA 1
ATOM 13269 C C . LEU B 1 753 ? 27.188 33.875 11.898 1 97.56 753 LEU B C 1
ATOM 13271 O O . LEU B 1 753 ? 27.984 32.969 11.641 1 97.56 753 LEU B O 1
ATOM 13275 N N . PHE B 1 754 ? 27.469 34.781 12.828 1 95.88 754 PHE B N 1
ATOM 13276 C CA . PHE B 1 754 ? 28.719 34.656 13.562 1 95.88 754 PHE B CA 1
ATOM 13277 C C . PHE B 1 754 ? 28.672 35.406 14.883 1 95.88 754 PHE B C 1
ATOM 13279 O O . PHE B 1 754 ? 27.781 36.219 15.094 1 95.88 754 PHE B O 1
ATOM 13286 N N . THR B 1 755 ? 29.484 35.062 15.75 1 95.19 755 THR B N 1
ATOM 13287 C CA . THR B 1 755 ? 29.734 35.812 16.969 1 95.19 755 THR B CA 1
ATOM 13288 C C . THR B 1 755 ? 31.094 36.5 16.906 1 95.19 755 THR B C 1
ATOM 13290 O O . THR B 1 755 ? 32.031 36 16.266 1 95.19 755 THR B O 1
ATOM 13293 N N . PHE B 1 756 ? 31.109 37.656 17.422 1 91.94 756 PHE B N 1
ATOM 13294 C CA . PHE B 1 756 ? 32.312 38.5 17.438 1 91.94 756 PHE B CA 1
ATOM 13295 C C . PHE B 1 756 ? 32.5 39.094 18.828 1 91.94 756 PHE B C 1
ATOM 13297 O O . PHE B 1 756 ? 31.594 39.656 19.422 1 91.94 756 PHE B O 1
ATOM 13304 N N . LYS B 1 757 ? 33.75 38.906 19.312 1 88.44 757 LYS B N 1
ATOM 13305 C CA . LYS B 1 757 ? 34.062 39.438 20.641 1 88.44 757 LYS B CA 1
ATOM 13306 C C . LYS B 1 757 ? 34.719 40.812 20.578 1 88.44 757 LYS B C 1
ATOM 13308 O O . LYS B 1 757 ? 35.719 41 19.891 1 88.44 757 LYS B O 1
ATOM 13313 N N . VAL B 1 758 ? 34.062 41.75 21.141 1 83.69 758 VAL B N 1
ATOM 13314 C CA . VAL B 1 758 ? 34.594 43.094 21.234 1 83.69 758 VAL B CA 1
ATOM 13315 C C . VAL B 1 758 ? 34.656 43.531 22.703 1 83.69 758 VAL B C 1
ATOM 13317 O O . VAL B 1 758 ? 33.625 43.562 23.375 1 83.69 758 VAL B O 1
ATOM 13320 N N . ARG B 1 759 ? 35.844 43.812 23.188 1 78.56 759 ARG B N 1
ATOM 13321 C CA . ARG B 1 759 ? 36.094 44.281 24.547 1 78.56 759 ARG B CA 1
ATOM 13322 C C . ARG B 1 759 ? 35.438 43.344 25.562 1 78.56 759 ARG B C 1
ATOM 13324 O O . ARG B 1 759 ? 34.719 43.812 26.453 1 78.56 759 ARG B O 1
ATOM 13331 N N . GLY B 1 760 ? 35.5 42.094 25.375 1 78.06 760 GLY B N 1
ATOM 13332 C CA . GLY B 1 760 ? 35.031 41.094 26.328 1 78.06 760 GLY B CA 1
ATOM 13333 C C . GLY B 1 760 ? 33.594 40.719 26.125 1 78.06 760 GLY B C 1
ATOM 13334 O O . GLY B 1 760 ? 33.094 39.75 26.703 1 78.06 760 GLY B O 1
ATOM 13335 N N . THR B 1 761 ? 32.875 41.5 25.312 1 84.31 761 THR B N 1
ATOM 13336 C CA . THR B 1 761 ? 31.469 41.219 25.062 1 84.31 761 THR B CA 1
ATOM 13337 C C . THR B 1 761 ? 31.312 40.438 23.75 1 84.31 761 THR B C 1
ATOM 13339 O O . THR B 1 761 ? 31.859 40.844 22.719 1 84.31 761 THR B O 1
ATOM 13342 N N . THR B 1 762 ? 30.578 39.375 23.844 1 89.94 762 THR B N 1
ATOM 13343 C CA . THR B 1 762 ? 30.312 38.562 22.656 1 89.94 762 THR B CA 1
ATOM 13344 C C . THR B 1 762 ? 29.062 39.062 21.938 1 89.94 762 THR B C 1
ATOM 13346 O O . THR B 1 762 ? 27.984 39.094 22.531 1 89.94 762 THR B O 1
ATOM 13349 N N . LEU B 1 763 ? 29.172 39.5 20.719 1 92.06 763 LEU B N 1
ATOM 13350 C CA . LEU B 1 763 ? 28.062 39.969 19.906 1 92.06 763 LEU B CA 1
ATOM 13351 C C . LEU B 1 763 ? 27.625 38.875 18.922 1 92.06 763 LEU B C 1
ATOM 13353 O O . LEU B 1 763 ? 28.453 38.219 18.297 1 92.06 763 LEU B O 1
ATOM 13357 N N . SER B 1 764 ? 26.312 38.625 18.891 1 94.88 764 SER B N 1
ATOM 13358 C CA . SER B 1 764 ? 25.734 37.75 17.891 1 94.88 764 SER B CA 1
ATOM 13359 C C . SER B 1 764 ? 25.234 38.531 16.688 1 94.88 764 SER B C 1
ATOM 13361 O O . SER B 1 764 ? 24.266 39.312 16.812 1 94.88 764 SER B O 1
ATOM 13363 N N . LEU B 1 765 ? 25.844 38.344 15.539 1 96 765 LEU B N 1
ATOM 13364 C CA . LEU B 1 765 ? 25.547 39.156 14.367 1 96 765 LEU B CA 1
ATOM 13365 C C . LEU B 1 765 ? 25.188 38.281 13.164 1 96 765 LEU B C 1
ATOM 13367 O O . LEU B 1 765 ? 25.484 37.094 13.148 1 96 765 LEU B O 1
ATOM 13371 N N . ALA B 1 766 ? 24.469 38.875 12.242 1 97.81 766 ALA B N 1
ATOM 13372 C CA . ALA B 1 766 ? 24.156 38.281 10.945 1 97.81 766 ALA B CA 1
ATOM 13373 C C . ALA B 1 766 ? 24.562 39.188 9.805 1 97.81 766 ALA B C 1
ATOM 13375 O O . ALA B 1 766 ? 24.469 40.406 9.922 1 97.81 766 ALA B O 1
ATOM 13376 N N . TYR B 1 767 ? 25.172 38.594 8.867 1 97.62 767 TYR B N 1
ATOM 13377 C CA . TYR B 1 767 ? 25.406 39.281 7.594 1 97.62 767 TYR B CA 1
ATOM 13378 C C . TYR B 1 767 ? 24.312 38.938 6.582 1 97.62 767 TYR B C 1
ATOM 13380 O O . TYR B 1 767 ? 24.094 37.75 6.289 1 97.62 767 TYR B O 1
ATOM 13388 N N . VAL B 1 768 ? 23.594 40 6.105 1 98.06 768 VAL B N 1
ATOM 13389 C CA . VAL B 1 768 ? 22.406 39.688 5.312 1 98.06 768 VAL B CA 1
ATOM 13390 C C . VAL B 1 768 ? 22.422 40.5 4.023 1 98.06 768 VAL B C 1
ATOM 13392 O O . VAL B 1 768 ? 23.125 41.531 3.934 1 98.06 768 VAL B O 1
ATOM 13395 N N . GLN B 1 769 ? 21.75 40 2.996 1 97.25 769 GLN B N 1
ATOM 13396 C CA . GLN B 1 769 ? 21.453 40.719 1.771 1 97.25 769 GLN B CA 1
ATOM 13397 C C . GLN B 1 769 ? 20 41.156 1.729 1 97.25 769 GLN B C 1
ATOM 13399 O O . GLN B 1 769 ? 19.094 40.344 1.601 1 97.25 769 GLN B O 1
ATOM 13404 N N . PRO B 1 770 ? 19.734 42.469 1.83 1 96.62 770 PRO B N 1
ATOM 13405 C CA . PRO B 1 770 ? 18.344 42.969 1.913 1 96.62 770 PRO B CA 1
ATOM 13406 C C . PRO B 1 770 ? 17.625 42.906 0.573 1 96.62 770 PRO B C 1
ATOM 13408 O O . PRO B 1 770 ? 18.266 42.844 -0.48 1 96.62 770 PRO B O 1
ATOM 13411 N N . TYR B 1 771 ? 16.328 42.844 0.625 1 96.31 771 TYR B N 1
ATOM 13412 C CA . TYR B 1 771 ? 15.461 43 -0.533 1 96.31 771 TYR B CA 1
ATOM 13413 C C . TYR B 1 771 ? 14.828 44.375 -0.574 1 96.31 771 TYR B C 1
ATOM 13415 O O . TYR B 1 771 ? 14.508 44.969 0.47 1 96.31 771 TYR B O 1
ATOM 13423 N N . GLU B 1 772 ? 14.711 44.875 -1.746 1 92.81 772 GLU B N 1
ATOM 13424 C CA . GLU B 1 772 ? 14.031 46.156 -1.963 1 92.81 772 GLU B CA 1
ATOM 13425 C C . GLU B 1 772 ? 12.555 45.938 -2.291 1 92.81 772 GLU B C 1
ATOM 13427 O O . GLU B 1 772 ? 12.219 45.219 -3.238 1 92.81 772 GLU B O 1
ATOM 13432 N N . PRO B 1 773 ? 11.68 46.562 -1.496 1 91.62 773 PRO B N 1
ATOM 13433 C CA . PRO B 1 773 ? 10.258 46.406 -1.795 1 91.62 773 PRO B CA 1
ATOM 13434 C C . PRO B 1 773 ? 9.828 47.156 -3.062 1 91.62 773 PRO B C 1
ATOM 13436 O O . PRO B 1 773 ? 10.227 48.312 -3.275 1 91.62 773 PRO B O 1
ATOM 13439 N N . LEU B 1 774 ? 9.031 46.5 -3.859 1 88.06 774 LEU B N 1
ATOM 13440 C CA . LEU B 1 774 ? 8.523 47.125 -5.078 1 88.06 774 LEU B CA 1
ATOM 13441 C C . LEU B 1 774 ? 7.062 47.531 -4.922 1 88.06 774 LEU B C 1
ATOM 13443 O O . LEU B 1 774 ? 6.547 48.344 -5.695 1 88.06 774 LEU B O 1
ATOM 13447 N N . TYR B 1 775 ? 6.453 47.125 -3.934 1 81 775 TYR B N 1
ATOM 13448 C CA . TYR B 1 775 ? 5.012 47.312 -3.783 1 81 775 TYR B CA 1
ATOM 13449 C C . TYR B 1 775 ? 4.684 48.688 -3.285 1 81 775 TYR B C 1
ATOM 13451 O O . TYR B 1 775 ? 3.545 49.156 -3.404 1 81 775 TYR B O 1
ATOM 13459 N N . PRO B 1 776 ? 5.645 49.5 -2.752 1 79.62 776 PRO B N 1
ATOM 13460 C CA . PRO B 1 776 ? 5.324 50.875 -2.4 1 79.62 776 PRO B CA 1
ATOM 13461 C C . PRO B 1 776 ? 5.402 51.812 -3.596 1 79.62 776 PRO B C 1
ATOM 13463 O O . PRO B 1 776 ? 4.969 52.969 -3.506 1 79.62 776 PRO B O 1
ATOM 13466 N N . LEU B 1 777 ? 5.836 51.25 -4.688 1 81.5 777 LEU B N 1
ATOM 13467 C CA . LEU B 1 777 ? 6.113 52.125 -5.828 1 81.5 777 LEU B CA 1
ATOM 13468 C C . LEU B 1 777 ? 4.82 52.531 -6.523 1 81.5 777 LEU B C 1
ATOM 13470 O O . LEU B 1 777 ? 3.854 51.781 -6.551 1 81.5 777 LEU B O 1
ATOM 13474 N N . ALA B 1 778 ? 4.93 53.688 -7.094 1 75.44 778 ALA B N 1
ATOM 13475 C CA . ALA B 1 778 ? 3.766 54.219 -7.785 1 75.44 778 ALA B CA 1
ATOM 13476 C C . ALA B 1 778 ? 3.447 53.406 -9.039 1 75.44 778 ALA B C 1
ATOM 13478 O O . ALA B 1 778 ? 2.279 53.25 -9.406 1 75.44 778 ALA B O 1
ATOM 13479 N N . ASN B 1 779 ? 4.461 52.906 -9.656 1 77.5 779 ASN B N 1
ATOM 13480 C CA . ASN B 1 779 ? 4.262 52.188 -10.914 1 77.5 779 ASN B CA 1
ATOM 13481 C C . ASN B 1 779 ? 4.211 50.688 -10.703 1 77.5 779 ASN B C 1
ATOM 13483 O O . ASN B 1 779 ? 4.598 49.906 -11.578 1 77.5 779 ASN B O 1
ATOM 13487 N N . ARG B 1 780 ? 3.709 50.344 -9.594 1 81.75 780 ARG B N 1
ATOM 13488 C CA . ARG B 1 780 ? 3.592 48.906 -9.312 1 81.75 780 ARG B CA 1
ATOM 13489 C C . ARG B 1 780 ? 2.594 48.25 -10.258 1 81.75 780 ARG B C 1
ATOM 13491 O O . ARG B 1 780 ? 1.712 48.906 -10.805 1 81.75 780 ARG B O 1
ATOM 13498 N N . ALA B 1 781 ? 2.824 46.969 -10.523 1 84.88 781 ALA B N 1
ATOM 13499 C CA . ALA B 1 781 ? 1.938 46.219 -11.414 1 84.88 781 ALA B CA 1
ATOM 13500 C C . ALA B 1 781 ? 0.527 46.156 -10.844 1 84.88 781 ALA B C 1
ATOM 13502 O O . ALA B 1 781 ? 0.348 45.875 -9.648 1 84.88 781 ALA B O 1
ATOM 13503 N N . VAL B 1 782 ? -0.454 46.406 -11.633 1 88 782 VAL B N 1
ATOM 13504 C CA . VAL B 1 782 ? -1.855 46.375 -11.227 1 88 782 VAL B CA 1
ATOM 13505 C C . VAL B 1 782 ? -2.209 44.969 -10.727 1 88 782 VAL B C 1
ATOM 13507 O O . VAL B 1 782 ? -3 44.812 -9.797 1 88 782 VAL B O 1
ATOM 13510 N N . SER B 1 783 ? -1.614 44 -11.328 1 90.31 783 SER B N 1
ATOM 13511 C CA . SER B 1 783 ? -1.879 42.625 -10.945 1 90.31 783 SER B CA 1
ATOM 13512 C C . SER B 1 783 ? -1.459 42.344 -9.508 1 90.31 783 SER B C 1
ATOM 13514 O O . SER B 1 783 ? -2.072 41.531 -8.82 1 90.31 783 SER B O 1
ATOM 13516 N N . ASP B 1 784 ? -0.441 43.031 -9 1 92.75 784 ASP B N 1
ATOM 13517 C CA . ASP B 1 784 ? 0.021 42.844 -7.633 1 92.75 784 ASP B CA 1
ATOM 13518 C C . ASP B 1 784 ? -1.026 43.344 -6.629 1 92.75 784 ASP B C 1
ATOM 13520 O O . ASP B 1 784 ? -1.235 42.719 -5.59 1 92.75 784 ASP B O 1
ATOM 13524 N N . ALA B 1 785 ? -1.613 44.375 -6.977 1 92.69 785 ALA B N 1
ATOM 13525 C CA . ALA B 1 785 ? -2.656 44.875 -6.098 1 92.69 785 ALA B CA 1
ATOM 13526 C C . ALA B 1 785 ? -3.895 44 -6.121 1 92.69 785 ALA B C 1
ATOM 13528 O O . ALA B 1 785 ? -4.469 43.688 -5.074 1 92.69 785 ALA B O 1
ATOM 13529 N N . GLU B 1 786 ? -4.289 43.594 -7.273 1 92 786 GLU B N 1
ATOM 13530 C CA . GLU B 1 786 ? -5.512 42.812 -7.43 1 92 786 GLU B CA 1
ATOM 13531 C C . GLU B 1 786 ? -5.348 41.406 -6.84 1 92 786 GLU B C 1
ATOM 13533 O O . GLU B 1 786 ? -6.309 40.812 -6.332 1 92 786 GLU B O 1
ATOM 13538 N N . LEU B 1 787 ? -4.141 40.906 -6.93 1 95.19 787 LEU B N 1
ATOM 13539 C CA . LEU B 1 787 ? -3.881 39.562 -6.418 1 95.19 787 LEU B CA 1
ATOM 13540 C C . LEU B 1 787 ? -3.23 39.625 -5.039 1 95.19 787 LEU B C 1
ATOM 13542 O O . LEU B 1 787 ? -2.904 38.562 -4.457 1 95.19 787 LEU B O 1
ATOM 13546 N N . GLU B 1 788 ? -3.072 40.844 -4.52 1 95.69 788 GLU B N 1
ATOM 13547 C CA . GLU B 1 788 ? -2.516 41.062 -3.191 1 95.69 788 GLU B CA 1
ATOM 13548 C C . GLU B 1 788 ? -1.135 40.438 -3.049 1 95.69 788 GLU B C 1
ATOM 13550 O O . GLU B 1 788 ? -0.876 39.719 -2.09 1 95.69 788 GLU B O 1
ATOM 13555 N N . LEU B 1 789 ? -0.262 40.75 -4.039 1 95.44 789 LEU B N 1
ATOM 13556 C CA . LEU B 1 789 ? 1.087 40.188 -4.035 1 95.44 789 LEU B CA 1
ATOM 13557 C C . LEU B 1 789 ? 2.1 41.219 -3.57 1 95.44 789 LEU B C 1
ATOM 13559 O O . LEU B 1 789 ? 2.033 42.375 -3.979 1 95.44 789 LEU B O 1
ATOM 13563 N N . LEU B 1 790 ? 2.98 40.812 -2.641 1 96.12 790 LEU B N 1
ATOM 13564 C CA . LEU B 1 790 ? 4.109 41.656 -2.236 1 96.12 790 LEU B CA 1
ATOM 13565 C C . LEU B 1 790 ? 5.367 41.281 -3.016 1 96.12 790 LEU B C 1
ATOM 13567 O O . LEU B 1 790 ? 5.961 40.219 -2.771 1 96.12 790 LEU B O 1
ATOM 13571 N N . ARG B 1 791 ? 5.738 42.125 -3.871 1 94 791 ARG B N 1
ATOM 13572 C CA . ARG B 1 791 ? 6.859 41.875 -4.766 1 94 791 ARG B CA 1
ATOM 13573 C C . ARG B 1 791 ? 8.117 42.594 -4.293 1 94 791 ARG B C 1
ATOM 13575 O O . ARG B 1 791 ? 8.039 43.75 -3.852 1 94 791 ARG B O 1
ATOM 13582 N N . LEU B 1 792 ? 9.219 41.875 -4.336 1 95.06 792 LEU B N 1
ATOM 13583 C CA . LEU B 1 792 ? 10.516 42.375 -3.904 1 95.06 792 LEU B CA 1
ATOM 13584 C C . LEU B 1 792 ? 11.57 42.188 -4.992 1 95.06 792 LEU B C 1
ATOM 13586 O O . LEU B 1 792 ? 11.367 41.375 -5.914 1 95.06 792 LEU B O 1
ATOM 13590 N N . ARG B 1 793 ? 12.547 42.938 -4.895 1 93.75 793 ARG B N 1
ATOM 13591 C CA . ARG B 1 793 ? 13.742 42.75 -5.711 1 93.75 793 ARG B CA 1
ATOM 13592 C C . ARG B 1 793 ? 14.992 42.625 -4.84 1 93.75 793 ARG B C 1
ATOM 13594 O O . ARG B 1 793 ? 15.211 43.438 -3.945 1 93.75 793 ARG B O 1
ATOM 13601 N N . LYS B 1 794 ? 15.766 41.625 -5.027 1 90.12 794 LYS B N 1
ATOM 13602 C CA . LYS B 1 794 ? 16.984 41.438 -4.262 1 90.12 794 LYS B CA 1
ATOM 13603 C C . LYS B 1 794 ? 18.016 42.531 -4.57 1 90.12 794 LYS B C 1
ATOM 13605 O O . LYS B 1 794 ? 18.312 42.781 -5.734 1 90.12 794 LYS B O 1
ATOM 13610 N N . LYS B 1 795 ? 18.5 43.125 -3.543 1 94.12 795 LYS B N 1
ATOM 13611 C CA . LYS B 1 795 ? 19.531 44.156 -3.742 1 94.12 795 LYS B CA 1
ATOM 13612 C C . LYS B 1 795 ? 20.844 43.531 -4.203 1 94.12 795 LYS B C 1
ATOM 13614 O O . LYS B 1 795 ? 21 42.312 -4.145 1 94.12 795 LYS B O 1
ATOM 13619 N N . LEU B 1 796 ? 21.719 44.375 -4.656 1 93.06 796 LEU B N 1
ATOM 13620 C CA . LEU B 1 796 ? 23 43.906 -5.145 1 93.06 796 LEU B CA 1
ATOM 13621 C C . LEU B 1 796 ? 23.828 43.312 -4 1 93.06 796 LEU B C 1
ATOM 13623 O O . LEU B 1 796 ? 23.672 43.719 -2.848 1 93.06 796 LEU B O 1
ATOM 13627 N N . PRO B 1 797 ? 24.672 42.406 -4.281 1 93.62 797 PRO B N 1
ATOM 13628 C CA . PRO B 1 797 ? 25.531 41.812 -3.25 1 93.62 797 PRO B CA 1
ATOM 13629 C C . PRO B 1 797 ? 26.344 42.875 -2.498 1 93.62 797 PRO B C 1
ATOM 13631 O O . PRO B 1 797 ? 26.594 42.719 -1.3 1 93.62 797 PRO B O 1
ATOM 13634 N N . LYS B 1 798 ? 26.703 43.906 -3.164 1 91.69 798 LYS B N 1
ATOM 13635 C CA . LYS B 1 798 ? 27.516 44.969 -2.537 1 91.69 798 LYS B CA 1
ATOM 13636 C C . LYS B 1 798 ? 26.75 45.656 -1.431 1 91.69 798 LYS B C 1
ATOM 13638 O O . LYS B 1 798 ? 27.344 46.281 -0.549 1 91.69 798 LYS B O 1
ATOM 13643 N N . ASP B 1 799 ? 25.453 45.562 -1.496 1 93.25 799 ASP B N 1
ATOM 13644 C CA . ASP B 1 799 ? 24.609 46.25 -0.536 1 93.25 799 ASP B CA 1
ATOM 13645 C C . ASP B 1 799 ? 24.328 45.375 0.688 1 93.25 799 ASP B C 1
ATOM 13647 O O . ASP B 1 799 ? 23.516 45.719 1.534 1 93.25 799 ASP B O 1
ATOM 13651 N N . ALA B 1 800 ? 25.016 44.25 0.792 1 96.88 800 ALA B N 1
ATOM 13652 C CA . ALA B 1 800 ? 24.891 43.406 1.981 1 96.88 800 ALA B CA 1
ATOM 13653 C C . ALA B 1 800 ? 25.25 44.188 3.242 1 96.88 800 ALA B C 1
ATOM 13655 O O . ALA B 1 800 ? 26.062 45.125 3.197 1 96.88 800 ALA B O 1
ATOM 13656 N N . MET B 1 801 ? 24.625 43.844 4.375 1 95.81 801 MET B N 1
ATOM 13657 C CA . MET B 1 801 ? 24.812 44.656 5.586 1 95.81 801 MET B CA 1
ATOM 13658 C C . MET B 1 801 ? 24.781 43.75 6.828 1 95.81 801 MET B C 1
ATOM 13660 O O . MET B 1 801 ? 24.312 42.625 6.77 1 95.81 801 MET B O 1
ATOM 13664 N N . PHE B 1 802 ? 25.297 44.312 7.902 1 96.56 802 PHE B N 1
ATOM 13665 C CA . PHE B 1 802 ? 25.297 43.594 9.188 1 96.56 802 PHE B CA 1
ATOM 13666 C C . PHE B 1 802 ? 24.062 43.969 10 1 96.56 802 PHE B C 1
ATOM 13668 O O . PHE B 1 802 ? 23.609 45.125 9.953 1 96.56 802 PHE B O 1
ATOM 13675 N N . ILE B 1 803 ? 23.5 43 10.695 1 95.69 803 ILE B N 1
ATOM 13676 C CA . ILE B 1 803 ? 22.438 43.219 11.664 1 95.69 803 ILE B CA 1
ATOM 13677 C C . ILE B 1 803 ? 22.672 42.375 12.914 1 95.69 803 ILE B C 1
ATOM 13679 O O . ILE B 1 803 ? 23.453 41.438 12.891 1 95.69 803 ILE B O 1
ATOM 13683 N N . SER B 1 804 ? 22.047 42.844 13.969 1 94.5 804 SER B N 1
ATOM 13684 C CA . SER B 1 804 ? 22 42 15.148 1 94.5 804 SER B CA 1
ATOM 13685 C C . SER B 1 804 ? 21.031 40.812 14.945 1 94.5 804 SER B C 1
ATOM 13687 O O . SER B 1 804 ? 19.969 41 14.367 1 94.5 804 SER B O 1
ATOM 13689 N N . VAL B 1 805 ? 21.406 39.688 15.5 1 95.62 805 VAL B N 1
ATOM 13690 C CA . VAL B 1 805 ? 20.516 38.531 15.398 1 95.62 805 VAL B CA 1
ATOM 13691 C C . VAL B 1 805 ? 19.203 38.844 16.141 1 95.62 805 VAL B C 1
ATOM 13693 O O . VAL B 1 805 ? 18.156 38.281 15.797 1 95.62 805 VAL B O 1
ATOM 13696 N N . TYR B 1 806 ? 19.234 39.719 17.031 1 93.06 806 TYR B N 1
ATOM 13697 C CA . TYR B 1 806 ? 18.078 40.031 17.859 1 93.06 806 TYR B CA 1
ATOM 13698 C C . TYR B 1 806 ? 17.078 40.906 17.109 1 93.06 806 TYR B C 1
ATOM 13700 O O . TYR B 1 806 ? 15.938 41.062 17.516 1 93.06 806 TYR B O 1
ATOM 13708 N N . SER B 1 807 ? 17.5 41.438 15.992 1 94.94 807 SER B N 1
ATOM 13709 C CA . SER B 1 807 ? 16.609 42.219 15.164 1 94.94 807 SER B CA 1
ATOM 13710 C C . SER B 1 807 ? 15.773 41.344 14.242 1 94.94 807 SER B C 1
ATOM 13712 O O . SER B 1 807 ? 14.812 41.812 13.625 1 94.94 807 SER B O 1
ATOM 13714 N N . ILE B 1 808 ? 16.156 40.094 14.188 1 96.88 808 ILE B N 1
ATOM 13715 C CA . ILE B 1 808 ? 15.406 39.156 13.344 1 96.88 808 ILE B CA 1
ATOM 13716 C C . ILE B 1 808 ? 14.109 38.781 14.031 1 96.88 808 ILE B C 1
ATOM 13718 O O . ILE B 1 808 ? 14.125 38.219 15.141 1 96.88 808 ILE B O 1
ATOM 13722 N N . VAL B 1 809 ? 13.055 38.969 13.383 1 96.38 809 VAL B N 1
ATOM 13723 C CA . VAL B 1 809 ? 11.734 38.719 13.938 1 96.38 809 VAL B CA 1
ATOM 13724 C C . VAL B 1 809 ? 11.375 37.25 13.734 1 96.38 809 VAL B C 1
ATOM 13726 O O . VAL B 1 809 ? 10.969 36.562 14.672 1 96.38 809 VAL B O 1
ATOM 13729 N N . ARG B 1 810 ? 11.445 36.688 12.516 1 97.31 810 ARG B N 1
ATOM 13730 C CA . ARG B 1 810 ? 11.164 35.312 12.125 1 97.31 810 ARG B CA 1
ATOM 13731 C C . ARG B 1 810 ? 11.727 35 10.742 1 97.31 810 ARG B C 1
ATOM 13733 O O . ARG B 1 810 ? 12.336 35.875 10.109 1 97.31 810 ARG B O 1
ATOM 13740 N N . GLY B 1 811 ? 11.594 33.781 10.375 1 97.56 811 GLY B N 1
ATOM 13741 C CA . GLY B 1 811 ? 11.953 33.375 9.016 1 97.56 811 GLY B CA 1
ATOM 13742 C C . GLY B 1 811 ? 10.891 33.719 7.992 1 97.56 811 GLY B C 1
ATOM 13743 O O . GLY B 1 811 ? 9.742 34 8.352 1 97.56 811 GLY B O 1
ATOM 13744 N N . ALA B 1 812 ? 11.258 33.781 6.711 1 98.06 812 ALA B N 1
ATOM 13745 C CA . ALA B 1 812 ? 10.344 34.062 5.605 1 98.06 812 ALA B CA 1
ATOM 13746 C C . ALA B 1 812 ? 10.68 33.219 4.387 1 98.06 812 ALA B C 1
ATOM 13748 O O . ALA B 1 812 ? 11.82 32.781 4.223 1 98.06 812 ALA B O 1
ATOM 13749 N N . VAL B 1 813 ? 9.672 32.875 3.637 1 98 813 VAL B N 1
ATOM 13750 C CA . VAL B 1 813 ? 9.859 32.219 2.357 1 98 813 VAL B CA 1
ATOM 13751 C C . VAL B 1 813 ? 9.594 33.188 1.214 1 98 813 VAL B C 1
ATOM 13753 O O . VAL B 1 813 ? 8.516 33.781 1.135 1 98 813 VAL B O 1
ATOM 13756 N N . LEU B 1 814 ? 10.586 33.406 0.388 1 97.81 814 LEU B N 1
ATOM 13757 C CA . LEU B 1 814 ? 10.461 34.25 -0.79 1 97.81 814 LEU B CA 1
ATOM 13758 C C . LEU B 1 814 ? 10.5 33.438 -2.068 1 97.81 814 LEU B C 1
ATOM 13760 O O . LEU B 1 814 ? 11.484 32.75 -2.338 1 97.81 814 LEU B O 1
ATOM 13764 N N . ILE B 1 815 ? 9.438 33.469 -2.867 1 96.56 815 ILE B N 1
ATOM 13765 C CA . ILE B 1 815 ? 9.305 32.688 -4.082 1 96.56 815 ILE B CA 1
ATOM 13766 C C . ILE B 1 815 ? 9.836 33.469 -5.277 1 96.56 815 ILE B C 1
ATOM 13768 O O . ILE B 1 815 ? 9.367 34.562 -5.559 1 96.56 815 ILE B O 1
ATOM 13772 N N . PRO B 1 816 ? 10.789 32.906 -5.996 1 93.69 816 PRO B N 1
ATOM 13773 C CA . PRO B 1 816 ? 11.312 33.625 -7.172 1 93.69 816 PRO B CA 1
ATOM 13774 C C . PRO B 1 816 ? 10.289 33.719 -8.305 1 93.69 816 PRO B C 1
ATOM 13776 O O . PRO B 1 816 ? 9.555 32.781 -8.562 1 93.69 816 PRO B O 1
ATOM 13779 N N . GLY B 1 817 ? 10.203 34.875 -8.891 1 86.12 817 GLY B N 1
ATOM 13780 C CA . GLY B 1 817 ? 9.352 35.062 -10.062 1 86.12 817 GLY B CA 1
ATOM 13781 C C . GLY B 1 817 ? 9.992 34.594 -11.352 1 86.12 817 GLY B C 1
ATOM 13782 O O . GLY B 1 817 ? 11.133 34.125 -11.352 1 86.12 817 GLY B O 1
ATOM 13783 N N . PRO B 1 818 ? 9.203 34.594 -12.508 1 75.06 818 PRO B N 1
ATOM 13784 C CA . PRO B 1 818 ? 9.773 34.188 -13.797 1 75.06 818 PRO B CA 1
ATOM 13785 C C . PRO B 1 818 ? 10.883 35.125 -14.273 1 75.06 818 PRO B C 1
ATOM 13787 O O . PRO B 1 818 ? 10.836 36.344 -14.008 1 75.06 818 PRO B O 1
ATOM 13790 N N . PRO B 1 819 ? 11.922 34.469 -14.828 1 62.84 819 PRO B N 1
ATOM 13791 C CA . PRO B 1 819 ? 12.953 35.375 -15.375 1 62.84 819 PRO B CA 1
ATOM 13792 C C . PRO B 1 819 ? 12.414 36.281 -16.484 1 62.84 819 PRO B C 1
ATOM 13794 O O . PRO B 1 819 ? 11.547 35.875 -17.25 1 62.84 819 PRO B O 1
ATOM 13797 N N . ARG B 1 820 ? 12.43 37.594 -16.359 1 52.56 820 ARG B N 1
ATOM 13798 C CA . ARG B 1 820 ? 11.984 38.469 -17.438 1 52.56 820 ARG B CA 1
ATOM 13799 C C . ARG B 1 820 ? 12.828 38.281 -18.703 1 52.56 820 ARG B C 1
ATOM 13801 O O . ARG B 1 820 ? 14.047 38.156 -18.625 1 52.56 820 ARG B O 1
ATOM 13808 N N . GLU B 1 821 ? 12.305 37.781 -19.828 1 47 821 GLU B N 1
ATOM 13809 C CA . GLU B 1 821 ? 12.938 37.562 -21.125 1 47 821 GLU B CA 1
ATOM 13810 C C . GLU B 1 821 ? 13.648 38.844 -21.594 1 47 821 GLU B C 1
ATOM 13812 O O . GLU B 1 821 ? 14.195 38.875 -22.703 1 47 821 GLU B O 1
ATOM 13817 N N . ASP B 1 822 ? 13.344 40.094 -21.234 1 38.31 822 ASP B N 1
ATOM 13818 C CA . ASP B 1 822 ? 13.82 41.188 -22.094 1 38.31 822 ASP B CA 1
ATOM 13819 C C . ASP B 1 822 ? 15.344 41.312 -22.016 1 38.31 822 ASP B C 1
ATOM 13821 O O . ASP B 1 822 ? 15.914 42.281 -22.516 1 38.31 822 ASP B O 1
ATOM 13825 N N . GLY B 1 823 ? 16.234 40.531 -22.312 1 40.53 823 GLY B N 1
ATOM 13826 C CA . GLY B 1 823 ? 17.656 40.625 -22.594 1 40.53 823 GLY B CA 1
ATOM 13827 C C . GLY B 1 823 ? 18.438 41.281 -21.469 1 40.53 823 GLY B C 1
ATOM 13828 O O . GLY B 1 823 ? 19.672 41.406 -21.531 1 40.53 823 GLY B O 1
ATOM 13829 N N . THR B 1 824 ? 18.047 42.531 -21.062 1 40.31 824 THR B N 1
ATOM 13830 C CA . THR B 1 824 ? 18.906 43.312 -20.172 1 40.31 824 THR B CA 1
ATOM 13831 C C . THR B 1 824 ? 19.125 42.594 -18.844 1 40.31 824 THR B C 1
ATOM 13833 O O . THR B 1 824 ? 18.438 41.594 -18.547 1 40.31 824 THR B O 1
ATOM 13836 N N . ASN B 1 825 ? 19.938 43.25 -17.719 1 44.28 825 ASN B N 1
ATOM 13837 C CA . ASN B 1 825 ? 20.344 42.812 -16.391 1 44.28 825 ASN B CA 1
ATOM 13838 C C . ASN B 1 825 ? 19.156 42.281 -15.594 1 44.28 825 ASN B C 1
ATOM 13840 O O . ASN B 1 825 ? 18.438 43.062 -14.969 1 44.28 825 ASN B O 1
ATOM 13844 N N . ARG B 1 826 ? 18.453 41.344 -15.867 1 49.69 826 ARG B N 1
ATOM 13845 C CA . ARG B 1 826 ? 17.141 40.812 -15.508 1 49.69 826 ARG B CA 1
ATOM 13846 C C . ARG B 1 826 ? 17.078 40.469 -14.023 1 49.69 826 ARG B C 1
ATOM 13848 O O . ARG B 1 826 ? 17.578 39.406 -13.617 1 49.69 826 ARG B O 1
ATOM 13855 N N . ALA B 1 827 ? 17.062 41.312 -13.188 1 60.47 827 ALA B N 1
ATOM 13856 C CA . ALA B 1 827 ? 16.922 41.094 -11.75 1 60.47 827 ALA B CA 1
ATOM 13857 C C . ALA B 1 827 ? 15.719 40.219 -11.445 1 60.47 827 ALA B C 1
ATOM 13859 O O . ALA B 1 827 ? 14.633 40.438 -12 1 60.47 827 ALA B O 1
ATOM 13860 N N . ILE B 1 828 ? 15.898 39.094 -10.898 1 75.81 828 ILE B N 1
ATOM 13861 C CA . ILE B 1 828 ? 14.875 38.125 -10.453 1 75.81 828 ILE B CA 1
ATOM 13862 C C . ILE B 1 828 ? 14.008 38.781 -9.367 1 75.81 828 ILE B C 1
ATOM 13864 O O . ILE B 1 828 ? 14.531 39.375 -8.422 1 75.81 828 ILE B O 1
ATOM 13868 N N . ASN B 1 829 ? 12.695 39 -9.711 1 90.31 829 ASN B N 1
ATOM 13869 C CA . ASN B 1 829 ? 11.75 39.406 -8.68 1 90.31 829 ASN B CA 1
ATOM 13870 C C . ASN B 1 829 ? 11.344 38.25 -7.781 1 90.31 829 ASN B C 1
ATOM 13872 O O . ASN B 1 829 ? 11.492 37.094 -8.156 1 90.31 829 ASN B O 1
ATOM 13876 N N . TYR B 1 830 ? 11.078 38.656 -6.543 1 95.69 830 TYR B N 1
ATOM 13877 C CA . TYR B 1 830 ? 10.633 37.688 -5.559 1 95.69 830 TYR B CA 1
ATOM 13878 C C . TYR B 1 830 ? 9.266 38.062 -4.992 1 95.69 830 TYR B C 1
ATOM 13880 O O . TYR B 1 830 ? 8.922 39.25 -4.93 1 95.69 830 TYR B O 1
ATOM 13888 N N . PHE B 1 831 ? 8.492 37.062 -4.633 1 96.69 831 PHE B N 1
ATOM 13889 C CA . PHE B 1 831 ? 7.227 37.281 -3.938 1 96.69 831 PHE B CA 1
ATOM 13890 C C . PHE B 1 831 ? 7.32 36.812 -2.488 1 96.69 831 PHE B C 1
ATOM 13892 O O . PHE B 1 831 ? 7.875 35.75 -2.203 1 96.69 831 PHE B O 1
ATOM 13899 N N . VAL B 1 832 ? 6.816 37.688 -1.593 1 97.81 832 VAL B N 1
ATOM 13900 C CA . VAL B 1 832 ? 6.672 37.219 -0.217 1 97.81 832 VAL B CA 1
ATOM 13901 C C . VAL B 1 832 ? 5.57 36.156 -0.138 1 97.81 832 VAL B C 1
ATOM 13903 O O . VAL B 1 832 ? 4.43 36.438 -0.534 1 97.81 832 VAL B O 1
ATOM 13906 N N . PHE B 1 833 ? 5.867 34.969 0.302 1 98.19 833 PHE B N 1
ATOM 13907 C CA . PHE B 1 833 ? 4.871 33.906 0.471 1 98.19 833 PHE B CA 1
ATOM 13908 C C . PHE B 1 833 ? 4.031 34.156 1.721 1 98.19 833 PHE B C 1
ATOM 13910 O O . PHE B 1 833 ? 4.238 33.5 2.75 1 98.19 833 PHE B O 1
ATOM 13917 N N . ASP B 1 834 ? 3.088 35 1.614 1 98 834 ASP B N 1
ATOM 13918 C CA . ASP B 1 834 ? 2.291 35.438 2.756 1 98 834 ASP B CA 1
ATOM 13919 C C . ASP B 1 834 ? 1.383 34.312 3.254 1 98 834 ASP B C 1
ATOM 13921 O O . ASP B 1 834 ? 0.853 34.375 4.363 1 98 834 ASP B O 1
ATOM 13925 N N . LEU B 1 835 ? 1.211 33.219 2.506 1 98 835 LEU B N 1
ATOM 13926 C CA . LEU B 1 835 ? 0.315 32.125 2.838 1 98 835 LEU B CA 1
ATOM 13927 C C . LEU B 1 835 ? 1.069 31 3.549 1 98 835 LEU B C 1
ATOM 13929 O O . LEU B 1 835 ? 0.589 29.875 3.615 1 98 835 LEU B O 1
ATOM 13933 N N . LEU B 1 836 ? 2.248 31.281 4.066 1 97.44 836 LEU B N 1
ATOM 13934 C CA . LEU B 1 836 ? 3.096 30.297 4.73 1 97.44 836 LEU B CA 1
ATOM 13935 C C . LEU B 1 836 ? 2.424 29.75 5.992 1 97.44 836 LEU B C 1
ATOM 13937 O O . LEU B 1 836 ? 2.34 28.547 6.191 1 97.44 836 LEU B O 1
ATOM 13941 N N . ASP B 1 837 ? 2.002 30.641 6.867 1 96.88 837 ASP B N 1
ATOM 13942 C CA . ASP B 1 837 ? 1.308 30.328 8.109 1 96.88 837 ASP B CA 1
ATOM 13943 C C . ASP B 1 837 ? 0.482 31.516 8.602 1 96.88 837 ASP B C 1
ATOM 13945 O O . ASP B 1 837 ? 0.45 32.562 7.953 1 96.88 837 ASP B O 1
ATOM 13949 N N . CYS B 1 838 ? -0.19 31.328 9.68 1 96.62 838 CYS B N 1
ATOM 13950 C CA . CYS B 1 838 ? -1.143 32.312 10.156 1 96.62 838 CYS B CA 1
ATOM 13951 C C . CYS B 1 838 ? -0.431 33.594 10.57 1 96.62 838 CYS B C 1
ATOM 13953 O O . CYS B 1 838 ? -0.972 34.688 10.422 1 96.62 838 CYS B O 1
ATOM 13955 N N . ASP B 1 839 ? 0.756 33.5 11.102 1 97.38 839 ASP B N 1
ATOM 13956 C CA . ASP B 1 839 ? 1.496 34.688 11.516 1 97.38 839 ASP B CA 1
ATOM 13957 C C . ASP B 1 839 ? 1.936 35.5 10.312 1 97.38 839 ASP B C 1
ATOM 13959 O O . ASP B 1 839 ? 1.709 36.719 10.266 1 97.38 839 ASP B O 1
ATOM 13963 N N . MET B 1 840 ? 2.627 34.812 9.344 1 97.62 840 MET B N 1
ATOM 13964 C CA . MET B 1 840 ? 3.07 35.5 8.141 1 97.62 840 MET B CA 1
ATOM 13965 C C . MET B 1 840 ? 1.89 36.156 7.422 1 97.62 840 MET B C 1
ATOM 13967 O O . MET B 1 840 ? 2.002 37.281 6.926 1 97.62 840 MET B O 1
ATOM 13971 N N . PHE B 1 841 ? 0.803 35.5 7.383 1 97.81 841 PHE B N 1
ATOM 13972 C CA . PHE B 1 841 ? -0.404 36.031 6.742 1 97.81 841 PHE B CA 1
ATOM 13973 C C . PHE B 1 841 ? -0.86 37.312 7.395 1 97.81 841 PHE B C 1
ATOM 13975 O O . PHE B 1 841 ? -1.108 38.312 6.711 1 97.81 841 PHE B O 1
ATOM 13982 N N . GLN B 1 842 ? -0.948 37.281 8.688 1 96.31 842 GLN B N 1
ATOM 13983 C CA . GLN B 1 842 ? -1.401 38.469 9.422 1 96.31 842 GLN B CA 1
ATOM 13984 C C . GLN B 1 842 ? -0.42 39.625 9.266 1 96.31 842 GLN B C 1
ATOM 13986 O O . GLN B 1 842 ? -0.83 40.75 9.062 1 96.31 842 GLN B O 1
ATOM 13991 N N . ARG B 1 843 ? 0.833 39.375 9.344 1 95.19 843 ARG B N 1
ATOM 13992 C CA . ARG B 1 843 ? 1.841 40.406 9.18 1 95.19 843 ARG B CA 1
ATOM 13993 C C . ARG B 1 843 ? 1.762 41.031 7.789 1 95.19 843 ARG B C 1
ATOM 13995 O O . ARG B 1 843 ? 1.887 42.25 7.641 1 95.19 843 ARG B O 1
ATOM 14002 N N . CYS B 1 844 ? 1.589 40.219 6.824 1 96.69 844 CYS B N 1
ATOM 14003 C CA . CYS B 1 844 ? 1.54 40.719 5.453 1 96.69 844 CYS B CA 1
ATOM 14004 C C . CYS B 1 844 ? 0.253 41.5 5.195 1 96.69 844 CYS B C 1
ATOM 14006 O O . CYS B 1 844 ? 0.239 42.438 4.402 1 96.69 844 CYS B O 1
ATOM 14008 N N . ARG B 1 845 ? -0.841 41.062 5.844 1 95.5 845 ARG B N 1
ATOM 14009 C CA . ARG B 1 845 ? -2.078 41.812 5.723 1 95.5 845 ARG B CA 1
ATOM 14010 C C . ARG B 1 845 ? -1.89 43.25 6.215 1 95.5 845 ARG B C 1
ATOM 14012 O O . ARG B 1 845 ? -2.43 44.188 5.629 1 95.5 845 ARG B O 1
ATOM 14019 N N . GLU B 1 846 ? -1.111 43.406 7.246 1 93.19 846 GLU B N 1
ATOM 14020 C CA . GLU B 1 846 ? -0.826 44.75 7.777 1 93.19 846 GLU B CA 1
ATOM 14021 C C . GLU B 1 846 ? 0.006 45.562 6.801 1 93.19 846 GLU B C 1
ATOM 14023 O O . GLU B 1 846 ? -0.226 46.75 6.637 1 93.19 846 GLU B O 1
ATOM 14028 N N . ILE B 1 847 ? 0.934 44.906 6.172 1 93.94 847 ILE B N 1
ATOM 14029 C CA . ILE B 1 847 ? 1.758 45.562 5.176 1 93.94 847 ILE B CA 1
ATOM 14030 C C . ILE B 1 847 ? 0.895 45.969 3.988 1 93.94 847 ILE B C 1
ATOM 14032 O O . ILE B 1 847 ? 1 47.125 3.502 1 93.94 847 ILE B O 1
ATOM 14036 N N . LEU B 1 848 ? 0.061 45.094 3.574 1 94.38 848 LEU B N 1
ATOM 14037 C CA . LEU B 1 848 ? -0.813 45.375 2.438 1 94.38 848 LEU B CA 1
ATOM 14038 C C . LEU B 1 848 ? -1.755 46.531 2.74 1 94.38 848 LEU B C 1
ATOM 14040 O O . LEU B 1 848 ? -2.018 47.375 1.87 1 94.38 848 LEU B O 1
ATOM 14044 N N . LYS B 1 849 ? -2.262 46.562 3.934 1 92.31 849 LYS B N 1
ATOM 14045 C CA . LYS B 1 849 ? -3.141 47.656 4.344 1 92.31 849 LYS B CA 1
ATOM 14046 C C . LYS B 1 849 ? -2.4 49 4.344 1 92.31 849 LYS B C 1
ATOM 14048 O O . LYS B 1 849 ? -2.938 50 3.887 1 92.31 849 LYS B O 1
ATOM 14053 N N . ARG B 1 850 ? -1.258 48.969 4.805 1 90.88 850 ARG B N 1
ATOM 14054 C CA . ARG B 1 850 ? -0.441 50.156 4.883 1 90.88 850 ARG B CA 1
ATOM 14055 C C . ARG B 1 850 ? -0.213 50.75 3.496 1 90.88 850 ARG B C 1
ATOM 14057 O O . ARG B 1 850 ? -0.174 51.969 3.338 1 90.88 850 ARG B O 1
ATOM 14064 N N . TYR B 1 851 ? -0.107 49.969 2.561 1 88.88 851 TYR B N 1
ATOM 14065 C CA . TYR B 1 851 ? 0.206 50.438 1.219 1 88.88 851 TYR B CA 1
ATOM 14066 C C . TYR B 1 851 ? -1.04 50.438 0.34 1 88.88 851 TYR B C 1
ATOM 14068 O O . TYR B 1 851 ? -0.939 50.469 -0.889 1 88.88 851 TYR B O 1
ATOM 14076 N N . GLU B 1 852 ? -2.201 50.25 0.867 1 86.38 852 GLU B N 1
ATOM 14077 C CA . GLU B 1 852 ? -3.518 50.469 0.272 1 86.38 852 GLU B CA 1
ATOM 14078 C C . GLU B 1 852 ? -3.824 49.375 -0.773 1 86.38 852 GLU B C 1
ATOM 14080 O O . GLU B 1 852 ? -4.387 49.688 -1.829 1 86.38 852 GLU B O 1
ATOM 14085 N N . TYR B 1 853 ? -3.281 48.156 -0.494 1 87.81 853 TYR B N 1
ATOM 14086 C CA . TYR B 1 853 ? -3.678 47.031 -1.325 1 87.81 853 TYR B CA 1
ATOM 14087 C C . TYR B 1 853 ? -5.004 46.438 -0.855 1 87.81 853 TYR B C 1
ATOM 14089 O O . TYR B 1 853 ? -5.648 45.688 -1.582 1 87.81 853 TYR B O 1
ATOM 14097 N N . LEU B 1 854 ? -5.305 46.719 0.43 1 85.31 854 LEU B N 1
ATOM 14098 C CA . LEU B 1 854 ? -6.527 46.219 1.036 1 85.31 854 LEU B CA 1
ATOM 14099 C C . LEU B 1 854 ? -7.449 47.344 1.466 1 85.31 854 LEU B C 1
ATOM 14101 O O . LEU B 1 854 ? -6.98 48.438 1.791 1 85.31 854 LEU B O 1
#

pLDDT: mean 90.28, std 11.07, range [37.03, 98.31]

Sequence (1708 aa):
MEDIPEVDTIYTQFHPSSGLAPKTMLLEDYNHKSFPNIVPESCPWEPFRTRIDFEVLELAMEIGFNQKQLARYIDLLHRVQNQWTNDIEEDKFTIHGSKEAMSLWELAAHHHVKFKTKVISHQYGKEPAPREFEFKYRDPWEWALQIVKEPSLQNHIVWDPERNYRWTGEVWERFYDEPWSGEAWWRAQGMLPSHAPEHSKLVGFILYADKSKLSSFGSAMGHPIIARLGNLPVEIRNTDGILGGGCIVGWLPIIKEETSETGKTGFVNFKNAVYHEVFKTFLENIVEYSHIGSNTKCGDGKYRVLWPFVLILSADYEEFMAMALLRGLKGNFPCPICLVPRESQWDLSQSFPLRTANNSRAQFLKAMNEKNLEKRDKILKEHSIRPIENAFWSINLTDVHFAISYDCLHSDDNGLWEDHFFPLFKLLIKDLGRKSTSAIDSCFSSVPRWSDLNHFESVMNITFNDGSKNRDISKIFLYAAQSELTRDRDSEGYYLLRCLRHYLNVRMYADFNLHTEVTLSTAEAELNEKFCQQLHSESINPQKSWNFPKLHLRKHLFHDIYEKGVTRNYSTKPNEKMHGPIRKIYLRRTNFKDFDDQILEANHHIAVAGIIRSKIDVLDSYNASQTKMEEVIEGYTDYRKLASPNPTYTLESFEAAYQSNPAFQSFREKLTKFLKWFLPHCNILTPPRNFRLTPLDEITEYRYLRVTYTCSANWDLKTDHLRCNPCFFGHPRYDSVVVNGNPEVFFAQLLALFTFKVRGTTLSLAYVQPYEPLYPLANRAVSDAELELLRLRKKLPKDAMFISVYSIVRGAVLIPGPPREDGTNRAINYFVFDLLDCDMFQRCREILKRYEYLMEDIPEVDTIYTQFHPSSGLAPK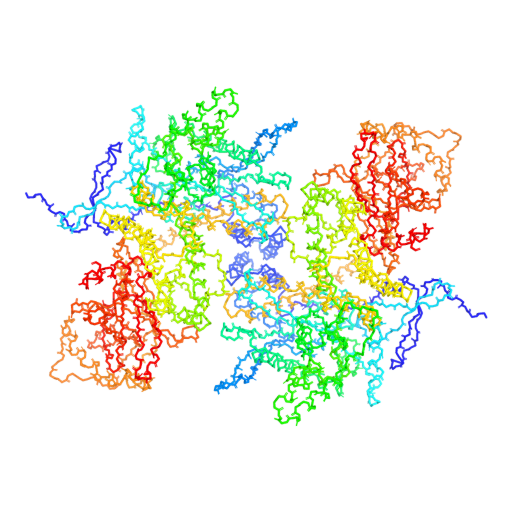TMLLEDYNHKSFPNIVPESCPWEPFRTRIDFEVLELAMEIGFNQKQLARYIDLLHRVQNQWTNDIEEDKFTIHGSKEAMSLWELAAHHHVKFKTKVISHQYGKEPAPREFEFKYRDPWEWALQIVKEPSLQNHIVWDPERNYRWTGEVWERFYDEPWSGEAWWRAQGMLPSHAPEHSKLVGFILYADKSKLSSFGSAMGHPIIARLGNLPVEIRNTDGILGGGCIVGWLPIIKEETSETGKTGFVNFKNAVYHEVFKTFLENIVEYSHIGSNTKCGDGKYRVLWPFVLILSADYEEFMAMALLRGLKGNFPCPICLVPRESQWDLSQSFPLRTANNSRAQFLKAMNEKNLEKRDKILKEHSIRPIENAFWSINLTDVHFAISYDCLHSDDNGLWEDHFFPLFKLLIKDLGRKSTSAIDSCFSSVPRWSDLNHFESVMNITFNDGSKNRDISKIFLYAAQSELTRDRDSEGYYLLRCLRHYLNVRMYADFNLHTEVTLSTAEAELNEKFCQQLHSESINPQKSWNFPKLHLRKHLFHDIYEKGVTRNYSTKPNEKMHGPIRKIYLRRTNFKDFDDQILEANHHIAVAGIIRSKIDVLDSYNASQTKMEEVIEGYTDYRKLASPNPTYTLESFEAAYQSNPAFQSFREKLTKFLKWFLPHCNILTPPRNFRLTPLDEITEYRYLRVTYTCSANWDLKTDHLRCN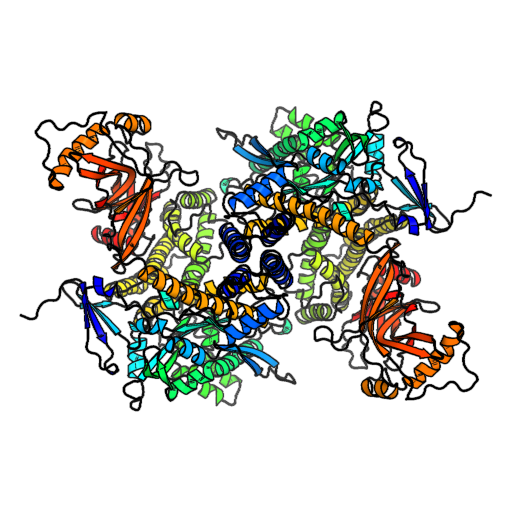PCFFGHPRYDSVVVNGNPEVFFAQLLALFTFKVRGTTLSLAYVQPYEPLYPLANRAVSDAELELLRLRKKLPKDAMFISVYSIVRGAVLIPGPPREDGTNRAINYFVFDLLDCDMFQRCREILKRYEYL

Nearest PDB structures (foldseek):
  6dbx-assembly1_C  TM=6.162E-01  e=6.679E-10  Escherichia coli K-12
  6dbu-assembly1_A  TM=6.238E-01  e=1.538E-09  Escherichia coli K-12
  6dbw-assembly1_A  TM=6.443E-01  e=4.466E-09  Escherichia coli K-12
  6dbv-assembly1_C  TM=5.866E-01  e=6.376E-10  Escherichia coli K-12
  6oeq-assembly1_C  TM=6.112E-01  e=8.544E-09  Mus musculus

Solvent-accessible surface area (backbone atoms only — not comparable to full-atom values): 92422 Å² total; per-residue (Å²): 129,83,79,75,73,58,67,45,27,33,41,38,40,48,45,76,75,69,74,55,74,64,47,73,46,48,48,72,55,68,75,54,77,81,76,83,86,75,85,61,64,90,64,47,52,58,73,41,90,16,62,48,40,38,54,56,50,48,50,42,59,73,75,44,59,47,68,68,54,40,35,51,53,43,51,51,49,41,56,43,17,76,51,26,84,55,72,62,70,59,59,39,77,75,73,86,39,48,67,54,52,52,50,49,49,52,58,47,43,66,81,43,85,57,75,44,78,45,79,48,72,46,73,53,87,84,52,92,59,58,48,73,41,64,36,41,32,28,56,54,54,61,48,49,49,54,48,53,41,31,53,93,42,44,88,53,55,52,63,67,29,35,47,38,27,35,29,72,74,84,50,76,41,45,44,27,41,44,39,37,36,8,49,50,45,45,51,48,64,68,64,52,58,86,82,53,59,78,55,54,34,62,42,36,33,32,40,31,53,53,79,33,64,42,38,96,86,48,83,41,68,45,30,42,25,37,40,32,46,51,38,36,52,67,86,44,19,61,32,83,35,38,79,60,17,24,38,80,34,31,38,51,64,83,81,80,76,49,82,91,49,64,87,40,67,70,51,53,54,45,54,51,45,50,50,33,53,48,43,42,65,58,40,44,64,42,30,53,27,26,74,70,43,38,83,41,68,34,28,73,70,47,74,33,30,38,30,38,32,51,56,35,36,26,42,52,69,72,48,46,25,60,72,66,41,40,53,36,86,84,19,49,29,40,43,75,44,30,60,43,44,50,88,47,23,56,52,61,81,60,83,56,60,68,52,44,49,66,57,54,48,50,52,48,52,55,21,68,69,41,85,50,67,68,61,20,49,51,52,26,46,72,64,14,40,49,102,60,80,61,49,56,73,63,28,38,90,30,36,59,33,69,15,48,45,62,30,56,55,58,34,37,25,54,24,48,38,56,68,44,52,47,54,53,48,51,52,55,37,53,72,72,29,67,68,52,47,48,50,33,22,51,35,45,46,58,42,71,84,46,92,98,46,85,77,44,67,62,58,88,87,54,89,80,93,46,48,68,56,40,43,49,47,57,60,51,42,58,74,36,39,52,81,67,30,27,69,85,78,26,49,48,53,25,52,50,49,44,39,46,45,37,51,47,52,43,53,48,56,53,65,32,70,31,37,37,58,63,56,47,51,52,41,50,44,42,45,55,48,53,32,43,52,50,67,68,43,86,62,49,64,90,85,60,83,69,60,40,56,59,62,34,51,57,69,47,42,65,58,41,30,53,29,41,5,23,42,84,75,39,39,48,62,63,62,57,58,52,43,54,60,53,20,50,38,44,72,51,64,40,83,80,56,80,38,67,63,46,42,54,49,51,52,50,48,52,29,48,50,44,39,35,48,52,44,44,51,49,32,52,50,52,55,48,49,68,66,51,71,70,79,74,63,76,63,74,75,64,45,63,40,79,39,69,68,49,81,73,38,33,44,49,57,52,50,60,73,40,61,88,40,66,48,51,61,65,46,67,59,51,48,38,55,48,46,68,61,48,32,53,77,67,74,36,85,63,69,64,101,81,74,69,79,54,58,75,42,60,38,32,42,29,33,32,38,39,33,47,33,70,32,81,51,64,69,42,81,42,74,40,83,41,41,34,28,78,62,54,95,85,36,65,38,60,39,30,31,35,31,62,39,95,86,51,70,44,45,30,32,44,68,44,33,33,39,40,66,55,96,87,42,75,41,58,34,29,37,29,39,43,42,44,75,42,58,81,44,90,83,46,62,66,64,32,43,71,58,66,51,49,41,29,34,67,52,58,46,77,62,36,45,79,43,51,51,82,38,50,54,41,70,46,58,63,35,62,48,75,77,64,79,78,80,59,97,62,73,55,37,27,32,58,50,38,78,76,43,58,40,49,32,52,56,44,50,54,52,34,44,74,62,64,50,98,128,84,78,76,74,57,66,43,27,33,40,38,40,49,45,76,73,67,73,55,74,66,46,75,46,48,48,71,53,68,75,56,77,82,74,84,86,75,87,61,64,93,63,46,51,59,74,40,87,16,60,48,40,39,53,56,50,48,52,43,58,74,74,43,57,47,69,68,54,40,34,51,53,43,50,50,50,42,57,43,18,72,52,25,89,53,76,62,67,59,60,38,76,76,73,86,40,50,69,55,53,52,50,50,49,51,57,48,43,66,80,42,83,56,73,44,78,44,79,46,70,47,73,52,87,87,54,94,60,59,49,74,42,63,35,41,32,28,56,54,52,61,47,50,47,54,47,52,40,31,54,93,41,44,89,53,56,53,63,67,30,35,48,39,26,36,28,73,76,84,50,77,41,44,43,25,41,44,39,38,36,7,49,49,44,46,51,48,65,68,63,51,58,88,83,53,59,78,55,55,33,64,44,35,32,32,41,32,55,52,80,34,63,42,37,96,85,49,83,41,70,45,29,43,26,35,40,33,46,52,37,38,51,69,85,45,19,60,32,84,35,39,79,59,17,24,36,79,35,29,37,50,64,82,80,82,76,49,83,92,49,65,89,40,65,68,52,54,54,43,54,50,46,51,52,33,54,48,43,41,64,57,39,43,63,42,29,53,26,27,74,69,43,38,83,40,67,34,28,76,72,47,72,33,31,38,28,39,33,52,58,34,36,26,43,51,69,70,48,44,27,60,72,66,41,39,52,36,87,84,19,48,31,40,44,75,44,29,61,42,44,52,89,46,24,56,52,61,80,60,84,58,60,66,50,43,49,66,57,54,50,51,51,48,52,54,23,69,70,42,85,48,66,67,60,20,49,49,53,26,45,74,66,12,41,50,101,58,82,60,50,56,72,64,28,39,88,31,36,60,33,69,14,47,44,63,30,58,56,58,34,38,25,55,24,50,37,58,68,44,51,47,54,52,47,52,52,54,37,54,72,69,28,67,66,52,46,49,49,33,22,51,35,45,46,59,41,72,82,46,92,97,47,86,76,44,68,62,59,87,88,54,88,81,94,46,48,69,56,39,44,48,48,58,61,48,41,58,72,35,40,53,81,66,30,28,68,86,78,27,48,48,52,25,52,50,47,44,38,46,46,37,49,48,51,42,53,48,56,54,63,34,71,32,39,37,58,64,58,48,51,53,41,49,45,42,45,54,51,51,31,43,50,48,68,68,41,85,62,48,64,88,85,59,84,69,59,41,57,60,61,34,51,57,69,47,41,66,57,41,29,53,29,40,5,22,44,83,75,38,38,47,59,63,62,56,58,53,44,54,59,53,20,51,38,43,72,52,64,39,83,80,57,81,38,66,65,46,39,54,51,51,51,50,47,50,28,49,50,44,39,35,49,52,43,43,51,49,32,51,49,53,55,48,50,68,67,49,73,69,78,76,64,76,62,75,74,64,44,61,39,78,39,69,70,49,80,74,39,34,43,49,57,53,50,61,74,40,62,88,40,65,49,51,60,64,45,67,59,51,49,37,56,48,47,68,61,47,31,54,78,67,73,35,85,61,68,68,101,82,78,72,78,53,57,74,43,60,38,32,42,30,32,32,38,39,32,48,33,70,31,81,50,64,69,43,80,43,73,42,82,41,38,36,29,80,62,55,94,85,35,67,40,59,38,30,29,36,31,62,37,98,86,52,71,45,44,29,31,43,67,44,34,33,38,40,68,54,96,88,42,76,42,57,36,29,37,28,39,43,43,43,74,44,59,80,44,89,83,42,60,67,65,32,43,71,57,65,51,49,39,30,32,67,52,59,47,76,64,35,45,79,43,53,51,83,39,49,55,42,70,46,56,63,35,62,47,75,75,64,79,76,80,61,95,59,72,55,36,28,32,57,50,39,77,74,44,57,40,49,32,53,55,44,50,53,53,34,43,72,64,64,49,98

InterPro domains:
  IPR041078 Plavaka transposase [PF18759] (111-421)

Radius of gyration: 39.7 Å; Cα contacts (8 Å, |Δi|>4): 2984; chains: 2; bounding box: 95×126×89 Å

Foldseek 3Di:
DPPQDDAQKKWKDWQVLLVDDIDIDHNVCVVDPDDDFDDFDPCLQPPQQAPQQLVLLLVCLVVQDAQVRQFVSLVVLCVVPVVDPDPPRRNDHDQNGSVSSVVRLVVLLVVAFAKDKDKFWDCFDVDPGTDIDIKIFGQVVSNVQVLQAALVCVVFFAFTAIWMWGHRVPDTWTKFFAQSNFVLLSVLVVPPDPPFDSQETEWEKEKEWDKFQQDPVSPDIWIFIKIATSRGDLVQQLDELARRYIYGGIIDTDDDDDPVCPPPPSVVLVSLQRVQSSVLVNCVVLLVCQNVFDFGQGSVRDTGGYHYEHQAYFYDLVVLCSQLQFQALPAQARALFFRDGLQCLLQLLDDGHTDWLVVLVVLLVVLVPDPDPVSSVVSCRVRRHRNHDRSNSSGPSYTSSNNYAAACQVLPLVNCQVPPLPVVLLVVQVVLHDVSQVQLLVLLQQWADFPLADRHNHDSPDDDPDSSPSLNCLLSSLQSCDVVCDCVNHVQSLLSSLLSLLSLLLSQLLFFSMDIPVSLVVSLCSVNPRNSVSSPPPRHPPVDDPSGNSNSSSSCHSVCCNHRNGNSNRHCVSVVVVSVLLSVCCVSHAPVPPCPVVSSSSSSSSSSSSNSVVSVVSVVVVVVCVVDVDDPPPPPPPLKDFDAKDDKDFQLVVCVVCVVPPLCVCVQVQVQVVCQVCCVVVVNPRDPPDDGDDRGFIKMWTFWMKHWAQFPRHRDIDIGIAGQACADPHHGGWFKFWFCDVVHIFIWTFNIWIWGDDPNDIFTKTWTFTKAWDLLDPPDDPSCLSSVWTKIFTDDSNPIHMDGSVRTRGTWIWRWHDQDPPPPPGGIMITTSCSPHSRSVVVSVVVCVVSPSD/DPDDDDAQKKWKDWQVLLVDDIDIDHNVCVVDPDDDFDDFDPCLQPPQQAPQQLVLLLVCLVVQDEQVRQFVSLVVLCVVPVVDPDDPRRNDHDQNGSVSSVVRLVVLLVVAFAKDKDKFWDCADPDPGTDIFIKIFGQVVSNVQVLQAALVCVVFFAFTQIWMWGHRVPDTWTKFFAQSNFVLLSVLVVPPDPPFDSQETEWEKEKEWDKFQLDPVSPDIWIFIKIATSRGDLVQQLDELARRYIYGGIIDTDDDDDPVCPPPPSVVLVSLQRVQSSVLVNCVVLLVCQNVFDFGQGSVRDTGGYHYEHQAYFYALVVLCSQLQFQALPAQARALFFRDGLQCLLQLLDDGHTDWLVVLVVLLVVLVPDPDPVSSVVSCRVRRHRNHDRSNSSGPSYTSSNNYAAACQVLPLVNCQVPPLPVLLLVVQVVLHDVSQVQLLVLLQQWADFPLADRHNHDSPDDDPDSSPSLNCLLSSLQSCDVVCDCVNHVQSLLSSLLSLLSLLLSQLLFFSMDIPVSLVVSLCSVNPRNSVSSPPPRHPPVDDPSGNSNSSSSCHSVCCNRRNGNSNRYCVSVVVVSVLLSVCCVSHAPVPPCPVVSSSSSSSSSSSSNSVVSVVSVVVVVVCVVPVDDPPPPPPPLKDFDAKDDKDFQLVVCVVCVVPPLCPCVQVQVQVVCQVCCVVVVNPRDDPDDGDDRGFIKMWGFWMKHWAQFPRHRDIDIGIAGQACADPHHGGWFKFWFCDVPHIFIWTFNIWIWGDDPNDIFTKTWTFTKAWPLLDPPDDPSCLSSVWTKTFTDDSNPIHMDGSVRTRGTWIWRWHDQDPPPPPGTIMITTSCSPHSRSVVVSVVVCVVSPSD

Organism: Agaricus bisporus var. burnettii (strain JB137-S8 / ATCC MYA-4627 / FGSC 10392) (NCBI:txid597362)